Protein 7QLR (pdb70)

Organism: NCBI:txid1720506

Secondary structure (DSSP, 8-state):
--S-HHHHHHHHHHHHHGGGSGGGSGGGHHHHHHHHHH-SHHHH-GGGHHHHHHH--HHHHHHHHHH-TTHHHHHHHHTT---SPSSSHHHHHH--HHHHHTS-HHHHHHHHHHHHHHHHHS-HHHHHHHHTT---HHHHT--SHHHHHH-HHHHHHHHTSHHHHHHH------HHHH-S---HHHHHHHHHTTSHHHHHHHHT-HHHHHHHHT-S---HHHH-TTT---TTSHHHHHHHTT-HHHHHHHHT-HHIIIIIHHHHH--HHHHHHHHHHHHHHHHHHHHHHH---EETTEE-GGGHHHHHHHH--HHHHHHHHHHHHHHHHHHHHHT-S---TGGG-HHHHHHHHHSTTHHHHHHTSHHHHHH---HHHHHHHTT-HHHHHHHHH-HHHHH---SHHHHHHHHT-S---TTTT-S---TTTT-HHHHHHHHTSS----GGG-S---TGGG-HHHHH----HHHHHHHHHTHHHHHHTHHHHHHHHHH-TTTEE-SS--EEESSPPPPEEEEEEEEEEEEEEGGG-S-EEEEEESSSTTSEEEEE-SS--GGGEEEEEEEEEEEEESSEEEEE--EE-/--S-HHHHHHHHHHHHHGGGSGGGSGGGHHHHHHHHHH-SHHHH-GGGHHHHHHH--HHHHHHHHHH-TTHHHHHHHHTT---SPSSSHHHHHH--HHHHHTS-HHHHHHHHHHHHHHHHHS-HHHHHHHHTT---HHHHT--SHHHHHH-HHHHHHHHTSHHHHHHH------HHHH-S---HHHHHHHHHTTSHHHHHHHHT-HHHHHHHHT-S---HHHH-TTT---TTSHHHHHHHTT-HHHHHHHHT-HHIIIIIHHHHH--HHHHHHHHHHHHHHHHHHHHHHH---EETTEE-GGGHHHHHHHH--HHHHHHHHHHHHHHHHHHHHHT-S---TGGG-HHHHHHHHHSTTHHHHHHTSHHHHHH---HHHHHHHTT-HHHHHHHHH-HHHHH---SHHHHHHHHT-S---TTTT-S---TTTT-HHHHHHHHTSS----GGG-S---TGGG-HHHHH----HHHHHHHHHTHHHHHHTHHHHHHHHHH-TTTEE-SS--EEESSPPPPEEEEEEEEEEEEEEGGG-S-EEEEEESSSTTSEEEEE-SS--GGGEEEEEEEEEEEEESSEEEEE--EE-/---HHHHHHHHHHHHHGGGSGGGSGGGHHHHHHHHHH-SHHHH-GGGHHHHHHH--HHHHHHHHHH-TTHHHHHHHHTT---SPSSSHHHHHH--HHHHHTS-HHHHHHHHHHHHHHHHSTTHHHHHHHHTT---HHHHT--SHHHHHH-HHHHHHHHT-HHHHHHH------HHHHSTT--IIIIIIHHH---HHHHHHHHTSHHHHHHHHT-S---HHHH-TTT---TTSHHHHHHHTT-HHHHHHHHTSHHIIIIIHHHHH--HHHHHHHHHHHHHHHHHHHHHHH---EETTEE-GGGHHHHHHHH--HHHHHHHHHHHHHHHHHHHHHT-S---TGGG-HHHHHHHHHSTTHHHHHHTSHHHHHH---HHHHHHHTT-HHHHHHHHH-HHHHH---SHHHHHHHHT-S---TTTT-S---TTTT-HHHHHHHHTSS----GGG-S---TGGG-HHHHH----HHHHHHHHHTHHHHHHTHHHHHHHHHH-TTTEE-SS--EEESSPPPPEEEEEEEEEEEEEEGGG-S-EEEEEESTTTTSEEEEE-SS--GGGEEEEEEEEEEEEESSEEEEE--EE-/----HHHHHHHHHHHHHGGGSGGGSGGGHHHHHHHHHH-SHHHH-GGGHHHHHHH--HHHHHHHHHH-TTHHHHHHHHTT---SPSSSHHHHHH--HHHHHTS-HHHHHHHHHHHHHHHHSTTHHHHHHHHTT---HHHHT--SHHHHHH-HHHHHHHHT-HHHHHHH------HHHHSTT--IIIIIIHHH---HHHHHHHHTSHHHHHHHHT-S---TGGG-TTT---TTSHHHHHHHTT-HHHHHHHHT-HHIIIIIHHHHH--HHHHHHHHHHHHHHHHHHHHHHH---EETTEE-GGGHHHHHHHH--HHHHHHHHHHHHHHHHHHHHHT-S---TGGG-HHHHHHHHHSTTHHHHHHTSHHHHHH---HHHHHHHTT-HHHHHHHHH-HHHHH---SHHHHHHHHT-S---TTTT-S---TTTT-HHHHHHHHTSS----GGG-S---HHHH-HHHHH----HHHHHHHHHTHHHHHHTHHHHHHHHHH-TTTEE-SS--EEESSPPPPEEEEEEEEEEEEEEGGG-S-EEEEEESSSTTSEEEEE-SS--GGGEEEEEEEEEEEEESSEEEEE--EE-

Structure (mmCIF, N/CA/C/O backbone):
data_7QLR
#
_entry.id   7QLR
#
_cell.length_a   114.990
_cell.length_b   178.206
_cell.length_c   227.621
_cell.angle_alpha   90.000
_cell.angle_beta   90.000
_cell.angle_gamma   90.000
#
_symmetry.space_group_name_H-M   'P 2 21 21'
#
loop_
_entity.id
_entity.type
_entity.pdbx_description
1 polymer 'CDHS1_22 Putative tail fiber protein'
2 non-polymer 'MAGNESIUM ION'
3 water water
#
loop_
_atom_site.group_PDB
_atom_site.id
_atom_site.type_symbol
_atom_site.label_atom_id
_atom_site.label_alt_id
_atom_site.label_comp_id
_atom_site.label_asym_id
_atom_site.label_entity_id
_atom_site.label_seq_id
_atom_site.pdbx_PDB_ins_code
_atom_site.Cartn_x
_atom_site.Cartn_y
_atom_site.Cartn_z
_atom_site.occupancy
_atom_site.B_iso_or_equiv
_atom_site.auth_seq_id
_atom_site.auth_comp_id
_atom_site.auth_asym_id
_atom_site.auth_atom_id
_atom_site.pdbx_PDB_model_num
ATOM 1 N N . GLN A 1 14 ? -37.778 82.620 110.376 1.00 87.00 14 GLN A N 1
ATOM 2 C CA . GLN A 1 14 ? -36.982 81.439 110.065 1.00 92.80 14 GLN A CA 1
ATOM 3 C C . GLN A 1 14 ? -35.543 81.608 110.542 1.00 100.85 14 GLN A C 1
ATOM 4 O O . GLN A 1 14 ? -35.015 82.720 110.573 1.00 105.03 14 GLN A O 1
ATOM 10 N N . GLY A 1 15 ? -34.913 80.498 110.918 1.00 79.65 15 GLY A N 1
ATOM 11 C CA . GLY A 1 15 ? -33.527 80.527 111.338 1.00 80.44 15 GLY A CA 1
ATOM 12 C C . GLY A 1 15 ? -32.568 80.479 110.166 1.00 79.67 15 GLY A C 1
ATOM 13 O O . GLY A 1 15 ? -31.862 81.453 109.888 1.00 79.71 15 GLY A O 1
ATOM 14 N N . GLU A 1 16 ? -32.541 79.350 109.471 1.00 66.72 16 GLU A N 1
ATOM 15 C CA . GLU A 1 16 ? -31.722 79.140 108.290 1.00 49.10 16 GLU A CA 1
ATOM 16 C C . GLU A 1 16 ? -32.582 79.192 107.034 1.00 51.58 16 GLU A C 1
ATOM 17 O O . GLU A 1 16 ? -33.796 78.978 107.092 1.00 60.97 16 GLU A O 1
ATOM 23 N N . PRO A 1 17 ? -31.988 79.486 105.875 1.00 55.26 17 PRO A N 1
ATOM 24 C CA . PRO A 1 17 ? -32.791 79.626 104.654 1.00 52.39 17 PRO A CA 1
ATOM 25 C C . PRO A 1 17 ? -33.477 78.325 104.255 1.00 46.13 17 PRO A C 1
ATOM 26 O O . PRO A 1 17 ? -33.094 77.228 104.667 1.00 54.36 17 PRO A O 1
ATOM 30 N N . LEU A 1 18 ? -34.520 78.475 103.434 1.00 49.96 18 LEU A N 1
ATOM 31 C CA . LEU A 1 18 ? -35.389 77.351 103.094 1.00 49.03 18 LEU A CA 1
ATOM 32 C C . LEU A 1 18 ? -34.646 76.279 102.305 1.00 49.86 18 LEU A C 1
ATOM 33 O O . LEU A 1 18 ? -34.869 75.077 102.511 1.00 55.78 18 LEU A O 1
ATOM 38 N N . ASN A 1 19 ? -33.779 76.693 101.377 1.00 48.22 19 ASN A N 1
ATOM 39 C CA . ASN A 1 19 ? -33.046 75.719 100.576 1.00 48.30 19 ASN A CA 1
ATOM 40 C C . ASN A 1 19 ? -32.159 74.836 101.444 1.00 49.21 19 ASN A C 1
ATOM 41 O O . ASN A 1 19 ? -31.945 73.667 101.113 1.00 60.55 19 ASN A O 1
ATOM 46 N N . PHE A 1 20 ? -31.647 75.364 102.560 1.00 47.54 20 PHE A N 1
ATOM 47 C CA . PHE A 1 20 ? -30.926 74.522 103.512 1.00 44.81 20 PHE A CA 1
ATOM 48 C C . PHE A 1 20 ? -31.826 73.422 104.063 1.00 48.93 20 PHE A C 1
ATOM 49 O O . PHE A 1 20 ? -31.407 72.262 104.188 1.00 51.39 20 PHE A O 1
ATOM 57 N N . LEU A 1 21 ? -33.069 73.769 104.402 1.00 43.65 21 LEU A N 1
ATOM 58 C CA . LEU A 1 21 ? -33.999 72.775 104.923 1.00 47.48 21 LEU A CA 1
ATOM 59 C C . LEU A 1 21 ? -34.312 71.720 103.870 1.00 52.62 21 LEU A C 1
ATOM 60 O O . LEU A 1 21 ? -34.375 70.522 104.175 1.00 48.90 21 LEU A O 1
ATOM 65 N N . SER A 1 22 ? -34.501 72.148 102.620 1.00 55.24 22 SER A N 1
ATOM 66 C CA . SER A 1 22 ? -34.719 71.191 101.539 1.00 50.20 22 SER A CA 1
ATOM 67 C C . SER A 1 22 ? -33.506 70.287 101.344 1.00 47.26 22 SER A C 1
ATOM 68 O O . SER A 1 22 ? -33.651 69.092 101.058 1.00 44.30 22 SER A O 1
ATOM 71 N N . TYR A 1 23 ? -32.299 70.845 101.478 1.00 43.39 23 TYR A N 1
ATOM 72 C CA . TYR A 1 23 ? -31.091 70.031 101.385 1.00 43.14 23 TYR A CA 1
ATOM 73 C C . TYR A 1 23 ? -31.064 68.974 102.478 1.00 48.51 23 TYR A C 1
ATOM 74 O O . TYR A 1 23 ? -30.710 67.817 102.226 1.00 54.76 23 TYR A O 1
ATOM 83 N N . LEU A 1 24 ? -31.417 69.360 103.706 1.00 51.33 24 LEU A N 1
ATOM 84 C CA . LEU A 1 24 ? -31.450 68.389 104.797 1.00 48.96 24 LEU A CA 1
ATOM 85 C C . LEU A 1 24 ? -32.488 67.305 104.530 1.00 45.68 24 LEU A C 1
ATOM 86 O O . LEU A 1 24 ? -32.250 66.119 104.801 1.00 46.86 24 LEU A O 1
ATOM 91 N N . GLN A 1 25 ? -33.632 67.690 103.958 1.00 52.65 25 GLN A N 1
ATOM 92 C CA . GLN A 1 25 ? -34.665 66.710 103.627 1.00 42.50 25 GLN A CA 1
ATOM 93 C C . GLN A 1 25 ? -34.166 65.721 102.584 1.00 45.94 25 GLN A C 1
ATOM 94 O O . GLN A 1 25 ? -34.368 64.506 102.711 1.00 55.47 25 GLN A O 1
ATOM 100 N N . ASP A 1 26 ? -33.513 66.227 101.536 1.00 46.42 26 ASP A N 1
ATOM 101 C CA . ASP A 1 26 ? -33.013 65.333 100.499 1.00 44.58 26 ASP A CA 1
ATOM 102 C C . ASP A 1 26 ? -31.884 64.455 101.013 1.00 40.80 26 ASP A C 1
ATOM 103 O O . ASP A 1 26 ? -31.767 63.300 100.595 1.00 48.81 26 ASP A O 1
ATOM 108 N N . ILE A 1 27 ? -31.050 64.972 101.918 1.00 40.87 27 ILE A N 1
ATOM 109 C CA . ILE A 1 27 ? -30.016 64.132 102.514 1.00 40.57 27 ILE A CA 1
ATOM 110 C C . ILE A 1 27 ? -30.657 62.994 103.292 1.00 42.04 27 ILE A C 1
ATOM 111 O O . ILE A 1 27 ? -30.276 61.828 103.137 1.00 43.16 27 ILE A O 1
ATOM 116 N N . LYS A 1 28 ? -31.686 63.302 104.087 1.00 45.90 28 LYS A N 1
ATOM 117 C CA . LYS A 1 28 ? -32.390 62.251 104.818 1.00 41.65 28 LYS A CA 1
ATOM 118 C C . LYS A 1 28 ? -32.979 61.217 103.866 1.00 40.56 28 LYS A C 1
ATOM 119 O O . LYS A 1 28 ? -32.861 60.007 104.093 1.00 40.17 28 LYS A O 1
ATOM 125 N N . LEU A 1 29 ? -33.619 61.676 102.790 1.00 46.12 29 LEU A N 1
ATOM 126 C CA . LEU A 1 29 ? -34.322 60.750 101.908 1.00 38.90 29 LEU A CA 1
ATOM 127 C C . LEU A 1 29 ? -33.375 59.916 101.049 1.00 43.79 29 LEU A C 1
ATOM 128 O O . LEU A 1 29 ? -33.699 58.769 100.723 1.00 52.93 29 LEU A O 1
ATOM 133 N N . ASN A 1 30 ? -32.216 60.456 100.667 1.00 44.25 30 ASN A N 1
ATOM 134 C CA . ASN A 1 30 ? -31.374 59.812 99.667 1.00 43.40 30 ASN A CA 1
ATOM 135 C C . ASN A 1 30 ? -30.023 59.333 100.184 1.00 41.38 30 ASN A C 1
ATOM 136 O O . ASN A 1 30 ? -29.275 58.724 99.411 1.00 40.08 30 ASN A O 1
ATOM 141 N N . GLY A 1 31 ? -29.690 59.558 101.455 1.00 39.48 31 GLY A N 1
ATOM 142 C CA . GLY A 1 31 ? -28.375 59.156 101.924 1.00 44.85 31 GLY A CA 1
ATOM 143 C C . GLY A 1 31 ? -27.273 59.787 101.098 1.00 41.29 31 GLY A C 1
ATOM 144 O O . GLY A 1 31 ? -27.312 60.975 100.758 1.00 44.45 31 GLY A O 1
ATOM 145 N N . LEU A 1 32 ? -26.267 58.977 100.766 1.00 53.80 32 LEU A N 1
ATOM 146 C CA . LEU A 1 32 ? -25.148 59.439 99.955 1.00 45.05 32 LEU A CA 1
ATOM 147 C C . LEU A 1 32 ? -25.521 59.657 98.493 1.00 41.59 32 LEU A C 1
ATOM 148 O O . LEU A 1 32 ? -24.725 60.244 97.752 1.00 52.68 32 LEU A O 1
ATOM 153 N N . ASP A 1 33 ? -26.695 59.200 98.059 1.00 41.34 33 ASP A N 1
ATOM 154 C CA . ASP A 1 33 ? -27.145 59.406 96.688 1.00 51.72 33 ASP A CA 1
ATOM 155 C C . ASP A 1 33 ? -27.777 60.774 96.466 1.00 52.03 33 ASP A C 1
ATOM 156 O O . ASP A 1 33 ? -28.231 61.053 95.350 1.00 53.02 33 ASP A O 1
ATOM 161 N N . SER A 1 34 ? -27.828 61.620 97.492 1.00 42.91 34 SER A N 1
ATOM 162 C CA . SER A 1 34 ? -28.424 62.940 97.351 1.00 42.39 34 SER A CA 1
ATOM 163 C C . SER A 1 34 ? -27.615 63.793 96.379 1.00 48.24 34 SER A C 1
ATOM 164 O O . SER A 1 34 ? -26.388 63.689 96.299 1.00 55.10 34 SER A O 1
ATOM 167 N N . TYR A 1 35 ? -28.323 64.641 95.624 1.00 47.28 35 TYR A N 1
ATOM 168 C CA . TYR A 1 35 ? -27.642 65.595 94.754 1.00 44.64 35 TYR A CA 1
ATOM 169 C C . TYR A 1 35 ? -26.746 66.535 95.550 1.00 52.25 35 TYR A C 1
ATOM 170 O O . TYR A 1 35 ? -25.756 67.050 95.017 1.00 61.85 35 TYR A O 1
ATOM 179 N N . VAL A 1 36 ? -27.085 66.781 96.818 1.00 47.59 36 VAL A N 1
ATOM 180 C CA . VAL A 1 36 ? -26.270 67.647 97.664 1.00 44.71 36 VAL A CA 1
ATOM 181 C C . VAL A 1 36 ? -24.863 67.080 97.814 1.00 44.84 36 VAL A C 1
ATOM 182 O O . VAL A 1 36 ? -23.877 67.827 97.857 1.00 47.15 36 VAL A O 1
ATOM 186 N N . LEU A 1 37 ? -24.745 65.756 97.888 1.00 44.28 37 LEU A N 1
ATOM 187 C CA . LEU A 1 37 ? -23.478 65.100 98.179 1.00 44.29 37 LEU A CA 1
ATOM 188 C C . LEU A 1 37 ? -22.737 64.643 96.928 1.00 44.86 37 LEU A C 1
ATOM 189 O O . LEU A 1 37 ? -21.725 63.945 97.043 1.00 53.72 37 LEU A O 1
ATOM 194 N N . PHE A 1 38 ? -23.209 65.016 95.741 1.00 45.37 38 PHE A N 1
ATOM 195 C CA . PHE A 1 38 ? -22.455 64.760 94.522 1.00 46.07 38 PHE A CA 1
ATOM 196 C C . PHE A 1 38 ? -21.300 65.745 94.416 1.00 62.90 38 PHE A C 1
ATOM 197 O O . PHE A 1 38 ? -21.458 66.938 94.690 1.00 61.33 38 PHE A O 1
ATOM 205 N N . ILE A 1 39 ? -20.126 65.229 94.038 1.00 60.28 39 ILE A N 1
ATOM 206 C CA . ILE A 1 39 ? -18.925 66.061 93.972 1.00 54.96 39 ILE A CA 1
ATOM 207 C C . ILE A 1 39 ? -19.149 67.266 93.063 1.00 59.75 39 ILE A C 1
ATOM 208 O O . ILE A 1 39 ? -18.688 68.378 93.358 1.00 63.44 39 ILE A O 1
ATOM 213 N N . GLY A 1 40 ? -19.885 67.074 91.965 1.00 60.71 40 GLY A N 1
ATOM 214 C CA . GLY A 1 40 ? -20.170 68.160 91.042 1.00 53.11 40 GLY A CA 1
ATOM 215 C C . GLY A 1 40 ? -20.929 69.318 91.659 1.00 56.73 40 GLY A C 1
ATOM 216 O O . GLY A 1 40 ? -20.912 70.422 91.105 1.00 59.67 40 GLY A O 1
ATOM 217 N N . ASN A 1 41 ? -21.594 69.098 92.794 1.00 55.02 41 ASN A N 1
ATOM 218 C CA . ASN A 1 41 ? -22.323 70.148 93.493 1.00 54.40 41 ASN A CA 1
ATOM 219 C C . ASN A 1 41 ? -21.620 70.577 94.777 1.00 61.63 41 ASN A C 1
ATOM 220 O O . ASN A 1 41 ? -22.254 71.184 95.652 1.00 64.62 41 ASN A O 1
ATOM 225 N N . ALA A 1 42 ? -20.316 70.283 94.896 1.00 55.46 42 ALA A N 1
ATOM 226 C CA . ALA A 1 42 ? -19.577 70.588 96.119 1.00 52.16 42 ALA A CA 1
ATOM 227 C C . ALA A 1 42 ? -19.799 72.020 96.573 1.00 49.63 42 ALA A C 1
ATOM 228 O O . ALA A 1 42 ? -19.923 72.289 97.774 1.00 54.70 42 ALA A O 1
ATOM 230 N N . ARG A 1 43 ? -19.896 72.942 95.610 1.00 50.51 43 ARG A N 1
ATOM 231 C CA . ARG A 1 43 ? -20.055 74.362 95.902 1.00 57.98 43 ARG A CA 1
ATOM 232 C C . ARG A 1 43 ? -21.173 74.595 96.904 1.00 54.37 43 ARG A C 1
ATOM 233 O O . ARG A 1 43 ? -20.995 75.309 97.896 1.00 61.77 43 ARG A O 1
ATOM 241 N N . ILE A 1 44 ? -22.335 73.981 96.674 1.00 53.18 44 ILE A N 1
ATOM 242 C CA . ILE A 1 44 ? -23.444 74.175 97.605 1.00 56.23 44 ILE A CA 1
ATOM 243 C C . ILE A 1 44 ? -23.193 73.393 98.886 1.00 48.14 44 ILE A C 1
ATOM 244 O O . ILE A 1 44 ? -23.431 73.897 99.987 1.00 58.08 44 ILE A O 1
ATOM 249 N N . TRP A 1 45 ? -22.654 72.173 98.763 1.00 49.42 45 TRP A N 1
ATOM 250 C CA . TRP A 1 45 ? -22.368 71.351 99.933 1.00 46.94 45 TRP A CA 1
ATOM 251 C C . TRP A 1 45 ? -21.503 72.119 100.922 1.00 49.53 45 TRP A C 1
ATOM 252 O O . TRP A 1 45 ? -21.850 72.244 102.105 1.00 55.71 45 TRP A O 1
ATOM 263 N N . GLU A 1 46 ? -20.406 72.703 100.435 1.00 48.23 46 GLU A N 1
ATOM 264 C CA . GLU A 1 46 ? -19.576 73.555 101.277 1.00 48.75 46 GLU A CA 1
ATOM 265 C C . GLU A 1 46 ? -20.409 74.656 101.920 1.00 49.97 46 GLU A C 1
ATOM 266 O O . GLU A 1 46 ? -20.436 74.788 103.152 1.00 59.94 46 GLU A O 1
ATOM 272 N N . GLU A 1 47 ? -21.152 75.412 101.099 1.00 49.30 47 GLU A N 1
ATOM 273 C CA . GLU A 1 47 ? -21.977 76.493 101.629 1.00 50.15 47 GLU A CA 1
ATOM 274 C C . GLU A 1 47 ? -22.860 76.001 102.761 1.00 49.09 47 GLU A C 1
ATOM 275 O O . GLU A 1 47 ? -23.117 76.732 103.726 1.00 54.39 47 GLU A O 1
ATOM 281 N N . LEU A 1 48 ? -23.323 74.754 102.672 1.00 47.55 48 LEU A N 1
ATOM 282 C CA . LEU A 1 48 ? -24.146 74.215 103.743 1.00 46.60 48 LEU A CA 1
ATOM 283 C C . LEU A 1 48 ? -23.321 74.042 105.013 1.00 53.08 48 LEU A C 1
ATOM 284 O O . LEU A 1 48 ? -23.596 74.679 106.038 1.00 55.25 48 LEU A O 1
ATOM 289 N N . TYR A 1 49 ? -22.256 73.235 104.947 1.00 46.90 49 TYR A N 1
ATOM 290 C CA . TYR A 1 49 ? -21.595 72.850 106.189 1.00 47.72 49 TYR A CA 1
ATOM 291 C C . TYR A 1 49 ? -20.778 73.985 106.789 1.00 49.00 49 TYR A C 1
ATOM 292 O O . TYR A 1 49 ? -20.410 73.910 107.965 1.00 61.37 49 TYR A O 1
ATOM 301 N N . LEU A 1 50 ? -20.492 75.031 106.016 1.00 47.70 50 LEU A N 1
ATOM 302 C CA . LEU A 1 50 ? -19.869 76.215 106.591 1.00 48.52 50 LEU A CA 1
ATOM 303 C C . LEU A 1 50 ? -20.872 77.084 107.339 1.00 51.74 50 LEU A C 1
ATOM 304 O O . LEU A 1 50 ? -20.500 77.745 108.315 1.00 62.17 50 LEU A O 1
ATOM 309 N N . ASN A 1 51 ? -22.138 77.102 106.906 1.00 54.40 51 ASN A N 1
ATOM 310 C CA . ASN A 1 51 ? -23.099 78.064 107.429 1.00 56.86 51 ASN A CA 1
ATOM 311 C C . ASN A 1 51 ? -24.227 77.455 108.248 1.00 54.94 51 ASN A C 1
ATOM 312 O O . ASN A 1 51 ? -24.880 78.186 108.998 1.00 48.33 51 ASN A O 1
ATOM 317 N N . SER A 1 52 ? -24.471 76.154 108.134 1.00 58.99 52 SER A N 1
ATOM 318 C CA . SER A 1 52 ? -25.605 75.537 108.803 1.00 48.28 52 SER A CA 1
ATOM 319 C C . SER A 1 52 ? -25.213 75.046 110.188 1.00 65.11 52 SER A C 1
ATOM 320 O O . SER A 1 52 ? -24.161 74.428 110.373 1.00 63.71 52 SER A O 1
ATOM 323 N N . LEU A 1 53 ? -26.070 75.338 111.162 1.00 63.78 53 LEU A N 1
ATOM 324 C CA . LEU A 1 53 ? -26.018 74.678 112.457 1.00 47.20 53 LEU A CA 1
ATOM 325 C C . LEU A 1 53 ? -26.913 73.445 112.474 1.00 55.20 53 LEU A C 1
ATOM 326 O O . LEU A 1 53 ? -26.571 72.432 113.095 1.00 55.18 53 LEU A O 1
ATOM 331 N N . TYR A 1 54 ? -28.063 73.536 111.797 1.00 50.02 54 TYR A N 1
ATOM 332 C CA . TYR A 1 54 ? -29.013 72.430 111.718 1.00 46.65 54 TYR A CA 1
ATOM 333 C C . TYR A 1 54 ? -28.367 71.156 111.185 1.00 50.26 54 TYR A C 1
ATOM 334 O O . TYR A 1 54 ? -28.698 70.050 111.630 1.00 49.95 54 TYR A O 1
ATOM 343 N N . LEU A 1 55 ? -27.469 71.291 110.203 1.00 51.65 55 LEU A N 1
ATOM 344 C CA . LEU A 1 55 ? -26.792 70.125 109.641 1.00 42.21 55 LEU A CA 1
ATOM 345 C C . LEU A 1 55 ? -26.090 69.311 110.719 1.00 41.42 55 LEU A C 1
ATOM 346 O O . LEU A 1 55 ? -26.110 68.075 110.689 1.00 44.28 55 LEU A O 1
ATOM 351 N N . PHE A 1 56 ? -25.473 69.986 111.686 1.00 46.43 56 PHE A N 1
ATOM 352 C CA . PHE A 1 56 ? -24.706 69.316 112.726 1.00 47.37 56 PHE A CA 1
ATOM 353 C C . PHE A 1 56 ? -25.555 68.903 113.920 1.00 44.74 56 PHE A C 1
ATOM 354 O O . PHE A 1 56 ? -25.069 68.158 114.776 1.00 52.68 56 PHE A O 1
ATOM 362 N N . SER A 1 57 ? -26.804 69.359 113.998 1.00 40.54 57 SER A N 1
ATOM 363 C CA . SER A 1 57 ? -27.704 68.976 115.075 1.00 44.56 57 SER A CA 1
ATOM 364 C C . SER A 1 57 ? -28.817 68.050 114.608 1.00 41.99 57 SER A C 1
ATOM 365 O O . SER A 1 57 ? -29.690 67.696 115.407 1.00 50.67 57 SER A O 1
ATOM 368 N N . ASP A 1 58 ? -28.810 67.652 113.337 1.00 47.82 58 ASP A N 1
ATOM 369 C CA . ASP A 1 58 ? -29.788 66.712 112.792 1.00 53.68 58 ASP A CA 1
ATOM 370 C C . ASP A 1 58 ? -29.216 65.309 112.947 1.00 48.13 58 ASP A C 1
ATOM 371 O O . ASP A 1 58 ? -28.516 64.800 112.070 1.00 51.82 58 ASP A O 1
ATOM 376 N N . ARG A 1 59 ? -29.512 64.674 114.084 1.00 49.67 59 ARG A N 1
ATOM 377 C CA . ARG A 1 59 ? -28.967 63.345 114.340 1.00 54.66 59 ARG A CA 1
ATOM 378 C C . ARG A 1 59 ? -29.488 62.316 113.346 1.00 59.07 59 ARG A C 1
ATOM 379 O O . ARG A 1 59 ? -28.769 61.369 113.006 1.00 64.25 59 ARG A O 1
ATOM 387 N N . GLY A 1 60 ? -30.710 62.502 112.843 1.00 46.44 60 GLY A N 1
ATOM 388 C CA . GLY A 1 60 ? -31.300 61.533 111.938 1.00 51.03 60 GLY A CA 1
ATOM 389 C C . GLY A 1 60 ? -30.529 61.336 110.650 1.00 54.64 60 GLY A C 1
ATOM 390 O O . GLY A 1 60 ? -30.765 60.352 109.942 1.00 45.68 60 GLY A O 1
ATOM 391 N N . ILE A 1 61 ? -29.614 62.251 110.325 1.00 50.37 61 ILE A N 1
ATOM 392 C CA . ILE A 1 61 ? -28.761 62.130 109.152 1.00 41.91 61 ILE A CA 1
ATOM 393 C C . ILE A 1 61 ? -27.285 62.085 109.524 1.00 45.22 61 ILE A C 1
ATOM 394 O O . ILE A 1 61 ? -26.428 62.067 108.635 1.00 47.15 61 ILE A O 1
ATOM 399 N N . ARG A 1 62 ? -26.973 62.026 110.823 1.00 49.31 62 ARG A N 1
ATOM 400 C CA . ARG A 1 62 ? -25.595 62.187 111.282 1.00 42.67 62 ARG A CA 1
ATOM 401 C C . ARG A 1 62 ? -24.667 61.202 110.587 1.00 41.18 62 ARG A C 1
ATOM 402 O O . ARG A 1 62 ? -23.638 61.590 110.021 1.00 43.55 62 ARG A O 1
ATOM 410 N N . GLU A 1 63 ? -25.048 59.922 110.590 1.00 43.47 63 GLU A N 1
ATOM 411 C CA . GLU A 1 63 ? -24.226 58.880 109.985 1.00 47.95 63 GLU A CA 1
ATOM 412 C C . GLU A 1 63 ? -23.878 59.216 108.542 1.00 44.54 63 GLU A C 1
ATOM 413 O O . GLU A 1 63 ? -22.739 59.014 108.106 1.00 45.36 63 GLU A O 1
ATOM 419 N N . THR A 1 64 ? -24.850 59.725 107.781 1.00 47.93 64 THR A N 1
ATOM 420 C CA . THR A 1 64 ? -24.568 60.134 106.409 1.00 43.08 64 THR A CA 1
ATOM 421 C C . THR A 1 64 ? -23.567 61.281 106.379 1.00 46.52 64 THR A C 1
ATOM 422 O O . THR A 1 64 ? -22.548 61.217 105.678 1.00 54.16 64 THR A O 1
ATOM 426 N N . VAL A 1 65 ? -23.826 62.326 107.172 1.00 45.70 65 VAL A N 1
ATOM 427 C CA . VAL A 1 65 ? -23.011 63.538 107.117 1.00 40.50 65 VAL A CA 1
ATOM 428 C C . VAL A 1 65 ? -21.551 63.211 107.400 1.00 49.98 65 VAL A C 1
ATOM 429 O O . VAL A 1 65 ? -20.652 63.597 106.641 1.00 52.27 65 VAL A O 1
ATOM 433 N N . TYR A 1 66 ? -21.297 62.474 108.486 1.00 49.72 66 TYR A N 1
ATOM 434 C CA . TYR A 1 66 ? -19.930 62.077 108.810 1.00 41.22 66 TYR A CA 1
ATOM 435 C C . TYR A 1 66 ? -19.277 61.339 107.648 1.00 44.36 66 TYR A C 1
ATOM 436 O O . TYR A 1 66 ? -18.100 61.566 107.344 1.00 50.80 66 TYR A O 1
ATOM 445 N N . THR A 1 67 ? -20.021 60.446 106.990 1.00 45.88 67 THR A N 1
ATOM 446 C CA . THR A 1 67 ? -19.454 59.731 105.851 1.00 45.23 67 THR A CA 1
ATOM 447 C C . THR A 1 67 ? -19.177 60.682 104.693 1.00 46.90 67 THR A C 1
ATOM 448 O O . THR A 1 67 ? -18.180 60.526 103.979 1.00 50.59 67 THR A O 1
ATOM 452 N N . ALA A 1 68 ? -20.044 61.681 104.501 1.00 46.30 68 ALA A N 1
ATOM 453 C CA . ALA A 1 68 ? -19.922 62.553 103.338 1.00 42.31 68 ALA A CA 1
ATOM 454 C C . ALA A 1 68 ? -18.685 63.439 103.414 1.00 46.05 68 ALA A C 1
ATOM 455 O O . ALA A 1 68 ? -18.148 63.838 102.374 1.00 74.50 68 ALA A O 1
ATOM 457 N N . PHE A 1 69 ? -18.222 63.760 104.623 1.00 48.86 69 PHE A N 1
ATOM 458 C CA . PHE A 1 69 ? -17.084 64.656 104.793 1.00 52.72 69 PHE A CA 1
ATOM 459 C C . PHE A 1 69 ? -15.807 64.082 104.195 1.00 46.78 69 PHE A C 1
ATOM 460 O O . PHE A 1 69 ? -15.270 63.088 104.695 1.00 51.96 69 PHE A O 1
ATOM 468 N N . SER A 1 70 ? -15.317 64.702 103.127 1.00 44.97 70 SER A N 1
ATOM 469 C CA . SER A 1 70 ? -14.003 64.375 102.605 1.00 45.54 70 SER A CA 1
ATOM 470 C C . SER A 1 70 ? -12.928 65.097 103.413 1.00 54.10 70 SER A C 1
ATOM 471 O O . SER A 1 70 ? -13.209 65.964 104.246 1.00 60.09 70 SER A O 1
ATOM 474 N N . GLU A 1 71 ? -11.675 64.705 103.174 1.00 47.45 71 GLU A N 1
ATOM 475 C CA . GLU A 1 71 ? -10.552 65.392 103.801 1.00 48.04 71 GLU A CA 1
ATOM 476 C C . GLU A 1 71 ? -10.576 66.880 103.470 1.00 50.29 71 GLU A C 1
ATOM 477 O O . GLU A 1 71 ? -10.353 67.731 104.344 1.00 55.58 71 GLU A O 1
ATOM 483 N N . THR A 1 72 ? -10.873 67.207 102.209 1.00 59.37 72 THR A N 1
ATOM 484 C CA . THR A 1 72 ? -10.989 68.601 101.796 1.00 55.01 72 THR A CA 1
ATOM 485 C C . THR A 1 72 ? -12.110 69.310 102.547 1.00 57.48 72 THR A C 1
ATOM 486 O O . THR A 1 72 ? -11.971 70.479 102.918 1.00 56.48 72 THR A O 1
ATOM 490 N N . ASP A 1 73 ? -13.239 68.628 102.758 1.00 54.20 73 ASP A N 1
ATOM 491 C CA . ASP A 1 73 ? -14.344 69.233 103.500 1.00 55.52 73 ASP A CA 1
ATOM 492 C C . ASP A 1 73 ? -13.937 69.581 104.930 1.00 54.16 73 ASP A C 1
ATOM 493 O O . ASP A 1 73 ? -14.274 70.660 105.434 1.00 57.25 73 ASP A O 1
ATOM 498 N N . ILE A 1 74 ? -13.227 68.674 105.605 1.00 46.93 74 ILE A N 1
ATOM 499 C CA . ILE A 1 74 ? -12.778 68.944 106.969 1.00 50.66 74 ILE A CA 1
ATOM 500 C C . ILE A 1 74 ? -11.791 70.105 106.983 1.00 54.43 74 ILE A C 1
ATOM 501 O O . ILE A 1 74 ? -11.833 70.972 107.870 1.00 50.22 74 ILE A O 1
ATOM 506 N N . ASP A 1 75 ? -10.870 70.127 106.013 1.00 56.40 75 ASP A N 1
ATOM 507 C CA . ASP A 1 75 ? -9.952 71.256 105.892 1.00 49.84 75 ASP A CA 1
ATOM 508 C C . ASP A 1 75 ? -10.708 72.567 105.703 1.00 50.40 75 ASP A C 1
ATOM 509 O O . ASP A 1 75 ? -10.355 73.587 106.306 1.00 54.72 75 ASP A O 1
ATOM 514 N N . ASN A 1 76 ? -11.740 72.560 104.855 1.00 50.22 76 ASN A N 1
ATOM 515 C CA . ASN A 1 76 ? -12.550 73.756 104.643 1.00 50.69 76 ASN A CA 1
ATOM 516 C C . ASN A 1 76 ? -13.232 74.194 105.930 1.00 50.20 76 ASN A C 1
ATOM 517 O O . ASN A 1 76 ? -13.288 75.391 106.236 1.00 57.10 76 ASN A O 1
ATOM 522 N N . LEU A 1 77 ? -13.782 73.239 106.681 1.00 52.85 77 LEU A N 1
ATOM 523 C CA . LEU A 1 77 ? -14.381 73.554 107.973 1.00 53.10 77 LEU A CA 1
ATOM 524 C C . LEU A 1 77 ? -13.382 74.267 108.875 1.00 57.75 77 LEU A C 1
ATOM 525 O O . LEU A 1 77 ? -13.648 75.364 109.378 1.00 58.24 77 LEU A O 1
ATOM 530 N N . PHE A 1 78 ? -12.218 73.649 109.091 1.00 51.20 78 PHE A N 1
ATOM 531 C CA . PHE A 1 78 ? -11.224 74.241 109.983 1.00 50.39 78 PHE A CA 1
ATOM 532 C C . PHE A 1 78 ? -10.767 75.616 109.499 1.00 59.14 78 PHE A C 1
ATOM 533 O O . PHE A 1 78 ? -10.600 76.540 110.304 1.00 67.42 78 PHE A O 1
ATOM 541 N N . ASN A 1 79 ? -10.556 75.774 108.191 1.00 57.08 79 ASN A N 1
ATOM 542 C CA . ASN A 1 79 ? -9.990 77.017 107.676 1.00 53.13 79 ASN A CA 1
ATOM 543 C C . ASN A 1 79 ? -11.006 78.156 107.653 1.00 57.27 79 ASN A C 1
ATOM 544 O O . ASN A 1 79 ? -10.650 79.309 107.922 1.00 56.10 79 ASN A O 1
ATOM 549 N N . LYS A 1 80 ? -12.267 77.861 107.335 1.00 52.74 80 LYS A N 1
ATOM 550 C CA . LYS A 1 80 ? -13.224 78.893 106.960 1.00 53.16 80 LYS A CA 1
ATOM 551 C C . LYS A 1 80 ? -14.389 79.067 107.922 1.00 52.44 80 LYS A C 1
ATOM 552 O O . LYS A 1 80 ? -14.906 80.181 108.030 1.00 57.84 80 LYS A O 1
ATOM 558 N N . SER A 1 81 ? -14.827 78.013 108.607 1.00 51.26 81 SER A N 1
ATOM 559 C CA . SER A 1 81 ? -16.017 78.119 109.444 1.00 54.44 81 SER A CA 1
ATOM 560 C C . SER A 1 81 ? -15.784 79.088 110.596 1.00 51.07 81 SER A C 1
ATOM 561 O O . SER A 1 81 ? -14.821 78.952 111.357 1.00 53.06 81 SER A O 1
ATOM 564 N N . THR A 1 82 ? -16.677 80.067 110.724 1.00 51.39 82 THR A N 1
ATOM 565 C CA . THR A 1 82 ? -16.637 81.035 111.810 1.00 54.00 82 THR A CA 1
ATOM 566 C C . THR A 1 82 ? -17.351 80.539 113.060 1.00 52.16 82 THR A C 1
ATOM 567 O O . THR A 1 82 ? -17.481 81.294 114.029 1.00 56.07 82 THR A O 1
ATOM 571 N N . LYS A 1 83 ? -17.811 79.289 113.057 1.00 49.78 83 LYS A N 1
ATOM 572 C CA . LYS A 1 83 ? -18.531 78.729 114.193 1.00 65.39 83 LYS A CA 1
ATOM 573 C C . LYS A 1 83 ? -18.248 77.236 114.302 1.00 61.79 83 LYS A C 1
ATOM 574 O O . LYS A 1 83 ? -19.151 76.432 114.558 1.00 56.20 83 LYS A O 1
ATOM 580 N N . LEU A 1 84 ? -16.984 76.853 114.100 1.00 55.20 84 LEU A N 1
ATOM 581 C CA . LEU A 1 84 ? -16.593 75.454 114.238 1.00 49.81 84 LEU A CA 1
ATOM 582 C C . LEU A 1 84 ? -16.914 74.925 115.629 1.00 61.57 84 LEU A C 1
ATOM 583 O O . LEU A 1 84 ? -17.299 73.761 115.784 1.00 63.51 84 LEU A O 1
ATOM 588 N N . GLY A 1 85 ? -16.750 75.762 116.655 1.00 59.53 85 GLY A N 1
ATOM 589 C CA . GLY A 1 85 ? -17.053 75.325 118.009 1.00 46.95 85 GLY A CA 1
ATOM 590 C C . GLY A 1 85 ? -18.518 74.984 118.199 1.00 54.42 85 GLY A C 1
ATOM 591 O O . GLY A 1 85 ? -18.858 73.940 118.762 1.00 55.21 85 GLY A O 1
ATOM 592 N N . GLU A 1 86 ? -19.408 75.874 117.750 1.00 50.75 86 GLU A N 1
ATOM 593 C CA . GLU A 1 86 ? -20.840 75.604 117.846 1.00 53.30 86 GLU A CA 1
ATOM 594 C C . GLU A 1 86 ? -21.215 74.347 117.072 1.00 54.37 86 GLU A C 1
ATOM 595 O O . GLU A 1 86 ? -22.034 73.542 117.533 1.00 56.26 86 GLU A O 1
ATOM 601 N N . GLN A 1 87 ? -20.611 74.155 115.897 1.00 53.76 87 GLN A N 1
ATOM 602 C CA . GLN A 1 87 ? -20.945 72.998 115.074 1.00 53.27 87 GLN A CA 1
ATOM 603 C C . GLN A 1 87 ? -20.457 71.703 115.713 1.00 56.88 87 GLN A C 1
ATOM 604 O O . GLN A 1 87 ? -21.152 70.683 115.661 1.00 54.58 87 GLN A O 1
ATOM 610 N N . LEU A 1 88 ? -19.265 71.720 116.315 1.00 58.72 88 LEU A N 1
ATOM 611 C CA . LEU A 1 88 ? -18.788 70.545 117.039 1.00 54.11 88 LEU A CA 1
ATOM 612 C C . LEU A 1 88 ? -19.655 70.259 118.260 1.00 49.27 88 LEU A C 1
ATOM 613 O O . LEU A 1 88 ? -19.951 69.095 118.557 1.00 52.55 88 LEU A O 1
ATOM 618 N N . ASN A 1 89 ? -20.058 71.305 118.987 1.00 48.33 89 ASN A N 1
ATOM 619 C CA . ASN A 1 89 ? -20.918 71.115 120.150 1.00 42.67 89 ASN A CA 1
ATOM 620 C C . ASN A 1 89 ? -22.254 70.500 119.752 1.00 53.96 89 ASN A C 1
ATOM 621 O O . ASN A 1 89 ? -22.775 69.621 120.449 1.00 58.40 89 ASN A O 1
ATOM 626 N N . ALA A 1 90 ? -22.829 70.955 118.637 1.00 54.51 90 ALA A N 1
ATOM 627 C CA . ALA A 1 90 ? -24.069 70.357 118.151 1.00 54.41 90 ALA A CA 1
ATOM 628 C C . ALA A 1 90 ? -23.844 68.927 117.673 1.00 48.08 90 ALA A C 1
ATOM 629 O O . ALA A 1 90 ? -24.678 68.046 117.912 1.00 56.55 90 ALA A O 1
ATOM 631 N N . PHE A 1 91 ? -22.719 68.680 116.997 1.00 48.90 91 PHE A N 1
ATOM 632 C CA . PHE A 1 91 ? -22.459 67.373 116.405 1.00 44.91 91 PHE A CA 1
ATOM 633 C C . PHE A 1 91 ? -22.208 66.307 117.463 1.00 40.05 91 PHE A C 1
ATOM 634 O O . PHE A 1 91 ? -22.456 65.121 117.215 1.00 44.42 91 PHE A O 1
ATOM 642 N N . TYR A 1 92 ? -21.717 66.698 118.637 1.00 48.25 92 TYR A N 1
ATOM 643 C CA . TYR A 1 92 ? -21.453 65.762 119.722 1.00 46.96 92 TYR A CA 1
ATOM 644 C C . TYR A 1 92 ? -22.355 65.984 120.930 1.00 45.09 92 TYR A C 1
ATOM 645 O O . TYR A 1 92 ? -22.083 65.426 121.998 1.00 53.10 92 TYR A O 1
ATOM 654 N N . ARG A 1 93 ? -23.430 66.756 120.777 1.00 46.87 93 ARG A N 1
ATOM 655 C CA . ARG A 1 93 ? -24.398 67.028 121.841 1.00 46.81 93 ARG A CA 1
ATOM 656 C C . ARG A 1 93 ? -23.704 67.361 123.161 1.00 49.05 93 ARG A C 1
ATOM 657 O O . ARG A 1 93 ? -23.907 66.716 124.190 1.00 53.60 93 ARG A O 1
ATOM 665 N N . THR A 1 94 ? -22.875 68.399 123.114 1.00 50.73 94 THR A N 1
ATOM 666 C CA . THR A 1 94 ? -22.065 68.775 124.261 1.00 49.95 94 THR A CA 1
ATOM 667 C C . THR A 1 94 ? -21.865 70.285 124.261 1.00 53.61 94 THR A C 1
ATOM 668 O O . THR A 1 94 ? -22.408 71.008 123.421 1.00 53.81 94 THR A O 1
ATOM 672 N N . ASP A 1 95 ? -21.076 70.755 125.228 1.00 53.74 95 ASP A N 1
ATOM 673 C CA . ASP A 1 95 ? -20.738 72.167 125.338 1.00 53.79 95 ASP A CA 1
ATOM 674 C C . ASP A 1 95 ? -19.256 72.373 125.627 1.00 56.89 95 ASP A C 1
ATOM 675 O O . ASP A 1 95 ? -18.863 73.483 126.008 1.00 67.09 95 ASP A O 1
ATOM 680 N N . ILE A 1 96 ? -18.426 71.342 125.456 1.00 56.29 96 ILE A N 1
ATOM 681 C CA . ILE A 1 96 ? -17.046 71.392 125.925 1.00 60.03 96 ILE A CA 1
ATOM 682 C C . ILE A 1 96 ? -16.132 72.192 125.009 1.00 52.37 96 ILE A C 1
ATOM 683 O O . ILE A 1 96 ? -15.041 72.590 125.435 1.00 63.66 96 ILE A O 1
ATOM 688 N N . PHE A 1 97 ? -16.537 72.445 123.768 1.00 58.82 97 PHE A N 1
ATOM 689 C CA . PHE A 1 97 ? -15.693 73.170 122.832 1.00 57.26 97 PHE A CA 1
ATOM 690 C C . PHE A 1 97 ? -16.011 74.657 122.890 1.00 55.08 97 PHE A C 1
ATOM 691 O O . PHE A 1 97 ? -17.173 75.052 123.028 1.00 59.34 97 PHE A O 1
ATOM 699 N N . SER A 1 98 ? -14.971 75.477 122.781 1.00 51.29 98 SER A N 1
ATOM 700 C CA . SER A 1 98 ? -15.161 76.917 122.793 1.00 66.88 98 SER A CA 1
ATOM 701 C C . SER A 1 98 ? -15.782 77.377 121.478 1.00 66.35 98 SER A C 1
ATOM 702 O O . SER A 1 98 ? -15.683 76.709 120.445 1.00 61.34 98 SER A O 1
ATOM 705 N N . LEU A 1 99 ? -16.422 78.538 121.524 1.00 62.79 99 LEU A N 1
ATOM 706 C CA . LEU A 1 99 ? -17.171 79.032 120.383 1.00 52.52 99 LEU A CA 1
ATOM 707 C C . LEU A 1 99 ? -16.251 79.801 119.440 1.00 66.94 99 LEU A C 1
ATOM 708 O O . LEU A 1 99 ? -15.175 80.265 119.823 1.00 77.12 99 LEU A O 1
ATOM 713 N N . GLY A 1 100 ? -16.691 79.937 118.197 1.00 62.13 100 GLY A N 1
ATOM 714 C CA . GLY A 1 100 ? -15.925 80.639 117.187 1.00 61.34 100 GLY A CA 1
ATOM 715 C C . GLY A 1 100 ? -15.177 79.719 116.241 1.00 54.24 100 GLY A C 1
ATOM 716 O O . GLY A 1 100 ? -15.521 78.552 116.043 1.00 57.66 100 GLY A O 1
ATOM 717 N N . ASN A 1 101 ? -14.120 80.274 115.649 1.00 58.41 101 ASN A N 1
ATOM 718 C CA . ASN A 1 101 ? -13.372 79.605 114.596 1.00 56.87 101 ASN A CA 1
ATOM 719 C C . ASN A 1 101 ? -12.394 78.582 115.176 1.00 58.03 101 ASN A C 1
ATOM 720 O O . ASN A 1 101 ? -12.358 78.322 116.381 1.00 59.12 101 ASN A O 1
ATOM 725 N N . ALA A 1 102 ? -11.595 77.986 114.284 1.00 58.11 102 ALA A N 1
ATOM 726 C CA . ALA A 1 102 ? -10.677 76.921 114.679 1.00 53.66 102 ALA A CA 1
ATOM 727 C C . ALA A 1 102 ? -9.649 77.383 115.705 1.00 61.87 102 ALA A C 1
ATOM 728 O O . ALA A 1 102 ? -9.217 76.582 116.540 1.00 64.67 102 ALA A O 1
ATOM 730 N N . ASP A 1 103 ? -9.226 78.649 115.655 1.00 59.11 103 ASP A N 1
ATOM 731 C CA . ASP A 1 103 ? -8.239 79.116 116.627 1.00 56.69 103 ASP A CA 1
ATOM 732 C C . ASP A 1 103 ? -8.807 79.119 118.039 1.00 63.21 103 ASP A C 1
ATOM 733 O O . ASP A 1 103 ? -8.129 78.704 118.986 1.00 69.73 103 ASP A O 1
ATOM 738 N N . ASN A 1 104 ? -10.048 79.582 118.203 1.00 58.09 104 ASN A N 1
ATOM 739 C CA . ASN A 1 104 ? -10.675 79.540 119.519 1.00 59.28 104 ASN A CA 1
ATOM 740 C C . ASN A 1 104 ? -10.809 78.106 120.015 1.00 54.72 104 ASN A C 1
ATOM 741 O O . ASN A 1 104 ? -10.655 77.837 121.212 1.00 70.45 104 ASN A O 1
ATOM 746 N N . VAL A 1 105 ? -11.104 77.173 119.108 1.00 55.91 105 VAL A N 1
ATOM 747 C CA . VAL A 1 105 ? -11.263 75.774 119.497 1.00 63.71 105 VAL A CA 1
ATOM 748 C C . VAL A 1 105 ? -9.926 75.183 119.931 1.00 59.95 105 VAL A C 1
ATOM 749 O O . VAL A 1 105 ? -9.831 74.509 120.964 1.00 69.73 105 VAL A O 1
ATOM 753 N N . VAL A 1 106 ? -8.874 75.421 119.144 1.00 54.67 106 VAL A N 1
ATOM 754 C CA . VAL A 1 106 ? -7.551 74.889 119.468 1.00 63.61 106 VAL A CA 1
ATOM 755 C C . VAL A 1 106 ? -7.031 75.492 120.768 1.00 66.03 106 VAL A C 1
ATOM 756 O O . VAL A 1 106 ? -6.383 74.809 121.571 1.00 65.43 106 VAL A O 1
ATOM 760 N N . LYS A 1 107 ? -7.313 76.777 120.999 1.00 60.96 107 LYS A N 1
ATOM 761 C CA . LYS A 1 107 ? -6.795 77.457 122.182 1.00 64.83 107 LYS A CA 1
ATOM 762 C C . LYS A 1 107 ? -7.308 76.834 123.476 1.00 66.34 107 LYS A C 1
ATOM 763 O O . LYS A 1 107 ? -6.613 76.874 124.497 1.00 62.19 107 LYS A O 1
ATOM 769 N N . GLU A 1 108 ? -8.519 76.275 123.464 1.00 57.00 108 GLU A N 1
ATOM 770 C CA . GLU A 1 108 ? -9.128 75.707 124.661 1.00 58.58 108 GLU A CA 1
ATOM 771 C C . GLU A 1 108 ? -9.195 74.184 124.632 1.00 54.30 108 GLU A C 1
ATOM 772 O O . GLU A 1 108 ? -9.827 73.585 125.508 1.00 69.84 108 GLU A O 1
ATOM 786 N N . THR A 1 110 ? -8.360 70.305 125.167 1.00 62.03 110 THR A N 1
ATOM 787 C CA . THR A 1 110 ? -7.672 69.439 126.115 1.00 46.09 110 THR A CA 1
ATOM 788 C C . THR A 1 110 ? -7.631 68.017 125.563 1.00 55.73 110 THR A C 1
ATOM 789 O O . THR A 1 110 ? -8.295 67.692 124.575 1.00 60.51 110 THR A O 1
ATOM 793 N N . ILE A 1 111 ? -6.830 67.166 126.211 1.00 56.60 111 ILE A N 1
ATOM 794 C CA . ILE A 1 111 ? -6.720 65.771 125.784 1.00 50.59 111 ILE A CA 1
ATOM 795 C C . ILE A 1 111 ? -8.062 65.057 125.909 1.00 56.21 111 ILE A C 1
ATOM 796 O O . ILE A 1 111 ? -8.453 64.280 125.030 1.00 63.86 111 ILE A O 1
ATOM 801 N N . GLU A 1 112 ? -8.777 65.295 127.009 1.00 48.27 112 GLU A N 1
ATOM 802 C CA . GLU A 1 112 ? -10.106 64.716 127.199 1.00 54.35 112 GLU A CA 1
ATOM 803 C C . GLU A 1 112 ? -11.054 65.119 126.069 1.00 54.61 112 GLU A C 1
ATOM 804 O O . GLU A 1 112 ? -11.642 64.263 125.381 1.00 69.99 112 GLU A O 1
ATOM 810 N N . HIS A 1 113 ? -11.170 66.427 125.827 1.00 52.36 113 HIS A N 1
ATOM 811 C CA . HIS A 1 113 ? -12.073 66.913 124.791 1.00 54.70 113 HIS A CA 1
ATOM 812 C C . HIS A 1 113 ? -11.626 66.430 123.419 1.00 47.45 113 HIS A C 1
ATOM 813 O O . HIS A 1 113 ? -12.461 66.125 122.558 1.00 54.84 113 HIS A O 1
ATOM 820 N N . TYR A 1 114 ? -10.310 66.347 123.198 1.00 43.87 114 TYR A N 1
ATOM 821 C CA . TYR A 1 114 ? -9.808 65.815 121.935 1.00 49.64 114 TYR A CA 1
ATOM 822 C C . TYR A 1 114 ? -10.231 64.363 121.747 1.00 47.23 114 TYR A C 1
ATOM 823 O O . TYR A 1 114 ? -10.629 63.963 120.645 1.00 65.42 114 TYR A O 1
ATOM 832 N N . ASN A 1 115 ? -10.142 63.556 122.809 1.00 47.07 115 ASN A N 1
ATOM 833 C CA . ASN A 1 115 ? -10.527 62.154 122.725 1.00 50.82 115 ASN A CA 1
ATOM 834 C C . ASN A 1 115 ? -12.012 62.007 122.470 1.00 44.46 115 ASN A C 1
ATOM 835 O O . ASN A 1 115 ? -12.443 60.964 121.965 1.00 49.24 115 ASN A O 1
ATOM 840 N N . SER A 1 116 ? -12.811 63.021 122.816 1.00 56.12 116 SER A N 1
ATOM 841 C CA . SER A 1 116 ? -14.226 62.908 122.462 1.00 50.06 116 SER A CA 1
ATOM 842 C C . SER A 1 116 ? -14.481 63.022 120.957 1.00 45.50 116 SER A C 1
ATOM 843 O O . SER A 1 116 ? -15.593 62.713 120.515 1.00 46.77 116 SER A O 1
ATOM 846 N N . LEU A 1 117 ? -13.492 63.436 120.164 1.00 51.15 117 LEU A N 1
ATOM 847 C CA . LEU A 1 117 ? -13.664 63.602 118.726 1.00 45.03 117 LEU A CA 1
ATOM 848 C C . LEU A 1 117 ? -13.537 62.281 117.976 1.00 51.20 117 LEU A C 1
ATOM 849 O O . LEU A 1 117 ? -12.829 61.362 118.397 1.00 64.66 117 LEU A O 1
ATOM 854 N N . GLU A 1 118 ? -14.240 62.198 116.848 1.00 45.32 118 GLU A N 1
ATOM 855 C CA . GLU A 1 118 ? -14.107 61.087 115.919 1.00 44.23 118 GLU A CA 1
ATOM 856 C C . GLU A 1 118 ? -12.875 61.274 115.027 1.00 46.67 118 GLU A C 1
ATOM 857 O O . GLU A 1 118 ? -12.234 62.329 115.014 1.00 52.42 118 GLU A O 1
ATOM 863 N N . GLU A 1 119 ? -12.549 60.217 114.276 1.00 42.91 119 GLU A N 1
ATOM 864 C CA . GLU A 1 119 ? -11.272 60.147 113.565 1.00 46.81 119 GLU A CA 1
ATOM 865 C C . GLU A 1 119 ? -11.086 61.312 112.596 1.00 50.46 119 GLU A C 1
ATOM 866 O O . GLU A 1 119 ? -10.003 61.911 112.532 1.00 58.73 119 GLU A O 1
ATOM 872 N N . LYS A 1 120 ? -12.123 61.635 111.816 1.00 50.64 120 LYS A N 1
ATOM 873 C CA . LYS A 1 120 ? -11.973 62.652 110.778 1.00 43.69 120 LYS A CA 1
ATOM 874 C C . LYS A 1 120 ? -11.628 64.010 111.375 1.00 51.80 120 LYS A C 1
ATOM 875 O O . LYS A 1 120 ? -10.800 64.746 110.827 1.00 56.32 120 LYS A O 1
ATOM 881 N N . PHE A 1 121 ? -12.204 64.337 112.531 1.00 49.88 121 PHE A N 1
ATOM 882 C CA . PHE A 1 121 ? -11.930 65.637 113.129 1.00 44.93 121 PHE A CA 1
ATOM 883 C C . PHE A 1 121 ? -10.591 65.657 113.855 1.00 47.99 121 PHE A C 1
ATOM 884 O O . PHE A 1 121 ? -9.938 66.704 113.908 1.00 56.08 121 PHE A O 1
ATOM 892 N N . LYS A 1 122 ? -10.157 64.519 114.401 1.00 48.48 122 LYS A N 1
ATOM 893 C CA . LYS A 1 122 ? -8.788 64.412 114.900 1.00 53.68 122 LYS A CA 1
ATOM 894 C C . LYS A 1 122 ? -7.780 64.680 113.785 1.00 54.54 122 LYS A C 1
ATOM 895 O O . LYS A 1 122 ? -6.830 65.460 113.955 1.00 54.42 122 LYS A O 1
ATOM 901 N N . ALA A 1 123 ? -7.968 64.025 112.636 1.00 49.74 123 ALA A N 1
ATOM 902 C CA . ALA A 1 123 ? -7.088 64.255 111.494 1.00 56.13 123 ALA A CA 1
ATOM 903 C C . ALA A 1 123 ? -7.157 65.704 111.023 1.00 55.29 123 ALA A C 1
ATOM 904 O O . ALA A 1 123 ? -6.140 66.285 110.621 1.00 54.10 123 ALA A O 1
ATOM 906 N N . GLY A 1 124 ? -8.354 66.297 111.044 1.00 53.74 124 GLY A N 1
ATOM 907 C CA . GLY A 1 124 ? -8.480 67.705 110.703 1.00 56.70 124 GLY A CA 1
ATOM 908 C C . GLY A 1 124 ? -7.692 68.606 111.634 1.00 65.25 124 GLY A C 1
ATOM 909 O O . GLY A 1 124 ? -7.032 69.547 111.189 1.00 68.40 124 GLY A O 1
ATOM 910 N N . TYR A 1 125 ? -7.777 68.347 112.942 1.00 59.54 125 TYR A N 1
ATOM 911 C CA . TYR A 1 125 ? -6.969 69.080 113.914 1.00 51.18 125 TYR A CA 1
ATOM 912 C C . TYR A 1 125 ? -5.486 68.965 113.580 1.00 53.84 125 TYR A C 1
ATOM 913 O O . TYR A 1 125 ? -4.758 69.967 113.565 1.00 61.55 125 TYR A O 1
ATOM 922 N N . ASP A 1 126 ? -5.022 67.738 113.324 1.00 60.28 126 ASP A N 1
ATOM 923 C CA . ASP A 1 126 ? -3.621 67.521 112.967 1.00 52.65 126 ASP A CA 1
ATOM 924 C C . ASP A 1 126 ? -3.220 68.367 111.761 1.00 60.43 126 ASP A C 1
ATOM 925 O O . ASP A 1 126 ? -2.230 69.110 111.806 1.00 63.56 126 ASP A O 1
ATOM 930 N N . ARG A 1 127 ? -3.985 68.263 110.671 1.00 56.36 127 ARG A N 1
ATOM 931 C CA . ARG A 1 127 ? -3.632 68.963 109.438 1.00 54.47 127 ARG A CA 1
ATOM 932 C C . ARG A 1 127 ? -3.683 70.477 109.618 1.00 67.58 127 ARG A C 1
ATOM 933 O O . ARG A 1 127 ? -2.826 71.202 109.094 1.00 69.81 127 ARG A O 1
ATOM 941 N N . TYR A 1 128 ? -4.679 70.973 110.354 1.00 59.63 128 TYR A N 1
ATOM 942 C CA . TYR A 1 128 ? -4.801 72.409 110.580 1.00 56.69 128 TYR A CA 1
ATOM 943 C C . TYR A 1 128 ? -3.616 72.936 111.376 1.00 60.66 128 TYR A C 1
ATOM 944 O O . TYR A 1 128 ? -3.049 73.989 111.051 1.00 67.12 128 TYR A O 1
ATOM 953 N N . VAL A 1 129 ? -3.235 72.220 112.436 1.00 58.77 129 VAL A N 1
ATOM 954 C CA . VAL A 1 129 ? -2.107 72.654 113.249 1.00 59.85 129 VAL A CA 1
ATOM 955 C C . VAL A 1 129 ? -0.816 72.607 112.438 1.00 61.19 129 VAL A C 1
ATOM 956 O O . VAL A 1 129 ? 0.042 73.492 112.560 1.00 65.60 129 VAL A O 1
ATOM 960 N N . THR A 1 130 ? -0.677 71.608 111.560 1.00 62.40 130 THR A N 1
ATOM 961 C CA . THR A 1 130 ? 0.489 71.559 110.680 1.00 64.19 130 THR A CA 1
ATOM 962 C C . THR A 1 130 ? 0.535 72.761 109.744 1.00 69.97 130 THR A C 1
ATOM 963 O O . THR A 1 130 ? 1.592 73.375 109.560 1.00 75.26 130 THR A O 1
ATOM 967 N N . ARG A 1 131 ? -0.598 73.098 109.122 1.00 67.55 131 ARG A N 1
ATOM 968 C CA . ARG A 1 131 ? -0.646 74.265 108.242 1.00 55.99 131 ARG A CA 1
ATOM 969 C C . ARG A 1 131 ? -0.266 75.537 108.994 1.00 67.45 131 ARG A C 1
ATOM 970 O O . ARG A 1 131 ? 0.548 76.345 108.518 1.00 70.56 131 ARG A O 1
ATOM 978 N N . GLU A 1 132 ? -0.835 75.720 110.189 1.00 72.75 132 GLU A N 1
ATOM 979 C CA . GLU A 1 132 ? -0.574 76.934 110.953 1.00 73.69 132 GLU A CA 1
ATOM 980 C C . GLU A 1 132 ? 0.888 77.012 111.372 1.00 71.96 132 GLU A C 1
ATOM 981 O O . GLU A 1 132 ? 1.471 78.103 111.406 1.00 70.22 132 GLU A O 1
ATOM 987 N N . GLN A 1 133 ? 1.502 75.869 111.691 1.00 73.54 133 GLN A N 1
ATOM 988 C CA . GLN A 1 133 ? 2.921 75.879 112.028 1.00 66.74 133 GLN A CA 1
ATOM 989 C C . GLN A 1 133 ? 3.775 76.160 110.800 1.00 68.87 133 GLN A C 1
ATOM 990 O O . GLN A 1 133 ? 4.807 76.833 110.895 1.00 84.80 133 GLN A O 1
ATOM 996 N N . GLU A 1 134 ? 3.362 75.655 109.637 1.00 65.89 134 GLU A N 1
ATOM 997 C CA . GLU A 1 134 ? 4.143 75.845 108.424 1.00 69.49 134 GLU A CA 1
ATOM 998 C C . GLU A 1 134 ? 3.961 77.227 107.818 1.00 75.09 134 GLU A C 1
ATOM 999 O O . GLU A 1 134 ? 4.682 77.570 106.875 1.00 87.23 134 GLU A O 1
ATOM 1005 N N . LYS A 1 135 ? 3.028 78.027 108.332 1.00 80.30 135 LYS A N 1
ATOM 1006 C CA . LYS A 1 135 ? 2.996 79.431 107.937 1.00 64.60 135 LYS A CA 1
ATOM 1007 C C . LYS A 1 135 ? 4.144 80.186 108.602 1.00 76.36 135 LYS A C 1
ATOM 1008 O O . LYS A 1 135 ? 5.085 80.608 107.922 1.00 94.06 135 LYS A O 1
ATOM 1014 N N . SER A 1 136 ? 4.082 80.368 109.922 1.00 87.06 136 SER A N 1
ATOM 1015 C CA . SER A 1 136 ? 5.199 80.954 110.657 1.00 80.96 136 SER A CA 1
ATOM 1016 C C . SER A 1 136 ? 6.225 79.880 111.000 1.00 72.94 136 SER A C 1
ATOM 1017 O O . SER A 1 136 ? 6.466 78.968 110.203 1.00 84.06 136 SER A O 1
ATOM 1020 N N . THR A 1 137 ? 6.846 79.985 112.173 1.00 69.75 137 THR A N 1
ATOM 1021 C CA . THR A 1 137 ? 7.722 78.945 112.693 1.00 82.23 137 THR A CA 1
ATOM 1022 C C . THR A 1 137 ? 7.013 78.195 113.814 1.00 75.01 137 THR A C 1
ATOM 1023 O O . THR A 1 137 ? 6.139 78.742 114.493 1.00 76.55 137 THR A O 1
ATOM 1027 N N . ILE A 1 138 ? 7.394 76.927 113.994 1.00 76.58 138 ILE A N 1
ATOM 1028 C CA . ILE A 1 138 ? 6.754 76.083 115.003 1.00 84.09 138 ILE A CA 1
ATOM 1029 C C . ILE A 1 138 ? 6.916 76.681 116.399 1.00 81.72 138 ILE A C 1
ATOM 1030 O O . ILE A 1 138 ? 5.959 76.742 117.182 1.00 76.79 138 ILE A O 1
ATOM 1035 N N . GLY A 1 139 ? 8.129 77.129 116.731 1.00 73.48 139 GLY A N 1
ATOM 1036 C CA . GLY A 1 139 ? 8.364 77.684 118.055 1.00 67.09 139 GLY A CA 1
ATOM 1037 C C . GLY A 1 139 ? 7.542 78.930 118.322 1.00 78.37 139 GLY A C 1
ATOM 1038 O O . GLY A 1 139 ? 6.887 79.048 119.361 1.00 86.41 139 GLY A O 1
ATOM 1039 N N . ALA A 1 140 ? 7.576 79.883 117.387 1.00 70.48 140 ALA A N 1
ATOM 1040 C CA . ALA A 1 140 ? 6.788 81.101 117.543 1.00 79.62 140 ALA A CA 1
ATOM 1041 C C . ALA A 1 140 ? 5.297 80.792 117.586 1.00 72.75 140 ALA A C 1
ATOM 1042 O O . ALA A 1 140 ? 4.544 81.441 118.321 1.00 70.11 140 ALA A O 1
ATOM 1044 N N . TRP A 1 141 ? 4.852 79.805 116.805 1.00 68.96 141 TRP A N 1
ATOM 1045 C CA . TRP A 1 141 ? 3.438 79.445 116.808 1.00 69.34 141 TRP A CA 1
ATOM 1046 C C . TRP A 1 141 ? 3.014 78.914 118.170 1.00 72.54 141 TRP A C 1
ATOM 1047 O O . TRP A 1 141 ? 2.006 79.354 118.734 1.00 73.22 141 TRP A O 1
ATOM 1058 N N . PHE A 1 142 ? 3.769 77.953 118.710 1.00 72.92 142 PHE A N 1
ATOM 1059 C CA . PHE A 1 142 ? 3.498 77.469 120.062 1.00 73.91 142 PHE A CA 1
ATOM 1060 C C . PHE A 1 142 ? 3.509 78.612 121.071 1.00 69.38 142 PHE A C 1
ATOM 1061 O O . PHE A 1 142 ? 2.622 78.707 121.928 1.00 72.65 142 PHE A O 1
ATOM 1069 N N . ASN A 1 143 ? 4.513 79.488 120.986 1.00 65.91 143 ASN A N 1
ATOM 1070 C CA . ASN A 1 143 ? 4.677 80.540 121.985 1.00 71.26 143 ASN A CA 1
ATOM 1071 C C . ASN A 1 143 ? 3.505 81.516 121.970 1.00 80.21 143 ASN A C 1
ATOM 1072 O O . ASN A 1 143 ? 2.949 81.852 123.022 1.00 80.81 143 ASN A O 1
ATOM 1077 N N . SER A 1 144 ? 3.116 81.986 120.782 1.00 73.38 144 SER A N 1
ATOM 1078 C CA . SER A 1 144 ? 2.087 83.017 120.691 1.00 69.13 144 SER A CA 1
ATOM 1079 C C . SER A 1 144 ? 0.683 82.440 120.826 1.00 71.00 144 SER A C 1
ATOM 1080 O O . SER A 1 144 ? -0.188 83.069 121.438 1.00 82.98 144 SER A O 1
ATOM 1083 N N . THR A 1 145 ? 0.438 81.257 120.254 1.00 69.88 145 THR A N 1
ATOM 1084 C CA . THR A 1 145 ? -0.903 80.682 120.280 1.00 76.67 145 THR A CA 1
ATOM 1085 C C . THR A 1 145 ? -1.375 80.424 121.705 1.00 78.13 145 THR A C 1
ATOM 1086 O O . THR A 1 145 ? -2.522 80.730 122.053 1.00 81.26 145 THR A O 1
ATOM 1090 N N . PHE A 1 146 ? -0.505 79.869 122.547 1.00 77.03 146 PHE A N 1
ATOM 1091 C CA . PHE A 1 146 ? -0.874 79.492 123.905 1.00 80.06 146 PHE A CA 1
ATOM 1092 C C . PHE A 1 146 ? -0.314 80.440 124.959 1.00 79.65 146 PHE A C 1
ATOM 1093 O O . PHE A 1 146 ? -0.457 80.166 126.156 1.00 74.86 146 PHE A O 1
ATOM 1101 N N . SER A 1 147 ? 0.307 81.546 124.546 1.00 83.15 147 SER A N 1
ATOM 1102 C CA . SER A 1 147 ? 0.846 82.547 125.469 1.00 83.50 147 SER A CA 1
ATOM 1103 C C . SER A 1 147 ? 1.777 81.901 126.495 1.00 80.89 147 SER A C 1
ATOM 1104 O O . SER A 1 147 ? 1.684 82.143 127.700 1.00 82.31 147 SER A O 1
ATOM 1107 N N . LEU A 1 148 ? 2.693 81.068 125.998 1.00 75.66 148 LEU A N 1
ATOM 1108 C CA . LEU A 1 148 ? 3.642 80.398 126.878 1.00 76.36 148 LEU A CA 1
ATOM 1109 C C . LEU A 1 148 ? 4.694 81.349 127.436 1.00 82.86 148 LEU A C 1
ATOM 1110 O O . LEU A 1 148 ? 5.359 81.002 128.418 1.00 77.44 148 LEU A O 1
ATOM 1115 N N . ASP A 1 149 ? 4.842 82.532 126.843 1.00 97.93 149 ASP A N 1
ATOM 1116 C CA . ASP A 1 149 ? 5.775 83.563 127.301 1.00 94.96 149 ASP A CA 1
ATOM 1117 C C . ASP A 1 149 ? 7.180 82.992 127.505 1.00 97.89 149 ASP A C 1
ATOM 1118 O O . ASP A 1 149 ? 7.768 83.068 128.586 1.00 88.79 149 ASP A O 1
ATOM 1123 N N . ASN A 1 150 ? 7.713 82.409 126.433 1.00 99.56 150 ASN A N 1
ATOM 1124 C CA . ASN A 1 150 ? 9.027 81.771 126.465 1.00 86.44 150 ASN A CA 1
ATOM 1125 C C . ASN A 1 150 ? 9.766 82.171 125.195 1.00 95.10 150 ASN A C 1
ATOM 1126 O O . ASN A 1 150 ? 9.412 81.718 124.102 1.00 92.35 150 ASN A O 1
ATOM 1131 N N . THR A 1 151 ? 10.796 83.010 125.340 1.00 99.29 151 THR A N 1
ATOM 1132 C CA . THR A 1 151 ? 11.538 83.499 124.181 1.00 101.24 151 THR A CA 1
ATOM 1133 C C . THR A 1 151 ? 12.522 82.456 123.656 1.00 95.73 151 THR A C 1
ATOM 1134 O O . THR A 1 151 ? 12.845 82.462 122.463 1.00 95.11 151 THR A O 1
ATOM 1138 N N . ASP A 1 152 ? 13.007 81.560 124.521 1.00 94.38 152 ASP A N 1
ATOM 1139 C CA . ASP A 1 152 ? 13.801 80.435 124.037 1.00 94.02 152 ASP A CA 1
ATOM 1140 C C . ASP A 1 152 ? 13.033 79.688 122.953 1.00 96.56 152 ASP A C 1
ATOM 1141 O O . ASP A 1 152 ? 13.550 79.440 121.858 1.00 83.31 152 ASP A O 1
ATOM 1146 N N . LEU A 1 153 ? 11.788 79.312 123.261 1.00 89.35 153 LEU A N 1
ATOM 1147 C CA . LEU A 1 153 ? 10.918 78.657 122.290 1.00 85.12 153 LEU A CA 1
ATOM 1148 C C . LEU A 1 153 ? 10.715 79.516 121.045 1.00 84.39 153 LEU A C 1
ATOM 1149 O O . LEU A 1 153 ? 10.613 78.988 119.931 1.00 80.85 153 LEU A O 1
ATOM 1154 N N . GLU A 1 154 ? 10.626 80.841 121.223 1.00 92.07 154 GLU A N 1
ATOM 1155 C CA . GLU A 1 154 ? 10.362 81.767 120.119 1.00 90.36 154 GLU A CA 1
ATOM 1156 C C . GLU A 1 154 ? 11.246 81.498 118.906 1.00 87.33 154 GLU A C 1
ATOM 1157 O O . GLU A 1 154 ? 10.764 81.496 117.767 1.00 84.45 154 GLU A O 1
ATOM 1163 N N . ASN A 1 155 ? 12.540 81.274 119.125 1.00 89.98 155 ASN A N 1
ATOM 1164 C CA . ASN A 1 155 ? 13.510 81.217 118.039 1.00 97.89 155 ASN A CA 1
ATOM 1165 C C . ASN A 1 155 ? 13.787 79.801 117.549 1.00 97.58 155 ASN A C 1
ATOM 1166 O O . ASN A 1 155 ? 14.646 79.620 116.680 1.00 99.64 155 ASN A O 1
ATOM 1171 N N . LEU A 1 156 ? 13.088 78.799 118.076 1.00 89.71 156 LEU A N 1
ATOM 1172 C CA . LEU A 1 156 ? 13.283 77.425 117.633 1.00 81.75 156 LEU A CA 1
ATOM 1173 C C . LEU A 1 156 ? 12.442 77.152 116.392 1.00 86.82 156 LEU A C 1
ATOM 1174 O O . LEU A 1 156 ? 11.260 77.507 116.342 1.00 83.60 156 LEU A O 1
ATOM 1179 N N . THR A 1 157 ? 13.053 76.515 115.392 1.00 96.07 157 THR A N 1
ATOM 1180 C CA . THR A 1 157 ? 12.444 76.375 114.076 1.00 99.87 157 THR A CA 1
ATOM 1181 C C . THR A 1 157 ? 12.055 74.947 113.720 1.00 84.67 157 THR A C 1
ATOM 1182 O O . THR A 1 157 ? 11.342 74.752 112.729 1.00 91.13 157 THR A O 1
ATOM 1186 N N . THR A 1 158 ? 12.493 73.951 114.486 1.00 74.65 158 THR A N 1
ATOM 1187 C CA . THR A 1 158 ? 12.096 72.568 114.264 1.00 76.89 158 THR A CA 1
ATOM 1188 C C . THR A 1 158 ? 11.701 71.928 115.588 1.00 88.29 158 THR A C 1
ATOM 1189 O O . THR A 1 158 ? 12.032 72.423 116.668 1.00 81.58 158 THR A O 1
ATOM 1193 N N . ILE A 1 159 ? 10.976 70.810 115.484 1.00 86.99 159 ILE A N 1
ATOM 1194 C CA . ILE A 1 159 ? 10.570 70.068 116.674 1.00 74.44 159 ILE A CA 1
ATOM 1195 C C . ILE A 1 159 ? 11.784 69.507 117.407 1.00 80.56 159 ILE A C 1
ATOM 1196 O O . ILE A 1 159 ? 11.784 69.411 118.642 1.00 87.72 159 ILE A O 1
ATOM 1201 N N . GLU A 1 160 ? 12.833 69.129 116.671 1.00 72.39 160 GLU A N 1
ATOM 1202 C CA . GLU A 1 160 ? 14.041 68.619 117.312 1.00 71.91 160 GLU A CA 1
ATOM 1203 C C . GLU A 1 160 ? 14.715 69.695 118.156 1.00 78.67 160 GLU A C 1
ATOM 1204 O O . GLU A 1 160 ? 15.195 69.417 119.262 1.00 83.05 160 GLU A O 1
ATOM 1210 N N . GLU A 1 161 ? 14.769 70.928 117.646 1.00 79.48 161 GLU A N 1
ATOM 1211 C CA . GLU A 1 161 ? 15.324 72.028 118.427 1.00 84.45 161 GLU A CA 1
ATOM 1212 C C . GLU A 1 161 ? 14.516 72.278 119.694 1.00 78.26 161 GLU A C 1
ATOM 1213 O O . GLU A 1 161 ? 15.078 72.680 120.720 1.00 74.97 161 GLU A O 1
ATOM 1219 N N . ILE A 1 162 ? 13.203 72.049 119.643 1.00 73.04 162 ILE A N 1
ATOM 1220 C CA . ILE A 1 162 ? 12.375 72.218 120.832 1.00 72.65 162 ILE A CA 1
ATOM 1221 C C . ILE A 1 162 ? 12.644 71.102 121.832 1.00 78.90 162 ILE A C 1
ATOM 1222 O O . ILE A 1 162 ? 12.767 71.346 123.038 1.00 82.18 162 ILE A O 1
ATOM 1227 N N . LEU A 1 163 ? 12.747 69.862 121.349 1.00 76.75 163 LEU A N 1
ATOM 1228 C CA . LEU A 1 163 ? 13.005 68.737 122.240 1.00 75.97 163 LEU A CA 1
ATOM 1229 C C . LEU A 1 163 ? 14.413 68.767 122.819 1.00 76.61 163 LEU A C 1
ATOM 1230 O O . LEU A 1 163 ? 14.652 68.156 123.866 1.00 85.06 163 LEU A O 1
ATOM 1235 N N . ALA A 1 164 ? 15.350 69.456 122.162 1.00 71.81 164 ALA A N 1
ATOM 1236 C CA . ALA A 1 164 ? 16.672 69.641 122.749 1.00 66.70 164 ALA A CA 1
ATOM 1237 C C . ALA A 1 164 ? 16.629 70.597 123.934 1.00 73.17 164 ALA A C 1
ATOM 1238 O O . ALA A 1 164 ? 17.492 70.524 124.816 1.00 90.80 164 ALA A O 1
ATOM 1240 N N . ASN A 1 165 ? 15.644 71.490 123.973 1.00 77.80 165 ASN A N 1
ATOM 1241 C CA . ASN A 1 165 ? 15.521 72.486 125.028 1.00 70.71 165 ASN A CA 1
ATOM 1242 C C . ASN A 1 165 ? 14.495 71.991 126.040 1.00 81.01 165 ASN A C 1
ATOM 1243 O O . ASN A 1 165 ? 13.305 71.874 125.723 1.00 79.23 165 ASN A O 1
ATOM 1248 N N . VAL A 1 166 ? 14.959 71.713 127.260 1.00 69.79 166 VAL A N 1
ATOM 1249 C CA . VAL A 1 166 ? 14.078 71.185 128.298 1.00 56.55 166 VAL A CA 1
ATOM 1250 C C . VAL A 1 166 ? 13.079 72.248 128.734 1.00 72.17 166 VAL A C 1
ATOM 1251 O O . VAL A 1 166 ? 11.895 71.958 128.958 1.00 80.52 166 VAL A O 1
ATOM 1255 N N . GLU A 1 167 ? 13.543 73.494 128.872 1.00 77.51 167 GLU A N 1
ATOM 1256 C CA . GLU A 1 167 ? 12.676 74.578 129.326 1.00 73.87 167 GLU A CA 1
ATOM 1257 C C . GLU A 1 167 ? 11.472 74.741 128.405 1.00 78.82 167 GLU A C 1
ATOM 1258 O O . GLU A 1 167 ? 10.329 74.822 128.865 1.00 71.44 167 GLU A O 1
ATOM 1264 N N . ALA A 1 168 ? 11.714 74.776 127.092 1.00 81.26 168 ALA A N 1
ATOM 1265 C CA . ALA A 1 168 ? 10.630 74.963 126.133 1.00 76.95 168 ALA A CA 1
ATOM 1266 C C . ALA A 1 168 ? 9.701 73.753 126.092 1.00 77.37 168 ALA A C 1
ATOM 1267 O O . ALA A 1 168 ? 8.473 73.904 126.009 1.00 81.99 168 ALA A O 1
ATOM 1269 N N . THR A 1 169 ? 10.274 72.546 126.105 1.00 67.64 169 THR A N 1
ATOM 1270 C CA . THR A 1 169 ? 9.460 71.334 126.125 1.00 58.55 169 THR A CA 1
ATOM 1271 C C . THR A 1 169 ? 8.496 71.331 127.305 1.00 60.55 169 THR A C 1
ATOM 1272 O O . THR A 1 169 ? 7.301 71.067 127.137 1.00 56.36 169 THR A O 1
ATOM 1276 N N . ASN A 1 170 ? 8.997 71.617 128.512 1.00 67.40 170 ASN A N 1
ATOM 1277 C CA . ASN A 1 170 ? 8.111 71.656 129.676 1.00 63.97 170 ASN A CA 1
ATOM 1278 C C . ASN A 1 170 ? 7.145 72.834 129.623 1.00 68.54 170 ASN A C 1
ATOM 1279 O O . ASN A 1 170 ? 6.022 72.724 130.126 1.00 79.54 170 ASN A O 1
ATOM 1284 N N . ALA A 1 171 ? 7.562 73.969 129.053 1.00 72.07 171 ALA A N 1
ATOM 1285 C CA . ALA A 1 171 ? 6.621 75.062 128.830 1.00 67.50 171 ALA A CA 1
ATOM 1286 C C . ALA A 1 171 ? 5.434 74.580 128.009 1.00 65.09 171 ALA A C 1
ATOM 1287 O O . ALA A 1 171 ? 4.285 74.946 128.283 1.00 66.64 171 ALA A O 1
ATOM 1289 N N . ILE A 1 172 ? 5.700 73.762 126.992 1.00 61.88 172 ILE A N 1
ATOM 1290 C CA . ILE A 1 172 ? 4.621 73.213 126.177 1.00 54.62 172 ILE A CA 1
ATOM 1291 C C . ILE A 1 172 ? 3.802 72.208 126.983 1.00 63.79 172 ILE A C 1
ATOM 1292 O O . ILE A 1 172 ? 2.569 72.280 127.023 1.00 62.09 172 ILE A O 1
ATOM 1297 N N . LEU A 1 173 ? 4.478 71.255 127.634 1.00 60.17 173 LEU A N 1
ATOM 1298 C CA . LEU A 1 173 ? 3.781 70.147 128.286 1.00 55.65 173 LEU A CA 1
ATOM 1299 C C . LEU A 1 173 ? 2.923 70.611 129.455 1.00 62.15 173 LEU A C 1
ATOM 1300 O O . LEU A 1 173 ? 1.851 70.044 129.697 1.00 74.99 173 LEU A O 1
ATOM 1305 N N . ASN A 1 174 ? 3.359 71.638 130.180 1.00 57.82 174 ASN A N 1
ATOM 1306 C CA . ASN A 1 174 ? 2.607 72.156 131.316 1.00 62.28 174 ASN A CA 1
ATOM 1307 C C . ASN A 1 174 ? 1.448 73.053 130.900 1.00 66.16 174 ASN A C 1
ATOM 1308 O O . ASN A 1 174 ? 0.823 73.679 131.763 1.00 82.06 174 ASN A O 1
ATOM 1313 N N . ASN A 1 175 ? 1.154 73.123 129.605 1.00 60.89 175 ASN A N 1
ATOM 1314 C CA . ASN A 1 175 ? -0.023 73.800 129.076 1.00 62.01 175 ASN A CA 1
ATOM 1315 C C . ASN A 1 175 ? -0.969 72.737 128.537 1.00 62.35 175 ASN A C 1
ATOM 1316 O O . ASN A 1 175 ? -0.595 71.962 127.650 1.00 61.31 175 ASN A O 1
ATOM 1321 N N . SER A 1 176 ? -2.185 72.693 129.087 1.00 56.52 176 SER A N 1
ATOM 1322 C CA . SER A 1 176 ? -3.135 71.646 128.721 1.00 55.63 176 SER A CA 1
ATOM 1323 C C . SER A 1 176 ? -3.437 71.654 127.226 1.00 66.58 176 SER A C 1
ATOM 1324 O O . SER A 1 176 ? -3.666 70.597 126.627 1.00 74.84 176 SER A O 1
ATOM 1327 N N . ASN A 1 177 ? -3.487 72.837 126.614 1.00 65.52 177 ASN A N 1
ATOM 1328 C CA . ASN A 1 177 ? -3.818 72.937 125.196 1.00 61.31 177 ASN A CA 1
ATOM 1329 C C . ASN A 1 177 ? -2.596 72.724 124.301 1.00 57.82 177 ASN A C 1
ATOM 1330 O O . ASN A 1 177 ? -2.673 72.030 123.272 1.00 75.43 177 ASN A O 1
ATOM 1335 N N . ALA A 1 178 ? -1.464 73.322 124.679 1.00 50.93 178 ALA A N 1
ATOM 1336 C CA . ALA A 1 178 ? -0.234 73.146 123.916 1.00 54.11 178 ALA A CA 1
ATOM 1337 C C . ALA A 1 178 ? 0.209 71.692 123.869 1.00 64.05 178 ALA A C 1
ATOM 1338 O O . ALA A 1 178 ? 0.788 71.259 122.868 1.00 73.74 178 ALA A O 1
ATOM 1340 N N . ILE A 1 179 ? -0.029 70.926 124.937 1.00 54.04 179 ILE A N 1
ATOM 1341 C CA . ILE A 1 179 ? 0.340 69.514 124.911 1.00 56.86 179 ILE A CA 1
ATOM 1342 C C . ILE A 1 179 ? -0.505 68.758 123.891 1.00 60.37 179 ILE A C 1
ATOM 1343 O O . ILE A 1 179 ? -0.006 67.862 123.199 1.00 63.58 179 ILE A O 1
ATOM 1348 N N . VAL A 1 180 ? -1.794 69.093 123.787 1.00 55.06 180 VAL A N 1
ATOM 1349 C CA . VAL A 1 180 ? -2.634 68.504 122.747 1.00 53.28 180 VAL A CA 1
ATOM 1350 C C . VAL A 1 180 ? -2.060 68.822 121.375 1.00 57.94 180 VAL A C 1
ATOM 1351 O O . VAL A 1 180 ? -1.954 67.950 120.504 1.00 58.52 180 VAL A O 1
ATOM 1355 N N . ALA A 1 181 ? -1.697 70.089 121.162 1.00 70.84 181 ALA A N 1
ATOM 1356 C CA . ALA A 1 181 ? -1.081 70.470 119.893 1.00 66.76 181 ALA A CA 1
ATOM 1357 C C . ALA A 1 181 ? 0.184 69.659 119.616 1.00 63.62 181 ALA A C 1
ATOM 1358 O O . ALA A 1 181 ? 0.399 69.191 118.492 1.00 58.80 181 ALA A O 1
ATOM 1360 N N . LEU A 1 182 ? 1.034 69.489 120.631 1.00 70.29 182 LEU A N 1
ATOM 1361 C CA . LEU A 1 182 ? 2.299 68.777 120.459 1.00 57.46 182 LEU A CA 1
ATOM 1362 C C . LEU A 1 182 ? 2.091 67.290 120.193 1.00 66.24 182 LEU A C 1
ATOM 1363 O O . LEU A 1 182 ? 2.702 66.722 119.281 1.00 72.62 182 LEU A O 1
ATOM 1368 N N . THR A 1 183 ? 1.236 66.641 120.984 1.00 63.25 183 THR A N 1
ATOM 1369 C CA . THR A 1 183 ? 1.135 65.186 120.930 1.00 53.74 183 THR A CA 1
ATOM 1370 C C . THR A 1 183 ? 0.328 64.700 119.731 1.00 59.19 183 THR A C 1
ATOM 1371 O O . THR A 1 183 ? 0.655 63.665 119.141 1.00 52.08 183 THR A O 1
ATOM 1383 N N . CYS A 1 185 ? -0.108 65.892 116.749 1.00 62.99 185 CYS A N 1
ATOM 1384 C CA . CYS A 1 185 ? 0.433 66.222 115.434 1.00 59.74 185 CYS A CA 1
ATOM 1385 C C . CYS A 1 185 ? 1.372 65.079 115.063 1.00 62.16 185 CYS A C 1
ATOM 1386 O O . CYS A 1 185 ? 2.428 64.916 115.683 1.00 68.67 185 CYS A O 1
ATOM 1389 N N . LYS A 1 186 ? 0.976 64.285 114.063 1.00 62.91 186 LYS A N 1
ATOM 1390 C CA . LYS A 1 186 ? 1.605 62.988 113.819 1.00 55.06 186 LYS A CA 1
ATOM 1391 C C . LYS A 1 186 ? 3.124 63.100 113.699 1.00 66.07 186 LYS A C 1
ATOM 1392 O O . LYS A 1 186 ? 3.864 62.330 114.322 1.00 73.10 186 LYS A O 1
ATOM 1398 N N . SER A 1 187 ? 3.609 64.052 112.898 1.00 70.10 187 SER A N 1
ATOM 1399 C CA . SER A 1 187 ? 5.052 64.174 112.704 1.00 74.15 187 SER A CA 1
ATOM 1400 C C . SER A 1 187 ? 5.742 64.596 113.996 1.00 73.96 187 SER A C 1
ATOM 1401 O O . SER A 1 187 ? 6.728 63.978 114.416 1.00 83.61 187 SER A O 1
ATOM 1404 N N . SER A 1 188 ? 5.215 65.637 114.650 1.00 69.49 188 SER A N 1
ATOM 1405 C CA . SER A 1 188 ? 5.769 66.095 115.922 1.00 63.23 188 SER A CA 1
ATOM 1406 C C . SER A 1 188 ? 5.883 64.948 116.918 1.00 69.89 188 SER A C 1
ATOM 1407 O O . SER A 1 188 ? 6.959 64.696 117.474 1.00 78.42 188 SER A O 1
ATOM 1418 N N . ASP A 1 190 ? 6.011 61.867 116.310 1.00 69.31 190 ASP A N 1
ATOM 1419 C CA . ASP A 1 190 ? 7.010 60.915 115.834 1.00 65.03 190 ASP A CA 1
ATOM 1420 C C . ASP A 1 190 ? 8.407 61.306 116.295 1.00 67.67 190 ASP A C 1
ATOM 1421 O O . ASP A 1 190 ? 9.234 60.438 116.598 1.00 66.57 190 ASP A O 1
ATOM 1426 N N . ALA A 1 191 ? 8.692 62.609 116.358 1.00 70.39 191 ALA A N 1
ATOM 1427 C CA . ALA A 1 191 ? 9.972 63.042 116.904 1.00 70.92 191 ALA A CA 1
ATOM 1428 C C . ALA A 1 191 ? 10.033 62.787 118.404 1.00 68.30 191 ALA A C 1
ATOM 1429 O O . ALA A 1 191 ? 11.060 62.333 118.924 1.00 72.59 191 ALA A O 1
ATOM 1431 N N . VAL A 1 192 ? 8.925 63.040 119.107 1.00 67.11 192 VAL A N 1
ATOM 1432 C CA . VAL A 1 192 ? 8.906 62.897 120.559 1.00 70.81 192 VAL A CA 1
ATOM 1433 C C . VAL A 1 192 ? 9.163 61.448 120.949 1.00 67.93 192 VAL A C 1
ATOM 1434 O O . VAL A 1 192 ? 9.941 61.163 121.869 1.00 69.11 192 VAL A O 1
ATOM 1438 N N . VAL A 1 193 ? 8.510 60.511 120.258 1.00 63.98 193 VAL A N 1
ATOM 1439 C CA . VAL A 1 193 ? 8.784 59.093 120.477 1.00 59.95 193 VAL A CA 1
ATOM 1440 C C . VAL A 1 193 ? 10.237 58.772 120.153 1.00 66.66 193 VAL A C 1
ATOM 1441 O O . VAL A 1 193 ? 10.876 57.960 120.834 1.00 66.34 193 VAL A O 1
ATOM 1445 N N . ALA A 1 194 ? 10.793 59.417 119.123 1.00 75.79 194 ALA A N 1
ATOM 1446 C CA . ALA A 1 194 ? 12.155 59.080 118.726 1.00 65.49 194 ALA A CA 1
ATOM 1447 C C . ALA A 1 194 ? 13.186 59.635 119.700 1.00 65.44 194 ALA A C 1
ATOM 1448 O O . ALA A 1 194 ? 14.275 59.065 119.834 1.00 68.51 194 ALA A O 1
ATOM 1450 N N . SER A 1 195 ? 12.873 60.732 120.385 1.00 71.47 195 SER A N 1
ATOM 1451 C CA . SER A 1 195 ? 13.842 61.338 121.286 1.00 60.71 195 SER A CA 1
ATOM 1452 C C . SER A 1 195 ? 13.875 60.591 122.614 1.00 68.55 195 SER A C 1
ATOM 1453 O O . SER A 1 195 ? 12.828 60.294 123.197 1.00 76.84 195 SER A O 1
ATOM 1456 N N . SER A 1 196 ? 15.086 60.301 123.095 1.00 76.17 196 SER A N 1
ATOM 1457 C CA . SER A 1 196 ? 15.240 59.634 124.383 1.00 70.13 196 SER A CA 1
ATOM 1458 C C . SER A 1 196 ? 14.960 60.591 125.532 1.00 71.20 196 SER A C 1
ATOM 1459 O O . SER A 1 196 ? 14.492 60.170 126.597 1.00 66.09 196 SER A O 1
ATOM 1462 N N . ASN A 1 197 ? 15.234 61.880 125.327 1.00 82.83 197 ASN A N 1
ATOM 1463 C CA . ASN A 1 197 ? 15.032 62.886 126.361 1.00 68.41 197 ASN A CA 1
ATOM 1464 C C . ASN A 1 197 ? 13.564 63.271 126.480 1.00 70.88 197 ASN A C 1
ATOM 1465 O O . ASN A 1 197 ? 13.022 63.326 127.591 1.00 77.63 197 ASN A O 1
ATOM 1470 N N . ALA A 1 198 ? 12.899 63.506 125.346 1.00 70.29 198 ALA A N 1
ATOM 1471 C CA . ALA A 1 198 ? 11.499 63.920 125.372 1.00 65.64 198 ALA A CA 1
ATOM 1472 C C . ALA A 1 198 ? 10.659 62.939 126.178 1.00 62.26 198 ALA A C 1
ATOM 1473 O O . ALA A 1 198 ? 9.928 63.335 127.095 1.00 58.40 198 ALA A O 1
ATOM 1483 N N . ASP A 1 200 ? 11.546 60.957 128.549 1.00 57.03 200 ASP A N 1
ATOM 1484 C CA . ASP A 1 200 ? 11.812 61.188 129.965 1.00 50.22 200 ASP A CA 1
ATOM 1485 C C . ASP A 1 200 ? 10.950 62.326 130.488 1.00 56.23 200 ASP A C 1
ATOM 1486 O O . ASP A 1 200 ? 10.205 62.161 131.463 1.00 64.47 200 ASP A O 1
ATOM 1491 N N . LEU A 1 201 ? 11.020 63.487 129.829 1.00 61.24 201 LEU A N 1
ATOM 1492 C CA . LEU A 1 201 ? 10.208 64.622 130.250 1.00 66.25 201 LEU A CA 1
ATOM 1493 C C . LEU A 1 201 ? 8.733 64.247 130.279 1.00 65.17 201 LEU A C 1
ATOM 1494 O O . LEU A 1 201 ? 8.029 64.546 131.253 1.00 66.59 201 LEU A O 1
ATOM 1499 N N . LEU A 1 202 ? 8.268 63.524 129.254 1.00 60.35 202 LEU A N 1
ATOM 1500 C CA . LEU A 1 202 ? 6.872 63.106 129.231 1.00 62.13 202 LEU A CA 1
ATOM 1501 C C . LEU A 1 202 ? 6.560 62.253 130.448 1.00 59.02 202 LEU A C 1
ATOM 1502 O O . LEU A 1 202 ? 5.549 62.473 131.128 1.00 53.18 202 LEU A O 1
ATOM 1507 N N . GLY A 1 203 ? 7.462 61.328 130.784 1.00 55.60 203 GLY A N 1
ATOM 1508 C CA . GLY A 1 203 ? 7.254 60.520 131.969 1.00 52.51 203 GLY A CA 1
ATOM 1509 C C . GLY A 1 203 ? 7.098 61.398 133.192 1.00 63.04 203 GLY A C 1
ATOM 1510 O O . GLY A 1 203 ? 6.166 61.218 133.985 1.00 67.03 203 GLY A O 1
ATOM 1511 N N . GLN A 1 204 ? 7.956 62.418 133.314 1.00 61.95 204 GLN A N 1
ATOM 1512 C CA . GLN A 1 204 ? 7.893 63.267 134.495 1.00 56.73 204 GLN A CA 1
ATOM 1513 C C . GLN A 1 204 ? 6.568 64.007 134.514 1.00 59.51 204 GLN A C 1
ATOM 1514 O O . GLN A 1 204 ? 5.958 64.180 135.578 1.00 62.60 204 GLN A O 1
ATOM 1520 N N . TYR A 1 205 ? 6.086 64.402 133.329 1.00 56.72 205 TYR A N 1
ATOM 1521 C CA . TYR A 1 205 ? 4.795 65.068 133.232 1.00 56.36 205 TYR A CA 1
ATOM 1522 C C . TYR A 1 205 ? 3.740 64.220 133.919 1.00 61.81 205 TYR A C 1
ATOM 1523 O O . TYR A 1 205 ? 2.959 64.713 134.743 1.00 64.49 205 TYR A O 1
ATOM 1532 N N . ILE A 1 206 ? 3.742 62.919 133.618 1.00 53.18 206 ILE A N 1
ATOM 1533 C CA . ILE A 1 206 ? 2.728 62.029 134.164 1.00 60.81 206 ILE A CA 1
ATOM 1534 C C . ILE A 1 206 ? 2.786 62.085 135.681 1.00 58.64 206 ILE A C 1
ATOM 1535 O O . ILE A 1 206 ? 1.756 62.205 136.358 1.00 55.89 206 ILE A O 1
ATOM 1540 N N . LEU A 1 207 ? 4.000 62.051 136.234 1.00 58.52 207 LEU A N 1
ATOM 1541 C CA . LEU A 1 207 ? 4.149 62.051 137.683 1.00 49.03 207 LEU A CA 1
ATOM 1542 C C . LEU A 1 207 ? 3.530 63.300 138.302 1.00 61.75 207 LEU A C 1
ATOM 1543 O O . LEU A 1 207 ? 2.967 63.238 139.401 1.00 68.01 207 LEU A O 1
ATOM 1548 N N . ARG A 1 208 ? 3.618 64.447 137.613 1.00 52.39 208 ARG A N 1
ATOM 1549 C CA . ARG A 1 208 ? 3.005 65.654 138.161 1.00 49.98 208 ARG A CA 1
ATOM 1550 C C . ARG A 1 208 ? 1.485 65.598 138.122 1.00 53.49 208 ARG A C 1
ATOM 1551 O O . ARG A 1 208 ? 0.826 66.156 139.007 1.00 64.34 208 ARG A O 1
ATOM 1559 N N . VAL A 1 209 ? 0.909 64.932 137.119 1.00 60.08 209 VAL A N 1
ATOM 1560 C CA . VAL A 1 209 ? -0.541 64.958 136.950 1.00 64.02 209 VAL A CA 1
ATOM 1561 C C . VAL A 1 209 ? -1.237 63.809 137.668 1.00 58.68 209 VAL A C 1
ATOM 1562 O O . VAL A 1 209 ? -2.457 63.873 137.875 1.00 64.50 209 VAL A O 1
ATOM 1566 N N . THR A 1 210 ? -0.499 62.759 138.034 1.00 57.93 210 THR A N 1
ATOM 1567 C CA . THR A 1 210 ? -1.011 61.547 138.666 1.00 56.13 210 THR A CA 1
ATOM 1568 C C . THR A 1 210 ? -2.076 61.783 139.737 1.00 51.79 210 THR A C 1
ATOM 1569 O O . THR A 1 210 ? -2.959 60.938 139.924 1.00 68.18 210 THR A O 1
ATOM 1573 N N . THR A 1 211 ? -2.060 62.934 140.409 1.00 45.77 211 THR A N 1
ATOM 1574 C CA . THR A 1 211 ? -3.082 63.209 141.411 1.00 58.39 211 THR A CA 1
ATOM 1575 C C . THR A 1 211 ? -4.180 64.134 140.906 1.00 73.40 211 THR A C 1
ATOM 1576 O O . THR A 1 211 ? -5.058 64.517 141.685 1.00 79.27 211 THR A O 1
ATOM 1580 N N . GLU A 1 212 ? -4.154 64.497 139.624 1.00 75.28 212 GLU A N 1
ATOM 1581 C CA . GLU A 1 212 ? -5.268 65.185 138.976 1.00 65.65 212 GLU A CA 1
ATOM 1582 C C . GLU A 1 212 ? -6.002 64.108 138.186 1.00 58.97 212 GLU A C 1
ATOM 1583 O O . GLU A 1 212 ? -5.773 63.905 136.993 1.00 59.22 212 GLU A O 1
ATOM 1589 N N . SER A 1 213 ? -6.888 63.399 138.886 1.00 57.20 213 SER A N 1
ATOM 1590 C CA . SER A 1 213 ? -7.526 62.197 138.346 1.00 55.83 213 SER A CA 1
ATOM 1591 C C . SER A 1 213 ? -8.109 62.375 136.947 1.00 65.20 213 SER A C 1
ATOM 1592 O O . SER A 1 213 ? -7.846 61.519 136.086 1.00 58.95 213 SER A O 1
ATOM 1595 N N . PRO A 1 214 ? -8.898 63.418 136.649 1.00 62.60 214 PRO A N 1
ATOM 1596 C CA . PRO A 1 214 ? -9.397 63.556 135.269 1.00 58.94 214 PRO A CA 1
ATOM 1597 C C . PRO A 1 214 ? -8.285 63.643 134.239 1.00 57.14 214 PRO A C 1
ATOM 1598 O O . PRO A 1 214 ? -8.390 63.036 133.165 1.00 56.68 214 PRO A O 1
ATOM 1602 N N . VAL A 1 215 ? -7.208 64.369 134.549 1.00 54.99 215 VAL A N 1
ATOM 1603 C CA . VAL A 1 215 ? -6.116 64.544 133.593 1.00 54.92 215 VAL A CA 1
ATOM 1604 C C . VAL A 1 215 ? -5.445 63.209 133.292 1.00 58.34 215 VAL A C 1
ATOM 1605 O O . VAL A 1 215 ? -5.230 62.851 132.127 1.00 67.44 215 VAL A O 1
ATOM 1609 N N . ILE A 1 216 ? -5.090 62.457 134.338 1.00 51.96 216 ILE A N 1
ATOM 1610 C CA . ILE A 1 216 ? -4.393 61.192 134.124 1.00 43.58 216 ILE A CA 1
ATOM 1611 C C . ILE A 1 216 ? -5.300 60.189 133.417 1.00 48.64 216 ILE A C 1
ATOM 1612 O O . ILE A 1 216 ? -4.851 59.451 132.529 1.00 53.73 216 ILE A O 1
ATOM 1617 N N . ARG A 1 217 ? -6.586 60.142 133.787 1.00 45.44 217 ARG A N 1
ATOM 1618 C CA . ARG A 1 217 ? -7.507 59.246 133.091 1.00 45.34 217 ARG A CA 1
ATOM 1619 C C . ARG A 1 217 ? -7.611 59.606 131.614 1.00 53.09 217 ARG A C 1
ATOM 1620 O O . ARG A 1 217 ? -7.582 58.725 130.746 1.00 63.94 217 ARG A O 1
ATOM 1628 N N . ALA A 1 218 ? -7.743 60.900 131.308 1.00 53.99 218 ALA A N 1
ATOM 1629 C CA . ALA A 1 218 ? -7.815 61.323 129.915 1.00 50.69 218 ALA A CA 1
ATOM 1630 C C . ALA A 1 218 ? -6.539 60.965 129.164 1.00 50.85 218 ALA A C 1
ATOM 1631 O O . ALA A 1 218 ? -6.587 60.605 127.981 1.00 51.56 218 ALA A O 1
ATOM 1633 N N . ILE A 1 219 ? -5.386 61.070 129.829 1.00 51.42 219 ILE A N 1
ATOM 1634 C CA . ILE A 1 219 ? -4.132 60.668 129.196 1.00 47.40 219 ILE A CA 1
ATOM 1635 C C . ILE A 1 219 ? -4.154 59.180 128.872 1.00 56.08 219 ILE A C 1
ATOM 1636 O O . ILE A 1 219 ? -3.775 58.763 127.770 1.00 58.00 219 ILE A O 1
ATOM 1641 N N . LEU A 1 220 ? -4.610 58.354 129.818 1.00 52.14 220 LEU A N 1
ATOM 1642 C CA . LEU A 1 220 ? -4.604 56.914 129.583 1.00 52.21 220 LEU A CA 1
ATOM 1643 C C . LEU A 1 220 ? -5.674 56.470 128.589 1.00 55.88 220 LEU A C 1
ATOM 1644 O O . LEU A 1 220 ? -5.512 55.414 127.964 1.00 56.00 220 LEU A O 1
ATOM 1649 N N . LYS A 1 221 ? -6.755 57.237 128.413 1.00 56.09 221 LYS A N 1
ATOM 1650 C CA . LYS A 1 221 ? -7.712 56.904 127.357 1.00 45.50 221 LYS A CA 1
ATOM 1651 C C . LYS A 1 221 ? -7.257 57.343 125.972 1.00 57.76 221 LYS A C 1
ATOM 1652 O O . LYS A 1 221 ? -7.964 57.084 124.995 1.00 60.61 221 LYS A O 1
ATOM 1658 N N . ASN A 1 222 ? -6.110 58.002 125.855 1.00 54.11 222 ASN A N 1
ATOM 1659 C CA . ASN A 1 222 ? -5.620 58.477 124.568 1.00 53.73 222 ASN A CA 1
ATOM 1660 C C . ASN A 1 222 ? -4.651 57.419 124.056 1.00 44.85 222 ASN A C 1
ATOM 1661 O O . ASN A 1 222 ? -3.564 57.239 124.614 1.00 45.99 222 ASN A O 1
ATOM 1666 N N . ASN A 1 223 ? -5.055 56.726 122.986 1.00 38.16 223 ASN A N 1
ATOM 1667 C CA . ASN A 1 223 ? -4.318 55.555 122.515 1.00 50.88 223 ASN A CA 1
ATOM 1668 C C . ASN A 1 223 ? -2.882 55.894 122.136 1.00 59.17 223 ASN A C 1
ATOM 1669 O O . ASN A 1 223 ? -1.963 55.124 122.431 1.00 61.59 223 ASN A O 1
ATOM 1674 N N . VAL A 1 224 ? -2.665 57.036 121.482 1.00 44.45 224 VAL A N 1
ATOM 1675 C CA . VAL A 1 224 ? -1.323 57.370 121.015 1.00 52.88 224 VAL A CA 1
ATOM 1676 C C . VAL A 1 224 ? -0.388 57.604 122.197 1.00 50.98 224 VAL A C 1
ATOM 1677 O O . VAL A 1 224 ? 0.681 56.984 122.299 1.00 57.96 224 VAL A O 1
ATOM 1681 N N . ILE A 1 225 ? -0.786 58.488 123.115 1.00 52.80 225 ILE A N 1
ATOM 1682 C CA . ILE A 1 225 ? 0.048 58.790 124.274 1.00 51.13 225 ILE A CA 1
ATOM 1683 C C . ILE A 1 225 ? 0.199 57.564 125.164 1.00 45.81 225 ILE A C 1
ATOM 1684 O O . ILE A 1 225 ? 1.294 57.270 125.653 1.00 47.61 225 ILE A O 1
ATOM 1689 N N . ARG A 1 226 ? -0.899 56.841 125.398 1.00 43.82 226 ARG A N 1
ATOM 1690 C CA . ARG A 1 226 ? -0.850 55.598 126.163 1.00 47.54 226 ARG A CA 1
ATOM 1691 C C . ARG A 1 226 ? 0.185 54.631 125.594 1.00 50.00 226 ARG A C 1
ATOM 1692 O O . ARG A 1 226 ? 1.085 54.170 126.306 1.00 59.68 226 ARG A O 1
ATOM 1700 N N . ASP A 1 227 ? 0.056 54.301 124.306 1.00 51.37 227 ASP A N 1
ATOM 1701 C CA . ASP A 1 227 ? 0.950 53.326 123.690 1.00 50.52 227 ASP A CA 1
ATOM 1702 C C . ASP A 1 227 ? 2.398 53.799 123.715 1.00 57.59 227 ASP A C 1
ATOM 1703 O O . ASP A 1 227 ? 3.310 53.009 123.986 1.00 62.07 227 ASP A O 1
ATOM 1708 N N . ALA A 1 228 ? 2.635 55.082 123.426 1.00 58.50 228 ALA A N 1
ATOM 1709 C CA . ALA A 1 228 ? 4.003 55.590 123.450 1.00 55.81 228 ALA A CA 1
ATOM 1710 C C . ALA A 1 228 ? 4.598 55.524 124.851 1.00 50.21 228 ALA A C 1
ATOM 1711 O O . ALA A 1 228 ? 5.761 55.142 125.024 1.00 61.43 228 ALA A O 1
ATOM 1713 N N . ILE A 1 229 ? 3.816 55.903 125.863 1.00 60.27 229 ILE A N 1
ATOM 1714 C CA . ILE A 1 229 ? 4.307 55.925 127.237 1.00 52.12 229 ILE A CA 1
ATOM 1715 C C . ILE A 1 229 ? 4.603 54.517 127.739 1.00 57.63 229 ILE A C 1
ATOM 1716 O O . ILE A 1 229 ? 5.677 54.253 128.292 1.00 51.44 229 ILE A O 1
ATOM 1721 N N . ILE A 1 230 ? 3.656 53.593 127.558 1.00 56.70 230 ILE A N 1
ATOM 1722 C CA . ILE A 1 230 ? 3.799 52.264 128.147 1.00 41.98 230 ILE A CA 1
ATOM 1723 C C . ILE A 1 230 ? 4.971 51.503 127.535 1.00 53.53 230 ILE A C 1
ATOM 1724 O O . ILE A 1 230 ? 5.627 50.707 128.220 1.00 59.18 230 ILE A O 1
ATOM 1729 N N . ASN A 1 231 ? 5.276 51.745 126.263 1.00 55.92 231 ASN A N 1
ATOM 1730 C CA . ASN A 1 231 ? 6.349 51.039 125.577 1.00 47.75 231 ASN A CA 1
ATOM 1731 C C . ASN A 1 231 ? 7.665 51.809 125.572 1.00 46.12 231 ASN A C 1
ATOM 1732 O O . ASN A 1 231 ? 8.585 51.433 124.839 1.00 61.78 231 ASN A O 1
ATOM 1737 N N . SER A 1 232 ? 7.779 52.869 126.367 1.00 50.45 232 SER A N 1
ATOM 1738 C CA . SER A 1 232 ? 8.992 53.677 126.427 1.00 50.47 232 SER A CA 1
ATOM 1739 C C . SER A 1 232 ? 9.803 53.275 127.653 1.00 57.32 232 SER A C 1
ATOM 1740 O O . SER A 1 232 ? 9.287 53.293 128.776 1.00 54.83 232 SER A O 1
ATOM 1743 N N . ASP A 1 233 ? 11.069 52.908 127.433 1.00 54.70 233 ASP A N 1
ATOM 1744 C CA . ASP A 1 233 ? 11.942 52.551 128.547 1.00 60.29 233 ASP A CA 1
ATOM 1745 C C . ASP A 1 233 ? 12.128 53.724 129.501 1.00 57.57 233 ASP A C 1
ATOM 1746 O O . ASP A 1 233 ? 12.098 53.551 130.726 1.00 60.32 233 ASP A O 1
ATOM 1751 N N . GLU A 1 234 ? 12.330 54.925 128.958 1.00 49.03 234 GLU A N 1
ATOM 1752 C CA . GLU A 1 234 ? 12.536 56.103 129.796 1.00 56.16 234 GLU A CA 1
ATOM 1753 C C . GLU A 1 234 ? 11.283 56.430 130.599 1.00 52.15 234 GLU A C 1
ATOM 1754 O O . GLU A 1 234 ? 11.322 56.492 131.834 1.00 65.00 234 GLU A O 1
ATOM 1760 N N . ALA A 1 235 ? 10.153 56.617 129.909 1.00 60.72 235 ALA A N 1
ATOM 1761 C CA . ALA A 1 235 ? 8.933 57.071 130.573 1.00 55.33 235 ALA A CA 1
ATOM 1762 C C . ALA A 1 235 ? 8.538 56.134 131.706 1.00 55.54 235 ALA A C 1
ATOM 1763 O O . ALA A 1 235 ? 8.328 56.572 132.844 1.00 62.49 235 ALA A O 1
ATOM 1773 N N . THR A 1 237 ? 10.348 54.192 133.369 1.00 56.17 237 THR A N 1
ATOM 1774 C CA . THR A 1 237 ? 11.321 54.348 134.447 1.00 50.42 237 THR A CA 1
ATOM 1775 C C . THR A 1 237 ? 10.863 55.405 135.446 1.00 54.28 237 THR A C 1
ATOM 1776 O O . THR A 1 237 ? 10.933 55.199 136.663 1.00 57.98 237 THR A O 1
ATOM 1780 N N . GLN A 1 238 ? 10.386 56.546 134.945 1.00 55.65 238 GLN A N 1
ATOM 1781 C CA . GLN A 1 238 ? 9.790 57.542 135.829 1.00 51.18 238 GLN A CA 1
ATOM 1782 C C . GLN A 1 238 ? 8.532 56.992 136.490 1.00 53.57 238 GLN A C 1
ATOM 1783 O O . GLN A 1 238 ? 8.405 56.995 137.722 1.00 60.76 238 GLN A O 1
ATOM 1789 N N . ILE A 1 239 ? 7.608 56.473 135.677 1.00 50.73 239 ILE A N 1
ATOM 1790 C CA . ILE A 1 239 ? 6.278 56.120 136.169 1.00 48.85 239 ILE A CA 1
ATOM 1791 C C . ILE A 1 239 ? 6.364 55.016 137.212 1.00 48.16 239 ILE A C 1
ATOM 1792 O O . ILE A 1 239 ? 5.637 55.031 138.214 1.00 53.63 239 ILE A O 1
ATOM 1797 N N . SER A 1 240 ? 7.250 54.043 136.995 1.00 45.89 240 SER A N 1
ATOM 1798 C CA . SER A 1 240 ? 7.391 52.943 137.943 1.00 51.71 240 SER A CA 1
ATOM 1799 C C . SER A 1 240 ? 7.763 53.439 139.335 1.00 54.38 240 SER A C 1
ATOM 1800 O O . SER A 1 240 ? 7.448 52.777 140.331 1.00 59.87 240 SER A O 1
ATOM 1803 N N . SER A 1 241 ? 8.428 54.595 139.431 1.00 46.61 241 SER A N 1
ATOM 1804 C CA . SER A 1 241 ? 8.840 55.094 140.738 1.00 55.24 241 SER A CA 1
ATOM 1805 C C . SER A 1 241 ? 7.660 55.564 141.580 1.00 51.63 241 SER A C 1
ATOM 1806 O O . SER A 1 241 ? 7.778 55.627 142.809 1.00 59.28 241 SER A O 1
ATOM 1809 N N . ASN A 1 242 ? 6.533 55.891 140.953 1.00 42.18 242 ASN A N 1
ATOM 1810 C CA . ASN A 1 242 ? 5.330 56.340 141.646 1.00 48.92 242 ASN A CA 1
ATOM 1811 C C . ASN A 1 242 ? 4.294 55.225 141.562 1.00 52.85 242 ASN A C 1
ATOM 1812 O O . ASN A 1 242 ? 3.740 54.966 140.488 1.00 58.14 242 ASN A O 1
ATOM 1817 N N . GLU A 1 243 ? 4.041 54.561 142.694 1.00 53.66 243 GLU A N 1
ATOM 1818 C CA . GLU A 1 243 ? 3.075 53.467 142.707 1.00 58.24 243 GLU A CA 1
ATOM 1819 C C . GLU A 1 243 ? 1.673 53.950 142.361 1.00 57.84 243 GLU A C 1
ATOM 1820 O O . GLU A 1 243 ? 0.874 53.188 141.803 1.00 50.39 243 GLU A O 1
ATOM 1826 N N . ASN A 1 244 ? 1.354 55.208 142.677 1.00 61.58 244 ASN A N 1
ATOM 1827 C CA . ASN A 1 244 ? 0.019 55.721 142.390 1.00 60.90 244 ASN A CA 1
ATOM 1828 C C . ASN A 1 244 ? -0.180 55.977 140.902 1.00 50.28 244 ASN A C 1
ATOM 1829 O O . ASN A 1 244 ? -1.314 55.916 140.413 1.00 58.46 244 ASN A O 1
ATOM 1834 N N . SER A 1 245 ? 0.896 56.273 140.169 1.00 51.56 245 SER A N 1
ATOM 1835 C CA . SER A 1 245 ? 0.791 56.347 138.715 1.00 48.54 245 SER A CA 1
ATOM 1836 C C . SER A 1 245 ? 0.494 54.975 138.126 1.00 54.42 245 SER A C 1
ATOM 1837 O O . SER A 1 245 ? -0.420 54.822 137.306 1.00 53.18 245 SER A O 1
ATOM 1840 N N . VAL A 1 246 ? 1.235 53.956 138.570 1.00 51.33 246 VAL A N 1
ATOM 1841 C CA . VAL A 1 246 ? 0.996 52.591 138.109 1.00 44.76 246 VAL A CA 1
ATOM 1842 C C . VAL A 1 246 ? -0.434 52.175 138.424 1.00 47.70 246 VAL A C 1
ATOM 1843 O O . VAL A 1 246 ? -1.105 51.528 137.610 1.00 51.94 246 VAL A O 1
ATOM 1855 N N . GLU A 1 248 ? -3.020 53.940 138.357 1.00 45.79 248 GLU A N 1
ATOM 1856 C CA . GLU A 1 248 ? -3.946 54.484 137.371 1.00 49.92 248 GLU A CA 1
ATOM 1857 C C . GLU A 1 248 ? -3.917 53.683 136.076 1.00 44.98 248 GLU A C 1
ATOM 1858 O O . GLU A 1 248 ? -4.925 53.626 135.363 1.00 57.43 248 GLU A O 1
ATOM 1864 N N . ILE A 1 249 ? -2.785 53.048 135.763 1.00 44.77 249 ILE A N 1
ATOM 1865 C CA . ILE A 1 249 ? -2.707 52.236 134.553 1.00 41.05 249 ILE A CA 1
ATOM 1866 C C . ILE A 1 249 ? -3.560 50.983 134.700 1.00 48.51 249 ILE A C 1
ATOM 1867 O O . ILE A 1 249 ? -4.296 50.604 133.780 1.00 49.82 249 ILE A O 1
ATOM 1872 N N . PHE A 1 250 ? -3.484 50.326 135.858 1.00 45.93 250 PHE A N 1
ATOM 1873 C CA . PHE A 1 250 ? -4.286 49.136 136.104 1.00 41.19 250 PHE A CA 1
ATOM 1874 C C . PHE A 1 250 ? -5.757 49.454 136.327 1.00 48.28 250 PHE A C 1
ATOM 1875 O O . PHE A 1 250 ? -6.570 48.527 136.389 1.00 63.95 250 PHE A O 1
ATOM 1883 N N . ASN A 1 251 ? -6.114 50.729 136.452 1.00 56.20 251 ASN A N 1
ATOM 1884 C CA . ASN A 1 251 ? -7.509 51.139 136.510 1.00 56.34 251 ASN A CA 1
ATOM 1885 C C . ASN A 1 251 ? -8.117 51.304 135.123 1.00 50.89 251 ASN A C 1
ATOM 1886 O O . ASN A 1 251 ? -9.299 51.648 135.015 1.00 64.58 251 ASN A O 1
ATOM 1891 N N . ASP A 1 252 ? -7.339 51.059 134.069 1.00 50.00 252 ASP A N 1
ATOM 1892 C CA . ASP A 1 252 ? -7.769 51.232 132.686 1.00 43.06 252 ASP A CA 1
ATOM 1893 C C . ASP A 1 252 ? -7.477 49.939 131.941 1.00 50.75 252 ASP A C 1
ATOM 1894 O O . ASP A 1 252 ? -6.325 49.495 131.896 1.00 63.58 252 ASP A O 1
ATOM 1899 N N . LEU A 1 253 ? -8.521 49.334 131.367 1.00 44.63 253 LEU A N 1
ATOM 1900 C CA . LEU A 1 253 ? -8.396 47.998 130.789 1.00 38.46 253 LEU A CA 1
ATOM 1901 C C . LEU A 1 253 ? -7.405 47.972 129.628 1.00 49.89 253 LEU A C 1
ATOM 1902 O O . LEU A 1 253 ? -6.514 47.116 129.578 1.00 59.38 253 LEU A O 1
ATOM 1907 N N . GLU A 1 254 ? -7.554 48.896 128.675 1.00 45.96 254 GLU A N 1
ATOM 1908 C CA . GLU A 1 254 ? -6.715 48.865 127.480 1.00 45.13 254 GLU A CA 1
ATOM 1909 C C . GLU A 1 254 ? -5.259 49.172 127.815 1.00 46.78 254 GLU A C 1
ATOM 1910 O O . GLU A 1 254 ? -4.340 48.580 127.233 1.00 59.85 254 GLU A O 1
ATOM 1916 N N . ALA A 1 255 ? -5.031 50.090 128.757 1.00 44.12 255 ALA A N 1
ATOM 1917 C CA . ALA A 1 255 ? -3.669 50.369 129.197 1.00 44.22 255 ALA A CA 1
ATOM 1918 C C . ALA A 1 255 ? -3.039 49.141 129.840 1.00 43.75 255 ALA A C 1
ATOM 1919 O O . ALA A 1 255 ? -1.863 48.844 129.606 1.00 49.42 255 ALA A O 1
ATOM 1921 N N . THR A 1 256 ? -3.803 48.426 130.671 1.00 40.92 256 THR A N 1
ATOM 1922 C CA . THR A 1 256 ? -3.320 47.172 131.244 1.00 44.93 256 THR A CA 1
ATOM 1923 C C . THR A 1 256 ? -2.988 46.156 130.156 1.00 42.32 256 THR A C 1
ATOM 1924 O O . THR A 1 256 ? -1.979 45.443 130.245 1.00 43.55 256 THR A O 1
ATOM 1928 N N . LYS A 1 257 ? -3.843 46.060 129.132 1.00 39.03 257 LYS A N 1
ATOM 1929 C CA . LYS A 1 257 ? -3.602 45.116 128.045 1.00 36.26 257 LYS A CA 1
ATOM 1930 C C . LYS A 1 257 ? -2.315 45.452 127.304 1.00 40.12 257 LYS A C 1
ATOM 1931 O O . LYS A 1 257 ? -1.577 44.552 126.884 1.00 49.76 257 LYS A O 1
ATOM 1937 N N . VAL A 1 258 ? -2.033 46.744 127.131 1.00 33.78 258 VAL A N 1
ATOM 1938 C CA . VAL A 1 258 ? -0.773 47.139 126.508 1.00 34.49 258 VAL A CA 1
ATOM 1939 C C . VAL A 1 258 ? 0.399 46.818 127.428 1.00 42.48 258 VAL A C 1
ATOM 1940 O O . VAL A 1 258 ? 1.437 46.312 126.983 1.00 49.16 258 VAL A O 1
ATOM 1944 N N . LEU A 1 259 ? 0.250 47.104 128.724 1.00 50.45 259 LEU A N 1
ATOM 1945 C CA . LEU A 1 259 ? 1.344 46.925 129.675 1.00 40.40 259 LEU A CA 1
ATOM 1946 C C . LEU A 1 259 ? 1.774 45.466 129.770 1.00 39.64 259 LEU A C 1
ATOM 1947 O O . LEU A 1 259 ? 2.970 45.156 129.725 1.00 41.87 259 LEU A O 1
ATOM 1952 N N . VAL A 1 260 ? 0.813 44.553 129.902 1.00 40.06 260 VAL A N 1
ATOM 1953 C CA . VAL A 1 260 ? 1.137 43.157 130.189 1.00 39.83 260 VAL A CA 1
ATOM 1954 C C . VAL A 1 260 ? 1.702 42.447 128.962 1.00 40.45 260 VAL A C 1
ATOM 1955 O O . VAL A 1 260 ? 1.971 41.241 129.004 1.00 56.10 260 VAL A O 1
ATOM 1959 N N . GLN A 1 261 ? 1.885 43.179 127.864 1.00 43.45 261 GLN A N 1
ATOM 1960 C CA . GLN A 1 261 ? 2.525 42.640 126.670 1.00 49.63 261 GLN A CA 1
ATOM 1961 C C . GLN A 1 261 ? 3.935 43.183 126.462 1.00 48.43 261 GLN A C 1
ATOM 1962 O O . GLN A 1 261 ? 4.540 42.921 125.418 1.00 60.44 261 GLN A O 1
ATOM 1968 N N . ASN A 1 262 ? 4.471 43.931 127.426 1.00 48.53 262 ASN A N 1
ATOM 1969 C CA . ASN A 1 262 ? 5.808 44.511 127.333 1.00 39.67 262 ASN A CA 1
ATOM 1970 C C . ASN A 1 262 ? 6.629 43.993 128.508 1.00 41.33 262 ASN A C 1
ATOM 1971 O O . ASN A 1 262 ? 6.417 44.410 129.651 1.00 51.68 262 ASN A O 1
ATOM 1976 N N . GLN A 1 263 ? 7.562 43.082 128.218 1.00 42.32 263 GLN A N 1
ATOM 1977 C CA . GLN A 1 263 ? 8.417 42.502 129.252 1.00 47.04 263 GLN A CA 1
ATOM 1978 C C . GLN A 1 263 ? 9.167 43.584 130.025 1.00 46.07 263 GLN A C 1
ATOM 1979 O O . GLN A 1 263 ? 9.204 43.576 131.266 1.00 52.09 263 GLN A O 1
ATOM 1985 N N . ASN A 1 264 ? 9.774 44.526 129.297 1.00 44.67 264 ASN A N 1
ATOM 1986 C CA . ASN A 1 264 ? 10.596 45.555 129.924 1.00 49.55 264 ASN A CA 1
ATOM 1987 C C . ASN A 1 264 ? 9.780 46.401 130.893 1.00 54.54 264 ASN A C 1
ATOM 1988 O O . ASN A 1 264 ? 10.241 46.709 131.998 1.00 56.93 264 ASN A O 1
ATOM 1993 N N . SER A 1 265 ? 8.563 46.782 130.500 1.00 52.07 265 SER A N 1
ATOM 1994 C CA . SER A 1 265 ? 7.732 47.610 131.369 1.00 55.76 265 SER A CA 1
ATOM 1995 C C . SER A 1 265 ? 7.285 46.838 132.606 1.00 48.70 265 SER A C 1
ATOM 1996 O O . SER A 1 265 ? 7.165 47.414 133.696 1.00 54.83 265 SER A O 1
ATOM 1999 N N . ILE A 1 266 ? 7.026 45.536 132.454 1.00 42.50 266 ILE A N 1
ATOM 2000 C CA . ILE A 1 266 ? 6.716 44.697 133.609 1.00 46.76 266 ILE A CA 1
ATOM 2001 C C . ILE A 1 266 ? 7.870 44.720 134.604 1.00 45.51 266 ILE A C 1
ATOM 2002 O O . ILE A 1 266 ? 7.675 44.932 135.808 1.00 46.66 266 ILE A O 1
ATOM 2007 N N . ASN A 1 267 ? 9.093 44.499 134.115 1.00 38.70 267 ASN A N 1
ATOM 2008 C CA . ASN A 1 267 ? 10.252 44.564 135.004 1.00 46.35 267 ASN A CA 1
ATOM 2009 C C . ASN A 1 267 ? 10.369 45.938 135.662 1.00 51.34 267 ASN A C 1
ATOM 2010 O O . ASN A 1 267 ? 10.637 46.046 136.871 1.00 56.85 267 ASN A O 1
ATOM 2015 N N . LYS A 1 268 ? 10.151 47.000 134.882 1.00 45.42 268 LYS A N 1
ATOM 2016 C CA . LYS A 1 268 ? 10.227 48.356 135.415 1.00 51.72 268 LYS A CA 1
ATOM 2017 C C . LYS A 1 268 ? 9.270 48.544 136.585 1.00 55.74 268 LYS A C 1
ATOM 2018 O O . LYS A 1 268 ? 9.664 49.032 137.651 1.00 49.81 268 LYS A O 1
ATOM 2024 N N . ILE A 1 269 ? 8.003 48.156 136.407 1.00 45.19 269 ILE A N 1
ATOM 2025 C CA . ILE A 1 269 ? 7.048 48.338 137.498 1.00 46.91 269 ILE A CA 1
ATOM 2026 C C . ILE A 1 269 ? 7.387 47.419 138.663 1.00 50.75 269 ILE A C 1
ATOM 2027 O O . ILE A 1 269 ? 7.059 47.725 139.816 1.00 46.72 269 ILE A O 1
ATOM 2032 N N . LEU A 1 270 ? 8.052 46.292 138.398 1.00 53.06 270 LEU A N 1
ATOM 2033 C CA . LEU A 1 270 ? 8.476 45.423 139.489 1.00 35.41 270 LEU A CA 1
ATOM 2034 C C . LEU A 1 270 ? 9.696 45.948 140.233 1.00 45.30 270 LEU A C 1
ATOM 2035 O O . LEU A 1 270 ? 10.045 45.391 141.279 1.00 42.31 270 LEU A O 1
ATOM 2040 N N . THR A 1 271 ? 10.359 46.991 139.729 1.00 49.56 271 THR A N 1
ATOM 2041 C CA . THR A 1 271 ? 11.413 47.612 140.531 1.00 43.54 271 THR A CA 1
ATOM 2042 C C . THR A 1 271 ? 10.882 48.375 141.746 1.00 36.44 271 THR A C 1
ATOM 2043 O O . THR A 1 271 ? 11.685 48.785 142.590 1.00 37.43 271 THR A O 1
ATOM 2047 N N . ASN A 1 272 ? 9.568 48.573 141.862 1.00 44.94 272 ASN A N 1
ATOM 2048 C CA . ASN A 1 272 ? 8.962 49.300 142.975 1.00 39.97 272 ASN A CA 1
ATOM 2049 C C . ASN A 1 272 ? 8.431 48.312 144.011 1.00 48.78 272 ASN A C 1
ATOM 2050 O O . ASN A 1 272 ? 7.593 47.463 143.689 1.00 45.68 272 ASN A O 1
ATOM 2055 N N . ASN A 1 273 ? 8.910 48.437 145.256 1.00 50.11 273 ASN A N 1
ATOM 2056 C CA . ASN A 1 273 ? 8.540 47.481 146.300 1.00 52.13 273 ASN A CA 1
ATOM 2057 C C . ASN A 1 273 ? 7.065 47.572 146.674 1.00 47.71 273 ASN A C 1
ATOM 2058 O O . ASN A 1 273 ? 6.447 46.549 146.996 1.00 48.72 273 ASN A O 1
ATOM 2063 N N . VAL A 1 274 ? 6.476 48.768 146.616 1.00 42.97 274 VAL A N 1
ATOM 2064 C CA . VAL A 1 274 ? 5.053 48.902 146.915 1.00 41.78 274 VAL A CA 1
ATOM 2065 C C . VAL A 1 274 ? 4.218 48.211 145.845 1.00 39.44 274 VAL A C 1
ATOM 2066 O O . VAL A 1 274 ? 3.238 47.520 146.152 1.00 45.41 274 VAL A O 1
ATOM 2070 N N . THR A 1 275 ? 4.589 48.390 144.575 1.00 40.89 275 THR A N 1
ATOM 2071 C CA . THR A 1 275 ? 3.889 47.710 143.492 1.00 37.20 275 THR A CA 1
ATOM 2072 C C . THR A 1 275 ? 3.967 46.195 143.649 1.00 41.40 275 THR A C 1
ATOM 2073 O O . THR A 1 275 ? 2.965 45.492 143.477 1.00 45.76 275 THR A O 1
ATOM 2077 N N . VAL A 1 276 ? 5.149 45.677 143.978 1.00 36.84 276 VAL A N 1
ATOM 2078 C CA . VAL A 1 276 ? 5.325 44.233 144.098 1.00 36.28 276 VAL A CA 1
ATOM 2079 C C . VAL A 1 276 ? 4.541 43.692 145.290 1.00 41.49 276 VAL A C 1
ATOM 2080 O O . VAL A 1 276 ? 3.902 42.637 145.204 1.00 42.88 276 VAL A O 1
ATOM 2084 N N . GLU A 1 277 ? 4.573 44.410 146.420 1.00 49.18 277 GLU A N 1
ATOM 2085 C CA . GLU A 1 277 ? 4.069 43.845 147.667 1.00 41.24 277 GLU A CA 1
ATOM 2086 C C . GLU A 1 277 ? 2.561 43.960 147.786 1.00 50.35 277 GLU A C 1
ATOM 2087 O O . GLU A 1 277 ? 1.908 43.053 148.317 1.00 53.96 277 GLU A O 1
ATOM 2093 N N . LYS A 1 278 ? 1.997 45.052 147.285 1.00 50.43 278 LYS A N 1
ATOM 2094 C CA . LYS A 1 278 ? 0.612 45.397 147.557 1.00 52.54 278 LYS A CA 1
ATOM 2095 C C . LYS A 1 278 ? -0.246 45.464 146.306 1.00 40.17 278 LYS A C 1
ATOM 2096 O O . LYS A 1 278 ? -1.351 44.912 146.295 1.00 47.25 278 LYS A O 1
ATOM 2102 N N . ILE A 1 279 ? 0.225 46.126 145.249 1.00 43.87 279 ILE A N 1
ATOM 2103 C CA . ILE A 1 279 ? -0.634 46.367 144.094 1.00 37.45 279 ILE A CA 1
ATOM 2104 C C . ILE A 1 279 ? -0.839 45.082 143.300 1.00 42.60 279 ILE A C 1
ATOM 2105 O O . ILE A 1 279 ? -1.975 44.686 143.015 1.00 52.22 279 ILE A O 1
ATOM 2110 N N . ILE A 1 280 ? 0.258 44.419 142.919 1.00 40.80 280 ILE A N 1
ATOM 2111 C CA . ILE A 1 280 ? 0.140 43.193 142.127 1.00 37.32 280 ILE A CA 1
ATOM 2112 C C . ILE A 1 280 ? -0.624 42.096 142.856 1.00 37.84 280 ILE A C 1
ATOM 2113 O O . ILE A 1 280 ? -1.515 41.483 142.241 1.00 49.53 280 ILE A O 1
ATOM 2118 N N . PRO A 1 281 ? -0.346 41.785 144.132 1.00 37.62 281 PRO A N 1
ATOM 2119 C CA . PRO A 1 281 ? -1.148 40.745 144.800 1.00 37.38 281 PRO A CA 1
ATOM 2120 C C . PRO A 1 281 ? -2.622 41.095 144.891 1.00 41.17 281 PRO A C 1
ATOM 2121 O O . PRO A 1 281 ? -3.472 40.203 144.776 1.00 46.51 281 PRO A O 1
ATOM 2125 N N . ASN A 1 282 ? -2.951 42.372 145.102 1.00 40.50 282 ASN A N 1
ATOM 2126 C CA . ASN A 1 282 ? -4.354 42.775 145.106 1.00 39.59 282 ASN A CA 1
ATOM 2127 C C . ASN A 1 282 ? -4.987 42.570 143.736 1.00 35.74 282 ASN A C 1
ATOM 2128 O O . ASN A 1 282 ? -6.122 42.092 143.636 1.00 43.04 282 ASN A O 1
ATOM 2133 N N . LEU A 1 283 ? -4.269 42.928 142.668 1.00 40.10 283 LEU A N 1
ATOM 2134 C CA . LEU A 1 283 ? -4.778 42.677 141.323 1.00 36.51 283 LEU A CA 1
ATOM 2135 C C . LEU A 1 283 ? -4.975 41.189 141.066 1.00 44.45 283 LEU A C 1
ATOM 2136 O O . LEU A 1 283 ? -5.880 40.805 140.316 1.00 39.44 283 LEU A O 1
ATOM 2141 N N . LEU A 1 284 ? -4.145 40.339 141.673 1.00 42.16 284 LEU A N 1
ATOM 2142 C CA . LEU A 1 284 ? -4.324 38.900 141.507 1.00 31.85 284 LEU A CA 1
ATOM 2143 C C . LEU A 1 284 ? -5.430 38.366 142.409 1.00 42.87 284 LEU A C 1
ATOM 2144 O O . LEU A 1 284 ? -6.269 37.577 141.961 1.00 51.32 284 LEU A O 1
ATOM 2149 N N . GLU A 1 285 ? -5.454 38.786 143.678 1.00 41.72 285 GLU A N 1
ATOM 2150 C CA . GLU A 1 285 ? -6.487 38.329 144.605 1.00 44.76 285 GLU A CA 1
ATOM 2151 C C . GLU A 1 285 ? -7.880 38.762 144.168 1.00 48.19 285 GLU A C 1
ATOM 2152 O O . GLU A 1 285 ? -8.870 38.149 144.581 1.00 56.80 285 GLU A O 1
ATOM 2166 N N . LYS A 1 287 ? -9.912 38.881 141.394 1.00 39.09 287 LYS A N 1
ATOM 2167 C CA . LYS A 1 287 ? -10.899 38.182 140.576 1.00 42.40 287 LYS A CA 1
ATOM 2168 C C . LYS A 1 287 ? -11.798 37.288 141.422 1.00 40.12 287 LYS A C 1
ATOM 2169 O O . LYS A 1 287 ? -13.009 37.208 141.183 1.00 55.98 287 LYS A O 1
ATOM 2175 N N . TYR A 1 288 ? -11.222 36.605 142.413 1.00 38.25 288 TYR A N 1
ATOM 2176 C CA . TYR A 1 288 ? -12.010 35.732 143.279 1.00 45.50 288 TYR A CA 1
ATOM 2177 C C . TYR A 1 288 ? -13.071 36.520 144.041 1.00 48.50 288 TYR A C 1
ATOM 2178 O O . TYR A 1 288 ? -14.267 36.194 143.990 1.00 55.69 288 TYR A O 1
ATOM 2187 N N . ASN A 1 289 ? -12.648 37.572 144.750 1.00 40.42 289 ASN A N 1
ATOM 2188 C CA . ASN A 1 289 ? -13.594 38.401 145.491 1.00 44.58 289 ASN A CA 1
ATOM 2189 C C . ASN A 1 289 ? -14.630 39.015 144.561 1.00 42.97 289 ASN A C 1
ATOM 2190 O O . ASN A 1 289 ? -15.817 39.090 144.904 1.00 40.90 289 ASN A O 1
ATOM 2195 N N . LEU A 1 290 ? -14.202 39.454 143.376 1.00 38.95 290 LEU A N 1
ATOM 2196 C CA . LEU A 1 290 ? -15.132 40.065 142.433 1.00 38.80 290 LEU A CA 1
ATOM 2197 C C . LEU A 1 290 ? -16.147 39.055 141.916 1.00 43.61 290 LEU A C 1
ATOM 2198 O O . LEU A 1 290 ? -17.327 39.383 141.770 1.00 50.05 290 LEU A O 1
ATOM 2203 N N . GLN A 1 291 ? -15.710 37.829 141.616 1.00 38.78 291 GLN A N 1
ATOM 2204 C CA . GLN A 1 291 ? -16.655 36.810 141.165 1.00 37.20 291 GLN A CA 1
ATOM 2205 C C . GLN A 1 291 ? -17.659 36.457 142.257 1.00 44.44 291 GLN A C 1
ATOM 2206 O O . GLN A 1 291 ? -18.848 36.256 141.976 1.00 62.59 291 GLN A O 1
ATOM 2212 N N . THR A 1 292 ? -17.207 36.380 143.512 1.00 35.78 292 THR A N 1
ATOM 2213 C CA . THR A 1 292 ? -18.141 36.125 144.609 1.00 45.49 292 THR A CA 1
ATOM 2214 C C . THR A 1 292 ? -19.151 37.264 144.747 1.00 46.07 292 THR A C 1
ATOM 2215 O O . THR A 1 292 ? -20.364 37.034 144.886 1.00 52.12 292 THR A O 1
ATOM 2219 N N . SER A 1 293 ? -18.662 38.507 144.720 1.00 46.16 293 SER A N 1
ATOM 2220 C CA . SER A 1 293 ? -19.551 39.663 144.779 1.00 45.50 293 SER A CA 1
ATOM 2221 C C . SER A 1 293 ? -20.538 39.659 143.617 1.00 40.75 293 SER A C 1
ATOM 2222 O O . SER A 1 293 ? -21.699 40.051 143.776 1.00 47.78 293 SER A O 1
ATOM 2225 N N . LEU A 1 294 ? -20.092 39.220 142.438 1.00 38.75 294 LEU A N 1
ATOM 2226 C CA . LEU A 1 294 ? -20.973 39.154 141.278 1.00 30.87 294 LEU A CA 1
ATOM 2227 C C . LEU A 1 294 ? -22.036 38.076 141.445 1.00 37.53 294 LEU A C 1
ATOM 2228 O O . LEU A 1 294 ? -23.177 38.253 140.998 1.00 48.20 294 LEU A O 1
ATOM 2233 N N . ASN A 1 295 ? -21.684 36.961 142.090 1.00 39.93 295 ASN A N 1
ATOM 2234 C CA . ASN A 1 295 ? -22.693 35.964 142.437 1.00 40.42 295 ASN A CA 1
ATOM 2235 C C . ASN A 1 295 ? -23.755 36.566 143.348 1.00 46.00 295 ASN A C 1
ATOM 2236 O O . ASN A 1 295 ? -24.958 36.346 143.152 1.00 54.16 295 ASN A O 1
ATOM 2241 N N . TYR A 1 296 ? -23.324 37.334 144.352 1.00 43.82 296 TYR A N 1
ATOM 2242 C CA . TYR A 1 296 ? -24.294 37.998 145.223 1.00 47.76 296 TYR A CA 1
ATOM 2243 C C . TYR A 1 296 ? -25.152 38.997 144.448 1.00 52.23 296 TYR A C 1
ATOM 2244 O O . TYR A 1 296 ? -26.357 39.119 144.701 1.00 48.28 296 TYR A O 1
ATOM 2253 N N . ILE A 1 297 ? -24.548 39.721 143.503 1.00 43.04 297 ILE A N 1
ATOM 2254 C CA . ILE A 1 297 ? -25.298 40.664 142.672 1.00 37.61 297 ILE A CA 1
ATOM 2255 C C . ILE A 1 297 ? -26.379 39.938 141.877 1.00 46.20 297 ILE A C 1
ATOM 2256 O O . ILE A 1 297 ? -27.528 40.396 141.784 1.00 60.85 297 ILE A O 1
ATOM 2261 N N . ASN A 1 298 ? -26.031 38.792 141.292 1.00 46.90 298 ASN A N 1
ATOM 2262 C CA . ASN A 1 298 ? -27.001 38.073 140.474 1.00 46.66 298 ASN A CA 1
ATOM 2263 C C . ASN A 1 298 ? -28.072 37.407 141.328 1.00 48.32 298 ASN A C 1
ATOM 2264 O O . ASN A 1 298 ? -29.192 37.189 140.853 1.00 54.48 298 ASN A O 1
ATOM 2269 N N . THR A 1 299 ? -27.754 37.079 142.583 1.00 42.35 299 THR A N 1
ATOM 2270 C CA . THR A 1 299 ? -28.803 36.667 143.514 1.00 38.95 299 THR A CA 1
ATOM 2271 C C . THR A 1 299 ? -29.746 37.827 143.822 1.00 47.14 299 THR A C 1
ATOM 2272 O O . THR A 1 299 ? -30.973 37.647 143.883 1.00 56.16 299 THR A O 1
ATOM 2276 N N . ILE A 1 300 ? -29.186 39.022 144.028 1.00 46.39 300 ILE A N 1
ATOM 2277 C CA . ILE A 1 300 ? -30.001 40.204 144.290 1.00 43.11 300 ILE A CA 1
ATOM 2278 C C . ILE A 1 300 ? -30.932 40.486 143.121 1.00 46.67 300 ILE A C 1
ATOM 2279 O O . ILE A 1 300 ? -32.054 40.966 143.314 1.00 48.41 300 ILE A O 1
ATOM 2284 N N . LYS A 1 301 ? -30.482 40.217 141.894 1.00 44.21 301 LYS A N 1
ATOM 2285 C CA . LYS A 1 301 ? -31.354 40.414 140.736 1.00 42.09 301 LYS A CA 1
ATOM 2286 C C . LYS A 1 301 ? -32.633 39.589 140.863 1.00 47.11 301 LYS A C 1
ATOM 2287 O O . LYS A 1 301 ? -33.747 40.108 140.698 1.00 53.29 301 LYS A O 1
ATOM 2293 N N . SER A 1 302 ? -32.491 38.299 141.180 1.00 51.16 302 SER A N 1
ATOM 2294 C CA . SER A 1 302 ? -33.658 37.436 141.330 1.00 50.58 302 SER A CA 1
ATOM 2295 C C . SER A 1 302 ? -34.509 37.862 142.518 1.00 46.65 302 SER A C 1
ATOM 2296 O O . SER A 1 302 ? -35.744 37.810 142.457 1.00 53.08 302 SER A O 1
ATOM 2299 N N . ASN A 1 303 ? -33.866 38.275 143.613 1.00 41.91 303 ASN A N 1
ATOM 2300 C CA . ASN A 1 303 ? -34.626 38.714 144.780 1.00 41.28 303 ASN A CA 1
ATOM 2301 C C . ASN A 1 303 ? -35.441 39.965 144.474 1.00 41.35 303 ASN A C 1
ATOM 2302 O O . ASN A 1 303 ? -36.586 40.094 144.922 1.00 50.95 303 ASN A O 1
ATOM 2307 N N . ILE A 1 304 ? -34.869 40.892 143.703 1.00 42.85 304 ILE A N 1
ATOM 2308 C CA . ILE A 1 304 ? -35.602 42.087 143.295 1.00 40.25 304 ILE A CA 1
ATOM 2309 C C . ILE A 1 304 ? -36.780 41.698 142.414 1.00 44.43 304 ILE A C 1
ATOM 2310 O O . ILE A 1 304 ? -37.902 42.190 142.592 1.00 44.14 304 ILE A O 1
ATOM 2315 N N . ALA A 1 305 ? -36.540 40.799 141.453 1.00 43.67 305 ALA A N 1
ATOM 2316 C CA . ALA A 1 305 ? -37.622 40.343 140.585 1.00 29.93 305 ALA A CA 1
ATOM 2317 C C . ALA A 1 305 ? -38.769 39.750 141.394 1.00 38.70 305 ALA A C 1
ATOM 2318 O O . ALA A 1 305 ? -39.938 40.073 141.157 1.00 50.21 305 ALA A O 1
ATOM 2320 N N . SER A 1 306 ? -38.452 38.909 142.380 1.00 40.42 306 SER A N 1
ATOM 2321 C CA . SER A 1 306 ? -39.496 38.256 143.166 1.00 37.05 306 SER A CA 1
ATOM 2322 C C . SER A 1 306 ? -40.236 39.255 144.053 1.00 47.48 306 SER A C 1
ATOM 2323 O O . SER A 1 306 ? -41.476 39.289 144.070 1.00 50.13 306 SER A O 1
ATOM 2326 N N . GLY A 1 307 ? -39.490 40.061 144.815 1.00 41.81 307 GLY A N 1
ATOM 2327 C CA . GLY A 1 307 ? -40.118 41.059 145.666 1.00 45.65 307 GLY A CA 1
ATOM 2328 C C . GLY A 1 307 ? -41.008 42.013 144.894 1.00 45.19 307 GLY A C 1
ATOM 2329 O O . GLY A 1 307 ? -42.054 42.440 145.389 1.00 44.83 307 GLY A O 1
ATOM 2330 N N . LYS A 1 308 ? -40.607 42.363 143.668 1.00 42.38 308 LYS A N 1
ATOM 2331 C CA . LYS A 1 308 ? -41.453 43.205 142.831 1.00 41.69 308 LYS A CA 1
ATOM 2332 C C . LYS A 1 308 ? -42.671 42.437 142.333 1.00 43.32 308 LYS A C 1
ATOM 2333 O O . LYS A 1 308 ? -43.775 42.992 142.266 1.00 46.51 308 LYS A O 1
ATOM 2339 N N . GLY A 1 309 ? -42.489 41.165 141.968 1.00 39.62 309 GLY A N 1
ATOM 2340 C CA . GLY A 1 309 ? -43.619 40.354 141.546 1.00 44.42 309 GLY A CA 1
ATOM 2341 C C . GLY A 1 309 ? -44.696 40.253 142.608 1.00 56.93 309 GLY A C 1
ATOM 2342 O O . GLY A 1 309 ? -45.888 40.202 142.292 1.00 55.52 309 GLY A O 1
ATOM 2343 N N . GLN A 1 310 ? -44.293 40.211 143.881 1.00 44.34 310 GLN A N 1
ATOM 2344 C CA . GLN A 1 310 ? -45.279 40.240 144.960 1.00 33.33 310 GLN A CA 1
ATOM 2345 C C . GLN A 1 310 ? -46.151 41.489 144.881 1.00 43.47 310 GLN A C 1
ATOM 2346 O O . GLN A 1 310 ? -47.366 41.423 145.107 1.00 46.42 310 GLN A O 1
ATOM 2352 N N . ILE A 1 311 ? -45.552 42.636 144.558 1.00 45.89 311 ILE A N 1
ATOM 2353 C CA . ILE A 1 311 ? -46.309 43.881 144.483 1.00 33.13 311 ILE A CA 1
ATOM 2354 C C . ILE A 1 311 ? -47.151 43.931 143.214 1.00 39.30 311 ILE A C 1
ATOM 2355 O O . ILE A 1 311 ? -48.280 44.435 143.224 1.00 45.28 311 ILE A O 1
ATOM 2368 N N . ALA A 1 313 ? -48.677 41.639 141.702 1.00 44.83 313 ALA A N 1
ATOM 2369 C CA . ALA A 1 313 ? -49.839 40.758 141.745 1.00 33.93 313 ALA A CA 1
ATOM 2370 C C . ALA A 1 313 ? -51.094 41.463 142.242 1.00 41.84 313 ALA A C 1
ATOM 2371 O O . ALA A 1 313 ? -52.202 40.973 141.995 1.00 59.44 313 ALA A O 1
ATOM 2373 N N . ILE A 1 314 ? -50.953 42.596 142.926 1.00 43.61 314 ILE A N 1
ATOM 2374 C CA . ILE A 1 314 ? -52.095 43.345 143.441 1.00 42.91 314 ILE A CA 1
ATOM 2375 C C . ILE A 1 314 ? -52.466 44.366 142.372 1.00 51.61 314 ILE A C 1
ATOM 2376 O O . ILE A 1 314 ? -51.831 45.415 142.247 1.00 55.40 314 ILE A O 1
ATOM 2381 N N . THR A 1 315 ? -53.503 44.062 141.600 1.00 57.48 315 THR A N 1
ATOM 2382 C CA . THR A 1 315 ? -53.859 44.845 140.428 1.00 55.88 315 THR A CA 1
ATOM 2383 C C . THR A 1 315 ? -55.146 45.626 140.663 1.00 52.62 315 THR A C 1
ATOM 2384 O O . THR A 1 315 ? -55.903 45.375 141.605 1.00 58.24 315 THR A O 1
ATOM 2388 N N . TYR A 1 316 ? -55.383 46.587 139.767 1.00 40.11 316 TYR A N 1
ATOM 2389 C CA . TYR A 1 316 ? -56.552 47.460 139.852 1.00 42.70 316 TYR A CA 1
ATOM 2390 C C . TYR A 1 316 ? -56.783 48.008 138.443 1.00 52.67 316 TYR A C 1
ATOM 2391 O O . TYR A 1 316 ? -56.047 48.894 137.998 1.00 58.26 316 TYR A O 1
ATOM 2400 N N . ASN A 1 317 ? -57.798 47.471 137.761 1.00 50.37 317 ASN A N 1
ATOM 2401 C CA . ASN A 1 317 ? -58.047 47.753 136.345 1.00 59.43 317 ASN A CA 1
ATOM 2402 C C . ASN A 1 317 ? -56.821 47.412 135.501 1.00 63.06 317 ASN A C 1
ATOM 2403 O O . ASN A 1 317 ? -56.390 48.187 134.642 1.00 54.28 317 ASN A O 1
ATOM 2408 N N . GLU A 1 318 ? -56.245 46.242 135.771 1.00 69.47 318 GLU A N 1
ATOM 2409 C CA . GLU A 1 318 ? -55.090 45.697 135.059 1.00 73.53 318 GLU A CA 1
ATOM 2410 C C . GLU A 1 318 ? -53.863 46.597 135.161 1.00 72.14 318 GLU A C 1
ATOM 2411 O O . GLU A 1 318 ? -52.898 46.415 134.411 1.00 74.42 318 GLU A O 1
ATOM 2417 N N . GLU A 1 319 ? -53.881 47.556 136.080 1.00 73.33 319 GLU A N 1
ATOM 2418 C CA . GLU A 1 319 ? -52.748 48.401 136.418 1.00 63.00 319 GLU A CA 1
ATOM 2419 C C . GLU A 1 319 ? -52.312 48.098 137.846 1.00 57.68 319 GLU A C 1
ATOM 2420 O O . GLU A 1 319 ? -52.943 47.313 138.558 1.00 63.61 319 GLU A O 1
ATOM 2426 N N . ILE A 1 320 ? -51.216 48.726 138.269 1.00 49.15 320 ILE A N 1
ATOM 2427 C CA . ILE A 1 320 ? -50.783 48.576 139.651 1.00 44.92 320 ILE A CA 1
ATOM 2428 C C . ILE A 1 320 ? -51.775 49.274 140.572 1.00 55.20 320 ILE A C 1
ATOM 2429 O O . ILE A 1 320 ? -52.337 50.325 140.236 1.00 46.44 320 ILE A O 1
ATOM 2434 N N . PHE A 1 321 ? -52.022 48.667 141.726 1.00 43.21 321 PHE A N 1
ATOM 2435 C CA . PHE A 1 321 ? -52.843 49.290 142.752 1.00 40.21 321 PHE A CA 1
ATOM 2436 C C . PHE A 1 321 ? -52.198 50.609 143.160 1.00 44.97 321 PHE A C 1
ATOM 2437 O O . PHE A 1 321 ? -51.067 50.600 143.670 1.00 55.60 321 PHE A O 1
ATOM 2445 N N . PRO A 1 322 ? -52.854 51.754 142.928 1.00 40.93 322 PRO A N 1
ATOM 2446 C CA . PRO A 1 322 ? -52.177 53.054 143.105 1.00 41.27 322 PRO A CA 1
ATOM 2447 C C . PRO A 1 322 ? -51.455 53.213 144.433 1.00 56.32 322 PRO A C 1
ATOM 2448 O O . PRO A 1 322 ? -50.351 53.774 144.469 1.00 62.49 322 PRO A O 1
ATOM 2452 N N . ILE A 1 323 ? -52.035 52.700 145.522 1.00 51.23 323 ILE A N 1
ATOM 2453 C CA . ILE A 1 323 ? -51.421 52.805 146.840 1.00 50.45 323 ILE A CA 1
ATOM 2454 C C . ILE A 1 323 ? -50.032 52.175 146.864 1.00 46.68 323 ILE A C 1
ATOM 2455 O O . ILE A 1 323 ? -49.194 52.546 147.693 1.00 56.67 323 ILE A O 1
ATOM 2460 N N . LEU A 1 324 ? -49.742 51.275 145.926 1.00 38.42 324 LEU A N 1
ATOM 2461 C CA . LEU A 1 324 ? -48.464 50.580 145.879 1.00 38.06 324 LEU A CA 1
ATOM 2462 C C . LEU A 1 324 ? -47.548 51.087 144.771 1.00 50.08 324 LEU A C 1
ATOM 2463 O O . LEU A 1 324 ? -46.481 50.499 144.556 1.00 55.19 324 LEU A O 1
ATOM 2468 N N . LYS A 1 325 ? -47.922 52.170 144.078 1.00 42.27 325 LYS A N 1
ATOM 2469 C CA . LYS A 1 325 ? -47.137 52.611 142.926 1.00 41.96 325 LYS A CA 1
ATOM 2470 C C . LYS A 1 325 ? -45.676 52.843 143.301 1.00 47.40 325 LYS A C 1
ATOM 2471 O O . LYS A 1 325 ? -44.767 52.367 142.607 1.00 47.93 325 LYS A O 1
ATOM 2477 N N . ASN A 1 326 ? -45.431 53.517 144.429 1.00 41.21 326 ASN A N 1
ATOM 2478 C CA . ASN A 1 326 ? -44.061 53.791 144.847 1.00 39.12 326 ASN A CA 1
ATOM 2479 C C . ASN A 1 326 ? -43.291 52.498 145.066 1.00 48.55 326 ASN A C 1
ATOM 2480 O O . ASN A 1 326 ? -42.120 52.390 144.679 1.00 54.61 326 ASN A O 1
ATOM 2485 N N . ALA A 1 327 ? -43.945 51.493 145.660 1.00 48.76 327 ALA A N 1
ATOM 2486 C CA . ALA A 1 327 ? -43.284 50.214 145.887 1.00 41.85 327 ALA A CA 1
ATOM 2487 C C . ALA A 1 327 ? -42.747 49.630 144.590 1.00 46.47 327 ALA A C 1
ATOM 2488 O O . ALA A 1 327 ? -41.706 48.964 144.593 1.00 47.17 327 ALA A O 1
ATOM 2490 N N . VAL A 1 328 ? -43.431 49.876 143.471 1.00 39.97 328 VAL A N 1
ATOM 2491 C CA . VAL A 1 328 ? -42.903 49.434 142.185 1.00 48.62 328 VAL A CA 1
ATOM 2492 C C . VAL A 1 328 ? -41.696 50.277 141.798 1.00 55.03 328 VAL A C 1
ATOM 2493 O O . VAL A 1 328 ? -40.621 49.747 141.488 1.00 51.11 328 VAL A O 1
ATOM 2497 N N . LYS A 1 329 ? -41.845 51.605 141.855 1.00 43.62 329 LYS A N 1
ATOM 2498 C CA . LYS A 1 329 ? -40.772 52.498 141.433 1.00 36.90 329 LYS A CA 1
ATOM 2499 C C . LYS A 1 329 ? -39.498 52.232 142.223 1.00 44.19 329 LYS A C 1
ATOM 2500 O O . LYS A 1 329 ? -38.411 52.106 141.646 1.00 49.07 329 LYS A O 1
ATOM 2506 N N . ASN A 1 330 ? -39.623 52.111 143.547 1.00 42.76 330 ASN A N 1
ATOM 2507 C CA . ASN A 1 330 ? -38.475 51.770 144.380 1.00 45.77 330 ASN A CA 1
ATOM 2508 C C . ASN A 1 330 ? -37.790 50.508 143.873 1.00 47.56 330 ASN A C 1
ATOM 2509 O O . ASN A 1 330 ? -36.567 50.481 143.691 1.00 49.22 330 ASN A O 1
ATOM 2514 N N . TYR A 1 331 ? -38.576 49.463 143.592 1.00 49.94 331 TYR A N 1
ATOM 2515 C CA . TYR A 1 331 ? -37.986 48.213 143.127 1.00 48.67 331 TYR A CA 1
ATOM 2516 C C . TYR A 1 331 ? -37.274 48.393 141.796 1.00 45.19 331 TYR A C 1
ATOM 2517 O O . TYR A 1 331 ? -36.293 47.693 141.519 1.00 55.17 331 TYR A O 1
ATOM 2526 N N . ASP A 1 332 ? -37.744 49.322 140.962 1.00 46.36 332 ASP A N 1
ATOM 2527 C CA . ASP A 1 332 ? -37.020 49.609 139.730 1.00 37.89 332 ASP A CA 1
ATOM 2528 C C . ASP A 1 332 ? -35.730 50.364 140.023 1.00 47.94 332 ASP A C 1
ATOM 2529 O O . ASP A 1 332 ? -34.691 50.086 139.412 1.00 52.29 332 ASP A O 1
ATOM 2534 N N . GLY A 1 333 ? -35.771 51.296 140.980 1.00 40.89 333 GLY A N 1
ATOM 2535 C CA . GLY A 1 333 ? -34.561 52.016 141.344 1.00 37.12 333 GLY A CA 1
ATOM 2536 C C . GLY A 1 333 ? -33.449 51.081 141.777 1.00 45.43 333 GLY A C 1
ATOM 2537 O O . GLY A 1 333 ? -32.317 51.173 141.293 1.00 55.82 333 GLY A O 1
ATOM 2546 N N . GLU A 1 335 ? -33.126 48.100 140.916 1.00 39.86 335 GLU A N 1
ATOM 2547 C CA . GLU A 1 335 ? -32.656 47.375 139.743 1.00 46.08 335 GLU A CA 1
ATOM 2548 C C . GLU A 1 335 ? -31.700 48.220 138.914 1.00 48.21 335 GLU A C 1
ATOM 2549 O O . GLU A 1 335 ? -30.772 47.682 138.300 1.00 51.38 335 GLU A O 1
ATOM 2555 N N . THR A 1 336 ? -31.900 49.539 138.892 1.00 44.80 336 THR A N 1
ATOM 2556 C CA . THR A 1 336 ? -30.974 50.409 138.178 1.00 46.30 336 THR A CA 1
ATOM 2557 C C . THR A 1 336 ? -29.594 50.364 138.821 1.00 51.22 336 THR A C 1
ATOM 2558 O O . THR A 1 336 ? -28.614 49.933 138.199 1.00 52.35 336 THR A O 1
ATOM 2562 N N . THR A 1 337 ? -29.514 50.761 140.095 1.00 46.12 337 THR A N 1
ATOM 2563 C CA . THR A 1 337 ? -28.233 50.805 140.794 1.00 47.12 337 THR A CA 1
ATOM 2564 C C . THR A 1 337 ? -27.534 49.455 140.731 1.00 45.90 337 THR A C 1
ATOM 2565 O O . THR A 1 337 ? -26.344 49.375 140.399 1.00 53.15 337 THR A O 1
ATOM 2569 N N . ARG A 1 338 ? -28.277 48.376 140.996 1.00 40.81 338 ARG A N 1
ATOM 2570 C CA . ARG A 1 338 ? -27.699 47.038 140.924 1.00 43.26 338 ARG A CA 1
ATOM 2571 C C . ARG A 1 338 ? -27.031 46.815 139.578 1.00 45.48 338 ARG A C 1
ATOM 2572 O O . ARG A 1 338 ? -25.856 46.430 139.511 1.00 49.47 338 ARG A O 1
ATOM 2580 N N . ASN A 1 339 ? -27.750 47.113 138.490 1.00 48.45 339 ASN A N 1
ATOM 2581 C CA . ASN A 1 339 ? -27.171 46.932 137.165 1.00 41.14 339 ASN A CA 1
ATOM 2582 C C . ASN A 1 339 ? -25.871 47.709 137.046 1.00 43.16 339 ASN A C 1
ATOM 2583 O O . ASN A 1 339 ? -24.849 47.159 136.614 1.00 45.72 339 ASN A O 1
ATOM 2588 N N . ILE A 1 340 ? -25.874 48.964 137.507 1.00 46.02 340 ILE A N 1
ATOM 2589 C CA . ILE A 1 340 ? -24.651 49.759 137.505 1.00 38.25 340 ILE A CA 1
ATOM 2590 C C . ILE A 1 340 ? -23.542 48.983 138.196 1.00 41.46 340 ILE A C 1
ATOM 2591 O O . ILE A 1 340 ? -22.496 48.691 137.597 1.00 44.53 340 ILE A O 1
ATOM 2596 N N . SER A 1 341 ? -23.800 48.562 139.441 1.00 43.05 341 SER A N 1
ATOM 2597 C CA . SER A 1 341 ? -22.821 47.787 140.195 1.00 40.20 341 SER A CA 1
ATOM 2598 C C . SER A 1 341 ? -22.276 46.658 139.340 1.00 34.00 341 SER A C 1
ATOM 2599 O O . SER A 1 341 ? -21.059 46.547 139.133 1.00 41.92 341 SER A O 1
ATOM 2602 N N . GLN A 1 342 ? -23.184 45.882 138.739 1.00 38.22 342 GLN A N 1
ATOM 2603 C CA . GLN A 1 342 ? -22.768 44.716 137.973 1.00 33.72 342 GLN A CA 1
ATOM 2604 C C . GLN A 1 342 ? -21.765 45.117 136.908 1.00 38.59 342 GLN A C 1
ATOM 2605 O O . GLN A 1 342 ? -20.642 44.595 136.868 1.00 45.60 342 GLN A O 1
ATOM 2611 N N . ARG A 1 343 ? -22.125 46.116 136.095 1.00 42.56 343 ARG A N 1
ATOM 2612 C CA . ARG A 1 343 ? -21.235 46.561 135.032 1.00 43.86 343 ARG A CA 1
ATOM 2613 C C . ARG A 1 343 ? -19.850 46.845 135.591 1.00 43.53 343 ARG A C 1
ATOM 2614 O O . ARG A 1 343 ? -18.854 46.259 135.146 1.00 41.77 343 ARG A O 1
ATOM 2622 N N . ASP A 1 344 ? -19.789 47.670 136.642 1.00 45.88 344 ASP A N 1
ATOM 2623 C CA . ASP A 1 344 ? -18.502 48.050 137.209 1.00 46.20 344 ASP A CA 1
ATOM 2624 C C . ASP A 1 344 ? -17.701 46.815 137.589 1.00 47.33 344 ASP A C 1
ATOM 2625 O O . ASP A 1 344 ? -16.538 46.665 137.192 1.00 45.48 344 ASP A O 1
ATOM 2630 N N . ILE A 1 345 ? -18.336 45.882 138.303 1.00 44.07 345 ILE A N 1
ATOM 2631 C CA . ILE A 1 345 ? -17.616 44.694 138.743 1.00 38.74 345 ILE A CA 1
ATOM 2632 C C . ILE A 1 345 ? -17.129 43.908 137.536 1.00 39.74 345 ILE A C 1
ATOM 2633 O O . ILE A 1 345 ? -15.956 43.518 137.461 1.00 46.45 345 ILE A O 1
ATOM 2638 N N . GLU A 1 346 ? -18.001 43.734 136.537 1.00 43.32 346 GLU A N 1
ATOM 2639 C CA . GLU A 1 346 ? -17.612 42.983 135.351 1.00 36.18 346 GLU A CA 1
ATOM 2640 C C . GLU A 1 346 ? -16.435 43.638 134.648 1.00 45.91 346 GLU A C 1
ATOM 2641 O O . GLU A 1 346 ? -15.645 42.952 133.989 1.00 42.55 346 GLU A O 1
ATOM 2647 N N . GLU A 1 347 ? -16.298 44.959 134.777 1.00 47.91 347 GLU A N 1
ATOM 2648 C CA . GLU A 1 347 ? -15.146 45.624 134.186 1.00 52.18 347 GLU A CA 1
ATOM 2649 C C . GLU A 1 347 ? -13.867 45.219 134.906 1.00 49.48 347 GLU A C 1
ATOM 2650 O O . GLU A 1 347 ? -12.885 44.814 134.271 1.00 56.18 347 GLU A O 1
ATOM 2656 N N . LYS A 1 348 ? -13.883 45.264 136.242 1.00 43.66 348 LYS A N 1
ATOM 2657 C CA . LYS A 1 348 ? -12.660 45.012 136.995 1.00 36.68 348 LYS A CA 1
ATOM 2658 C C . LYS A 1 348 ? -12.167 43.590 136.770 1.00 43.76 348 LYS A C 1
ATOM 2659 O O . LYS A 1 348 ? -10.960 43.360 136.615 1.00 47.56 348 LYS A O 1
ATOM 2665 N N . ILE A 1 349 ? -13.093 42.629 136.707 1.00 37.22 349 ILE A N 1
ATOM 2666 C CA . ILE A 1 349 ? -12.719 41.251 136.403 1.00 34.16 349 ILE A CA 1
ATOM 2667 C C . ILE A 1 349 ? -11.936 41.193 135.100 1.00 38.93 349 ILE A C 1
ATOM 2668 O O . ILE A 1 349 ? -10.880 40.548 135.024 1.00 44.54 349 ILE A O 1
ATOM 2673 N N . LYS A 1 350 ? -12.411 41.905 134.070 1.00 38.81 350 LYS A N 1
ATOM 2674 C CA . LYS A 1 350 ? -11.696 41.918 132.798 1.00 37.67 350 LYS A CA 1
ATOM 2675 C C . LYS A 1 350 ? -10.247 42.330 132.996 1.00 38.34 350 LYS A C 1
ATOM 2676 O O . LYS A 1 350 ? -9.334 41.695 132.451 1.00 39.12 350 LYS A O 1
ATOM 2682 N N . ILE A 1 351 ? -10.014 43.352 133.825 1.00 40.04 351 ILE A N 1
ATOM 2683 C CA . ILE A 1 351 ? -8.649 43.787 134.101 1.00 38.54 351 ILE A CA 1
ATOM 2684 C C . ILE A 1 351 ? -7.833 42.620 134.640 1.00 41.92 351 ILE A C 1
ATOM 2685 O O . ILE A 1 351 ? -6.763 42.291 134.112 1.00 37.12 351 ILE A O 1
ATOM 2690 N N . SER A 1 352 ? -8.356 41.947 135.671 1.00 41.08 352 SER A N 1
ATOM 2691 C CA . SER A 1 352 ? -7.693 40.757 136.196 1.00 29.20 352 SER A CA 1
ATOM 2692 C C . SER A 1 352 ? -7.427 39.755 135.083 1.00 37.03 352 SER A C 1
ATOM 2693 O O . SER A 1 352 ? -6.317 39.223 134.957 1.00 43.36 352 SER A O 1
ATOM 2696 N N . ASP A 1 353 ? -8.434 39.513 134.238 1.00 40.61 353 ASP A N 1
ATOM 2697 C CA . ASP A 1 353 ? -8.268 38.532 133.172 1.00 38.26 353 ASP A CA 1
ATOM 2698 C C . ASP A 1 353 ? -7.196 38.966 132.185 1.00 35.76 353 ASP A C 1
ATOM 2699 O O . ASP A 1 353 ? -6.499 38.119 131.616 1.00 42.27 353 ASP A O 1
ATOM 2704 N N . ALA A 1 354 ? -7.043 40.276 131.968 1.00 37.51 354 ALA A N 1
ATOM 2705 C CA . ALA A 1 354 ? -5.971 40.740 131.095 1.00 40.67 354 ALA A CA 1
ATOM 2706 C C . ALA A 1 354 ? -4.608 40.382 131.668 1.00 39.60 354 ALA A C 1
ATOM 2707 O O . ALA A 1 354 ? -3.672 40.089 130.915 1.00 41.23 354 ALA A O 1
ATOM 2709 N N . ILE A 1 355 ? -4.480 40.402 132.995 1.00 39.15 355 ILE A N 1
ATOM 2710 C CA . ILE A 1 355 ? -3.213 40.065 133.632 1.00 39.55 355 ILE A CA 1
ATOM 2711 C C . ILE A 1 355 ? -2.998 38.557 133.648 1.00 37.26 355 ILE A C 1
ATOM 2712 O O . ILE A 1 355 ? -1.918 38.066 133.300 1.00 41.19 355 ILE A O 1
ATOM 2717 N N . LEU A 1 356 ? -4.023 37.802 134.056 1.00 46.02 356 LEU A N 1
ATOM 2718 C CA . LEU A 1 356 ? -3.891 36.352 134.176 1.00 29.97 356 LEU A CA 1
ATOM 2719 C C . LEU A 1 356 ? -3.659 35.678 132.828 1.00 35.89 356 LEU A C 1
ATOM 2720 O O . LEU A 1 356 ? -3.040 34.609 132.771 1.00 44.23 356 LEU A O 1
ATOM 2725 N N . GLU A 1 357 ? -4.144 36.272 131.741 1.00 41.18 357 GLU A N 1
ATOM 2726 C CA . GLU A 1 357 ? -4.025 35.673 130.417 1.00 37.74 357 GLU A CA 1
ATOM 2727 C C . GLU A 1 357 ? -2.726 36.038 129.710 1.00 41.37 357 GLU A C 1
ATOM 2728 O O . GLU A 1 357 ? -2.498 35.574 128.588 1.00 41.46 357 GLU A O 1
ATOM 2734 N N . SER A 1 358 ? -1.875 36.853 130.331 1.00 38.46 358 SER A N 1
ATOM 2735 C CA . SER A 1 358 ? -0.608 37.272 129.743 1.00 36.90 358 SER A CA 1
ATOM 2736 C C . SER A 1 358 ? 0.497 36.351 130.248 1.00 42.84 358 SER A C 1
ATOM 2737 O O . SER A 1 358 ? 0.851 36.384 131.432 1.00 50.08 358 SER A O 1
ATOM 2740 N N . SER A 1 359 ? 1.040 35.526 129.348 1.00 41.02 359 SER A N 1
ATOM 2741 C CA . SER A 1 359 ? 2.131 34.635 129.729 1.00 45.61 359 SER A CA 1
ATOM 2742 C C . SER A 1 359 ? 3.366 35.425 130.141 1.00 46.15 359 SER A C 1
ATOM 2743 O O . SER A 1 359 ? 4.091 35.022 131.058 1.00 52.22 359 SER A O 1
ATOM 2746 N N . ILE A 1 360 ? 3.631 36.543 129.459 1.00 39.79 360 ILE A N 1
ATOM 2747 C CA . ILE A 1 360 ? 4.748 37.407 129.834 1.00 41.31 360 ILE A CA 1
ATOM 2748 C C . ILE A 1 360 ? 4.621 37.842 131.290 1.00 50.70 360 ILE A C 1
ATOM 2749 O O . ILE A 1 360 ? 5.560 37.706 132.083 1.00 58.12 360 ILE A O 1
ATOM 2754 N N . ALA A 1 361 ? 3.451 38.369 131.661 1.00 47.29 361 ALA A N 1
ATOM 2755 C CA . ALA A 1 361 ? 3.268 38.883 133.015 1.00 36.62 361 ALA A CA 1
ATOM 2756 C C . ALA A 1 361 ? 3.247 37.758 134.041 1.00 38.92 361 ALA A C 1
ATOM 2757 O O . ALA A 1 361 ? 3.775 37.912 135.148 1.00 51.14 361 ALA A O 1
ATOM 2767 N N . ALA A 1 363 ? 4.533 34.416 133.844 1.00 45.09 363 ALA A N 1
ATOM 2768 C CA . ALA A 1 363 ? 5.845 33.791 133.989 1.00 42.09 363 ALA A CA 1
ATOM 2769 C C . ALA A 1 363 ? 6.748 34.624 134.889 1.00 42.45 363 ALA A C 1
ATOM 2770 O O . ALA A 1 363 ? 7.324 34.114 135.858 1.00 49.22 363 ALA A O 1
ATOM 2772 N N . THR A 1 364 ? 6.847 35.924 134.601 1.00 34.96 364 THR A N 1
ATOM 2773 C CA . THR A 1 364 ? 7.648 36.814 135.436 1.00 39.75 364 THR A CA 1
ATOM 2774 C C . THR A 1 364 ? 7.197 36.742 136.890 1.00 43.35 364 THR A C 1
ATOM 2775 O O . THR A 1 364 ? 8.007 36.496 137.793 1.00 51.79 364 THR A O 1
ATOM 2779 N N . PHE A 1 365 ? 5.889 36.897 137.128 1.00 43.22 365 PHE A N 1
ATOM 2780 C CA . PHE A 1 365 ? 5.383 36.828 138.494 1.00 38.65 365 PHE A CA 1
ATOM 2781 C C . PHE A 1 365 ? 5.652 35.466 139.112 1.00 34.81 365 PHE A C 1
ATOM 2782 O O . PHE A 1 365 ? 5.837 35.363 140.330 1.00 38.79 365 PHE A O 1
ATOM 2790 N N . ALA A 1 366 ? 5.685 34.411 138.292 1.00 42.40 366 ALA A N 1
ATOM 2791 C CA . ALA A 1 366 ? 5.924 33.076 138.822 1.00 43.38 366 ALA A CA 1
ATOM 2792 C C . ALA A 1 366 ? 7.352 32.900 139.316 1.00 44.77 366 ALA A C 1
ATOM 2793 O O . ALA A 1 366 ? 7.616 31.968 140.083 1.00 52.47 366 ALA A O 1
ATOM 2795 N N . ASN A 1 367 ? 8.275 33.769 138.900 1.00 40.03 367 ASN A N 1
ATOM 2796 C CA . ASN A 1 367 ? 9.663 33.690 139.339 1.00 43.99 367 ASN A CA 1
ATOM 2797 C C . ASN A 1 367 ? 10.044 34.849 140.254 1.00 41.29 367 ASN A C 1
ATOM 2798 O O . ASN A 1 367 ? 11.233 35.133 140.431 1.00 44.95 367 ASN A O 1
ATOM 2803 N N . ASN A 1 368 ? 9.056 35.521 140.837 1.00 46.50 368 ASN A N 1
ATOM 2804 C CA . ASN A 1 368 ? 9.267 36.566 141.830 1.00 37.48 368 ASN A CA 1
ATOM 2805 C C . ASN A 1 368 ? 8.853 36.010 143.186 1.00 39.14 368 ASN A C 1
ATOM 2806 O O . ASN A 1 368 ? 7.691 35.637 143.375 1.00 51.18 368 ASN A O 1
ATOM 2811 N N . SER A 1 369 ? 9.797 35.971 144.130 1.00 38.75 369 SER A N 1
ATOM 2812 C CA . SER A 1 369 ? 9.551 35.250 145.376 1.00 49.73 369 SER A CA 1
ATOM 2813 C C . SER A 1 369 ? 8.567 35.981 146.282 1.00 47.16 369 SER A C 1
ATOM 2814 O O . SER A 1 369 ? 7.802 35.334 147.007 1.00 45.87 369 SER A O 1
ATOM 2817 N N . ILE A 1 370 ? 8.562 37.316 146.256 1.00 40.42 370 ILE A N 1
ATOM 2818 C CA . ILE A 1 370 ? 7.598 38.070 147.056 1.00 41.98 370 ILE A CA 1
ATOM 2819 C C . ILE A 1 370 ? 6.176 37.770 146.595 1.00 46.74 370 ILE A C 1
ATOM 2820 O O . ILE A 1 370 ? 5.279 37.501 147.406 1.00 53.69 370 ILE A O 1
ATOM 2825 N N . ILE A 1 371 ? 5.954 37.798 145.279 1.00 36.25 371 ILE A N 1
ATOM 2826 C CA . ILE A 1 371 ? 4.619 37.555 144.745 1.00 35.64 371 ILE A CA 1
ATOM 2827 C C . ILE A 1 371 ? 4.188 36.115 145.003 1.00 37.19 371 ILE A C 1
ATOM 2828 O O . ILE A 1 371 ? 3.022 35.853 145.317 1.00 44.34 371 ILE A O 1
ATOM 2833 N N . VAL A 1 372 ? 5.110 35.159 144.875 1.00 34.00 372 VAL A N 1
ATOM 2834 C CA . VAL A 1 372 ? 4.754 33.763 145.124 1.00 41.76 372 VAL A CA 1
ATOM 2835 C C . VAL A 1 372 ? 4.438 33.545 146.602 1.00 45.43 372 VAL A C 1
ATOM 2836 O O . VAL A 1 372 ? 3.520 32.791 146.953 1.00 43.47 372 VAL A O 1
ATOM 2840 N N . ASN A 1 373 ? 5.176 34.213 147.493 1.00 42.97 373 ASN A N 1
ATOM 2841 C CA . ASN A 1 373 ? 4.850 34.133 148.913 1.00 44.65 373 ASN A CA 1
ATOM 2842 C C . ASN A 1 373 ? 3.479 34.735 149.193 1.00 50.46 373 ASN A C 1
ATOM 2843 O O . ASN A 1 373 ? 2.729 34.224 150.033 1.00 49.89 373 ASN A O 1
ATOM 2848 N N . LYS A 1 374 ? 3.131 35.820 148.496 1.00 51.88 374 LYS A N 1
ATOM 2849 C CA . LYS A 1 374 ? 1.780 36.365 148.617 1.00 44.33 374 LYS A CA 1
ATOM 2850 C C . LYS A 1 374 ? 0.734 35.369 148.124 1.00 44.48 374 LYS A C 1
ATOM 2851 O O . LYS A 1 374 ? -0.327 35.216 148.740 1.00 49.45 374 LYS A O 1
ATOM 2857 N N . VAL A 1 375 ? 1.011 34.699 147.003 1.00 39.55 375 VAL A N 1
ATOM 2858 C CA . VAL A 1 375 ? 0.116 33.658 146.500 1.00 37.70 375 VAL A CA 1
ATOM 2859 C C . VAL A 1 375 ? -0.095 32.588 147.562 1.00 40.39 375 VAL A C 1
ATOM 2860 O O . VAL A 1 375 ? -1.204 32.067 147.735 1.00 46.72 375 VAL A O 1
ATOM 2864 N N . GLY A 1 376 ? 0.966 32.252 148.294 1.00 55.26 376 GLY A N 1
ATOM 2865 C CA . GLY A 1 376 ? 0.848 31.252 149.342 1.00 51.31 376 GLY A CA 1
ATOM 2866 C C . GLY A 1 376 ? 0.112 31.745 150.573 1.00 50.20 376 GLY A C 1
ATOM 2867 O O . GLY A 1 376 ? -0.580 30.968 151.238 1.00 60.00 376 GLY A O 1
ATOM 2868 N N . ASP A 1 377 ? 0.242 33.033 150.894 1.00 49.27 377 ASP A N 1
ATOM 2869 C CA . ASP A 1 377 ? -0.272 33.565 152.152 1.00 55.17 377 ASP A CA 1
ATOM 2870 C C . ASP A 1 377 ? -1.695 34.101 152.053 1.00 61.55 377 ASP A C 1
ATOM 2871 O O . ASP A 1 377 ? -2.433 34.049 153.044 1.00 69.18 377 ASP A O 1
ATOM 2876 N N . ARG A 1 378 ? -2.100 34.617 150.897 1.00 56.37 378 ARG A N 1
ATOM 2877 C CA . ARG A 1 378 ? -3.383 35.295 150.751 1.00 46.13 378 ARG A CA 1
ATOM 2878 C C . ARG A 1 378 ? -4.420 34.335 150.182 1.00 63.16 378 ARG A C 1
ATOM 2879 O O . ARG A 1 378 ? -4.256 33.825 149.067 1.00 45.42 378 ARG A O 1
ATOM 2887 N N . VAL A 1 379 ? -5.473 34.077 150.961 1.00 86.45 379 VAL A N 1
ATOM 2888 C CA . VAL A 1 379 ? -6.639 33.376 150.438 1.00 78.42 379 VAL A CA 1
ATOM 2889 C C . VAL A 1 379 ? -7.188 34.125 149.233 1.00 71.52 379 VAL A C 1
ATOM 2890 O O . VAL A 1 379 ? -7.394 35.343 149.277 1.00 71.18 379 VAL A O 1
ATOM 2894 N N . GLY A 1 380 ? -7.424 33.394 148.139 1.00 63.41 380 GLY A N 1
ATOM 2895 C CA . GLY A 1 380 ? -8.068 33.926 146.956 1.00 50.12 380 GLY A CA 1
ATOM 2896 C C . GLY A 1 380 ? -7.153 34.077 145.755 1.00 46.70 380 GLY A C 1
ATOM 2897 O O . GLY A 1 380 ? -7.620 33.956 144.616 1.00 48.98 380 GLY A O 1
ATOM 2898 N N . ILE A 1 381 ? -5.863 34.343 145.981 1.00 42.28 381 ILE A N 1
ATOM 2899 C CA . ILE A 1 381 ? -4.952 34.554 144.858 1.00 37.69 381 ILE A CA 1
ATOM 2900 C C . ILE A 1 381 ? -4.781 33.273 144.054 1.00 47.08 381 ILE A C 1
ATOM 2901 O O . ILE A 1 381 ? -4.817 33.290 142.817 1.00 52.71 381 ILE A O 1
ATOM 2906 N N . ILE A 1 382 ? -4.597 32.143 144.739 1.00 42.67 382 ILE A N 1
ATOM 2907 C CA . ILE A 1 382 ? -4.363 30.890 144.031 1.00 40.31 382 ILE A CA 1
ATOM 2908 C C . ILE A 1 382 ? -5.625 30.451 143.296 1.00 42.84 382 ILE A C 1
ATOM 2909 O O . ILE A 1 382 ? -5.547 29.822 142.234 1.00 51.63 382 ILE A O 1
ATOM 2914 N N . GLU A 1 383 ? -6.802 30.798 143.824 1.00 53.52 383 GLU A N 1
ATOM 2915 C CA . GLU A 1 383 ? -8.048 30.519 143.117 1.00 47.55 383 GLU A CA 1
ATOM 2916 C C . GLU A 1 383 ? -8.093 31.277 141.792 1.00 47.67 383 GLU A C 1
ATOM 2917 O O . GLU A 1 383 ? -8.390 30.704 140.733 1.00 56.16 383 GLU A O 1
ATOM 2923 N N . SER A 1 384 ? -7.781 32.576 141.840 1.00 38.65 384 SER A N 1
ATOM 2924 C CA . SER A 1 384 ? -7.710 33.382 140.627 1.00 33.78 384 SER A CA 1
ATOM 2925 C C . SER A 1 384 ? -6.706 32.805 139.639 1.00 32.88 384 SER A C 1
ATOM 2926 O O . SER A 1 384 ? -6.974 32.748 138.433 1.00 49.74 384 SER A O 1
ATOM 2929 N N . ILE A 1 385 ? -5.538 32.385 140.132 1.00 38.18 385 ILE A N 1
ATOM 2930 C CA . ILE A 1 385 ? -4.531 31.794 139.254 1.00 35.20 385 ILE A CA 1
ATOM 2931 C C . ILE A 1 385 ? -5.073 30.530 138.600 1.00 43.77 385 ILE A C 1
ATOM 2932 O O . ILE A 1 385 ? -4.833 30.273 137.413 1.00 47.38 385 ILE A O 1
ATOM 2937 N N . PHE A 1 386 ? -5.824 29.727 139.358 1.00 42.81 386 PHE A N 1
ATOM 2938 C CA . PHE A 1 386 ? -6.434 28.531 138.793 1.00 43.98 386 PHE A CA 1
ATOM 2939 C C . PHE A 1 386 ? -7.522 28.858 137.781 1.00 39.31 386 PHE A C 1
ATOM 2940 O O . PHE A 1 386 ? -7.848 28.008 136.946 1.00 45.85 386 PHE A O 1
ATOM 2948 N N . SER A 1 387 ? -8.088 30.067 137.832 1.00 46.40 387 SER A N 1
ATOM 2949 C CA . SER A 1 387 ? -9.195 30.400 136.939 1.00 35.25 387 SER A CA 1
ATOM 2950 C C . SER A 1 387 ? -8.782 30.559 135.477 1.00 31.03 387 SER A C 1
ATOM 2951 O O . SER A 1 387 ? -9.665 30.693 134.623 1.00 38.11 387 SER A O 1
ATOM 2954 N N . LYS A 1 388 ? -7.487 30.549 135.159 1.00 35.51 388 LYS A N 1
ATOM 2955 C CA . LYS A 1 388 ? -7.039 30.710 133.781 1.00 35.48 388 LYS A CA 1
ATOM 2956 C C . LYS A 1 388 ? -5.916 29.730 133.471 1.00 36.68 388 LYS A C 1
ATOM 2957 O O . LYS A 1 388 ? -5.075 29.446 134.328 1.00 47.81 388 LYS A O 1
ATOM 2963 N N . THR A 1 389 ? -5.909 29.221 132.235 1.00 39.99 389 THR A N 1
ATOM 2964 C CA . THR A 1 389 ? -4.903 28.243 131.825 1.00 38.78 389 THR A CA 1
ATOM 2965 C C . THR A 1 389 ? -3.497 28.830 131.880 1.00 43.66 389 THR A C 1
ATOM 2966 O O . THR A 1 389 ? -2.569 28.199 132.400 1.00 37.59 389 THR A O 1
ATOM 2970 N N . VAL A 1 390 ? -3.316 30.027 131.317 1.00 40.28 390 VAL A N 1
ATOM 2971 C CA . VAL A 1 390 ? -1.989 30.637 131.255 1.00 37.90 390 VAL A CA 1
ATOM 2972 C C . VAL A 1 390 ? -1.420 30.822 132.657 1.00 43.17 390 VAL A C 1
ATOM 2973 O O . VAL A 1 390 ? -0.294 30.398 132.953 1.00 42.14 390 VAL A O 1
ATOM 2977 N N . SER A 1 391 ? -2.193 31.456 133.541 1.00 34.12 391 SER A N 1
ATOM 2978 C CA . SER A 1 391 ? -1.721 31.711 134.898 1.00 32.99 391 SER A CA 1
ATOM 2979 C C . SER A 1 391 ? -1.506 30.412 135.666 1.00 35.20 391 SER A C 1
ATOM 2980 O O . SER A 1 391 ? -0.560 30.302 136.455 1.00 45.82 391 SER A O 1
ATOM 2983 N N . LEU A 1 392 ? -2.376 29.422 135.455 1.00 29.43 392 LEU A N 1
ATOM 2984 C CA . LEU A 1 392 ? -2.215 28.136 136.127 1.00 37.15 392 LEU A CA 1
ATOM 2985 C C . LEU A 1 392 ? -0.907 27.467 135.724 1.00 44.75 392 LEU A C 1
ATOM 2986 O O . LEU A 1 392 ? -0.110 27.067 136.581 1.00 49.50 392 LEU A O 1
ATOM 2991 N N . ASN A 1 393 ? -0.668 27.337 134.417 1.00 43.12 393 ASN A N 1
ATOM 2992 C CA . ASN A 1 393 ? 0.542 26.671 133.946 1.00 36.91 393 ASN A CA 1
ATOM 2993 C C . ASN A 1 393 ? 1.795 27.449 134.329 1.00 36.93 393 ASN A C 1
ATOM 2994 O O . ASN A 1 393 ? 2.838 26.849 134.616 1.00 38.91 393 ASN A O 1
ATOM 2999 N N . ALA A 1 394 ? 1.721 28.783 134.325 1.00 45.77 394 ALA A N 1
ATOM 3000 C CA . ALA A 1 394 ? 2.890 29.585 134.675 1.00 28.69 394 ALA A CA 1
ATOM 3001 C C . ALA A 1 394 ? 3.379 29.277 136.086 1.00 41.77 394 ALA A C 1
ATOM 3002 O O . ALA A 1 394 ? 4.588 29.152 136.317 1.00 38.87 394 ALA A O 1
ATOM 3004 N N . PHE A 1 395 ? 2.458 29.151 137.042 1.00 39.87 395 PHE A N 1
ATOM 3005 C CA . PHE A 1 395 ? 2.836 28.926 138.432 1.00 38.26 395 PHE A CA 1
ATOM 3006 C C . PHE A 1 395 ? 3.073 27.453 138.748 1.00 43.10 395 PHE A C 1
ATOM 3007 O O . PHE A 1 395 ? 3.986 27.126 139.514 1.00 50.92 395 PHE A O 1
ATOM 3023 N N . LYS A 1 397 ? 4.151 25.090 136.786 1.00 37.41 397 LYS A N 1
ATOM 3024 C CA . LYS A 1 397 ? 5.333 24.575 136.109 1.00 40.10 397 LYS A CA 1
ATOM 3025 C C . LYS A 1 397 ? 6.598 25.353 136.441 1.00 31.26 397 LYS A C 1
ATOM 3026 O O . LYS A 1 397 ? 7.664 25.033 135.906 1.00 44.11 397 LYS A O 1
ATOM 3032 N N . SER A 1 398 ? 6.507 26.366 137.300 1.00 40.80 398 SER A N 1
ATOM 3033 C CA . SER A 1 398 ? 7.680 27.076 137.800 1.00 36.00 398 SER A CA 1
ATOM 3034 C C . SER A 1 398 ? 8.230 26.321 139.006 1.00 43.63 398 SER A C 1
ATOM 3035 O O . SER A 1 398 ? 7.568 26.236 140.046 1.00 37.38 398 SER A O 1
ATOM 3038 N N . THR A 1 399 ? 9.437 25.764 138.865 1.00 37.76 399 THR A N 1
ATOM 3039 C CA . THR A 1 399 ? 10.058 25.070 139.989 1.00 41.16 399 THR A CA 1
ATOM 3040 C C . THR A 1 399 ? 10.342 26.021 141.145 1.00 33.78 399 THR A C 1
ATOM 3041 O O . THR A 1 399 ? 10.307 25.607 142.307 1.00 32.75 399 THR A O 1
ATOM 3045 N N . THR A 1 400 ? 10.627 27.291 140.848 1.00 33.33 400 THR A N 1
ATOM 3046 C CA . THR A 1 400 ? 10.756 28.301 141.896 1.00 36.87 400 THR A CA 1
ATOM 3047 C C . THR A 1 400 ? 9.448 28.462 142.666 1.00 39.32 400 THR A C 1
ATOM 3048 O O . THR A 1 400 ? 9.422 28.421 143.907 1.00 48.02 400 THR A O 1
ATOM 3052 N N . ALA A 1 401 ? 8.348 28.655 141.934 1.00 31.66 401 ALA A N 1
ATOM 3053 C CA . ALA A 1 401 ? 7.056 28.865 142.572 1.00 28.46 401 ALA A CA 1
ATOM 3054 C C . ALA A 1 401 ? 6.659 27.663 143.416 1.00 34.78 401 ALA A C 1
ATOM 3055 O O . ALA A 1 401 ? 6.184 27.825 144.542 1.00 36.40 401 ALA A O 1
ATOM 3057 N N . ILE A 1 402 ? 6.835 26.450 142.886 1.00 32.05 402 ILE A N 1
ATOM 3058 C CA . ILE A 1 402 ? 6.512 25.249 143.653 1.00 31.61 402 ILE A CA 1
ATOM 3059 C C . ILE A 1 402 ? 7.435 25.118 144.858 1.00 31.64 402 ILE A C 1
ATOM 3060 O O . ILE A 1 402 ? 7.005 24.723 145.950 1.00 31.87 402 ILE A O 1
ATOM 3065 N N . ASN A 1 403 ? 8.717 25.450 144.682 1.00 38.53 403 ASN A N 1
ATOM 3066 C CA . ASN A 1 403 ? 9.666 25.390 145.788 1.00 36.33 403 ASN A CA 1
ATOM 3067 C C . ASN A 1 403 ? 9.242 26.300 146.930 1.00 34.95 403 ASN A C 1
ATOM 3068 O O . ASN A 1 403 ? 9.525 26.007 148.097 1.00 35.69 403 ASN A O 1
ATOM 3073 N N . ILE A 1 404 ? 8.566 27.405 146.615 1.00 39.07 404 ILE A N 1
ATOM 3074 C CA . ILE A 1 404 ? 8.032 28.247 147.685 1.00 33.61 404 ILE A CA 1
ATOM 3075 C C . ILE A 1 404 ? 6.698 27.706 148.202 1.00 35.42 404 ILE A C 1
ATOM 3076 O O . ILE A 1 404 ? 6.477 27.626 149.416 1.00 35.43 404 ILE A O 1
ATOM 3081 N N . LEU A 1 405 ? 5.800 27.310 147.296 1.00 33.51 405 LEU A N 1
ATOM 3082 C CA . LEU A 1 405 ? 4.424 26.982 147.657 1.00 33.08 405 LEU A CA 1
ATOM 3083 C C . LEU A 1 405 ? 4.298 25.662 148.404 1.00 36.33 405 LEU A C 1
ATOM 3084 O O . LEU A 1 405 ? 3.288 25.450 149.084 1.00 47.28 405 LEU A O 1
ATOM 3089 N N . VAL A 1 406 ? 5.282 24.766 148.286 1.00 37.29 406 VAL A N 1
ATOM 3090 C CA . VAL A 1 406 ? 5.203 23.488 148.982 1.00 33.73 406 VAL A CA 1
ATOM 3091 C C . VAL A 1 406 ? 5.176 23.676 150.494 1.00 37.43 406 VAL A C 1
ATOM 3092 O O . VAL A 1 406 ? 4.788 22.759 151.225 1.00 42.19 406 VAL A O 1
ATOM 3096 N N . ASN A 1 407 ? 5.568 24.853 150.981 1.00 37.25 407 ASN A N 1
ATOM 3097 C CA . ASN A 1 407 ? 5.543 25.170 152.402 1.00 43.75 407 ASN A CA 1
ATOM 3098 C C . ASN A 1 407 ? 4.285 25.922 152.818 1.00 45.81 407 ASN A C 1
ATOM 3099 O O . ASN A 1 407 ? 4.156 26.283 153.991 1.00 54.39 407 ASN A O 1
ATOM 3104 N N . LYS A 1 408 ? 3.364 26.173 151.891 1.00 47.60 408 LYS A N 1
ATOM 3105 C CA . LYS A 1 408 ? 2.129 26.900 152.171 1.00 29.18 408 LYS A CA 1
ATOM 3106 C C . LYS A 1 408 ? 1.002 25.871 152.178 1.00 46.52 408 LYS A C 1
ATOM 3107 O O . LYS A 1 408 ? 0.469 25.514 151.123 1.00 44.47 408 LYS A O 1
ATOM 3113 N N . THR A 1 409 ? 0.644 25.402 153.377 1.00 37.99 409 THR A N 1
ATOM 3114 C CA . THR A 1 409 ? -0.238 24.243 153.500 1.00 38.46 409 THR A CA 1
ATOM 3115 C C . THR A 1 409 ? -1.608 24.499 152.886 1.00 43.60 409 THR A C 1
ATOM 3116 O O . THR A 1 409 ? -2.164 23.620 152.223 1.00 50.04 409 THR A O 1
ATOM 3120 N N . THR A 1 410 ? -2.189 25.674 153.130 1.00 50.97 410 THR A N 1
ATOM 3121 C CA . THR A 1 410 ? -3.510 25.969 152.578 1.00 43.51 410 THR A CA 1
ATOM 3122 C C . THR A 1 410 ? -3.468 26.007 151.053 1.00 46.28 410 THR A C 1
ATOM 3123 O O . THR A 1 410 ? -4.271 25.346 150.376 1.00 55.62 410 THR A O 1
ATOM 3127 N N . ALA A 1 411 ? -2.537 26.787 150.496 1.00 41.66 411 ALA A N 1
ATOM 3128 C CA . ALA A 1 411 ? -2.399 26.870 149.046 1.00 39.50 411 ALA A CA 1
ATOM 3129 C C . ALA A 1 411 ? -2.094 25.507 148.437 1.00 42.58 411 ALA A C 1
ATOM 3130 O O . ALA A 1 411 ? -2.652 25.145 147.393 1.00 44.80 411 ALA A O 1
ATOM 3132 N N . PHE A 1 412 ? -1.209 24.732 149.071 1.00 37.33 412 PHE A N 1
ATOM 3133 C CA . PHE A 1 412 ? -0.864 23.430 148.508 1.00 32.99 412 PHE A CA 1
ATOM 3134 C C . PHE A 1 412 ? -2.017 22.442 148.618 1.00 35.53 412 PHE A C 1
ATOM 3135 O O . PHE A 1 412 ? -2.174 21.581 147.748 1.00 37.46 412 PHE A O 1
ATOM 3143 N N . THR A 1 413 ? -2.813 22.524 149.685 1.00 38.32 413 THR A N 1
ATOM 3144 C CA . THR A 1 413 ? -4.019 21.709 149.768 1.00 46.64 413 THR A CA 1
ATOM 3145 C C . THR A 1 413 ? -4.977 22.051 148.638 1.00 41.73 413 THR A C 1
ATOM 3146 O O . THR A 1 413 ? -5.578 21.158 148.025 1.00 52.56 413 THR A O 1
ATOM 3150 N N . LYS A 1 414 ? -5.127 23.344 148.343 1.00 45.43 414 LYS A N 1
ATOM 3151 C CA . LYS A 1 414 ? -5.956 23.742 147.210 1.00 41.33 414 LYS A CA 1
ATOM 3152 C C . LYS A 1 414 ? -5.397 23.191 145.903 1.00 42.32 414 LYS A C 1
ATOM 3153 O O . LYS A 1 414 ? -6.157 22.770 145.023 1.00 41.62 414 LYS A O 1
ATOM 3159 N N . ILE A 1 415 ? -4.070 23.191 145.758 1.00 45.00 415 ILE A N 1
ATOM 3160 C CA . ILE A 1 415 ? -3.448 22.600 144.573 1.00 40.29 415 ILE A CA 1
ATOM 3161 C C . ILE A 1 415 ? -3.779 21.115 144.484 1.00 41.10 415 ILE A C 1
ATOM 3162 O O . ILE A 1 415 ? -4.156 20.603 143.423 1.00 40.04 415 ILE A O 1
ATOM 3167 N N . ALA A 1 416 ? -3.642 20.403 145.605 1.00 38.47 416 ALA A N 1
ATOM 3168 C CA . ALA A 1 416 ? -3.880 18.964 145.620 1.00 37.16 416 ALA A CA 1
ATOM 3169 C C . ALA A 1 416 ? -5.336 18.628 145.332 1.00 52.42 416 ALA A C 1
ATOM 3170 O O . ALA A 1 416 ? -5.628 17.559 144.783 1.00 48.19 416 ALA A O 1
ATOM 3172 N N . ASN A 1 417 ? -6.264 19.516 145.697 1.00 47.05 417 ASN A N 1
ATOM 3173 C CA . ASN A 1 417 ? -7.673 19.256 145.426 1.00 49.59 417 ASN A CA 1
ATOM 3174 C C . ASN A 1 417 ? -8.084 19.644 144.011 1.00 40.88 417 ASN A C 1
ATOM 3175 O O . ASN A 1 417 ? -9.082 19.119 143.506 1.00 42.19 417 ASN A O 1
ATOM 3180 N N . ASN A 1 418 ? -7.347 20.543 143.364 1.00 40.98 418 ASN A N 1
ATOM 3181 C CA . ASN A 1 418 ? -7.609 20.913 141.976 1.00 30.94 418 ASN A CA 1
ATOM 3182 C C . ASN A 1 418 ? -6.849 19.945 141.076 1.00 32.62 418 ASN A C 1
ATOM 3183 O O . ASN A 1 418 ? -5.621 20.027 140.962 1.00 48.37 418 ASN A O 1
ATOM 3188 N N . SER A 1 419 ? -7.581 19.021 140.448 1.00 35.31 419 SER A N 1
ATOM 3189 C CA . SER A 1 419 ? -6.950 17.994 139.622 1.00 32.94 419 SER A CA 1
ATOM 3190 C C . SER A 1 419 ? -6.118 18.604 138.500 1.00 36.86 419 SER A C 1
ATOM 3191 O O . SER A 1 419 ? -5.025 18.113 138.191 1.00 47.73 419 SER A O 1
ATOM 3194 N N . THR A 1 420 ? -6.617 19.675 137.879 1.00 39.04 420 THR A N 1
ATOM 3195 C CA . THR A 1 420 ? -5.904 20.284 136.760 1.00 40.00 420 THR A CA 1
ATOM 3196 C C . THR A 1 420 ? -4.569 20.864 137.212 1.00 41.95 420 THR A C 1
ATOM 3197 O O . THR A 1 420 ? -3.528 20.615 136.593 1.00 41.37 420 THR A O 1
ATOM 3201 N N . ALA A 1 421 ? -4.582 21.635 138.302 1.00 39.62 421 ALA A N 1
ATOM 3202 C CA . ALA A 1 421 ? -3.347 22.227 138.807 1.00 41.64 421 ALA A CA 1
ATOM 3203 C C . ALA A 1 421 ? -2.371 21.155 139.274 1.00 42.13 421 ALA A C 1
ATOM 3204 O O . ALA A 1 421 ? -1.164 21.257 139.030 1.00 44.64 421 ALA A O 1
ATOM 3206 N N . PHE A 1 422 ? -2.876 20.128 139.960 1.00 37.88 422 PHE A N 1
ATOM 3207 C CA . PHE A 1 422 ? -2.024 19.032 140.415 1.00 37.82 422 PHE A CA 1
ATOM 3208 C C . PHE A 1 422 ? -1.337 18.347 139.238 1.00 42.04 422 PHE A C 1
ATOM 3209 O O . PHE A 1 422 ? -0.111 18.160 139.236 1.00 49.37 422 PHE A O 1
ATOM 3217 N N . ASN A 1 423 ? -2.117 17.969 138.221 1.00 36.18 423 ASN A N 1
ATOM 3218 C CA . ASN A 1 423 ? -1.547 17.315 137.049 1.00 36.75 423 ASN A CA 1
ATOM 3219 C C . ASN A 1 423 ? -0.553 18.220 136.334 1.00 37.45 423 ASN A C 1
ATOM 3220 O O . ASN A 1 423 ? 0.491 17.754 135.864 1.00 44.85 423 ASN A O 1
ATOM 3225 N N . ALA A 1 424 ? -0.857 19.518 136.237 1.00 39.02 424 ALA A N 1
ATOM 3226 C CA . ALA A 1 424 ? 0.085 20.448 135.625 1.00 45.69 424 ALA A CA 1
ATOM 3227 C C . ALA A 1 424 ? 1.388 20.510 136.411 1.00 41.11 424 ALA A C 1
ATOM 3228 O O . ALA A 1 424 ? 2.475 20.571 135.825 1.00 39.78 424 ALA A O 1
ATOM 3238 N N . LEU A 1 426 ? 2.687 18.142 138.256 1.00 41.02 426 LEU A N 1
ATOM 3239 C CA . LEU A 1 426 ? 3.442 16.899 138.139 1.00 29.25 426 LEU A CA 1
ATOM 3240 C C . LEU A 1 426 ? 4.085 16.700 136.770 1.00 37.79 426 LEU A C 1
ATOM 3241 O O . LEU A 1 426 ? 4.836 15.734 136.599 1.00 42.09 426 LEU A O 1
ATOM 3246 N N . THR A 1 427 ? 3.825 17.578 135.798 1.00 37.78 427 THR A N 1
ATOM 3247 C CA . THR A 1 427 ? 4.507 17.469 134.511 1.00 37.07 427 THR A CA 1
ATOM 3248 C C . THR A 1 427 ? 5.988 17.818 134.599 1.00 42.73 427 THR A C 1
ATOM 3249 O O . THR A 1 427 ? 6.732 17.521 133.659 1.00 53.37 427 THR A O 1
ATOM 3253 N N . ILE A 1 428 ? 6.425 18.446 135.688 1.00 43.51 428 ILE A N 1
ATOM 3254 C CA . ILE A 1 428 ? 7.816 18.836 135.892 1.00 31.18 428 ILE A CA 1
ATOM 3255 C C . ILE A 1 428 ? 8.413 17.899 136.939 1.00 35.70 428 ILE A C 1
ATOM 3256 O O . ILE A 1 428 ? 7.943 17.858 138.083 1.00 49.79 428 ILE A O 1
ATOM 3261 N N . SER A 1 429 ? 9.434 17.133 136.540 1.00 41.91 429 SER A N 1
ATOM 3262 C CA . SER A 1 429 ? 10.045 16.140 137.427 1.00 45.10 429 SER A CA 1
ATOM 3263 C C . SER A 1 429 ? 10.594 16.776 138.705 1.00 45.64 429 SER A C 1
ATOM 3264 O O . SER A 1 429 ? 10.372 16.273 139.819 1.00 50.07 429 SER A O 1
ATOM 3267 N N . GLU A 1 430 ? 11.359 17.861 138.555 1.00 40.13 430 GLU A N 1
ATOM 3268 C CA . GLU A 1 430 ? 11.948 18.515 139.717 1.00 40.71 430 GLU A CA 1
ATOM 3269 C C . GLU A 1 430 ? 10.883 18.925 140.725 1.00 46.83 430 GLU A C 1
ATOM 3270 O O . GLU A 1 430 ? 11.159 18.978 141.928 1.00 43.69 430 GLU A O 1
ATOM 3276 N N . ASN A 1 431 ? 9.670 19.231 140.259 1.00 43.33 431 ASN A N 1
ATOM 3277 C CA . ASN A 1 431 ? 8.570 19.477 141.185 1.00 35.95 431 ASN A CA 1
ATOM 3278 C C . ASN A 1 431 ? 8.251 18.232 142.004 1.00 33.47 431 ASN A C 1
ATOM 3279 O O . ASN A 1 431 ? 7.957 18.329 143.201 1.00 38.42 431 ASN A O 1
ATOM 3284 N N . ASN A 1 432 ? 8.279 17.053 141.372 1.00 32.14 432 ASN A N 1
ATOM 3285 C CA . ASN A 1 432 ? 8.104 15.815 142.127 1.00 34.28 432 ASN A CA 1
ATOM 3286 C C . ASN A 1 432 ? 9.170 15.682 143.204 1.00 35.11 432 ASN A C 1
ATOM 3287 O O . ASN A 1 432 ? 8.870 15.300 144.344 1.00 37.52 432 ASN A O 1
ATOM 3292 N N . VAL A 1 433 ? 10.421 16.008 142.867 1.00 40.86 433 VAL A N 1
ATOM 3293 C CA . VAL A 1 433 ? 11.483 15.925 143.872 1.00 35.22 433 VAL A CA 1
ATOM 3294 C C . VAL A 1 433 ? 11.224 16.911 145.008 1.00 34.09 433 VAL A C 1
ATOM 3295 O O . VAL A 1 433 ? 11.341 16.568 146.191 1.00 31.85 433 VAL A O 1
ATOM 3299 N N . THR A 1 434 ? 10.867 18.153 144.662 1.00 43.43 434 THR A N 1
ATOM 3300 C CA . THR A 1 434 ? 10.577 19.169 145.673 1.00 34.33 434 THR A CA 1
ATOM 3301 C C . THR A 1 434 ? 9.463 18.723 146.613 1.00 37.13 434 THR A C 1
ATOM 3302 O O . THR A 1 434 ? 9.555 18.911 147.832 1.00 39.65 434 THR A O 1
ATOM 3306 N N . ILE A 1 435 ? 8.398 18.140 146.061 1.00 37.38 435 ILE A N 1
ATOM 3307 C CA . ILE A 1 435 ? 7.285 17.679 146.885 1.00 36.51 435 ILE A CA 1
ATOM 3308 C C . ILE A 1 435 ? 7.732 16.546 147.801 1.00 39.94 435 ILE A C 1
ATOM 3309 O O . ILE A 1 435 ? 7.421 16.535 148.998 1.00 40.08 435 ILE A O 1
ATOM 3314 N N . ALA A 1 436 ? 8.456 15.568 147.245 1.00 40.24 436 ALA A N 1
ATOM 3315 C CA . ALA A 1 436 ? 8.828 14.376 148.004 1.00 34.45 436 ALA A CA 1
ATOM 3316 C C . ALA A 1 436 ? 9.567 14.718 149.296 1.00 34.55 436 ALA A C 1
ATOM 3317 O O . ALA A 1 436 ? 9.396 14.038 150.314 1.00 42.94 436 ALA A O 1
ATOM 3319 N N . ASN A 1 437 ? 10.388 15.767 149.278 1.00 29.85 437 ASN A N 1
ATOM 3320 C CA . ASN A 1 437 ? 11.214 16.123 150.426 1.00 30.40 437 ASN A CA 1
ATOM 3321 C C . ASN A 1 437 ? 10.501 17.019 151.433 1.00 30.41 437 ASN A C 1
ATOM 3322 O O . ASN A 1 437 ? 11.135 17.474 152.391 1.00 40.91 437 ASN A O 1
ATOM 3327 N N . ASN A 1 438 ? 9.210 17.280 151.249 1.00 33.37 438 ASN A N 1
ATOM 3328 C CA . ASN A 1 438 ? 8.441 18.116 152.163 1.00 24.49 438 ASN A CA 1
ATOM 3329 C C . ASN A 1 438 ? 7.471 17.227 152.930 1.00 32.31 438 ASN A C 1
ATOM 3330 O O . ASN A 1 438 ? 6.576 16.618 152.333 1.00 32.84 438 ASN A O 1
ATOM 3335 N N . THR A 1 439 ? 7.651 17.158 154.252 1.00 29.44 439 THR A N 1
ATOM 3336 C CA . THR A 1 439 ? 6.832 16.268 155.069 1.00 23.88 439 THR A CA 1
ATOM 3337 C C . THR A 1 439 ? 5.367 16.683 155.053 1.00 30.63 439 THR A C 1
ATOM 3338 O O . THR A 1 439 ? 4.476 15.835 154.922 1.00 40.74 439 THR A O 1
ATOM 3342 N N . THR A 1 440 ? 5.097 17.982 155.190 1.00 38.19 440 THR A N 1
ATOM 3343 C CA . THR A 1 440 ? 3.719 18.462 155.208 1.00 28.42 440 THR A CA 1
ATOM 3344 C C . THR A 1 440 ? 2.994 18.118 153.912 1.00 29.13 440 THR A C 1
ATOM 3345 O O . THR A 1 440 ? 1.934 17.481 153.927 1.00 44.68 440 THR A O 1
ATOM 3349 N N . ALA A 1 441 ? 3.556 18.542 152.776 1.00 27.30 441 ALA A N 1
ATOM 3350 C CA . ALA A 1 441 ? 2.913 18.313 151.485 1.00 27.77 441 ALA A CA 1
ATOM 3351 C C . ALA A 1 441 ? 2.621 16.834 151.266 1.00 33.31 441 ALA A C 1
ATOM 3352 O O . ALA A 1 441 ? 1.497 16.457 150.913 1.00 42.27 441 ALA A O 1
ATOM 3362 N N . GLY A 1 443 ? 2.250 14.615 153.466 1.00 29.45 443 GLY A N 1
ATOM 3363 C CA . GLY A 1 443 ? 1.165 14.256 154.364 1.00 24.43 443 GLY A CA 1
ATOM 3364 C C . GLY A 1 443 ? -0.195 14.582 153.780 1.00 37.39 443 GLY A C 1
ATOM 3365 O O . GLY A 1 443 ? -1.152 13.820 153.943 1.00 31.19 443 GLY A O 1
ATOM 3366 N N . ILE A 1 444 ? -0.300 15.722 153.096 1.00 25.56 444 ILE A N 1
ATOM 3367 C CA . ILE A 1 444 ? -1.554 16.098 152.453 1.00 25.74 444 ILE A CA 1
ATOM 3368 C C . ILE A 1 444 ? -1.876 15.140 151.313 1.00 30.73 444 ILE A C 1
ATOM 3369 O O . ILE A 1 444 ? -2.993 14.616 151.215 1.00 38.27 444 ILE A O 1
ATOM 3374 N N . ILE A 1 445 ? -0.901 14.899 150.434 1.00 30.73 445 ILE A N 1
ATOM 3375 C CA . ILE A 1 445 ? -1.136 14.069 149.255 1.00 30.45 445 ILE A CA 1
ATOM 3376 C C . ILE A 1 445 ? -1.464 12.636 149.657 1.00 31.46 445 ILE A C 1
ATOM 3377 O O . ILE A 1 445 ? -2.382 12.017 149.105 1.00 35.45 445 ILE A O 1
ATOM 3382 N N . ALA A 1 446 ? -0.726 12.089 150.628 1.00 27.83 446 ALA A N 1
ATOM 3383 C CA . ALA A 1 446 ? -0.907 10.688 150.996 1.00 32.33 446 ALA A CA 1
ATOM 3384 C C . ALA A 1 446 ? -2.295 10.420 151.565 1.00 37.80 446 ALA A C 1
ATOM 3385 O O . ALA A 1 446 ? -2.797 9.294 151.468 1.00 44.03 446 ALA A O 1
ATOM 3387 N N . ASN A 1 447 ? -2.930 11.430 152.161 1.00 31.65 447 ASN A N 1
ATOM 3388 C CA . ASN A 1 447 ? -4.269 11.293 152.721 1.00 38.68 447 ASN A CA 1
ATOM 3389 C C . ASN A 1 447 ? -5.335 11.926 151.832 1.00 44.90 447 ASN A C 1
ATOM 3390 O O . ASN A 1 447 ? -6.397 12.328 152.320 1.00 44.57 447 ASN A O 1
ATOM 3395 N N . ASN A 1 448 ? -5.070 12.016 150.531 1.00 36.83 448 ASN A N 1
ATOM 3396 C CA . ASN A 1 448 ? -6.014 12.546 149.552 1.00 33.90 448 ASN A CA 1
ATOM 3397 C C . ASN A 1 448 ? -6.190 11.473 148.486 1.00 35.70 448 ASN A C 1
ATOM 3398 O O . ASN A 1 448 ? -5.289 11.253 147.669 1.00 40.34 448 ASN A O 1
ATOM 3403 N N . ALA A 1 449 ? -7.347 10.805 148.504 1.00 37.09 449 ALA A N 1
ATOM 3404 C CA . ALA A 1 449 ? -7.559 9.651 147.635 1.00 37.41 449 ALA A CA 1
ATOM 3405 C C . ALA A 1 449 ? -7.430 10.024 146.164 1.00 38.21 449 ALA A C 1
ATOM 3406 O O . ALA A 1 449 ? -6.898 9.246 145.364 1.00 51.61 449 ALA A O 1
ATOM 3408 N N . GLN A 1 450 ? -7.912 11.210 145.787 1.00 38.69 450 GLN A N 1
ATOM 3409 C CA . GLN A 1 450 ? -7.803 11.639 144.397 1.00 39.95 450 GLN A CA 1
ATOM 3410 C C . GLN A 1 450 ? -6.344 11.837 144.001 1.00 47.13 450 GLN A C 1
ATOM 3411 O O . GLN A 1 450 ? -5.872 11.253 143.017 1.00 41.65 450 GLN A O 1
ATOM 3417 N N . ALA A 1 451 ? -5.606 12.632 144.781 1.00 46.81 451 ALA A N 1
ATOM 3418 C CA . ALA A 1 451 ? -4.211 12.915 144.457 1.00 37.63 451 ALA A CA 1
ATOM 3419 C C . ALA A 1 451 ? -3.388 11.635 144.398 1.00 44.64 451 ALA A C 1
ATOM 3420 O O . ALA A 1 451 ? -2.655 11.400 143.429 1.00 49.40 451 ALA A O 1
ATOM 3430 N N . SER A 1 453 ? -4.389 8.812 143.729 1.00 32.99 453 SER A N 1
ATOM 3431 C CA . SER A 1 453 ? -4.771 8.089 142.522 1.00 30.19 453 SER A CA 1
ATOM 3432 C C . SER A 1 453 ? -4.006 8.609 141.312 1.00 44.15 453 SER A C 1
ATOM 3433 O O . SER A 1 453 ? -3.554 7.824 140.470 1.00 42.31 453 SER A O 1
ATOM 3436 N N . THR A 1 454 ? -3.858 9.932 141.206 1.00 39.86 454 THR A N 1
ATOM 3437 C CA . THR A 1 454 ? -3.065 10.503 140.122 1.00 44.37 454 THR A CA 1
ATOM 3438 C C . THR A 1 454 ? -1.601 10.097 140.236 1.00 39.90 454 THR A C 1
ATOM 3439 O O . THR A 1 454 ? -0.965 9.749 139.234 1.00 43.99 454 THR A O 1
ATOM 3443 N N . VAL A 1 455 ? -1.051 10.141 141.452 1.00 40.36 455 VAL A N 1
ATOM 3444 C CA . VAL A 1 455 ? 0.358 9.810 141.656 1.00 40.50 455 VAL A CA 1
ATOM 3445 C C . VAL A 1 455 ? 0.625 8.350 141.304 1.00 47.26 455 VAL A C 1
ATOM 3446 O O . VAL A 1 455 ? 1.593 8.029 140.605 1.00 43.76 455 VAL A O 1
ATOM 3450 N N . ALA A 1 456 ? -0.229 7.444 141.790 1.00 32.39 456 ALA A N 1
ATOM 3451 C CA . ALA A 1 456 ? -0.005 6.016 141.588 1.00 30.41 456 ALA A CA 1
ATOM 3452 C C . ALA A 1 456 ? -0.008 5.621 140.116 1.00 42.85 456 ALA A C 1
ATOM 3453 O O . ALA A 1 456 ? 0.600 4.606 139.759 1.00 40.98 456 ALA A O 1
ATOM 3455 N N . ASN A 1 457 ? -0.670 6.393 139.257 1.00 46.61 457 ASN A N 1
ATOM 3456 C CA . ASN A 1 457 ? -0.719 6.107 137.830 1.00 42.28 457 ASN A CA 1
ATOM 3457 C C . ASN A 1 457 ? 0.223 6.992 137.023 1.00 40.36 457 ASN A C 1
ATOM 3458 O O . ASN A 1 457 ? 0.184 6.960 135.789 1.00 50.70 457 ASN A O 1
ATOM 3463 N N . ASN A 1 458 ? 1.068 7.774 137.690 1.00 35.90 458 ASN A N 1
ATOM 3464 C CA . ASN A 1 458 ? 2.057 8.628 137.042 1.00 29.61 458 ASN A CA 1
ATOM 3465 C C . ASN A 1 458 ? 3.428 8.036 137.349 1.00 38.44 458 ASN A C 1
ATOM 3466 O O . ASN A 1 458 ? 3.900 8.114 138.488 1.00 43.41 458 ASN A O 1
ATOM 3471 N N . ASP A 1 459 ? 4.053 7.439 136.330 1.00 39.28 459 ASP A N 1
ATOM 3472 C CA . ASP A 1 459 ? 5.313 6.723 136.519 1.00 35.47 459 ASP A CA 1
ATOM 3473 C C . ASP A 1 459 ? 6.358 7.594 137.208 1.00 45.98 459 ASP A C 1
ATOM 3474 O O . ASP A 1 459 ? 6.984 7.173 138.187 1.00 44.68 459 ASP A O 1
ATOM 3479 N N . THR A 1 460 ? 6.557 8.816 136.709 1.00 39.95 460 THR A N 1
ATOM 3480 C CA . THR A 1 460 ? 7.601 9.683 137.250 1.00 38.41 460 THR A CA 1
ATOM 3481 C C . THR A 1 460 ? 7.341 10.017 138.715 1.00 38.53 460 THR A C 1
ATOM 3482 O O . THR A 1 460 ? 8.237 9.899 139.560 1.00 45.25 460 THR A O 1
ATOM 3486 N N . SER A 1 461 ? 6.112 10.434 139.032 1.00 37.96 461 SER A N 1
ATOM 3487 C CA . SER A 1 461 ? 5.794 10.861 140.392 1.00 36.51 461 SER A CA 1
ATOM 3488 C C . SER A 1 461 ? 5.955 9.716 141.385 1.00 38.45 461 SER A C 1
ATOM 3489 O O . SER A 1 461 ? 6.606 9.869 142.425 1.00 42.23 461 SER A O 1
ATOM 3492 N N . ILE A 1 462 ? 5.362 8.558 141.084 1.00 33.57 462 ILE A N 1
ATOM 3493 C CA . ILE A 1 462 ? 5.434 7.441 142.020 1.00 34.51 462 ILE A CA 1
ATOM 3494 C C . ILE A 1 462 ? 6.860 6.910 142.116 1.00 33.16 462 ILE A C 1
ATOM 3495 O O . ILE A 1 462 ? 7.302 6.495 143.196 1.00 31.84 462 ILE A O 1
ATOM 3500 N N . SER A 1 463 ? 7.610 6.936 141.009 1.00 32.68 463 SER A N 1
ATOM 3501 C CA . SER A 1 463 ? 8.997 6.486 141.039 1.00 33.17 463 SER A CA 1
ATOM 3502 C C . SER A 1 463 ? 9.846 7.386 141.926 1.00 36.06 463 SER A C 1
ATOM 3503 O O . SER A 1 463 ? 10.700 6.902 142.679 1.00 36.53 463 SER A O 1
ATOM 3506 N N . VAL A 1 464 ? 9.636 8.702 141.841 1.00 36.74 464 VAL A N 1
ATOM 3507 C CA . VAL A 1 464 ? 10.350 9.618 142.725 1.00 31.82 464 VAL A CA 1
ATOM 3508 C C . VAL A 1 464 ? 9.926 9.403 144.174 1.00 35.94 464 VAL A C 1
ATOM 3509 O O . VAL A 1 464 ? 10.764 9.385 145.083 1.00 37.89 464 VAL A O 1
ATOM 3513 N N . PHE A 1 465 ? 8.624 9.228 144.411 1.00 30.04 465 PHE A N 1
ATOM 3514 C CA . PHE A 1 465 ? 8.119 9.157 145.780 1.00 26.32 465 PHE A CA 1
ATOM 3515 C C . PHE A 1 465 ? 8.617 7.907 146.497 1.00 28.53 465 PHE A C 1
ATOM 3516 O O . PHE A 1 465 ? 9.112 7.988 147.628 1.00 38.70 465 PHE A O 1
ATOM 3524 N N . VAL A 1 466 ? 8.500 6.739 145.859 1.00 28.33 466 VAL A N 1
ATOM 3525 C CA . VAL A 1 466 ? 8.847 5.494 146.537 1.00 31.28 466 VAL A CA 1
ATOM 3526 C C . VAL A 1 466 ? 10.346 5.319 146.722 1.00 28.40 466 VAL A C 1
ATOM 3527 O O . VAL A 1 466 ? 10.766 4.458 147.503 1.00 28.83 466 VAL A O 1
ATOM 3531 N N . ASN A 1 467 ? 11.164 6.106 146.023 1.00 26.94 467 ASN A N 1
ATOM 3532 C CA . ASN A 1 467 ? 12.612 6.075 146.182 1.00 30.33 467 ASN A CA 1
ATOM 3533 C C . ASN A 1 467 ? 13.133 7.229 147.032 1.00 30.33 467 ASN A C 1
ATOM 3534 O O . ASN A 1 467 ? 14.343 7.477 147.047 1.00 30.05 467 ASN A O 1
ATOM 3539 N N . ASN A 1 468 ? 12.252 7.934 147.737 1.00 30.74 468 ASN A N 1
ATOM 3540 C CA . ASN A 1 468 ? 12.621 9.055 148.592 1.00 29.30 468 ASN A CA 1
ATOM 3541 C C . ASN A 1 468 ? 12.291 8.701 150.034 1.00 33.34 468 ASN A C 1
ATOM 3542 O O . ASN A 1 468 ? 11.147 8.350 150.341 1.00 38.66 468 ASN A O 1
ATOM 3547 N N . THR A 1 469 ? 13.291 8.802 150.915 1.00 39.84 469 THR A N 1
ATOM 3548 C CA . THR A 1 469 ? 13.130 8.314 152.282 1.00 38.83 469 THR A CA 1
ATOM 3549 C C . THR A 1 469 ? 12.030 9.060 153.027 1.00 37.08 469 THR A C 1
ATOM 3550 O O . THR A 1 469 ? 11.308 8.460 153.834 1.00 38.88 469 THR A O 1
ATOM 3554 N N . THR A 1 470 ? 11.852 10.350 152.741 1.00 32.60 470 THR A N 1
ATOM 3555 C CA . THR A 1 470 ? 10.801 11.112 153.407 1.00 33.95 470 THR A CA 1
ATOM 3556 C C . THR A 1 470 ? 9.424 10.689 152.910 1.00 34.39 470 THR A C 1
ATOM 3557 O O . THR A 1 470 ? 8.603 10.174 153.679 1.00 35.94 470 THR A O 1
ATOM 3561 N N . ALA A 1 471 ? 9.167 10.878 151.612 1.00 35.66 471 ALA A N 1
ATOM 3562 C CA . ALA A 1 471 ? 7.863 10.551 151.040 1.00 32.39 471 ALA A CA 1
ATOM 3563 C C . ALA A 1 471 ? 7.475 9.104 151.319 1.00 38.19 471 ALA A C 1
ATOM 3564 O O . ALA A 1 471 ? 6.378 8.827 151.818 1.00 37.92 471 ALA A O 1
ATOM 3574 N N . GLY A 1 473 ? 8.503 7.240 153.583 1.00 33.67 473 GLY A N 1
ATOM 3575 C CA . GLY A 1 473 ? 8.234 7.101 155.005 1.00 28.17 473 GLY A CA 1
ATOM 3576 C C . GLY A 1 473 ? 6.811 7.487 155.358 1.00 36.58 473 GLY A C 1
ATOM 3577 O O . GLY A 1 473 ? 6.170 6.845 156.193 1.00 40.75 473 GLY A O 1
ATOM 3578 N N . ILE A 1 474 ? 6.298 8.541 154.721 1.00 35.69 474 ILE A N 1
ATOM 3579 C CA . ILE A 1 474 ? 4.933 8.985 154.982 1.00 29.70 474 ILE A CA 1
ATOM 3580 C C . ILE A 1 474 ? 3.929 8.044 154.328 1.00 34.12 474 ILE A C 1
ATOM 3581 O O . ILE A 1 474 ? 2.915 7.676 154.935 1.00 40.98 474 ILE A O 1
ATOM 3586 N N . ILE A 1 475 ? 4.194 7.644 153.079 1.00 41.41 475 ILE A N 1
ATOM 3587 C CA . ILE A 1 475 ? 3.305 6.728 152.365 1.00 35.86 475 ILE A CA 1
ATOM 3588 C C . ILE A 1 475 ? 3.080 5.454 153.167 1.00 25.88 475 ILE A C 1
ATOM 3589 O O . ILE A 1 475 ? 1.951 4.960 153.277 1.00 33.10 475 ILE A O 1
ATOM 3594 N N . ALA A 1 476 ? 4.151 4.902 153.744 1.00 31.97 476 ALA A N 1
ATOM 3595 C CA . ALA A 1 476 ? 4.035 3.670 154.516 1.00 34.16 476 ALA A CA 1
ATOM 3596 C C . ALA A 1 476 ? 3.138 3.828 155.736 1.00 31.19 476 ALA A C 1
ATOM 3597 O O . ALA A 1 476 ? 2.632 2.825 156.252 1.00 37.04 476 ALA A O 1
ATOM 3599 N N . ASN A 1 477 ? 2.931 5.055 156.211 1.00 35.17 477 ASN A N 1
ATOM 3600 C CA . ASN A 1 477 ? 2.064 5.313 157.353 1.00 33.50 477 ASN A CA 1
ATOM 3601 C C . ASN A 1 477 ? 0.672 5.777 156.950 1.00 34.06 477 ASN A C 1
ATOM 3602 O O . ASN A 1 477 ? -0.138 6.094 157.826 1.00 48.09 477 ASN A O 1
ATOM 3607 N N . SER A 1 478 ? 0.372 5.819 155.655 1.00 34.93 478 SER A N 1
ATOM 3608 C CA . SER A 1 478 ? -0.923 6.266 155.155 1.00 37.54 478 SER A CA 1
ATOM 3609 C C . SER A 1 478 ? -1.655 5.060 154.581 1.00 36.37 478 SER A C 1
ATOM 3610 O O . SER A 1 478 ? -1.230 4.493 153.569 1.00 42.41 478 SER A O 1
ATOM 3613 N N . SER A 1 479 ? -2.759 4.673 155.227 1.00 32.50 479 SER A N 1
ATOM 3614 C CA . SER A 1 479 ? -3.526 3.530 154.746 1.00 34.57 479 SER A CA 1
ATOM 3615 C C . SER A 1 479 ? -4.196 3.827 153.412 1.00 36.71 479 SER A C 1
ATOM 3616 O O . SER A 1 479 ? -4.412 2.910 152.612 1.00 42.21 479 SER A O 1
ATOM 3619 N N . THR A 1 480 ? -4.538 5.091 153.160 1.00 39.19 480 THR A N 1
ATOM 3620 C CA . THR A 1 480 ? -5.053 5.474 151.851 1.00 41.10 480 THR A CA 1
ATOM 3621 C C . THR A 1 480 ? -4.029 5.176 150.764 1.00 43.68 480 THR A C 1
ATOM 3622 O O . THR A 1 480 ? -4.254 4.327 149.891 1.00 51.22 480 THR A O 1
ATOM 3626 N N . ALA A 1 481 ? -2.864 5.827 150.849 1.00 47.68 481 ALA A N 1
ATOM 3627 C CA . ALA A 1 481 ? -1.847 5.701 149.810 1.00 38.71 481 ALA A CA 1
ATOM 3628 C C . ALA A 1 481 ? -1.507 4.240 149.557 1.00 36.50 481 ALA A C 1
ATOM 3629 O O . ALA A 1 481 ? -1.631 3.751 148.427 1.00 42.75 481 ALA A O 1
ATOM 3639 N N . THR A 1 483 ? -3.163 1.573 150.122 1.00 40.04 483 THR A N 1
ATOM 3640 C CA . THR A 1 483 ? -4.273 0.950 149.410 1.00 32.73 483 THR A CA 1
ATOM 3641 C C . THR A 1 483 ? -4.137 1.167 147.911 1.00 28.15 483 THR A C 1
ATOM 3642 O O . THR A 1 483 ? -3.957 0.212 147.143 1.00 50.23 483 THR A O 1
ATOM 3646 N N . LYS A 1 484 ? -4.122 2.437 147.495 1.00 30.49 484 LYS A N 1
ATOM 3647 C CA . LYS A 1 484 ? -4.007 2.754 146.077 1.00 36.33 484 LYS A CA 1
ATOM 3648 C C . LYS A 1 484 ? -2.805 2.046 145.468 1.00 34.54 484 LYS A C 1
ATOM 3649 O O . LYS A 1 484 ? -2.930 1.323 144.471 1.00 38.71 484 LYS A O 1
ATOM 3655 N N . ILE A 1 485 ? -1.642 2.186 146.110 1.00 37.16 485 ILE A N 1
ATOM 3656 C CA . ILE A 1 485 ? -0.420 1.619 145.552 1.00 34.79 485 ILE A CA 1
ATOM 3657 C C . ILE A 1 485 ? -0.530 0.105 145.457 1.00 32.48 485 ILE A C 1
ATOM 3658 O O . ILE A 1 485 ? -0.102 -0.501 144.466 1.00 42.14 485 ILE A O 1
ATOM 3663 N N . THR A 1 486 ? -1.124 -0.532 146.468 1.00 36.59 486 THR A N 1
ATOM 3664 C CA . THR A 1 486 ? -1.182 -1.987 146.428 1.00 29.24 486 THR A CA 1
ATOM 3665 C C . THR A 1 486 ? -2.208 -2.500 145.429 1.00 35.23 486 THR A C 1
ATOM 3666 O O . THR A 1 486 ? -2.249 -3.709 145.177 1.00 44.99 486 THR A O 1
ATOM 3670 N N . LEU A 1 487 ? -3.025 -1.619 144.851 1.00 38.31 487 LEU A N 1
ATOM 3671 C CA . LEU A 1 487 ? -3.999 -2.017 143.847 1.00 35.48 487 LEU A CA 1
ATOM 3672 C C . LEU A 1 487 ? -3.614 -1.580 142.441 1.00 46.17 487 LEU A C 1
ATOM 3673 O O . LEU A 1 487 ? -4.379 -1.820 141.501 1.00 51.50 487 LEU A O 1
ATOM 3678 N N . THR A 1 488 ? -2.453 -0.950 142.272 1.00 39.82 488 THR A N 1
ATOM 3679 C CA . THR A 1 488 ? -2.000 -0.449 140.980 1.00 32.84 488 THR A CA 1
ATOM 3680 C C . THR A 1 488 ? -0.726 -1.183 140.587 1.00 31.00 488 THR A C 1
ATOM 3681 O O . THR A 1 488 ? 0.255 -1.174 141.340 1.00 44.36 488 THR A O 1
ATOM 3685 N N . GLY A 1 489 ? -0.748 -1.820 139.414 1.00 34.10 489 GLY A N 1
ATOM 3686 C CA . GLY A 1 489 ? 0.419 -2.560 138.954 1.00 36.16 489 GLY A CA 1
ATOM 3687 C C . GLY A 1 489 ? 1.663 -1.697 138.849 1.00 38.68 489 GLY A C 1
ATOM 3688 O O . GLY A 1 489 ? 2.735 -2.071 139.328 1.00 44.27 489 GLY A O 1
ATOM 3689 N N . LEU A 1 490 ? 1.538 -0.538 138.197 1.00 38.34 490 LEU A N 1
ATOM 3690 C CA . LEU A 1 490 ? 2.675 0.363 138.021 1.00 35.19 490 LEU A CA 1
ATOM 3691 C C . LEU A 1 490 ? 3.281 0.767 139.362 1.00 40.52 490 LEU A C 1
ATOM 3692 O O . LEU A 1 490 ? 4.495 0.636 139.578 1.00 39.90 490 LEU A O 1
ATOM 3697 N N . ALA A 1 491 ? 2.448 1.294 140.265 1.00 40.95 491 ALA A N 1
ATOM 3698 C CA . ALA A 1 491 ? 2.945 1.783 141.546 1.00 29.20 491 ALA A CA 1
ATOM 3699 C C . ALA A 1 491 ? 3.547 0.658 142.376 1.00 33.43 491 ALA A C 1
ATOM 3700 O O . ALA A 1 491 ? 4.609 0.830 142.986 1.00 33.87 491 ALA A O 1
ATOM 3702 N N . LEU A 1 492 ? 2.878 -0.498 142.426 1.00 29.54 492 LEU A N 1
ATOM 3703 C CA . LEU A 1 492 ? 3.406 -1.616 143.201 1.00 33.88 492 LEU A CA 1
ATOM 3704 C C . LEU A 1 492 ? 4.732 -2.104 142.631 1.00 32.10 492 LEU A C 1
ATOM 3705 O O . LEU A 1 492 ? 5.653 -2.435 143.384 1.00 43.26 492 LEU A O 1
ATOM 3710 N N . ASN A 1 493 ? 4.846 -2.150 141.302 1.00 34.15 493 ASN A N 1
ATOM 3711 C CA . ASN A 1 493 ? 6.114 -2.476 140.654 1.00 31.97 493 ASN A CA 1
ATOM 3712 C C . ASN A 1 493 ? 7.217 -1.528 141.110 1.00 35.22 493 ASN A C 1
ATOM 3713 O O . ASN A 1 493 ? 8.267 -1.958 141.613 1.00 42.75 493 ASN A O 1
ATOM 3718 N N . ARG A 1 494 ? 6.990 -0.222 140.934 1.00 38.23 494 ARG A N 1
ATOM 3719 C CA . ARG A 1 494 ? 8.011 0.764 141.274 1.00 34.86 494 ARG A CA 1
ATOM 3720 C C . ARG A 1 494 ? 8.374 0.706 142.753 1.00 35.78 494 ARG A C 1
ATOM 3721 O O . ARG A 1 494 ? 9.540 0.897 143.121 1.00 36.50 494 ARG A O 1
ATOM 3737 N N . VAL A 1 496 ? 8.127 -1.964 144.777 1.00 30.42 496 VAL A N 1
ATOM 3738 C CA . VAL A 1 496 ? 8.860 -3.201 145.018 1.00 29.50 496 VAL A CA 1
ATOM 3739 C C . VAL A 1 496 ? 10.318 -3.043 144.618 1.00 30.34 496 VAL A C 1
ATOM 3740 O O . VAL A 1 496 ? 11.226 -3.499 145.326 1.00 34.65 496 VAL A O 1
ATOM 3744 N N . LYS A 1 497 ? 10.571 -2.383 143.485 1.00 35.18 497 LYS A N 1
ATOM 3745 C CA . LYS A 1 497 ? 11.953 -2.225 143.042 1.00 33.99 497 LYS A CA 1
ATOM 3746 C C . LYS A 1 497 ? 12.750 -1.311 143.965 1.00 33.71 497 LYS A C 1
ATOM 3747 O O . LYS A 1 497 ? 13.974 -1.453 144.067 1.00 41.22 497 LYS A O 1
ATOM 3753 N N . SER A 1 498 ? 12.085 -0.376 144.640 1.00 32.97 498 SER A N 1
ATOM 3754 C CA . SER A 1 498 ? 12.782 0.580 145.490 1.00 30.69 498 SER A CA 1
ATOM 3755 C C . SER A 1 498 ? 13.371 -0.106 146.718 1.00 31.95 498 SER A C 1
ATOM 3756 O O . SER A 1 498 ? 12.658 -0.780 147.469 1.00 34.32 498 SER A O 1
ATOM 3759 N N . ASN A 1 499 ? 14.681 0.067 146.922 1.00 28.16 499 ASN A N 1
ATOM 3760 C CA . ASN A 1 499 ? 15.303 -0.427 148.146 1.00 27.93 499 ASN A CA 1
ATOM 3761 C C . ASN A 1 499 ? 14.872 0.388 149.357 1.00 28.98 499 ASN A C 1
ATOM 3762 O O . ASN A 1 499 ? 14.737 -0.163 150.456 1.00 30.42 499 ASN A O 1
ATOM 3767 N N . THR A 1 500 ? 14.661 1.695 149.179 1.00 28.09 500 THR A N 1
ATOM 3768 C CA . THR A 1 500 ? 14.115 2.522 150.252 1.00 26.57 500 THR A CA 1
ATOM 3769 C C . THR A 1 500 ? 12.778 1.972 150.732 1.00 27.57 500 THR A C 1
ATOM 3770 O O . THR A 1 500 ? 12.557 1.791 151.939 1.00 37.93 500 THR A O 1
ATOM 3774 N N . ALA A 1 501 ? 11.876 1.691 149.790 1.00 26.74 501 ALA A N 1
ATOM 3775 C CA . ALA A 1 501 ? 10.558 1.182 150.142 1.00 27.86 501 ALA A CA 1
ATOM 3776 C C . ALA A 1 501 ? 10.652 -0.196 150.779 1.00 30.92 501 ALA A C 1
ATOM 3777 O O . ALA A 1 501 ? 9.951 -0.478 151.756 1.00 31.59 501 ALA A O 1
ATOM 3779 N N . LYS A 1 502 ? 11.489 -1.077 150.223 1.00 28.09 502 LYS A N 1
ATOM 3780 C CA . LYS A 1 502 ? 11.661 -2.402 150.812 1.00 27.49 502 LYS A CA 1
ATOM 3781 C C . LYS A 1 502 ? 12.146 -2.302 152.253 1.00 30.20 502 LYS A C 1
ATOM 3782 O O . LYS A 1 502 ? 11.618 -2.974 153.142 1.00 31.09 502 LYS A O 1
ATOM 3788 N N . SER A 1 503 ? 13.144 -1.451 152.505 1.00 27.86 503 SER A N 1
ATOM 3789 C CA . SER A 1 503 ? 13.652 -1.282 153.863 1.00 26.40 503 SER A CA 1
ATOM 3790 C C . SER A 1 503 ? 12.559 -0.783 154.802 1.00 26.22 503 SER A C 1
ATOM 3791 O O . SER A 1 503 ? 12.326 -1.365 155.872 1.00 36.98 503 SER A O 1
ATOM 3794 N N . ILE A 1 504 ? 11.873 0.297 154.413 1.00 26.42 504 ILE A N 1
ATOM 3795 C CA . ILE A 1 504 ? 10.846 0.879 155.277 1.00 26.00 504 ILE A CA 1
ATOM 3796 C C . ILE A 1 504 ? 9.745 -0.137 155.566 1.00 31.82 504 ILE A C 1
ATOM 3797 O O . ILE A 1 504 ? 9.321 -0.308 156.716 1.00 35.97 504 ILE A O 1
ATOM 3802 N N . LEU A 1 505 ? 9.268 -0.830 154.529 1.00 36.85 505 LEU A N 1
ATOM 3803 C CA . LEU A 1 505 ? 8.162 -1.766 154.704 1.00 31.09 505 LEU A CA 1
ATOM 3804 C C . LEU A 1 505 ? 8.583 -2.986 155.513 1.00 32.67 505 LEU A C 1
ATOM 3805 O O . LEU A 1 505 ? 7.782 -3.530 156.281 1.00 35.37 505 LEU A O 1
ATOM 3810 N N . ILE A 1 506 ? 9.825 -3.445 155.346 1.00 31.98 506 ILE A N 1
ATOM 3811 C CA . ILE A 1 506 ? 10.289 -4.590 156.118 1.00 28.37 506 ILE A CA 1
ATOM 3812 C C . ILE A 1 506 ? 10.452 -4.213 157.583 1.00 29.67 506 ILE A C 1
ATOM 3813 O O . ILE A 1 506 ? 10.213 -5.038 158.474 1.00 36.75 506 ILE A O 1
ATOM 3818 N N . SER A 1 507 ? 10.818 -2.960 157.869 1.00 36.55 507 SER A N 1
ATOM 3819 C CA . SER A 1 507 ? 10.811 -2.509 159.256 1.00 28.91 507 SER A CA 1
ATOM 3820 C C . SER A 1 507 ? 9.396 -2.356 159.807 1.00 28.84 507 SER A C 1
ATOM 3821 O O . SER A 1 507 ? 9.221 -2.332 161.030 1.00 47.49 507 SER A O 1
ATOM 3824 N N . LYS A 1 508 ? 8.391 -2.262 158.936 1.00 37.33 508 LYS A N 1
ATOM 3825 C CA . LYS A 1 508 ? 6.991 -2.185 159.342 1.00 35.95 508 LYS A CA 1
ATOM 3826 C C . LYS A 1 508 ? 6.221 -3.393 158.825 1.00 33.04 508 LYS A C 1
ATOM 3827 O O . LYS A 1 508 ? 5.232 -3.235 158.103 1.00 35.18 508 LYS A O 1
ATOM 3833 N N . ASN A 1 509 ? 6.675 -4.599 159.180 1.00 37.74 509 ASN A N 1
ATOM 3834 C CA . ASN A 1 509 ? 6.170 -5.814 158.542 1.00 32.44 509 ASN A CA 1
ATOM 3835 C C . ASN A 1 509 ? 4.656 -5.952 158.666 1.00 38.71 509 ASN A C 1
ATOM 3836 O O . ASN A 1 509 ? 3.997 -6.422 157.732 1.00 43.23 509 ASN A O 1
ATOM 3841 N N . SER A 1 510 ? 4.086 -5.578 159.815 1.00 35.25 510 SER A N 1
ATOM 3842 C CA . SER A 1 510 ? 2.644 -5.726 160.000 1.00 29.20 510 SER A CA 1
ATOM 3843 C C . SER A 1 510 ? 1.864 -4.867 159.010 1.00 35.26 510 SER A C 1
ATOM 3844 O O . SER A 1 510 ? 0.858 -5.315 158.441 1.00 43.88 510 SER A O 1
ATOM 3847 N N . THR A 1 511 ? 2.318 -3.631 158.790 1.00 36.57 511 THR A N 1
ATOM 3848 C CA . THR A 1 511 ? 1.699 -2.782 157.778 1.00 43.19 511 THR A CA 1
ATOM 3849 C C . THR A 1 511 ? 1.763 -3.434 156.403 1.00 33.66 511 THR A C 1
ATOM 3850 O O . THR A 1 511 ? 0.784 -3.406 155.648 1.00 42.01 511 THR A O 1
ATOM 3854 N N . LEU A 1 512 ? 2.913 -4.017 156.057 1.00 31.57 512 LEU A N 1
ATOM 3855 C CA . LEU A 1 512 ? 3.042 -4.724 154.786 1.00 27.83 512 LEU A CA 1
ATOM 3856 C C . LEU A 1 512 ? 2.026 -5.855 154.679 1.00 33.50 512 LEU A C 1
ATOM 3857 O O . LEU A 1 512 ? 1.290 -5.952 153.690 1.00 29.46 512 LEU A O 1
ATOM 3862 N N . GLN A 1 513 ? 1.974 -6.722 155.693 1.00 37.03 513 GLN A N 1
ATOM 3863 C CA . GLN A 1 513 ? 1.103 -7.891 155.635 1.00 39.47 513 GLN A CA 1
ATOM 3864 C C . GLN A 1 513 ? -0.372 -7.515 155.652 1.00 36.52 513 GLN A C 1
ATOM 3865 O O . GLN A 1 513 ? -1.205 -8.324 155.229 1.00 38.34 513 GLN A O 1
ATOM 3871 N N . THR A 1 514 ? -0.711 -6.320 156.147 1.00 35.50 514 THR A N 1
ATOM 3872 C CA . THR A 1 514 ? -2.088 -5.841 156.048 1.00 32.41 514 THR A CA 1
ATOM 3873 C C . THR A 1 514 ? -2.613 -5.906 154.616 1.00 31.67 514 THR A C 1
ATOM 3874 O O . THR A 1 514 ? -3.795 -6.197 154.398 1.00 47.69 514 THR A O 1
ATOM 3878 N N . TYR A 1 515 ? -1.746 -5.675 153.628 1.00 37.66 515 TYR A N 1
ATOM 3879 C CA . TYR A 1 515 ? -2.147 -5.566 152.229 1.00 36.98 515 TYR A CA 1
ATOM 3880 C C . TYR A 1 515 ? -1.724 -6.780 151.404 1.00 33.43 515 TYR A C 1
ATOM 3881 O O . TYR A 1 515 ? -1.499 -6.666 150.195 1.00 35.29 515 TYR A O 1
ATOM 3890 N N . LYS A 1 516 ? -1.606 -7.944 152.050 1.00 39.85 516 LYS A N 1
ATOM 3891 C CA . LYS A 1 516 ? -1.127 -9.136 151.355 1.00 34.91 516 LYS A CA 1
ATOM 3892 C C . LYS A 1 516 ? -2.068 -9.540 150.225 1.00 40.55 516 LYS A C 1
ATOM 3893 O O . LYS A 1 516 ? -1.616 -9.963 149.155 1.00 44.21 516 LYS A O 1
ATOM 3899 N N . ASN A 1 517 ? -3.378 -9.390 150.430 1.00 40.33 517 ASN A N 1
ATOM 3900 C CA . ASN A 1 517 ? -4.334 -9.802 149.406 1.00 36.71 517 ASN A CA 1
ATOM 3901 C C . ASN A 1 517 ? -4.325 -8.842 148.223 1.00 42.40 517 ASN A C 1
ATOM 3902 O O . ASN A 1 517 ? -4.346 -9.279 147.064 1.00 38.90 517 ASN A O 1
ATOM 3907 N N . ASN A 1 518 ? -4.315 -7.534 148.495 1.00 43.14 518 ASN A N 1
ATOM 3908 C CA . ASN A 1 518 ? -4.133 -6.550 147.432 1.00 34.93 518 ASN A CA 1
ATOM 3909 C C . ASN A 1 518 ? -2.879 -6.849 146.622 1.00 38.25 518 ASN A C 1
ATOM 3910 O O . ASN A 1 518 ? -2.901 -6.818 145.386 1.00 33.81 518 ASN A O 1
ATOM 3915 N N . ILE A 1 519 ? -1.774 -7.150 147.308 1.00 48.14 519 ILE A N 1
ATOM 3916 C CA . ILE A 1 519 ? -0.507 -7.375 146.619 1.00 34.21 519 ILE A CA 1
ATOM 3917 C C . ILE A 1 519 ? -0.576 -8.631 145.758 1.00 39.46 519 ILE A C 1
ATOM 3918 O O . ILE A 1 519 ? -0.152 -8.628 144.597 1.00 51.58 519 ILE A O 1
ATOM 3923 N N . GLN A 1 520 ? -1.099 -9.727 146.316 1.00 46.56 520 GLN A N 1
ATOM 3924 C CA . GLN A 1 520 ? -1.238 -10.964 145.552 1.00 42.62 520 GLN A CA 1
ATOM 3925 C C . GLN A 1 520 ? -2.099 -10.753 144.312 1.00 48.19 520 GLN A C 1
ATOM 3926 O O . GLN A 1 520 ? -1.731 -11.172 143.204 1.00 49.39 520 GLN A O 1
ATOM 3932 N N . ASN A 1 521 ? -3.256 -10.105 144.480 1.00 46.30 521 ASN A N 1
ATOM 3933 C CA . ASN A 1 521 ? -4.156 -9.892 143.351 1.00 46.59 521 ASN A CA 1
ATOM 3934 C C . ASN A 1 521 ? -3.516 -9.002 142.294 1.00 50.29 521 ASN A C 1
ATOM 3935 O O . ASN A 1 521 ? -3.623 -9.280 141.094 1.00 63.96 521 ASN A O 1
ATOM 3940 N N . THR A 1 522 ? -2.842 -7.929 142.716 1.00 40.30 522 THR A N 1
ATOM 3941 C CA . THR A 1 522 ? -2.222 -7.023 141.756 1.00 38.29 522 THR A CA 1
ATOM 3942 C C . THR A 1 522 ? -1.079 -7.700 141.011 1.00 42.52 522 THR A C 1
ATOM 3943 O O . THR A 1 522 ? -0.910 -7.495 139.804 1.00 48.93 522 THR A O 1
ATOM 3947 N N . ILE A 1 523 ? -0.289 -8.517 141.710 1.00 45.69 523 ILE A N 1
ATOM 3948 C CA . ILE A 1 523 ? 0.824 -9.205 141.065 1.00 51.13 523 ILE A CA 1
ATOM 3949 C C . ILE A 1 523 ? 0.310 -10.214 140.047 1.00 52.09 523 ILE A C 1
ATOM 3950 O O . ILE A 1 523 ? 0.746 -10.229 138.890 1.00 58.66 523 ILE A O 1
ATOM 3955 N N . GLN A 1 524 ? -0.621 -11.078 140.462 1.00 46.47 524 GLN A N 1
ATOM 3956 C CA . GLN A 1 524 ? -1.109 -12.112 139.555 1.00 46.34 524 GLN A CA 1
ATOM 3957 C C . GLN A 1 524 ? -1.923 -11.528 138.405 1.00 52.31 524 GLN A C 1
ATOM 3958 O O . GLN A 1 524 ? -1.911 -12.082 137.299 1.00 56.95 524 GLN A O 1
ATOM 3964 N N . GLY A 1 525 ? -2.630 -10.424 138.637 1.00 46.53 525 GLY A N 1
ATOM 3965 C CA . GLY A 1 525 ? -3.454 -9.815 137.609 1.00 53.62 525 GLY A CA 1
ATOM 3966 C C . GLY A 1 525 ? -2.690 -9.001 136.584 1.00 56.95 525 GLY A C 1
ATOM 3967 O O . GLY A 1 525 ? -2.986 -9.067 135.387 1.00 64.23 525 GLY A O 1
ATOM 3968 N N . SER A 1 526 ? -1.706 -8.225 137.039 1.00 55.76 526 SER A N 1
ATOM 3969 C CA . SER A 1 526 ? -1.019 -7.258 136.181 1.00 55.44 526 SER A CA 1
ATOM 3970 C C . SER A 1 526 ? 0.232 -7.908 135.599 1.00 56.92 526 SER A C 1
ATOM 3971 O O . SER A 1 526 ? 1.350 -7.745 136.092 1.00 71.15 526 SER A O 1
ATOM 3974 N N . THR A 1 527 ? 0.027 -8.664 134.517 1.00 66.59 527 THR A N 1
ATOM 3975 C CA . THR A 1 527 ? 1.145 -9.297 133.827 1.00 62.06 527 THR A CA 1
ATOM 3976 C C . THR A 1 527 ? 2.001 -8.293 133.067 1.00 63.44 527 THR A C 1
ATOM 3977 O O . THR A 1 527 ? 3.131 -8.621 132.693 1.00 58.46 527 THR A O 1
ATOM 3981 N N . ALA A 1 528 ? 1.487 -7.084 132.825 1.00 63.78 528 ALA A N 1
ATOM 3982 C CA . ALA A 1 528 ? 2.301 -6.042 132.208 1.00 38.01 528 ALA A CA 1
ATOM 3983 C C . ALA A 1 528 ? 3.465 -5.632 133.102 1.00 54.20 528 ALA A C 1
ATOM 3984 O O . ALA A 1 528 ? 4.523 -5.236 132.599 1.00 46.44 528 ALA A O 1
ATOM 3986 N N . TYR A 1 529 ? 3.293 -5.717 134.422 1.00 58.69 529 TYR A N 1
ATOM 3987 C CA . TYR A 1 529 ? 4.282 -5.217 135.364 1.00 47.95 529 TYR A CA 1
ATOM 3988 C C . TYR A 1 529 ? 4.907 -6.292 136.241 1.00 53.27 529 TYR A C 1
ATOM 3989 O O . TYR A 1 529 ? 5.882 -5.998 136.941 1.00 49.30 529 TYR A O 1
ATOM 3998 N N . PHE A 1 530 ? 4.387 -7.518 136.230 1.00 52.06 530 PHE A N 1
ATOM 3999 C CA . PHE A 1 530 ? 4.944 -8.595 137.034 1.00 39.68 530 PHE A CA 1
ATOM 4000 C C . PHE A 1 530 ? 4.982 -9.882 136.226 1.00 51.81 530 PHE A C 1
ATOM 4001 O O . PHE A 1 530 ? 4.082 -10.152 135.425 1.00 60.82 530 PHE A O 1
ATOM 4009 N N . ARG A 1 531 ? 6.031 -10.672 136.445 1.00 49.97 531 ARG A N 1
ATOM 4010 C CA . ARG A 1 531 ? 6.169 -11.990 135.844 1.00 39.10 531 ARG A CA 1
ATOM 4011 C C . ARG A 1 531 ? 6.407 -13.013 136.945 1.00 43.62 531 ARG A C 1
ATOM 4012 O O . ARG A 1 531 ? 6.897 -12.679 138.028 1.00 51.01 531 ARG A O 1
ATOM 4020 N N . THR A 1 532 ? 6.051 -14.261 136.662 1.00 45.85 532 THR A N 1
ATOM 4021 C CA . THR A 1 532 ? 6.212 -15.346 137.623 1.00 40.93 532 THR A CA 1
ATOM 4022 C C . THR A 1 532 ? 7.603 -15.951 137.482 1.00 45.75 532 THR A C 1
ATOM 4023 O O . THR A 1 532 ? 7.991 -16.383 136.391 1.00 58.49 532 THR A O 1
ATOM 4027 N N . ILE A 1 533 ? 8.349 -15.978 138.582 1.00 51.28 533 ILE A N 1
ATOM 4028 C CA . ILE A 1 533 ? 9.623 -16.687 138.622 1.00 38.22 533 ILE A CA 1
ATOM 4029 C C . ILE A 1 533 ? 9.424 -18.143 139.019 1.00 52.45 533 ILE A C 1
ATOM 4030 O O . ILE A 1 533 ? 10.038 -19.043 138.440 1.00 50.46 533 ILE A O 1
ATOM 4035 N N . THR A 1 534 ? 8.563 -18.389 140.003 1.00 55.03 534 THR A N 1
ATOM 4036 C CA . THR A 1 534 ? 8.266 -19.738 140.467 1.00 45.10 534 THR A CA 1
ATOM 4037 C C . THR A 1 534 ? 6.781 -19.823 140.779 1.00 47.39 534 THR A C 1
ATOM 4038 O O . THR A 1 534 ? 6.294 -19.119 141.666 1.00 60.20 534 THR A O 1
ATOM 4042 N N . GLY A 1 535 ? 6.065 -20.669 140.043 1.00 56.79 535 GLY A N 1
ATOM 4043 C CA . GLY A 1 535 ? 4.691 -20.960 140.398 1.00 50.45 535 GLY A CA 1
ATOM 4044 C C . GLY A 1 535 ? 4.593 -21.637 141.751 1.00 56.83 535 GLY A C 1
ATOM 4045 O O . GLY A 1 535 ? 5.569 -22.176 142.279 1.00 56.26 535 GLY A O 1
ATOM 4046 N N . PHE A 1 536 ? 3.393 -21.585 142.329 1.00 49.64 536 PHE A N 1
ATOM 4047 C CA . PHE A 1 536 ? 3.170 -22.163 143.649 1.00 47.63 536 PHE A CA 1
ATOM 4048 C C . PHE A 1 536 ? 3.602 -23.622 143.688 1.00 61.09 536 PHE A C 1
ATOM 4049 O O . PHE A 1 536 ? 3.273 -24.406 142.793 1.00 67.82 536 PHE A O 1
ATOM 4057 N N . ALA A 1 537 ? 4.350 -23.977 144.730 1.00 55.13 537 ALA A N 1
ATOM 4058 C CA . ALA A 1 537 ? 4.861 -25.332 144.869 1.00 53.79 537 ALA A CA 1
ATOM 4059 C C . ALA A 1 537 ? 4.944 -25.689 146.344 1.00 68.11 537 ALA A C 1
ATOM 4060 O O . ALA A 1 537 ? 5.255 -24.844 147.188 1.00 67.17 537 ALA A O 1
ATOM 4062 N N . ASP A 1 538 ? 4.676 -26.957 146.634 1.00 60.63 538 ASP A N 1
ATOM 4063 C CA . ASP A 1 538 ? 4.757 -27.469 147.988 1.00 60.45 538 ASP A CA 1
ATOM 4064 C C . ASP A 1 538 ? 6.194 -27.862 148.301 1.00 54.63 538 ASP A C 1
ATOM 4065 O O . ASP A 1 538 ? 6.974 -28.202 147.408 1.00 52.24 538 ASP A O 1
ATOM 4070 N N . ALA A 1 539 ? 6.536 -27.835 149.586 1.00 45.19 539 ALA A N 1
ATOM 4071 C CA . ALA A 1 539 ? 7.911 -28.112 149.996 1.00 51.45 539 ALA A CA 1
ATOM 4072 C C . ALA A 1 539 ? 7.910 -28.638 151.421 1.00 59.49 539 ALA A C 1
ATOM 4073 O O . ALA A 1 539 ? 7.401 -27.972 152.332 1.00 57.00 539 ALA A O 1
ATOM 4075 N N . ASP A 1 540 ? 8.468 -29.836 151.608 1.00 60.02 540 ASP A N 1
ATOM 4076 C CA . ASP A 1 540 ? 8.655 -30.381 152.948 1.00 58.63 540 ASP A CA 1
ATOM 4077 C C . ASP A 1 540 ? 9.896 -29.787 153.605 1.00 61.05 540 ASP A C 1
ATOM 4078 O O . ASP A 1 540 ? 9.846 -29.338 154.756 1.00 63.40 540 ASP A O 1
ATOM 4083 N N . ASP A 1 541 ? 11.013 -29.776 152.888 1.00 59.93 541 ASP A N 1
ATOM 4084 C CA . ASP A 1 541 ? 12.260 -29.202 153.367 1.00 52.77 541 ASP A CA 1
ATOM 4085 C C . ASP A 1 541 ? 12.413 -27.770 152.867 1.00 55.43 541 ASP A C 1
ATOM 4086 O O . ASP A 1 541 ? 11.743 -27.340 151.924 1.00 57.65 541 ASP A O 1
ATOM 4091 N N . ASN A 1 542 ? 13.298 -27.033 153.528 1.00 53.51 542 ASN A N 1
ATOM 4092 C CA . ASN A 1 542 ? 13.523 -25.623 153.231 1.00 42.06 542 ASN A CA 1
ATOM 4093 C C . ASN A 1 542 ? 13.915 -25.417 151.772 1.00 50.87 542 ASN A C 1
ATOM 4094 O O . ASN A 1 542 ? 14.932 -25.970 151.328 1.00 62.68 542 ASN A O 1
ATOM 4099 N N . PRO A 1 543 ? 13.150 -24.651 151.000 1.00 53.68 543 PRO A N 1
ATOM 4100 C CA . PRO A 1 543 ? 13.594 -24.268 149.658 1.00 44.35 543 PRO A CA 1
ATOM 4101 C C . PRO A 1 543 ? 14.848 -23.418 149.736 1.00 45.37 543 PRO A C 1
ATOM 4102 O O . PRO A 1 543 ? 15.105 -22.772 150.764 1.00 43.41 543 PRO A O 1
ATOM 4106 N N . PRO A 1 544 ? 15.654 -23.385 148.676 1.00 55.00 544 PRO A N 1
ATOM 4107 C CA . PRO A 1 544 ? 16.860 -22.547 148.700 1.00 49.60 544 PRO A CA 1
ATOM 4108 C C . PRO A 1 544 ? 16.490 -21.072 148.686 1.00 42.46 544 PRO A C 1
ATOM 4109 O O . PRO A 1 544 ? 15.637 -20.639 147.907 1.00 43.26 544 PRO A O 1
ATOM 4113 N N . GLN A 1 545 ? 17.127 -20.304 149.567 1.00 36.69 545 GLN A N 1
ATOM 4114 C CA . GLN A 1 545 ? 16.862 -18.875 149.625 1.00 44.11 545 GLN A CA 1
ATOM 4115 C C . GLN A 1 545 ? 17.295 -18.202 148.328 1.00 39.77 545 GLN A C 1
ATOM 4116 O O . GLN A 1 545 ? 18.262 -18.608 147.678 1.00 48.49 545 GLN A O 1
ATOM 4122 N N . THR A 1 546 ? 16.549 -17.173 147.943 1.00 41.67 546 THR A N 1
ATOM 4123 C CA . THR A 1 546 ? 16.877 -16.352 146.789 1.00 53.65 546 THR A CA 1
ATOM 4124 C C . THR A 1 546 ? 16.846 -14.894 147.209 1.00 45.72 546 THR A C 1
ATOM 4125 O O . THR A 1 546 ? 15.942 -14.468 147.934 1.00 40.14 546 THR A O 1
ATOM 4129 N N . ILE A 1 547 ? 17.841 -14.133 146.766 1.00 48.10 547 ILE A N 1
ATOM 4130 C CA . ILE A 1 547 ? 17.945 -12.718 147.090 1.00 34.93 547 ILE A CA 1
ATOM 4131 C C . ILE A 1 547 ? 18.017 -11.948 145.779 1.00 37.66 547 ILE A C 1
ATOM 4132 O O . ILE A 1 547 ? 18.965 -12.119 145.003 1.00 57.48 547 ILE A O 1
ATOM 4137 N N . ASN A 1 548 ? 17.020 -11.100 145.538 1.00 43.19 548 ASN A N 1
ATOM 4138 C CA . ASN A 1 548 ? 16.999 -10.245 144.354 1.00 39.55 548 ASN A CA 1
ATOM 4139 C C . ASN A 1 548 ? 16.072 -9.079 144.655 1.00 39.72 548 ASN A C 1
ATOM 4140 O O . ASN A 1 548 ? 14.901 -9.293 144.985 1.00 41.19 548 ASN A O 1
ATOM 4145 N N . SER A 1 549 ? 16.582 -7.854 144.524 1.00 41.29 549 SER A N 1
ATOM 4146 C CA . SER A 1 549 ? 15.848 -6.670 144.959 1.00 37.68 549 SER A CA 1
ATOM 4147 C C . SER A 1 549 ? 14.633 -6.354 144.092 1.00 31.09 549 SER A C 1
ATOM 4148 O O . SER A 1 549 ? 13.943 -5.368 144.373 1.00 37.66 549 SER A O 1
ATOM 4151 N N . THR A 1 550 ? 14.353 -7.145 143.057 1.00 33.98 550 THR A N 1
ATOM 4152 C CA . THR A 1 550 ? 13.147 -6.980 142.257 1.00 31.98 550 THR A CA 1
ATOM 4153 C C . THR A 1 550 ? 12.140 -8.101 142.487 1.00 34.24 550 THR A C 1
ATOM 4154 O O . THR A 1 550 ? 11.126 -8.163 141.785 1.00 42.05 550 THR A O 1
ATOM 4158 N N . TYR A 1 551 ? 12.390 -8.980 143.453 1.00 40.91 551 TYR A N 1
ATOM 4159 C CA . TYR A 1 551 ? 11.548 -10.145 143.685 1.00 33.59 551 TYR A CA 1
ATOM 4160 C C . TYR A 1 551 ? 10.488 -9.873 144.746 1.00 38.74 551 TYR A C 1
ATOM 4161 O O . TYR A 1 551 ? 10.702 -9.105 145.688 1.00 36.07 551 TYR A O 1
ATOM 4170 N N . VAL A 1 552 ? 9.332 -10.518 144.581 1.00 44.43 552 VAL A N 1
ATOM 4171 C CA . VAL A 1 552 ? 8.277 -10.548 145.588 1.00 38.15 552 VAL A CA 1
ATOM 4172 C C . VAL A 1 552 ? 7.850 -11.995 145.766 1.00 43.52 552 VAL A C 1
ATOM 4173 O O . VAL A 1 552 ? 7.520 -12.673 144.786 1.00 49.02 552 VAL A O 1
ATOM 4177 N N . GLY A 1 553 ? 7.853 -12.470 147.006 1.00 36.97 553 GLY A N 1
ATOM 4178 C CA . GLY A 1 553 ? 7.471 -13.835 147.315 1.00 45.12 553 GLY A CA 1
ATOM 4179 C C . GLY A 1 553 ? 6.161 -13.898 148.073 1.00 41.83 553 GLY A C 1
ATOM 4180 O O . GLY A 1 553 ? 5.856 -13.020 148.882 1.00 47.11 553 GLY A O 1
ATOM 4181 N N . ILE A 1 554 ? 5.396 -14.955 147.817 1.00 42.69 554 ILE A N 1
ATOM 4182 C CA . ILE A 1 554 ? 4.174 -15.261 148.553 1.00 41.71 554 ILE A CA 1
ATOM 4183 C C . ILE A 1 554 ? 4.331 -16.668 149.107 1.00 44.09 554 ILE A C 1
ATOM 4184 O O . ILE A 1 554 ? 4.538 -17.619 148.343 1.00 47.11 554 ILE A O 1
ATOM 4189 N N . THR A 1 555 ? 4.222 -16.810 150.428 1.00 43.02 555 THR A N 1
ATOM 4190 C CA . THR A 1 555 ? 4.592 -18.064 151.078 1.00 51.78 555 THR A CA 1
ATOM 4191 C C . THR A 1 555 ? 3.544 -18.457 152.108 1.00 47.97 555 THR A C 1
ATOM 4192 O O . THR A 1 555 ? 3.300 -17.710 153.060 1.00 57.78 555 THR A O 1
ATOM 4196 N N . TYR A 1 556 ? 2.907 -19.609 151.895 1.00 45.03 556 TYR A N 1
ATOM 4197 C CA . TYR A 1 556 ? 2.086 -20.257 152.906 1.00 46.29 556 TYR A CA 1
ATOM 4198 C C . TYR A 1 556 ? 2.976 -21.104 153.802 1.00 42.04 556 TYR A C 1
ATOM 4199 O O . TYR A 1 556 ? 3.701 -21.979 153.314 1.00 53.28 556 TYR A O 1
ATOM 4208 N N . CYS A 1 557 ? 2.895 -20.868 155.108 1.00 44.68 557 CYS A N 1
ATOM 4209 C CA . CYS A 1 557 ? 3.665 -21.602 156.102 1.00 47.32 557 CYS A CA 1
ATOM 4210 C C . CYS A 1 557 ? 2.704 -22.385 156.984 1.00 53.94 557 CYS A C 1
ATOM 4211 O O . CYS A 1 557 ? 1.740 -21.815 157.506 1.00 43.48 557 CYS A O 1
ATOM 4214 N N . TYR A 1 558 ? 2.963 -23.679 157.157 1.00 46.23 558 TYR A N 1
ATOM 4215 C CA . TYR A 1 558 ? 2.108 -24.497 158.013 1.00 53.67 558 TYR A CA 1
ATOM 4216 C C . TYR A 1 558 ? 2.887 -25.738 158.434 1.00 64.46 558 TYR A C 1
ATOM 4217 O O . TYR A 1 558 ? 4.100 -25.833 158.222 1.00 62.84 558 TYR A O 1
ATOM 4226 N N . GLY A 1 559 ? 2.192 -26.679 159.071 1.00 64.55 559 GLY A N 1
ATOM 4227 C CA . GLY A 1 559 ? 2.828 -27.894 159.525 1.00 62.88 559 GLY A CA 1
ATOM 4228 C C . GLY A 1 559 ? 2.711 -29.053 158.549 1.00 67.19 559 GLY A C 1
ATOM 4229 O O . GLY A 1 559 ? 1.841 -29.085 157.682 1.00 67.29 559 GLY A O 1
ATOM 4230 N N . TYR A 1 560 ? 3.617 -30.014 158.711 1.00 67.24 560 TYR A N 1
ATOM 4231 C CA . TYR A 1 560 ? 3.560 -31.246 157.936 1.00 73.67 560 TYR A CA 1
ATOM 4232 C C . TYR A 1 560 ? 2.330 -32.057 158.323 1.00 67.60 560 TYR A C 1
ATOM 4233 O O . TYR A 1 560 ? 2.133 -32.382 159.498 1.00 65.21 560 TYR A O 1
ATOM 4242 N N . LYS A 1 561 ? 1.512 -32.397 157.322 1.00 69.98 561 LYS A N 1
ATOM 4243 C CA . LYS A 1 561 ? 0.240 -33.094 157.535 1.00 75.31 561 LYS A CA 1
ATOM 4244 C C . LYS A 1 561 ? -0.599 -32.413 158.613 1.00 70.91 561 LYS A C 1
ATOM 4245 O O . LYS A 1 561 ? -1.373 -33.060 159.323 1.00 74.35 561 LYS A O 1
ATOM 4251 N N . GLY A 1 562 ? -0.450 -31.097 158.741 1.00 61.62 562 GLY A N 1
ATOM 4252 C CA . GLY A 1 562 ? -1.212 -30.352 159.719 1.00 55.53 562 GLY A CA 1
ATOM 4253 C C . GLY A 1 562 ? -0.716 -30.459 161.141 1.00 62.02 562 GLY A C 1
ATOM 4254 O O . GLY A 1 562 ? -1.481 -30.187 162.070 1.00 60.18 562 GLY A O 1
ATOM 4255 N N . ASN A 1 563 ? 0.537 -30.855 161.352 1.00 63.48 563 ASN A N 1
ATOM 4256 C CA . ASN A 1 563 ? 1.044 -30.946 162.712 1.00 60.26 563 ASN A CA 1
ATOM 4257 C C . ASN A 1 563 ? 1.226 -29.545 163.303 1.00 57.62 563 ASN A C 1
ATOM 4258 O O . ASN A 1 563 ? 0.937 -28.524 162.670 1.00 69.78 563 ASN A O 1
ATOM 4263 N N . SER A 1 564 ? 1.735 -29.495 164.532 1.00 64.02 564 SER A N 1
ATOM 4264 C CA . SER A 1 564 ? 1.868 -28.243 165.263 1.00 67.44 564 SER A CA 1
ATOM 4265 C C . SER A 1 564 ? 3.246 -27.606 165.112 1.00 67.21 564 SER A C 1
ATOM 4266 O O . SER A 1 564 ? 3.605 -26.734 165.911 1.00 69.26 564 SER A O 1
ATOM 4269 N N . TYR A 1 565 ? 4.018 -28.015 164.113 1.00 64.92 565 TYR A N 1
ATOM 4270 C CA . TYR A 1 565 ? 5.339 -27.460 163.875 1.00 59.02 565 TYR A CA 1
ATOM 4271 C C . TYR A 1 565 ? 5.272 -26.382 162.800 1.00 63.36 565 TYR A C 1
ATOM 4272 O O . TYR A 1 565 ? 4.383 -26.371 161.947 1.00 67.11 565 TYR A O 1
ATOM 4281 N N . TYR A 1 566 ? 6.238 -25.470 162.851 1.00 58.87 566 TYR A N 1
ATOM 4282 C CA . TYR A 1 566 ? 6.135 -24.184 162.179 1.00 52.12 566 TYR A CA 1
ATOM 4283 C C . TYR A 1 566 ? 7.006 -24.119 160.935 1.00 52.03 566 TYR A C 1
ATOM 4284 O O . TYR A 1 566 ? 8.162 -24.553 160.947 1.00 55.01 566 TYR A O 1
ATOM 4293 N N . GLY A 1 567 ? 6.439 -23.565 159.870 1.00 54.57 567 GLY A N 1
ATOM 4294 C CA . GLY A 1 567 ? 7.217 -23.012 158.774 1.00 40.19 567 GLY A CA 1
ATOM 4295 C C . GLY A 1 567 ? 7.372 -21.516 158.989 1.00 52.36 567 GLY A C 1
ATOM 4296 O O . GLY A 1 567 ? 6.452 -20.850 159.466 1.00 44.98 567 GLY A O 1
ATOM 4297 N N . ILE A 1 568 ? 8.548 -20.996 158.644 1.00 45.19 568 ILE A N 1
ATOM 4298 C CA . ILE A 1 568 ? 8.904 -19.601 158.872 1.00 38.25 568 ILE A CA 1
ATOM 4299 C C . ILE A 1 568 ? 9.493 -19.037 157.588 1.00 40.10 568 ILE A C 1
ATOM 4300 O O . ILE A 1 568 ? 10.301 -19.697 156.924 1.00 51.32 568 ILE A O 1
ATOM 4305 N N . VAL A 1 569 ? 9.103 -17.811 157.245 1.00 36.06 569 VAL A N 1
ATOM 4306 C CA . VAL A 1 569 ? 9.608 -17.135 156.059 1.00 32.74 569 VAL A CA 1
ATOM 4307 C C . VAL A 1 569 ? 10.094 -15.739 156.436 1.00 34.69 569 VAL A C 1
ATOM 4308 O O . VAL A 1 569 ? 9.438 -15.017 157.202 1.00 39.39 569 VAL A O 1
ATOM 4312 N N . TYR A 1 570 ? 11.264 -15.381 155.896 1.00 40.20 570 TYR A N 1
ATOM 4313 C CA . TYR A 1 570 ? 11.957 -14.122 156.119 1.00 36.16 570 TYR A CA 1
ATOM 4314 C C . TYR A 1 570 ? 12.138 -13.412 154.784 1.00 40.27 570 TYR A C 1
ATOM 4315 O O . TYR A 1 570 ? 12.246 -14.056 153.735 1.00 37.96 570 TYR A O 1
ATOM 4324 N N . HIS A 1 571 ? 12.218 -12.083 154.836 1.00 35.31 571 HIS A N 1
ATOM 4325 C CA . HIS A 1 571 ? 12.387 -11.285 153.629 1.00 29.80 571 HIS A CA 1
ATOM 4326 C C . HIS A 1 571 ? 13.756 -11.518 152.996 1.00 30.02 571 HIS A C 1
ATOM 4327 O O . HIS A 1 571 ? 14.748 -11.779 153.680 1.00 38.88 571 HIS A O 1
ATOM 4334 N N . GLY A 1 572 ? 13.798 -11.423 151.665 1.00 32.47 572 GLY A N 1
ATOM 4335 C CA . GLY A 1 572 ? 15.065 -11.556 150.964 1.00 30.65 572 GLY A CA 1
ATOM 4336 C C . GLY A 1 572 ? 15.969 -10.350 151.139 1.00 30.10 572 GLY A C 1
ATOM 4337 O O . GLY A 1 572 ? 17.190 -10.492 151.251 1.00 39.66 572 GLY A O 1
ATOM 4338 N N . TYR A 1 573 ? 15.387 -9.147 151.157 1.00 33.18 573 TYR A N 1
ATOM 4339 C CA . TYR A 1 573 ? 16.180 -7.929 151.283 1.00 29.16 573 TYR A CA 1
ATOM 4340 C C . TYR A 1 573 ? 16.863 -7.826 152.641 1.00 29.71 573 TYR A C 1
ATOM 4341 O O . TYR A 1 573 ? 17.849 -7.093 152.774 1.00 36.99 573 TYR A O 1
ATOM 4350 N N . ASN A 1 574 ? 16.364 -8.547 153.645 1.00 35.81 574 ASN A N 1
ATOM 4351 C CA . ASN A 1 574 ? 17.036 -8.662 154.939 1.00 28.31 574 ASN A CA 1
ATOM 4352 C C . ASN A 1 574 ? 16.608 -10.008 155.520 1.00 34.93 574 ASN A C 1
ATOM 4353 O O . ASN A 1 574 ? 15.537 -10.112 156.126 1.00 41.58 574 ASN A O 1
ATOM 4358 N N . THR A 1 575 ? 17.451 -11.026 155.338 1.00 32.94 575 THR A N 1
ATOM 4359 C CA . THR A 1 575 ? 17.087 -12.397 155.681 1.00 31.54 575 THR A CA 1
ATOM 4360 C C . THR A 1 575 ? 17.012 -12.646 157.181 1.00 34.52 575 THR A C 1
ATOM 4361 O O . THR A 1 575 ? 16.763 -13.788 157.584 1.00 38.96 575 THR A O 1
ATOM 4365 N N . SER A 1 576 ? 17.212 -11.626 158.013 1.00 31.65 576 SER A N 1
ATOM 4366 C CA . SER A 1 576 ? 17.063 -11.765 159.454 1.00 31.76 576 SER A CA 1
ATOM 4367 C C . SER A 1 576 ? 15.713 -11.279 159.965 1.00 35.17 576 SER A C 1
ATOM 4368 O O . SER A 1 576 ? 15.400 -11.498 161.140 1.00 45.38 576 SER A O 1
ATOM 4371 N N . ILE A 1 577 ? 14.910 -10.639 159.121 1.00 34.98 577 ILE A N 1
ATOM 4372 C CA . ILE A 1 577 ? 13.611 -10.110 159.517 1.00 36.77 577 ILE A CA 1
ATOM 4373 C C . ILE A 1 577 ? 12.541 -11.108 159.103 1.00 41.53 577 ILE A C 1
ATOM 4374 O O . ILE A 1 577 ? 12.380 -11.400 157.911 1.00 37.04 577 ILE A O 1
ATOM 4379 N N . GLU A 1 578 ? 11.807 -11.627 160.083 1.00 37.03 578 GLU A N 1
ATOM 4380 C CA . GLU A 1 578 ? 10.752 -12.588 159.801 1.00 36.57 578 GLU A CA 1
ATOM 4381 C C . GLU A 1 578 ? 9.571 -11.901 159.131 1.00 34.00 578 GLU A C 1
ATOM 4382 O O . GLU A 1 578 ? 9.071 -10.883 159.617 1.00 41.84 578 GLU A O 1
ATOM 4388 N N . ALA A 1 579 ? 9.131 -12.459 158.005 1.00 30.31 579 ALA A N 1
ATOM 4389 C CA . ALA A 1 579 ? 7.882 -12.020 157.401 1.00 29.59 579 ALA A CA 1
ATOM 4390 C C . ALA A 1 579 ? 6.688 -12.733 158.012 1.00 31.58 579 ALA A C 1
ATOM 4391 O O . ALA A 1 579 ? 5.626 -12.124 158.186 1.00 38.15 579 ALA A O 1
ATOM 4393 N N . GLY A 1 580 ? 6.839 -14.006 158.359 1.00 38.25 580 GLY A N 1
ATOM 4394 C CA . GLY A 1 580 ? 5.739 -14.688 159.019 1.00 30.85 580 GLY A CA 1
ATOM 4395 C C . GLY A 1 580 ? 6.083 -16.123 159.345 1.00 40.37 580 GLY A C 1
ATOM 4396 O O . GLY A 1 580 ? 7.156 -16.627 159.001 1.00 47.03 580 GLY A O 1
ATOM 4397 N N . ARG A 1 581 ? 5.153 -16.772 160.043 1.00 48.00 581 ARG A N 1
ATOM 4398 C CA . ARG A 1 581 ? 5.280 -18.185 160.362 1.00 47.27 581 ARG A CA 1
ATOM 4399 C C . ARG A 1 581 ? 3.891 -18.785 160.525 1.00 40.50 581 ARG A C 1
ATOM 4400 O O . ARG A 1 581 ? 2.892 -18.074 160.660 1.00 39.73 581 ARG A O 1
ATOM 4408 N N . GLY A 1 582 ? 3.844 -20.114 160.512 1.00 50.03 582 GLY A N 1
ATOM 4409 C CA . GLY A 1 582 ? 2.589 -20.818 160.686 1.00 48.35 582 GLY A CA 1
ATOM 4410 C C . GLY A 1 582 ? 2.710 -22.311 160.909 1.00 48.81 582 GLY A C 1
ATOM 4411 O O . GLY A 1 582 ? 3.642 -22.952 160.414 1.00 57.16 582 GLY A O 1
ATOM 4412 N N . ASN A 1 583 ? 1.771 -22.870 161.674 1.00 55.23 583 ASN A N 1
ATOM 4413 C CA . ASN A 1 583 ? 1.633 -24.315 161.811 1.00 60.24 583 ASN A CA 1
ATOM 4414 C C . ASN A 1 583 ? 0.233 -24.750 161.390 1.00 55.62 583 ASN A C 1
ATOM 4415 O O . ASN A 1 583 ? -0.482 -23.993 160.726 1.00 67.96 583 ASN A O 1
ATOM 4420 N N . GLY A 1 584 ? -0.168 -25.960 161.772 1.00 56.97 584 GLY A N 1
ATOM 4421 C CA . GLY A 1 584 ? -1.515 -26.412 161.459 1.00 71.33 584 GLY A CA 1
ATOM 4422 C C . GLY A 1 584 ? -1.696 -26.683 159.978 1.00 63.84 584 GLY A C 1
ATOM 4423 O O . GLY A 1 584 ? -0.790 -27.164 159.289 1.00 56.42 584 GLY A O 1
ATOM 4424 N N . TYR A 1 585 ? -2.884 -26.358 159.475 1.00 58.48 585 TYR A N 1
ATOM 4425 C CA . TYR A 1 585 ? -3.249 -26.602 158.088 1.00 57.45 585 TYR A CA 1
ATOM 4426 C C . TYR A 1 585 ? -3.004 -25.355 157.249 1.00 57.93 585 TYR A C 1
ATOM 4427 O O . TYR A 1 585 ? -2.988 -24.233 157.762 1.00 51.94 585 TYR A O 1
ATOM 4436 N N . LYS A 1 586 ? -2.791 -25.568 155.950 1.00 62.83 586 LYS A N 1
ATOM 4437 C CA . LYS A 1 586 ? -2.690 -24.458 155.011 1.00 45.26 586 LYS A CA 1
ATOM 4438 C C . LYS A 1 586 ? -3.898 -23.542 155.154 1.00 39.83 586 LYS A C 1
ATOM 4439 O O . LYS A 1 586 ? -5.032 -24.003 155.310 1.00 53.34 586 LYS A O 1
ATOM 4445 N N . ASP A 1 587 ? -3.653 -22.235 155.094 1.00 59.06 587 ASP A N 1
ATOM 4446 C CA . ASP A 1 587 ? -4.688 -21.274 155.443 1.00 55.08 587 ASP A CA 1
ATOM 4447 C C . ASP A 1 587 ? -4.309 -19.908 154.893 1.00 49.07 587 ASP A C 1
ATOM 4448 O O . ASP A 1 587 ? -3.127 -19.567 154.797 1.00 56.06 587 ASP A O 1
ATOM 4453 N N . GLU A 1 588 ? -5.334 -19.132 154.531 1.00 43.11 588 GLU A N 1
ATOM 4454 C CA . GLU A 1 588 ? -5.112 -17.810 153.960 1.00 45.34 588 GLU A CA 1
ATOM 4455 C C . GLU A 1 588 ? -4.573 -16.816 154.980 1.00 52.55 588 GLU A C 1
ATOM 4456 O O . GLU A 1 588 ? -3.970 -15.812 154.586 1.00 62.87 588 GLU A O 1
ATOM 4462 N N . THR A 1 589 ? -4.777 -17.065 156.275 1.00 48.79 589 THR A N 1
ATOM 4463 C CA . THR A 1 589 ? -4.197 -16.209 157.301 1.00 49.08 589 THR A CA 1
ATOM 4464 C C . THR A 1 589 ? -2.728 -16.517 157.547 1.00 43.68 589 THR A C 1
ATOM 4465 O O . THR A 1 589 ? -2.008 -15.665 158.080 1.00 42.55 589 THR A O 1
ATOM 4469 N N . LYS A 1 590 ? -2.271 -17.706 157.174 1.00 40.23 590 LYS A N 1
ATOM 4470 C CA . LYS A 1 590 ? -0.870 -18.099 157.323 1.00 38.57 590 LYS A CA 1
ATOM 4471 C C . LYS A 1 590 ? -0.145 -18.044 155.985 1.00 40.20 590 LYS A C 1
ATOM 4472 O O . LYS A 1 590 ? 0.546 -18.974 155.571 1.00 44.14 590 LYS A O 1
ATOM 4478 N N . LYS A 1 591 ? -0.313 -16.914 155.300 1.00 44.90 591 LYS A N 1
ATOM 4479 C CA . LYS A 1 591 ? 0.304 -16.632 154.012 1.00 37.99 591 LYS A CA 1
ATOM 4480 C C . LYS A 1 591 ? 0.921 -15.245 154.090 1.00 42.78 591 LYS A C 1
ATOM 4481 O O . LYS A 1 591 ? 0.268 -14.303 154.549 1.00 55.44 591 LYS A O 1
ATOM 4487 N N . PHE A 1 592 ? 2.170 -15.116 153.647 1.00 43.07 592 PHE A N 1
ATOM 4488 C CA . PHE A 1 592 ? 2.936 -13.908 153.916 1.00 33.85 592 PHE A CA 1
ATOM 4489 C C . PHE A 1 592 ? 3.663 -13.423 152.670 1.00 32.05 592 PHE A C 1
ATOM 4490 O O . PHE A 1 592 ? 4.081 -14.214 151.816 1.00 36.92 592 PHE A O 1
ATOM 4498 N N . ILE A 1 593 ? 3.789 -12.091 152.581 1.00 31.67 593 ILE A N 1
ATOM 4499 C CA . ILE A 1 593 ? 4.531 -11.396 151.536 1.00 31.79 593 ILE A CA 1
ATOM 4500 C C . ILE A 1 593 ? 5.972 -11.205 151.987 1.00 39.84 593 ILE A C 1
ATOM 4501 O O . ILE A 1 593 ? 6.236 -10.840 153.139 1.00 35.01 593 ILE A O 1
ATOM 4506 N N . THR A 1 594 ? 6.912 -11.455 151.078 1.00 39.72 594 THR A N 1
ATOM 4507 C CA . THR A 1 594 ? 8.324 -11.175 151.297 1.00 30.73 594 THR A CA 1
ATOM 4508 C C . THR A 1 594 ? 8.845 -10.280 150.181 1.00 37.79 594 THR A C 1
ATOM 4509 O O . THR A 1 594 ? 8.501 -10.471 149.010 1.00 39.28 594 THR A O 1
ATOM 4513 N N . LEU A 1 595 ? 9.685 -9.315 150.544 1.00 33.24 595 LEU A N 1
ATOM 4514 C CA . LEU A 1 595 ? 10.238 -8.352 149.602 1.00 29.91 595 LEU A CA 1
ATOM 4515 C C . LEU A 1 595 ? 11.718 -8.625 149.370 1.00 30.04 595 LEU A C 1
ATOM 4516 O O . LEU A 1 595 ? 12.466 -8.895 150.315 1.00 35.90 595 LEU A O 1
ATOM 4521 N N . GLY A 1 596 ? 12.132 -8.558 148.107 1.00 32.32 596 GLY A N 1
ATOM 4522 C CA . GLY A 1 596 ? 13.528 -8.747 147.765 1.00 33.77 596 GLY A CA 1
ATOM 4523 C C . GLY A 1 596 ? 14.007 -10.176 147.785 1.00 38.29 596 GLY A C 1
ATOM 4524 O O . GLY A 1 596 ? 15.219 -10.408 147.898 1.00 31.24 596 GLY A O 1
ATOM 4525 N N . GLY A 1 597 ? 13.107 -11.137 147.665 1.00 36.22 597 GLY A N 1
ATOM 4526 C CA . GLY A 1 597 ? 13.449 -12.532 147.783 1.00 32.29 597 GLY A CA 1
ATOM 4527 C C . GLY A 1 597 ? 12.781 -13.173 148.982 1.00 32.12 597 GLY A C 1
ATOM 4528 O O . GLY A 1 597 ? 11.768 -12.701 149.498 1.00 36.17 597 GLY A O 1
ATOM 4529 N N . ALA A 1 598 ? 13.372 -14.278 149.435 1.00 32.43 598 ALA A N 1
ATOM 4530 C CA . ALA A 1 598 ? 12.845 -14.969 150.601 1.00 32.39 598 ALA A CA 1
ATOM 4531 C C . ALA A 1 598 ? 13.889 -15.926 151.149 1.00 41.73 598 ALA A C 1
ATOM 4532 O O . ALA A 1 598 ? 14.740 -16.433 150.413 1.00 39.37 598 ALA A O 1
ATOM 4534 N N . ARG A 1 599 ? 13.801 -16.168 152.455 1.00 37.55 599 ARG A N 1
ATOM 4535 C CA . ARG A 1 599 ? 14.560 -17.215 153.127 1.00 33.87 599 ARG A CA 1
ATOM 4536 C C . ARG A 1 599 ? 13.589 -18.054 153.940 1.00 43.63 599 ARG A C 1
ATOM 4537 O O . ARG A 1 599 ? 12.712 -17.513 154.618 1.00 43.86 599 ARG A O 1
ATOM 4545 N N . TYR A 1 600 ? 13.740 -19.372 153.867 1.00 40.86 600 TYR A N 1
ATOM 4546 C CA . TYR A 1 600 ? 12.790 -20.302 154.458 1.00 38.17 600 TYR A CA 1
ATOM 4547 C C . TYR A 1 600 ? 13.460 -21.090 155.574 1.00 41.43 600 TYR A C 1
ATOM 4548 O O . TYR A 1 600 ? 14.626 -21.480 155.457 1.00 45.28 600 TYR A O 1
ATOM 4557 N N . ASP A 1 601 ? 12.719 -21.321 156.657 1.00 38.73 601 ASP A N 1
ATOM 4558 C CA . ASP A 1 601 ? 13.244 -22.059 157.797 1.00 45.56 601 ASP A CA 1
ATOM 4559 C C . ASP A 1 601 ? 12.100 -22.816 158.459 1.00 55.45 601 ASP A C 1
ATOM 4560 O O . ASP A 1 601 ? 10.925 -22.545 158.208 1.00 61.08 601 ASP A O 1
ATOM 4565 N N . GLN A 1 602 ? 12.452 -23.782 159.304 1.00 58.81 602 GLN A N 1
ATOM 4566 C CA . GLN A 1 602 ? 11.456 -24.585 159.997 1.00 55.28 602 GLN A CA 1
ATOM 4567 C C . GLN A 1 602 ? 11.780 -24.680 161.481 1.00 68.75 602 GLN A C 1
ATOM 4568 O O . GLN A 1 602 ? 12.946 -24.731 161.881 1.00 75.18 602 GLN A O 1
ATOM 4574 N N . SER A 1 603 ? 10.726 -24.702 162.289 1.00 50.21 603 SER A N 1
ATOM 4575 C CA . SER A 1 603 ? 10.795 -25.098 163.692 1.00 46.69 603 SER A CA 1
ATOM 4576 C C . SER A 1 603 ? 10.058 -26.429 163.775 1.00 52.62 603 SER A C 1
ATOM 4577 O O . SER A 1 603 ? 8.823 -26.467 163.767 1.00 62.46 603 SER A O 1
ATOM 4580 N N . GLY A 1 604 ? 10.817 -27.516 163.852 1.00 51.07 604 GLY A N 1
ATOM 4581 C CA . GLY A 1 604 ? 10.246 -28.830 163.679 1.00 57.13 604 GLY A CA 1
ATOM 4582 C C . GLY A 1 604 ? 9.997 -29.119 162.210 1.00 60.54 604 GLY A C 1
ATOM 4583 O O . GLY A 1 604 ? 10.476 -28.421 161.313 1.00 64.66 604 GLY A O 1
ATOM 4584 N N . ASP A 1 605 ? 9.232 -30.179 161.966 1.00 58.18 605 ASP A N 1
ATOM 4585 C CA . ASP A 1 605 ? 8.894 -30.579 160.601 1.00 62.47 605 ASP A CA 1
ATOM 4586 C C . ASP A 1 605 ? 7.788 -29.666 160.081 1.00 71.98 605 ASP A C 1
ATOM 4587 O O . ASP A 1 605 ? 6.597 -29.955 160.209 1.00 70.99 605 ASP A O 1
ATOM 4592 N N . GLY A 1 606 ? 8.191 -28.544 159.486 1.00 66.70 606 GLY A N 1
ATOM 4593 C CA . GLY A 1 606 ? 7.263 -27.613 158.881 1.00 62.03 606 GLY A CA 1
ATOM 4594 C C . GLY A 1 606 ? 6.962 -27.956 157.433 1.00 60.17 606 GLY A C 1
ATOM 4595 O O . GLY A 1 606 ? 7.341 -29.009 156.915 1.00 67.76 606 GLY A O 1
ATOM 4596 N N . TYR A 1 607 ? 6.264 -27.036 156.770 1.00 58.21 607 TYR A N 1
ATOM 4597 C CA . TYR A 1 607 ? 5.838 -27.256 155.396 1.00 50.46 607 TYR A CA 1
ATOM 4598 C C . TYR A 1 607 ? 5.495 -25.914 154.762 1.00 51.95 607 TYR A C 1
ATOM 4599 O O . TYR A 1 607 ? 4.980 -25.007 155.428 1.00 57.57 607 TYR A O 1
ATOM 4608 N N . PHE A 1 608 ? 5.765 -25.811 153.460 1.00 51.65 608 PHE A N 1
ATOM 4609 C CA . PHE A 1 608 ? 5.578 -24.573 152.718 1.00 41.46 608 PHE A CA 1
ATOM 4610 C C . PHE A 1 608 ? 4.787 -24.823 151.443 1.00 47.25 608 PHE A C 1
ATOM 4611 O O . PHE A 1 608 ? 4.850 -25.905 150.857 1.00 54.00 608 PHE A O 1
ATOM 4619 N N . THR A 1 609 ? 4.036 -23.806 151.028 1.00 56.09 609 THR A N 1
ATOM 4620 C CA . THR A 1 609 ? 3.542 -23.696 149.656 1.00 50.75 609 THR A CA 1
ATOM 4621 C C . THR A 1 609 ? 3.878 -22.289 149.181 1.00 51.30 609 THR A C 1
ATOM 4622 O O . THR A 1 609 ? 3.303 -21.315 149.672 1.00 48.29 609 THR A O 1
ATOM 4626 N N . TYR A 1 610 ? 4.781 -22.175 148.214 1.00 55.50 610 TYR A N 1
ATOM 4627 C CA . TYR A 1 610 ? 5.434 -20.897 147.967 1.00 51.94 610 TYR A CA 1
ATOM 4628 C C . TYR A 1 610 ? 5.509 -20.595 146.477 1.00 52.01 610 TYR A C 1
ATOM 4629 O O . TYR A 1 610 ? 5.583 -21.500 145.641 1.00 54.25 610 TYR A O 1
ATOM 4638 N N . ALA A 1 611 ? 5.471 -19.299 146.166 1.00 44.16 611 ALA A N 1
ATOM 4639 C CA . ALA A 1 611 ? 5.646 -18.786 144.817 1.00 39.57 611 ALA A CA 1
ATOM 4640 C C . ALA A 1 611 ? 6.499 -17.526 144.868 1.00 45.43 611 ALA A C 1
ATOM 4641 O O . ALA A 1 611 ? 6.531 -16.818 145.879 1.00 45.74 611 ALA A O 1
ATOM 4651 N N . TYR A 1 613 ? 7.717 -13.975 142.484 1.00 43.26 613 TYR A N 1
ATOM 4652 C CA . TYR A 1 613 ? 7.413 -13.111 141.354 1.00 43.48 613 TYR A CA 1
ATOM 4653 C C . TYR A 1 613 ? 8.471 -12.021 141.249 1.00 39.75 613 TYR A C 1
ATOM 4654 O O . TYR A 1 613 ? 9.227 -11.770 142.190 1.00 46.24 613 TYR A O 1
ATOM 4663 N N . GLN A 1 614 ? 8.517 -11.369 140.087 1.00 39.67 614 GLN A N 1
ATOM 4664 C CA . GLN A 1 614 ? 9.496 -10.323 139.820 1.00 35.79 614 GLN A CA 1
ATOM 4665 C C . GLN A 1 614 ? 8.815 -9.119 139.185 1.00 37.57 614 GLN A C 1
ATOM 4666 O O . GLN A 1 614 ? 8.020 -9.271 138.252 1.00 51.65 614 GLN A O 1
ATOM 4672 N N . ALA A 1 615 ? 9.131 -7.930 139.692 1.00 37.36 615 ALA A N 1
ATOM 4673 C CA . ALA A 1 615 ? 8.691 -6.690 139.065 1.00 37.01 615 ALA A CA 1
ATOM 4674 C C . ALA A 1 615 ? 9.471 -6.457 137.775 1.00 37.71 615 ALA A C 1
ATOM 4675 O O . ALA A 1 615 ? 10.703 -6.368 137.793 1.00 45.60 615 ALA A O 1
ATOM 4677 N N . ILE A 1 616 ? 8.756 -6.366 136.657 1.00 41.44 616 ILE A N 1
ATOM 4678 C CA . ILE A 1 616 ? 9.386 -6.164 135.356 1.00 50.60 616 ILE A CA 1
ATOM 4679 C C . ILE A 1 616 ? 9.971 -4.759 135.253 1.00 61.31 616 ILE A C 1
ATOM 4680 O O . ILE A 1 616 ? 11.066 -4.558 134.723 1.00 67.43 616 ILE A O 1
ATOM 4686 N N . GLN B 1 14 ? 71.466 -79.622 139.338 1.00 84.98 14 GLN B N 1
ATOM 4687 C CA . GLN B 1 14 ? 70.646 -78.794 138.462 1.00 93.89 14 GLN B CA 1
ATOM 4688 C C . GLN B 1 14 ? 69.484 -78.151 139.207 1.00 102.54 14 GLN B C 1
ATOM 4689 O O . GLN B 1 14 ? 68.846 -78.782 140.051 1.00 101.39 14 GLN B O 1
ATOM 4695 N N . GLY B 1 15 ? 69.222 -76.885 138.897 1.00 84.54 15 GLY B N 1
ATOM 4696 C CA . GLY B 1 15 ? 67.961 -76.275 139.259 1.00 81.37 15 GLY B CA 1
ATOM 4697 C C . GLY B 1 15 ? 66.963 -76.557 138.156 1.00 74.07 15 GLY B C 1
ATOM 4698 O O . GLY B 1 15 ? 66.157 -77.487 138.254 1.00 72.65 15 GLY B O 1
ATOM 4699 N N . GLU B 1 16 ? 67.013 -75.755 137.102 1.00 62.08 16 GLU B N 1
ATOM 4700 C CA . GLU B 1 16 ? 66.208 -75.938 135.909 1.00 38.97 16 GLU B CA 1
ATOM 4701 C C . GLU B 1 16 ? 67.080 -76.463 134.773 1.00 49.70 16 GLU B C 1
ATOM 4702 O O . GLU B 1 16 ? 68.302 -76.284 134.784 1.00 54.02 16 GLU B O 1
ATOM 4708 N N . PRO B 1 17 ? 66.490 -77.129 133.779 1.00 46.30 17 PRO B N 1
ATOM 4709 C CA . PRO B 1 17 ? 67.301 -77.710 132.701 1.00 38.76 17 PRO B CA 1
ATOM 4710 C C . PRO B 1 17 ? 68.023 -76.646 131.883 1.00 48.51 17 PRO B C 1
ATOM 4711 O O . PRO B 1 17 ? 67.668 -75.465 131.888 1.00 58.33 17 PRO B O 1
ATOM 4715 N N . LEU B 1 18 ? 69.066 -77.093 131.177 1.00 46.34 18 LEU B N 1
ATOM 4716 C CA . LEU B 1 18 ? 69.952 -76.169 130.472 1.00 49.10 18 LEU B CA 1
ATOM 4717 C C . LEU B 1 18 ? 69.221 -75.424 129.361 1.00 49.96 18 LEU B C 1
ATOM 4718 O O . LEU B 1 18 ? 69.456 -74.227 129.143 1.00 56.44 18 LEU B O 1
ATOM 4723 N N . ASN B 1 19 ? 68.346 -76.123 128.630 1.00 52.52 19 ASN B N 1
ATOM 4724 C CA . ASN B 1 19 ? 67.625 -75.479 127.538 1.00 51.79 19 ASN B CA 1
ATOM 4725 C C . ASN B 1 19 ? 66.748 -74.339 128.040 1.00 48.64 19 ASN B C 1
ATOM 4726 O O . ASN B 1 19 ? 66.548 -73.357 127.320 1.00 53.02 19 ASN B O 1
ATOM 4731 N N . PHE B 1 20 ? 66.224 -74.440 129.265 1.00 43.12 20 PHE B N 1
ATOM 4732 C CA . PHE B 1 20 ? 65.508 -73.310 129.854 1.00 44.58 20 PHE B CA 1
ATOM 4733 C C . PHE B 1 20 ? 66.419 -72.095 129.994 1.00 39.59 20 PHE B C 1
ATOM 4734 O O . PHE B 1 20 ? 66.012 -70.961 129.706 1.00 48.61 20 PHE B O 1
ATOM 4742 N N . LEU B 1 21 ? 67.656 -72.314 130.442 1.00 40.31 21 LEU B N 1
ATOM 4743 C CA . LEU B 1 21 ? 68.597 -71.210 130.584 1.00 40.21 21 LEU B CA 1
ATOM 4744 C C . LEU B 1 21 ? 68.924 -70.599 129.227 1.00 53.51 21 LEU B C 1
ATOM 4745 O O . LEU B 1 21 ? 68.998 -69.372 129.088 1.00 59.78 21 LEU B O 1
ATOM 4750 N N . SER B 1 22 ? 69.108 -71.444 128.209 1.00 51.74 22 SER B N 1
ATOM 4751 C CA . SER B 1 22 ? 69.339 -70.933 126.861 1.00 42.13 22 SER B CA 1
ATOM 4752 C C . SER B 1 22 ? 68.138 -70.141 126.354 1.00 36.95 22 SER B C 1
ATOM 4753 O O . SER B 1 22 ? 68.299 -69.130 125.659 1.00 49.06 22 SER B O 1
ATOM 4756 N N . TYR B 1 23 ? 66.924 -70.598 126.673 1.00 36.88 23 TYR B N 1
ATOM 4757 C CA . TYR B 1 23 ? 65.724 -69.857 126.294 1.00 41.58 23 TYR B CA 1
ATOM 4758 C C . TYR B 1 23 ? 65.704 -68.482 126.945 1.00 43.38 23 TYR B C 1
ATOM 4759 O O . TYR B 1 23 ? 65.366 -67.485 126.297 1.00 38.19 23 TYR B O 1
ATOM 4768 N N . LEU B 1 24 ? 66.047 -68.412 128.233 1.00 37.91 24 LEU B N 1
ATOM 4769 C CA . LEU B 1 24 ? 66.094 -67.118 128.908 1.00 39.37 24 LEU B CA 1
ATOM 4770 C C . LEU B 1 24 ? 67.150 -66.214 128.282 1.00 38.75 24 LEU B C 1
ATOM 4771 O O . LEU B 1 24 ? 66.934 -65.005 128.122 1.00 37.40 24 LEU B O 1
ATOM 4776 N N . GLN B 1 25 ? 68.287 -66.794 127.889 1.00 41.00 25 GLN B N 1
ATOM 4777 C CA . GLN B 1 25 ? 69.336 -66.011 127.242 1.00 47.76 25 GLN B CA 1
ATOM 4778 C C . GLN B 1 25 ? 68.858 -65.447 125.911 1.00 53.46 25 GLN B C 1
ATOM 4779 O O . GLN B 1 25 ? 69.082 -64.269 125.602 1.00 44.37 25 GLN B O 1
ATOM 4785 N N . ASP B 1 26 ? 68.196 -66.278 125.104 1.00 42.86 26 ASP B N 1
ATOM 4786 C CA . ASP B 1 26 ? 67.708 -65.799 123.817 1.00 36.31 26 ASP B CA 1
ATOM 4787 C C . ASP B 1 26 ? 66.594 -64.778 123.985 1.00 39.82 26 ASP B C 1
ATOM 4788 O O . ASP B 1 26 ? 66.495 -63.842 123.186 1.00 46.26 26 ASP B O 1
ATOM 4793 N N . ILE B 1 27 ? 65.753 -64.931 125.009 1.00 37.02 27 ILE B N 1
ATOM 4794 C CA . ILE B 1 27 ? 64.735 -63.918 125.269 1.00 36.32 27 ILE B CA 1
ATOM 4795 C C . ILE B 1 27 ? 65.398 -62.591 125.603 1.00 41.36 27 ILE B C 1
ATOM 4796 O O . ILE B 1 27 ? 65.038 -61.547 125.050 1.00 51.30 27 ILE B O 1
ATOM 4801 N N . LYS B 1 28 ? 66.425 -62.621 126.457 1.00 45.34 28 LYS B N 1
ATOM 4802 C CA . LYS B 1 28 ? 67.150 -61.396 126.783 1.00 38.07 28 LYS B CA 1
ATOM 4803 C C . LYS B 1 28 ? 67.753 -60.763 125.534 1.00 43.13 28 LYS B C 1
ATOM 4804 O O . LYS B 1 28 ? 67.649 -59.548 125.327 1.00 37.95 28 LYS B O 1
ATOM 4810 N N . LEU B 1 29 ? 68.386 -61.575 124.684 1.00 39.20 29 LEU B N 1
ATOM 4811 C CA . LEU B 1 29 ? 69.098 -61.021 123.536 1.00 35.00 29 LEU B CA 1
ATOM 4812 C C . LEU B 1 29 ? 68.161 -60.534 122.434 1.00 40.31 29 LEU B C 1
ATOM 4813 O O . LEU B 1 29 ? 68.495 -59.575 121.729 1.00 50.64 29 LEU B O 1
ATOM 4818 N N . ASN B 1 30 ? 66.999 -61.165 122.257 1.00 36.82 30 ASN B N 1
ATOM 4819 C CA . ASN B 1 30 ? 66.165 -60.909 121.090 1.00 37.26 30 ASN B CA 1
ATOM 4820 C C . ASN B 1 30 ? 64.819 -60.266 121.398 1.00 42.37 30 ASN B C 1
ATOM 4821 O O . ASN B 1 30 ? 64.079 -59.959 120.457 1.00 52.36 30 ASN B O 1
ATOM 4826 N N . GLY B 1 31 ? 64.483 -60.028 122.666 1.00 36.83 31 GLY B N 1
ATOM 4827 C CA . GLY B 1 31 ? 63.174 -59.475 122.967 1.00 43.63 31 GLY B CA 1
ATOM 4828 C C . GLY B 1 31 ? 62.059 -60.338 122.411 1.00 46.06 31 GLY B C 1
ATOM 4829 O O . GLY B 1 31 ? 62.089 -61.571 122.490 1.00 46.24 31 GLY B O 1
ATOM 4830 N N . LEU B 1 32 ? 61.056 -59.678 121.829 1.00 49.54 32 LEU B N 1
ATOM 4831 C CA . LEU B 1 32 ? 59.925 -60.376 121.232 1.00 41.73 32 LEU B CA 1
ATOM 4832 C C . LEU B 1 32 ? 60.282 -61.088 119.932 1.00 41.02 32 LEU B C 1
ATOM 4833 O O . LEU B 1 32 ? 59.473 -61.881 119.440 1.00 51.64 32 LEU B O 1
ATOM 4838 N N . ASP B 1 33 ? 61.458 -60.824 119.364 1.00 36.20 33 ASP B N 1
ATOM 4839 C CA . ASP B 1 33 ? 61.900 -61.498 118.150 1.00 42.56 33 ASP B CA 1
ATOM 4840 C C . ASP B 1 33 ? 62.511 -62.866 118.420 1.00 46.38 33 ASP B C 1
ATOM 4841 O O . ASP B 1 33 ? 62.961 -63.521 117.474 1.00 53.13 33 ASP B O 1
ATOM 4846 N N . SER B 1 34 ? 62.547 -63.303 119.677 1.00 42.73 34 SER B N 1
ATOM 4847 C CA . SER B 1 34 ? 63.125 -64.597 120.009 1.00 45.34 34 SER B CA 1
ATOM 4848 C C . SER B 1 34 ? 62.314 -65.726 119.387 1.00 44.63 34 SER B C 1
ATOM 4849 O O . SER B 1 34 ? 61.089 -65.641 119.267 1.00 56.17 34 SER B O 1
ATOM 4852 N N . TYR B 1 35 ? 63.012 -66.791 118.977 1.00 37.91 35 TYR B N 1
ATOM 4853 C CA . TYR B 1 35 ? 62.321 -67.981 118.490 1.00 45.13 35 TYR B CA 1
ATOM 4854 C C . TYR B 1 35 ? 61.419 -68.579 119.562 1.00 53.97 35 TYR B C 1
ATOM 4855 O O . TYR B 1 35 ? 60.427 -69.243 119.238 1.00 47.62 35 TYR B O 1
ATOM 4864 N N . VAL B 1 36 ? 61.756 -68.371 120.837 1.00 48.44 36 VAL B N 1
ATOM 4865 C CA . VAL B 1 36 ? 60.933 -68.884 121.928 1.00 39.20 36 VAL B CA 1
ATOM 4866 C C . VAL B 1 36 ? 59.532 -68.291 121.865 1.00 40.99 36 VAL B C 1
ATOM 4867 O O . VAL B 1 36 ? 58.538 -68.972 122.146 1.00 42.28 36 VAL B O 1
ATOM 4871 N N . LEU B 1 37 ? 59.427 -67.019 121.486 1.00 41.89 37 LEU B N 1
ATOM 4872 C CA . LEU B 1 37 ? 58.165 -66.294 121.523 1.00 32.81 37 LEU B CA 1
ATOM 4873 C C . LEU B 1 37 ? 57.444 -66.278 120.180 1.00 39.90 37 LEU B C 1
ATOM 4874 O O . LEU B 1 37 ? 56.445 -65.567 120.037 1.00 45.67 37 LEU B O 1
ATOM 4879 N N . PHE B 1 38 ? 57.920 -67.038 119.198 1.00 43.74 38 PHE B N 1
ATOM 4880 C CA . PHE B 1 38 ? 57.182 -67.198 117.953 1.00 43.26 38 PHE B CA 1
ATOM 4881 C C . PHE B 1 38 ? 56.008 -68.139 118.180 1.00 43.54 38 PHE B C 1
ATOM 4882 O O . PHE B 1 38 ? 56.142 -69.166 118.852 1.00 48.17 38 PHE B O 1
ATOM 4890 N N . ILE B 1 39 ? 54.846 -67.769 117.634 1.00 48.25 39 ILE B N 1
ATOM 4891 C CA . ILE B 1 39 ? 53.627 -68.547 117.856 1.00 48.23 39 ILE B CA 1
ATOM 4892 C C . ILE B 1 39 ? 53.824 -70.000 117.434 1.00 49.87 39 ILE B C 1
ATOM 4893 O O . ILE B 1 39 ? 53.332 -70.925 118.096 1.00 54.01 39 ILE B O 1
ATOM 4898 N N . GLY B 1 40 ? 54.566 -70.226 116.346 1.00 53.93 40 GLY B N 1
ATOM 4899 C CA . GLY B 1 40 ? 54.820 -71.576 115.871 1.00 46.68 40 GLY B CA 1
ATOM 4900 C C . GLY B 1 40 ? 55.543 -72.459 116.868 1.00 47.88 40 GLY B C 1
ATOM 4901 O O . GLY B 1 40 ? 55.491 -73.687 116.745 1.00 61.32 40 GLY B O 1
ATOM 4902 N N . ASN B 1 41 ? 56.212 -71.866 117.857 1.00 57.08 41 ASN B N 1
ATOM 4903 C CA . ASN B 1 41 ? 56.909 -72.615 118.894 1.00 44.92 41 ASN B CA 1
ATOM 4904 C C . ASN B 1 41 ? 56.195 -72.534 120.238 1.00 48.91 41 ASN B C 1
ATOM 4905 O O . ASN B 1 41 ? 56.813 -72.795 121.279 1.00 50.88 41 ASN B O 1
ATOM 4910 N N . ALA B 1 42 ? 54.900 -72.187 120.232 1.00 47.12 42 ALA B N 1
ATOM 4911 C CA . ALA B 1 42 ? 54.160 -72.015 121.480 1.00 45.64 42 ALA B CA 1
ATOM 4912 C C . ALA B 1 42 ? 54.356 -73.194 122.421 1.00 48.75 42 ALA B C 1
ATOM 4913 O O . ALA B 1 42 ? 54.497 -73.012 123.636 1.00 52.09 42 ALA B O 1
ATOM 4915 N N . ARG B 1 43 ? 54.421 -74.406 121.857 1.00 53.46 43 ARG B N 1
ATOM 4916 C CA . ARG B 1 43 ? 54.577 -75.630 122.640 1.00 48.96 43 ARG B CA 1
ATOM 4917 C C . ARG B 1 43 ? 55.713 -75.516 123.649 1.00 54.00 43 ARG B C 1
ATOM 4918 O O . ARG B 1 43 ? 55.533 -75.803 124.838 1.00 56.78 43 ARG B O 1
ATOM 4926 N N . ILE B 1 44 ? 56.885 -75.057 123.208 1.00 49.34 44 ILE B N 1
ATOM 4927 C CA . ILE B 1 44 ? 57.996 -74.946 124.153 1.00 51.84 44 ILE B CA 1
ATOM 4928 C C . ILE B 1 44 ? 57.764 -73.769 125.089 1.00 53.84 44 ILE B C 1
ATOM 4929 O O . ILE B 1 44 ? 57.979 -73.876 126.302 1.00 61.70 44 ILE B O 1
ATOM 4934 N N . TRP B 1 45 ? 57.247 -72.657 124.552 1.00 45.40 45 TRP B N 1
ATOM 4935 C CA . TRP B 1 45 ? 56.973 -71.478 125.365 1.00 37.31 45 TRP B CA 1
ATOM 4936 C C . TRP B 1 45 ? 56.094 -71.846 126.552 1.00 46.08 45 TRP B C 1
ATOM 4937 O O . TRP B 1 45 ? 56.441 -71.571 127.708 1.00 47.74 45 TRP B O 1
ATOM 4948 N N . GLU B 1 46 ? 54.990 -72.547 126.284 1.00 49.65 46 GLU B N 1
ATOM 4949 C CA . GLU B 1 46 ? 54.140 -73.040 127.362 1.00 52.01 46 GLU B CA 1
ATOM 4950 C C . GLU B 1 46 ? 54.945 -73.860 128.360 1.00 50.41 46 GLU B C 1
ATOM 4951 O O . GLU B 1 46 ? 54.971 -73.546 129.558 1.00 47.56 46 GLU B O 1
ATOM 4957 N N . GLU B 1 47 ? 55.661 -74.882 127.869 1.00 48.15 47 GLU B N 1
ATOM 4958 C CA . GLU B 1 47 ? 56.441 -75.730 128.764 1.00 46.76 47 GLU B CA 1
ATOM 4959 C C . GLU B 1 47 ? 57.356 -74.894 129.640 1.00 45.90 47 GLU B C 1
ATOM 4960 O O . GLU B 1 47 ? 57.613 -75.253 130.795 1.00 51.09 47 GLU B O 1
ATOM 4966 N N . LEU B 1 48 ? 57.854 -73.775 129.112 1.00 51.35 48 LEU B N 1
ATOM 4967 C CA . LEU B 1 48 ? 58.697 -72.908 129.922 1.00 43.90 48 LEU B CA 1
ATOM 4968 C C . LEU B 1 48 ? 57.888 -72.277 131.049 1.00 45.30 48 LEU B C 1
ATOM 4969 O O . LEU B 1 48 ? 58.161 -72.513 132.232 1.00 47.73 48 LEU B O 1
ATOM 4974 N N . TYR B 1 49 ? 56.841 -71.520 130.704 1.00 43.22 49 TYR B N 1
ATOM 4975 C CA . TYR B 1 49 ? 56.199 -70.711 131.735 1.00 42.02 49 TYR B CA 1
ATOM 4976 C C . TYR B 1 49 ? 55.362 -71.550 132.691 1.00 45.17 49 TYR B C 1
ATOM 4977 O O . TYR B 1 49 ? 54.994 -71.060 133.763 1.00 50.68 49 TYR B O 1
ATOM 4986 N N . LEU B 1 50 ? 55.052 -72.796 132.329 1.00 47.92 50 LEU B N 1
ATOM 4987 C CA . LEU B 1 50 ? 54.415 -73.699 133.277 1.00 38.38 50 LEU B CA 1
ATOM 4988 C C . LEU B 1 50 ? 55.412 -74.268 134.278 1.00 41.07 50 LEU B C 1
ATOM 4989 O O . LEU B 1 50 ? 55.039 -74.543 135.424 1.00 52.45 50 LEU B O 1
ATOM 4994 N N . ASN B 1 51 ? 56.675 -74.450 133.874 1.00 42.91 51 ASN B N 1
ATOM 4995 C CA . ASN B 1 51 ? 57.634 -75.179 134.693 1.00 39.10 51 ASN B CA 1
ATOM 4996 C C . ASN B 1 51 ? 58.769 -74.331 135.249 1.00 43.29 51 ASN B C 1
ATOM 4997 O O . ASN B 1 51 ? 59.424 -74.765 136.201 1.00 53.69 51 ASN B O 1
ATOM 5002 N N . SER B 1 52 ? 59.023 -73.151 134.694 1.00 56.18 52 SER B N 1
ATOM 5003 C CA . SER B 1 52 ? 60.159 -72.340 135.108 1.00 48.59 52 SER B CA 1
ATOM 5004 C C . SER B 1 52 ? 59.773 -71.356 136.208 1.00 47.08 52 SER B C 1
ATOM 5005 O O . SER B 1 52 ? 58.731 -70.700 136.126 1.00 47.23 52 SER B O 1
ATOM 5008 N N . LEU B 1 53 ? 60.611 -71.270 137.242 1.00 41.37 53 LEU B N 1
ATOM 5009 C CA . LEU B 1 53 ? 60.600 -70.137 138.164 1.00 49.67 53 LEU B CA 1
ATOM 5010 C C . LEU B 1 53 ? 61.588 -69.050 137.760 1.00 47.19 53 LEU B C 1
ATOM 5011 O O . LEU B 1 53 ? 61.335 -67.865 138.011 1.00 42.48 53 LEU B O 1
ATOM 5016 N N . TYR B 1 54 ? 62.735 -69.439 137.195 1.00 43.57 54 TYR B N 1
ATOM 5017 C CA . TYR B 1 54 ? 63.720 -68.459 136.743 1.00 41.64 54 TYR B CA 1
ATOM 5018 C C . TYR B 1 54 ? 63.092 -67.441 135.797 1.00 45.68 54 TYR B C 1
ATOM 5019 O O . TYR B 1 54 ? 63.434 -66.253 135.833 1.00 51.25 54 TYR B O 1
ATOM 5028 N N . LEU B 1 55 ? 62.178 -67.896 134.932 1.00 42.60 55 LEU B N 1
ATOM 5029 C CA . LEU B 1 55 ? 61.496 -66.989 134.013 1.00 37.40 55 LEU B CA 1
ATOM 5030 C C . LEU B 1 55 ? 60.801 -65.853 134.754 1.00 40.11 55 LEU B C 1
ATOM 5031 O O . LEU B 1 55 ? 60.835 -64.701 134.308 1.00 49.22 55 LEU B O 1
ATOM 5036 N N . PHE B 1 56 ? 60.178 -66.151 135.894 1.00 44.41 56 PHE B N 1
ATOM 5037 C CA . PHE B 1 56 ? 59.411 -65.150 136.624 1.00 40.85 56 PHE B CA 1
ATOM 5038 C C . PHE B 1 56 ? 60.251 -64.339 137.601 1.00 35.14 56 PHE B C 1
ATOM 5039 O O . PHE B 1 56 ? 59.760 -63.334 138.126 1.00 44.92 56 PHE B O 1
ATOM 5047 N N . SER B 1 57 ? 61.495 -64.736 137.852 1.00 38.88 57 SER B N 1
ATOM 5048 C CA . SER B 1 57 ? 62.382 -63.995 138.737 1.00 37.15 57 SER B CA 1
ATOM 5049 C C . SER B 1 57 ? 63.500 -63.289 137.987 1.00 40.15 57 SER B C 1
ATOM 5050 O O . SER B 1 57 ? 64.358 -62.665 138.621 1.00 52.86 57 SER B O 1
ATOM 5053 N N . ASP B 1 58 ? 63.509 -63.369 136.659 1.00 37.25 58 ASP B N 1
ATOM 5054 C CA . ASP B 1 58 ? 64.496 -62.680 135.829 1.00 41.11 58 ASP B CA 1
ATOM 5055 C C . ASP B 1 5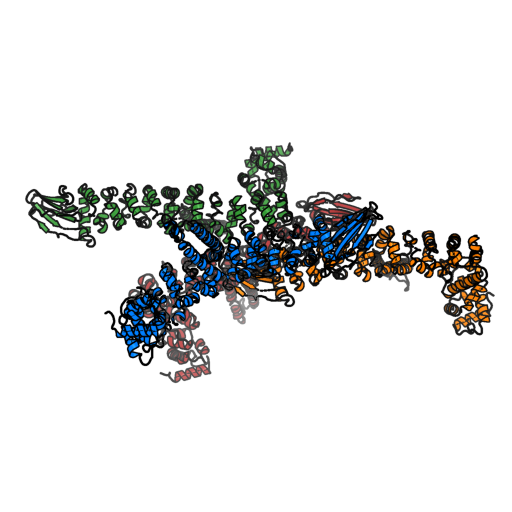8 ? 63.928 -61.312 135.471 1.00 39.05 58 ASP B C 1
ATOM 5056 O O . ASP B 1 58 ? 63.227 -61.150 134.471 1.00 50.63 58 ASP B O 1
ATOM 5061 N N . ARG B 1 59 ? 64.233 -60.313 136.306 1.00 44.98 59 ARG B N 1
ATOM 5062 C CA . ARG B 1 59 ? 63.707 -58.970 136.075 1.00 43.51 59 ARG B CA 1
ATOM 5063 C C . ARG B 1 59 ? 64.215 -58.379 134.767 1.00 40.53 59 ARG B C 1
ATOM 5064 O O . ARG B 1 59 ? 63.504 -57.601 134.120 1.00 52.60 59 ARG B O 1
ATOM 5072 N N . GLY B 1 60 ? 65.426 -58.754 134.348 1.00 42.25 60 GLY B N 1
ATOM 5073 C CA . GLY B 1 60 ? 66.022 -58.183 133.152 1.00 47.48 60 GLY B CA 1
ATOM 5074 C C . GLY B 1 60 ? 65.247 -58.444 131.877 1.00 36.82 60 GLY B C 1
ATOM 5075 O O . GLY B 1 60 ? 65.496 -57.781 130.865 1.00 49.80 60 GLY B O 1
ATOM 5076 N N . ILE B 1 61 ? 64.320 -59.401 131.895 1.00 38.81 61 ILE B N 1
ATOM 5077 C CA . ILE B 1 61 ? 63.467 -59.692 130.753 1.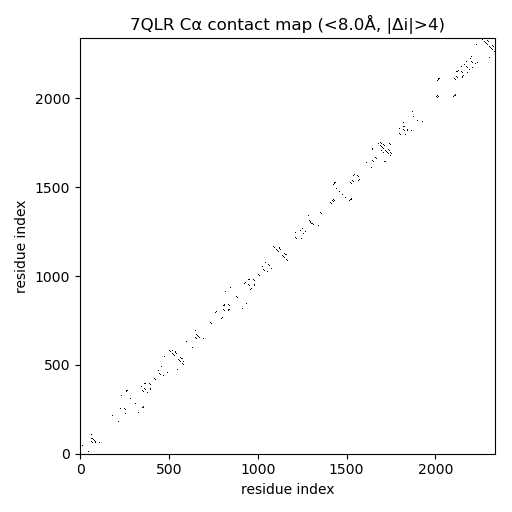00 39.22 61 ILE B CA 1
ATOM 5078 C C . ILE B 1 61 ? 61.993 -59.494 131.080 1.00 45.54 61 ILE B C 1
ATOM 5079 O O . ILE B 1 61 ? 61.131 -59.798 130.251 1.00 52.36 61 ILE B O 1
ATOM 5084 N N . ARG B 1 62 ? 61.690 -58.958 132.268 1.00 32.95 62 ARG B N 1
ATOM 5085 C CA . ARG B 1 62 ? 60.313 -58.932 132.757 1.00 37.25 62 ARG B CA 1
ATOM 5086 C C . ARG B 1 62 ? 59.382 -58.249 131.762 1.00 42.25 62 ARG B C 1
ATOM 5087 O O . ARG B 1 62 ? 58.350 -58.812 131.378 1.00 43.44 62 ARG B O 1
ATOM 5095 N N . GLU B 1 63 ? 59.750 -57.043 131.314 1.00 45.74 63 GLU B N 1
ATOM 5096 C CA . GLU B 1 63 ? 58.912 -56.311 130.367 1.00 47.73 63 GLU B CA 1
ATOM 5097 C C . GLU B 1 63 ? 58.604 -57.148 129.136 1.00 45.84 63 GLU B C 1
ATOM 5098 O O . GLU B 1 63 ? 57.476 -57.128 128.630 1.00 49.53 63 GLU B O 1
ATOM 5104 N N . THR B 1 64 ? 59.597 -57.880 128.628 1.00 38.40 64 THR B N 1
ATOM 5105 C CA . THR B 1 64 ? 59.339 -58.762 127.496 1.00 37.71 64 THR B CA 1
ATOM 5106 C C . THR B 1 64 ? 58.329 -59.836 127.877 1.00 40.74 64 THR B C 1
ATOM 5107 O O . THR B 1 64 ? 57.304 -60.009 127.205 1.00 46.22 64 THR B O 1
ATOM 5111 N N . VAL B 1 65 ? 58.577 -60.522 128.997 1.00 39.43 65 VAL B N 1
ATOM 5112 C CA . VAL B 1 65 ? 57.746 -61.660 129.385 1.00 41.58 65 VAL B CA 1
ATOM 5113 C C . VAL B 1 65 ? 56.293 -61.230 129.536 1.00 37.91 65 VAL B C 1
ATOM 5114 O O . VAL B 1 65 ? 55.383 -61.841 128.961 1.00 44.94 65 VAL B O 1
ATOM 5118 N N . TYR B 1 66 ? 56.059 -60.152 130.292 1.00 33.63 66 TYR B N 1
ATOM 5119 C CA . TYR B 1 66 ? 54.701 -59.646 130.459 1.00 40.53 66 TYR B CA 1
ATOM 5120 C C . TYR B 1 66 ? 54.049 -59.355 129.114 1.00 35.36 66 TYR B C 1
ATOM 5121 O O . TYR B 1 66 ? 52.867 -59.659 128.912 1.00 40.19 66 TYR B O 1
ATOM 5130 N N . THR B 1 67 ? 54.797 -58.757 128.183 1.00 39.95 67 THR B N 1
ATOM 5131 C CA . THR B 1 67 ? 54.226 -58.479 126.869 1.00 35.38 67 THR B CA 1
ATOM 5132 C C . THR B 1 67 ? 53.942 -59.771 126.112 1.00 38.24 67 THR B C 1
ATOM 5133 O O . THR B 1 67 ? 52.944 -59.867 125.388 1.00 46.39 67 THR B O 1
ATOM 5137 N N . ALA B 1 68 ? 54.803 -60.779 126.278 1.00 38.81 68 ALA B N 1
ATOM 5138 C CA . ALA B 1 68 ? 54.675 -61.999 125.487 1.00 31.09 68 ALA B CA 1
ATOM 5139 C C . ALA B 1 68 ? 53.432 -62.796 125.861 1.00 40.68 68 ALA B C 1
ATOM 5140 O O . ALA B 1 68 ? 52.894 -63.527 125.022 1.00 53.71 68 ALA B O 1
ATOM 5142 N N . PHE B 1 69 ? 52.968 -62.675 127.105 1.00 46.55 69 PHE B N 1
ATOM 5143 C CA . PHE B 1 69 ? 51.821 -63.447 127.569 1.00 39.49 69 PHE B CA 1
ATOM 5144 C C . PHE B 1 69 ? 50.555 -63.102 126.799 1.00 39.93 69 PHE B C 1
ATOM 5145 O O . PHE B 1 69 ? 50.024 -61.994 126.923 1.00 36.23 69 PHE B O 1
ATOM 5153 N N . SER B 1 70 ? 50.063 -64.048 126.005 1.00 41.93 70 SER B N 1
ATOM 5154 C CA . SER B 1 70 ? 48.757 -63.898 125.394 1.00 32.62 70 SER B CA 1
ATOM 5155 C C . SER B 1 70 ? 47.671 -64.272 126.399 1.00 47.85 70 SER B C 1
ATOM 5156 O O . SER B 1 70 ? 47.939 -64.805 127.480 1.00 51.93 70 SER B O 1
ATOM 5159 N N . GLU B 1 71 ? 46.427 -63.959 126.036 1.00 56.53 71 GLU B N 1
ATOM 5160 C CA . GLU B 1 71 ? 45.293 -64.353 126.865 1.00 49.07 71 GLU B CA 1
ATOM 5161 C C . GLU B 1 71 ? 45.281 -65.863 127.075 1.00 54.06 71 GLU B C 1
ATOM 5162 O O . GLU B 1 71 ? 45.050 -66.349 128.193 1.00 59.15 71 GLU B O 1
ATOM 5168 N N . THR B 1 72 ? 45.555 -66.617 126.007 1.00 48.85 72 THR B N 1
ATOM 5169 C CA . THR B 1 72 ? 45.642 -68.069 126.105 1.00 48.30 72 THR B CA 1
ATOM 5170 C C . THR B 1 72 ? 46.763 -68.493 127.048 1.00 52.88 72 THR B C 1
ATOM 5171 O O . THR B 1 72 ? 46.613 -69.462 127.800 1.00 59.66 72 THR B O 1
ATOM 5175 N N . ASP B 1 73 ? 47.904 -67.799 127.004 1.00 48.47 73 ASP B N 1
ATOM 5176 C CA . ASP B 1 73 ? 49.007 -68.127 127.905 1.00 47.91 73 ASP B CA 1
ATOM 5177 C C . ASP B 1 73 ? 48.606 -67.959 129.368 1.00 47.94 73 ASP B C 1
ATOM 5178 O O . ASP B 1 73 ? 48.936 -68.803 130.211 1.00 52.53 73 ASP B O 1
ATOM 5183 N N . ILE B 1 74 ? 47.913 -66.865 129.693 1.00 46.81 74 ILE B N 1
ATOM 5184 C CA . ILE B 1 74 ? 47.467 -66.649 131.068 1.00 40.93 74 ILE B CA 1
ATOM 5185 C C . ILE B 1 74 ? 46.457 -67.715 131.474 1.00 43.29 74 ILE B C 1
ATOM 5186 O O . ILE B 1 74 ? 46.482 -68.219 132.608 1.00 51.48 74 ILE B O 1
ATOM 5191 N N . ASP B 1 75 ? 45.534 -68.055 130.568 1.00 47.58 75 ASP B N 1
ATOM 5192 C CA . ASP B 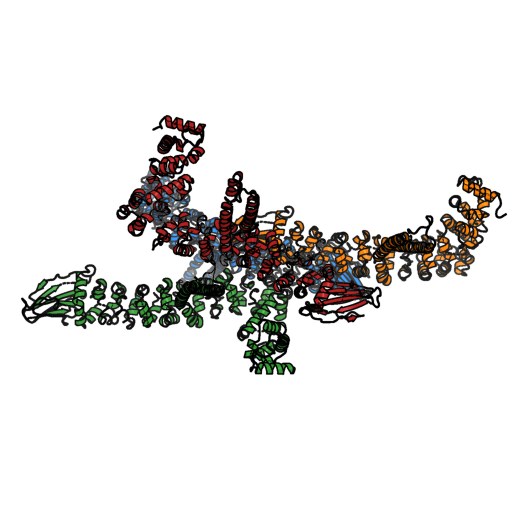1 75 ? 44.602 -69.143 130.846 1.00 42.47 75 ASP B CA 1
ATOM 5193 C C . ASP B 1 75 ? 45.343 -70.446 131.129 1.00 46.31 75 ASP B C 1
ATOM 5194 O O . ASP B 1 75 ? 44.979 -71.188 132.048 1.00 57.12 75 ASP B O 1
ATOM 5199 N N . ASN B 1 76 ? 46.376 -70.745 130.336 1.00 43.58 76 ASN B N 1
ATOM 5200 C CA . ASN B 1 76 ? 47.172 -71.949 130.557 1.00 47.82 76 ASN B CA 1
ATOM 5201 C C . ASN B 1 76 ? 47.855 -71.920 131.918 1.00 46.75 76 ASN B C 1
ATOM 5202 O O . ASN B 1 76 ? 47.894 -72.935 132.622 1.00 50.67 76 ASN B O 1
ATOM 5207 N N . LEU B 1 77 ? 48.423 -70.771 132.292 1.00 42.37 77 LEU B N 1
ATOM 5208 C CA . LEU B 1 77 ? 49.012 -70.627 133.620 1.00 43.41 77 LEU B CA 1
ATOM 5209 C C . LEU B 1 77 ? 48.000 -70.965 134.707 1.00 50.77 77 LEU B C 1
ATOM 5210 O O . LEU B 1 77 ? 48.250 -71.817 135.567 1.00 50.18 77 LEU B O 1
ATOM 5215 N N . PHE B 1 78 ? 46.847 -70.292 134.688 1.00 49.54 78 PHE B N 1
ATOM 5216 C CA . PHE B 1 78 ? 45.845 -70.525 135.727 1.00 38.66 78 PHE B CA 1
ATOM 5217 C C . PHE B 1 78 ? 45.370 -71.976 135.746 1.00 54.29 78 PHE B C 1
ATOM 5218 O O . PHE B 1 78 ? 45.198 -72.563 136.820 1.00 63.60 78 PHE B O 1
ATOM 5226 N N . ASN B 1 79 ? 45.151 -72.572 134.573 1.00 47.36 79 ASN B N 1
ATOM 5227 C CA . ASN B 1 79 ? 44.565 -73.907 134.518 1.00 48.75 79 ASN B CA 1
ATOM 5228 C C . ASN B 1 79 ? 45.563 -75.002 134.886 1.00 60.23 79 ASN B C 1
ATOM 5229 O O . ASN B 1 79 ? 45.189 -75.991 135.526 1.00 64.73 79 ASN B O 1
ATOM 5234 N N . LYS B 1 80 ? 46.827 -74.853 134.492 1.00 47.05 80 LYS B N 1
ATOM 5235 C CA . LYS B 1 80 ? 47.765 -75.968 134.492 1.00 46.01 80 LYS B CA 1
ATOM 5236 C C . LYS B 1 80 ? 48.928 -75.829 135.462 1.00 45.10 80 LYS B C 1
ATOM 5237 O O . LYS B 1 80 ? 49.424 -76.850 135.943 1.00 57.48 80 LYS B O 1
ATOM 5243 N N . SER B 1 81 ? 49.387 -74.613 135.755 1.00 41.53 81 SER B N 1
ATOM 5244 C CA . SER B 1 81 ? 50.576 -74.451 136.583 1.00 48.70 81 SER B CA 1
ATOM 5245 C C . SER B 1 81 ? 50.331 -74.968 137.995 1.00 49.79 81 SER B C 1
ATOM 5246 O O . SER B 1 81 ? 49.370 -74.572 138.660 1.00 56.69 81 SER B O 1
ATOM 5249 N N . THR B 1 82 ? 51.212 -75.855 138.450 1.00 48.79 82 THR B N 1
ATOM 5250 C CA . THR B 1 82 ? 51.162 -76.390 139.803 1.00 48.70 82 THR B CA 1
ATOM 5251 C C . THR B 1 82 ? 51.887 -75.504 140.803 1.00 57.94 82 THR B C 1
ATOM 5252 O O . THR B 1 82 ? 52.015 -75.880 141.973 1.00 62.06 82 THR B O 1
ATOM 5256 N N . LYS B 1 83 ? 52.365 -74.341 140.367 1.00 51.58 83 LYS B N 1
ATOM 5257 C CA . LYS B 1 83 ? 53.108 -73.437 141.234 1.00 50.47 83 LYS B CA 1
ATOM 5258 C C . LYS B 1 83 ? 52.855 -71.995 140.817 1.00 49.22 83 LYS B C 1
ATOM 5259 O O . LYS B 1 83 ? 53.776 -71.172 140.773 1.00 52.79 83 LYS B O 1
ATOM 5265 N N . LEU B 1 84 ? 51.596 -71.681 140.498 1.00 55.92 84 LEU B N 1
ATOM 5266 C CA . LEU B 1 84 ? 51.226 -70.314 140.145 1.00 44.46 84 LEU B CA 1
ATOM 5267 C C . LEU B 1 84 ? 51.562 -69.343 141.269 1.00 48.93 84 LEU B C 1
ATOM 5268 O O . LEU B 1 84 ? 51.959 -68.201 141.013 1.00 56.74 84 LEU B O 1
ATOM 5273 N N . GLY B 1 85 ? 51.394 -69.773 142.521 1.00 46.08 85 GLY B N 1
ATOM 5274 C CA . GLY B 1 85 ? 51.703 -68.899 143.641 1.00 47.59 85 GLY B CA 1
ATOM 5275 C C . GLY B 1 85 ? 53.171 -68.524 143.707 1.00 49.18 85 GLY B C 1
ATOM 5276 O O . GLY B 1 85 ? 53.519 -67.353 143.883 1.00 45.12 85 GLY B O 1
ATOM 5277 N N . GLU B 1 86 ? 54.053 -69.521 143.595 1.00 42.28 86 GLU B N 1
ATOM 5278 C CA . GLU B 1 86 ? 55.487 -69.247 143.600 1.00 40.87 86 GLU B CA 1
ATOM 5279 C C . GLU B 1 86 ? 55.872 -68.331 142.445 1.00 45.76 86 GLU B C 1
ATOM 5280 O O . GLU B 1 86 ? 56.699 -67.424 142.607 1.00 51.82 86 GLU B O 1
ATOM 5286 N N . GLN B 1 87 ? 55.269 -68.546 141.275 1.00 48.61 87 GLN B N 1
ATOM 5287 C CA . GLN B 1 87 ? 55.601 -67.739 140.107 1.00 34.54 87 GLN B CA 1
ATOM 5288 C C . GLN B 1 87 ? 55.117 -66.303 140.269 1.00 38.10 87 GLN B C 1
ATOM 5289 O O . GLN B 1 87 ? 55.808 -65.363 139.864 1.00 44.69 87 GLN B O 1
ATOM 5295 N N . LEU B 1 88 ? 53.929 -66.112 140.849 1.00 34.63 88 LEU B N 1
ATOM 5296 C CA . LEU B 1 88 ? 53.454 -64.761 141.131 1.00 33.90 88 LEU B CA 1
ATOM 5297 C C . LEU B 1 88 ? 54.330 -64.075 142.172 1.00 43.09 88 LEU B C 1
ATOM 5298 O O . LEU B 1 88 ? 54.636 -62.883 142.045 1.00 49.66 88 LEU B O 1
ATOM 5303 N N . ASN B 1 89 ? 54.734 -64.808 143.212 1.00 55.77 89 ASN B N 1
ATOM 5304 C CA . ASN B 1 89 ? 55.604 -64.234 144.233 1.00 45.21 89 ASN B CA 1
ATOM 5305 C C . ASN B 1 89 ? 56.942 -63.808 143.643 1.00 40.00 89 ASN B C 1
ATOM 5306 O O . ASN B 1 89 ? 57.473 -62.748 143.992 1.00 41.06 89 ASN B O 1
ATOM 5311 N N . ALA B 1 90 ? 57.508 -64.626 142.753 1.00 37.42 90 ALA B N 1
ATOM 5312 C CA . ALA B 1 90 ? 58.750 -64.246 142.088 1.00 38.89 90 ALA B CA 1
ATOM 5313 C C . ALA B 1 90 ? 58.537 -63.068 141.143 1.00 44.73 90 ALA B C 1
ATOM 5314 O O . ALA B 1 90 ? 59.385 -62.173 141.057 1.00 52.60 90 ALA B O 1
ATOM 5316 N N . PHE B 1 91 ? 57.410 -63.054 140.426 1.00 45.66 91 PHE B N 1
ATOM 5317 C CA . PHE B 1 91 ? 57.171 -62.029 139.416 1.00 42.90 91 PHE B CA 1
ATOM 5318 C C . PHE B 1 91 ? 56.950 -60.658 140.039 1.00 40.41 91 PHE B C 1
ATOM 5319 O O . PHE B 1 91 ? 57.230 -59.637 139.399 1.00 43.37 91 PHE B O 1
ATOM 5327 N N . TYR B 1 92 ? 56.454 -60.608 141.273 1.00 40.72 92 TYR B N 1
ATOM 5328 C CA . TYR B 1 92 ? 56.240 -59.350 141.976 1.00 44.57 92 TYR B CA 1
ATOM 5329 C C . TYR B 1 92 ? 57.157 -59.209 143.183 1.00 42.61 92 TYR B C 1
ATOM 5330 O O . TYR B 1 92 ? 56.962 -58.300 143.997 1.00 46.31 92 TYR B O 1
ATOM 5339 N N . ARG B 1 93 ? 58.162 -60.076 143.290 1.00 42.08 93 ARG B N 1
ATOM 5340 C CA . ARG B 1 93 ? 59.163 -60.084 144.358 1.00 44.75 93 ARG B CA 1
ATOM 5341 C C . ARG B 1 93 ? 58.524 -59.845 145.724 1.00 47.83 93 ARG B C 1
ATOM 5342 O O . ARG B 1 93 ? 58.816 -58.883 146.436 1.00 51.42 93 ARG B O 1
ATOM 5350 N N . THR B 1 94 ? 57.625 -60.760 146.071 1.00 35.88 94 THR B N 1
ATOM 5351 C CA . THR B 1 94 ? 56.827 -60.667 147.281 1.00 34.73 94 THR B CA 1
ATOM 5352 C C . THR B 1 94 ? 56.579 -62.076 147.803 1.00 46.51 94 THR B C 1
ATOM 5353 O O . THR B 1 94 ? 57.100 -63.059 147.269 1.00 47.03 94 THR B O 1
ATOM 5357 N N . ASP B 1 95 ? 55.783 -62.164 148.869 1.00 48.24 95 ASP B N 1
ATOM 5358 C CA . ASP B 1 95 ? 55.411 -63.442 149.464 1.00 40.35 95 ASP B CA 1
ATOM 5359 C C . ASP B 1 95 ? 53.925 -63.513 149.792 1.00 44.28 95 ASP B C 1
ATOM 5360 O O . ASP B 1 95 ? 53.508 -64.413 150.529 1.00 52.85 95 ASP B O 1
ATOM 5365 N N . ILE B 1 96 ? 53.118 -62.590 149.264 1.00 48.04 96 ILE B N 1
ATOM 5366 C CA . ILE B 1 96 ? 51.735 -62.450 149.710 1.00 41.45 96 ILE B CA 1
ATOM 5367 C C . ILE B 1 96 ? 50.800 -63.493 149.113 1.00 44.95 96 ILE B C 1
ATOM 5368 O O . ILE B 1 96 ? 49.697 -63.692 149.638 1.00 59.12 96 ILE B O 1
ATOM 5373 N N . PHE B 1 97 ? 51.195 -64.164 148.038 1.00 47.57 97 PHE B N 1
ATOM 5374 C CA . PHE B 1 97 ? 50.327 -65.135 147.389 1.00 40.93 97 PHE B CA 1
ATOM 5375 C C . PHE B 1 97 ? 50.583 -66.530 147.939 1.00 45.27 97 PHE B C 1
ATOM 5376 O O . PHE B 1 97 ? 51.725 -66.901 148.223 1.00 54.43 97 PHE B O 1
ATOM 5384 N N . SER B 1 98 ? 49.511 -67.303 148.082 1.00 51.48 98 SER B N 1
ATOM 5385 C CA . SER B 1 98 ? 49.660 -68.665 148.563 1.00 54.96 98 SER B CA 1
ATOM 5386 C C . SER B 1 98 ? 50.271 -69.541 147.476 1.00 53.23 98 SER B C 1
ATOM 5387 O O . SER B 1 98 ? 50.139 -69.269 146.280 1.00 53.98 98 SER B O 1
ATOM 5390 N N . LEU B 1 99 ? 50.929 -70.611 147.904 1.00 50.01 99 LEU B N 1
ATOM 5391 C CA . LEU B 1 99 ? 51.682 -71.467 147.001 1.00 45.91 99 LEU B CA 1
ATOM 5392 C C . LEU B 1 99 ? 50.791 -72.565 146.432 1.00 54.64 99 LEU B C 1
ATOM 5393 O O . LEU B 1 99 ? 49.736 -72.893 146.981 1.00 60.77 99 LEU B O 1
ATOM 5398 N N . GLY B 1 100 ? 51.239 -73.139 145.323 1.00 59.82 100 GLY B N 1
ATOM 5399 C CA . GLY B 1 100 ? 50.498 -74.175 144.633 1.00 55.69 100 GLY B CA 1
ATOM 5400 C C . GLY B 1 100 ? 49.759 -73.650 143.419 1.00 47.85 100 GLY B C 1
ATOM 5401 O O . GLY B 1 100 ? 50.111 -72.630 142.820 1.00 55.18 100 GLY B O 1
ATOM 5402 N N . ASN B 1 101 ? 48.703 -74.372 143.055 1.00 60.43 101 ASN B N 1
ATOM 5403 C CA . ASN B 1 101 ? 47.966 -74.082 141.836 1.00 61.59 101 ASN B CA 1
ATOM 5404 C C . ASN B 1 101 ? 47.017 -72.902 142.045 1.00 52.03 101 ASN B C 1
ATOM 5405 O O . ASN B 1 101 ? 46.980 -72.271 143.105 1.00 53.14 101 ASN B O 1
ATOM 5410 N N . ALA B 1 102 ? 46.240 -72.602 140.999 1.00 56.88 102 ALA B N 1
ATOM 5411 C CA . ALA B 1 102 ? 45.341 -71.452 141.021 1.00 55.71 102 ALA B CA 1
ATOM 5412 C C . ALA B 1 102 ? 44.299 -71.553 142.127 1.00 54.61 102 ALA B C 1
ATOM 5413 O O . ALA B 1 102 ? 43.843 -70.525 142.639 1.00 64.92 102 ALA B O 1
ATOM 5415 N N . ASP B 1 103 ? 43.887 -72.770 142.493 1.00 63.41 103 ASP B N 1
ATOM 5416 C CA . ASP B 1 103 ? 42.876 -72.916 143.536 1.00 57.95 103 ASP B CA 1
ATOM 5417 C C . ASP B 1 103 ? 43.393 -72.416 144.878 1.00 57.79 103 ASP B C 1
ATOM 5418 O O . ASP B 1 103 ? 42.689 -71.690 145.593 1.00 58.81 103 ASP B O 1
ATOM 5423 N N . ASN B 1 104 ? 44.630 -72.777 145.229 1.00 53.32 104 ASN B N 1
ATOM 5424 C CA . ASN B 1 104 ? 45.222 -72.277 146.464 1.00 56.33 104 ASN B CA 1
ATOM 5425 C C . ASN B 1 104 ? 45.360 -70.761 146.433 1.00 57.64 104 ASN B C 1
ATOM 5426 O O . ASN B 1 104 ? 45.166 -70.091 147.455 1.00 61.35 104 ASN B O 1
ATOM 5431 N N . VAL B 1 105 ? 45.698 -70.201 145.270 1.00 59.18 105 VAL B N 1
ATOM 5432 C CA . VAL B 1 105 ? 45.881 -68.757 145.160 1.00 51.32 105 VAL B CA 1
ATOM 5433 C C . VAL B 1 105 ? 44.552 -68.034 145.342 1.00 53.02 105 VAL B C 1
ATOM 5434 O O . VAL B 1 105 ? 44.461 -67.041 146.074 1.00 58.47 105 VAL B O 1
ATOM 5438 N N . VAL B 1 106 ? 43.503 -68.516 144.671 1.00 46.03 106 VAL B N 1
ATOM 5439 C CA . VAL B 1 106 ? 42.188 -67.893 144.787 1.00 49.97 106 VAL B CA 1
ATOM 5440 C C . VAL B 1 106 ? 41.658 -68.017 146.210 1.00 54.40 106 VAL B C 1
ATOM 5441 O O . VAL B 1 106 ? 41.022 -67.094 146.734 1.00 62.10 106 VAL B O 1
ATOM 5445 N N . LYS B 1 107 ? 41.920 -69.154 146.863 1.00 61.05 107 LYS B N 1
ATOM 5446 C CA . LYS B 1 107 ? 41.384 -69.375 148.203 1.00 50.82 107 LYS B CA 1
ATOM 5447 C C . LYS B 1 107 ? 41.906 -68.359 149.214 1.00 54.55 107 LYS B C 1
ATOM 5448 O O . LYS B 1 107 ? 41.201 -68.032 150.175 1.00 60.06 107 LYS B O 1
ATOM 5454 N N . GLU B 1 108 ? 43.130 -67.861 149.035 1.00 48.42 108 GLU B N 1
ATOM 5455 C CA . GLU B 1 108 ? 43.733 -66.929 149.981 1.00 55.78 108 GLU B CA 1
ATOM 5456 C C . GLU B 1 108 ? 43.839 -65.508 149.438 1.00 54.92 108 GLU B C 1
ATOM 5457 O O . GLU B 1 108 ? 44.493 -64.665 150.061 1.00 59.54 108 GLU B O 1
ATOM 5471 N N . THR B 1 110 ? 43.065 -61.669 148.661 1.00 49.94 110 THR B N 1
ATOM 5472 C CA . THR B 1 110 ? 42.374 -60.535 149.259 1.00 50.55 110 THR B CA 1
ATOM 5473 C C . THR B 1 110 ? 42.332 -59.385 148.259 1.00 45.21 110 THR B C 1
ATOM 5474 O O . THR B 1 110 ? 43.002 -59.409 147.223 1.00 56.27 110 THR B O 1
ATOM 5478 N N . ILE B 1 111 ? 41.521 -58.372 148.575 1.00 45.74 111 ILE B N 1
ATOM 5479 C CA . ILE B 1 111 ? 41.445 -57.191 147.717 1.00 47.85 111 ILE B CA 1
ATOM 5480 C C . ILE B 1 111 ? 42.796 -56.492 147.665 1.00 49.10 111 ILE B C 1
ATOM 5481 O O . ILE B 1 111 ? 43.247 -56.050 146.600 1.00 51.08 111 ILE B O 1
ATOM 5486 N N . GLU B 1 112 ? 43.461 -56.387 148.817 1.00 46.30 112 GLU B N 1
ATOM 5487 C CA . GLU B 1 112 ? 44.788 -55.783 148.876 1.00 50.05 112 GLU B CA 1
ATOM 5488 C C . GLU B 1 112 ? 45.760 -56.499 147.945 1.00 46.72 112 GLU B C 1
ATOM 5489 O O . GLU B 1 112 ? 46.428 -55.865 147.119 1.00 50.19 112 GLU B O 1
ATOM 5495 N N . HIS B 1 113 ? 45.858 -57.825 148.069 1.00 49.09 113 HIS B N 1
ATOM 5496 C CA . HIS B 1 113 ? 46.783 -58.584 147.232 1.00 47.69 113 HIS B CA 1
ATOM 5497 C C . HIS B 1 113 ? 46.368 -58.548 145.766 1.00 49.81 113 HIS B C 1
ATOM 5498 O O . HIS B 1 113 ? 47.224 -58.514 144.874 1.00 58.75 113 HIS B O 1
ATOM 5505 N N . TYR B 1 114 ? 45.060 -58.565 145.497 1.00 52.12 114 TYR B N 1
ATOM 5506 C CA . TYR B 1 114 ? 44.582 -58.470 144.120 1.00 43.32 114 TYR B CA 1
ATOM 5507 C C . TYR B 1 114 ? 45.009 -57.155 143.480 1.00 41.50 114 TYR B C 1
ATOM 5508 O O . TYR B 1 114 ? 45.372 -57.120 142.298 1.00 48.13 114 TYR B O 1
ATOM 5517 N N . ASN B 1 115 ? 44.966 -56.061 144.246 1.00 39.64 115 ASN B N 1
ATOM 5518 C CA . ASN B 1 115 ? 45.305 -54.752 143.697 1.00 46.14 115 ASN B CA 1
ATOM 5519 C C . ASN B 1 115 ? 46.761 -54.662 143.258 1.00 37.14 115 ASN B C 1
ATOM 5520 O O . ASN B 1 115 ? 47.085 -53.839 142.395 1.00 54.14 115 ASN B O 1
ATOM 5525 N N . SER B 1 116 ? 47.642 -55.483 143.830 1.00 43.10 116 SER B N 1
ATOM 5526 C CA . SER B 1 116 ? 49.042 -55.501 143.423 1.00 38.03 116 SER B CA 1
ATOM 5527 C C . SER B 1 116 ? 49.264 -56.174 142.075 1.00 34.28 116 SER B C 1
ATOM 5528 O O . SER B 1 116 ? 50.364 -56.060 141.524 1.00 35.86 116 SER B O 1
ATOM 5531 N N . LEU B 1 117 ? 48.263 -56.859 141.530 1.00 40.24 117 LEU B N 1
ATOM 5532 C CA . LEU B 1 117 ? 48.432 -57.550 140.261 1.00 34.28 117 LEU B CA 1
ATOM 5533 C C . LEU B 1 117 ? 48.313 -56.588 139.085 1.00 37.33 117 LEU B C 1
ATOM 5534 O O . LEU B 1 117 ? 47.600 -55.582 139.140 1.00 39.34 117 LEU B O 1
ATOM 5539 N N . GLU B 1 118 ? 49.027 -56.914 138.012 1.00 38.00 118 GLU B N 1
ATOM 5540 C CA . GLU B 1 118 ? 48.909 -56.193 136.756 1.00 41.96 118 GLU B CA 1
ATOM 5541 C C . GLU B 1 118 ? 47.675 -56.664 135.984 1.00 49.12 118 GLU B C 1
ATOM 5542 O O . GLU B 1 118 ? 47.021 -57.649 136.338 1.00 53.35 118 GLU B O 1
ATOM 5548 N N . GLU B 1 119 ? 47.358 -55.928 134.913 1.00 38.79 119 GLU B N 1
ATOM 5549 C CA . GLU B 1 119 ? 46.080 -56.094 134.222 1.00 44.42 119 GLU B CA 1
ATOM 5550 C C . GLU B 1 119 ? 45.874 -57.523 133.727 1.00 45.28 119 GLU B C 1
ATOM 5551 O O . GLU B 1 119 ? 44.784 -58.092 133.877 1.00 47.07 119 GLU B O 1
ATOM 5557 N N . LYS B 1 120 ? 46.905 -58.113 133.116 1.00 41.52 120 LYS B N 1
ATOM 5558 C CA . LYS B 1 120 ? 46.740 -59.427 132.500 1.00 42.50 120 LYS B CA 1
ATOM 5559 C C . LYS B 1 120 ? 46.376 -60.485 133.534 1.00 43.88 120 LYS B C 1
ATOM 5560 O O . LYS B 1 120 ? 45.538 -61.355 133.272 1.00 51.40 120 LYS B O 1
ATOM 5566 N N . PHE B 1 121 ? 46.946 -60.394 134.735 1.00 47.66 121 PHE B N 1
ATOM 5567 C CA . PHE B 1 121 ? 46.656 -61.402 135.748 1.00 55.50 121 PHE B CA 1
ATOM 5568 C C . PHE B 1 121 ? 45.315 -61.157 136.429 1.00 51.61 121 PHE B C 1
ATOM 5569 O O . PHE B 1 121 ? 44.651 -62.116 136.834 1.00 55.81 121 PHE B O 1
ATOM 5577 N N . LYS B 1 122 ? 44.892 -59.897 136.549 1.00 46.02 122 LYS B N 1
ATOM 5578 C CA . LYS B 1 122 ? 43.524 -59.611 136.974 1.00 39.99 122 LYS B CA 1
ATOM 5579 C C . LYS B 1 122 ? 42.514 -60.231 136.011 1.00 46.40 122 LYS B C 1
ATOM 5580 O O . LYS B 1 122 ? 41.553 -60.894 136.432 1.00 46.76 122 LYS B O 1
ATOM 5586 N N . ALA B 1 123 ? 42.712 -60.011 134.708 1.00 46.74 123 ALA B N 1
ATOM 5587 C CA . ALA B 1 123 ? 41.830 -60.609 133.709 1.00 42.94 123 ALA B CA 1
ATOM 5588 C C . ALA B 1 123 ? 41.880 -62.133 133.763 1.00 51.81 123 ALA B C 1
ATOM 5589 O O . ALA B 1 123 ? 40.856 -62.803 133.581 1.00 58.09 123 ALA B O 1
ATOM 5591 N N . GLY B 1 124 ? 43.070 -62.697 133.990 1.00 46.98 124 GLY B N 1
ATOM 5592 C CA . GLY B 1 124 ? 43.178 -64.139 134.149 1.00 42.20 124 GLY B CA 1
ATOM 5593 C C . GLY B 1 124 ? 42.382 -64.660 135.330 1.00 53.93 124 GLY B C 1
ATOM 5594 O O . GLY B 1 124 ? 41.711 -65.689 135.230 1.00 54.79 124 GLY B O 1
ATOM 5595 N N . TYR B 1 125 ? 42.472 -63.973 136.472 1.00 50.90 125 TYR B N 1
ATOM 5596 C CA . TYR B 1 125 ? 41.658 -64.324 137.633 1.00 45.79 125 TYR B CA 1
ATOM 5597 C C . TYR B 1 125 ? 40.177 -64.314 137.278 1.00 49.40 125 TYR B C 1
ATOM 5598 O O . TYR B 1 125 ? 39.439 -65.255 137.604 1.00 55.74 125 TYR B O 1
ATOM 5607 N N . ASP B 1 126 ? 39.724 -63.242 136.621 1.00 50.41 126 ASP B N 1
ATOM 5608 C CA . ASP B 1 126 ? 38.323 -63.147 136.213 1.00 50.01 126 ASP B CA 1
ATOM 5609 C C . ASP B 1 126 ? 37.913 -64.345 135.359 1.00 51.23 126 ASP B C 1
ATOM 5610 O O . ASP B 1 126 ? 36.914 -65.018 135.648 1.00 61.96 126 ASP B O 1
ATOM 5615 N N . ARG B 1 127 ? 38.679 -64.625 134.301 1.00 46.32 127 ARG B N 1
ATOM 5616 C CA . ARG B 1 127 ? 38.316 -65.698 133.378 1.00 42.65 127 ARG B CA 1
ATOM 5617 C C . ARG B 1 127 ? 38.348 -67.062 134.062 1.00 48.01 127 ARG B C 1
ATOM 5618 O O . ARG B 1 127 ? 37.481 -67.911 133.815 1.00 52.49 127 ARG B O 1
ATOM 5626 N N . TYR B 1 128 ? 39.341 -67.291 134.925 1.00 53.08 128 TYR B N 1
ATOM 5627 C CA . TYR B 1 128 ? 39.445 -68.567 135.624 1.00 56.64 128 TYR B CA 1
ATOM 5628 C C . TYR B 1 128 ? 38.256 -68.777 136.551 1.00 59.48 128 TYR B C 1
ATOM 5629 O O . TYR B 1 128 ? 37.677 -69.871 136.604 1.00 64.67 128 TYR B O 1
ATOM 5638 N N . VAL B 1 129 ? 37.888 -67.739 137.306 1.00 55.97 129 VAL B N 1
ATOM 5639 C CA . VAL B 1 129 ? 36.758 -67.859 138.218 1.00 50.02 129 VAL B CA 1
ATOM 5640 C C . VAL B 1 129 ? 35.465 -68.075 137.438 1.00 55.46 129 VAL B C 1
ATOM 5641 O O . VAL B 1 129 ? 34.597 -68.852 137.854 1.00 62.71 129 VAL B O 1
ATOM 5645 N N . THR B 1 130 ? 35.335 -67.433 136.272 1.00 52.10 130 THR B N 1
ATOM 5646 C CA . THR B 1 130 ? 34.165 -67.671 135.429 1.00 52.71 130 THR B CA 1
ATOM 5647 C C . THR B 1 130 ? 34.104 -69.122 134.958 1.00 58.20 130 THR B C 1
ATOM 5648 O O . THR B 1 130 ? 33.041 -69.751 134.993 1.00 61.23 130 THR B O 1
ATOM 5652 N N . ARG B 1 131 ? 35.233 -69.661 134.490 1.00 57.32 131 ARG B N 1
ATOM 5653 C CA . ARG B 1 131 ? 35.269 -71.057 134.057 1.00 56.91 131 ARG B CA 1
ATOM 5654 C C . ARG B 1 131 ? 34.878 -71.998 135.194 1.00 65.67 131 ARG B C 1
ATOM 5655 O O . ARG B 1 131 ? 34.056 -72.911 135.017 1.00 71.74 131 ARG B O 1
ATOM 5663 N N . GLU B 1 132 ? 35.449 -71.773 136.382 1.00 62.51 132 GLU B N 1
ATOM 5664 C CA . GLU B 1 132 ? 35.171 -72.650 137.515 1.00 54.98 132 GLU B CA 1
ATOM 5665 C C . GLU B 1 132 ? 33.710 -72.556 137.938 1.00 66.35 132 GLU B C 1
ATOM 5666 O O . GLU B 1 132 ? 33.115 -73.558 138.351 1.00 71.23 132 GLU B O 1
ATOM 5672 N N . GLN B 1 133 ? 33.113 -71.364 137.846 1.00 61.18 133 GLN B N 1
ATOM 5673 C CA . GLN B 1 133 ? 31.695 -71.242 138.166 1.00 62.03 133 GLN B CA 1
ATOM 5674 C C . GLN B 1 133 ? 30.835 -71.923 137.110 1.00 73.95 133 GLN B C 1
ATOM 5675 O O . GLN B 1 133 ? 29.795 -72.509 137.433 1.00 78.77 133 GLN B O 1
ATOM 5681 N N . GLU B 1 134 ? 31.249 -71.858 135.845 1.00 71.49 134 GLU B N 1
ATOM 5682 C CA . GLU B 1 134 ? 30.466 -72.455 134.773 1.00 61.10 134 GLU B CA 1
ATOM 5683 C C . GLU B 1 134 ? 30.642 -73.962 134.679 1.00 65.68 134 GLU B C 1
ATOM 5684 O O . GLU B 1 134 ? 29.917 -74.606 133.913 1.00 76.28 134 GLU B O 1
ATOM 5690 N N . LYS B 1 135 ? 31.574 -74.543 135.434 1.00 65.67 135 LYS B N 1
ATOM 5691 C CA . LYS B 1 135 ? 31.598 -75.998 135.537 1.00 67.91 135 LYS B CA 1
ATOM 5692 C C . LYS B 1 135 ? 30.447 -76.480 136.415 1.00 77.39 135 LYS B C 1
ATOM 5693 O O . LYS B 1 135 ? 29.505 -77.104 135.916 1.00 85.51 135 LYS B O 1
ATOM 5699 N N . SER B 1 136 ? 30.510 -76.206 137.719 1.00 80.57 136 SER B N 1
ATOM 5700 C CA . SER B 1 136 ? 29.389 -76.501 138.606 1.00 70.45 136 SER B CA 1
ATOM 5701 C C . SER B 1 136 ? 28.374 -75.364 138.566 1.00 75.30 136 SER B C 1
ATOM 5702 O O . SER B 1 136 ? 28.144 -74.768 137.509 1.00 84.99 136 SER B O 1
ATOM 5705 N N . THR B 1 137 ? 27.755 -75.061 139.704 1.00 72.31 137 THR B N 1
ATOM 5706 C CA . THR B 1 137 ? 26.888 -73.900 139.840 1.00 71.97 137 THR B CA 1
ATOM 5707 C C . THR B 1 137 ? 27.607 -72.819 140.639 1.00 71.36 137 THR B C 1
ATOM 5708 O O . THR B 1 137 ? 28.473 -73.111 141.468 1.00 68.59 137 THR B O 1
ATOM 5712 N N . ILE B 1 138 ? 27.242 -71.562 140.372 1.00 67.10 138 ILE B N 1
ATOM 5713 C CA . ILE B 1 138 ? 27.896 -70.430 141.031 1.00 70.85 138 ILE B CA 1
ATOM 5714 C C . ILE B 1 138 ? 27.730 -70.512 142.547 1.00 70.40 138 ILE B C 1
ATOM 5715 O O . ILE B 1 138 ? 28.688 -70.307 143.305 1.00 74.72 138 ILE B O 1
ATOM 5720 N N . GLY B 1 139 ? 26.515 -70.809 143.011 1.00 63.84 139 GLY B N 1
ATOM 5721 C CA . GLY B 1 139 ? 26.278 -70.879 144.445 1.00 61.26 139 GLY B CA 1
ATOM 5722 C C . GLY B 1 139 ? 27.090 -71.968 145.120 1.00 71.60 139 GLY B C 1
ATOM 5723 O O . GLY B 1 139 ? 27.745 -71.733 146.139 1.00 78.65 139 GLY B O 1
ATOM 5724 N N . ALA B 1 140 ? 27.046 -73.183 144.564 1.00 70.60 140 ALA B N 1
ATOM 5725 C CA . ALA B 1 140 ? 27.824 -74.283 145.125 1.00 64.99 140 ALA B CA 1
ATOM 5726 C C . ALA B 1 140 ? 29.317 -73.991 145.064 1.00 70.07 140 ALA B C 1
ATOM 5727 O O . ALA B 1 140 ? 30.065 -74.356 145.978 1.00 78.20 140 ALA B O 1
ATOM 5729 N N . TRP B 1 141 ? 29.770 -73.334 143.993 1.00 70.47 141 TRP B N 1
ATOM 5730 C CA . TRP B 1 141 ? 31.187 -73.006 143.875 1.00 71.33 141 TRP B CA 1
ATOM 5731 C C . TRP B 1 141 ? 31.615 -72.046 144.977 1.00 70.67 141 TRP B C 1
ATOM 5732 O O . TRP B 1 141 ? 32.620 -72.276 145.660 1.00 69.21 141 TRP B O 1
ATOM 5743 N N . PHE B 1 142 ? 30.867 -70.953 145.156 1.00 64.17 142 PHE B N 1
ATOM 5744 C CA . PHE B 1 142 ? 31.142 -70.039 146.262 1.00 60.28 142 PHE B CA 1
ATOM 5745 C C . PHE B 1 142 ? 31.125 -70.768 147.601 1.00 70.33 142 PHE B C 1
ATOM 5746 O O . PHE B 1 142 ? 32.012 -70.570 148.439 1.00 69.27 142 PHE B O 1
ATOM 5754 N N . ASN B 1 143 ? 30.116 -71.615 147.820 1.00 64.34 143 ASN B N 1
ATOM 5755 C CA . ASN B 1 143 ? 29.952 -72.262 149.118 1.00 66.74 143 ASN B CA 1
ATOM 5756 C C . ASN B 1 143 ? 31.120 -73.191 149.434 1.00 71.87 143 ASN B C 1
ATOM 5757 O O . ASN B 1 143 ? 31.681 -73.149 150.535 1.00 75.54 143 ASN B O 1
ATOM 5762 N N . SER B 1 144 ? 31.501 -74.042 148.479 1.00 65.53 144 SER B N 1
ATOM 5763 C CA . SER B 1 144 ? 32.522 -75.049 148.749 1.00 70.60 144 SER B CA 1
ATOM 5764 C C . SER B 1 144 ? 33.930 -74.469 148.682 1.00 70.43 144 SER B C 1
ATOM 5765 O O . SER B 1 144 ? 34.797 -74.857 149.474 1.00 78.22 144 SER B O 1
ATOM 5768 N N . THR B 1 145 ? 34.182 -73.555 147.741 1.00 60.99 145 THR B N 1
ATOM 5769 C CA . THR B 1 145 ? 35.527 -73.013 147.572 1.00 62.69 145 THR B CA 1
ATOM 5770 C C . THR B 1 145 ? 35.998 -72.281 148.823 1.00 68.25 145 THR B C 1
ATOM 5771 O O . THR B 1 145 ? 37.145 -72.448 149.253 1.00 67.11 145 THR B O 1
ATOM 5775 N N . PHE B 1 146 ? 35.130 -71.468 149.422 1.00 64.43 146 PHE B N 1
ATOM 5776 C CA . PHE B 1 146 ? 35.499 -70.653 150.571 1.00 66.89 146 PHE B CA 1
ATOM 5777 C C . PHE B 1 146 ? 34.935 -71.184 151.884 1.00 70.12 146 PHE B C 1
ATOM 5778 O O . PHE B 1 146 ? 35.083 -70.523 152.918 1.00 60.79 146 PHE B O 1
ATOM 5786 N N . SER B 1 147 ? 34.306 -72.361 151.871 1.00 66.87 147 SER B N 1
ATOM 5787 C CA . SER B 1 147 ? 33.765 -72.987 153.079 1.00 63.64 147 SER B CA 1
ATOM 5788 C C . SER B 1 147 ? 32.848 -72.025 153.833 1.00 59.70 147 SER B C 1
ATOM 5789 O O . SER B 1 147 ? 32.952 -71.845 155.048 1.00 68.43 147 SER B O 1
ATOM 5792 N N . LEU B 1 148 ? 31.932 -71.401 153.089 1.00 58.28 148 LEU B N 1
ATOM 5793 C CA . LEU B 1 148 ? 30.995 -70.462 153.696 1.00 74.18 148 LEU B CA 1
ATOM 5794 C C . LEU B 1 148 ? 29.942 -71.156 154.551 1.00 82.97 148 LEU B C 1
ATOM 5795 O O . LEU B 1 148 ? 29.294 -70.490 155.366 1.00 80.87 148 LEU B O 1
ATOM 5800 N N . ASP B 1 149 ? 29.772 -72.467 154.392 1.00 89.27 149 ASP B N 1
ATOM 5801 C CA . ASP B 1 149 ? 28.832 -73.268 155.177 1.00 87.96 149 ASP B CA 1
ATOM 5802 C C . ASP B 1 149 ? 27.430 -72.655 155.165 1.00 83.12 149 ASP B C 1
ATOM 5803 O O . ASP B 1 149 ? 26.838 -72.352 156.202 1.00 83.50 149 ASP B O 1
ATOM 5808 N N . ASN B 1 150 ? 26.904 -72.475 153.955 1.00 75.44 150 ASN B N 1
ATOM 5809 C CA . ASN B 1 150 ? 25.593 -71.861 153.758 1.00 65.56 150 ASN B CA 1
ATOM 5810 C C . ASN B 1 150 ? 24.860 -72.666 152.693 1.00 81.42 150 ASN B C 1
ATOM 5811 O O . ASN B 1 150 ? 25.219 -72.604 151.513 1.00 97.28 150 ASN B O 1
ATOM 5816 N N . THR B 1 151 ? 23.831 -73.413 153.104 1.00 94.68 151 THR B N 1
ATOM 5817 C CA . THR B 1 151 ? 23.098 -74.260 152.166 1.00 96.07 151 THR B CA 1
ATOM 5818 C C . THR B 1 151 ? 22.106 -73.463 151.325 1.00 95.67 151 THR B C 1
ATOM 5819 O O . THR B 1 151 ? 21.756 -73.894 150.220 1.00 97.11 151 THR B O 1
ATOM 5823 N N . ASP B 1 152 ? 21.614 -72.330 151.835 1.00 87.78 152 ASP B N 1
ATOM 5824 C CA . ASP B 1 152 ? 20.812 -71.443 150.998 1.00 94.99 152 ASP B CA 1
ATOM 5825 C C . ASP B 1 152 ? 21.575 -71.111 149.721 1.00 104.24 152 ASP B C 1
ATOM 5826 O O . ASP B 1 152 ? 21.053 -71.249 148.609 1.00 100.46 152 ASP B O 1
ATOM 5831 N N . LEU B 1 153 ? 22.820 -70.655 149.879 1.00 95.34 153 LEU B N 1
ATOM 5832 C CA . LEU B 1 153 ? 23.692 -70.372 148.744 1.00 84.86 153 LEU B CA 1
ATOM 5833 C C . LEU B 1 153 ? 23.896 -71.602 147.862 1.00 87.49 153 LEU B C 1
ATOM 5834 O O . LEU B 1 153 ? 24.011 -71.480 146.637 1.00 89.90 153 LEU B O 1
ATOM 5839 N N . GLU B 1 154 ? 23.969 -72.791 148.475 1.00 86.03 154 GLU B N 1
ATOM 5840 C CA . GLU B 1 154 ? 24.263 -74.031 147.752 1.00 87.98 154 GLU B CA 1
ATOM 5841 C C . GLU B 1 154 ? 23.429 -74.191 146.483 1.00 98.53 154 GLU B C 1
ATOM 5842 O O . GLU B 1 154 ? 23.958 -74.542 145.423 1.00 100.24 154 GLU B O 1
ATOM 5848 N N . ASN B 1 155 ? 22.123 -73.945 146.569 1.00 90.29 155 ASN B N 1
ATOM 5849 C CA . ASN B 1 155 ? 21.207 -74.265 145.482 1.00 95.31 155 ASN B CA 1
ATOM 5850 C C . ASN B 1 155 ? 20.916 -73.082 144.566 1.00 95.91 155 ASN B C 1
ATOM 5851 O O . ASN B 1 155 ? 20.080 -73.204 143.665 1.00 98.38 155 ASN B O 1
ATOM 5856 N N . LEU B 1 156 ? 21.579 -71.947 144.767 1.00 85.30 156 LEU B N 1
ATOM 5857 C CA . LEU B 1 156 ? 21.366 -70.794 143.903 1.00 86.01 156 LEU B CA 1
ATOM 5858 C C . LEU B 1 156 ? 22.215 -70.935 142.645 1.00 91.17 156 LEU B C 1
ATOM 5859 O O . LEU B 1 156 ? 23.402 -71.269 142.721 1.00 95.75 156 LEU B O 1
ATOM 5864 N N . THR B 1 157 ? 21.605 -70.677 141.487 1.00 89.98 157 THR B N 1
ATOM 5865 C CA . THR B 1 157 ? 22.219 -70.987 140.203 1.00 82.57 157 THR B CA 1
ATOM 5866 C C . THR B 1 157 ? 22.611 -69.763 139.387 1.00 72.76 157 THR B C 1
ATOM 5867 O O . THR B 1 157 ? 23.318 -69.916 138.385 1.00 71.13 157 THR B O 1
ATOM 5871 N N . THR B 1 158 ? 22.180 -68.565 139.775 1.00 72.49 158 THR B N 1
ATOM 5872 C CA . THR B 1 158 ? 22.584 -67.340 139.102 1.00 76.48 158 THR B CA 1
ATOM 5873 C C . THR B 1 158 ? 22.991 -66.300 140.137 1.00 75.81 158 THR B C 1
ATOM 5874 O O . THR B 1 158 ? 22.666 -66.408 141.322 1.00 65.20 158 THR B O 1
ATOM 5878 N N . ILE B 1 159 ? 23.724 -65.287 139.667 1.00 73.89 159 ILE B N 1
ATOM 5879 C CA . ILE B 1 159 ? 24.133 -64.194 140.543 1.00 68.70 159 ILE B CA 1
ATOM 5880 C C . ILE B 1 159 ? 22.921 -63.413 141.038 1.00 74.24 159 ILE B C 1
ATOM 5881 O O . ILE B 1 159 ? 22.918 -62.906 142.168 1.00 80.24 159 ILE B O 1
ATOM 5886 N N . GLU B 1 160 ? 21.876 -63.300 140.212 1.00 68.62 160 GLU B N 1
ATOM 5887 C CA . GLU B 1 160 ? 20.670 -62.596 140.635 1.00 66.83 160 GLU B CA 1
ATOM 5888 C C . GLU B 1 160 ? 19.988 -63.314 141.794 1.00 72.34 160 GLU B C 1
ATOM 5889 O O . GLU B 1 160 ? 19.510 -62.672 142.737 1.00 64.92 160 GLU B O 1
ATOM 5895 N N . GLU B 1 161 ? 19.926 -64.647 141.736 1.00 76.66 161 GLU B N 1
ATOM 5896 C CA . GLU B 1 161 ? 19.360 -65.408 142.845 1.00 77.98 161 GLU B CA 1
ATOM 5897 C C . GLU B 1 161 ? 20.162 -65.213 144.124 1.00 80.28 161 GLU B C 1
ATOM 5898 O O . GLU B 1 161 ? 19.595 -65.233 145.222 1.00 86.35 161 GLU B O 1
ATOM 5904 N N . ILE B 1 162 ? 21.477 -65.022 144.003 1.00 79.15 162 ILE B N 1
ATOM 5905 C CA . ILE B 1 162 ? 22.304 -64.780 145.180 1.00 81.33 162 ILE B CA 1
ATOM 5906 C C . ILE B 1 162 ? 22.043 -63.386 145.737 1.00 80.34 162 ILE B C 1
ATOM 5907 O O . ILE B 1 162 ? 21.922 -63.202 146.954 1.00 80.32 162 ILE B O 1
ATOM 5912 N N . LEU B 1 163 ? 21.947 -62.385 144.859 1.00 79.30 163 LEU B N 1
ATOM 5913 C CA . LEU B 1 163 ? 21.693 -61.023 145.313 1.00 71.35 163 LEU B CA 1
ATOM 5914 C C . LEU B 1 163 ? 20.284 -60.848 145.862 1.00 69.64 163 LEU B C 1
ATOM 5915 O O . LEU B 1 163 ? 20.047 -59.922 146.644 1.00 73.55 163 LEU B O 1
ATOM 5920 N N . ALA B 1 164 ? 19.346 -61.714 145.473 1.00 87.77 164 ALA B N 1
ATOM 5921 C CA . ALA B 1 164 ? 18.019 -61.681 146.078 1.00 78.50 164 ALA B CA 1
ATOM 5922 C C . ALA B 1 164 ? 18.048 -62.180 147.517 1.00 86.64 164 ALA B C 1
ATOM 5923 O O . ALA B 1 164 ? 17.182 -61.810 148.318 1.00 88.26 164 ALA B O 1
ATOM 5925 N N . ASN B 1 165 ? 19.030 -63.011 147.862 1.00 87.69 165 ASN B N 1
ATOM 5926 C CA . ASN B 1 165 ? 19.141 -63.597 149.193 1.00 77.11 165 ASN B CA 1
ATOM 5927 C C . ASN B 1 165 ? 20.154 -62.777 149.983 1.00 77.81 165 ASN B C 1
ATOM 5928 O O . ASN B 1 165 ? 21.343 -62.758 149.654 1.00 83.24 165 ASN B O 1
ATOM 5933 N N . VAL B 1 166 ? 19.679 -62.107 151.033 1.00 77.42 166 VAL B N 1
ATOM 5934 C CA . VAL B 1 166 ? 20.550 -61.249 151.829 1.00 70.25 166 VAL B CA 1
ATOM 5935 C C . VAL B 1 166 ? 21.566 -62.084 152.595 1.00 75.04 166 VAL B C 1
ATOM 5936 O O . VAL B 1 166 ? 22.748 -61.726 152.687 1.00 75.63 166 VAL B O 1
ATOM 5940 N N . GLU B 1 167 ? 21.119 -63.204 153.163 1.00 79.45 167 GLU B N 1
ATOM 5941 C CA . GLU B 1 167 ? 21.997 -64.056 153.957 1.00 77.11 167 GLU B CA 1
ATOM 5942 C C . GLU B 1 167 ? 23.189 -64.536 153.137 1.00 81.03 167 GLU B C 1
ATOM 5943 O O . GLU B 1 167 ? 24.338 -64.440 153.583 1.00 84.02 167 GLU B O 1
ATOM 5949 N N . ALA B 1 168 ? 22.938 -65.029 151.919 1.00 80.61 168 ALA B N 1
ATOM 5950 C CA . ALA B 1 168 ? 24.026 -65.546 151.089 1.00 77.73 168 ALA B CA 1
ATOM 5951 C C . ALA B 1 168 ? 24.976 -64.433 150.658 1.00 73.83 168 ALA B C 1
ATOM 5952 O O . ALA B 1 168 ? 26.201 -64.614 150.671 1.00 68.10 168 ALA B O 1
ATOM 5954 N N . THR B 1 169 ? 24.428 -63.285 150.247 1.00 70.40 169 THR B N 1
ATOM 5955 C CA . THR B 1 169 ? 25.267 -62.138 149.906 1.00 60.98 169 THR B CA 1
ATOM 5956 C C . THR B 1 169 ? 26.193 -61.754 151.053 1.00 63.33 169 THR B C 1
ATOM 5957 O O . THR B 1 169 ? 27.389 -61.527 150.843 1.00 69.64 169 THR B O 1
ATOM 5961 N N . ASN B 1 170 ? 25.659 -61.658 152.273 1.00 65.33 170 ASN B N 1
ATOM 5962 C CA . ASN B 1 170 ? 26.509 -61.309 153.410 1.00 60.13 170 ASN B CA 1
ATOM 5963 C C . ASN B 1 170 ? 27.504 -62.421 153.730 1.00 59.82 170 ASN B C 1
ATOM 5964 O O . ASN B 1 170 ? 28.629 -62.143 154.159 1.00 60.57 170 ASN B O 1
ATOM 5969 N N . ALA B 1 171 ? 27.108 -63.684 153.543 1.00 58.28 171 ALA B N 1
ATOM 5970 C CA . ALA B 1 171 ? 28.058 -64.784 153.689 1.00 57.70 171 ALA B CA 1
ATOM 5971 C C . ALA B 1 171 ? 29.247 -64.596 152.759 1.00 62.72 171 ALA B C 1
ATOM 5972 O O . ALA B 1 171 ? 30.397 -64.834 153.148 1.00 65.30 171 ALA B O 1
ATOM 5974 N N . ILE B 1 172 ? 28.987 -64.170 151.523 1.00 65.36 172 ILE B N 1
ATOM 5975 C CA . ILE B 1 172 ? 30.072 -63.936 150.574 1.00 59.04 172 ILE B CA 1
ATOM 5976 C C . ILE B 1 172 ? 30.898 -62.722 150.993 1.00 59.53 172 ILE B C 1
ATOM 5977 O O . ILE B 1 172 ? 32.131 -62.782 151.053 1.00 62.24 172 ILE B O 1
ATOM 5982 N N . LEU B 1 173 ? 30.228 -61.602 151.283 1.00 56.37 173 LEU B N 1
ATOM 5983 C CA . LEU B 1 173 ? 30.930 -60.343 151.523 1.00 42.43 173 LEU B CA 1
ATOM 5984 C C . LEU B 1 173 ? 31.789 -60.392 152.781 1.00 55.02 173 LEU B C 1
ATOM 5985 O O . LEU B 1 173 ? 32.861 -59.776 152.820 1.00 57.32 173 LEU B O 1
ATOM 5990 N N . ASN B 1 174 ? 31.350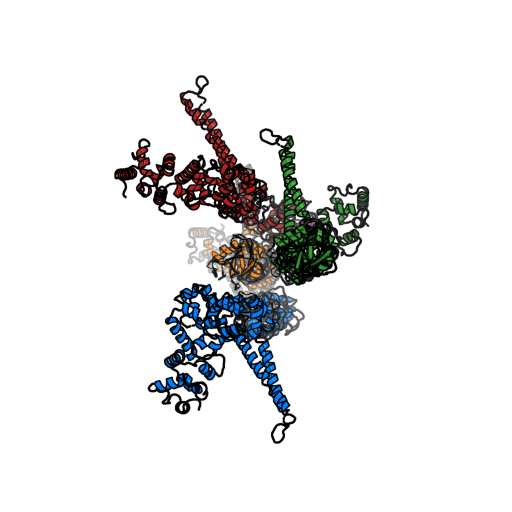 -61.116 153.807 1.00 62.67 174 ASN B N 1
ATOM 5991 C CA . ASN B 1 174 ? 32.098 -61.233 155.053 1.00 64.61 174 ASN B CA 1
ATOM 5992 C C . ASN B 1 174 ? 33.245 -62.232 154.966 1.00 57.40 174 ASN B C 1
ATOM 5993 O O . ASN B 1 174 ? 33.865 -62.537 155.992 1.00 64.14 174 ASN B O 1
ATOM 5998 N N . ASN B 1 175 ? 33.535 -62.742 153.774 1.00 49.19 175 ASN B N 1
ATOM 5999 C CA . ASN B 1 175 ? 34.706 -63.570 153.513 1.00 56.17 175 ASN B CA 1
ATOM 6000 C C . ASN B 1 175 ? 35.658 -62.762 152.642 1.00 64.83 175 ASN B C 1
ATOM 6001 O O . ASN B 1 175 ? 35.287 -62.338 151.543 1.00 66.14 175 ASN B O 1
ATOM 6006 N N . SER B 1 176 ? 36.875 -62.537 153.146 1.00 57.94 176 SER B N 1
ATOM 6007 C CA . SER B 1 176 ? 37.829 -61.678 152.449 1.00 53.52 176 SER B CA 1
ATOM 6008 C C . SER B 1 176 ? 38.133 -62.189 151.045 1.00 62.09 176 SER B C 1
ATOM 6009 O O . SER B 1 176 ? 38.370 -61.397 150.126 1.00 67.25 176 SER B O 1
ATOM 6012 N N . ASN B 1 177 ? 38.177 -63.509 150.868 1.00 48.09 177 ASN B N 1
ATOM 6013 C CA . ASN B 1 177 ? 38.507 -64.087 149.569 1.00 57.58 177 ASN B CA 1
ATOM 6014 C C . ASN B 1 177 ? 37.290 -64.180 148.648 1.00 60.45 177 ASN B C 1
ATOM 6015 O O . ASN B 1 177 ? 37.376 -63.876 147.446 1.00 68.94 177 ASN B O 1
ATOM 6020 N N . ALA B 1 178 ? 36.151 -64.607 149.200 1.00 52.64 178 ALA B N 1
ATOM 6021 C CA . ALA B 1 178 ? 34.922 -64.690 148.422 1.00 57.48 178 ALA B CA 1
ATOM 6022 C C . ALA B 1 178 ? 34.488 -63.334 147.886 1.00 55.45 178 ALA B C 1
ATOM 6023 O O . ALA B 1 178 ? 33.913 -63.261 146.796 1.00 49.08 178 ALA B O 1
ATOM 6025 N N . ILE B 1 179 ? 34.729 -62.255 148.634 1.00 52.09 179 ILE B N 1
ATOM 6026 C CA . ILE B 1 179 ? 34.368 -60.933 148.132 1.00 46.47 179 ILE B CA 1
ATOM 6027 C C . ILE B 1 179 ? 35.219 -60.573 146.919 1.00 53.22 179 ILE B C 1
ATOM 6028 O O . ILE B 1 179 ? 34.728 -59.963 145.962 1.00 57.44 179 ILE B O 1
ATOM 6033 N N . VAL B 1 180 ? 36.505 -60.935 146.940 1.00 61.41 180 VAL B N 1
ATOM 6034 C CA . VAL B 1 180 ? 37.352 -60.742 145.765 1.00 58.90 180 VAL B CA 1
ATOM 6035 C C . VAL B 1 180 ? 36.778 -61.504 144.580 1.00 53.41 180 VAL B C 1
ATOM 6036 O O . VAL B 1 180 ? 36.680 -60.979 143.465 1.00 44.89 180 VAL B O 1
ATOM 6040 N N . ALA B 1 181 ? 36.406 -62.765 144.808 1.00 60.37 181 ALA B N 1
ATOM 6041 C CA . ALA B 1 181 ? 35.794 -63.554 143.741 1.00 54.58 181 ALA B CA 1
ATOM 6042 C C . ALA B 1 181 ? 34.539 -62.876 143.193 1.00 55.25 181 ALA B C 1
ATOM 6043 O O . ALA B 1 181 ? 34.334 -62.819 141.974 1.00 56.92 181 ALA B O 1
ATOM 6045 N N . LEU B 1 182 ? 33.687 -62.363 144.082 1.00 64.21 182 LEU B N 1
ATOM 6046 C CA . LEU B 1 182 ? 32.431 -61.743 143.667 1.00 56.20 182 LEU B CA 1
ATOM 6047 C C . LEU B 1 182 ? 32.656 -60.438 142.909 1.00 60.40 182 LEU B C 1
ATOM 6048 O O . LEU B 1 182 ? 32.061 -60.214 141.849 1.00 60.04 182 LEU B O 1
ATOM 6053 N N . THR B 1 183 ? 33.513 -59.564 143.439 1.00 61.45 183 THR B N 1
ATOM 6054 C CA . THR B 1 183 ? 33.624 -58.213 142.898 1.00 52.24 183 THR B CA 1
ATOM 6055 C C . THR B 1 183 ? 34.434 -58.163 141.608 1.00 52.35 183 THR B C 1
ATOM 6056 O O . THR B 1 183 ? 34.106 -57.392 140.699 1.00 52.33 183 THR B O 1
ATOM 6068 N N . CYS B 1 185 ? 34.849 -60.257 139.219 1.00 65.07 185 CYS B N 1
ATOM 6069 C CA . CYS B 1 185 ? 34.279 -60.961 138.076 1.00 62.02 185 CYS B CA 1
ATOM 6070 C C . CYS B 1 185 ? 33.242 -60.022 137.468 1.00 65.96 185 CYS B C 1
ATOM 6071 O O . CYS B 1 185 ? 32.170 -59.811 138.052 1.00 70.52 185 CYS B O 1
ATOM 6074 N N . LYS B 1 186 ? 33.580 -59.486 136.285 1.00 55.06 186 LYS B N 1
ATOM 6075 C CA . LYS B 1 186 ? 32.881 -58.347 135.684 1.00 54.57 186 LYS B CA 1
ATOM 6076 C C . LYS B 1 186 ? 31.372 -58.592 135.594 1.00 58.60 186 LYS B C 1
ATOM 6077 O O . LYS B 1 186 ? 30.578 -57.740 136.000 1.00 73.82 186 LYS B O 1
ATOM 6083 N N . SER B 1 187 ? 30.958 -59.773 135.102 1.00 57.76 187 SER B N 1
ATOM 6084 C CA . SER B 1 187 ? 29.529 -60.048 134.957 1.00 59.07 187 SER B CA 1
ATOM 6085 C C . SER B 1 187 ? 28.850 -60.041 136.319 1.00 63.54 187 SER B C 1
ATOM 6086 O O . SER B 1 187 ? 27.847 -59.338 136.522 1.00 74.73 187 SER B O 1
ATOM 6089 N N . SER B 1 188 ? 29.411 -60.784 137.279 1.00 63.04 188 SER B N 1
ATOM 6090 C CA . SER B 1 188 ? 28.902 -60.760 138.647 1.00 57.74 188 SER B CA 1
ATOM 6091 C C . SER B 1 188 ? 28.811 -59.327 139.156 1.00 63.45 188 SER B C 1
ATOM 6092 O O . SER B 1 188 ? 27.744 -58.871 139.579 1.00 71.80 188 SER B O 1
ATOM 6103 N N . ASP B 1 190 ? 28.688 -56.648 137.501 1.00 60.51 190 ASP B N 1
ATOM 6104 C CA . ASP B 1 190 ? 27.684 -55.867 136.773 1.00 60.79 190 ASP B CA 1
ATOM 6105 C C . ASP B 1 190 ? 26.311 -56.061 137.367 1.00 60.98 190 ASP B C 1
ATOM 6106 O O . ASP B 1 190 ? 25.459 -55.168 137.292 1.00 58.24 190 ASP B O 1
ATOM 6111 N N . ALA B 1 191 ? 26.035 -57.267 137.845 1.00 55.45 191 ALA B N 1
ATOM 6112 C CA . ALA B 1 191 ? 24.751 -57.488 138.476 1.00 53.41 191 ALA B CA 1
ATOM 6113 C C . ALA B 1 191 ? 24.695 -56.739 139.787 1.00 57.21 191 ALA B C 1
ATOM 6114 O O . ALA B 1 191 ? 23.679 -56.112 140.106 1.00 60.14 191 ALA B O 1
ATOM 6116 N N . VAL B 1 192 ? 25.813 -56.728 140.515 1.00 61.06 192 VAL B N 1
ATOM 6117 C CA . VAL B 1 192 ? 25.832 -56.130 141.845 1.00 62.05 192 VAL B CA 1
ATOM 6118 C C . VAL B 1 192 ? 25.551 -54.634 141.765 1.00 57.06 192 VAL B C 1
ATOM 6119 O O . VAL B 1 192 ? 24.742 -54.099 142.531 1.00 63.92 192 VAL B O 1
ATOM 6123 N N . VAL B 1 193 ? 26.218 -53.933 140.843 1.00 58.36 193 VAL B N 1
ATOM 6124 C CA . VAL B 1 193 ? 25.911 -52.521 140.635 1.00 48.25 193 VAL B CA 1
ATOM 6125 C C . VAL B 1 193 ? 24.475 -52.345 140.163 1.00 48.79 193 VAL B C 1
ATOM 6126 O O . VAL B 1 193 ? 23.817 -51.355 140.510 1.00 68.01 193 VAL B O 1
ATOM 6130 N N . ALA B 1 194 ? 23.961 -53.285 139.364 1.00 65.31 194 ALA B N 1
ATOM 6131 C CA . ALA B 1 194 ? 22.615 -53.108 138.834 1.00 61.98 194 ALA B CA 1
ATOM 6132 C C . ALA B 1 194 ? 21.558 -53.329 139.905 1.00 57.85 194 ALA B C 1
ATOM 6133 O O . ALA B 1 194 ? 20.460 -52.769 139.812 1.00 60.72 194 ALA B O 1
ATOM 6135 N N . SER B 1 195 ? 21.857 -54.140 140.918 1.00 60.41 195 SER B N 1
ATOM 6136 C CA . SER B 1 195 ? 20.880 -54.412 141.961 1.00 54.65 195 SER B CA 1
ATOM 6137 C C . SER B 1 195 ? 20.859 -53.265 142.964 1.00 58.46 195 SER B C 1
ATOM 6138 O O . SER B 1 195 ? 21.913 -52.800 143.410 1.00 68.44 195 SER B O 1
ATOM 6141 N N . SER B 1 196 ? 19.656 -52.816 143.322 1.00 67.59 196 SER B N 1
ATOM 6142 C CA . SER B 1 196 ? 19.522 -51.749 144.307 1.00 65.39 196 SER B CA 1
ATOM 6143 C C . SER B 1 196 ? 19.805 -52.260 145.712 1.00 55.87 196 SER B C 1
ATOM 6144 O O . SER B 1 196 ? 20.283 -51.506 146.568 1.00 60.63 196 SER B O 1
ATOM 6147 N N . ASN B 1 197 ? 19.523 -53.540 145.958 1.00 60.94 197 ASN B N 1
ATOM 6148 C CA . ASN B 1 197 ? 19.727 -54.135 147.273 1.00 58.11 197 ASN B CA 1
ATOM 6149 C C . ASN B 1 197 ? 21.193 -54.469 147.511 1.00 60.29 197 ASN B C 1
ATOM 6150 O O . ASN B 1 197 ? 21.739 -54.153 148.576 1.00 59.95 197 ASN B O 1
ATOM 6155 N N . ALA B 1 198 ? 21.852 -55.075 146.518 1.00 61.98 198 ALA B N 1
ATOM 6156 C CA . ALA B 1 198 ? 23.248 -55.470 146.676 1.00 59.74 198 ALA B CA 1
ATOM 6157 C C . ALA B 1 198 ? 24.105 -54.287 147.107 1.00 62.41 198 ALA B C 1
ATOM 6158 O O . ALA B 1 198 ? 24.832 -54.363 148.105 1.00 62.73 198 ALA B O 1
ATOM 6168 N N . ASP B 1 200 ? 23.246 -51.616 148.666 1.00 63.52 200 ASP B N 1
ATOM 6169 C CA . ASP B 1 200 ? 22.972 -51.355 150.075 1.00 54.69 200 ASP B CA 1
ATOM 6170 C C . ASP B 1 200 ? 23.830 -52.252 150.956 1.00 56.03 200 ASP B C 1
ATOM 6171 O O . ASP B 1 200 ? 24.576 -51.768 151.817 1.00 60.23 200 ASP B O 1
ATOM 6176 N N . LEU B 1 201 ? 23.756 -53.567 150.728 1.00 55.33 201 LEU B N 1
ATOM 6177 C CA . LEU B 1 201 ? 24.563 -54.496 151.510 1.00 56.81 201 LEU B CA 1
ATOM 6178 C C . LEU B 1 201 ? 26.040 -54.147 151.410 1.00 60.88 201 LEU B C 1
ATOM 6179 O O . LEU B 1 201 ? 26.745 -54.100 152.427 1.00 68.31 201 LEU B O 1
ATOM 6184 N N . LEU B 1 202 ? 26.510 -53.827 150.198 1.00 57.37 202 LEU B N 1
ATOM 6185 C CA . LEU B 1 202 ? 27.910 -53.456 150.036 1.00 52.52 202 LEU B CA 1
ATOM 6186 C C . LEU B 1 202 ? 28.226 -52.239 150.887 1.00 53.01 202 LEU B C 1
ATOM 6187 O O . LEU B 1 202 ? 29.244 -52.211 151.591 1.00 49.92 202 LEU B O 1
ATOM 6192 N N . GLY B 1 203 ? 27.320 -51.258 150.895 1.00 53.17 203 GLY B N 1
ATOM 6193 C CA . GLY B 1 203 ? 27.526 -50.090 151.731 1.00 48.56 203 GLY B CA 1
ATOM 6194 C C . GLY B 1 203 ? 27.690 -50.488 153.182 1.00 61.46 203 GLY B C 1
ATOM 6195 O O . GLY B 1 203 ? 28.620 -50.036 153.860 1.00 60.66 203 GLY B O 1
ATOM 6196 N N . GLN B 1 204 ? 26.839 -51.402 153.657 1.00 55.22 204 GLN B N 1
ATOM 6197 C CA . GLN B 1 204 ? 26.913 -51.789 155.057 1.00 55.29 204 GLN B CA 1
ATOM 6198 C C . GLN B 1 204 ? 28.242 -52.473 155.319 1.00 55.13 204 GLN B C 1
ATOM 6199 O O . GLN B 1 204 ? 28.861 -52.273 156.374 1.00 53.50 204 GLN B O 1
ATOM 6205 N N . TYR B 1 205 ? 28.717 -53.247 154.335 1.00 48.61 205 TYR B N 1
ATOM 6206 C CA . TYR B 1 205 ? 30.011 -53.903 154.457 1.00 49.69 205 TYR B CA 1
ATOM 6207 C C . TYR B 1 205 ? 31.063 -52.870 154.814 1.00 56.04 205 TYR B C 1
ATOM 6208 O O . TYR B 1 205 ? 31.861 -53.064 155.739 1.00 45.83 205 TYR B O 1
ATOM 6217 N N . ILE B 1 206 ? 31.044 -51.739 154.102 1.00 52.93 206 ILE B N 1
ATOM 6218 C CA . ILE B 1 206 ? 32.056 -50.714 154.311 1.00 43.82 206 ILE B CA 1
ATOM 6219 C C . ILE B 1 206 ? 32.018 -50.265 155.763 1.00 57.83 206 ILE B C 1
ATOM 6220 O O . ILE B 1 206 ? 33.057 -50.162 156.429 1.00 56.18 206 ILE B O 1
ATOM 6225 N N . LEU B 1 207 ? 30.810 -50.040 156.290 1.00 51.37 207 LEU B N 1
ATOM 6226 C CA . LEU B 1 207 ? 30.680 -49.571 157.664 1.00 49.05 207 LEU B CA 1
ATOM 6227 C C . LEU B 1 207 ? 31.295 -50.568 158.639 1.00 52.15 207 LEU B C 1
ATOM 6228 O O . LEU B 1 207 ? 31.890 -50.177 159.649 1.00 57.71 207 LEU B O 1
ATOM 6233 N N . ARG B 1 208 ? 31.165 -51.865 158.345 1.00 43.89 208 ARG B N 1
ATOM 6234 C CA . ARG B 1 208 ? 31.765 -52.888 159.196 1.00 48.83 208 ARG B CA 1
ATOM 6235 C C . ARG B 1 208 ? 33.288 -52.905 159.112 1.00 48.06 208 ARG B C 1
ATOM 6236 O O . ARG B 1 208 ? 33.950 -53.252 160.098 1.00 64.61 208 ARG B O 1
ATOM 6244 N N . VAL B 1 209 ? 33.868 -52.541 157.967 1.00 52.09 209 VAL B N 1
ATOM 6245 C CA . VAL B 1 209 ? 35.323 -52.601 157.827 1.00 45.17 209 VAL B CA 1
ATOM 6246 C C . VAL B 1 209 ? 36.002 -51.277 158.173 1.00 49.40 209 VAL B C 1
ATOM 6247 O O . VAL B 1 209 ? 37.222 -51.260 158.391 1.00 53.93 209 VAL B O 1
ATOM 6251 N N . THR B 1 210 ? 35.248 -50.173 158.206 1.00 45.15 210 THR B N 1
ATOM 6252 C CA . THR B 1 210 ? 35.779 -48.830 158.436 1.00 54.98 210 THR B CA 1
ATOM 6253 C C . THR B 1 210 ? 36.784 -48.735 159.585 1.00 67.20 210 THR B C 1
ATOM 6254 O O . THR B 1 210 ? 37.650 -47.852 159.562 1.00 67.43 210 THR B O 1
ATOM 6258 N N . THR B 1 211 ? 36.741 -49.644 160.558 1.00 61.73 211 THR B N 1
ATOM 6259 C CA . THR B 1 211 ? 37.704 -49.614 161.651 1.00 62.21 211 THR B CA 1
ATOM 6260 C C . THR B 1 211 ? 38.824 -50.627 161.469 1.00 69.81 211 THR B C 1
ATOM 6261 O O . THR B 1 211 ? 39.630 -50.821 162.385 1.00 73.93 211 THR B O 1
ATOM 6265 N N . GLU B 1 212 ? 38.895 -51.265 160.306 1.00 62.66 212 GLU B N 1
ATOM 6266 C CA . GLU B 1 212 ? 39.981 -52.169 159.948 1.00 49.07 212 GLU B CA 1
ATOM 6267 C C . GLU B 1 212 ? 40.733 -51.436 158.842 1.00 50.34 212 GLU B C 1
ATOM 6268 O O . GLU B 1 212 ? 40.513 -51.668 157.653 1.00 60.41 212 GLU B O 1
ATOM 6274 N N . SER B 1 213 ? 41.619 -50.527 159.254 1.00 55.82 213 SER B N 1
ATOM 6275 C CA . SER B 1 213 ? 42.263 -49.589 158.334 1.00 49.74 213 SER B CA 1
ATOM 6276 C C . SER B 1 213 ? 42.849 -50.237 157.083 1.00 54.29 213 SER B C 1
ATOM 6277 O O . SER B 1 213 ? 42.598 -49.722 155.980 1.00 60.30 213 SER B O 1
ATOM 6280 N N . PRO B 1 214 ? 43.633 -51.322 157.162 1.00 57.29 214 PRO B N 1
ATOM 6281 C CA . PRO B 1 214 ? 44.135 -51.923 155.914 1.00 53.98 214 PRO B CA 1
ATOM 6282 C C . PRO B 1 214 ? 43.025 -52.344 154.967 1.00 49.32 214 PRO B C 1
ATOM 6283 O O . PRO B 1 214 ? 43.135 -52.130 153.754 1.00 52.46 214 PRO B O 1
ATOM 6287 N N . VAL B 1 215 ? 41.941 -52.914 155.499 1.00 48.54 215 VAL B N 1
ATOM 6288 C CA . VAL B 1 215 ? 40.849 -53.393 154.654 1.00 48.65 215 VAL B CA 1
ATOM 6289 C C . VAL B 1 215 ? 40.191 -52.234 153.914 1.00 49.05 215 VAL B C 1
ATOM 6290 O O . VAL B 1 215 ? 39.986 -52.290 152.695 1.00 60.08 215 VAL B O 1
ATOM 6294 N N . ILE B 1 216 ? 39.837 -51.170 154.640 1.00 50.75 216 ILE B N 1
ATOM 6295 C CA . ILE B 1 216 ? 39.153 -50.048 154.004 1.00 49.02 216 ILE B CA 1
ATOM 6296 C C . ILE B 1 216 ? 40.074 -49.348 153.008 1.00 53.59 216 ILE B C 1
ATOM 6297 O O . ILE B 1 216 ? 39.638 -48.951 151.918 1.00 47.15 216 ILE B O 1
ATOM 6302 N N . ARG B 1 217 ? 41.357 -49.183 153.355 1.00 48.81 217 ARG B N 1
ATOM 6303 C CA . ARG B 1 217 ? 42.284 -48.579 152.402 1.00 48.65 217 ARG B CA 1
ATOM 6304 C C . ARG B 1 217 ? 42.392 -49.417 151.135 1.00 49.93 217 ARG B C 1
ATOM 6305 O O . ARG B 1 217 ? 42.357 -48.878 150.023 1.00 45.86 217 ARG B O 1
ATOM 6313 N N . ALA B 1 218 ? 42.518 -50.739 151.280 1.00 45.33 218 ALA B N 1
ATOM 6314 C CA . ALA B 1 218 ? 42.590 -51.604 150.109 1.00 43.37 218 ALA B CA 1
ATOM 6315 C C . ALA B 1 218 ? 41.317 -51.513 149.276 1.00 44.49 218 ALA B C 1
ATOM 6316 O O . ALA B 1 218 ? 41.370 -51.570 148.042 1.00 38.71 218 ALA B O 1
ATOM 6318 N N . ILE B 1 219 ? 40.162 -51.381 149.933 1.00 52.88 219 ILE B N 1
ATOM 6319 C CA . ILE B 1 219 ? 38.911 -51.213 149.195 1.00 44.00 219 ILE B CA 1
ATOM 6320 C C . ILE B 1 219 ? 38.947 -49.928 148.378 1.00 41.04 219 ILE B C 1
ATOM 6321 O O . ILE B 1 219 ? 38.575 -49.910 147.198 1.00 51.12 219 ILE B O 1
ATOM 6326 N N . LEU B 1 220 ? 39.400 -48.831 148.992 1.00 48.35 220 LEU B N 1
ATOM 6327 C CA . LEU B 1 220 ? 39.434 -47.559 148.277 1.00 45.95 220 LEU B CA 1
ATOM 6328 C C . LEU B 1 220 ? 40.532 -47.518 147.221 1.00 49.62 220 LEU B C 1
ATOM 6329 O O . LEU B 1 220 ? 40.450 -46.708 146.293 1.00 54.70 220 LEU B O 1
ATOM 6334 N N . LYS B 1 221 ? 41.554 -48.368 147.344 1.00 44.84 221 LYS B N 1
ATOM 6335 C CA . LYS B 1 221 ? 42.600 -48.499 146.336 1.00 40.17 221 LYS B CA 1
ATOM 6336 C C . LYS B 1 221 ? 42.146 -49.305 145.126 1.00 44.81 221 LYS B C 1
ATOM 6337 O O . LYS B 1 221 ? 42.888 -49.385 144.141 1.00 54.26 221 LYS B O 1
ATOM 6343 N N . ASN B 1 222 ? 40.953 -49.893 145.175 1.00 42.18 222 ASN B N 1
ATOM 6344 C CA . ASN B 1 222 ? 40.434 -50.736 144.104 1.00 37.20 222 ASN B CA 1
ATOM 6345 C C . ASN B 1 222 ? 39.476 -49.886 143.280 1.00 39.79 222 ASN B C 1
ATOM 6346 O O . ASN B 1 222 ? 38.396 -49.520 143.752 1.00 51.12 222 ASN B O 1
ATOM 6351 N N . ASN B 1 223 ? 39.876 -49.592 142.040 1.00 44.07 223 ASN B N 1
ATOM 6352 C CA . ASN B 1 223 ? 39.142 -48.641 141.211 1.00 44.66 223 ASN B CA 1
ATOM 6353 C C . ASN B 1 223 ? 37.703 -49.082 140.970 1.00 48.15 223 ASN B C 1
ATOM 6354 O O . ASN B 1 223 ? 36.785 -48.255 140.991 1.00 54.37 223 ASN B O 1
ATOM 6359 N N . VAL B 1 224 ? 37.481 -50.376 140.738 1.00 48.68 224 VAL B N 1
ATOM 6360 C CA . VAL B 1 224 ? 36.138 -50.846 140.411 1.00 55.78 224 VAL B CA 1
ATOM 6361 C C . VAL B 1 224 ? 35.202 -50.662 141.601 1.00 51.21 224 VAL B C 1
ATOM 6362 O O . VAL B 1 224 ? 34.137 -50.040 141.487 1.00 53.45 224 VAL B O 1
ATOM 6366 N N . ILE B 1 225 ? 35.597 -51.186 142.765 1.00 40.46 225 ILE B N 1
ATOM 6367 C CA . ILE B 1 225 ? 34.765 -51.072 143.959 1.00 43.28 225 ILE B CA 1
ATOM 6368 C C . ILE B 1 225 ? 34.627 -49.616 144.383 1.00 48.26 225 ILE B C 1
ATOM 6369 O O . ILE B 1 225 ? 33.539 -49.170 144.758 1.00 53.44 225 ILE B O 1
ATOM 6374 N N . ARG B 1 226 ? 35.728 -48.861 144.354 1.00 42.79 226 ARG B N 1
ATOM 6375 C CA . ARG B 1 226 ? 35.685 -47.433 144.657 1.00 37.19 226 ARG B CA 1
ATOM 6376 C C . ARG B 1 226 ? 34.647 -46.711 143.802 1.00 44.39 226 ARG B C 1
ATOM 6377 O O . ARG B 1 226 ? 33.758 -46.025 144.322 1.00 48.10 226 ARG B O 1
ATOM 6385 N N . ASP B 1 227 ? 34.765 -46.840 142.477 1.00 50.20 227 ASP B N 1
ATOM 6386 C CA . ASP B 1 227 ? 33.866 -46.131 141.572 1.00 42.37 227 ASP B CA 1
ATOM 6387 C C . ASP B 1 227 ? 32.420 -46.566 141.768 1.00 43.12 227 ASP B C 1
ATOM 6388 O O . ASP B 1 227 ? 31.509 -45.729 141.763 1.00 59.41 227 ASP B O 1
ATOM 6393 N N . ALA B 1 228 ? 32.183 -47.871 141.933 1.00 46.45 228 ALA B N 1
ATOM 6394 C CA . ALA B 1 228 ? 30.817 -48.342 142.143 1.00 51.32 228 ALA B CA 1
ATOM 6395 C C . ALA B 1 228 ? 30.237 -47.806 143.446 1.00 46.74 228 ALA B C 1
ATOM 6396 O O . ALA B 1 228 ? 29.074 -47.389 143.493 1.00 48.19 228 ALA B O 1
ATOM 6398 N N . ILE B 1 229 ? 31.032 -47.816 144.517 1.00 53.31 229 ILE B N 1
ATOM 6399 C CA . ILE B 1 229 ? 30.561 -47.373 145.824 1.00 52.52 229 ILE B CA 1
ATOM 6400 C C . ILE B 1 229 ? 30.255 -45.880 145.822 1.00 52.94 229 ILE B C 1
ATOM 6401 O O . ILE B 1 229 ? 29.178 -45.452 146.255 1.00 55.54 229 ILE B O 1
ATOM 6406 N N . ILE B 1 230 ? 31.195 -45.066 145.340 1.00 47.00 230 ILE B N 1
ATOM 6407 C CA . ILE B 1 230 ? 31.034 -43.618 145.438 1.00 41.32 230 ILE B CA 1
ATOM 6408 C C . ILE B 1 230 ? 29.875 -43.121 144.577 1.00 46.86 230 ILE B C 1
ATOM 6409 O O . ILE B 1 230 ? 29.205 -42.144 144.933 1.00 48.95 230 ILE B O 1
ATOM 6414 N N . ASN B 1 231 ? 29.595 -43.788 143.459 1.00 47.35 231 ASN B N 1
ATOM 6415 C CA . ASN B 1 231 ? 28.537 -43.359 142.553 1.00 49.01 231 ASN B CA 1
ATOM 6416 C C . ASN B 1 231 ? 27.212 -44.075 142.791 1.00 52.94 231 ASN B C 1
ATOM 6417 O O . ASN B 1 231 ? 26.308 -43.973 141.956 1.00 55.50 231 ASN B O 1
ATOM 6422 N N . SER B 1 232 ? 27.075 -44.796 143.900 1.00 55.12 232 SER B N 1
ATOM 6423 C CA . SER B 1 232 ? 25.851 -45.521 144.221 1.00 52.16 232 SER B CA 1
ATOM 6424 C C . SER B 1 232 ? 25.044 -44.717 145.232 1.00 50.01 232 SER B C 1
ATOM 6425 O O . SER B 1 232 ? 25.559 -44.356 146.296 1.00 54.45 232 SER B O 1
ATOM 6428 N N . ASP B 1 233 ? 23.784 -44.433 144.893 1.00 55.99 233 ASP B N 1
ATOM 6429 C CA . ASP B 1 233 ? 22.914 -43.712 145.818 1.00 55.85 233 ASP B CA 1
ATOM 6430 C C . ASP B 1 233 ? 22.712 -44.493 147.110 1.00 60.22 233 ASP B C 1
ATOM 6431 O O . ASP B 1 233 ? 22.749 -43.918 148.205 1.00 60.09 233 ASP B O 1
ATOM 6436 N N . GLU B 1 234 ? 22.493 -45.805 147.001 1.00 55.13 234 GLU B N 1
ATOM 6437 C CA . GLU B 1 234 ? 22.274 -46.628 148.187 1.00 63.85 234 GLU B CA 1
ATOM 6438 C C . GLU B 1 234 ? 23.522 -46.678 149.059 1.00 61.65 234 GLU B C 1
ATOM 6439 O O . GLU B 1 234 ? 23.475 -46.328 150.246 1.00 67.40 234 GLU B O 1
ATOM 6445 N N . ALA B 1 235 ? 24.652 -47.092 148.480 1.00 56.21 235 ALA B N 1
ATOM 6446 C CA . ALA B 1 235 ? 25.867 -47.299 149.265 1.00 54.88 235 ALA B CA 1
ATOM 6447 C C . ALA B 1 235 ? 26.259 -46.033 150.014 1.00 48.84 235 ALA B C 1
ATOM 6448 O O . ALA B 1 235 ? 26.471 -46.060 151.233 1.00 52.68 235 ALA B O 1
ATOM 6458 N N . THR B 1 237 ? 24.444 -43.649 150.922 1.00 50.13 237 THR B N 1
ATOM 6459 C CA . THR B 1 237 ? 23.469 -43.436 151.988 1.00 51.00 237 THR B CA 1
ATOM 6460 C C . THR B 1 237 ? 23.931 -44.086 153.287 1.00 49.48 237 THR B C 1
ATOM 6461 O O . THR B 1 237 ? 23.855 -43.481 154.362 1.00 57.12 237 THR B O 1
ATOM 6465 N N . GLN B 1 238 ? 24.417 -45.326 153.204 1.00 47.52 238 GLN B N 1
ATOM 6466 C CA . GLN B 1 238 ? 25.017 -45.958 154.375 1.00 47.49 238 GLN B CA 1
ATOM 6467 C C . GLN B 1 238 ? 26.269 -45.207 154.811 1.00 53.28 238 GLN B C 1
ATOM 6468 O O . GLN B 1 238 ? 26.389 -44.785 155.970 1.00 66.80 238 GLN B O 1
ATOM 6474 N N . ILE B 1 239 ? 27.194 -44.991 153.873 1.00 48.35 239 ILE B N 1
ATOM 6475 C CA . ILE B 1 239 ? 28.523 -44.492 154.217 1.00 40.50 239 ILE B CA 1
ATOM 6476 C C . ILE B 1 239 ? 28.437 -43.102 154.828 1.00 46.88 239 ILE B C 1
ATOM 6477 O O . ILE B 1 239 ? 29.163 -42.779 155.777 1.00 49.05 239 ILE B O 1
ATOM 6482 N N . SER B 1 240 ? 27.552 -42.257 154.296 1.00 53.70 240 SER B N 1
ATOM 6483 C CA . SER B 1 240 ? 27.416 -40.902 154.817 1.00 47.44 240 SER B CA 1
ATOM 6484 C C . SER B 1 240 ? 27.046 -40.899 156.295 1.00 51.56 240 SER B C 1
ATOM 6485 O O . SER B 1 240 ? 27.372 -39.944 157.011 1.00 54.55 240 SER B O 1
ATOM 6488 N N . SER B 1 241 ? 26.374 -41.951 156.774 1.00 56.03 241 SER B N 1
ATOM 6489 C CA . SER B 1 241 ? 25.959 -41.978 158.173 1.00 45.81 241 SER B CA 1
ATOM 6490 C C . SER B 1 241 ? 27.136 -42.142 159.127 1.00 52.17 241 SER B C 1
ATOM 6491 O O . SER B 1 241 ? 27.018 -41.786 160.304 1.00 65.84 241 SER B O 1
ATOM 6494 N N . ASN B 1 242 ? 28.262 -42.669 158.650 1.00 52.78 242 ASN B N 1
ATOM 6495 C CA . ASN B 1 242 ? 29.462 -42.861 159.459 1.00 47.22 242 ASN B CA 1
ATOM 6496 C C . ASN B 1 242 ? 30.502 -41.846 159.001 1.00 45.83 242 ASN B C 1
ATOM 6497 O O . ASN B 1 242 ? 31.060 -41.973 157.905 1.00 58.07 242 ASN B O 1
ATOM 6502 N N . GLU B 1 243 ? 30.756 -40.837 159.838 1.00 47.16 243 GLU B N 1
ATOM 6503 C CA . GLU B 1 243 ? 31.724 -39.806 159.480 1.00 40.85 243 GLU B CA 1
ATOM 6504 C C . GLU B 1 243 ? 33.127 -40.379 159.320 1.00 46.74 243 GLU B C 1
ATOM 6505 O O . GLU B 1 243 ? 33.927 -39.850 158.541 1.00 51.77 243 GLU B O 1
ATOM 6511 N N . ASN B 1 244 ? 33.444 -41.458 160.042 1.00 54.83 244 ASN B N 1
ATOM 6512 C CA . ASN B 1 244 ? 34.780 -42.037 159.944 1.00 45.93 244 ASN B CA 1
ATOM 6513 C C . ASN B 1 244 ? 34.980 -42.780 158.630 1.00 45.00 244 ASN B C 1
ATOM 6514 O O . ASN B 1 244 ? 36.112 -42.876 158.144 1.00 52.05 244 ASN B O 1
ATOM 6519 N N . SER B 1 245 ? 33.906 -43.314 158.043 1.00 47.04 245 SER B N 1
ATOM 6520 C CA . SER B 1 245 ? 34.013 -43.878 156.702 1.00 35.15 245 SER B CA 1
ATOM 6521 C C . SER B 1 245 ? 34.308 -42.787 155.682 1.00 36.27 245 SER B C 1
ATOM 6522 O O . SER B 1 245 ? 35.216 -42.924 154.853 1.00 44.55 245 SER B O 1
ATOM 6525 N N . VAL B 1 246 ? 33.569 -41.677 155.759 1.00 40.66 246 VAL B N 1
ATOM 6526 C CA . VAL B 1 246 ? 33.810 -40.549 154.864 1.00 39.88 246 VAL B CA 1
ATOM 6527 C C . VAL B 1 246 ? 35.242 -40.057 155.016 1.00 37.74 246 VAL B C 1
ATOM 6528 O O . VAL B 1 246 ? 35.912 -39.727 154.029 1.00 47.54 246 VAL B O 1
ATOM 6540 N N . GLU B 1 248 ? 37.818 -41.756 155.560 1.00 43.96 248 GLU B N 1
ATOM 6541 C CA . GLU B 1 248 ? 38.737 -42.611 154.820 1.00 36.27 248 GLU B CA 1
ATOM 6542 C C . GLU B 1 248 ? 38.713 -42.296 153.330 1.00 41.09 248 GLU B C 1
ATOM 6543 O O . GLU B 1 248 ? 39.721 -42.493 152.641 1.00 54.38 248 GLU B O 1
ATOM 6549 N N . ILE B 1 249 ? 37.584 -41.798 152.820 1.00 41.51 249 ILE B N 1
ATOM 6550 C CA . ILE B 1 249 ? 37.509 -41.440 151.407 1.00 40.23 249 ILE B CA 1
ATOM 6551 C C . ILE B 1 249 ? 38.358 -40.208 151.125 1.00 42.31 249 ILE B C 1
ATOM 6552 O O . ILE B 1 249 ? 39.095 -40.157 150.133 1.00 46.65 249 ILE B O 1
ATOM 6557 N N . PHE B 1 250 ? 38.277 -39.199 151.995 1.00 46.27 250 PHE B N 1
ATOM 6558 C CA . PHE B 1 250 ? 39.081 -37.995 151.829 1.00 45.37 250 PHE B CA 1
ATOM 6559 C C . PHE B 1 250 ? 40.552 -38.222 152.147 1.00 42.11 250 PHE B C 1
ATOM 6560 O O . PHE B 1 250 ? 41.366 -37.328 151.896 1.00 51.05 250 PHE B O 1
ATOM 6568 N N . ASN B 1 251 ? 40.907 -39.383 152.691 1.00 49.39 251 ASN B N 1
ATOM 6569 C CA . ASN B 1 251 ? 42.302 -39.750 152.892 1.00 49.50 251 ASN B CA 1
ATOM 6570 C C . ASN B 1 251 ? 42.921 -40.369 151.646 1.00 49.01 251 ASN B C 1
ATOM 6571 O O . ASN B 1 251 ? 44.105 -40.725 151.667 1.00 47.20 251 ASN B O 1
ATOM 6576 N N . ASP B 1 252 ? 42.151 -40.497 150.566 1.00 44.55 252 ASP B N 1
ATOM 6577 C CA . ASP B 1 252 ? 42.596 -41.123 149.326 1.00 36.90 252 ASP B CA 1
ATOM 6578 C C . ASP B 1 252 ? 42.301 -40.159 148.187 1.00 37.33 252 ASP B C 1
ATOM 6579 O O . ASP B 1 252 ? 41.146 -39.772 147.984 1.00 47.29 252 ASP B O 1
ATOM 6584 N N . LEU B 1 253 ? 43.348 -39.771 147.453 1.00 37.79 253 LEU B N 1
ATOM 6585 C CA . LEU B 1 253 ? 43.222 -38.706 146.461 1.00 33.55 253 LEU B CA 1
ATOM 6586 C C . LEU B 1 253 ? 42.239 -39.076 145.354 1.00 42.56 253 LEU B C 1
ATOM 6587 O O . LEU B 1 253 ? 41.350 -38.288 145.010 1.00 53.49 253 LEU B O 1
ATOM 6592 N N . GLU B 1 254 ? 42.393 -40.267 144.770 1.00 38.32 254 GLU B N 1
ATOM 6593 C CA . GLU B 1 254 ? 41.557 -40.643 143.634 1.00 40.14 254 GLU B CA 1
ATOM 6594 C C . GLU B 1 254 ? 40.101 -40.822 144.052 1.00 46.15 254 GLU B C 1
ATOM 6595 O O . GLU B 1 254 ? 39.182 -40.465 143.301 1.00 60.52 254 GLU B O 1
ATOM 6601 N N . ALA B 1 255 ? 39.871 -41.364 145.250 1.00 38.51 255 ALA B N 1
ATOM 6602 C CA . ALA B 1 255 ? 38.508 -41.480 145.757 1.00 44.86 255 ALA B CA 1
ATOM 6603 C C . ALA B 1 255 ? 37.876 -40.107 145.941 1.00 44.34 255 ALA B C 1
ATOM 6604 O O . ALA B 1 255 ? 36.701 -39.908 145.614 1.00 54.57 255 ALA B O 1
ATOM 6606 N N . THR B 1 256 ? 38.637 -39.151 146.481 1.00 31.14 256 THR B N 1
ATOM 6607 C CA . THR B 1 256 ? 38.153 -37.777 146.588 1.00 30.02 256 THR B CA 1
ATOM 6608 C C . THR B 1 256 ? 37.823 -37.197 145.217 1.00 33.81 256 THR B C 1
ATOM 6609 O O . THR B 1 256 ? 36.813 -36.497 145.054 1.00 37.94 256 THR B O 1
ATOM 6613 N N . LYS B 1 257 ? 38.679 -37.458 144.225 1.00 34.90 257 LYS B N 1
ATOM 6614 C CA . LYS B 1 257 ? 38.441 -36.942 142.881 1.00 38.06 257 LYS B CA 1
ATOM 6615 C C . LYS B 1 257 ? 37.155 -37.507 142.296 1.00 38.50 257 LYS B C 1
ATOM 6616 O O . LYS B 1 257 ? 36.420 -36.804 141.593 1.00 46.48 257 LYS B O 1
ATOM 6622 N N . VAL B 1 258 ? 36.870 -38.781 142.572 1.00 37.03 258 VAL B N 1
ATOM 6623 C CA . VAL B 1 258 ? 35.609 -39.360 142.119 1.00 40.29 258 VAL B CA 1
ATOM 6624 C C . VAL B 1 258 ? 34.437 -38.741 142.873 1.00 44.98 258 VAL B C 1
ATOM 6625 O O . VAL B 1 258 ? 33.402 -38.413 142.279 1.00 41.53 258 VAL B O 1
ATOM 6629 N N . LEU B 1 259 ? 34.583 -38.568 144.189 1.00 50.34 259 LEU B N 1
ATOM 6630 C CA . LEU B 1 259 ? 33.489 -38.071 145.019 1.00 38.13 259 LEU B CA 1
ATOM 6631 C C . LEU B 1 259 ? 33.064 -36.666 144.610 1.00 37.41 259 LEU B C 1
ATOM 6632 O O . LEU B 1 259 ? 31.869 -36.388 144.455 1.00 36.86 259 LEU B O 1
ATOM 6637 N N . VAL B 1 260 ? 34.027 -35.763 144.432 1.00 38.83 260 VAL B N 1
ATOM 6638 C CA . VAL B 1 260 ? 33.706 -34.352 144.224 1.00 35.18 260 VAL B CA 1
ATOM 6639 C C . VAL B 1 260 ? 33.157 -34.100 142.823 1.00 37.64 260 VAL B C 1
ATOM 6640 O O . VAL B 1 260 ? 32.893 -32.951 142.451 1.00 45.53 260 VAL B O 1
ATOM 6644 N N . GLN B 1 261 ? 32.980 -35.160 142.036 1.00 32.03 261 GLN B N 1
ATOM 6645 C CA . GLN B 1 261 ? 32.353 -35.055 140.725 1.00 36.33 261 GLN B CA 1
ATOM 6646 C C . GLN B 1 261 ? 30.939 -35.625 140.706 1.00 46.35 261 GLN B C 1
ATOM 6647 O O . GLN B 1 261 ? 30.336 -35.724 139.632 1.00 50.12 261 GLN B O 1
ATOM 6653 N N . ASN B 1 262 ? 30.397 -35.999 141.864 1.00 39.81 262 ASN B N 1
ATOM 6654 C CA . ASN B 1 262 ? 29.060 -36.574 141.972 1.00 40.91 262 ASN B CA 1
ATOM 6655 C C . ASN B 1 262 ? 28.233 -35.695 142.904 1.00 47.36 262 ASN B C 1
ATOM 6656 O O . ASN B 1 262 ? 28.448 -35.699 144.120 1.00 47.96 262 ASN B O 1
ATOM 6661 N N . GLN B 1 263 ? 27.295 -34.940 142.324 1.00 43.36 263 GLN B N 1
ATOM 6662 C CA . GLN B 1 263 ? 26.429 -34.059 143.106 1.00 47.53 263 GLN B CA 1
ATOM 6663 C C . GLN B 1 263 ? 25.680 -34.827 144.191 1.00 47.34 263 GLN B C 1
ATOM 6664 O O . GLN B 1 263 ? 25.630 -34.402 145.357 1.00 52.80 263 GLN B O 1
ATOM 6670 N N . ASN B 1 264 ? 25.084 -35.962 143.818 1.00 43.16 264 ASN B N 1
ATOM 6671 C CA . ASN B 1 264 ? 24.259 -36.722 144.751 1.00 53.52 264 ASN B CA 1
ATOM 6672 C C . ASN B 1 264 ? 25.068 -37.181 145.958 1.00 54.65 264 ASN B C 1
ATOM 6673 O O . ASN B 1 264 ? 24.599 -37.093 147.098 1.00 47.77 264 ASN B O 1
ATOM 6678 N N . SER B 1 265 ? 26.290 -37.666 145.727 1.00 50.33 265 SER B N 1
ATOM 6679 C CA . SER B 1 265 ? 27.118 -38.144 146.830 1.00 44.37 265 SER B CA 1
ATOM 6680 C C . SER B 1 265 ? 27.561 -36.996 147.731 1.00 47.36 265 SER B C 1
ATOM 6681 O O . SER B 1 265 ? 27.679 -37.166 148.952 1.00 47.30 265 SER B O 1
ATOM 6684 N 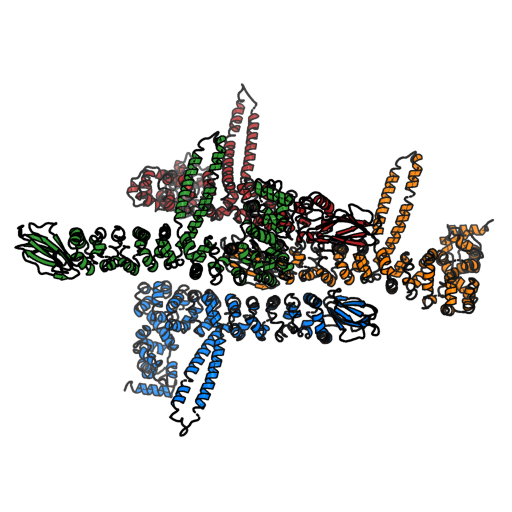N . ILE B 1 266 ? 27.824 -35.823 147.146 1.00 41.31 266 ILE B N 1
ATOM 6685 C CA . ILE B 1 266 ? 28.129 -34.640 147.948 1.00 41.75 266 ILE B CA 1
ATOM 6686 C C . ILE B 1 266 ? 26.971 -34.325 148.887 1.00 50.01 266 ILE B C 1
ATOM 6687 O O . ILE B 1 266 ? 27.160 -34.114 150.092 1.00 47.94 266 ILE B O 1
ATOM 6692 N N . ASN B 1 267 ? 25.750 -34.284 148.346 1.00 44.45 267 ASN B N 1
ATOM 6693 C CA . ASN B 1 267 ? 24.585 -34.045 149.195 1.00 37.34 267 ASN B CA 1
ATOM 6694 C C . ASN B 1 267 ? 24.464 -35.114 150.280 1.00 42.12 267 ASN B C 1
ATOM 6695 O O . ASN B 1 267 ? 24.187 -34.805 151.452 1.00 46.62 267 ASN B O 1
ATOM 6700 N N . LYS B 1 268 ? 24.688 -36.376 149.909 1.00 34.72 268 LYS B N 1
ATOM 6701 C CA . LYS B 1 268 ? 24.608 -37.468 150.874 1.00 40.19 268 LYS B CA 1
ATOM 6702 C C . LYS B 1 268 ? 25.559 -37.243 152.042 1.00 49.45 268 LYS B C 1
ATOM 6703 O O . LYS B 1 268 ? 25.158 -37.334 153.209 1.00 52.10 268 LYS B O 1
ATOM 6709 N N . ILE B 1 269 ? 26.827 -36.939 151.750 1.00 39.60 269 ILE B N 1
ATOM 6710 C CA . ILE B 1 269 ? 27.776 -36.739 152.843 1.00 46.13 269 ILE B CA 1
ATOM 6711 C C . ILE B 1 269 ? 27.428 -35.480 153.625 1.00 41.70 269 ILE B C 1
ATOM 6712 O O . ILE B 1 269 ? 27.752 -35.374 154.815 1.00 44.33 269 ILE B O 1
ATOM 6717 N N . LEU B 1 270 ? 26.761 -34.512 152.990 1.00 43.42 270 LEU B N 1
ATOM 6718 C CA . LEU B 1 270 ? 26.327 -33.334 153.729 1.00 41.86 270 LEU B CA 1
ATOM 6719 C C . LEU B 1 270 ? 25.102 -33.592 154.596 1.00 43.01 270 LEU B C 1
ATOM 6720 O O . LEU B 1 270 ? 24.745 -32.726 155.402 1.00 41.21 270 LEU B O 1
ATOM 6725 N N . THR B 1 271 ? 24.447 -34.746 154.456 1.00 46.47 271 THR B N 1
ATOM 6726 C CA . THR B 1 271 ? 23.387 -35.076 155.408 1.00 42.90 271 THR B CA 1
ATOM 6727 C C . THR B 1 271 ? 23.907 -35.399 156.810 1.00 39.12 271 THR B C 1
ATOM 6728 O O . THR B 1 271 ? 23.095 -35.514 157.734 1.00 48.81 271 THR B O 1
ATOM 6732 N N . ASN B 1 272 ? 25.219 -35.543 156.997 1.00 43.58 272 ASN B N 1
ATOM 6733 C CA . ASN B 1 272 ? 25.808 -35.854 158.297 1.00 38.61 272 ASN B CA 1
ATOM 6734 C C . ASN B 1 272 ? 26.307 -34.568 158.945 1.00 46.68 272 ASN B C 1
ATOM 6735 O O . ASN B 1 272 ? 27.143 -33.864 158.371 1.00 52.04 272 ASN B O 1
ATOM 6740 N N . ASN B 1 273 ? 25.800 -34.267 160.144 1.00 48.07 273 ASN B N 1
ATOM 6741 C CA . ASN B 1 273 ? 26.141 -32.999 160.781 1.00 56.94 273 ASN B CA 1
ATOM 6742 C C . ASN B 1 273 ? 27.607 -32.934 161.193 1.00 53.45 273 ASN B C 1
ATOM 6743 O O . ASN B 1 273 ? 28.202 -31.849 161.175 1.00 46.99 273 ASN B O 1
ATOM 6748 N N . VAL B 1 274 ? 28.206 -34.067 161.564 1.00 45.84 274 VAL B N 1
ATOM 6749 C CA . VAL B 1 274 ? 29.623 -34.065 161.914 1.00 40.56 274 VAL B CA 1
ATOM 6750 C C . VAL B 1 274 ? 30.479 -33.783 160.686 1.00 46.64 274 VAL B C 1
ATOM 6751 O O . VAL B 1 274 ? 31.449 -33.018 160.750 1.00 42.68 274 VAL B O 1
ATOM 6755 N N . THR B 1 275 ? 30.139 -34.400 159.552 1.00 43.94 275 THR B N 1
ATOM 6756 C CA . THR B 1 275 ? 30.863 -34.140 158.311 1.00 34.23 275 THR B CA 1
ATOM 6757 C C . THR B 1 275 ? 30.798 -32.663 157.936 1.00 35.49 275 THR B C 1
ATOM 6758 O O . THR B 1 275 ? 31.810 -32.062 157.555 1.00 42.59 275 THR B O 1
ATOM 6762 N N . VAL B 1 276 ? 29.610 -32.061 158.040 1.00 42.91 276 VAL B N 1
ATOM 6763 C CA . VAL B 1 276 ? 29.442 -30.660 157.662 1.00 36.96 276 VAL B CA 1
ATOM 6764 C C . VAL B 1 276 ? 30.193 -29.744 158.620 1.00 38.77 276 VAL B C 1
ATOM 6765 O O . VAL B 1 276 ? 30.856 -28.789 158.198 1.00 42.43 276 VAL B O 1
ATOM 6769 N N . GLU B 1 277 ? 30.101 -30.016 159.921 1.00 36.88 277 GLU B N 1
ATOM 6770 C CA . GLU B 1 277 ? 30.621 -29.088 160.917 1.00 42.29 277 GLU B CA 1
ATOM 6771 C C . GLU B 1 277 ? 32.132 -29.216 161.119 1.00 49.89 277 GLU B C 1
ATOM 6772 O O . GLU B 1 277 ? 32.801 -28.216 161.402 1.00 42.79 277 GLU B O 1
ATOM 6778 N N . LYS B 1 278 ? 32.700 -30.417 160.982 1.00 51.33 278 LYS B N 1
ATOM 6779 C CA . LYS B 1 278 ? 34.100 -30.623 161.348 1.00 40.65 278 LYS B CA 1
ATOM 6780 C C . LYS B 1 278 ? 34.973 -31.072 160.186 1.00 48.22 278 LYS B C 1
ATOM 6781 O O . LYS B 1 278 ? 36.064 -30.521 159.995 1.00 45.02 278 LYS B O 1
ATOM 6787 N N . ILE B 1 279 ? 34.529 -32.054 159.400 1.00 38.49 279 ILE B N 1
ATOM 6788 C CA . ILE B 1 279 ? 35.403 -32.661 158.397 1.00 36.11 279 ILE B CA 1
ATOM 6789 C C . ILE B 1 279 ? 35.619 -31.719 157.215 1.00 35.75 279 ILE B C 1
ATOM 6790 O O . ILE B 1 279 ? 36.759 -31.452 156.817 1.00 49.27 279 ILE B O 1
ATOM 6795 N N . ILE B 1 280 ? 34.531 -31.224 156.619 1.00 30.17 280 ILE B N 1
ATOM 6796 C CA . ILE B 1 280 ? 34.659 -30.346 155.450 1.00 35.58 280 ILE B CA 1
ATOM 6797 C C . ILE B 1 280 ? 35.440 -29.074 155.766 1.00 32.19 280 ILE B C 1
ATOM 6798 O O . ILE B 1 280 ? 36.345 -28.721 154.987 1.00 39.30 280 ILE B O 1
ATOM 6803 N N . PRO B 1 281 ? 35.160 -28.339 156.854 1.00 41.31 281 PRO B N 1
ATOM 6804 C CA . PRO B 1 281 ? 35.976 -27.145 157.135 1.00 35.65 281 PRO B CA 1
ATOM 6805 C C . PRO B 1 281 ? 37.443 -27.464 157.361 1.00 38.41 281 PRO B C 1
ATOM 6806 O O . PRO B 1 281 ? 38.310 -26.682 156.951 1.00 42.11 281 PRO B O 1
ATOM 6810 N N . ASN B 1 282 ? 37.747 -28.594 158.005 1.00 40.02 282 ASN B N 1
ATOM 6811 C CA . ASN B 1 282 ? 39.142 -28.988 158.169 1.00 40.72 282 ASN B CA 1
ATOM 6812 C C . ASN B 1 282 ? 39.796 -29.264 156.823 1.00 39.43 282 ASN B C 1
ATOM 6813 O O . ASN B 1 282 ? 40.942 -28.867 156.591 1.00 37.79 282 ASN B O 1
ATOM 6818 N N . LEU B 1 283 ? 39.084 -29.950 155.924 1.00 37.55 283 LEU B N 1
ATOM 6819 C CA . LEU B 1 283 ? 39.612 -30.172 154.582 1.00 35.10 283 LEU B CA 1
ATOM 6820 C C . LEU B 1 283 ? 39.838 -28.859 153.844 1.00 38.34 283 LEU B C 1
ATOM 6821 O O . LEU B 1 283 ? 40.749 -28.764 153.013 1.00 31.07 283 LEU B O 1
ATOM 6826 N N . LEU B 1 284 ? 39.025 -27.837 154.127 1.00 35.23 284 LEU B N 1
ATOM 6827 C CA . LEU B 1 284 ? 39.210 -26.544 153.470 1.00 29.69 284 LEU B CA 1
ATOM 6828 C C . LEU B 1 284 ? 40.324 -25.719 154.108 1.00 41.24 284 LEU B C 1
ATOM 6829 O O . LEU B 1 284 ? 41.143 -25.132 153.393 1.00 40.51 284 LEU B O 1
ATOM 6834 N N . GLU B 1 285 ? 40.381 -25.670 155.438 1.00 39.34 285 GLU B N 1
ATOM 6835 C CA . GLU B 1 285 ? 41.376 -24.863 156.135 1.00 34.81 285 GLU B CA 1
ATOM 6836 C C . GLU B 1 285 ? 42.775 -25.344 155.769 1.00 40.67 285 GLU B C 1
ATOM 6837 O O . GLU B 1 285 ? 43.559 -24.609 155.163 1.00 47.36 285 GLU B O 1
ATOM 6851 N N . LYS B 1 287 ? 44.768 -26.517 153.471 1.00 35.21 287 LYS B N 1
ATOM 6852 C CA . LYS B 1 287 ? 45.708 -26.161 152.408 1.00 38.64 287 LYS B CA 1
ATOM 6853 C C . LYS B 1 287 ? 46.625 -25.028 152.842 1.00 41.08 287 LYS B C 1
ATOM 6854 O O . LYS B 1 287 ? 47.825 -25.038 152.546 1.00 58.14 287 LYS B O 1
ATOM 6860 N N . TYR B 1 288 ? 46.069 -24.040 153.545 1.00 41.33 288 TYR B N 1
ATOM 6861 C CA . TYR B 1 288 ? 46.871 -22.932 154.052 1.00 50.36 288 TYR B CA 1
ATOM 6862 C C . TYR B 1 288 ? 47.933 -23.432 155.028 1.00 38.78 288 TYR B C 1
ATOM 6863 O O . TYR B 1 288 ? 49.131 -23.158 154.863 1.00 46.66 288 TYR B O 1
ATOM 6872 N N . ASN B 1 289 ? 47.505 -24.184 156.048 1.00 42.02 289 ASN B N 1
ATOM 6873 C CA . ASN B 1 289 ? 48.442 -24.730 157.026 1.00 41.87 289 ASN B CA 1
ATOM 6874 C C . ASN B 1 289 ? 49.475 -25.629 156.360 1.00 48.79 289 ASN B C 1
ATOM 6875 O O . ASN B 1 289 ? 50.662 -25.588 156.707 1.00 45.11 289 ASN B O 1
ATOM 6880 N N . LEU B 1 290 ? 49.043 -26.442 155.394 1.00 41.87 290 LEU B N 1
ATOM 6881 C CA . LEU B 1 290 ? 49.972 -27.345 154.724 1.00 30.73 290 LEU B CA 1
ATOM 6882 C C . LEU B 1 290 ? 50.992 -26.580 153.891 1.00 39.50 290 LEU B C 1
ATOM 6883 O O . LEU B 1 290 ? 52.170 -26.944 153.867 1.00 47.49 290 LEU B O 1
ATOM 6888 N N . GLN B 1 291 ? 50.560 -25.529 153.188 1.00 37.00 291 GLN B N 1
ATOM 6889 C CA . GLN B 1 291 ? 51.510 -24.731 152.417 1.00 41.91 291 GLN B CA 1
ATOM 6890 C C . GLN B 1 291 ? 52.516 -24.032 153.327 1.00 42.30 291 GLN B C 1
ATOM 6891 O O . GLN B 1 291 ? 53.705 -23.942 152.994 1.00 61.06 291 GLN B O 1
ATOM 6897 N N . THR B 1 292 ? 52.066 -23.532 154.480 1.00 37.08 292 THR B N 1
ATOM 6898 C CA . THR B 1 292 ? 53.004 -22.925 155.425 1.00 47.98 292 THR B CA 1
ATOM 6899 C C . THR B 1 292 ? 54.010 -23.955 155.942 1.00 48.14 292 THR B C 1
ATOM 6900 O O . THR B 1 292 ? 55.223 -23.695 155.999 1.00 55.30 292 THR B O 1
ATOM 6904 N N . SER B 1 293 ? 53.515 -25.132 156.336 1.00 40.65 293 SER B N 1
ATOM 6905 C CA . SER B 1 293 ? 54.403 -26.201 156.781 1.00 43.63 293 SER B CA 1
ATOM 6906 C C . SER B 1 293 ? 55.387 -26.590 155.684 1.00 41.24 293 SER B C 1
ATOM 6907 O O . SER B 1 293 ? 56.548 -26.908 155.962 1.00 51.20 293 SER B O 1
ATOM 6910 N N . LEU B 1 294 ? 54.939 -26.569 154.427 1.00 41.90 294 LEU B N 1
ATOM 6911 C CA . LEU B 1 294 ? 55.819 -26.893 153.310 1.00 42.91 294 LEU B CA 1
ATOM 6912 C C . LEU B 1 294 ? 56.884 -25.822 153.108 1.00 46.52 294 LEU B C 1
ATOM 6913 O O . LEU B 1 294 ? 58.022 -26.138 152.741 1.00 56.71 294 LEU B O 1
ATOM 6918 N N . ASN B 1 295 ? 56.535 -24.555 153.349 1.00 40.14 295 ASN B N 1
ATOM 6919 C CA . ASN B 1 295 ? 57.543 -23.499 153.341 1.00 49.92 295 ASN B CA 1
ATOM 6920 C C . ASN B 1 295 ? 58.609 -23.765 154.395 1.00 43.89 295 ASN B C 1
ATOM 6921 O O . ASN B 1 295 ? 59.812 -23.619 154.133 1.00 54.62 295 ASN B O 1
ATOM 6926 N N . TYR B 1 296 ? 58.183 -24.155 155.598 1.00 45.21 296 TYR B N 1
ATOM 6927 C CA . TYR B 1 296 ? 59.155 -24.496 156.637 1.00 48.05 296 TYR B CA 1
ATOM 6928 C C . TYR B 1 296 ? 60.009 -25.697 156.232 1.00 42.00 296 TYR B C 1
ATOM 6929 O O . TYR B 1 296 ? 61.216 -25.730 156.503 1.00 41.69 296 TYR B O 1
ATOM 6938 N N . ILE B 1 297 ? 59.399 -26.691 155.581 1.00 39.61 297 ILE B N 1
ATOM 6939 C CA . ILE B 1 297 ? 60.144 -27.857 155.105 1.00 32.61 297 ILE B CA 1
ATOM 6940 C C . ILE B 1 297 ? 61.223 -27.437 154.112 1.00 40.22 297 ILE B C 1
ATOM 6941 O O . ILE B 1 297 ? 62.372 -27.901 154.176 1.00 51.59 297 ILE B O 1
ATOM 6946 N N . ASN B 1 298 ? 60.875 -26.548 153.182 1.00 45.23 298 ASN B N 1
ATOM 6947 C CA . ASN B 1 298 ? 61.842 -26.144 152.167 1.00 48.41 298 ASN B CA 1
ATOM 6948 C C . ASN B 1 298 ? 62.917 -25.231 152.745 1.00 42.47 298 ASN B C 1
ATOM 6949 O O . ASN B 1 298 ? 64.034 -25.184 152.217 1.00 50.41 298 ASN B O 1
ATOM 6954 N N . THR B 1 299 ? 62.606 -24.502 153.820 1.00 42.03 299 THR B N 1
ATOM 6955 C CA . THR B 1 299 ? 63.661 -23.803 154.552 1.00 38.59 299 THR B CA 1
ATOM 6956 C C . THR B 1 299 ? 64.609 -24.794 155.222 1.00 43.79 299 THR B C 1
ATOM 6957 O O . THR B 1 299 ? 65.836 -24.609 155.205 1.00 48.25 299 THR B O 1
ATOM 6961 N N . ILE B 1 300 ? 64.051 -25.850 155.824 1.00 42.14 300 ILE B N 1
ATOM 6962 C CA . ILE B 1 300 ? 64.870 -26.881 156.454 1.00 40.06 300 ILE B CA 1
ATOM 6963 C C . ILE B 1 300 ? 65.783 -27.543 155.434 1.00 47.07 300 ILE B C 1
ATOM 6964 O O . ILE B 1 300 ? 66.907 -27.938 155.761 1.00 46.46 300 ILE B O 1
ATOM 6969 N N . LYS B 1 301 ? 65.316 -27.695 154.194 1.00 40.00 301 LYS B N 1
ATOM 6970 C CA . LYS B 1 301 ? 66.167 -28.271 153.153 1.00 42.29 301 LYS B CA 1
ATOM 6971 C C . LYS B 1 301 ? 67.453 -27.463 152.985 1.00 42.86 301 LYS B C 1
ATOM 6972 O O . LYS B 1 301 ? 68.562 -28.018 152.996 1.00 57.22 301 LYS B O 1
ATOM 6978 N N . SER B 1 302 ? 67.322 -26.140 152.855 1.00 47.20 302 SER B N 1
ATOM 6979 C CA . SER B 1 302 ? 68.494 -25.286 152.695 1.00 45.55 302 SER B CA 1
ATOM 6980 C C . SER B 1 302 ? 69.358 -25.293 153.949 1.00 49.55 302 SER B C 1
ATOM 6981 O O . SER B 1 302 ? 70.593 -25.273 153.861 1.00 55.33 302 SER B O 1
ATOM 6984 N N . ASN B 1 303 ? 68.729 -25.308 155.127 1.00 42.07 303 ASN B N 1
ATOM 6985 C CA . ASN B 1 303 ? 69.506 -25.335 156.363 1.00 44.59 303 ASN B CA 1
ATOM 6986 C C . ASN B 1 303 ? 70.313 -26.623 156.481 1.00 41.08 303 ASN B C 1
ATOM 6987 O O . ASN B 1 303 ? 71.467 -26.603 156.927 1.00 50.41 303 ASN B O 1
ATOM 6992 N N . ILE B 1 304 ? 69.727 -27.750 156.074 1.00 42.91 304 ILE B N 1
ATOM 6993 C CA . ILE B 1 304 ? 70.449 -29.019 156.084 1.00 40.90 304 ILE B CA 1
ATOM 6994 C C . ILE B 1 304 ? 71.615 -28.962 155.109 1.00 43.97 304 ILE B C 1
ATOM 6995 O O . ILE B 1 304 ? 72.737 -29.374 155.429 1.00 40.55 304 ILE B O 1
ATOM 7000 N N . ALA B 1 305 ? 71.365 -28.441 153.903 1.00 44.82 305 ALA B N 1
ATOM 7001 C CA . ALA B 1 305 ? 72.437 -28.315 152.919 1.00 30.90 305 ALA B CA 1
ATOM 7002 C C . ALA B 1 305 ? 73.598 -27.491 153.466 1.00 40.24 305 ALA B C 1
ATOM 7003 O O . ALA B 1 305 ? 74.762 -27.884 153.336 1.00 42.88 305 ALA B O 1
ATOM 7005 N N . SER B 1 306 ? 73.298 -26.362 154.112 1.00 39.83 306 SER B N 1
ATOM 7006 C CA . SER B 1 306 ? 74.357 -25.491 154.616 1.00 36.19 306 SER B CA 1
ATOM 7007 C C . SER B 1 306 ? 75.107 -26.137 155.778 1.00 38.42 306 SER B C 1
ATOM 7008 O O . SER B 1 306 ? 76.347 -26.170 155.790 1.00 57.86 306 SER B O 1
ATOM 7011 N N . GLY B 1 307 ? 74.369 -26.633 156.777 1.00 36.12 307 GLY B N 1
ATOM 7012 C CA . GLY B 1 307 ? 75.008 -27.291 157.906 1.00 39.75 307 GLY B CA 1
ATOM 7013 C C . GLY B 1 307 ? 75.880 -28.459 157.489 1.00 41.44 307 GLY B C 1
ATOM 7014 O O . GLY B 1 307 ? 76.936 -28.700 158.080 1.00 39.12 307 GLY B O 1
ATOM 7015 N N . LYS B 1 308 ? 75.456 -29.200 156.461 1.00 38.29 308 LYS B N 1
ATOM 7016 C CA . LYS B 1 308 ? 76.285 -30.285 155.951 1.00 41.39 308 LYS B CA 1
ATOM 7017 C C . LYS B 1 308 ? 77.500 -29.747 155.207 1.00 43.42 308 LYS B C 1
ATOM 7018 O O . LYS B 1 308 ? 78.603 -30.292 155.335 1.00 52.35 308 LYS B O 1
ATOM 7024 N N . GLY B 1 309 ? 77.318 -28.680 154.423 1.00 38.90 309 GLY B N 1
ATOM 7025 C CA . GLY B 1 309 ? 78.446 -28.076 153.731 1.00 40.46 309 GLY B CA 1
ATOM 7026 C C . GLY B 1 309 ? 79.538 -27.622 154.678 1.00 46.29 309 GLY B C 1
ATOM 7027 O O . GLY B 1 309 ? 80.725 -27.687 154.347 1.00 50.63 309 GLY B O 1
ATOM 7028 N N . GLN B 1 310 ? 79.153 -27.136 155.861 1.00 35.79 310 GLN B N 1
ATOM 7029 C CA . GLN B 1 310 ? 80.153 -26.800 156.872 1.00 39.41 310 GLN B CA 1
ATOM 7030 C C . GLN B 1 310 ? 81.008 -28.010 157.234 1.00 46.90 310 GLN B C 1
ATOM 7031 O O . GLN B 1 310 ? 82.224 -27.887 157.421 1.00 48.85 310 GLN B O 1
ATOM 7037 N N . ILE B 1 311 ? 80.391 -29.189 157.337 1.00 45.25 311 ILE B N 1
ATOM 7038 C CA . ILE B 1 311 ? 81.139 -30.388 157.701 1.00 41.98 311 ILE B CA 1
ATOM 7039 C C . ILE B 1 311 ? 81.974 -30.879 156.524 1.00 39.06 311 ILE B C 1
ATOM 7040 O O . ILE B 1 311 ? 83.101 -31.357 156.701 1.00 47.92 311 ILE B O 1
ATOM 7053 N N . ALA B 1 313 ? 83.476 -29.236 154.288 1.00 45.20 313 ALA B N 1
ATOM 7054 C CA . ALA B 1 313 ? 84.642 -28.397 154.035 1.00 41.86 313 ALA B CA 1
ATOM 7055 C C . ALA B 1 313 ? 85.897 -28.906 154.734 1.00 50.21 313 ALA B C 1
ATOM 7056 O O . ALA B 1 313 ? 87.005 -28.526 154.340 1.00 51.73 313 ALA B O 1
ATOM 7058 N N . ILE B 1 314 ? 85.754 -29.751 155.752 1.00 58.72 314 ILE B N 1
ATOM 7059 C CA . ILE B 1 314 ? 86.892 -30.300 156.482 1.00 46.56 314 ILE B CA 1
ATOM 7060 C C . ILE B 1 314 ? 87.246 -31.626 155.816 1.00 49.28 314 ILE B C 1
ATOM 7061 O O . ILE B 1 314 ? 86.591 -32.644 156.042 1.00 53.63 314 ILE B O 1
ATOM 7066 N N . THR B 1 315 ? 88.287 -31.613 154.991 1.00 52.36 315 THR B N 1
ATOM 7067 C CA . THR B 1 315 ? 88.633 -32.750 154.152 1.00 55.68 315 THR B CA 1
ATOM 7068 C C . THR B 1 315 ? 89.913 -33.422 154.634 1.00 55.73 315 THR B C 1
ATOM 7069 O O . THR B 1 315 ? 90.675 -32.880 155.439 1.00 58.39 315 THR B O 1
ATOM 7073 N N . TYR B 1 316 ? 90.137 -34.628 154.107 1.00 52.12 316 TYR B N 1
ATOM 7074 C CA . TYR B 1 316 ? 91.301 -35.438 154.463 1.00 43.12 316 TYR B CA 1
ATOM 7075 C C . TYR B 1 316 ? 91.508 -36.408 153.300 1.00 60.98 316 TYR B C 1
ATOM 7076 O O . TYR B 1 316 ? 90.760 -37.381 153.166 1.00 62.93 316 TYR B O 1
ATOM 7085 N N . ASN B 1 317 ? 92.516 -36.125 152.470 1.00 73.29 317 ASN B N 1
ATOM 7086 C CA . ASN B 1 317 ? 92.737 -36.847 151.215 1.00 66.38 317 ASN B CA 1
ATOM 7087 C C . ASN B 1 317 ? 91.495 -36.789 150.327 1.00 68.17 317 ASN B C 1
ATOM 7088 O O . ASN B 1 317 ? 91.073 -37.796 149.753 1.00 75.14 317 ASN B O 1
ATOM 7093 N N . GLU B 1 318 ? 90.900 -35.601 150.224 1.00 65.71 318 GLU B N 1
ATOM 7094 C CA . GLU B 1 318 ? 89.734 -35.321 149.385 1.00 81.55 318 GLU B CA 1
ATOM 7095 C C . GLU B 1 318 ? 88.509 -36.155 149.757 1.00 70.68 318 GLU B C 1
ATOM 7096 O O . GLU B 1 318 ? 87.551 -36.227 148.980 1.00 80.62 318 GLU B O 1
ATOM 7102 N N . GLU B 1 319 ? 88.520 -36.786 150.924 1.00 61.78 319 GLU B N 1
ATOM 7103 C CA . GLU B 1 319 ? 87.365 -37.446 151.513 1.00 56.92 319 GLU B CA 1
ATOM 7104 C C . GLU B 1 319 ? 86.995 -36.697 152.788 1.00 52.05 319 GLU B C 1
ATOM 7105 O O . GLU B 1 319 ? 87.687 -35.765 153.209 1.00 58.82 319 GLU B O 1
ATOM 7111 N N . ILE B 1 320 ? 85.898 -37.111 153.420 1.00 46.23 320 ILE B N 1
ATOM 7112 C CA . ILE B 1 320 ? 85.509 -36.498 154.684 1.00 46.45 320 ILE B CA 1
ATOM 7113 C C . ILE B 1 320 ? 86.524 -36.855 155.763 1.00 48.35 320 ILE B C 1
ATOM 7114 O O . ILE B 1 320 ? 87.073 -37.965 155.790 1.00 54.86 320 ILE B O 1
ATOM 7119 N N . PHE B 1 321 ? 86.805 -35.896 156.636 1.00 47.63 321 PHE B N 1
ATOM 7120 C CA . PHE B 1 321 ? 87.652 -36.139 157.793 1.00 48.79 321 PHE B CA 1
ATOM 7121 C C . PHE B 1 321 ? 87.014 -37.230 158.645 1.00 48.02 321 PHE B C 1
ATOM 7122 O O . PHE B 1 321 ? 85.897 -37.032 159.149 1.00 44.34 321 PHE B O 1
ATOM 7130 N N . PRO B 1 322 ? 87.661 -38.392 158.808 1.00 46.62 322 PRO B N 1
ATOM 7131 C CA . PRO B 1 322 ? 86.984 -39.544 159.436 1.00 42.73 322 PRO B CA 1
ATOM 7132 C C . PRO B 1 322 ? 86.295 -39.227 160.753 1.00 51.74 322 PRO B C 1
ATOM 7133 O O . PRO B 1 322 ? 85.191 -39.731 161.006 1.00 59.55 322 PRO B O 1
ATOM 7137 N N . ILE B 1 323 ? 86.901 -38.377 161.586 1.00 44.15 323 ILE B N 1
ATOM 7138 C CA . ILE B 1 323 ? 86.316 -38.019 162.872 1.00 42.56 323 ILE B CA 1
ATOM 7139 C C . ILE B 1 323 ? 84.931 -37.402 162.703 1.00 41.52 323 ILE B C 1
ATOM 7140 O O . ILE B 1 323 ? 84.107 -37.459 163.623 1.00 53.92 323 ILE B O 1
ATOM 7145 N N . LEU B 1 324 ? 84.628 -36.867 161.521 1.00 40.79 324 LEU B N 1
ATOM 7146 C CA . LEU B 1 324 ? 83.346 -36.229 161.262 1.00 48.58 324 LEU B CA 1
ATOM 7147 C C . LEU B 1 324 ? 82.425 -37.066 160.384 1.00 41.86 324 LEU B C 1
ATOM 7148 O O . LEU B 1 324 ? 81.355 -36.578 159.998 1.00 56.76 324 LEU B O 1
ATOM 7153 N N . LYS B 1 325 ? 82.798 -38.313 160.067 1.00 48.78 325 LYS B N 1
ATOM 7154 C CA . LYS B 1 325 ? 81.989 -39.100 159.137 1.00 51.32 325 LYS B CA 1
ATOM 7155 C C . LYS B 1 325 ? 80.543 -39.201 159.613 1.00 47.32 325 LYS B C 1
ATOM 7156 O O . LYS B 1 325 ? 79.608 -38.998 158.827 1.00 53.32 325 LYS B O 1
ATOM 7162 N N . ASN B 1 326 ? 80.341 -39.455 160.910 1.00 43.98 326 ASN B N 1
ATOM 7163 C CA . ASN B 1 326 ? 78.987 -39.578 161.438 1.00 42.02 326 ASN B CA 1
ATOM 7164 C C . ASN B 1 326 ? 78.199 -38.296 161.214 1.00 40.89 326 ASN B C 1
ATOM 7165 O O . ASN B 1 326 ? 77.025 -38.340 160.825 1.00 49.40 326 ASN B O 1
ATOM 7170 N N . ALA B 1 327 ? 78.846 -37.143 161.413 1.00 46.84 327 ALA B N 1
ATOM 7171 C CA . ALA B 1 327 ? 78.170 -35.868 161.206 1.00 37.33 327 ALA B CA 1
ATOM 7172 C C . ALA B 1 327 ? 77.606 -35.761 159.799 1.00 38.11 327 ALA B C 1
ATOM 7173 O O . ALA B 1 327 ? 76.553 -35.145 159.598 1.00 46.04 327 ALA B O 1
ATOM 7175 N N . VAL B 1 328 ? 78.278 -36.361 158.815 1.00 39.27 328 VAL B N 1
ATOM 7176 C CA . VAL B 1 328 ? 77.730 -36.375 157.465 1.00 42.48 328 VAL B CA 1
ATOM 7177 C C . VAL B 1 328 ? 76.522 -37.299 157.401 1.00 39.73 328 VAL B C 1
ATOM 7178 O O . VAL B 1 328 ? 75.445 -36.909 156.932 1.00 54.98 328 VAL B O 1
ATOM 7182 N N . LYS B 1 329 ? 76.676 -38.526 157.908 1.00 40.89 329 LYS B N 1
ATOM 7183 C CA . LYS B 1 329 ? 75.601 -39.509 157.830 1.00 44.48 329 LYS B CA 1
ATOM 7184 C C . LYS B 1 329 ? 74.336 -38.983 158.492 1.00 43.10 329 LYS B C 1
ATOM 7185 O O . LYS B 1 329 ? 73.242 -39.057 157.918 1.00 45.47 329 LYS B O 1
ATOM 7191 N N . ASN B 1 330 ? 74.475 -38.418 159.694 1.00 38.89 330 ASN B N 1
ATOM 7192 C CA . ASN B 1 330 ? 73.340 -37.802 160.372 1.00 38.05 330 ASN B CA 1
ATOM 7193 C C . ASN B 1 330 ? 72.660 -36.777 159.474 1.00 40.42 330 ASN B C 1
ATOM 7194 O O . ASN B 1 330 ? 71.434 -36.791 159.313 1.00 41.56 330 ASN B O 1
ATOM 7199 N N . TYR B 1 331 ? 73.452 -35.899 158.846 1.00 47.21 331 TYR B N 1
ATOM 7200 C CA . TYR B 1 331 ? 72.866 -34.878 157.983 1.00 39.67 331 TYR B CA 1
ATOM 7201 C C . TYR B 1 331 ? 72.144 -35.499 156.799 1.00 45.60 331 TYR B C 1
ATOM 7202 O O . TYR B 1 331 ? 71.164 -34.930 156.303 1.00 43.83 331 TYR B O 1
ATOM 7211 N N . ASP B 1 332 ? 72.603 -36.661 156.333 1.00 38.94 332 ASP B N 1
ATOM 7212 C CA . ASP B 1 332 ? 71.867 -37.350 155.282 1.00 36.74 332 ASP B CA 1
ATOM 7213 C C . ASP B 1 332 ? 70.574 -37.938 155.829 1.00 38.60 332 ASP B C 1
ATOM 7214 O O . ASP B 1 332 ? 69.528 -37.872 155.170 1.00 39.97 332 ASP B O 1
ATOM 7219 N N . GLY B 1 333 ? 70.618 -38.476 157.051 1.00 31.52 333 GLY B N 1
ATOM 7220 C CA . GLY B 1 333 ? 69.407 -39.004 157.657 1.00 36.71 333 GLY B CA 1
ATOM 7221 C C . GLY B 1 333 ? 68.312 -37.960 157.744 1.00 38.67 333 GLY B C 1
ATOM 7222 O O . GLY B 1 333 ? 67.173 -38.198 157.331 1.00 54.83 333 GLY B O 1
ATOM 7231 N N . GLU B 1 335 ? 67.982 -35.470 155.894 1.00 36.05 335 GLU B N 1
ATOM 7232 C CA . GLU B 1 335 ? 67.488 -35.193 154.551 1.00 31.81 335 GLU B CA 1
ATOM 7233 C C . GLU B 1 335 ? 66.519 -36.268 154.083 1.00 36.37 335 GLU B C 1
ATOM 7234 O O . GLU B 1 335 ? 65.576 -35.970 153.340 1.00 47.58 335 GLU B O 1
ATOM 7240 N N . THR B 1 336 ? 66.722 -37.514 154.513 1.00 41.47 336 THR B N 1
ATOM 7241 C CA . THR B 1 336 ? 65.782 -38.571 154.163 1.00 39.43 336 THR B CA 1
ATOM 7242 C C . THR B 1 336 ? 64.415 -38.292 154.773 1.00 41.73 336 THR B C 1
ATOM 7243 O O . THR B 1 336 ? 63.425 -38.097 154.056 1.00 42.03 336 THR B O 1
ATOM 7247 N N . THR B 1 337 ? 64.360 -38.212 156.106 1.00 36.83 337 THR B N 1
ATOM 7248 C CA . THR B 1 337 ? 63.092 -37.997 156.797 1.00 43.53 337 THR B CA 1
ATOM 7249 C C . THR B 1 337 ? 62.393 -36.752 156.271 1.00 43.65 337 THR B C 1
ATOM 7250 O O . THR B 1 337 ? 61.201 -36.791 155.938 1.00 46.29 337 THR B O 1
ATOM 7254 N N . ARG B 1 338 ? 63.140 -35.651 156.132 1.00 41.39 338 ARG B N 1
ATOM 7255 C CA . ARG B 1 338 ? 62.560 -34.422 155.601 1.00 43.57 338 ARG B CA 1
ATOM 7256 C C . ARG B 1 338 ? 61.886 -34.683 154.265 1.00 43.82 338 ARG B C 1
ATOM 7257 O O . ARG B 1 338 ? 60.708 -34.353 154.076 1.00 45.82 338 ARG B O 1
ATOM 7265 N N . ASN B 1 339 ? 62.604 -35.338 153.345 1.00 39.05 339 ASN B N 1
ATOM 7266 C CA . ASN B 1 339 ? 62.017 -35.630 152.043 1.00 37.31 339 ASN B CA 1
ATOM 7267 C C . ASN B 1 339 ? 60.720 -36.401 152.211 1.00 44.11 339 ASN B C 1
ATOM 7268 O O . ASN B 1 339 ? 59.693 -36.036 151.623 1.00 52.77 339 ASN B O 1
ATOM 7273 N N . ILE B 1 340 ? 60.730 -37.417 153.080 1.00 38.27 340 ILE B N 1
ATOM 7274 C CA . ILE B 1 340 ? 59.513 -38.173 153.357 1.00 36.15 340 ILE B CA 1
ATOM 7275 C C . ILE B 1 340 ? 58.400 -37.211 153.741 1.00 43.07 340 ILE B C 1
ATOM 7276 O O . ILE B 1 340 ? 57.354 -37.141 153.079 1.00 46.49 340 ILE B O 1
ATOM 7281 N N . SER B 1 341 ? 58.661 -36.391 154.768 1.00 40.14 341 SER B N 1
ATOM 7282 C CA . SER B 1 341 ? 57.681 -35.408 155.216 1.00 38.32 341 SER B CA 1
ATOM 7283 C C . SER B 1 341 ? 57.132 -34.636 154.030 1.00 35.73 341 SER B C 1
ATOM 7284 O O . SER B 1 341 ? 55.915 -34.599 153.804 1.00 46.01 341 SER B O 1
ATOM 7287 N N . GLN B 1 342 ? 58.036 -34.112 153.197 1.00 32.45 342 GLN B N 1
ATOM 7288 C CA . GLN B 1 342 ? 57.613 -33.269 152.087 1.00 41.04 342 GLN B CA 1
ATOM 7289 C C . GLN B 1 342 ? 56.598 -34.002 151.231 1.00 41.38 342 GLN B C 1
ATOM 7290 O O . GLN B 1 342 ? 55.474 -33.520 151.029 1.00 50.06 342 GLN B O 1
ATOM 7296 N N . ARG B 1 343 ? 56.948 -35.217 150.799 1.00 41.94 343 ARG B N 1
ATOM 7297 C CA . ARG B 1 343 ? 56.048 -35.987 149.951 1.00 37.68 343 ARG B CA 1
ATOM 7298 C C . ARG B 1 343 ? 54.672 -36.075 150.589 1.00 34.16 343 ARG B C 1
ATOM 7299 O O . ARG B 1 343 ? 53.666 -35.682 149.983 1.00 39.91 343 ARG B O 1
ATOM 7307 N N . ASP B 1 344 ? 54.627 -36.502 151.855 1.00 31.78 344 ASP B N 1
ATOM 7308 C CA . ASP B 1 344 ? 53.347 -36.670 152.531 1.00 33.11 344 ASP B CA 1
ATOM 7309 C C . ASP B 1 344 ? 52.545 -35.379 152.478 1.00 38.41 344 ASP B C 1
ATOM 7310 O O . ASP B 1 344 ? 51.379 -35.372 152.063 1.00 43.50 344 ASP B O 1
ATOM 7315 N N . ILE B 1 345 ? 53.184 -34.261 152.829 1.00 31.69 345 ILE B N 1
ATOM 7316 C CA . ILE B 1 345 ? 52.464 -32.993 152.844 1.00 30.19 345 ILE B CA 1
ATOM 7317 C C . ILE B 1 345 ? 51.973 -32.661 151.444 1.00 34.25 345 ILE B C 1
ATOM 7318 O O . ILE B 1 345 ? 50.801 -32.313 151.248 1.00 42.37 345 ILE B O 1
ATOM 7323 N N . GLU B 1 346 ? 52.840 -32.839 150.440 1.00 33.93 346 GLU B N 1
ATOM 7324 C CA . GLU B 1 346 ? 52.440 -32.535 149.072 1.00 32.16 346 GLU B CA 1
ATOM 7325 C C . GLU B 1 346 ? 51.257 -33.386 148.643 1.00 37.85 346 GLU B C 1
ATOM 7326 O O . GLU B 1 346 ? 50.463 -32.962 147.795 1.00 36.45 346 GLU B O 1
ATOM 7332 N N . GLU B 1 347 ? 51.116 -34.582 149.217 1.00 36.86 347 GLU B N 1
ATOM 7333 C CA . GLU B 1 347 ? 49.955 -35.401 148.897 1.00 35.55 347 GLU B CA 1
ATOM 7334 C C . GLU B 1 347 ? 48.685 -34.765 149.444 1.00 40.06 347 GLU B C 1
ATOM 7335 O O . GLU B 1 347 ? 47.696 -34.602 148.717 1.00 41.89 347 GLU B O 1
ATOM 7341 N N . LYS B 1 348 ? 48.713 -34.346 150.713 1.00 36.36 348 LYS B N 1
ATOM 7342 C CA . LYS B 1 348 ? 47.499 -33.839 151.342 1.00 35.82 348 LYS B CA 1
ATOM 7343 C C . LYS B 1 348 ? 47.013 -32.573 150.651 1.00 39.03 348 LYS B C 1
ATOM 7344 O O . LYS B 1 348 ? 45.808 -32.406 150.423 1.00 43.32 348 LYS B O 1
ATOM 7350 N N . ILE B 1 349 ? 47.943 -31.692 150.272 1.00 30.25 349 ILE B N 1
ATOM 7351 C CA . ILE B 1 349 ? 47.579 -30.499 149.513 1.00 34.55 349 ILE B CA 1
ATOM 7352 C C . ILE B 1 349 ? 46.807 -30.893 148.264 1.00 36.69 349 ILE B C 1
ATOM 7353 O O . ILE B 1 349 ? 45.760 -30.307 147.951 1.00 42.69 349 ILE B O 1
ATOM 7358 N N . LYS B 1 350 ? 47.287 -31.924 147.559 1.00 32.94 350 LYS B N 1
ATOM 7359 C CA . LYS B 1 350 ? 46.600 -32.389 146.359 1.00 34.88 350 LYS B CA 1
ATOM 7360 C C . LYS B 1 350 ? 45.141 -32.687 146.660 1.00 34.55 350 LYS B C 1
ATOM 7361 O O . LYS B 1 350 ? 44.246 -32.261 145.919 1.00 37.14 350 LYS B O 1
ATOM 7367 N N . ILE B 1 351 ? 44.882 -33.352 147.789 1.00 36.06 351 ILE B N 1
ATOM 7368 C CA . ILE B 1 351 ? 43.508 -33.655 148.176 1.00 34.24 351 ILE B CA 1
ATOM 7369 C C . ILE B 1 351 ? 42.701 -32.369 148.271 1.00 34.90 351 ILE B C 1
ATOM 7370 O O . ILE B 1 351 ? 41.640 -32.232 147.648 1.00 44.69 351 ILE B O 1
ATOM 7375 N N . SER B 1 352 ? 43.221 -31.387 149.015 1.00 34.24 352 SER B N 1
ATOM 7376 C CA . SER B 1 352 ? 42.565 -30.087 149.097 1.00 31.71 352 SER B CA 1
ATOM 7377 C C . SER B 1 352 ? 42.309 -29.525 147.706 1.00 35.76 352 SER B C 1
ATOM 7378 O O . SER B 1 352 ? 41.203 -29.062 147.401 1.00 38.95 352 SER B O 1
ATOM 7381 N N . ASP B 1 353 ? 43.318 -29.597 146.833 1.00 33.42 353 ASP B N 1
ATOM 7382 C CA . ASP B 1 353 ? 43.168 -29.033 145.498 1.00 35.22 353 ASP B CA 1
ATOM 7383 C C . ASP B 1 353 ? 42.092 -29.761 144.706 1.00 35.55 353 ASP B C 1
ATOM 7384 O O . ASP B 1 353 ? 41.412 -29.146 143.878 1.00 43.94 353 ASP B O 1
ATOM 7389 N N . ALA B 1 354 ? 41.921 -31.064 144.942 1.00 27.95 354 ALA B N 1
ATOM 7390 C CA . ALA B 1 354 ? 40.849 -31.784 144.265 1.00 32.56 354 ALA B CA 1
ATOM 7391 C C . ALA B 1 354 ? 39.489 -31.239 144.676 1.00 40.04 354 ALA B C 1
ATOM 7392 O O . ALA B 1 354 ? 38.556 -31.193 143.864 1.00 36.71 354 ALA B O 1
ATOM 7394 N N . ILE B 1 355 ? 39.360 -30.819 145.934 1.00 41.02 355 ILE B N 1
ATOM 7395 C CA . ILE B 1 355 ? 38.095 -30.280 146.419 1.00 38.57 355 ILE B CA 1
ATOM 7396 C C . ILE B 1 355 ? 37.893 -28.850 145.933 1.00 33.56 355 ILE B C 1
ATOM 7397 O O . ILE B 1 355 ? 36.819 -28.495 145.435 1.00 32.61 355 ILE B O 1
ATOM 7402 N N . LEU B 1 356 ? 38.921 -28.009 146.074 1.00 31.37 356 LEU B N 1
ATOM 7403 C CA . LEU B 1 356 ? 38.794 -26.601 145.706 1.00 27.62 356 LEU B CA 1
ATOM 7404 C C . LEU B 1 356 ? 38.566 -26.414 144.210 1.00 35.13 356 LEU B C 1
ATOM 7405 O O . LEU B 1 356 ? 37.958 -25.420 143.798 1.00 40.57 356 LEU B O 1
ATOM 7410 N N . GLU B 1 357 ? 39.045 -27.342 143.385 1.00 36.80 357 GLU B N 1
ATOM 7411 C CA . GLU B 1 357 ? 38.920 -27.226 141.937 1.00 35.92 357 GLU B CA 1
ATOM 7412 C C . GLU B 1 357 ? 37.620 -27.811 141.400 1.00 38.67 357 GLU B C 1
ATOM 7413 O O . GLU B 1 357 ? 37.385 -27.748 140.189 1.00 37.31 357 GLU B O 1
ATOM 7419 N N . SER B 1 358 ? 36.776 -28.375 142.261 1.00 30.92 358 SER B N 1
ATOM 7420 C CA . SER B 1 358 ? 35.513 -28.972 141.839 1.00 26.57 358 SER B CA 1
ATOM 7421 C C . SER B 1 358 ? 34.401 -27.941 141.998 1.00 40.53 358 SER B C 1
ATOM 7422 O O . SER B 1 358 ? 34.032 -27.582 143.121 1.00 46.07 358 SER B O 1
ATOM 7425 N N . SER B 1 359 ? 33.866 -27.466 140.870 1.00 40.37 359 SER B N 1
ATOM 7426 C CA . SER B 1 359 ? 32.772 -26.502 140.919 1.00 37.10 359 SER B CA 1
ATOM 7427 C C . SER B 1 359 ? 31.532 -27.109 141.560 1.00 42.03 359 SER B C 1
ATOM 7428 O O . SER B 1 359 ? 30.798 -26.421 142.280 1.00 42.57 359 SER B O 1
ATOM 7431 N N . ILE B 1 360 ? 31.270 -28.391 141.291 1.00 37.53 360 ILE B N 1
ATOM 7432 C CA . ILE B 1 360 ? 30.146 -29.078 141.923 1.00 37.59 360 ILE B CA 1
ATOM 7433 C C . ILE B 1 360 ? 30.258 -28.996 143.441 1.00 41.53 360 ILE B C 1
ATOM 7434 O O . ILE B 1 360 ? 29.313 -28.596 144.131 1.00 50.59 360 ILE B O 1
ATOM 7439 N N . ALA B 1 361 ? 31.419 -29.372 143.981 1.00 41.51 361 ALA B N 1
ATOM 7440 C CA . ALA B 1 361 ? 31.587 -29.394 145.430 1.00 36.23 361 ALA B CA 1
ATOM 7441 C C . ALA B 1 361 ? 31.614 -27.986 146.009 1.00 38.39 361 ALA B C 1
ATOM 7442 O O . ALA B 1 361 ? 31.052 -27.740 147.083 1.00 48.39 361 ALA B O 1
ATOM 7452 N N . ALA B 1 363 ? 30.370 -24.918 144.706 1.00 39.24 363 ALA B N 1
ATOM 7453 C CA . ALA B 1 363 ? 29.062 -24.273 144.631 1.00 40.45 363 ALA B CA 1
ATOM 7454 C C . ALA B 1 363 ? 28.154 -24.751 145.756 1.00 48.30 363 ALA B C 1
ATOM 7455 O O . ALA B 1 363 ? 27.582 -23.941 146.497 1.00 54.49 363 ALA B O 1
ATOM 7457 N N . THR B 1 364 ? 28.047 -26.071 145.923 1.00 33.28 364 THR B N 1
ATOM 7458 C CA . THR B 1 364 ? 27.240 -26.623 147.006 1.00 39.86 364 THR B CA 1
ATOM 7459 C C . THR B 1 364 ? 27.687 -26.066 148.351 1.00 40.11 364 THR B C 1
ATOM 7460 O O . THR B 1 364 ? 26.876 -25.531 149.117 1.00 51.42 364 THR B O 1
ATOM 7464 N N . PHE B 1 365 ? 28.993 -26.137 148.633 1.00 40.11 365 PHE B N 1
ATOM 7465 C CA . PHE B 1 365 ? 29.495 -25.616 149.900 1.00 39.22 365 PHE B CA 1
ATOM 7466 C C . PHE B 1 365 ? 29.231 -24.124 150.025 1.00 41.09 365 PHE B C 1
ATOM 7467 O O . PHE B 1 365 ? 29.038 -23.620 151.137 1.00 43.50 365 PHE B O 1
ATOM 7475 N N . ALA B 1 366 ? 29.210 -23.405 148.900 1.00 35.95 366 ALA B N 1
ATOM 7476 C CA . ALA B 1 366 ? 28.974 -21.969 148.955 1.00 36.64 366 ALA B CA 1
ATOM 7477 C C . ALA B 1 366 ? 27.542 -21.637 149.346 1.00 42.41 366 ALA B C 1
ATOM 7478 O O . ALA B 1 366 ? 27.273 -20.501 149.751 1.00 43.73 366 ALA B O 1
ATOM 7480 N N . ASN B 1 367 ? 26.618 -22.594 149.235 1.00 39.01 367 ASN B N 1
ATOM 7481 C CA . ASN B 1 367 ? 25.227 -22.371 149.610 1.00 47.25 367 ASN B CA 1
ATOM 7482 C C . ASN B 1 367 ? 24.832 -23.156 150.857 1.00 37.98 367 ASN B C 1
ATOM 7483 O O . ASN B 1 367 ? 23.641 -23.359 151.109 1.00 50.08 367 ASN B O 1
ATOM 7488 N N . ASN B 1 368 ? 25.812 -23.600 151.639 1.00 43.31 368 ASN B N 1
ATOM 7489 C CA . ASN B 1 368 ? 25.582 -24.243 152.927 1.00 29.88 368 ASN B CA 1
ATOM 7490 C C . ASN B 1 368 ? 25.998 -23.259 154.011 1.00 38.61 368 ASN B C 1
ATOM 7491 O O . ASN B 1 368 ? 27.163 -22.848 154.063 1.00 49.83 368 ASN B O 1
ATOM 7496 N N . SER B 1 369 ? 25.052 -22.890 154.878 1.00 38.82 369 SER B N 1
ATOM 7497 C CA . SER B 1 369 ? 25.295 -21.783 155.798 1.00 38.57 369 SER B CA 1
ATOM 7498 C C . SER B 1 369 ? 26.274 -22.155 156.905 1.00 43.96 369 SER B C 1
ATOM 7499 O O . SER B 1 369 ? 27.041 -21.299 157.359 1.00 52.34 369 SER B O 1
ATOM 7502 N N . ILE B 1 370 ? 26.274 -23.415 157.344 1.00 35.38 370 ILE B N 1
ATOM 7503 C CA . ILE B 1 370 ? 27.233 -23.844 158.360 1.00 40.45 370 ILE B CA 1
ATOM 7504 C C . ILE B 1 370 ? 28.657 -23.719 157.829 1.00 39.24 370 ILE B C 1
ATOM 7505 O O . ILE B 1 370 ? 29.549 -23.186 158.502 1.00 44.73 370 ILE B O 1
ATOM 7510 N N . ILE B 1 371 ? 28.884 -24.197 156.604 1.00 31.89 371 ILE B N 1
ATOM 7511 C CA . ILE B 1 371 ? 30.221 -24.153 156.024 1.00 28.95 371 ILE B CA 1
ATOM 7512 C C . ILE B 1 371 ? 30.655 -22.713 155.772 1.00 41.11 371 ILE B C 1
ATOM 7513 O O . ILE B 1 371 ? 31.819 -22.359 155.988 1.00 48.95 371 ILE B O 1
ATOM 7518 N N . VAL B 1 372 ? 29.736 -21.858 155.318 1.00 34.40 372 VAL B N 1
ATOM 7519 C CA . VAL B 1 372 ? 30.093 -20.462 155.074 1.00 38.67 372 VAL B CA 1
ATOM 7520 C C . VAL B 1 372 ? 30.404 -19.747 156.386 1.00 39.08 372 VAL B C 1
ATOM 7521 O O . VAL B 1 372 ? 31.324 -18.921 156.460 1.00 45.11 372 VAL B O 1
ATOM 7525 N N . ASN B 1 373 ? 29.658 -20.062 157.448 1.00 38.32 373 ASN B N 1
ATOM 7526 C CA . ASN B 1 373 ? 29.973 -19.492 158.753 1.00 41.03 373 ASN B CA 1
ATOM 7527 C C . ASN B 1 373 ? 31.333 -19.968 159.246 1.00 44.48 373 ASN B C 1
ATOM 7528 O O . ASN B 1 373 ? 32.075 -19.204 159.875 1.00 54.19 373 ASN B O 1
ATOM 7533 N N . LYS B 1 374 ? 31.679 -21.229 158.974 1.00 45.07 374 LYS B N 1
ATOM 7534 C CA . LYS B 1 374 ? 33.024 -21.704 159.292 1.00 40.81 374 LYS B CA 1
ATOM 7535 C C . LYS B 1 374 ? 34.079 -20.943 158.496 1.00 40.14 374 LYS B C 1
ATOM 7536 O O . LYS B 1 374 ? 35.138 -20.591 159.030 1.00 41.14 374 LYS B O 1
ATOM 7542 N N . VAL B 1 375 ? 33.812 -20.698 157.211 1.00 39.93 375 VAL B N 1
ATOM 7543 C CA . VAL B 1 375 ? 34.712 -19.891 156.387 1.00 37.06 375 VAL B CA 1
ATOM 7544 C C . VAL B 1 375 ? 34.917 -18.520 157.016 1.00 34.38 375 VAL B C 1
ATOM 7545 O O . VAL B 1 375 ? 36.025 -17.970 157.006 1.00 47.58 375 VAL B O 1
ATOM 7549 N N . GLY B 1 376 ? 33.851 -17.953 157.580 1.00 36.83 376 GLY B N 1
ATOM 7550 C CA . GLY B 1 376 ? 33.963 -16.651 158.215 1.00 46.11 376 GLY B CA 1
ATOM 7551 C C . GLY B 1 376 ? 34.693 -16.684 159.544 1.00 39.96 376 GLY B C 1
ATOM 7552 O O . GLY B 1 376 ? 35.381 -15.723 159.900 1.00 45.59 376 GLY B O 1
ATOM 7553 N N . ASP B 1 377 ? 34.558 -17.779 160.293 1.00 38.20 377 ASP B N 1
ATOM 7554 C CA . ASP B 1 377 ? 35.068 -17.842 161.658 1.00 41.83 377 ASP B CA 1
ATOM 7555 C C . ASP B 1 377 ? 36.488 -18.385 161.756 1.00 55.36 377 ASP B C 1
ATOM 7556 O O . ASP B 1 377 ? 37.225 -17.999 162.671 1.00 62.99 377 ASP B O 1
ATOM 7561 N N . ARG B 1 378 ? 36.893 -19.269 160.849 1.00 54.74 378 ARG B N 1
ATOM 7562 C CA . ARG B 1 378 ? 38.170 -19.965 160.951 1.00 46.78 378 ARG B CA 1
ATOM 7563 C C . ARG B 1 378 ? 39.221 -19.265 160.098 1.00 66.40 378 ARG B C 1
ATOM 7564 O O . ARG B 1 378 ? 39.067 -19.156 158.876 1.00 44.99 378 ARG B O 1
ATOM 7572 N N . VAL B 1 379 ? 40.272 -18.769 160.754 1.00 89.84 379 VAL B N 1
ATOM 7573 C CA . VAL B 1 379 ? 41.449 -18.297 160.036 1.00 80.31 379 VAL B CA 1
ATOM 7574 C C . VAL B 1 379 ? 41.996 -19.412 159.159 1.00 67.82 379 VAL B C 1
ATOM 7575 O O . VAL B 1 379 ? 42.194 -20.544 159.614 1.00 72.41 379 VAL B O 1
ATOM 7579 N N . GLY B 1 380 ? 42.245 -19.094 157.885 1.00 57.10 380 GLY B N 1
ATOM 7580 C CA . GLY B 1 380 ? 42.896 -19.996 156.958 1.00 43.79 380 GLY B CA 1
ATOM 7581 C C . GLY B 1 380 ? 41.990 -20.542 155.871 1.00 41.58 380 GLY B C 1
ATOM 7582 O O . GLY B 1 380 ? 42.466 -20.809 154.761 1.00 46.38 380 GLY B O 1
ATOM 7583 N N . ILE B 1 381 ? 40.697 -20.715 156.162 1.00 39.57 381 ILE B N 1
ATOM 7584 C CA . ILE B 1 381 ? 39.796 -21.296 155.169 1.00 37.19 381 ILE B CA 1
ATOM 7585 C C . ILE B 1 381 ? 39.635 -20.363 153.976 1.00 36.84 381 ILE B C 1
ATOM 7586 O O . ILE B 1 381 ? 39.670 -20.802 152.819 1.00 48.09 381 ILE B O 1
ATOM 7591 N N . ILE B 1 382 ? 39.454 -19.066 154.232 1.00 40.32 382 ILE B N 1
ATOM 7592 C CA . ILE B 1 382 ? 39.238 -18.127 153.138 1.00 44.78 382 ILE B CA 1
ATOM 7593 C C . ILE B 1 382 ? 40.509 -17.968 152.308 1.00 44.56 382 ILE B C 1
ATOM 7594 O O . ILE B 1 382 ? 40.442 -17.724 151.097 1.00 39.14 382 ILE B O 1
ATOM 7599 N N . GLU B 1 383 ? 41.681 -18.124 152.929 1.00 42.25 383 GLU B N 1
ATOM 7600 C CA . GLU B 1 383 ? 42.931 -18.107 152.175 1.00 42.43 383 GLU B CA 1
ATOM 7601 C C . GLU B 1 383 ? 42.970 -19.264 151.181 1.00 43.15 383 GLU B C 1
ATOM 7602 O O . GLU B 1 383 ? 43.281 -19.082 149.994 1.00 51.37 383 GLU B O 1
ATOM 7608 N N . SER B 1 384 ? 42.646 -20.469 151.658 1.00 34.92 384 SER B N 1
ATOM 7609 C CA . SER B 1 384 ? 42.560 -21.632 150.782 1.00 34.68 384 SER B CA 1
ATOM 7610 C C . SER B 1 384 ? 41.554 -21.406 149.663 1.00 37.36 384 SER B C 1
ATOM 7611 O O . SER B 1 384 ? 41.806 -21.771 148.509 1.00 49.29 384 SER B O 1
ATOM 7614 N N . ILE B 1 385 ? 40.398 -20.822 149.992 1.00 33.03 385 ILE B N 1
ATOM 7615 C CA . ILE B 1 385 ? 39.386 -20.547 148.976 1.00 32.52 385 ILE B CA 1
ATOM 7616 C C . ILE B 1 385 ? 39.940 -19.600 147.919 1.00 45.42 385 ILE B C 1
ATOM 7617 O O . ILE B 1 385 ? 39.698 -19.772 146.718 1.00 47.99 385 ILE B O 1
ATOM 7622 N N . PHE B 1 386 ? 40.705 -18.593 148.348 1.00 40.55 386 PHE B N 1
ATOM 7623 C CA . PHE B 1 386 ? 41.325 -17.670 147.405 1.00 34.45 386 PHE B CA 1
ATOM 7624 C C . PHE B 1 386 ? 42.421 -18.330 146.580 1.00 41.70 386 PHE B C 1
ATOM 7625 O O . PHE B 1 386 ? 42.760 -17.819 145.507 1.00 53.80 386 PHE B O 1
ATOM 7633 N N . SER B 1 387 ? 42.983 -19.446 147.051 1.00 46.16 387 SER B N 1
ATOM 7634 C CA . SER B 1 387 ? 44.099 -20.068 146.344 1.00 40.17 387 SER B CA 1
ATOM 7635 C C . SER B 1 387 ? 43.706 -20.724 145.022 1.00 39.18 387 SER B C 1
ATOM 7636 O O . SER B 1 387 ? 44.600 -21.135 144.275 1.00 38.44 387 SER B O 1
ATOM 7639 N N . LYS B 1 388 ? 42.415 -20.833 144.706 1.00 36.51 388 LYS B N 1
ATOM 7640 C CA . LYS B 1 388 ? 41.981 -21.463 143.464 1.00 32.25 388 LYS B CA 1
ATOM 7641 C C . LYS B 1 388 ? 40.859 -20.658 142.824 1.00 46.26 388 LYS B C 1
ATOM 7642 O O . LYS B 1 388 ? 40.007 -20.103 143.522 1.00 47.90 388 LYS B O 1
ATOM 7648 N N . THR B 1 389 ? 40.865 -20.610 141.489 1.00 35.95 389 THR B N 1
ATOM 7649 C CA . THR B 1 389 ? 39.863 -19.841 140.753 1.00 29.39 389 THR B CA 1
ATOM 7650 C C . THR B 1 389 ? 38.456 -20.377 140.995 1.00 44.72 389 THR B C 1
ATOM 7651 O O . THR B 1 389 ? 37.523 -19.607 141.253 1.00 52.08 389 THR B O 1
ATOM 7655 N N . VAL B 1 390 ? 38.280 -21.696 140.884 1.00 41.08 390 VAL B N 1
ATOM 7656 C CA . VAL B 1 390 ? 36.952 -22.291 141.025 1.00 41.70 390 VAL B CA 1
ATOM 7657 C C . VAL B 1 390 ? 36.365 -21.976 142.397 1.00 41.88 390 VAL B C 1
ATOM 7658 O O . VAL B 1 390 ? 35.240 -21.472 142.512 1.00 44.40 390 VAL B O 1
ATOM 7662 N N . SER B 1 391 ? 37.123 -22.266 143.458 1.00 41.83 391 SER B N 1
ATOM 7663 C CA . SER B 1 391 ? 36.628 -22.033 144.811 1.00 38.21 391 SER B CA 1
ATOM 7664 C C . SER B 1 391 ? 36.408 -20.549 145.076 1.00 43.29 391 SER B C 1
ATOM 7665 O O . SER B 1 391 ? 35.450 -20.169 145.760 1.00 47.94 391 SER B O 1
ATOM 7668 N N . LEU B 1 392 ? 37.288 -19.695 144.547 1.00 41.18 392 LEU B N 1
ATOM 7669 C CA . LEU B 1 392 ? 37.127 -18.256 144.730 1.00 35.78 392 LEU B CA 1
ATOM 7670 C C . LEU B 1 392 ? 35.827 -17.767 144.103 1.00 41.32 392 LEU B C 1
ATOM 7671 O O . LEU B 1 392 ? 35.026 -17.089 144.756 1.00 47.18 392 LEU B O 1
ATOM 7676 N N . ASN B 1 393 ? 35.602 -18.103 142.831 1.00 40.90 393 ASN B N 1
ATOM 7677 C CA . ASN B 1 393 ? 34.396 -17.646 142.148 1.00 41.13 393 ASN B CA 1
ATOM 7678 C C . ASN B 1 393 ? 33.140 -18.243 142.772 1.00 37.05 393 ASN B C 1
ATOM 7679 O O . ASN B 1 393 ? 32.095 -17.585 142.825 1.00 44.71 393 ASN B O 1
ATOM 7684 N N . ALA B 1 394 ? 33.217 -19.493 143.237 1.00 39.80 394 ALA B N 1
ATOM 7685 C CA . ALA B 1 394 ? 32.049 -20.128 143.840 1.00 40.46 394 ALA B CA 1
ATOM 7686 C C . ALA B 1 394 ? 31.553 -19.353 145.057 1.00 36.44 394 ALA B C 1
ATOM 7687 O O . ALA B 1 394 ? 30.343 -19.164 145.229 1.00 46.37 394 ALA B O 1
ATOM 7689 N N . PHE B 1 395 ? 32.469 -18.900 145.912 1.00 36.43 395 PHE B N 1
ATOM 7690 C CA . PHE B 1 395 ? 32.082 -18.219 147.143 1.00 42.39 395 PHE B CA 1
ATOM 7691 C C . PHE B 1 395 ? 31.833 -16.728 146.944 1.00 39.28 395 PHE B C 1
ATOM 7692 O O . PHE B 1 395 ? 30.933 -16.164 147.576 1.00 47.10 395 PHE B O 1
ATOM 7708 N N . LYS B 1 397 ? 30.740 -15.200 144.281 1.00 34.58 397 LYS B N 1
ATOM 7709 C CA . LYS B 1 397 ? 29.561 -14.971 143.457 1.00 41.03 397 LYS B CA 1
ATOM 7710 C C . LYS B 1 397 ? 28.302 -15.608 144.030 1.00 34.01 397 LYS B C 1
ATOM 7711 O O . LYS B 1 397 ? 27.238 -15.512 143.410 1.00 33.15 397 LYS B O 1
ATOM 7717 N N . SER B 1 398 ? 28.397 -16.258 145.188 1.00 35.51 398 SER B N 1
ATOM 7718 C CA . SER B 1 398 ? 27.229 -16.767 145.898 1.00 29.58 398 SER B CA 1
ATOM 7719 C C . SER B 1 398 ? 26.660 -15.647 146.762 1.00 38.35 398 SER B C 1
ATOM 7720 O O . SER B 1 398 ? 27.308 -15.202 147.716 1.00 47.23 398 SER B O 1
ATOM 7723 N N . THR B 1 399 ? 25.451 -15.188 146.428 1.00 35.47 399 THR B N 1
ATOM 7724 C CA . THR B 1 399 ? 24.816 -14.150 147.233 1.00 39.45 399 THR B CA 1
ATOM 7725 C C . THR B 1 399 ? 24.531 -14.635 148.648 1.00 32.77 399 THR B C 1
ATOM 7726 O O . THR B 1 399 ? 24.556 -13.839 149.590 1.00 42.94 399 THR B O 1
ATOM 7730 N N . THR B 1 400 ? 24.259 -15.931 148.817 1.00 34.52 400 THR B N 1
ATOM 7731 C CA . THR B 1 400 ? 24.132 -16.502 150.156 1.00 41.62 400 THR B CA 1
ATOM 7732 C C . THR B 1 400 ? 25.438 -16.368 150.934 1.00 43.82 400 THR B C 1
ATOM 7733 O O . THR B 1 400 ? 25.458 -15.889 152.080 1.00 56.93 400 THR B O 1
ATOM 7737 N N . ALA B 1 401 ? 26.544 -16.797 150.320 1.00 39.65 401 ALA B N 1
ATOM 7738 C CA . ALA B 1 401 ? 27.834 -16.754 150.994 1.00 35.27 401 ALA B CA 1
ATOM 7739 C C . ALA B 1 401 ? 28.219 -15.328 151.354 1.00 36.73 401 ALA B C 1
ATOM 7740 O O . ALA B 1 401 ? 28.694 -15.073 152.464 1.00 37.88 401 ALA B O 1
ATOM 7742 N N . ILE B 1 402 ? 28.035 -14.386 150.426 1.00 34.48 402 ILE B N 1
ATOM 7743 C CA . ILE B 1 402 ? 28.349 -12.987 150.712 1.00 37.10 402 ILE B CA 1
ATOM 7744 C C . ILE B 1 402 ? 27.424 -12.439 151.792 1.00 34.26 402 ILE B C 1
ATOM 7745 O O . ILE B 1 402 ? 27.852 -11.683 152.673 1.00 29.62 402 ILE B O 1
ATOM 7750 N N . ASN B 1 403 ? 26.142 -12.814 151.743 1.00 38.99 403 ASN B N 1
ATOM 7751 C CA . ASN B 1 403 ? 25.188 -12.367 152.752 1.00 37.62 403 ASN B CA 1
ATOM 7752 C C . ASN B 1 403 ? 25.596 -12.819 154.145 1.00 36.86 403 ASN B C 1
ATOM 7753 O O . ASN B 1 403 ? 25.301 -12.135 155.132 1.00 39.52 403 ASN B O 1
ATOM 7758 N N . ILE B 1 404 ? 26.267 -13.966 154.249 1.00 49.05 404 ILE B N 1
ATOM 7759 C CA . ILE B 1 404 ? 26.786 -14.375 155.554 1.00 31.99 404 ILE B CA 1
ATOM 7760 C C . ILE B 1 404 ? 28.116 -13.688 155.860 1.00 36.13 404 ILE B C 1
ATOM 7761 O O . ILE B 1 404 ? 28.329 -13.192 156.972 1.00 43.77 404 ILE B O 1
ATOM 7766 N N . LEU B 1 405 ? 29.023 -13.632 154.881 1.00 37.44 405 LEU B N 1
ATOM 7767 C CA . LEU B 1 405 ? 30.393 -13.185 155.118 1.00 35.56 405 LEU B CA 1
ATOM 7768 C C . LEU B 1 405 ? 30.497 -11.686 155.359 1.00 35.36 405 LEU B C 1
ATOM 7769 O O . LEU B 1 405 ? 31.497 -11.236 155.929 1.00 43.48 405 LEU B O 1
ATOM 7774 N N . VAL B 1 406 ? 29.505 -10.903 154.929 1.00 33.93 406 VAL B N 1
ATOM 7775 C CA . VAL B 1 406 ? 29.555 -9.461 155.133 1.00 30.89 406 VAL B CA 1
ATOM 7776 C C . VAL B 1 406 ? 29.565 -9.104 156.614 1.00 33.08 406 VAL B C 1
ATOM 7777 O O . VAL B 1 406 ? 29.927 -7.981 156.979 1.00 35.28 406 VAL B O 1
ATOM 7781 N N . ASN B 1 407 ? 29.183 -10.041 157.481 1.00 29.03 407 ASN B N 1
ATOM 7782 C CA . ASN B 1 407 ? 29.192 -9.837 158.922 1.00 27.59 407 ASN B CA 1
ATOM 7783 C C . ASN B 1 407 ? 30.448 -10.379 159.593 1.00 36.42 407 ASN B C 1
ATOM 7784 O O . ASN B 1 407 ? 30.565 -10.291 160.819 1.00 40.71 407 ASN B O 1
ATOM 7789 N N . LYS B 1 408 ? 31.384 -10.934 158.826 1.00 39.40 408 LYS B N 1
ATOM 7790 C CA . LYS B 1 408 ? 32.618 -11.509 159.358 1.00 31.18 408 LYS B CA 1
ATOM 7791 C C . LYS B 1 408 ? 33.745 -10.536 159.026 1.00 33.97 408 LYS B C 1
ATOM 7792 O O . LYS B 1 408 ? 34.289 -10.557 157.918 1.00 33.98 408 LYS B O 1
ATOM 7798 N N . THR B 1 409 ? 34.092 -9.687 159.998 1.00 31.65 409 THR B N 1
ATOM 7799 C CA . THR B 1 409 ? 34.970 -8.551 159.726 1.00 34.04 409 THR B CA 1
ATOM 7800 C C . THR B 1 409 ? 36.343 -8.993 159.233 1.00 35.83 409 THR B C 1
ATOM 7801 O O . THR B 1 409 ? 36.887 -8.402 158.297 1.00 37.68 409 THR B O 1
ATOM 7805 N N . THR B 1 410 ? 36.934 -10.008 159.867 1.00 50.20 410 THR B N 1
ATOM 7806 C CA . THR B 1 410 ? 38.260 -10.465 159.453 1.00 41.85 410 THR B CA 1
ATOM 7807 C C . THR B 1 410 ? 38.230 -11.037 158.038 1.00 43.95 410 THR B C 1
ATOM 7808 O O . THR B 1 410 ? 39.037 -10.655 157.177 1.00 42.71 410 THR B O 1
ATOM 7812 N N . ALA B 1 411 ? 37.310 -11.974 157.788 1.00 36.03 411 ALA B N 1
ATOM 7813 C CA . ALA B 1 411 ? 37.187 -12.567 156.460 1.00 41.21 411 ALA B CA 1
ATOM 7814 C C . ALA B 1 411 ? 36.881 -11.508 155.407 1.00 45.16 411 ALA B C 1
ATOM 7815 O O . ALA B 1 411 ? 37.445 -11.534 154.306 1.00 42.67 411 ALA B O 1
ATOM 7817 N N . PHE B 1 412 ? 35.989 -10.567 155.722 1.00 31.88 412 PHE B N 1
ATOM 7818 C CA . PHE B 1 412 ? 35.643 -9.546 154.739 1.00 32.12 412 PHE B CA 1
ATOM 7819 C C . PHE B 1 412 ? 36.794 -8.576 154.505 1.00 33.51 412 PHE B C 1
ATOM 7820 O O . PHE B 1 412 ? 36.955 -8.070 153.391 1.00 37.74 412 PHE B O 1
ATOM 7828 N N . THR B 1 413 ? 37.588 -8.285 155.538 1.00 35.13 413 THR B N 1
ATOM 7829 C CA . THR B 1 413 ? 38.795 -7.491 155.338 1.00 32.73 413 THR B CA 1
ATOM 7830 C C . THR B 1 413 ? 39.758 -8.201 154.397 1.00 41.73 413 THR B C 1
ATOM 7831 O O . THR B 1 413 ? 40.353 -7.575 153.509 1.00 44.33 413 THR B O 1
ATOM 7835 N N . LYS B 1 414 ? 39.913 -9.517 154.572 1.00 31.70 414 LYS B N 1
ATOM 7836 C CA . LYS B 1 414 ? 40.748 -10.283 153.651 1.00 27.99 414 LYS B CA 1
ATOM 7837 C C . LYS B 1 414 ? 40.193 -10.225 152.233 1.00 34.66 414 LYS B C 1
ATOM 7838 O O . LYS B 1 414 ? 40.956 -10.142 151.262 1.00 41.97 414 LYS B O 1
ATOM 7844 N N . ILE B 1 415 ? 38.866 -10.278 152.095 1.00 44.84 415 ILE B N 1
ATOM 7845 C CA . ILE B 1 415 ? 38.243 -10.141 150.778 1.00 42.24 415 ILE B CA 1
ATOM 7846 C C . ILE B 1 415 ? 38.574 -8.782 150.172 1.00 37.91 415 ILE B C 1
ATOM 7847 O O . ILE B 1 415 ? 38.941 -8.676 148.995 1.00 45.59 415 ILE B O 1
ATOM 7852 N N . ALA B 1 416 ? 38.441 -7.721 150.970 1.00 41.89 416 ALA B N 1
ATOM 7853 C CA . ALA B 1 416 ? 38.684 -6.369 150.478 1.00 36.31 416 ALA B CA 1
ATOM 7854 C C . ALA B 1 416 ? 40.141 -6.157 150.092 1.00 41.84 416 ALA B C 1
ATOM 7855 O O . ALA B 1 416 ? 40.433 -5.356 149.195 1.00 38.86 416 ALA B O 1
ATOM 7857 N N . ASN B 1 417 ? 41.068 -6.855 150.750 1.00 39.70 417 ASN B N 1
ATOM 7858 C CA . ASN B 1 417 ? 42.478 -6.702 150.412 1.00 42.75 417 ASN B CA 1
ATOM 7859 C C . ASN B 1 417 ? 42.902 -7.559 149.225 1.00 41.19 417 ASN B C 1
ATOM 7860 O O . ASN B 1 417 ? 43.905 -7.240 148.577 1.00 44.07 417 ASN B O 1
ATOM 7865 N N . ASN B 1 418 ? 42.172 -8.631 148.927 1.00 44.72 418 ASN B N 1
ATOM 7866 C CA . ASN B 1 418 ? 42.448 -9.465 147.761 1.00 32.37 418 ASN B CA 1
ATOM 7867 C C . ASN B 1 418 ? 41.697 -8.878 146.570 1.00 34.83 418 ASN B C 1
ATOM 7868 O O . ASN B 1 418 ? 40.471 -8.997 146.482 1.00 46.11 418 ASN B O 1
ATOM 7873 N N . SER B 1 419 ? 42.436 -8.234 145.662 1.00 41.75 419 SER B N 1
ATOM 7874 C CA . SER B 1 419 ? 41.812 -7.566 144.522 1.00 37.97 419 SER B CA 1
ATOM 7875 C C . SER B 1 419 ? 40.991 -8.534 143.679 1.00 38.28 419 SER B C 1
ATOM 7876 O O . SER B 1 419 ? 39.897 -8.188 143.214 1.00 56.53 419 SER B O 1
ATOM 7879 N N . THR B 1 420 ? 41.497 -9.752 143.473 1.00 34.67 420 THR B N 1
ATOM 7880 C CA . THR B 1 420 ? 40.793 -10.714 142.630 1.00 43.92 420 THR B CA 1
ATOM 7881 C C . THR B 1 420 ? 39.455 -11.107 143.244 1.00 43.21 420 THR B C 1
ATOM 7882 O O . THR B 1 420 ? 38.419 -11.091 142.568 1.00 39.51 420 THR B O 1
ATOM 7886 N N . ALA B 1 421 ? 39.459 -11.453 144.534 1.00 35.41 421 ALA B N 1
ATOM 7887 C CA . ALA B 1 421 ? 38.222 -11.836 145.204 1.00 41.11 421 ALA B CA 1
ATOM 7888 C C . ALA B 1 421 ? 37.240 -10.673 145.265 1.00 40.16 421 ALA B C 1
ATOM 7889 O O . ALA B 1 421 ? 36.035 -10.857 145.059 1.00 40.14 421 ALA B O 1
ATOM 7891 N N . PHE B 1 422 ? 37.737 -9.469 145.559 1.00 36.04 422 PHE B N 1
ATOM 7892 C CA . PHE B 1 422 ? 36.879 -8.289 145.603 1.00 31.15 422 PHE B CA 1
ATOM 7893 C C . PHE B 1 422 ? 36.200 -8.055 144.257 1.00 30.44 422 PHE B C 1
ATOM 7894 O O . PHE B 1 422 ? 34.974 -7.891 144.181 1.00 38.15 422 PHE B O 1
ATOM 7902 N N . ASN B 1 423 ? 36.989 -8.048 143.179 1.00 34.82 423 ASN B N 1
ATOM 7903 C CA . ASN B 1 423 ? 36.428 -7.840 141.848 1.00 38.05 423 ASN B CA 1
ATOM 7904 C C . ASN B 1 423 ? 35.441 -8.942 141.482 1.00 37.16 423 ASN B C 1
ATOM 7905 O O . ASN B 1 423 ? 34.402 -8.671 140.870 1.00 38.80 423 ASN B O 1
ATOM 7910 N N . ALA B 1 424 ? 35.748 -10.192 141.844 1.00 34.75 424 ALA B N 1
ATOM 7911 C CA . ALA B 1 424 ? 34.814 -11.283 141.585 1.00 37.18 424 ALA B CA 1
ATOM 7912 C C . ALA B 1 424 ? 33.503 -11.078 142.332 1.00 43.43 424 ALA B C 1
ATOM 7913 O O . ALA B 1 424 ? 32.422 -11.348 141.793 1.00 35.26 424 ALA B O 1
ATOM 7923 N N . LEU B 1 426 ? 32.181 -8.228 143.234 1.00 40.49 426 LEU B N 1
ATOM 7924 C CA . LEU B 1 426 ? 31.428 -7.102 142.692 1.00 29.45 426 LEU B CA 1
ATOM 7925 C C . LEU B 1 426 ? 30.797 -7.384 141.332 1.00 41.33 426 LEU B C 1
ATOM 7926 O O . LEU B 1 426 ? 30.047 -6.536 140.836 1.00 42.02 426 LEU B O 1
ATOM 7931 N N . THR B 1 427 ? 31.066 -8.540 140.720 1.00 37.59 427 THR B N 1
ATOM 7932 C CA . THR B 1 427 ? 30.401 -8.881 139.466 1.00 31.19 427 THR B CA 1
ATOM 7933 C C . THR B 1 427 ? 28.919 -9.183 139.649 1.00 37.48 427 THR B C 1
ATOM 7934 O O . THR B 1 427 ? 28.187 -9.229 138.654 1.00 46.20 427 THR B O 1
ATOM 7938 N N . ILE B 1 428 ? 28.466 -9.398 140.881 1.00 36.44 428 ILE B N 1
ATOM 7939 C CA . ILE B 1 428 ? 27.073 -9.704 141.188 1.00 34.48 428 ILE B CA 1
ATOM 7940 C C . ILE B 1 428 ? 26.455 -8.462 141.826 1.00 38.48 428 ILE B C 1
ATOM 7941 O O . ILE B 1 428 ? 26.900 -8.019 142.891 1.00 50.20 428 ILE B O 1
ATOM 7946 N N . SER B 1 429 ? 25.442 -7.894 141.163 1.00 39.42 429 SER B N 1
ATOM 7947 C CA . SER B 1 429 ? 24.814 -6.655 141.627 1.00 42.00 429 SER B CA 1
ATOM 7948 C C . SER B 1 429 ? 24.248 -6.798 143.038 1.00 45.46 429 SER B C 1
ATOM 7949 O O . SER B 1 429 ? 24.449 -5.930 143.907 1.00 53.16 429 SER B O 1
ATOM 7952 N N . GLU B 1 430 ? 23.488 -7.869 143.269 1.00 40.62 430 GLU B N 1
ATOM 7953 C CA . GLU B 1 430 ? 22.876 -8.069 144.574 1.00 34.07 430 GLU B CA 1
ATOM 7954 C C . GLU B 1 430 ? 23.923 -8.098 145.679 1.00 39.96 430 GLU B C 1
ATOM 7955 O O . GLU B 1 430 ? 23.628 -7.732 146.820 1.00 44.00 430 GLU B O 1
ATOM 7961 N N . ASN B 1 431 ? 25.143 -8.548 145.369 1.00 47.30 431 ASN B N 1
ATOM 7962 C CA . ASN B 1 431 ? 26.230 -8.450 146.339 1.00 36.83 431 ASN B CA 1
ATOM 7963 C C . ASN B 1 431 ? 26.535 -6.997 146.680 1.00 37.45 431 ASN B C 1
ATOM 7964 O O . ASN B 1 431 ? 26.819 -6.673 147.840 1.00 39.30 431 ASN B O 1
ATOM 7969 N N . ASN B 1 432 ? 26.510 -6.108 145.680 1.00 37.66 432 ASN B N 1
ATOM 7970 C CA . ASN B 1 432 ? 26.669 -4.685 145.964 1.00 29.91 432 ASN B CA 1
ATOM 7971 C C . ASN B 1 432 ? 25.587 -4.201 146.917 1.00 36.09 432 ASN B C 1
ATOM 7972 O O . ASN B 1 432 ? 25.867 -3.447 147.859 1.00 41.35 432 ASN B O 1
ATOM 7977 N N . VAL B 1 433 ? 24.343 -4.638 146.700 1.00 36.27 433 VAL B N 1
ATOM 7978 C CA . VAL B 1 433 ? 23.268 -4.229 147.608 1.00 35.08 433 VAL B CA 1
ATOM 7979 C C . VAL B 1 433 ? 23.523 -4.763 149.016 1.00 39.04 433 VAL B C 1
ATOM 7980 O O . VAL B 1 433 ? 23.383 -4.038 150.009 1.00 37.73 433 VAL B O 1
ATOM 7984 N N . THR B 1 434 ? 23.896 -6.042 149.120 1.00 40.04 434 THR B N 1
ATOM 7985 C CA . THR B 1 434 ? 24.180 -6.645 150.422 1.00 35.28 434 THR B CA 1
ATOM 7986 C C . THR B 1 434 ? 25.279 -5.891 151.162 1.00 42.43 434 THR B C 1
ATOM 7987 O O . THR B 1 434 ? 25.170 -5.646 152.370 1.00 42.24 434 THR B O 1
ATOM 7991 N N . ILE B 1 435 ? 26.348 -5.524 150.455 1.00 39.37 435 ILE B N 1
ATOM 7992 C CA . ILE B 1 435 ? 27.451 -4.799 151.080 1.00 32.64 435 ILE B CA 1
ATOM 7993 C C . ILE B 1 435 ? 26.993 -3.423 151.546 1.00 39.98 435 ILE B C 1
ATOM 7994 O O . ILE B 1 435 ? 27.295 -3.000 152.669 1.00 42.92 435 ILE B O 1
ATOM 7999 N N . ALA B 1 436 ? 26.272 -2.700 150.682 1.00 41.62 436 ALA B N 1
ATOM 8000 C CA . ALA B 1 436 ? 25.892 -1.320 150.982 1.00 39.55 436 ALA B CA 1
ATOM 8001 C C . ALA B 1 436 ? 25.145 -1.198 152.307 1.00 41.70 436 ALA B C 1
ATOM 8002 O O . ALA B 1 436 ? 25.310 -0.209 153.032 1.00 34.93 436 ALA B O 1
ATOM 8004 N N . ASN B 1 437 ? 24.328 -2.192 152.647 1.00 38.26 437 ASN B N 1
ATOM 8005 C CA . ASN B 1 437 ? 23.487 -2.132 153.836 1.00 30.30 437 ASN B CA 1
ATOM 8006 C C . ASN B 1 437 ? 24.189 -2.616 155.101 1.00 29.57 437 ASN B C 1
ATOM 8007 O O . ASN B 1 437 ? 23.544 -2.711 156.151 1.00 39.65 437 ASN B O 1
ATOM 8012 N N . ASN B 1 438 ? 25.482 -2.920 155.033 1.00 31.61 438 ASN B N 1
ATOM 8013 C CA . ASN B 1 438 ? 26.245 -3.389 156.185 1.00 31.64 438 ASN B CA 1
ATOM 8014 C C . ASN B 1 438 ? 27.225 -2.301 156.605 1.00 31.47 438 ASN B C 1
ATOM 8015 O O . ASN B 1 438 ? 28.126 -1.944 155.838 1.00 37.45 438 ASN B O 1
ATOM 8020 N N . THR B 1 439 ? 27.047 -1.780 157.823 1.00 36.45 439 THR B N 1
ATOM 8021 C CA . THR B 1 439 ? 27.864 -0.662 158.288 1.00 38.42 439 THR B CA 1
ATOM 8022 C C . THR B 1 439 ? 29.331 -1.053 158.436 1.00 44.11 439 THR B C 1
ATOM 8023 O O . THR B 1 439 ? 30.226 -0.300 158.031 1.00 43.50 439 THR B O 1
ATOM 8027 N N . THR B 1 440 ? 29.601 -2.218 159.031 1.00 45.83 440 THR B N 1
ATOM 8028 C CA . THR B 1 440 ? 30.985 -2.645 159.228 1.00 48.50 440 THR B CA 1
ATOM 8029 C C . THR B 1 440 ? 31.714 -2.776 157.896 1.00 39.34 440 THR B C 1
ATOM 8030 O O . THR B 1 440 ? 32.770 -2.166 157.690 1.00 48.37 440 THR B O 1
ATOM 8034 N N . ALA B 1 441 ? 31.157 -3.571 156.979 1.00 24.16 441 ALA B N 1
ATOM 8035 C CA . ALA B 1 441 ? 31.799 -3.805 155.689 1.00 33.71 441 ALA B CA 1
ATOM 8036 C C . ALA B 1 441 ? 32.086 -2.495 154.965 1.00 35.23 441 ALA B C 1
ATOM 8037 O O . ALA B 1 441 ? 33.211 -2.259 154.507 1.00 47.70 441 ALA B O 1
ATOM 8047 N N . GLY B 1 443 ? 32.408 0.352 156.251 1.00 31.98 443 GLY B N 1
ATOM 8048 C CA . GLY B 1 443 ? 33.479 1.005 156.986 1.00 25.87 443 GLY B CA 1
ATOM 8049 C C . GLY B 1 443 ? 34.848 0.497 156.577 1.00 31.89 443 GLY B C 1
ATOM 8050 O O . GLY B 1 443 ? 35.804 1.271 156.474 1.00 35.05 443 GLY B O 1
ATOM 8051 N N . ILE B 1 444 ? 34.960 -0.811 156.340 1.00 32.38 444 ILE B N 1
ATOM 8052 C CA . ILE B 1 444 ? 36.222 -1.387 155.887 1.00 32.45 444 ILE B CA 1
ATOM 8053 C C . ILE B 1 444 ? 36.562 -0.886 154.488 1.00 33.39 444 ILE B C 1
ATOM 8054 O O . ILE B 1 444 ? 37.686 -0.442 154.225 1.00 40.64 444 ILE B O 1
ATOM 8059 N N . ILE B 1 445 ? 35.596 -0.960 153.570 1.00 37.63 445 ILE B N 1
ATOM 8060 C CA . ILE B 1 445 ? 35.846 -0.589 152.180 1.00 33.29 445 ILE B CA 1
ATOM 8061 C C . ILE B 1 445 ? 36.176 0.894 152.064 1.00 35.68 445 ILE B C 1
ATOM 8062 O O . ILE B 1 445 ? 37.107 1.283 151.348 1.00 40.35 445 ILE B O 1
ATOM 8067 N N . ALA B 1 446 ? 35.429 1.745 152.774 1.00 37.81 446 ALA B N 1
ATOM 8068 C CA . ALA B 1 446 ? 35.611 3.187 152.633 1.00 32.20 446 ALA B CA 1
ATOM 8069 C C . ALA B 1 446 ? 36.995 3.635 153.089 1.00 28.13 446 ALA B C 1
ATOM 8070 O O . ALA B 1 446 ? 37.504 4.653 152.609 1.00 41.56 446 ALA B O 1
ATOM 8072 N N . ASN B 1 447 ? 37.618 2.895 154.007 1.00 34.10 447 ASN B N 1
ATOM 8073 C CA . ASN B 1 447 ? 38.951 3.217 154.501 1.00 35.92 447 ASN B CA 1
ATOM 8074 C C . ASN B 1 447 ? 40.024 2.316 153.898 1.00 33.76 447 ASN B C 1
ATOM 8075 O O . ASN B 1 447 ? 41.079 2.107 154.507 1.00 44.56 447 ASN B O 1
ATOM 8080 N N . ASN B 1 448 ? 39.773 1.782 152.705 1.00 28.85 448 ASN B N 1
ATOM 8081 C CA . ASN B 1 448 ? 40.727 0.944 151.984 1.00 23.80 448 ASN B CA 1
ATOM 8082 C C . ASN B 1 448 ? 40.923 1.581 150.615 1.00 38.27 448 ASN B C 1
ATOM 8083 O O . ASN B 1 448 ? 40.036 1.504 149.758 1.00 39.34 448 ASN B O 1
ATOM 8088 N N . ALA B 1 449 ? 42.084 2.213 150.418 1.00 38.09 449 ALA B N 1
ATOM 8089 C CA . ALA B 1 449 ? 42.317 2.999 149.210 1.00 32.55 449 ALA B CA 1
ATOM 8090 C C . ALA B 1 449 ? 42.209 2.145 147.953 1.00 37.74 449 ALA B C 1
ATOM 8091 O O . ALA B 1 449 ? 41.690 2.602 146.927 1.00 42.55 449 ALA B O 1
ATOM 8093 N N . GLN B 1 450 ? 42.697 0.905 148.009 1.00 41.01 450 GLN B N 1
ATOM 8094 C CA . GLN B 1 450 ? 42.605 0.027 146.849 1.00 39.78 450 GLN B CA 1
ATOM 8095 C C . GLN B 1 450 ? 41.152 -0.304 146.530 1.00 39.19 450 GLN B C 1
ATOM 8096 O O . GLN B 1 450 ? 40.688 -0.088 145.403 1.00 48.86 450 GLN B O 1
ATOM 8102 N N . ALA B 1 451 ? 40.408 -0.791 147.528 1.00 37.02 451 ALA B N 1
ATOM 8103 C CA . ALA B 1 451 ? 39.018 -1.178 147.306 1.00 39.43 451 ALA B CA 1
ATOM 8104 C C . ALA B 1 451 ? 38.193 -0.001 146.802 1.00 39.26 451 ALA B C 1
ATOM 8105 O O . ALA B 1 451 ? 37.475 -0.115 145.801 1.00 44.91 451 ALA B O 1
ATOM 8115 N N . SER B 1 453 ? 39.197 2.444 145.224 1.00 36.57 453 SER B N 1
ATOM 8116 C CA . SER B 1 453 ? 39.593 2.717 143.847 1.00 33.02 453 SER B CA 1
ATOM 8117 C C . SER B 1 453 ? 38.851 1.805 142.878 1.00 36.80 453 SER B C 1
ATOM 8118 O O . SER B 1 453 ? 38.408 2.250 141.813 1.00 36.86 453 SER B O 1
ATOM 8121 N N . THR B 1 454 ? 38.711 0.525 143.230 1.00 30.53 454 THR B N 1
ATOM 8122 C CA . THR B 1 454 ? 37.939 -0.391 142.397 1.00 37.87 454 THR B CA 1
ATOM 8123 C C . THR B 1 454 ? 36.472 0.019 142.341 1.00 42.33 454 THR B C 1
ATOM 8124 O O . THR B 1 454 ? 35.853 -0.005 141.270 1.00 42.23 454 THR B O 1
ATOM 8128 N N . VAL B 1 455 ? 35.900 0.395 143.487 1.00 42.63 455 VAL B N 1
ATOM 8129 C CA . VAL B 1 455 ? 34.488 0.769 143.540 1.00 35.71 455 VAL B CA 1
ATOM 8130 C C . VAL B 1 455 ? 34.231 2.016 142.701 1.00 33.64 455 VAL B C 1
ATOM 8131 O O . VAL B 1 455 ? 33.280 2.071 141.912 1.00 35.37 455 VAL B O 1
ATOM 8135 N N . ALA B 1 456 ? 35.077 3.039 142.862 1.00 37.42 456 ALA B N 1
ATOM 8136 C CA . ALA B 1 456 ? 34.862 4.313 142.183 1.00 28.82 456 ALA B CA 1
ATOM 8137 C C . ALA B 1 456 ? 34.886 4.185 140.665 1.00 27.29 456 ALA B C 1
ATOM 8138 O O . ALA B 1 456 ? 34.293 5.022 139.976 1.00 36.13 456 ALA B O 1
ATOM 8140 N N . ASN B 1 457 ? 35.554 3.166 140.129 1.00 31.08 457 ASN B N 1
ATOM 8141 C CA . ASN B 1 457 ? 35.617 2.943 138.691 1.00 36.37 457 ASN B CA 1
ATOM 8142 C C . ASN B 1 457 ? 34.683 1.830 138.230 1.00 36.76 457 ASN B C 1
ATOM 8143 O O . ASN B 1 457 ? 34.740 1.428 137.064 1.00 46.38 457 ASN B O 1
ATOM 8148 N N . ASN B 1 458 ? 33.829 1.327 139.118 1.00 34.91 458 ASN B N 1
ATOM 8149 C CA . ASN B 1 458 ? 32.846 0.297 138.796 1.00 36.66 458 ASN B CA 1
ATOM 8150 C C . ASN B 1 458 ? 31.470 0.950 138.863 1.00 40.62 458 ASN B C 1
ATOM 8151 O O . ASN B 1 458 ? 30.984 1.270 139.953 1.00 43.07 458 ASN B O 1
ATOM 8156 N N . ASP B 1 459 ? 30.855 1.153 137.693 1.00 37.17 459 ASP B N 1
ATOM 8157 C CA . ASP B 1 459 ? 29.589 1.881 137.610 1.00 34.70 459 ASP B CA 1
ATOM 8158 C C . ASP B 1 459 ? 28.536 1.295 138.546 1.00 36.07 459 ASP B C 1
ATOM 8159 O O . ASP B 1 459 ? 27.895 2.024 139.311 1.00 39.49 459 ASP B O 1
ATOM 8164 N N . THR B 1 460 ? 28.343 -0.025 138.496 1.00 37.21 460 THR B N 1
ATOM 8165 C CA . THR B 1 460 ? 27.292 -0.654 139.291 1.00 39.39 460 THR B CA 1
ATOM 8166 C C . THR B 1 460 ? 27.534 -0.459 140.784 1.00 41.69 460 THR B C 1
ATOM 8167 O O . THR B 1 460 ? 26.628 -0.059 141.527 1.00 41.69 460 THR B O 1
ATOM 8171 N N . SER B 1 461 ? 28.760 -0.733 141.238 1.00 36.61 461 SER B N 1
ATOM 8172 C CA . SER B 1 461 ? 29.063 -0.663 142.665 1.00 31.75 461 SER B CA 1
ATOM 8173 C C . SER B 1 461 ? 28.884 0.751 143.202 1.00 37.35 461 SER B C 1
ATOM 8174 O O . SER B 1 461 ? 28.209 0.961 144.217 1.00 37.27 461 SER B O 1
ATOM 8177 N N . ILE B 1 462 ? 29.484 1.739 142.531 1.00 34.33 462 ILE B N 1
ATOM 8178 C CA . ILE B 1 462 ? 29.398 3.109 143.024 1.00 28.06 462 ILE B CA 1
ATOM 8179 C C . ILE B 1 462 ? 27.973 3.637 142.905 1.00 29.32 462 ILE B C 1
ATOM 8180 O O . ILE B 1 462 ? 27.514 4.400 143.765 1.00 34.21 462 ILE B O 1
ATOM 8185 N N . SER B 1 463 ? 27.242 3.226 141.862 1.00 30.51 463 SER B N 1
ATOM 8186 C CA . SER B 1 463 ? 25.857 3.656 141.711 1.00 34.23 463 SER B CA 1
ATOM 8187 C C . SER B 1 463 ? 24.993 3.124 142.846 1.00 30.26 463 SER B C 1
ATOM 8188 O O . SER B 1 463 ? 24.135 3.842 143.372 1.00 37.18 463 SER B O 1
ATOM 8191 N N . VAL B 1 464 ? 25.200 1.863 143.232 1.00 31.33 464 VAL B N 1
ATOM 8192 C CA . VAL B 1 464 ? 24.473 1.315 144.372 1.00 25.25 464 VAL B CA 1
ATOM 8193 C C . VAL B 1 464 ? 24.882 2.023 145.659 1.00 22.90 464 VAL B C 1
ATOM 8194 O O . VAL B 1 464 ? 24.034 2.362 146.493 1.00 33.10 464 VAL B O 1
ATOM 8198 N N . PHE B 1 465 ? 26.182 2.270 145.836 1.00 28.10 465 PHE B N 1
ATOM 8199 C CA . PHE B 1 465 ? 26.668 2.815 147.101 1.00 27.36 465 PHE B CA 1
ATOM 8200 C C . PHE B 1 465 ? 26.160 4.234 147.333 1.00 32.14 465 PHE B C 1
ATOM 8201 O O . PHE B 1 465 ? 25.648 4.548 148.415 1.00 35.37 465 PHE B O 1
ATOM 8209 N N . VAL B 1 466 ? 26.288 5.111 146.331 1.00 30.38 466 VAL B N 1
ATOM 8210 C CA . VAL B 1 466 ? 25.936 6.514 146.534 1.00 28.99 466 VAL B CA 1
ATOM 8211 C C . VAL B 1 466 ? 24.436 6.746 146.623 1.00 27.77 466 VAL B C 1
ATOM 8212 O O . VAL B 1 466 ? 24.013 7.825 147.052 1.00 38.82 466 VAL B O 1
ATOM 8216 N N . ASN B 1 467 ? 23.620 5.772 146.221 1.00 28.24 467 ASN B N 1
ATOM 8217 C CA . ASN B 1 467 ? 22.172 5.864 146.337 1.00 31.61 467 ASN B CA 1
ATOM 8218 C C . ASN B 1 467 ? 21.630 5.082 147.526 1.00 27.84 467 ASN B C 1
ATOM 8219 O O . ASN B 1 467 ? 20.419 4.858 147.608 1.00 31.06 467 ASN B O 1
ATOM 8224 N N . ASN B 1 468 ? 22.498 4.660 148.444 1.00 32.71 468 ASN B N 1
ATOM 8225 C CA . ASN B 1 468 ? 22.110 3.919 149.638 1.00 23.00 468 ASN B CA 1
ATOM 8226 C C . ASN B 1 468 ? 22.457 4.770 150.852 1.00 27.60 468 ASN B C 1
ATOM 8227 O O . ASN B 1 468 ? 23.618 5.154 151.027 1.00 36.72 468 ASN B O 1
ATOM 8232 N N . THR B 1 469 ? 21.457 5.048 151.694 1.00 28.43 469 THR B N 1
ATOM 8233 C CA . THR B 1 469 ? 21.651 6.006 152.781 1.00 36.32 469 THR B CA 1
ATOM 8234 C C . THR B 1 469 ? 22.707 5.538 153.772 1.00 32.20 469 THR B C 1
ATOM 8235 O O . THR B 1 469 ? 23.411 6.364 154.363 1.00 46.41 469 THR B O 1
ATOM 8239 N N . THR B 1 470 ? 22.833 4.226 153.969 1.00 32.65 470 THR B N 1
ATOM 8240 C CA . THR B 1 470 ? 23.846 3.714 154.887 1.00 36.59 470 THR B CA 1
ATOM 8241 C C . THR B 1 470 ? 25.243 3.894 154.305 1.00 32.57 470 THR B C 1
ATOM 8242 O O . THR B 1 470 ? 26.076 4.615 154.868 1.00 32.82 470 THR B O 1
ATOM 8246 N N . ALA B 1 471 ? 25.507 3.254 153.162 1.00 31.66 471 ALA B N 1
ATOM 8247 C CA . ALA B 1 471 ? 26.825 3.333 152.538 1.00 28.76 471 ALA B CA 1
ATOM 8248 C C . ALA B 1 471 ? 27.235 4.780 152.295 1.00 34.68 471 ALA B C 1
ATOM 8249 O O . ALA B 1 471 ? 28.330 5.204 152.685 1.00 28.59 471 ALA B O 1
ATOM 8259 N N . GLY B 1 473 ? 26.211 7.325 153.751 1.00 30.96 473 GLY B N 1
ATOM 8260 C CA . GLY B 1 473 ? 26.462 7.954 155.036 1.00 22.21 473 GLY B CA 1
ATOM 8261 C C . GLY B 1 473 ? 27.875 7.708 155.527 1.00 32.61 473 GLY B C 1
ATOM 8262 O O . GLY B 1 473 ? 28.512 8.600 156.094 1.00 31.21 473 GLY B O 1
ATOM 8263 N N . ILE B 1 474 ? 28.386 6.495 155.309 1.00 27.74 474 ILE B N 1
ATOM 8264 C CA . ILE B 1 474 ? 29.741 6.168 155.736 1.00 24.40 474 ILE B CA 1
ATOM 8265 C C . ILE B 1 474 ? 30.764 6.820 154.815 1.00 28.31 474 ILE B C 1
ATOM 8266 O O . ILE B 1 474 ? 31.772 7.373 155.275 1.00 34.94 474 ILE B O 1
ATOM 8271 N N . ILE B 1 475 ? 30.520 6.765 153.502 1.00 32.54 475 ILE B N 1
ATOM 8272 C CA . ILE B 1 475 ? 31.427 7.367 152.525 1.00 26.94 475 ILE B CA 1
ATOM 8273 C C . ILE B 1 475 ? 31.665 8.839 152.838 1.00 27.57 475 ILE B C 1
ATOM 8274 O O . ILE B 1 475 ? 32.800 9.328 152.780 1.00 30.76 475 ILE B O 1
ATOM 8279 N N . ALA B 1 476 ? 30.599 9.569 153.178 1.00 34.78 476 ALA B N 1
ATOM 8280 C CA . ALA B 1 476 ? 30.730 10.991 153.475 1.00 27.09 476 ALA B CA 1
ATOM 8281 C C . ALA B 1 476 ? 31.617 11.258 154.686 1.00 26.67 476 ALA B C 1
ATOM 8282 O O . ALA B 1 476 ? 32.136 12.371 154.823 1.00 35.33 476 ALA B O 1
ATOM 8284 N N . ASN B 1 477 ? 31.802 10.273 155.564 1.00 39.67 477 ASN B N 1
ATOM 8285 C CA . ASN B 1 477 ? 32.661 10.422 156.732 1.00 37.09 477 ASN B CA 1
ATOM 8286 C C . ASN B 1 477 ? 34.048 9.830 156.531 1.00 34.49 477 ASN B C 1
ATOM 8287 O O . ASN B 1 477 ? 34.844 9.819 157.474 1.00 42.59 477 ASN B O 1
ATOM 8292 N N . SER B 1 478 ? 34.356 9.337 155.334 1.00 36.24 478 SER B N 1
ATOM 8293 C CA . SER B 1 478 ? 35.649 8.734 155.033 1.00 37.28 478 SER B CA 1
ATOM 8294 C C . SER B 1 478 ? 36.396 9.660 154.081 1.00 38.18 478 SER B C 1
ATOM 8295 O O . SER B 1 478 ? 35.979 9.845 152.932 1.00 43.27 478 SER B O 1
ATOM 8298 N N . SER B 1 479 ? 37.502 10.236 154.559 1.00 24.31 479 SER B N 1
ATOM 8299 C CA . SER B 1 479 ? 38.279 11.140 153.719 1.00 36.45 479 SER B CA 1
ATOM 8300 C C . SER B 1 479 ? 38.945 10.402 152.567 1.00 31.38 479 SER B C 1
ATOM 8301 O O . SER B 1 479 ? 39.166 10.991 151.502 1.00 40.32 479 SER B O 1
ATOM 8304 N N . THR B 1 480 ? 39.282 9.127 152.761 1.00 29.19 480 THR B N 1
ATOM 8305 C CA . THR B 1 480 ? 39.792 8.319 151.659 1.00 37.30 480 THR B CA 1
ATOM 8306 C C . THR B 1 480 ? 38.760 8.224 150.543 1.00 37.42 480 THR B C 1
ATOM 8307 O O . THR B 1 480 ? 38.987 8.704 149.424 1.00 42.77 480 THR B O 1
ATOM 8311 N N . ALA B 1 481 ? 37.590 7.661 150.857 1.00 36.13 481 ALA B N 1
ATOM 8312 C CA . ALA B 1 481 ? 36.563 7.413 149.852 1.00 32.36 481 ALA B CA 1
ATOM 8313 C C . ALA B 1 481 ? 36.240 8.680 149.075 1.00 31.45 481 ALA B C 1
ATOM 8314 O O . ALA B 1 481 ? 36.389 8.727 147.847 1.00 41.55 481 ALA B O 1
ATOM 8324 N N . THR B 1 483 ? 37.900 11.355 148.651 1.00 42.16 483 THR B N 1
ATOM 8325 C CA . THR B 1 483 ? 39.020 11.699 147.781 1.00 32.35 483 THR B CA 1
ATOM 8326 C C . THR B 1 483 ? 38.909 10.958 146.456 1.00 32.10 483 THR B C 1
ATOM 8327 O O . THR B 1 483 ? 38.760 11.577 145.393 1.00 43.68 483 THR B O 1
ATOM 8331 N N . LYS B 1 484 ? 38.886 9.623 146.518 1.00 26.69 484 LYS B N 1
ATOM 8332 C CA . LYS B 1 484 ? 38.777 8.825 145.303 1.00 35.37 484 LYS B CA 1
ATOM 8333 C C . LYS B 1 484 ? 37.599 9.298 144.466 1.00 37.68 484 LYS B C 1
ATOM 8334 O O . LYS B 1 484 ? 37.749 9.637 143.285 1.00 42.50 484 LYS B O 1
ATOM 8340 N N . ILE B 1 485 ? 36.429 9.403 145.099 1.00 33.25 485 ILE B N 1
ATOM 8341 C CA . ILE B 1 485 ? 35.218 9.756 144.368 1.00 30.94 485 ILE B CA 1
ATOM 8342 C C . ILE B 1 485 ? 35.348 11.144 143.762 1.00 31.34 485 ILE B C 1
ATOM 8343 O O . ILE B 1 485 ? 34.934 11.378 142.619 1.00 39.08 485 ILE B O 1
ATOM 8348 N N . THR B 1 486 ? 35.938 12.085 144.501 1.00 38.10 486 THR B N 1
ATOM 8349 C CA . THR B 1 486 ? 36.015 13.436 143.961 1.00 27.64 486 THR B CA 1
ATOM 8350 C C . THR B 1 486 ? 37.065 13.565 142.867 1.00 29.75 486 THR B C 1
ATOM 8351 O O . THR B 1 486 ? 37.124 14.612 142.213 1.00 37.66 486 THR B O 1
ATOM 8355 N N . LEU B 1 487 ? 37.883 12.534 142.646 1.00 36.67 487 LEU B N 1
ATOM 8356 C CA . LEU B 1 487 ? 38.875 12.555 141.582 1.00 39.96 487 LEU B CA 1
ATOM 8357 C C . LEU B 1 487 ? 38.507 11.655 140.411 1.00 37.65 487 LEU B C 1
ATOM 8358 O O . LEU B 1 487 ? 39.291 11.542 139.463 1.00 51.65 487 LEU B O 1
ATOM 8363 N N . THR B 1 488 ? 37.341 11.014 140.452 1.00 35.53 488 THR B N 1
ATOM 8364 C CA . THR B 1 488 ? 36.896 10.099 139.409 1.00 25.84 488 THR B CA 1
ATOM 8365 C C . THR B 1 488 ? 35.634 10.662 138.769 1.00 28.50 488 THR B C 1
ATOM 8366 O O . THR B 1 488 ? 34.648 10.926 139.465 1.00 39.74 488 THR B O 1
ATOM 8370 N N . GLY B 1 489 ? 35.676 10.854 137.448 1.00 30.27 489 GLY B N 1
ATOM 8371 C CA . GLY B 1 489 ? 34.521 11.397 136.744 1.00 28.35 489 GLY B CA 1
ATOM 8372 C C . GLY B 1 489 ? 33.270 10.559 136.926 1.00 31.82 489 GLY B C 1
ATOM 8373 O O . GLY B 1 489 ? 32.196 11.083 137.230 1.00 33.44 489 GLY B O 1
ATOM 8374 N N . LEU B 1 490 ? 33.389 9.246 136.718 1.00 31.08 490 LEU B N 1
ATOM 8375 C CA . LEU B 1 490 ? 32.245 8.348 136.849 1.00 30.98 490 LEU B CA 1
ATOM 8376 C C . LEU B 1 490 ? 31.618 8.438 138.237 1.00 38.43 490 LEU B C 1
ATOM 8377 O O . LEU B 1 490 ? 30.404 8.649 138.376 1.00 39.80 490 LEU B O 1
ATOM 8382 N N . ALA B 1 491 ? 32.433 8.250 139.279 1.00 34.51 491 ALA B N 1
ATOM 8383 C CA . ALA B 1 491 ? 31.913 8.237 140.642 1.00 26.92 491 ALA B CA 1
ATOM 8384 C C . ALA B 1 491 ? 31.309 9.583 141.021 1.00 36.83 491 ALA B C 1
ATOM 8385 O O . ALA B 1 491 ? 30.239 9.635 141.638 1.00 38.97 491 ALA B O 1
ATOM 8387 N N . LEU B 1 492 ? 31.986 10.682 140.677 1.00 27.78 492 LEU B N 1
ATOM 8388 C CA . LEU B 1 492 ? 31.458 12.004 141.005 1.00 26.93 492 LEU B CA 1
ATOM 8389 C C . LEU B 1 492 ? 30.147 12.270 140.276 1.00 33.68 492 LEU B C 1
ATOM 8390 O O . LEU B 1 492 ? 29.217 12.846 140.851 1.00 35.63 492 LEU B O 1
ATOM 8395 N N . ASN B 1 493 ? 30.054 11.852 139.012 1.00 29.47 493 ASN B N 1
ATOM 8396 C CA . ASN B 1 493 ? 28.800 11.938 138.269 1.00 32.69 493 ASN B CA 1
ATOM 8397 C C . ASN B 1 493 ? 27.681 11.214 139.009 1.00 34.98 493 ASN B C 1
ATOM 8398 O O . ASN B 1 493 ? 26.628 11.798 139.312 1.00 36.47 493 ASN B O 1
ATOM 8403 N N . ARG B 1 494 ? 27.899 9.930 139.306 1.00 33.90 494 ARG B N 1
ATOM 8404 C CA . ARG B 1 494 ? 26.862 9.133 139.955 1.00 33.29 494 ARG B CA 1
ATOM 8405 C C . ARG B 1 494 ? 26.478 9.714 141.311 1.00 35.62 494 ARG B C 1
ATOM 8406 O O . ARG B 1 494 ? 25.300 9.699 141.689 1.00 35.80 494 ARG B O 1
ATOM 8422 N N . VAL B 1 496 ? 26.710 12.905 142.277 1.00 37.08 496 VAL B N 1
ATOM 8423 C CA . VAL B 1 496 ? 25.975 14.145 142.058 1.00 23.69 496 VAL B CA 1
ATOM 8424 C C . VAL B 1 496 ? 24.524 13.849 141.708 1.00 31.38 496 VAL B C 1
ATOM 8425 O O . VAL B 1 496 ? 23.603 14.522 142.190 1.00 38.88 496 VAL B O 1
ATOM 8429 N N . LYS B 1 497 ? 24.295 12.832 140.875 1.00 32.61 497 LYS B N 1
ATOM 8430 C CA . LYS B 1 497 ? 22.921 12.514 140.496 1.00 35.74 497 LYS B CA 1
ATOM 8431 C C . LYS B 1 497 ? 22.115 11.976 141.672 1.00 34.89 497 LYS B C 1
ATOM 8432 O O . LYS B 1 497 ? 20.888 12.128 141.700 1.00 41.02 497 LYS B O 1
ATOM 8438 N N . SER B 1 498 ? 22.775 11.348 142.642 1.00 37.37 498 SER B N 1
ATOM 8439 C CA . SER B 1 498 ? 22.077 10.748 143.773 1.00 36.65 498 SER B CA 1
ATOM 8440 C C . SER B 1 498 ? 21.475 11.825 144.668 1.00 35.05 498 SER B C 1
ATOM 8441 O O . SER B 1 498 ? 22.186 12.717 145.144 1.00 43.10 498 SER B O 1
ATOM 8444 N N . ASN B 1 499 ? 20.162 11.741 144.903 1.00 34.30 499 ASN B N 1
ATOM 8445 C CA . ASN B 1 499 ? 19.530 12.634 145.868 1.00 32.43 499 ASN B CA 1
ATOM 8446 C C . ASN B 1 499 ? 19.939 12.290 147.293 1.00 31.63 499 ASN B C 1
ATOM 8447 O O . ASN B 1 499 ? 20.063 13.186 148.136 1.00 35.79 499 ASN B O 1
ATOM 8452 N N . THR B 1 500 ? 20.140 11.002 147.580 1.00 30.36 500 THR B N 1
ATOM 8453 C CA . THR B 1 500 ? 20.667 10.591 148.878 1.00 27.15 500 THR B CA 1
ATOM 8454 C C . THR B 1 500 ? 22.003 11.266 149.159 1.00 27.87 500 THR B C 1
ATOM 8455 O O . THR B 1 500 ? 22.213 11.848 150.234 1.00 30.39 500 THR B O 1
ATOM 8459 N N . ALA B 1 501 ? 22.919 11.199 148.191 1.00 35.29 501 ALA B N 1
ATOM 8460 C CA . ALA B 1 501 ? 24.236 11.793 148.366 1.00 31.69 501 ALA B CA 1
ATOM 8461 C C . ALA B 1 501 ? 24.145 13.306 148.486 1.00 25.68 501 ALA B C 1
ATOM 8462 O O . ALA B 1 501 ? 24.833 13.907 149.318 1.00 35.01 501 ALA B O 1
ATOM 8464 N N . LYS B 1 502 ? 23.322 13.942 147.649 1.00 23.97 502 LYS B N 1
ATOM 8465 C CA . LYS B 1 502 ? 23.156 15.388 147.740 1.00 23.98 502 LYS B CA 1
ATOM 8466 C C . LYS B 1 502 ? 22.658 15.797 149.121 1.00 23.03 502 LYS B C 1
ATOM 8467 O O . LYS B 1 502 ? 23.190 16.730 149.729 1.00 30.56 502 LYS B O 1
ATOM 8473 N N . SER B 1 503 ? 21.650 15.094 149.641 1.00 24.63 503 SER B N 1
ATOM 8474 C CA . SER B 1 503 ? 21.130 15.412 150.969 1.00 27.52 503 SER B CA 1
ATOM 8475 C C . SER B 1 503 ? 22.209 15.261 152.036 1.00 28.23 503 SER B C 1
ATOM 8476 O O . SER B 1 503 ? 22.446 16.180 152.839 1.00 35.00 503 SER B O 1
ATOM 8479 N N . ILE B 1 504 ? 22.883 14.106 152.051 1.00 31.76 504 ILE B N 1
ATOM 8480 C CA . ILE B 1 504 ? 23.895 13.847 153.074 1.00 22.75 504 ILE B CA 1
ATOM 8481 C C . ILE B 1 504 ? 25.001 14.895 153.014 1.00 25.55 504 ILE B C 1
ATOM 8482 O O . ILE B 1 504 ? 25.413 15.447 154.040 1.00 32.53 504 ILE B O 1
ATOM 8487 N N . LEU B 1 505 ? 25.493 15.190 151.808 1.00 30.77 505 LEU B N 1
ATOM 8488 C CA . LEU B 1 505 ? 26.602 16.127 151.667 1.00 26.18 505 LEU B CA 1
ATOM 8489 C C . LEU B 1 505 ? 26.179 17.552 152.004 1.00 28.23 505 LEU B C 1
ATOM 8490 O O . LEU B 1 505 ? 26.974 18.325 152.550 1.00 31.08 505 LEU B O 1
ATOM 8495 N N . ILE B 1 506 ? 24.938 17.925 151.679 1.00 23.88 506 ILE B N 1
ATOM 8496 C CA . ILE B 1 506 ? 24.477 19.276 151.978 1.00 25.76 506 ILE B CA 1
ATOM 8497 C C . ILE B 1 506 ? 24.304 19.478 153.478 1.00 28.03 506 ILE B C 1
ATOM 8498 O O . ILE B 1 506 ? 24.560 20.574 153.995 1.00 33.66 506 ILE B O 1
ATOM 8503 N N . SER B 1 507 ? 23.911 18.432 154.213 1.00 35.60 507 SER B N 1
ATOM 8504 C CA . SER B 1 507 ? 23.921 18.548 155.671 1.00 31.14 507 SER B CA 1
ATOM 8505 C C . SER B 1 507 ? 25.333 18.571 156.248 1.00 29.76 507 SER B C 1
ATOM 8506 O O . SER B 1 507 ? 25.513 18.999 157.393 1.00 45.63 507 SER B O 1
ATOM 8509 N N . LYS B 1 508 ? 26.334 18.131 155.485 1.00 32.72 508 LYS B N 1
ATOM 8510 C CA . LYS B 1 508 ? 27.734 18.188 155.905 1.00 27.75 508 LYS B CA 1
ATOM 8511 C C . LYS B 1 508 ? 28.510 19.124 154.989 1.00 25.31 508 LYS B C 1
ATOM 8512 O O . LYS B 1 508 ? 29.503 18.718 154.379 1.00 30.42 508 LYS B O 1
ATOM 8518 N N . ASN B 1 509 ? 28.052 20.375 154.882 1.00 28.91 509 ASN B N 1
ATOM 8519 C CA . ASN B 1 509 ? 28.561 21.281 153.855 1.00 27.23 509 ASN B CA 1
ATOM 8520 C C . ASN B 1 509 ? 30.073 21.470 153.943 1.00 34.25 509 ASN B C 1
ATOM 8521 O O . ASN B 1 509 ? 30.747 21.563 152.912 1.00 38.83 509 ASN B O 1
ATOM 8526 N N . SER B 1 510 ? 30.622 21.562 155.157 1.00 33.49 510 SER B N 1
ATOM 8527 C CA . SER B 1 510 ? 32.061 21.777 155.294 1.00 33.99 510 SER B CA 1
ATOM 8528 C C . SER B 1 510 ? 32.853 20.602 154.728 1.00 34.09 510 SER B C 1
ATOM 8529 O O . SER B 1 510 ? 33.877 20.795 154.056 1.00 44.61 510 SER B O 1
ATOM 8532 N N . THR B 1 511 ? 32.389 19.377 154.988 1.00 30.98 511 THR B N 1
ATOM 8533 C CA . THR B 1 511 ? 33.014 18.204 154.388 1.00 27.83 511 THR B CA 1
ATOM 8534 C C . THR B 1 511 ? 32.983 18.288 152.868 1.00 30.47 511 THR B C 1
ATOM 8535 O O . THR B 1 511 ? 33.973 17.965 152.200 1.00 37.97 511 THR B O 1
ATOM 8539 N N . LEU B 1 512 ? 31.848 18.709 152.306 1.00 28.13 512 LEU B N 1
ATOM 8540 C CA . LEU B 1 512 ? 31.748 18.897 150.861 1.00 30.44 512 LEU B CA 1
ATOM 8541 C C . LEU B 1 512 ? 32.778 19.903 150.361 1.00 30.51 512 LEU B C 1
ATOM 8542 O O . LEU B 1 512 ? 33.534 19.623 149.424 1.00 34.17 512 LEU B O 1
ATOM 8547 N N . GLN B 1 513 ? 32.823 21.085 150.982 1.00 31.45 513 GLN B N 1
ATOM 8548 C CA . GLN B 1 513 ? 33.699 22.152 150.513 1.00 27.79 513 GLN B CA 1
ATOM 8549 C C . GLN B 1 513 ? 35.172 21.810 150.685 1.00 31.49 513 GLN B C 1
ATOM 8550 O O . GLN B 1 513 ? 36.015 22.414 150.014 1.00 32.30 513 GLN B O 1
ATOM 8556 N N . THR B 1 514 ? 35.498 20.875 151.584 1.00 30.50 514 THR B N 1
ATOM 8557 C CA . THR B 1 514 ? 36.872 20.389 151.682 1.00 30.19 514 THR B CA 1
ATOM 8558 C C . THR B 1 514 ? 37.411 19.932 150.328 1.00 32.20 514 THR B C 1
ATOM 8559 O O . THR B 1 514 ? 38.602 20.105 150.041 1.00 39.06 514 THR B O 1
ATOM 8563 N N . TYR B 1 515 ? 36.550 19.376 149.474 1.00 28.12 515 TYR B N 1
ATOM 8564 C CA . TYR B 1 515 ? 36.959 18.778 148.208 1.00 30.38 515 TYR B CA 1
ATOM 8565 C C . TYR B 1 515 ? 36.557 19.629 147.004 1.00 29.40 515 TYR B C 1
ATOM 8566 O O . TYR B 1 515 ? 36.348 19.102 145.907 1.00 32.63 515 TYR B O 1
ATOM 8575 N N . LYS B 1 516 ? 36.440 20.947 147.201 1.00 24.27 516 LYS B N 1
ATOM 8576 C CA . LYS B 1 516 ? 35.971 21.823 146.129 1.00 26.62 516 LYS B CA 1
ATOM 8577 C C . LYS B 1 516 ? 36.924 21.812 144.939 1.00 35.97 516 LYS B C 1
ATOM 8578 O O . LYS B 1 516 ? 36.483 21.843 143.783 1.00 40.72 516 LYS B O 1
ATOM 8584 N N . ASN B 1 517 ? 38.232 21.745 145.196 1.00 38.12 517 ASN B N 1
ATOM 8585 C CA . ASN B 1 517 ? 39.195 21.776 144.100 1.00 38.58 517 ASN B CA 1
ATOM 8586 C C . ASN B 1 517 ? 39.188 20.465 143.325 1.00 35.79 517 ASN B C 1
ATOM 8587 O O . ASN B 1 517 ? 39.226 20.470 142.088 1.00 35.49 517 ASN B O 1
ATOM 8592 N N . ASN B 1 518 ? 39.164 19.335 144.036 1.00 35.37 518 ASN B N 1
ATOM 8593 C CA . ASN B 1 518 ? 38.978 18.044 143.381 1.00 31.43 518 ASN B CA 1
ATOM 8594 C C . ASN B 1 518 ? 37.734 18.053 142.504 1.00 30.82 518 ASN B C 1
ATOM 8595 O O . ASN B 1 518 ? 37.763 17.591 141.358 1.00 39.79 518 ASN B O 1
ATOM 8600 N N . ILE B 1 519 ? 36.629 18.589 143.027 1.00 36.66 519 ILE B N 1
ATOM 8601 C CA . ILE B 1 519 ? 35.370 18.567 142.288 1.00 35.52 519 ILE B CA 1
ATOM 8602 C C . ILE B 1 519 ? 35.464 19.438 141.040 1.00 33.88 519 ILE B C 1
ATOM 8603 O O . ILE B 1 519 ? 35.058 19.025 139.947 1.00 43.30 519 ILE B O 1
ATOM 8608 N N . GLN B 1 520 ? 35.992 20.656 141.184 1.00 33.67 520 GLN B N 1
ATOM 8609 C CA . GLN B 1 520 ? 36.154 21.545 140.036 1.00 36.85 520 GLN B CA 1
ATOM 8610 C C . GLN B 1 520 ? 37.031 20.910 138.962 1.00 40.64 520 GLN B C 1
ATOM 8611 O O . GLN B 1 520 ? 36.685 20.920 137.772 1.00 44.44 520 GLN B O 1
ATOM 8617 N N . ASN B 1 521 ? 38.179 20.356 139.366 1.00 32.52 521 ASN B N 1
ATOM 8618 C CA . ASN B 1 521 ? 39.094 19.762 138.397 1.00 38.46 521 ASN B CA 1
ATOM 8619 C C . ASN B 1 521 ? 38.463 18.561 137.703 1.00 39.91 521 ASN B C 1
ATOM 8620 O O . ASN B 1 521 ? 38.588 18.407 136.484 1.00 38.75 521 ASN B O 1
ATOM 8625 N N . THR B 1 522 ? 37.773 17.703 138.460 1.00 41.59 522 THR B N 1
ATOM 8626 C CA . THR B 1 522 ? 37.156 16.524 137.863 1.00 36.44 522 THR B CA 1
ATOM 8627 C C . THR B 1 522 ? 36.031 16.911 136.912 1.00 40.22 522 THR B C 1
ATOM 8628 O O . THR B 1 522 ? 35.870 16.298 135.850 1.00 48.98 522 THR B O 1
ATOM 8632 N N . ILE B 1 523 ? 35.247 17.929 137.270 1.00 37.96 523 ILE B N 1
ATOM 8633 C CA . ILE B 1 523 ? 34.153 18.361 136.407 1.00 43.87 523 ILE B CA 1
ATOM 8634 C C . ILE B 1 523 ? 34.696 18.943 135.109 1.00 44.04 523 ILE B C 1
ATOM 8635 O O . ILE B 1 523 ? 34.281 18.550 134.013 1.00 50.51 523 ILE B O 1
ATOM 8640 N N . GLN B 1 524 ? 35.632 19.891 135.212 1.00 45.33 524 GLN B N 1
ATOM 8641 C CA . GLN B 1 524 ? 36.144 20.540 134.010 1.00 44.38 524 GLN B CA 1
ATOM 8642 C C . GLN B 1 524 ? 36.965 19.587 133.148 1.00 45.39 524 GLN B C 1
ATOM 8643 O O . GLN B 1 524 ? 36.971 19.722 131.918 1.00 52.48 524 GLN B O 1
ATOM 8649 N N . GLY B 1 525 ? 37.654 18.627 133.758 1.00 46.07 525 GLY B N 1
ATOM 8650 C CA . GLY B 1 525 ? 38.483 17.698 133.013 1.00 41.89 525 GLY B CA 1
ATOM 8651 C C . GLY B 1 525 ? 37.723 16.590 132.311 1.00 46.52 525 GLY B C 1
ATOM 8652 O O . GLY B 1 525 ? 38.034 16.248 131.167 1.00 60.45 525 GLY B O 1
ATOM 8653 N N . SER B 1 526 ? 36.724 16.020 132.986 1.00 51.59 526 SER B N 1
ATOM 8654 C CA . SER B 1 526 ? 36.039 14.822 132.496 1.00 54.74 526 SER B CA 1
ATOM 8655 C C . SER B 1 526 ? 34.802 15.240 131.707 1.00 46.82 526 SER B C 1
ATOM 8656 O O . SER B 1 526 ? 33.676 15.262 132.208 1.00 53.43 526 SER B O 1
ATOM 8659 N N . THR B 1 527 ? 35.029 15.577 130.435 1.00 51.58 527 THR B N 1
ATOM 8660 C CA . THR B 1 527 ? 33.925 15.939 129.552 1.00 58.81 527 THR B CA 1
ATOM 8661 C C . THR B 1 527 ? 33.067 14.738 129.177 1.00 52.52 527 THR B C 1
ATOM 8662 O O . THR B 1 527 ? 31.949 14.921 128.687 1.00 51.43 527 THR B O 1
ATOM 8666 N N . ALA B 1 528 ? 33.569 13.517 129.383 1.00 48.03 528 ALA B N 1
ATOM 8667 C CA . ALA B 1 528 ? 32.750 12.331 129.163 1.00 33.41 528 ALA B CA 1
ATOM 8668 C C . ALA B 1 528 ? 31.575 12.268 130.131 1.00 40.67 528 ALA B C 1
ATOM 8669 O O . ALA B 1 528 ? 30.517 11.727 129.788 1.00 41.46 528 ALA B O 1
ATOM 8671 N N . TYR B 1 529 ? 31.737 12.808 131.340 1.00 47.29 529 TYR B N 1
ATOM 8672 C CA . TYR B 1 529 ? 30.735 12.674 132.386 1.00 40.44 529 TYR B CA 1
ATOM 8673 C C . TYR B 1 529 ? 30.105 13.988 132.826 1.00 43.78 529 TYR B C 1
ATOM 8674 O O . TYR B 1 529 ? 29.119 13.955 133.571 1.00 42.28 529 TYR B O 1
ATOM 8683 N N . PHE B 1 530 ? 30.632 15.133 132.397 1.00 41.65 530 PHE B N 1
ATOM 8684 C CA . PHE B 1 530 ? 30.068 16.422 132.771 1.00 38.64 530 PHE B CA 1
ATOM 8685 C C . PHE B 1 530 ? 30.048 17.351 131.568 1.00 41.63 530 PHE B C 1
ATOM 8686 O O . PHE B 1 530 ? 30.962 17.329 130.739 1.00 56.98 530 PHE B O 1
ATOM 8694 N N . ARG B 1 531 ? 29.001 18.168 131.485 1.00 37.32 531 ARG B N 1
ATOM 8695 C CA . ARG B 1 531 ? 28.879 19.196 130.464 1.00 42.72 531 ARG B CA 1
ATOM 8696 C C . ARG B 1 531 ? 28.625 20.537 131.139 1.00 44.04 531 ARG B C 1
ATOM 8697 O O . ARG B 1 531 ? 28.120 20.604 132.263 1.00 41.76 531 ARG B O 1
ATOM 8705 N N . THR B 1 532 ? 28.991 21.609 130.444 1.00 48.48 532 THR B N 1
ATOM 8706 C CA . THR B 1 532 ? 28.821 22.962 130.961 1.00 39.43 532 THR B CA 1
ATOM 8707 C C . THR B 1 532 ? 27.435 23.480 130.599 1.00 37.84 532 THR B C 1
ATOM 8708 O O . THR B 1 532 ? 27.060 23.497 129.421 1.00 47.91 532 THR B O 1
ATOM 8712 N N . ILE B 1 533 ? 26.679 23.898 131.609 1.00 44.59 533 ILE B N 1
ATOM 8713 C CA . ILE B 1 533 ? 25.409 24.579 131.381 1.00 36.44 533 ILE B CA 1
ATOM 8714 C C . ILE B 1 533 ? 25.614 26.081 131.243 1.00 49.52 533 ILE B C 1
ATOM 8715 O O . ILE B 1 533 ? 25.010 26.721 130.379 1.00 56.13 533 ILE B O 1
ATOM 8720 N N . THR B 1 534 ? 26.469 26.656 132.086 1.00 53.44 534 THR B N 1
ATOM 8721 C CA . THR B 1 534 ? 26.771 28.081 132.055 1.00 36.80 534 THR B CA 1
ATOM 8722 C C . THR B 1 534 ? 28.254 28.262 132.329 1.00 42.58 534 THR B C 1
ATOM 8723 O O . THR B 1 534 ? 28.731 27.906 133.410 1.00 52.70 534 THR B O 1
ATOM 8727 N N . GLY B 1 535 ? 28.982 28.799 131.353 1.00 49.16 535 GLY B N 1
ATOM 8728 C CA . GLY B 1 535 ? 30.356 29.187 131.600 1.00 45.26 535 GLY B CA 1
ATOM 8729 C C . GLY B 1 535 ? 30.448 30.287 132.639 1.00 50.21 535 GLY B C 1
ATOM 8730 O O . GLY B 1 535 ? 29.476 30.986 132.930 1.00 47.29 535 GLY B O 1
ATOM 8731 N N . PHE B 1 536 ? 31.640 30.426 133.219 1.00 40.06 536 PHE B N 1
ATOM 8732 C CA . PHE B 1 536 ? 31.851 31.422 134.263 1.00 40.54 536 PHE B CA 1
ATOM 8733 C C . PHE B 1 536 ? 31.434 32.804 133.782 1.00 49.50 536 PHE B C 1
ATOM 8734 O O . PHE B 1 536 ? 31.795 33.231 132.682 1.00 43.49 536 PHE B O 1
ATOM 8742 N N . ALA B 1 537 ? 30.667 33.502 134.617 1.00 48.09 537 ALA B N 1
ATOM 8743 C CA . ALA B 1 537 ? 30.156 34.815 134.259 1.00 51.46 537 ALA B CA 1
ATOM 8744 C C . ALA B 1 537 ? 30.057 35.670 135.510 1.00 64.83 537 ALA B C 1
ATOM 8745 O O . ALA B 1 537 ? 29.768 35.168 136.601 1.00 59.65 537 ALA B O 1
ATOM 8747 N N . ASP B 1 538 ? 30.310 36.965 135.338 1.00 61.65 538 ASP B N 1
ATOM 8748 C CA . ASP B 1 538 ? 30.217 37.934 136.418 1.00 50.56 538 ASP B CA 1
ATOM 8749 C C . ASP B 1 538 ? 28.778 38.413 136.566 1.00 50.57 538 ASP B C 1
ATOM 8750 O O . ASP B 1 538 ? 27.999 38.405 135.609 1.00 70.90 538 ASP B O 1
ATOM 8755 N N . ALA B 1 539 ? 28.433 38.837 137.779 1.00 51.94 539 ALA B N 1
ATOM 8756 C CA . ALA B 1 539 ? 27.059 39.239 138.069 1.00 48.51 539 ALA B CA 1
ATOM 8757 C C . ALA B 1 539 ? 27.053 40.210 139.237 1.00 59.09 539 ALA B C 1
ATOM 8758 O O . ALA B 1 539 ? 27.542 39.878 140.325 1.00 66.51 539 ALA B O 1
ATOM 8760 N N . ASP B 1 540 ? 26.507 41.406 139.007 1.00 55.90 540 ASP B N 1
ATOM 8761 C CA . ASP B 1 540 ? 26.299 42.373 140.079 1.00 67.97 540 ASP B CA 1
ATOM 8762 C C . ASP B 1 540 ? 25.041 42.040 140.872 1.00 72.88 540 ASP B C 1
ATOM 8763 O O . ASP B 1 540 ? 25.066 42.001 142.107 1.00 59.60 540 ASP B O 1
ATOM 8768 N N . ASP B 1 541 ? 23.937 41.791 140.177 1.00 72.93 541 ASP B N 1
ATOM 8769 C CA . ASP B 1 541 ? 22.674 41.425 140.797 1.00 61.60 541 ASP B CA 1
ATOM 8770 C C . ASP B 1 541 ? 22.517 39.909 140.820 1.00 55.68 541 ASP B C 1
ATOM 8771 O O . ASP B 1 541 ? 23.203 39.177 140.103 1.00 64.42 541 ASP B O 1
ATOM 8776 N N . ASN B 1 542 ? 21.609 39.449 141.673 1.00 63.38 542 ASN B N 1
ATOM 8777 C CA . ASN B 1 542 ? 21.380 38.025 141.878 1.00 59.04 542 ASN B CA 1
ATOM 8778 C C . ASN B 1 542 ? 21.027 37.323 140.572 1.00 46.27 542 ASN B C 1
ATOM 8779 O O . ASN B 1 542 ? 20.026 37.683 139.934 1.00 55.77 542 ASN B O 1
ATOM 8784 N N . PRO B 1 543 ? 21.809 36.340 140.137 1.00 41.99 543 PRO B N 1
ATOM 8785 C CA . PRO B 1 543 ? 21.400 35.507 139.004 1.00 47.92 543 PRO B CA 1
ATOM 8786 C C . PRO B 1 543 ? 20.142 34.730 139.344 1.00 45.17 543 PRO B C 1
ATOM 8787 O O . PRO B 1 543 ? 19.847 34.498 140.526 1.00 49.62 543 PRO B O 1
ATOM 8791 N N . PRO B 1 544 ? 19.371 34.310 138.342 1.00 50.56 544 PRO B N 1
ATOM 8792 C CA . PRO B 1 544 ? 18.160 33.530 138.630 1.00 45.34 544 PRO B CA 1
ATOM 8793 C C . PRO B 1 544 ? 18.519 32.154 139.168 1.00 46.36 544 PRO B C 1
ATOM 8794 O O . PRO B 1 544 ? 19.391 31.469 138.627 1.00 43.61 544 PRO B O 1
ATOM 8798 N N . GLN B 1 545 ? 17.852 31.758 140.250 1.00 36.86 545 GLN B N 1
ATOM 8799 C CA . GLN B 1 545 ? 18.101 30.443 140.822 1.00 37.09 545 GLN B CA 1
ATOM 8800 C C . GLN B 1 545 ? 17.678 29.356 139.841 1.00 33.41 545 GLN B C 1
ATOM 8801 O O . GLN B 1 545 ? 16.725 29.512 139.073 1.00 36.46 545 GLN B O 1
ATOM 8807 N N . THR B 1 546 ? 18.415 28.250 139.857 1.00 33.08 546 THR B N 1
ATOM 8808 C CA . THR B 1 546 ? 18.091 27.082 139.054 1.00 41.04 546 THR B CA 1
ATOM 8809 C C . THR B 1 546 ? 18.093 25.850 139.944 1.00 33.49 546 THR B C 1
ATOM 8810 O O . THR B 1 546 ? 18.975 25.690 140.793 1.00 31.96 546 THR B O 1
ATOM 8814 N N . ILE B 1 547 ? 17.097 24.991 139.758 1.00 42.75 547 ILE B N 1
ATOM 8815 C CA . ILE B 1 547 ? 16.962 23.761 140.528 1.00 26.27 547 ILE B CA 1
ATOM 8816 C C . ILE B 1 547 ? 16.914 22.599 139.548 1.00 27.47 547 ILE B C 1
ATOM 8817 O O . ILE B 1 547 ? 15.994 22.509 138.727 1.00 41.58 547 ILE B O 1
ATOM 8822 N N . ASN B 1 548 ? 17.904 21.716 139.637 1.00 30.48 548 ASN B N 1
ATOM 8823 C CA . ASN B 1 548 ? 17.940 20.501 138.826 1.00 28.44 548 ASN B CA 1
ATOM 8824 C C . ASN B 1 548 ? 18.852 19.519 139.540 1.00 38.83 548 ASN B C 1
ATOM 8825 O O . ASN B 1 548 ? 20.017 19.837 139.797 1.00 43.73 548 ASN B O 1
ATOM 8830 N N . SER B 1 549 ? 18.335 18.327 139.839 1.00 37.24 549 SER B N 1
ATOM 8831 C CA . SER B 1 549 ? 19.050 17.372 140.678 1.00 35.74 549 SER B CA 1
ATOM 8832 C C . SER B 1 549 ? 20.278 16.771 140.003 1.00 33.75 549 SER B C 1
ATOM 8833 O O . SER B 1 549 ? 20.956 15.946 140.625 1.00 41.00 549 SER B O 1
ATOM 8836 N N . THR B 1 550 ? 20.584 17.153 138.763 1.00 36.85 550 THR B N 1
ATOM 8837 C CA . THR B 1 550 ? 21.797 16.715 138.085 1.00 38.23 550 THR B CA 1
ATOM 8838 C C . THR B 1 550 ? 22.817 17.838 137.924 1.00 33.06 550 THR B C 1
ATOM 8839 O O . THR B 1 550 ? 23.835 17.644 137.251 1.00 34.80 550 THR B O 1
ATOM 8843 N N . TYR B 1 551 ? 22.572 19.001 138.521 1.00 30.34 551 TYR B N 1
ATOM 8844 C CA . TYR B 1 551 ? 23.423 20.168 138.339 1.00 33.29 551 TYR B CA 1
ATOM 8845 C C . TYR B 1 551 ? 24.475 20.282 139.437 1.00 37.96 551 TYR B C 1
ATOM 8846 O O . TYR B 1 551 ? 24.252 19.888 140.585 1.00 40.00 551 TYR B O 1
ATOM 8855 N N . VAL B 1 552 ? 25.633 20.829 139.066 1.00 38.22 552 VAL B N 1
ATOM 8856 C CA . VAL B 1 552 ? 26.677 21.212 140.011 1.00 26.92 552 VAL B CA 1
ATOM 8857 C C . VAL B 1 552 ? 27.110 22.629 139.678 1.00 42.21 552 VAL B C 1
ATOM 8858 O O . VAL B 1 552 ? 27.463 22.919 138.529 1.00 44.84 552 VAL B O 1
ATOM 8862 N N . GLY B 1 553 ? 27.093 23.507 140.676 1.00 39.01 553 GLY B N 1
ATOM 8863 C CA . GLY B 1 553 ? 27.483 24.893 140.502 1.00 34.47 553 GLY B CA 1
ATOM 8864 C C . GLY B 1 553 ? 28.782 25.208 141.219 1.00 38.66 553 GLY B C 1
ATOM 8865 O O . GLY B 1 553 ? 29.065 24.660 142.285 1.00 42.28 553 GLY B O 1
ATOM 8866 N N . ILE B 1 554 ? 29.562 26.111 140.631 1.00 38.35 554 ILE B N 1
ATOM 8867 C CA . ILE B 1 554 ? 30.773 26.645 141.244 1.00 27.67 554 ILE B CA 1
ATOM 8868 C C . ILE B 1 554 ? 30.616 28.157 141.290 1.00 34.01 554 ILE B C 1
ATOM 8869 O O . ILE B 1 554 ? 30.408 28.796 140.249 1.00 38.59 554 ILE B O 1
ATOM 8874 N N . THR B 1 555 ? 30.719 28.733 142.487 1.00 36.36 555 THR B N 1
ATOM 8875 C CA . THR B 1 555 ? 30.330 30.126 142.683 1.00 36.33 555 THR B CA 1
ATOM 8876 C C . THR B 1 555 ? 31.371 30.859 143.516 1.00 37.00 555 THR B C 1
ATOM 8877 O O . THR B 1 555 ? 31.627 30.481 144.662 1.00 39.56 555 THR B O 1
ATOM 8881 N N . TYR B 1 556 ? 31.992 31.882 142.925 1.00 32.76 556 TYR B N 1
ATOM 8882 C CA . TYR B 1 556 ? 32.801 32.850 143.650 1.00 38.56 556 TYR B CA 1
ATOM 8883 C C . TYR B 1 556 ? 31.891 33.947 144.185 1.00 37.44 556 TYR B C 1
ATOM 8884 O O . TYR B 1 556 ? 31.166 34.585 143.413 1.00 38.87 556 TYR B O 1
ATOM 8893 N N . CYS B 1 557 ? 31.956 34.182 145.493 1.00 33.58 557 CYS B N 1
ATOM 8894 C CA . CYS B 1 557 ? 31.170 35.210 146.164 1.00 31.91 557 CYS B CA 1
ATOM 8895 C C . CYS B 1 557 ? 32.119 36.256 146.727 1.00 36.59 557 CYS B C 1
ATOM 8896 O O . CYS B 1 557 ? 33.077 35.909 147.425 1.00 43.61 557 CYS B O 1
ATOM 8899 N N . TYR B 1 558 ? 31.858 37.529 146.437 1.00 34.12 558 TYR B N 1
ATOM 8900 C CA . TYR B 1 558 ? 32.714 38.590 146.961 1.00 33.73 558 TYR B CA 1
ATOM 8901 C C . TYR B 1 558 ? 31.944 39.906 146.922 1.00 42.70 558 TYR B C 1
ATOM 8902 O O . TYR B 1 558 ? 30.736 39.932 146.666 1.00 37.43 558 TYR B O 1
ATOM 8911 N N . GLY B 1 559 ? 32.646 41.005 147.214 1.00 47.81 559 GLY B N 1
ATOM 8912 C CA . GLY B 1 559 ? 32.029 42.312 147.208 1.00 46.69 559 GLY B CA 1
ATOM 8913 C C . GLY B 1 559 ? 32.207 43.074 145.904 1.00 57.46 559 GLY B C 1
ATOM 8914 O O . GLY B 1 559 ? 33.115 42.813 145.117 1.00 63.66 559 GLY B O 1
ATOM 8915 N N . TYR B 1 560 ? 31.311 44.034 145.691 1.00 62.48 560 TYR B N 1
ATOM 8916 C CA . TYR B 1 560 ? 31.415 44.942 144.556 1.00 75.07 560 TYR B CA 1
ATOM 8917 C C . TYR B 1 560 ? 32.625 45.856 144.725 1.00 74.94 560 TYR B C 1
ATOM 8918 O O . TYR B 1 560 ? 32.774 46.516 145.758 1.00 67.91 560 TYR B O 1
ATOM 8927 N N . LYS B 1 561 ? 33.484 45.901 143.701 1.00 70.15 561 LYS B N 1
ATOM 8928 C CA . LYS B 1 561 ? 34.747 46.650 143.752 1.00 66.52 561 LYS B CA 1
ATOM 8929 C C . LYS B 1 561 ? 35.565 46.309 144.994 1.00 67.09 561 LYS B C 1
ATOM 8930 O O . LYS B 1 561 ? 36.327 47.137 145.500 1.00 66.71 561 LYS B O 1
ATOM 8936 N N . GLY B 1 562 ? 35.418 45.087 145.497 1.00 67.06 562 GLY B N 1
ATOM 8937 C CA . GLY B 1 562 ? 36.186 44.675 146.653 1.00 59.14 562 GLY B CA 1
ATOM 8938 C C . GLY B 1 562 ? 35.702 45.236 147.967 1.00 67.16 562 GLY B C 1
ATOM 8939 O O . GLY B 1 562 ? 36.464 45.247 148.939 1.00 55.00 562 GLY B O 1
ATOM 8940 N N . ASN B 1 563 ? 34.462 45.712 148.034 1.00 60.55 563 ASN B N 1
ATOM 8941 C CA . ASN B 1 563 ? 33.939 46.252 149.280 1.00 57.03 563 ASN B CA 1
ATOM 8942 C C . ASN B 1 563 ? 33.701 45.128 150.290 1.00 58.51 563 ASN B C 1
ATOM 8943 O O . ASN B 1 563 ? 33.996 43.953 150.049 1.00 65.93 563 ASN B O 1
ATOM 8948 N N . SER B 1 564 ? 33.148 45.501 151.442 1.00 52.40 564 SER B N 1
ATOM 8949 C CA . SER B 1 564 ? 32.944 44.574 152.544 1.00 49.98 564 SER B CA 1
ATOM 8950 C C . SER B 1 564 ? 31.551 43.950 152.553 1.00 55.90 564 SER B C 1
ATOM 8951 O O . SER B 1 564 ? 31.130 43.418 153.587 1.00 55.61 564 SER B O 1
ATOM 8954 N N . TYR B 1 565 ? 30.830 44.000 151.438 1.00 51.45 565 TYR B N 1
ATOM 8955 C CA . TYR B 1 565 ? 29.499 43.419 151.358 1.00 53.91 565 TYR B CA 1
ATOM 8956 C C . TYR B 1 565 ? 29.559 42.027 150.742 1.00 47.32 565 TYR B C 1
ATOM 8957 O O . TYR B 1 565 ? 30.469 41.702 149.976 1.00 47.03 565 TYR B O 1
ATOM 8966 N N . TYR B 1 566 ? 28.567 41.208 151.082 1.00 56.90 566 TYR B N 1
ATOM 8967 C CA . TYR B 1 566 ? 28.649 39.764 150.920 1.00 47.18 566 TYR B CA 1
ATOM 8968 C C . TYR B 1 566 ? 27.795 39.261 149.766 1.00 42.75 566 TYR B C 1
ATOM 8969 O O . TYR B 1 566 ? 26.650 39.689 149.591 1.00 52.89 566 TYR B O 1
ATOM 8978 N N . GLY B 1 567 ? 28.364 38.345 148.991 1.00 39.26 567 GLY B N 1
ATOM 8979 C CA . GLY B 1 567 ? 27.590 37.435 148.163 1.00 33.98 567 GLY B CA 1
ATOM 8980 C C . GLY B 1 567 ? 27.419 36.116 148.895 1.00 42.30 567 GLY B C 1
ATOM 8981 O O . GLY B 1 567 ? 28.328 35.660 149.590 1.00 40.66 567 GLY B O 1
ATOM 8982 N N . ILE B 1 568 ? 26.241 35.510 148.745 1.00 39.83 568 ILE B N 1
ATOM 8983 C CA . ILE B 1 568 ? 25.885 34.279 149.440 1.00 28.96 568 ILE B CA 1
ATOM 8984 C C . ILE B 1 568 ? 25.302 33.308 148.423 1.00 38.54 568 ILE B C 1
ATOM 8985 O O . ILE B 1 568 ? 24.499 33.701 147.569 1.00 38.32 568 ILE B O 1
ATOM 8990 N N . VAL B 1 569 ? 25.698 32.040 148.514 1.00 31.29 569 VAL B N 1
ATOM 8991 C CA . VAL B 1 569 ? 25.203 31.008 147.614 1.00 27.90 569 VAL B CA 1
ATOM 8992 C C . VAL B 1 569 ? 24.719 29.810 148.423 1.00 32.74 569 VAL B C 1
ATOM 8993 O O . VAL B 1 569 ? 25.376 29.374 149.382 1.00 34.96 569 VAL B O 1
ATOM 8997 N N . TYR B 1 570 ? 23.555 29.289 148.021 1.00 31.10 570 TYR B N 1
ATOM 8998 C CA . TYR B 1 570 ? 22.856 28.175 148.640 1.00 33.27 570 TYR B CA 1
ATOM 8999 C C . TYR B 1 570 ? 22.692 27.056 147.621 1.00 30.73 570 TYR B C 1
ATOM 9000 O O . TYR B 1 570 ? 22.599 27.306 146.415 1.00 36.30 570 TYR B O 1
ATOM 9009 N N . HIS B 1 571 ? 22.609 25.825 148.120 1.00 24.82 571 HIS B N 1
ATOM 9010 C CA . HIS B 1 571 ? 22.452 24.664 147.255 1.00 24.07 571 HIS B CA 1
ATOM 9011 C C . HIS B 1 571 ? 21.089 24.663 146.570 1.00 27.94 571 HIS B C 1
ATOM 9012 O O . HIS B 1 571 ? 20.090 25.134 147.119 1.00 31.09 571 HIS B O 1
ATOM 9019 N N . GLY B 1 572 ? 21.060 24.123 145.349 1.00 26.91 572 GLY B N 1
ATOM 9020 C CA . GLY B 1 572 ? 19.800 24.012 144.629 1.00 26.21 572 GLY B CA 1
ATOM 9021 C C . GLY B 1 572 ? 18.886 22.941 145.194 1.00 25.81 572 GLY B C 1
ATOM 9022 O O . GLY B 1 572 ? 17.665 23.115 145.234 1.00 33.57 572 GLY B O 1
ATOM 9023 N N . TYR B 1 573 ? 19.460 21.815 145.630 1.00 29.67 573 TYR B N 1
ATOM 9024 C CA . TYR B 1 573 ? 18.655 20.718 146.158 1.00 25.70 573 TYR B CA 1
ATOM 9025 C C . TYR B 1 573 ? 17.959 21.089 147.461 1.00 27.80 573 TYR B C 1
ATOM 9026 O O . TYR B 1 573 ? 16.963 20.455 147.822 1.00 30.83 573 TYR B O 1
ATOM 9035 N N . ASN B 1 574 ? 18.456 22.106 148.165 1.00 27.69 574 ASN B N 1
ATOM 9036 C CA . ASN B 1 574 ? 17.773 22.652 149.336 1.00 27.25 574 ASN B CA 1
ATOM 9037 C C . ASN B 1 574 ? 18.198 24.114 149.435 1.00 27.36 574 ASN B C 1
ATOM 9038 O O . ASN B 1 574 ? 19.265 24.417 149.978 1.00 33.00 574 ASN B O 1
ATOM 9043 N N . THR B 1 575 ? 17.359 25.011 148.912 1.00 30.36 575 THR B N 1
ATOM 9044 C CA . THR B 1 575 ? 17.724 26.418 148.782 1.00 25.53 575 THR B CA 1
ATOM 9045 C C . THR B 1 575 ? 17.780 27.157 150.113 1.00 29.40 575 THR B C 1
ATOM 9046 O O . THR B 1 575 ? 18.026 28.369 150.109 1.00 35.33 575 THR B O 1
ATOM 9050 N N . SER B 1 576 ? 17.565 26.477 151.238 1.00 24.24 576 SER B N 1
ATOM 9051 C CA . SER B 1 576 ? 17.703 27.094 152.549 1.00 29.97 576 SER B CA 1
ATOM 9052 C C . SER B 1 576 ? 19.043 26.802 153.211 1.00 28.57 576 SER B C 1
ATOM 9053 O O . SER B 1 576 ? 19.344 27.398 154.250 1.00 42.30 576 SER B O 1
ATOM 9056 N N . ILE B 1 577 ? 19.850 25.910 152.643 1.00 31.19 577 ILE B N 1
ATOM 9057 C CA . ILE B 1 577 ? 21.142 25.542 153.210 1.00 28.97 577 ILE B CA 1
ATOM 9058 C C . ILE B 1 577 ? 22.226 26.330 152.489 1.00 37.75 577 ILE B C 1
ATOM 9059 O O . ILE B 1 577 ? 22.398 26.196 151.271 1.00 26.78 577 ILE B O 1
ATOM 9064 N N . GLU B 1 578 ? 22.959 27.146 153.241 1.00 39.21 578 GLU B N 1
ATOM 9065 C CA . GLU B 1 578 ? 24.025 27.952 152.663 1.00 25.02 578 GLU B CA 1
ATOM 9066 C C . GLU B 1 578 ? 25.209 27.079 152.272 1.00 25.14 578 GLU B C 1
ATOM 9067 O O . GLU B 1 578 ? 25.703 26.284 153.078 1.00 37.35 578 GLU B O 1
ATOM 9073 N N . ALA B 1 579 ? 25.663 27.228 151.030 1.00 32.71 579 ALA B N 1
ATOM 9074 C CA . ALA B 1 579 ? 26.919 26.617 150.619 1.00 24.44 579 ALA B CA 1
ATOM 9075 C C . ALA B 1 579 ? 28.108 27.500 150.964 1.00 25.89 579 ALA B C 1
ATOM 9076 O O . ALA B 1 579 ? 29.166 26.989 151.348 1.00 25.16 579 ALA B O 1
ATOM 9078 N N . GLY B 1 580 ? 27.956 28.815 150.858 1.00 31.62 580 GLY B N 1
ATOM 9079 C CA . GLY B 1 580 ? 29.051 29.687 151.257 1.00 24.38 580 GLY B CA 1
ATOM 9080 C C . GLY B 1 580 ? 28.701 31.146 151.078 1.00 26.36 580 GLY B C 1
ATOM 9081 O O . GLY B 1 580 ? 27.630 31.500 150.575 1.00 31.48 580 GLY B O 1
ATOM 9082 N N . ARG B 1 581 ? 29.624 31.996 151.526 1.00 24.87 581 ARG B N 1
ATOM 9083 C CA . ARG B 1 581 ? 29.493 33.435 151.351 1.00 27.61 581 ARG B CA 1
ATOM 9084 C C . ARG B 1 581 ? 30.878 34.063 151.314 1.00 25.92 581 ARG B C 1
ATOM 9085 O O . ARG B 1 581 ? 31.873 33.447 151.705 1.00 32.36 581 ARG B O 1
ATOM 9093 N N . GLY B 1 582 ? 30.926 35.306 150.844 1.00 31.52 582 GLY B N 1
ATOM 9094 C CA . GLY B 1 582 ? 32.181 36.030 150.779 1.00 28.44 582 GLY B CA 1
ATOM 9095 C C . GLY B 1 582 ? 32.070 37.509 150.468 1.00 39.15 582 GLY B C 1
ATOM 9096 O O . GLY B 1 582 ? 31.152 37.942 149.763 1.00 43.58 582 GLY B O 1
ATOM 9097 N N . ASN B 1 583 ? 33.006 38.294 151.006 1.00 40.53 583 ASN B N 1
ATOM 9098 C CA . ASN B 1 583 ? 33.157 39.698 150.639 1.00 40.00 583 ASN B CA 1
ATOM 9099 C C . ASN B 1 583 ? 34.565 39.958 150.115 1.00 38.08 583 ASN B C 1
ATOM 9100 O O . ASN B 1 583 ? 35.283 39.017 149.761 1.00 42.94 583 ASN B O 1
ATOM 9105 N N . GLY B 1 584 ? 34.970 41.225 150.068 1.00 42.65 584 GLY B N 1
ATOM 9106 C CA . GLY B 1 584 ? 36.321 41.540 149.630 1.00 41.92 584 GLY B CA 1
ATOM 9107 C C . GLY B 1 584 ? 36.504 41.292 148.145 1.00 49.57 584 GLY B C 1
ATOM 9108 O O . GLY B 1 584 ? 35.600 41.518 147.332 1.00 45.67 584 GLY B O 1
ATOM 9109 N N . TYR B 1 585 ? 37.690 40.814 147.783 1.00 38.77 585 TYR B N 1
ATOM 9110 C CA . TYR B 1 585 ? 38.043 40.565 146.394 1.00 45.67 585 TYR B CA 1
ATOM 9111 C C . TYR B 1 585 ? 37.808 39.103 146.041 1.00 45.13 585 TYR B C 1
ATOM 9112 O O . TYR B 1 585 ? 37.801 38.229 146.912 1.00 41.14 585 TYR B O 1
ATOM 9121 N N . LYS B 1 586 ? 37.590 38.851 144.750 1.00 37.34 586 LYS B N 1
ATOM 9122 C CA . LYS B 1 586 ? 37.493 37.486 144.250 1.00 32.50 586 LYS B CA 1
ATOM 9123 C C . LYS B 1 586 ? 38.701 36.675 144.700 1.00 34.75 586 LYS B C 1
ATOM 9124 O O . LYS B 1 586 ? 39.834 37.163 144.688 1.00 45.59 586 LYS B O 1
ATOM 9130 N N . ASP B 1 587 ? 38.458 35.427 145.095 1.00 38.06 587 ASP B N 1
ATOM 9131 C CA . ASP B 1 587 ? 39.495 34.651 145.760 1.00 38.53 587 ASP B CA 1
ATOM 9132 C C . ASP B 1 587 ? 39.128 33.175 145.722 1.00 39.58 587 ASP B C 1
ATOM 9133 O O . ASP B 1 587 ? 37.949 32.812 145.756 1.00 41.53 587 ASP B O 1
ATOM 9138 N N . GLU B 1 588 ? 40.160 32.330 145.654 1.00 31.94 588 GLU B N 1
ATOM 9139 C CA . GLU B 1 588 ? 39.953 30.889 145.580 1.00 27.29 588 GLU B CA 1
ATOM 9140 C C . GLU B 1 588 ? 39.416 30.307 146.881 1.00 40.99 588 GLU B C 1
ATOM 9141 O O . GLU B 1 588 ? 38.820 29.225 146.859 1.00 44.20 588 GLU B O 1
ATOM 9147 N N . THR B 1 589 ? 39.614 30.990 148.009 1.00 36.76 589 THR B N 1
ATOM 9148 C CA . THR B 1 589 ? 39.031 30.536 149.264 1.00 34.33 589 THR B CA 1
ATOM 9149 C C . THR B 1 589 ? 37.558 30.901 149.379 1.00 35.90 589 THR B C 1
ATOM 9150 O O . THR B 1 589 ? 36.838 30.281 150.169 1.00 39.94 589 THR B O 1
ATOM 9154 N N . LYS B 1 590 ? 37.102 31.885 148.614 1.00 42.02 590 LYS B N 1
ATOM 9155 C CA . LYS B 1 590 ? 35.698 32.298 148.600 1.00 37.27 590 LYS B CA 1
ATOM 9156 C C . LYS B 1 590 ? 34.992 31.782 147.352 1.00 43.54 590 LYS B C 1
ATOM 9157 O O . LYS B 1 590 ? 34.314 32.513 146.631 1.00 39.53 590 LYS B O 1
ATOM 9163 N N . LYS B 1 591 ? 35.166 30.486 147.099 1.00 37.55 591 LYS B N 1
ATOM 9164 C CA . LYS B 1 591 ? 34.565 29.780 145.975 1.00 29.38 591 LYS B CA 1
ATOM 9165 C C . LYS B 1 591 ? 33.938 28.504 146.514 1.00 31.67 591 LYS B C 1
ATOM 9166 O O . LYS B 1 591 ? 34.577 27.775 147.278 1.00 40.27 591 LYS B O 1
ATOM 9172 N N . PHE B 1 592 ? 32.694 28.232 146.123 1.00 29.64 592 PHE B N 1
ATOM 9173 C CA . PHE B 1 592 ? 31.917 27.191 146.778 1.00 29.28 592 PHE B CA 1
ATOM 9174 C C . PHE B 1 592 ? 31.204 26.310 145.760 1.00 24.62 592 PHE B C 1
ATOM 9175 O O . PHE B 1 592 ? 30.800 26.765 144.684 1.00 37.24 592 PHE B O 1
ATOM 9183 N N . ILE B 1 593 ? 31.069 25.028 146.127 1.00 24.31 593 ILE B N 1
ATOM 9184 C CA . ILE B 1 593 ? 30.338 24.023 145.363 1.00 24.75 593 ILE B CA 1
ATOM 9185 C C . ILE B 1 593 ? 28.887 24.004 145.820 1.00 27.58 593 ILE B C 1
ATOM 9186 O O . ILE B 1 593 ? 28.598 24.049 147.022 1.00 33.84 593 ILE B O 1
ATOM 9191 N N . THR B 1 594 ? 27.967 23.937 144.861 1.00 34.19 594 THR B N 1
ATOM 9192 C CA . THR B 1 594 ? 26.549 23.757 145.140 1.00 31.90 594 THR B CA 1
ATOM 9193 C C . THR B 1 594 ? 26.034 22.535 144.393 1.00 32.21 594 THR B C 1
ATOM 9194 O O . THR B 1 594 ? 26.379 22.318 143.226 1.00 34.12 594 THR B O 1
ATOM 9198 N N . LEU B 1 595 ? 25.188 21.753 145.060 1.00 25.12 595 LEU B N 1
ATOM 9199 C CA . LEU B 1 595 ? 24.642 20.525 144.503 1.00 23.91 595 LEU B CA 1
ATOM 9200 C C . LEU B 1 595 ? 23.166 20.701 144.176 1.00 29.46 595 LEU B C 1
ATOM 9201 O O . LEU B 1 595 ? 22.406 21.268 144.969 1.00 27.00 595 LEU B O 1
ATOM 9206 N N . GLY B 1 596 ? 22.765 20.209 143.007 1.00 24.36 596 GLY B N 1
ATOM 9207 C CA . GLY B 1 596 ? 21.373 20.272 142.607 1.00 24.62 596 GLY B CA 1
ATOM 9208 C C . GLY B 1 596 ? 20.902 21.624 142.138 1.00 31.13 596 GLY B C 1
ATOM 9209 O O . GLY B 1 596 ? 19.690 21.884 142.158 1.00 35.63 596 GLY B O 1
ATOM 9210 N N . GLY B 1 597 ? 21.807 22.487 141.709 1.00 27.55 597 GLY B N 1
ATOM 9211 C CA . GLY B 1 597 ? 21.472 23.840 141.342 1.00 25.48 597 GLY B CA 1
ATOM 9212 C C . GLY B 1 597 ? 22.129 24.853 142.258 1.00 29.42 597 GLY B C 1
ATOM 9213 O O . GLY B 1 597 ? 23.136 24.588 142.914 1.00 38.53 597 GLY B O 1
ATOM 9214 N N . ALA B 1 598 ? 21.536 26.046 142.297 1.00 26.08 598 ALA B N 1
ATOM 9215 C CA . ALA B 1 598 ? 22.053 27.097 143.161 1.00 25.31 598 ALA B CA 1
ATOM 9216 C C . ALA B 1 598 ? 21.007 28.184 143.331 1.00 32.34 598 ALA B C 1
ATOM 9217 O O . ALA B 1 598 ? 20.164 28.401 142.456 1.00 33.13 598 ALA B O 1
ATOM 9219 N N . ARG B 1 599 ? 21.082 28.863 144.473 1.00 31.36 599 ARG B N 1
ATOM 9220 C CA . ARG B 1 599 ? 20.325 30.080 144.737 1.00 25.47 599 ARG B CA 1
ATOM 9221 C C . ARG B 1 599 ? 21.293 31.145 145.226 1.00 29.64 599 ARG B C 1
ATOM 9222 O O . ARG B 1 599 ? 22.156 30.868 146.063 1.00 36.88 599 ARG B O 1
ATOM 9230 N N . TYR B 1 600 ? 21.152 32.358 144.701 1.00 38.68 600 TYR B N 1
ATOM 9231 C CA . TYR B 1 600 ? 22.099 33.437 144.947 1.00 31.63 600 TYR B CA 1
ATOM 9232 C C . TYR B 1 600 ? 21.415 34.556 145.720 1.00 35.26 600 TYR B C 1
ATOM 9233 O O . TYR B 1 600 ? 20.250 34.877 145.465 1.00 44.17 600 TYR B O 1
ATOM 9242 N N . ASP B 1 601 ? 22.148 35.152 146.659 1.00 43.80 601 ASP B N 1
ATOM 9243 C CA . ASP B 1 601 ? 21.612 36.216 147.495 1.00 36.87 601 ASP B CA 1
ATOM 9244 C C . ASP B 1 601 ? 22.734 37.187 147.834 1.00 50.89 601 ASP B C 1
ATOM 9245 O O . ASP B 1 601 ? 23.917 36.866 147.704 1.00 51.98 601 ASP B O 1
ATOM 9250 N N . GLN B 1 602 ? 22.357 38.381 148.286 1.00 55.87 602 GLN B N 1
ATOM 9251 C CA . GLN B 1 602 ? 23.336 39.397 148.643 1.00 61.41 602 GLN B CA 1
ATOM 9252 C C . GLN B 1 602 ? 23.016 40.009 149.997 1.00 62.88 602 GLN B C 1
ATOM 9253 O O . GLN B 1 602 ? 21.848 40.188 150.355 1.00 49.81 602 GLN B O 1
ATOM 9259 N N . SER B 1 603 ? 24.071 40.328 150.739 1.00 68.10 603 SER B N 1
ATOM 9260 C CA . SER B 1 603 ? 24.015 41.194 151.911 1.00 51.36 603 SER B CA 1
ATOM 9261 C C . SER B 1 603 ? 24.741 42.470 151.506 1.00 60.74 603 SER B C 1
ATOM 9262 O O . SER B 1 603 ? 25.975 42.504 151.461 1.00 56.54 603 SER B O 1
ATOM 9265 N N . GLY B 1 604 ? 23.975 43.510 151.201 1.00 77.78 604 GLY B N 1
ATOM 9266 C CA . GLY B 1 604 ? 24.541 44.680 150.575 1.00 63.98 604 GLY B CA 1
ATOM 9267 C C . GLY B 1 604 ? 24.802 44.427 149.102 1.00 64.12 604 GLY B C 1
ATOM 9268 O O . GLY B 1 604 ? 24.337 43.449 148.510 1.00 68.22 604 GLY B O 1
ATOM 9269 N N . ASP B 1 605 ? 25.568 45.333 148.503 1.00 75.80 605 ASP B N 1
ATOM 9270 C CA . ASP B 1 605 ? 25.920 45.214 147.089 1.00 72.74 605 ASP B CA 1
ATOM 9271 C C . ASP B 1 605 ? 27.024 44.171 146.955 1.00 74.55 605 ASP B C 1
ATOM 9272 O O . ASP B 1 605 ? 28.215 44.483 146.986 1.00 79.00 605 ASP B O 1
ATOM 9277 N N . GLY B 1 606 ? 26.619 42.910 146.805 1.00 59.66 606 GLY B N 1
ATOM 9278 C CA . GLY B 1 606 ? 27.547 41.820 146.595 1.00 46.34 606 GLY B CA 1
ATOM 9279 C C . GLY B 1 606 ? 27.871 41.618 145.126 1.00 55.95 606 GLY B C 1
ATOM 9280 O O . GLY B 1 606 ? 27.507 42.414 144.258 1.00 70.85 606 GLY B O 1
ATOM 9281 N N . TYR B 1 607 ? 28.572 40.520 144.850 1.00 37.22 607 TYR B N 1
ATOM 9282 C CA . TYR B 1 607 ? 29.013 40.244 143.492 1.00 41.86 607 TYR B CA 1
ATOM 9283 C C . TYR B 1 607 ? 29.355 38.767 143.373 1.00 43.70 607 TYR B C 1
ATOM 9284 O O . TYR B 1 607 ? 29.861 38.151 144.320 1.00 41.06 607 TYR B O 1
ATOM 9293 N N . PHE B 1 608 ? 29.096 38.213 142.187 1.00 49.91 608 PHE B N 1
ATOM 9294 C CA . PHE B 1 608 ? 29.295 36.794 141.928 1.00 40.44 608 PHE B CA 1
ATOM 9295 C C . PHE B 1 608 ? 30.097 36.592 140.653 1.00 41.37 608 PHE B C 1
ATOM 9296 O O . PHE B 1 608 ? 30.023 37.393 139.718 1.00 47.58 608 PHE B O 1
ATOM 9304 N N . THR B 1 609 ? 30.861 35.504 140.629 1.00 37.03 609 THR B N 1
ATOM 9305 C CA . THR B 1 609 ? 31.383 34.932 139.389 1.00 36.11 609 THR B CA 1
ATOM 9306 C C . THR B 1 609 ? 31.056 33.447 139.416 1.00 39.47 609 THR B C 1
ATOM 9307 O O . THR B 1 609 ? 31.612 32.703 140.228 1.00 49.21 609 THR B O 1
ATOM 9311 N N . TYR B 1 610 ? 30.176 33.004 138.526 1.00 44.07 610 TYR B N 1
ATOM 9312 C CA . TYR B 1 610 ? 29.534 31.713 138.725 1.00 34.82 610 TYR B CA 1
ATOM 9313 C C . TYR B 1 610 ? 29.484 30.916 137.431 1.00 41.02 610 TYR B C 1
ATOM 9314 O O . TYR B 1 610 ? 29.435 31.477 136.331 1.00 50.37 610 TYR B O 1
ATOM 9323 N N . ALA B 1 611 ? 29.523 29.592 137.587 1.00 47.22 611 ALA B N 1
ATOM 9324 C CA . ALA B 1 611 ? 29.365 28.648 136.493 1.00 27.77 611 ALA B CA 1
ATOM 9325 C C . ALA B 1 611 ? 28.501 27.483 136.958 1.00 35.25 611 ALA B C 1
ATOM 9326 O O . ALA B 1 611 ? 28.452 27.162 138.149 1.00 45.33 611 ALA B O 1
ATOM 9336 N N . TYR B 1 613 ? 27.279 23.339 135.928 1.00 35.94 613 TYR B N 1
ATOM 9337 C CA . TYR B 1 613 ? 27.588 22.134 135.174 1.00 37.33 613 TYR B CA 1
ATOM 9338 C C . TYR B 1 613 ? 26.515 21.085 135.434 1.00 35.38 613 TYR B C 1
ATOM 9339 O O . TYR B 1 613 ? 25.733 21.190 136.382 1.00 36.22 613 TYR B O 1
ATOM 9348 N N . GLN B 1 614 ? 26.480 20.066 134.575 1.00 35.34 614 GLN B N 1
ATOM 9349 C CA . GLN B 1 614 ? 25.495 18.997 134.677 1.00 30.20 614 GLN B CA 1
ATOM 9350 C C . GLN B 1 614 ? 26.176 17.646 134.520 1.00 36.04 614 GLN B C 1
ATOM 9351 O O . GLN B 1 614 ? 26.988 17.459 133.608 1.00 41.99 614 GLN B O 1
ATOM 9357 N N . ALA B 1 615 ? 25.843 16.712 135.409 1.00 34.99 615 ALA B N 1
ATOM 9358 C CA . ALA B 1 615 ? 26.281 15.330 135.265 1.00 38.01 615 ALA B CA 1
ATOM 9359 C C . ALA B 1 615 ? 25.516 14.663 134.126 1.00 42.90 615 ALA B C 1
ATOM 9360 O O . ALA B 1 615 ? 24.283 14.585 134.159 1.00 45.20 615 ALA B O 1
ATOM 9362 N N . ILE B 1 616 ? 26.244 14.189 133.120 1.00 44.86 616 ILE B N 1
ATOM 9363 C CA . ILE B 1 616 ? 25.628 13.550 131.962 1.00 43.99 616 ILE B CA 1
ATOM 9364 C C . ILE B 1 616 ? 25.038 12.196 132.345 1.00 57.02 616 ILE B C 1
ATOM 9365 O O . ILE B 1 616 ? 23.947 11.826 131.907 1.00 54.01 616 ILE B O 1
ATOM 9371 N N . GLY C 1 15 ? 28.482 10.646 208.265 1.00 52.51 15 GLY C N 1
ATOM 9372 C CA . GLY C 1 15 ? 28.586 11.879 207.506 1.00 49.43 15 GLY C CA 1
ATOM 9373 C C . GLY C 1 15 ? 29.758 11.898 206.545 1.00 61.51 15 GLY C C 1
ATOM 9374 O O . GLY C 1 15 ? 29.857 11.053 205.655 1.00 71.60 15 GLY C O 1
ATOM 9375 N N . GLU C 1 16 ? 30.646 12.869 206.721 1.00 49.31 16 GLU C N 1
ATOM 9376 C CA . GLU C 1 16 ? 31.846 13.018 205.915 1.00 41.75 16 GLU C CA 1
ATOM 9377 C C . GLU C 1 16 ? 33.083 12.583 206.696 1.00 34.71 16 GLU C C 1
ATOM 9378 O O . GLU C 1 16 ? 33.078 12.574 207.932 1.00 50.73 16 GLU C O 1
ATOM 9384 N N . PRO C 1 17 ? 34.162 12.204 206.008 1.00 34.34 17 PRO C N 1
ATOM 9385 C CA . PRO C 1 17 ? 35.353 11.718 206.715 1.00 40.70 17 PRO C CA 1
ATOM 9386 C C . PRO C 1 17 ? 35.995 12.799 207.576 1.00 38.85 17 PRO C C 1
ATOM 9387 O O . PRO C 1 17 ? 35.776 13.998 207.392 1.00 55.42 17 PRO C O 1
ATOM 9391 N N . LEU C 1 18 ? 36.801 12.342 208.539 1.00 39.05 18 LEU C N 1
ATOM 9392 C CA . LEU C 1 18 ? 37.357 13.240 209.549 1.00 47.85 18 LEU C CA 1
ATOM 9393 C C . LEU C 1 18 ? 38.306 14.264 208.935 1.00 47.61 18 LEU C C 1
ATOM 9394 O O . LEU C 1 18 ? 38.319 15.434 209.342 1.00 57.27 18 LEU C O 1
ATOM 9399 N N . ASN C 1 19 ? 39.127 13.837 207.971 1.00 43.47 19 ASN C N 1
ATOM 9400 C CA . ASN C 1 19 ? 40.070 14.762 207.354 1.00 43.46 19 ASN C CA 1
ATOM 9401 C C . ASN C 1 19 ? 39.351 15.907 206.654 1.00 43.81 19 ASN C C 1
ATOM 9402 O O . ASN C 1 19 ? 39.876 17.022 206.602 1.00 50.82 19 ASN C O 1
ATOM 9407 N N . PHE C 1 20 ? 38.149 15.661 206.123 1.00 44.64 20 PHE C N 1
ATOM 9408 C CA . PHE C 1 20 ? 37.346 16.755 205.580 1.00 44.35 20 PHE C CA 1
ATOM 9409 C C . PHE C 1 20 ? 37.019 17.782 206.658 1.00 48.06 20 PHE C C 1
ATOM 9410 O O . PHE C 1 20 ? 37.084 18.995 206.418 1.00 51.86 20 PHE C O 1
ATOM 9418 N N . LEU C 1 21 ? 36.654 17.311 207.851 1.00 47.66 21 LEU C N 1
ATOM 9419 C CA . LEU C 1 21 ? 36.340 18.221 208.946 1.00 48.87 21 LEU C CA 1
ATOM 9420 C C . LEU C 1 21 ? 37.571 19.017 209.360 1.00 49.81 21 LEU C C 1
ATOM 9421 O O . LEU C 1 21 ? 37.484 20.223 209.625 1.00 51.40 21 LEU C O 1
ATOM 9426 N N . SER C 1 22 ? 38.731 18.358 209.412 1.00 52.79 22 SER C N 1
ATOM 9427 C CA . SER C 1 22 ? 39.969 19.073 209.711 1.00 44.45 22 SER C CA 1
ATOM 9428 C C . SER C 1 22 ? 40.282 20.111 208.638 1.00 51.41 22 SER C C 1
ATOM 9429 O O . SER C 1 22 ? 40.762 21.209 208.946 1.00 58.66 22 SER C O 1
ATOM 9432 N N . TYR C 1 23 ? 40.024 19.778 207.369 1.00 46.64 23 TYR C N 1
ATOM 9433 C CA . TYR C 1 23 ? 40.234 20.738 206.288 1.00 40.30 23 TYR C CA 1
ATOM 9434 C C . TYR C 1 23 ? 39.338 21.957 206.453 1.00 38.12 23 TYR C C 1
ATOM 9435 O O . TYR C 1 23 ? 39.789 23.095 206.284 1.00 39.68 23 TYR C O 1
ATOM 9444 N N . LEU C 1 24 ? 38.061 21.736 206.772 1.00 32.89 24 LEU C N 1
ATOM 9445 C CA . LEU C 1 24 ? 37.148 22.859 206.970 1.00 32.28 24 LEU C CA 1
ATOM 9446 C C . LEU C 1 24 ? 37.583 23.713 208.154 1.00 50.64 24 LEU C C 1
ATOM 9447 O O . LEU C 1 24 ? 37.517 24.950 208.103 1.00 47.73 24 LEU C O 1
ATOM 9452 N N . GLN C 1 25 ? 38.063 23.068 209.218 1.00 49.83 25 GLN C N 1
ATOM 9453 C CA . GLN C 1 25 ? 38.533 23.807 210.383 1.00 40.09 25 GLN C CA 1
ATOM 9454 C C . GLN C 1 25 ? 39.749 24.660 210.040 1.00 44.01 25 GLN C C 1
ATOM 9455 O O . GLN C 1 25 ? 39.831 25.830 210.437 1.00 48.26 25 GLN C O 1
ATOM 9461 N N . ASP C 1 26 ? 40.706 24.092 209.300 1.00 46.18 26 ASP C N 1
ATOM 9462 C CA . ASP C 1 26 ? 41.884 24.863 208.916 1.00 46.28 26 ASP C CA 1
ATOM 9463 C C . ASP C 1 26 ? 41.532 25.982 207.950 1.00 37.93 26 ASP C C 1
ATOM 9464 O O . ASP C 1 26 ? 42.146 27.052 208.000 1.00 46.66 26 ASP C O 1
ATOM 9469 N N . ILE C 1 27 ? 40.554 25.763 207.069 1.00 41.78 27 ILE C N 1
ATOM 9470 C CA . ILE C 1 27 ? 40.110 26.841 206.191 1.00 42.78 27 ILE C CA 1
ATOM 9471 C C . ILE C 1 27 ? 39.537 27.979 207.021 1.00 42.72 27 ILE C C 1
ATOM 9472 O O . ILE C 1 27 ? 39.884 29.148 206.817 1.00 48.30 27 ILE C O 1
ATOM 9477 N N . LYS C 1 28 ? 38.707 27.650 208.014 1.00 56.68 28 LYS C N 1
ATOM 9478 C CA . LYS C 1 28 ? 38.166 28.679 208.898 1.00 47.50 28 LYS C CA 1
ATOM 9479 C C . LYS C 1 28 ? 39.282 29.438 209.607 1.00 44.00 28 LYS C C 1
ATOM 9480 O O . LYS C 1 28 ? 39.261 30.672 209.681 1.00 33.97 28 LYS C O 1
ATOM 9486 N N . LEU C 1 29 ? 40.272 28.712 210.132 1.00 46.80 29 LEU C N 1
ATOM 9487 C CA . LEU C 1 29 ? 41.303 29.358 210.940 1.00 27.89 29 LEU C CA 1
ATOM 9488 C C . LEU C 1 29 ? 42.282 30.178 210.103 1.00 44.01 29 LEU C C 1
ATOM 9489 O O . LEU C 1 29 ? 42.792 31.196 210.585 1.00 49.17 29 LEU C O 1
ATOM 9494 N N . ASN C 1 30 ? 42.566 29.768 208.865 1.00 44.04 30 ASN C N 1
ATOM 9495 C CA . ASN C 1 30 ? 43.655 30.365 208.102 1.00 26.33 30 ASN C CA 1
ATOM 9496 C C . ASN C 1 30 ? 43.222 31.123 206.853 1.00 30.63 30 ASN C C 1
ATOM 9497 O O . ASN C 1 30 ? 44.083 31.701 206.182 1.00 44.41 30 ASN C O 1
ATOM 9502 N N . GLY C 1 31 ? 41.930 31.162 206.525 1.00 34.65 31 GLY C N 1
ATOM 9503 C CA . GLY C 1 31 ? 41.525 31.831 205.301 1.00 41.55 31 GLY C CA 1
ATOM 9504 C C . GLY C 1 31 ? 42.223 31.255 204.086 1.00 43.29 31 GLY C C 1
ATOM 9505 O O . GLY C 1 31 ? 42.371 30.037 203.936 1.00 45.15 31 GLY C O 1
ATOM 9506 N N . LEU C 1 32 ? 42.669 32.149 203.202 1.00 48.13 32 LEU C N 1
ATOM 9507 C CA . LEU C 1 32 ? 43.373 31.746 201.991 1.00 32.30 32 LEU C CA 1
ATOM 9508 C C . LEU C 1 32 ? 44.779 31.227 202.265 1.00 42.05 32 LEU C C 1
ATOM 9509 O O . LEU C 1 32 ? 45.397 30.660 201.358 1.00 49.15 32 LEU C O 1
ATOM 9514 N N . ASP C 1 33 ? 45.298 31.412 203.478 1.00 45.28 33 ASP C N 1
ATOM 9515 C CA . ASP C 1 33 ? 46.619 30.916 203.843 1.00 43.64 33 ASP C CA 1
ATOM 9516 C C . ASP C 1 33 ? 46.614 29.450 204.255 1.00 41.15 33 ASP C C 1
ATOM 9517 O O . ASP C 1 33 ? 47.671 28.925 204.621 1.00 52.16 33 ASP C O 1
ATOM 9522 N N . SER C 1 34 ? 45.460 28.787 204.214 1.00 38.85 34 SER C N 1
ATOM 9523 C CA . SER C 1 34 ? 45.381 27.386 204.607 1.00 42.72 34 SER C CA 1
ATOM 9524 C C . SER C 1 34 ? 46.190 26.511 203.657 1.00 37.33 34 SER C C 1
ATOM 9525 O O . SER C 1 34 ? 46.276 26.783 202.457 1.00 43.49 34 SER C O 1
ATOM 9528 N N . TYR C 1 35 ? 46.795 25.453 204.208 1.00 33.23 35 TYR C N 1
ATOM 9529 C CA . TYR C 1 35 ? 47.491 24.482 203.368 1.00 36.62 35 TYR C CA 1
ATOM 9530 C C . TYR C 1 35 ? 46.543 23.824 202.375 1.00 36.38 35 TYR C C 1
ATOM 9531 O O . TYR C 1 35 ? 46.976 23.381 201.304 1.00 34.83 35 TYR C O 1
ATOM 9540 N N . VAL C 1 36 ? 45.256 23.737 202.718 1.00 41.22 36 VAL C N 1
ATOM 9541 C CA . VAL C 1 36 ? 44.273 23.141 201.819 1.00 31.52 36 VAL C CA 1
ATOM 9542 C C . VAL C 1 36 ? 44.203 23.917 200.510 1.00 38.31 36 VAL C C 1
ATOM 9543 O O . VAL C 1 36 ? 44.045 23.332 199.431 1.00 41.45 36 VAL C O 1
ATOM 9547 N N . LEU C 1 37 ? 44.333 25.240 200.580 1.00 41.73 37 LEU C N 1
ATOM 9548 C CA . LEU C 1 37 ? 44.141 26.103 199.423 1.00 43.58 37 LEU C CA 1
ATOM 9549 C C . LEU C 1 37 ? 45.446 26.454 198.719 1.00 42.75 37 LEU C C 1
ATOM 9550 O O . LEU C 1 37 ? 45.443 27.303 197.822 1.00 47.75 37 LEU C O 1
ATOM 9555 N N . PHE C 1 38 ? 46.556 25.832 199.105 1.00 41.73 38 PHE C N 1
ATOM 9556 C CA . PHE C 1 38 ? 47.796 25.976 198.358 1.00 38.35 38 PHE C CA 1
ATOM 9557 C C . PHE C 1 38 ? 47.719 25.136 197.091 1.00 39.43 38 PHE C C 1
ATOM 9558 O O . PHE C 1 38 ? 47.246 23.996 197.116 1.00 49.83 38 PHE C O 1
ATOM 9566 N N . ILE C 1 39 ? 48.170 25.716 195.975 1.00 43.06 39 ILE C N 1
ATOM 9567 C CA . ILE C 1 39 ? 48.063 25.040 194.683 1.00 37.14 39 ILE C CA 1
ATOM 9568 C C . ILE C 1 39 ? 48.727 23.667 194.732 1.00 34.70 39 ILE C C 1
ATOM 9569 O O . ILE C 1 39 ? 48.222 22.696 194.154 1.00 47.08 39 ILE C O 1
ATOM 9574 N N . GLY C 1 40 ? 49.846 23.555 195.454 1.00 39.10 40 GLY C N 1
ATOM 9575 C CA . GLY C 1 40 ? 50.555 22.290 195.560 1.00 35.03 40 GLY C CA 1
ATOM 9576 C C . GLY C 1 40 ? 49.741 21.165 196.163 1.00 39.90 40 GLY C C 1
ATOM 9577 O O . GLY C 1 40 ? 50.096 19.994 195.992 1.00 54.79 40 GLY C O 1
ATOM 9578 N N . ASN C 1 41 ? 48.661 21.490 196.873 1.00 38.02 41 ASN C N 1
ATOM 9579 C CA . ASN C 1 41 ? 47.784 20.492 197.474 1.00 44.73 41 ASN C CA 1
ATOM 9580 C C . ASN C 1 41 ? 46.442 20.393 196.756 1.00 46.60 41 ASN C C 1
ATOM 9581 O O . ASN C 1 41 ? 45.477 19.872 197.325 1.00 43.64 41 ASN C O 1
ATOM 9586 N N . ALA C 1 42 ? 46.375 20.868 195.505 1.00 44.01 42 ALA C N 1
ATOM 9587 C CA . ALA C 1 42 ? 45.114 20.894 194.769 1.00 42.92 42 ALA C CA 1
ATOM 9588 C C . ALA C 1 42 ? 44.384 19.556 194.833 1.00 45.17 42 ALA C C 1
ATOM 9589 O O . ALA C 1 42 ? 43.153 19.522 194.949 1.00 53.60 42 ALA C O 1
ATOM 9591 N N . ARG C 1 43 ? 45.129 18.445 194.786 1.00 40.15 43 ARG C N 1
ATOM 9592 C CA . ARG C 1 43 ? 44.512 17.120 194.790 1.00 46.26 43 ARG C CA 1
ATOM 9593 C C . ARG C 1 43 ? 43.532 16.958 195.950 1.00 49.68 43 ARG C C 1
ATOM 9594 O O . ARG C 1 43 ? 42.412 16.468 195.764 1.00 55.35 43 ARG C O 1
ATOM 9602 N N . ILE C 1 44 ? 43.935 17.349 197.163 1.00 48.87 44 ILE C N 1
ATOM 9603 C CA . ILE C 1 44 ? 43.009 17.191 198.278 1.00 45.61 44 ILE C CA 1
ATOM 9604 C C . ILE C 1 44 ? 41.895 18.225 198.185 1.00 38.73 44 ILE C C 1
ATOM 9605 O O . ILE C 1 44 ? 40.724 17.917 198.445 1.00 42.24 44 ILE C O 1
ATOM 9610 N N . TRP C 1 45 ? 42.232 19.447 197.761 1.00 36.60 45 TRP C N 1
ATOM 9611 C CA . TRP C 1 45 ? 41.227 20.490 197.606 1.00 31.92 45 TRP C CA 1
ATOM 9612 C C . TRP C 1 45 ? 40.107 20.012 196.694 1.00 40.49 45 TRP C C 1
ATOM 9613 O O . TRP C 1 45 ? 38.925 20.054 197.060 1.00 40.57 45 TRP C O 1
ATOM 9624 N N . GLU C 1 46 ? 40.478 19.478 195.527 1.00 47.69 46 GLU C N 1
ATOM 9625 C CA . GLU C 1 46 ? 39.498 18.872 194.635 1.00 40.46 46 GLU C CA 1
ATOM 9626 C C . GLU C 1 46 ? 38.691 17.809 195.367 1.00 42.09 46 GLU C C 1
ATOM 9627 O O . GLU C 1 46 ? 37.455 17.880 195.417 1.00 40.96 46 GLU C O 1
ATOM 9633 N N . GLU C 1 47 ? 39.385 16.857 196.008 1.00 31.39 47 GLU C N 1
ATOM 9634 C CA . GLU C 1 47 ? 38.694 15.790 196.727 1.00 31.24 47 GLU C CA 1
ATOM 9635 C C . GLU C 1 47 ? 37.659 16.357 197.681 1.00 46.42 47 GLU C C 1
ATOM 9636 O O . GLU C 1 47 ? 36.592 15.765 197.881 1.00 49.81 47 GLU C O 1
ATOM 9642 N N . LEU C 1 48 ? 37.953 17.516 198.271 1.00 42.98 48 LEU C N 1
ATOM 9643 C CA . LEU C 1 48 ? 36.990 18.129 199.172 1.00 34.20 48 LEU C CA 1
ATOM 9644 C C . LEU C 1 48 ? 35.765 18.607 198.402 1.00 36.46 48 LEU C C 1
ATOM 9645 O O . LEU C 1 48 ? 34.649 18.119 198.623 1.00 42.94 48 LEU C O 1
ATOM 9650 N N . TYR C 1 49 ? 35.961 19.512 197.437 1.00 36.68 49 TYR C N 1
ATOM 9651 C CA . TYR C 1 49 ? 34.797 20.180 196.864 1.00 41.51 49 TYR C CA 1
ATOM 9652 C C . TYR C 1 49 ? 34.002 19.271 195.938 1.00 47.66 49 TYR C C 1
ATOM 9653 O O . TYR C 1 49 ? 32.850 19.586 195.623 1.00 51.32 49 TYR C O 1
ATOM 9662 N N . LEU C 1 50 ? 34.579 18.151 195.505 1.00 42.43 50 LEU C N 1
ATOM 9663 C CA . LEU C 1 50 ? 33.798 17.171 194.763 1.00 42.79 50 LEU C CA 1
ATOM 9664 C C . LEU C 1 50 ? 32.915 16.331 195.678 1.00 41.10 50 LEU C C 1
ATOM 9665 O O . LEU C 1 50 ? 31.833 15.904 195.260 1.00 53.00 50 LEU C O 1
ATOM 9670 N N . ASN C 1 51 ? 33.348 16.084 196.918 1.00 39.34 51 ASN C N 1
ATOM 9671 C CA . ASN C 1 51 ? 32.667 15.122 197.774 1.00 36.52 51 ASN C CA 1
ATOM 9672 C C . ASN C 1 51 ? 31.975 15.730 198.984 1.00 47.91 51 ASN C C 1
ATOM 9673 O O . ASN C 1 51 ? 31.117 15.067 199.575 1.00 48.81 51 ASN C O 1
ATOM 9678 N N . SER C 1 52 ? 32.321 16.952 199.373 1.00 40.95 52 SER C N 1
ATOM 9679 C CA . SER C 1 52 ? 31.774 17.546 200.583 1.00 38.29 52 SER C CA 1
ATOM 9680 C C . SER C 1 52 ? 30.523 18.361 200.278 1.00 44.51 52 SER C C 1
ATOM 9681 O O . SER C 1 52 ? 30.493 19.137 199.318 1.00 36.95 52 SER C O 1
ATOM 9684 N N . LEU C 1 53 ? 29.491 18.166 201.097 1.00 42.81 53 LEU C N 1
ATOM 9685 C CA . LEU C 1 53 ? 28.380 19.103 201.199 1.00 51.72 53 LEU C CA 1
ATOM 9686 C C . LEU C 1 53 ? 28.624 20.130 202.296 1.00 50.87 53 LEU C C 1
ATOM 9687 O O . LEU C 1 53 ? 28.207 21.287 202.165 1.00 46.11 53 LEU C O 1
ATOM 9692 N N . TYR C 1 54 ? 29.274 19.710 203.386 1.00 48.83 54 TYR C N 1
ATOM 9693 C CA . TYR C 1 54 ? 29.583 20.616 204.489 1.00 51.96 54 TYR C CA 1
ATOM 9694 C C . TYR C 1 54 ? 30.336 21.851 204.003 1.00 42.29 54 TYR C C 1
ATOM 9695 O O . TYR C 1 54 ? 30.109 22.961 204.498 1.00 59.61 54 TYR C O 1
ATOM 9704 N N . LEU C 1 55 ? 31.254 21.667 203.049 1.00 38.98 55 LEU C N 1
ATOM 9705 C CA . LEU C 1 55 ? 32.003 22.793 202.496 1.00 40.02 55 LEU C CA 1
ATOM 9706 C C . LEU C 1 55 ? 31.075 23.866 201.940 1.00 40.50 55 LEU C C 1
ATOM 9707 O O . LEU C 1 55 ? 31.331 25.065 202.102 1.00 48.92 55 LEU C O 1
ATOM 9712 N N . PHE C 1 56 ? 29.991 23.456 201.287 1.00 39.60 56 PHE C N 1
ATOM 9713 C CA . PHE C 1 56 ? 29.078 24.390 200.644 1.00 47.09 56 PHE C CA 1
ATOM 9714 C C . PHE C 1 56 ? 27.995 24.907 201.580 1.00 46.34 56 PHE C C 1
ATOM 9715 O O . PHE C 1 56 ? 27.286 25.851 201.218 1.00 58.28 56 PHE C O 1
ATOM 9723 N N . SER C 1 57 ? 27.852 24.325 202.768 1.00 41.06 57 SER C N 1
ATOM 9724 C CA . SER C 1 57 ? 26.876 24.781 203.746 1.00 43.43 57 SER C CA 1
ATOM 9725 C C . SER C 1 57 ? 27.520 25.460 204.943 1.00 48.09 57 SER C C 1
ATOM 9726 O O . SER C 1 57 ? 26.812 25.844 205.881 1.00 54.23 57 SER C O 1
ATOM 9729 N N . ASP C 1 58 ? 28.841 25.613 204.938 1.00 49.51 58 ASP C N 1
ATOM 9730 C CA . ASP C 1 58 ? 29.563 26.304 206.003 1.00 50.84 58 ASP C CA 1
ATOM 9731 C C . ASP C 1 58 ? 29.666 27.771 205.610 1.00 44.08 58 ASP C C 1
ATOM 9732 O O . ASP C 1 58 ? 30.619 28.195 204.955 1.00 48.15 58 ASP C O 1
ATOM 9737 N N . ARG C 1 59 ? 28.670 28.558 206.021 1.00 42.64 59 ARG C N 1
ATOM 9738 C CA . ARG C 1 59 ? 28.644 29.969 205.650 1.00 47.68 59 ARG C CA 1
ATOM 9739 C C . ARG C 1 59 ? 29.822 30.730 206.250 1.00 44.95 59 ARG C C 1
ATOM 9740 O O . ARG C 1 59 ? 30.313 31.690 205.644 1.00 54.08 59 ARG C O 1
ATOM 9748 N N . GLY C 1 60 ? 30.313 30.295 207.413 1.00 42.19 60 GLY C N 1
ATOM 9749 C CA . GLY C 1 60 ? 31.400 30.990 208.084 1.00 40.19 60 GLY C CA 1
ATOM 9750 C C . GLY C 1 60 ? 32.692 31.044 207.294 1.00 36.44 60 GLY C C 1
ATOM 9751 O O . GLY C 1 60 ? 33.581 31.833 207.631 1.00 45.44 60 GLY C O 1
ATOM 9752 N N . ILE C 1 61 ? 32.824 30.219 206.256 1.00 40.74 61 ILE C N 1
ATOM 9753 C CA . ILE C 1 61 ? 33.989 30.231 205.384 1.00 34.90 61 ILE C CA 1
ATOM 9754 C C . ILE C 1 61 ? 33.616 30.557 203.944 1.00 31.15 61 ILE C C 1
ATOM 9755 O O . ILE C 1 61 ? 34.477 30.513 203.060 1.00 36.34 61 ILE C O 1
ATOM 9760 N N . ARG C 1 62 ? 32.354 30.925 203.699 1.00 30.11 62 ARG C N 1
ATOM 9761 C CA . ARG C 1 62 ? 31.850 31.024 202.331 1.00 32.63 62 ARG C CA 1
ATOM 9762 C C . ARG C 1 62 ? 32.709 31.954 201.482 1.00 41.10 62 ARG C C 1
ATOM 9763 O O . ARG C 1 62 ? 33.172 31.569 200.401 1.00 43.08 62 ARG C O 1
ATOM 9771 N N . GLU C 1 63 ? 32.961 33.175 201.972 1.00 40.72 63 GLU C N 1
ATOM 9772 C CA . GLU C 1 63 ? 33.757 34.128 201.203 1.00 35.14 63 GLU C CA 1
ATOM 9773 C C . GLU C 1 63 ? 35.103 33.543 200.806 1.00 36.07 63 GLU C C 1
ATOM 9774 O O . GLU C 1 63 ? 35.572 33.751 199.681 1.00 47.30 63 GLU C O 1
ATOM 9780 N N . THR C 1 64 ? 35.749 32.816 201.720 1.00 30.54 64 THR C N 1
ATOM 9781 C CA . THR C 1 64 ? 37.013 32.179 201.372 1.00 32.66 64 THR C CA 1
ATOM 9782 C C . THR C 1 64 ? 36.809 31.173 200.248 1.00 39.83 64 THR C C 1
ATOM 9783 O O . THR C 1 64 ? 37.490 31.228 199.216 1.00 39.34 64 THR C O 1
ATOM 9787 N N . VAL C 1 65 ? 35.824 30.284 200.409 1.00 43.20 65 VAL C N 1
ATOM 9788 C CA . VAL C 1 65 ? 35.624 29.199 199.452 1.00 35.50 65 VAL C CA 1
ATOM 9789 C C . VAL C 1 65 ? 35.386 29.762 198.057 1.00 34.99 65 VAL C C 1
ATOM 9790 O O . VAL C 1 65 ? 36.051 29.373 197.089 1.00 41.58 65 VAL C O 1
ATOM 9794 N N . TYR C 1 66 ? 34.454 30.714 197.943 1.00 35.14 66 TYR C N 1
ATOM 9795 C CA . TYR C 1 66 ? 34.186 31.341 196.652 1.00 37.03 66 TYR C CA 1
ATOM 9796 C C . TYR C 1 66 ? 35.453 31.939 196.054 1.00 40.51 66 TYR C C 1
ATOM 9797 O O . TYR C 1 66 ? 35.687 31.827 194.845 1.00 53.50 66 TYR C O 1
ATOM 9806 N N . THR C 1 67 ? 36.277 32.589 196.879 1.00 38.21 67 THR C N 1
ATOM 9807 C CA . THR C 1 67 ? 37.514 33.161 196.359 1.00 37.91 67 THR C CA 1
ATOM 9808 C C . THR C 1 67 ? 38.475 32.069 195.906 1.00 35.00 67 THR C C 1
ATOM 9809 O O . THR C 1 67 ? 39.189 32.236 194.910 1.00 39.43 67 THR C O 1
ATOM 9813 N N . ALA C 1 68 ? 38.500 30.939 196.620 1.00 42.60 68 ALA C N 1
ATOM 9814 C CA . ALA C 1 68 ? 39.486 29.902 196.332 1.00 31.89 68 ALA C CA 1
ATOM 9815 C C . ALA C 1 68 ? 39.229 29.219 194.994 1.00 34.69 68 ALA C C 1
ATOM 9816 O O . ALA C 1 68 ? 40.171 28.723 194.365 1.00 57.19 68 ALA C O 1
ATOM 9818 N N . PHE C 1 69 ? 37.973 29.177 194.545 1.00 39.64 69 PHE C N 1
ATOM 9819 C CA . PHE C 1 69 ? 37.617 28.482 193.312 1.00 29.82 69 PHE C CA 1
ATOM 9820 C C . PHE C 1 69 ? 38.271 29.098 192.081 1.00 34.51 69 PHE C C 1
ATOM 9821 O O . PHE C 1 69 ? 37.946 30.224 191.693 1.00 39.94 69 PHE C O 1
ATOM 9829 N N . SER C 1 70 ? 39.194 28.365 191.465 1.00 36.50 70 SER C N 1
ATOM 9830 C CA . SER C 1 70 ? 39.735 28.735 190.169 1.00 34.17 70 SER C CA 1
ATOM 9831 C C . SER C 1 70 ? 38.790 28.283 189.057 1.00 33.70 70 SER C C 1
ATOM 9832 O O . SER C 1 70 ? 37.809 27.570 189.288 1.00 45.78 70 SER C O 1
ATOM 9835 N N . GLU C 1 71 ? 39.078 28.738 187.835 1.00 44.91 71 GLU C N 1
ATOM 9836 C CA . GLU C 1 71 ? 38.315 28.280 186.677 1.00 33.77 71 GLU C CA 1
ATOM 9837 C C . GLU C 1 71 ? 38.359 26.761 186.563 1.00 39.41 71 GLU C C 1
ATOM 9838 O O . GLU C 1 71 ? 37.334 26.113 186.306 1.00 41.80 71 GLU C O 1
ATOM 9844 N N . THR C 1 72 ? 39.544 26.178 186.764 1.00 44.08 72 THR C N 1
ATOM 9845 C CA . THR C 1 72 ? 39.692 24.728 186.718 1.00 36.31 72 THR C CA 1
ATOM 9846 C C . THR C 1 72 ? 38.860 24.049 187.799 1.00 33.06 72 THR C C 1
ATOM 9847 O O . THR C 1 72 ? 38.278 22.986 187.561 1.00 41.42 72 THR C O 1
ATOM 9851 N N . ASP C 1 73 ? 38.812 24.630 189.000 1.00 37.76 73 ASP C N 1
ATOM 9852 C CA . ASP C 1 73 ? 38.007 24.047 190.071 1.00 37.91 73 ASP C CA 1
ATOM 9853 C C . ASP C 1 73 ? 36.528 23.998 189.695 1.00 37.20 73 ASP C C 1
ATOM 9854 O O . ASP C 1 73 ? 35.852 22.989 189.933 1.00 34.77 73 ASP C O 1
ATOM 9859 N N . ILE C 1 74 ? 36.007 25.083 189.117 1.00 36.19 74 ILE C N 1
ATOM 9860 C CA . ILE C 1 74 ? 34.605 25.110 188.703 1.00 28.72 74 ILE C CA 1
ATOM 9861 C C . ILE C 1 74 ? 34.357 24.102 187.587 1.00 40.18 74 ILE C C 1
ATOM 9862 O O . ILE C 1 74 ? 33.329 23.407 187.570 1.00 42.81 74 ILE C O 1
ATOM 9867 N N . ASP C 1 75 ? 35.280 24.026 186.623 1.00 46.54 75 ASP C N 1
ATOM 9868 C CA . ASP C 1 75 ? 35.169 23.017 185.574 1.00 32.19 75 ASP C CA 1
ATOM 9869 C C . ASP C 1 75 ? 35.138 21.611 186.161 1.00 35.28 75 ASP C C 1
ATOM 9870 O O . ASP C 1 75 ? 34.350 20.766 185.724 1.00 40.28 75 ASP C O 1
ATOM 9875 N N . ASN C 1 76 ? 36.000 21.342 187.145 1.00 36.62 76 ASN C N 1
ATOM 9876 C CA . ASN C 1 76 ? 36.018 20.038 187.801 1.00 34.20 76 ASN C CA 1
ATOM 9877 C C . ASN C 1 76 ? 34.695 19.753 188.497 1.00 43.29 76 ASN C C 1
ATOM 9878 O O . ASN C 1 76 ? 34.178 18.632 188.425 1.00 48.07 76 ASN C O 1
ATOM 9883 N N . LEU C 1 77 ? 34.145 20.749 189.196 1.00 43.31 77 LEU C N 1
ATOM 9884 C CA . LEU C 1 77 ? 32.830 20.596 189.811 1.00 33.52 77 LEU C CA 1
ATOM 9885 C C . LEU C 1 77 ? 31.791 20.178 188.781 1.00 34.52 77 LEU C C 1
ATOM 9886 O O . LEU C 1 77 ? 31.108 19.160 188.940 1.00 40.27 77 LEU C O 1
ATOM 9891 N N . PHE C 1 78 ? 31.657 20.965 187.712 1.00 34.09 78 PHE C N 1
ATOM 9892 C CA . PHE C 1 78 ? 30.647 20.662 186.702 1.00 38.66 78 PHE C CA 1
ATOM 9893 C C . PHE C 1 78 ? 30.873 19.293 186.062 1.00 42.53 78 PHE C C 1
ATOM 9894 O O . PHE C 1 78 ? 29.915 18.549 185.823 1.00 43.34 78 PHE C O 1
ATOM 9902 N N . ASN C 1 79 ? 32.129 18.939 185.780 1.00 34.37 79 ASN C N 1
ATOM 9903 C CA . ASN C 1 79 ? 32.401 17.709 185.043 1.00 33.63 79 ASN C CA 1
ATOM 9904 C C . ASN C 1 79 ? 32.234 16.467 185.915 1.00 36.75 79 ASN C C 1
ATOM 9905 O O . ASN C 1 79 ? 31.753 15.432 185.438 1.00 40.89 79 ASN C O 1
ATOM 9910 N N . LYS C 1 80 ? 32.620 16.542 187.188 1.00 35.07 80 LYS C N 1
ATOM 9911 C CA . LYS C 1 80 ? 32.811 15.344 187.996 1.00 28.32 80 LYS C CA 1
ATOM 9912 C C . LYS C 1 80 ? 31.847 15.198 189.162 1.00 35.40 80 LYS C C 1
ATOM 9913 O O . LYS C 1 80 ? 31.542 14.067 189.546 1.00 40.83 80 LYS C O 1
ATOM 9919 N N . SER C 1 81 ? 31.371 16.297 189.746 1.00 33.38 81 SER C N 1
ATOM 9920 C CA . SER C 1 81 ? 30.547 16.199 190.945 1.00 39.10 81 SER C CA 1
ATOM 9921 C C . SER C 1 81 ? 29.234 15.484 190.648 1.00 45.32 81 SER C C 1
ATOM 9922 O O . SER C 1 81 ? 28.504 15.853 189.724 1.00 40.45 81 SER C O 1
ATOM 9925 N N . THR C 1 82 ? 28.941 14.454 191.438 1.00 44.89 82 THR C N 1
ATOM 9926 C CA . THR C 1 82 ? 27.693 13.712 191.336 1.00 35.41 82 THR C CA 1
ATOM 9927 C C . THR C 1 82 ? 26.570 14.350 192.141 1.00 43.99 82 THR C C 1
ATOM 9928 O O . THR C 1 82 ? 25.481 13.774 192.232 1.00 48.58 82 THR C O 1
ATOM 9932 N N . LYS C 1 83 ? 26.813 15.522 192.725 1.00 48.73 83 LYS C N 1
ATOM 9933 C CA . LYS C 1 83 ? 25.816 16.196 193.548 1.00 38.04 83 LYS C CA 1
ATOM 9934 C C . LYS C 1 83 ? 25.977 17.707 193.429 1.00 36.31 83 LYS C C 1
ATOM 9935 O O . LYS C 1 83 ? 25.901 18.437 194.423 1.00 47.55 83 LYS C O 1
ATOM 9941 N N . LEU C 1 84 ? 26.210 18.186 192.204 1.00 34.31 84 LEU C N 1
ATOM 9942 C CA . LEU C 1 84 ? 26.321 19.622 191.966 1.00 43.70 84 LEU C CA 1
ATOM 9943 C C . LEU C 1 84 ? 25.061 20.359 192.403 1.00 46.27 84 LEU C C 1
ATOM 9944 O O . LEU C 1 84 ? 25.137 21.482 192.914 1.00 39.49 84 LEU C O 1
ATOM 9949 N N . GLY C 1 85 ? 23.891 19.750 192.197 1.00 34.42 85 GLY C N 1
ATOM 9950 C CA . GLY C 1 85 ? 22.650 20.398 192.594 1.00 35.38 85 GLY C CA 1
ATOM 9951 C C . GLY C 1 85 ? 22.551 20.613 194.092 1.00 43.78 85 GLY C C 1
ATOM 9952 O O . GLY C 1 85 ? 22.197 21.701 194.554 1.00 41.69 85 GLY C O 1
ATOM 9953 N N . GLU C 1 86 ? 22.837 19.566 194.872 1.00 41.33 86 GLU C N 1
ATOM 9954 C CA . GLU C 1 86 ? 22.815 19.696 196.326 1.00 36.22 86 GLU C CA 1
ATOM 9955 C C . GLU C 1 86 ? 23.815 20.744 196.796 1.00 43.13 86 GLU C C 1
ATOM 9956 O O . GLU C 1 86 ? 23.525 21.531 197.706 1.00 50.00 86 GLU C O 1
ATOM 9962 N N . GLN C 1 87 ? 24.993 20.780 196.170 1.00 44.45 87 GLN C N 1
ATOM 9963 C CA . GLN C 1 87 ? 26.024 21.726 196.579 1.00 34.41 87 GLN C CA 1
ATOM 9964 C C . GLN C 1 87 ? 25.625 23.159 196.248 1.00 37.23 87 GLN C C 1
ATOM 9965 O O . GLN C 1 87 ? 25.882 24.075 197.036 1.00 49.06 87 GLN C O 1
ATOM 9971 N N . LEU C 1 88 ? 25.005 23.376 195.085 1.00 34.36 88 LEU C N 1
ATOM 9972 C CA . LEU C 1 88 ? 24.509 24.708 194.752 1.00 38.27 88 LEU C CA 1
ATOM 9973 C C . LEU C 1 88 ? 23.381 25.129 195.686 1.00 40.44 88 LEU C C 1
ATOM 9974 O O . LEU C 1 88 ? 23.323 26.288 196.113 1.00 49.16 88 LEU C O 1
ATOM 9979 N N . ASN C 1 89 ? 22.469 24.206 196.005 1.00 38.17 89 ASN C N 1
ATOM 9980 C CA . ASN C 1 89 ? 21.381 24.529 196.922 1.00 40.82 89 ASN C CA 1
ATOM 9981 C C . ASN C 1 89 ? 21.913 24.905 198.300 1.00 43.27 89 ASN C C 1
ATOM 9982 O O . ASN C 1 89 ? 21.413 25.842 198.932 1.00 41.75 89 ASN C O 1
ATOM 9987 N N . ALA C 1 90 ? 22.923 24.180 198.785 1.00 39.74 90 ALA C N 1
ATOM 9988 C CA . ALA C 1 90 ? 23.532 24.532 200.064 1.00 41.44 90 ALA C CA 1
ATOM 9989 C C . ALA C 1 90 ? 24.279 25.858 199.978 1.00 51.18 90 ALA C C 1
ATOM 9990 O O . ALA C 1 90 ? 24.227 26.670 200.910 1.00 54.33 90 ALA C O 1
ATOM 9992 N N . PHE C 1 91 ? 24.979 26.094 198.865 1.00 49.22 91 PHE C N 1
ATOM 9993 C CA . PHE C 1 91 ? 25.819 27.281 198.738 1.00 46.30 91 PHE C CA 1
ATOM 9994 C C . PHE C 1 91 ? 24.993 28.557 198.647 1.00 38.22 91 PHE C C 1
ATOM 9995 O O . PHE C 1 91 ? 25.477 29.632 199.020 1.00 45.35 91 PHE C O 1
ATOM 10003 N N . TYR C 1 92 ? 23.759 28.466 198.154 1.00 38.00 92 TYR C N 1
ATOM 10004 C CA . TYR C 1 92 ? 22.874 29.618 198.050 1.00 38.62 92 TYR C CA 1
ATOM 10005 C C . TYR C 1 92 ? 21.667 29.506 198.971 1.00 47.94 92 TYR C C 1
ATOM 10006 O O . TYR C 1 92 ? 20.725 30.296 198.842 1.00 50.05 92 TYR C O 1
ATOM 10015 N N . ARG C 1 93 ? 21.698 28.565 199.913 1.00 49.07 93 ARG C N 1
ATOM 10016 C CA . ARG C 1 93 ? 20.648 28.352 200.909 1.00 50.63 93 ARG C CA 1
ATOM 10017 C C . ARG C 1 93 ? 19.262 28.407 200.265 1.00 52.58 93 ARG C C 1
ATOM 10018 O O . ARG C 1 93 ? 18.401 29.212 200.623 1.00 56.71 93 ARG C O 1
ATOM 10026 N N . THR C 1 94 ? 19.065 27.522 199.291 1.00 48.65 94 THR C N 1
ATOM 10027 C CA . THR C 1 94 ? 17.852 27.510 198.487 1.00 39.41 94 THR C CA 1
ATOM 10028 C C . THR C 1 94 ? 17.531 26.074 198.094 1.00 46.18 94 THR C C 1
ATOM 10029 O O . THR C 1 94 ? 18.200 25.126 198.515 1.00 47.78 94 THR C O 1
ATOM 10033 N N . ASP C 1 95 ? 16.480 25.921 197.282 1.00 42.61 95 ASP C N 1
ATOM 10034 C CA . ASP C 1 95 ? 16.072 24.612 196.788 1.00 47.03 95 ASP C CA 1
ATOM 10035 C C . ASP C 1 95 ? 15.737 24.626 195.300 1.00 51.75 95 ASP C C 1
ATOM 10036 O O . ASP C 1 95 ? 15.131 23.665 194.810 1.00 45.81 95 ASP C O 1
ATOM 10041 N N . ILE C 1 96 ? 16.111 25.678 194.569 1.00 48.65 96 ILE C N 1
ATOM 10042 C CA . ILE C 1 96 ? 15.629 25.852 193.204 1.00 43.55 96 ILE C CA 1
ATOM 10043 C C . ILE C 1 96 ? 16.363 24.976 192.196 1.00 43.52 96 ILE C C 1
ATOM 10044 O O . ILE C 1 96 ? 15.859 24.777 191.083 1.00 57.40 96 ILE C O 1
ATOM 10049 N N . PHE C 1 97 ? 17.532 24.447 192.545 1.00 44.12 97 PHE C N 1
ATOM 10050 C CA . PHE C 1 97 ? 18.308 23.637 191.617 1.00 48.56 97 PHE C CA 1
ATOM 10051 C C . PHE C 1 97 ? 17.976 22.162 191.797 1.00 46.80 97 PHE C C 1
ATOM 10052 O O . PHE C 1 97 ? 17.770 21.691 192.920 1.00 51.32 97 PHE C O 1
ATOM 10060 N N . SER C 1 98 ? 17.926 21.439 190.683 1.00 38.28 98 SER C N 1
ATOM 10061 C CA . SER C 1 98 ? 17.652 20.013 190.732 1.00 45.04 98 SER C CA 1
ATOM 10062 C C . SER C 1 98 ? 18.863 19.254 191.261 1.00 44.03 98 SER C C 1
ATOM 10063 O O . SER C 1 98 ? 20.002 19.720 191.192 1.00 56.98 98 SER C O 1
ATOM 10066 N N . LEU C 1 99 ? 18.603 18.063 191.783 1.00 40.81 99 LEU C N 1
ATOM 10067 C CA . LEU C 1 99 ? 19.632 17.279 192.444 1.00 38.44 99 LEU C CA 1
ATOM 10068 C C . LEU C 1 99 ? 20.395 16.439 191.427 1.00 41.31 99 LEU C C 1
ATOM 10069 O O . LEU C 1 99 ? 19.921 16.175 190.320 1.00 53.19 99 LEU C O 1
ATOM 10074 N N . GLY C 1 100 ? 21.588 16.013 191.819 1.00 39.64 100 GLY C N 1
ATOM 10075 C CA . GLY C 1 100 ? 22.433 15.204 190.964 1.00 44.47 100 GLY C CA 1
ATOM 10076 C C . GLY C 1 100 ? 23.539 15.990 190.288 1.00 41.49 100 GLY C C 1
ATOM 10077 O O . GLY C 1 100 ? 23.968 17.053 190.740 1.00 52.76 100 GLY C O 1
ATOM 10078 N N . ASN C 1 101 ? 24.003 15.440 189.166 1.00 41.24 101 ASN C N 1
ATOM 10079 C CA . ASN C 1 101 ? 25.160 15.969 188.461 1.00 40.79 101 ASN C CA 1
ATOM 10080 C C . ASN C 1 101 ? 24.776 17.180 187.610 1.00 35.79 101 ASN C C 1
ATOM 10081 O O . ASN C 1 101 ? 23.638 17.655 187.625 1.00 41.51 101 ASN C O 1
ATOM 10086 N N . ALA C 1 102 ? 25.759 17.692 186.860 1.00 37.53 102 ALA C N 1
ATOM 10087 C CA . ALA C 1 102 ? 25.550 18.895 186.059 1.00 40.80 102 ALA C CA 1
ATOM 10088 C C . ALA C 1 102 ? 24.457 18.710 185.015 1.00 46.80 102 ALA C C 1
ATOM 10089 O O . ALA C 1 102 ? 23.774 19.677 184.663 1.00 37.56 102 ALA C O 1
ATOM 10091 N N . ASP C 1 103 ? 24.287 17.494 184.493 1.00 39.54 103 ASP C N 1
ATOM 10092 C CA . ASP C 1 103 ? 23.254 17.277 183.485 1.00 32.41 103 ASP C CA 1
ATOM 10093 C C . ASP C 1 103 ? 21.862 17.484 184.069 1.00 36.67 103 ASP C C 1
ATOM 10094 O O . ASP C 1 103 ? 21.009 18.127 183.444 1.00 39.48 103 ASP C O 1
ATOM 10099 N N . ASN C 1 104 ? 21.618 16.957 185.271 1.00 38.40 104 ASN C N 1
ATOM 10100 C CA . ASN C 1 104 ? 20.334 17.173 185.931 1.00 35.47 104 ASN C CA 1
ATOM 10101 C C . ASN C 1 104 ? 20.102 18.650 186.224 1.00 47.14 104 ASN C C 1
ATOM 10102 O O . ASN C 1 104 ? 18.971 19.142 186.123 1.00 55.46 104 ASN C O 1
ATOM 10107 N N . VAL C 1 105 ? 21.160 19.373 186.598 1.00 43.93 105 VAL C N 1
ATOM 10108 C CA . VAL C 1 105 ? 21.024 20.795 186.902 1.00 39.31 105 VAL C CA 1
ATOM 10109 C C . VAL C 1 105 ? 20.692 21.577 185.637 1.00 40.40 105 VAL C C 1
ATOM 10110 O O . VAL C 1 105 ? 19.800 22.434 185.629 1.00 54.26 105 VAL C O 1
ATOM 10114 N N . VAL C 1 106 ? 21.409 21.291 184.549 1.00 41.46 106 VAL C N 1
ATOM 10115 C CA . VAL C 1 106 ? 21.172 21.971 183.279 1.00 49.59 106 VAL C CA 1
ATOM 10116 C C . VAL C 1 106 ? 19.773 21.665 182.758 1.00 44.32 106 VAL C C 1
ATOM 10117 O O . VAL C 1 106 ? 19.115 22.528 182.164 1.00 41.20 106 VAL C O 1
ATOM 10121 N N . LYS C 1 107 ? 19.286 20.441 182.990 1.00 40.23 107 LYS C N 1
ATOM 10122 C CA . LYS C 1 107 ? 17.990 20.044 182.446 1.00 44.68 107 LYS C CA 1
ATOM 10123 C C . LYS C 1 107 ? 16.857 20.929 182.952 1.00 41.46 107 LYS C C 1
ATOM 10124 O O . LYS C 1 107 ? 15.894 21.181 182.219 1.00 50.85 107 LYS C O 1
ATOM 10130 N N . GLU C 1 108 ? 16.957 21.428 184.183 1.00 55.01 108 GLU C N 1
ATOM 10131 C CA . GLU C 1 108 ? 15.893 22.225 184.780 1.00 46.33 108 GLU C CA 1
ATOM 10132 C C . GLU C 1 108 ? 16.257 23.699 184.909 1.00 41.07 108 GLU C C 1
ATOM 10133 O O . GLU C 1 108 ? 15.490 24.467 185.500 1.00 47.30 108 GLU C O 1
ATOM 10147 N N . THR C 1 110 ? 16.652 27.592 184.425 1.00 41.34 110 THR C N 1
ATOM 10148 C CA . THR C 1 110 ? 15.939 28.705 183.820 1.00 40.13 110 THR C CA 1
ATOM 10149 C C . THR C 1 110 ? 16.810 29.954 183.885 1.00 36.94 110 THR C C 1
ATOM 10150 O O . THR C 1 110 ? 17.835 29.988 184.570 1.00 50.34 110 THR C O 1
ATOM 10154 N N . ILE C 1 111 ? 16.391 30.990 183.155 1.00 35.05 111 ILE C N 1
ATOM 10155 C CA . ILE C 1 111 ? 17.117 32.258 183.186 1.00 39.31 111 ILE C CA 1
ATOM 10156 C C . ILE C 1 111 ? 17.076 32.861 184.585 1.00 43.98 111 ILE C C 1
ATOM 10157 O O . ILE C 1 111 ? 18.074 33.406 185.073 1.00 41.24 111 ILE C O 1
ATOM 10162 N N . GLU C 1 112 ? 15.917 32.781 185.246 1.00 44.07 112 GLU C N 1
ATOM 10163 C CA . GLU C 1 112 ? 15.793 33.271 186.616 1.00 40.46 112 GLU C CA 1
ATOM 10164 C C . GLU C 1 112 ? 16.810 32.609 187.537 1.00 45.77 112 GLU C C 1
ATOM 10165 O O . GLU C 1 112 ? 17.566 33.290 188.241 1.00 48.08 112 GLU C O 1
ATOM 10171 N N . HIS C 1 113 ? 16.839 31.275 187.549 1.00 41.18 113 HIS C N 1
ATOM 10172 C CA . HIS C 1 113 ? 17.754 30.558 188.431 1.00 37.73 113 HIS C CA 1
ATOM 10173 C C . HIS C 1 113 ? 19.206 30.795 188.032 1.00 37.27 113 HIS C C 1
ATOM 10174 O O . HIS C 1 113 ? 20.090 30.862 188.895 1.00 38.51 113 HIS C O 1
ATOM 10181 N N . TYR C 1 114 ? 19.473 30.909 186.728 1.00 37.03 114 TYR C N 1
ATOM 10182 C CA . TYR C 1 114 ? 20.827 31.202 186.267 1.00 39.54 114 TYR C CA 1
ATOM 10183 C C . TYR C 1 114 ? 21.313 32.551 186.782 1.00 36.28 114 TYR C C 1
ATOM 10184 O O . TYR C 1 114 ? 22.458 32.676 187.233 1.00 40.05 114 TYR C O 1
ATOM 10193 N N . ASN C 1 115 ? 20.458 33.574 186.724 1.00 39.79 115 ASN C N 1
ATOM 10194 C CA . ASN C 1 115 ? 20.857 34.902 187.175 1.00 43.54 115 ASN C CA 1
ATOM 10195 C C . ASN C 1 115 ? 21.069 34.973 188.682 1.00 41.98 115 ASN C C 1
ATOM 10196 O O . ASN C 1 115 ? 21.785 35.864 189.151 1.00 45.19 115 ASN C O 1
ATOM 10201 N N . SER C 1 116 ? 20.463 34.065 189.451 1.00 40.06 116 SER C N 1
ATOM 10202 C CA . SER C 1 116 ? 20.689 34.041 190.891 1.00 35.54 116 SER C CA 1
ATOM 10203 C C . SER C 1 116 ? 22.081 33.540 191.252 1.00 41.64 116 SER C C 1
ATOM 10204 O O . SER C 1 116 ? 22.484 33.662 192.413 1.00 56.93 116 SER C O 1
ATOM 10207 N N . LEU C 1 117 ? 22.815 32.985 190.293 1.00 43.85 117 LEU C N 1
ATOM 10208 C CA . LEU C 1 117 ? 24.158 32.484 190.536 1.00 38.80 117 LEU C CA 1
ATOM 10209 C C . LEU C 1 117 ? 25.169 33.624 190.537 1.00 43.62 117 LEU C C 1
ATOM 10210 O O . LEU C 1 117 ? 24.973 34.662 189.898 1.00 41.35 117 LEU C O 1
ATOM 10215 N N . GLU C 1 118 ? 26.257 33.422 191.272 1.00 40.11 118 GLU C N 1
ATOM 10216 C CA . GLU C 1 118 ? 27.366 34.358 191.230 1.00 42.77 118 GLU C CA 1
ATOM 10217 C C . GLU C 1 118 ? 28.182 34.136 189.956 1.00 39.11 118 GLU C C 1
ATOM 10218 O O . GLU C 1 118 ? 27.983 33.167 189.219 1.00 44.94 118 GLU C O 1
ATOM 10224 N N . GLU C 1 119 ? 29.104 35.068 189.696 1.00 43.01 119 GLU C N 1
ATOM 10225 C CA . GLU C 1 119 ? 29.778 35.119 188.399 1.00 43.37 119 GLU C CA 1
ATOM 10226 C C . GLU C 1 119 ? 30.489 33.811 188.071 1.00 42.86 119 GLU C C 1
ATOM 10227 O O . GLU C 1 119 ? 30.407 33.320 186.936 1.00 38.14 119 GLU C O 1
ATOM 10233 N N . LYS C 1 120 ? 31.205 33.239 189.043 1.00 41.33 120 LYS C N 1
ATOM 10234 C CA . LYS C 1 120 ? 32.007 32.052 188.765 1.00 31.17 120 LYS C CA 1
ATOM 10235 C C . LYS C 1 120 ? 31.135 30.882 188.328 1.00 43.39 120 LYS C C 1
ATOM 10236 O O . LYS C 1 120 ? 31.503 30.131 187.417 1.00 47.55 120 LYS C O 1
ATOM 10242 N N . PHE C 1 121 ? 29.949 30.740 188.920 1.00 37.78 121 PHE C N 1
ATOM 10243 C CA . PHE C 1 121 ? 29.094 29.614 188.564 1.00 34.71 121 PHE C CA 1
ATOM 10244 C C . PHE C 1 121 ? 28.326 29.861 187.271 1.00 38.22 121 PHE C C 1
ATOM 10245 O O . PHE C 1 121 ? 28.057 28.909 186.528 1.00 37.50 121 PHE C O 1
ATOM 10253 N N . LYS C 1 122 ? 27.988 31.117 186.968 1.00 34.84 122 LYS C N 1
ATOM 10254 C CA . LYS C 1 122 ? 27.479 31.437 185.637 1.00 32.28 122 LYS C CA 1
ATOM 10255 C C . LYS C 1 122 ? 28.495 31.050 184.569 1.00 36.08 122 LYS C C 1
ATOM 10256 O O . LYS C 1 122 ? 28.157 30.396 183.572 1.00 34.72 122 LYS C O 1
ATOM 10262 N N . ALA C 1 123 ? 29.752 31.458 184.763 1.00 36.33 123 ALA C N 1
ATOM 10263 C CA . ALA C 1 123 ? 30.808 31.101 183.822 1.00 33.84 123 ALA C CA 1
ATOM 10264 C C . ALA C 1 123 ? 30.995 29.590 183.742 1.00 34.00 123 ALA C C 1
ATOM 10265 O O . ALA C 1 123 ? 31.264 29.048 182.663 1.00 46.13 123 ALA C O 1
ATOM 10267 N N . GLY C 1 124 ? 30.882 28.897 184.877 1.00 29.53 124 GLY C N 1
ATOM 10268 C CA . GLY C 1 124 ? 30.966 27.444 184.856 1.00 33.19 124 GLY C CA 1
ATOM 10269 C C . GLY C 1 124 ? 29.874 26.805 184.019 1.00 42.75 124 GLY C C 1
ATOM 10270 O O . GLY C 1 124 ? 30.133 25.892 183.232 1.00 45.60 124 GLY C O 1
ATOM 10271 N N . TYR C 1 125 ? 28.632 27.269 184.193 1.00 43.79 125 TYR C N 1
ATOM 10272 C CA . TYR C 1 125 ? 27.532 26.803 183.351 1.00 39.90 125 TYR C CA 1
ATOM 10273 C C . TYR C 1 125 ? 27.837 27.034 181.877 1.00 36.43 125 TYR C C 1
ATOM 10274 O O . TYR C 1 125 ? 27.663 26.134 181.041 1.00 41.34 125 TYR C O 1
ATOM 10283 N N . ASP C 1 126 ? 28.268 28.253 181.540 1.00 33.31 126 ASP C N 1
ATOM 10284 C CA . ASP C 1 126 ? 28.599 28.586 180.158 1.00 31.21 126 ASP C CA 1
ATOM 10285 C C . ASP C 1 126 ? 29.632 27.622 179.589 1.00 39.06 126 ASP C C 1
ATOM 10286 O O . ASP C 1 126 ? 29.432 27.031 178.520 1.00 38.59 126 ASP C O 1
ATOM 10291 N N . ARG C 1 127 ? 30.750 27.455 180.297 1.00 37.50 127 ARG C N 1
ATOM 10292 C CA . ARG C 1 127 ? 31.830 26.614 179.797 1.00 35.50 127 ARG C CA 1
ATOM 10293 C C . ARG C 1 127 ? 31.398 25.156 179.687 1.00 43.78 127 ARG C C 1
ATOM 10294 O O . ARG C 1 127 ? 31.769 24.466 178.732 1.00 44.45 127 ARG C O 1
ATOM 10302 N N . TYR C 1 128 ? 30.620 24.664 180.655 1.00 40.93 128 TYR C N 1
ATOM 10303 C CA . TYR C 1 128 ? 30.187 23.271 180.610 1.00 33.00 128 TYR C CA 1
ATOM 10304 C C . TYR C 1 128 ? 29.271 23.010 179.420 1.00 33.84 128 TYR C C 1
ATOM 10305 O O . TYR C 1 128 ? 29.454 22.027 178.684 1.00 39.76 128 TYR C O 1
ATOM 10314 N N . VAL C 1 129 ? 28.270 23.872 179.215 1.00 37.31 129 VAL C N 1
ATOM 10315 C CA . VAL C 1 129 ? 27.375 23.651 178.083 1.00 36.59 129 VAL C CA 1
ATOM 10316 C C . VAL C 1 129 ? 28.127 23.830 176.769 1.00 44.82 129 VAL C C 1
ATOM 10317 O O . VAL C 1 129 ? 27.856 23.120 175.792 1.00 51.20 129 VAL C O 1
ATOM 10321 N N . THR C 1 130 ? 29.095 24.752 176.722 1.00 36.88 130 THR C N 1
ATOM 10322 C CA . THR C 1 130 ? 29.910 24.908 175.522 1.00 37.68 130 THR C CA 1
ATOM 10323 C C . THR C 1 130 ? 30.708 23.642 175.230 1.00 37.34 130 THR C C 1
ATOM 10324 O O . THR C 1 130 ? 30.756 23.175 174.086 1.00 42.35 130 THR C O 1
ATOM 10328 N N . ARG C 1 131 ? 31.349 23.078 176.257 1.00 29.98 131 ARG C N 1
ATOM 10329 C CA . ARG C 1 131 ? 32.107 21.844 176.079 1.00 39.80 131 ARG C CA 1
ATOM 10330 C C . ARG C 1 131 ? 31.216 20.724 175.564 1.00 40.90 131 ARG C C 1
ATOM 10331 O O . ARG C 1 131 ? 31.588 19.993 174.638 1.00 45.02 131 ARG C O 1
ATOM 10339 N N . GLU C 1 132 ? 30.033 20.566 176.162 1.00 31.38 132 GLU C N 1
ATOM 10340 C CA . GLU C 1 132 ? 29.160 19.470 175.755 1.00 37.45 132 GLU C CA 1
ATOM 10341 C C . GLU C 1 132 ? 28.633 19.658 174.336 1.00 37.84 132 GLU C C 1
ATOM 10342 O O . GLU C 1 132 ? 28.520 18.686 173.580 1.00 33.48 132 GLU C O 1
ATOM 10348 N N . GLN C 1 133 ? 28.306 20.894 173.953 1.00 31.82 133 GLN C N 1
ATOM 10349 C CA . GLN C 1 133 ? 27.787 21.129 172.609 1.00 40.05 133 GLN C CA 1
ATOM 10350 C C . GLN C 1 133 ? 28.872 21.033 171.540 1.00 41.43 133 GLN C C 1
ATOM 10351 O O . GLN C 1 133 ? 28.598 20.581 170.423 1.00 50.27 133 GLN C O 1
ATOM 10357 N N . GLU C 1 134 ? 30.095 21.461 171.846 1.00 36.40 134 GLU C N 1
ATOM 10358 C CA . GLU C 1 134 ? 31.157 21.452 170.848 1.00 37.37 134 GLU C CA 1
ATOM 10359 C C . GLU C 1 134 ? 31.778 20.076 170.635 1.00 33.69 134 GLU C C 1
ATOM 10360 O O . GLU C 1 134 ? 32.613 19.926 169.737 1.00 29.17 134 GLU C O 1
ATOM 10366 N N . LYS C 1 135 ? 31.403 19.079 171.432 1.00 31.87 135 LYS C N 1
ATOM 10367 C CA . LYS C 1 135 ? 31.785 17.708 171.140 1.00 30.09 135 LYS C CA 1
ATOM 10368 C C . LYS C 1 135 ? 30.956 17.168 169.974 1.00 34.57 135 LYS C C 1
ATOM 10369 O O . LYS C 1 135 ? 30.008 17.800 169.499 1.00 34.59 135 LYS C O 1
ATOM 10375 N N . SER C 1 136 ? 31.318 15.970 169.516 1.00 30.67 136 SER C N 1
ATOM 10376 C CA . SER C 1 136 ? 30.543 15.292 168.485 1.00 30.51 136 SER C CA 1
ATOM 10377 C C . SER C 1 136 ? 29.337 14.557 169.051 1.00 42.35 136 SER C C 1
ATOM 10378 O O . SER C 1 136 ? 28.606 13.915 168.289 1.00 47.57 136 SER C O 1
ATOM 10381 N N . THR C 1 137 ? 29.112 14.643 170.363 1.00 36.71 137 THR C N 1
ATOM 10382 C CA . THR C 1 137 ? 27.931 14.085 171.007 1.00 33.30 137 THR C CA 1
ATOM 10383 C C . THR C 1 137 ? 26.917 15.161 171.379 1.00 41.12 137 THR C C 1
ATOM 10384 O O . THR C 1 137 ? 26.142 14.981 172.325 1.00 41.07 137 THR C O 1
ATOM 10388 N N . ILE C 1 138 ? 26.920 16.286 170.657 1.00 32.78 138 ILE C N 1
ATOM 10389 C CA . ILE C 1 138 ? 25.991 17.375 170.956 1.00 35.69 138 ILE C CA 1
ATOM 10390 C C . ILE C 1 138 ? 24.550 16.892 170.847 1.00 33.17 138 ILE C C 1
ATOM 10391 O O . ILE C 1 138 ? 23.709 17.191 171.703 1.00 43.79 138 ILE C O 1
ATOM 10396 N N . GLY C 1 139 ? 24.243 16.147 169.784 1.00 34.75 139 GLY C N 1
ATOM 10397 C CA . GLY C 1 139 ? 22.887 15.657 169.608 1.00 41.21 139 GLY C CA 1
ATOM 10398 C C . GLY C 1 139 ? 22.461 14.725 170.725 1.00 42.78 139 GLY C C 1
ATOM 10399 O O . GLY C 1 139 ? 21.381 14.877 171.300 1.00 48.83 139 GLY C O 1
ATOM 10400 N N . ALA C 1 140 ? 23.305 13.739 171.040 1.00 46.56 140 ALA C N 1
ATOM 10401 C CA . ALA C 1 140 ? 22.996 12.818 172.128 1.00 34.53 140 ALA C CA 1
ATOM 10402 C C . ALA C 1 140 ? 22.900 13.547 173.462 1.00 34.75 140 ALA C C 1
ATOM 10403 O O . ALA C 1 140 ? 22.058 13.207 174.302 1.00 39.42 140 ALA C O 1
ATOM 10405 N N . TRP C 1 141 ? 23.753 14.552 173.678 1.00 33.97 141 TRP C N 1
ATOM 10406 C CA . TRP C 1 141 ? 23.709 15.300 174.931 1.00 40.27 141 TRP C CA 1
ATOM 10407 C C . TRP C 1 141 ? 22.397 16.060 175.072 1.00 42.90 141 TRP C C 1
ATOM 10408 O O . TRP C 1 141 ? 21.736 15.989 176.113 1.00 38.81 141 TRP C O 1
ATOM 10419 N N . PHE C 1 142 ? 22.013 16.814 174.037 1.00 43.48 142 PHE C N 1
ATOM 10420 C CA . PHE C 1 142 ? 20.712 17.478 174.048 1.00 39.18 142 PHE C CA 1
ATOM 10421 C C . PHE C 1 142 ? 19.584 16.475 174.266 1.00 44.20 142 PHE C C 1
ATOM 10422 O O . PHE C 1 142 ? 18.668 16.715 175.061 1.00 43.91 142 PHE C O 1
ATOM 10430 N N . ASN C 1 143 ? 19.635 15.342 173.560 1.00 39.56 143 ASN C N 1
ATOM 10431 C CA . ASN C 1 143 ? 18.544 14.373 173.606 1.00 44.86 143 ASN C CA 1
ATOM 10432 C C . ASN C 1 143 ? 18.378 13.781 175.001 1.00 50.38 143 ASN C C 1
ATOM 10433 O O . ASN C 1 143 ? 17.262 13.709 175.528 1.00 60.07 143 ASN C O 1
ATOM 10438 N N . SER C 1 144 ? 19.480 13.345 175.616 1.00 39.16 144 SER C N 1
ATOM 10439 C CA . SER C 1 144 ? 19.386 12.662 176.902 1.00 38.44 144 SER C CA 1
ATOM 10440 C C . SER C 1 144 ? 19.231 13.644 178.057 1.00 40.67 144 SER C C 1
ATOM 10441 O O . SER C 1 144 ? 18.484 13.373 179.004 1.00 50.03 144 SER C O 1
ATOM 10444 N N . THR C 1 145 ? 19.931 14.780 178.001 1.00 41.63 145 THR C N 1
ATOM 10445 C CA . THR C 1 145 ? 19.887 15.741 179.098 1.00 37.29 145 THR C CA 1
ATOM 10446 C C . THR C 1 145 ? 18.480 16.282 179.308 1.00 40.77 145 THR C C 1
ATOM 10447 O O . THR C 1 145 ? 18.012 16.386 180.446 1.00 46.06 145 THR C O 1
ATOM 10451 N N . PHE C 1 146 ? 17.785 16.623 178.223 1.00 43.21 146 PHE C N 1
ATOM 10452 C CA . PHE C 1 146 ? 16.463 17.228 178.307 1.00 48.12 146 PHE C CA 1
ATOM 10453 C C . PHE C 1 146 ? 15.342 16.258 177.952 1.00 47.46 146 PHE C C 1
ATOM 10454 O O . PHE C 1 146 ? 14.184 16.680 177.853 1.00 57.63 146 PHE C O 1
ATOM 10462 N N . SER C 1 147 ? 15.655 14.974 177.768 1.00 53.04 147 SER C N 1
ATOM 10463 C CA . SER C 1 147 ? 14.657 13.941 177.483 1.00 54.88 147 SER C CA 1
ATOM 10464 C C . SER C 1 147 ? 13.788 14.326 176.286 1.00 46.05 147 SER C C 1
ATOM 10465 O O . SER C 1 147 ? 12.559 14.244 176.322 1.00 56.30 147 SER C O 1
ATOM 10468 N N . LEU C 1 148 ? 14.449 14.753 175.209 1.00 54.08 148 LEU C N 1
ATOM 10469 C CA . LEU C 1 148 ? 13.732 15.148 174.002 1.00 52.12 148 LEU C CA 1
ATOM 10470 C C . LEU C 1 148 ? 13.146 13.961 173.244 1.00 54.96 148 LEU C C 1
ATOM 10471 O O . LEU C 1 148 ? 12.195 14.149 172.477 1.00 61.20 148 LEU C O 1
ATOM 10476 N N . ASP C 1 149 ? 13.685 12.758 173.437 1.00 54.22 149 ASP C N 1
ATOM 10477 C CA . ASP C 1 149 ? 13.165 11.534 172.824 1.00 56.57 149 ASP C CA 1
ATOM 10478 C C . ASP C 1 149 ? 13.056 11.673 171.302 1.00 56.13 149 ASP C C 1
ATOM 10479 O O . ASP C 1 149 ? 11.984 11.546 170.708 1.00 61.75 149 ASP C O 1
ATOM 10484 N N . ASN C 1 150 ? 14.201 11.938 170.675 1.00 57.44 150 ASN C N 1
ATOM 10485 C CA . ASN C 1 150 ? 14.279 12.183 169.235 1.00 54.81 150 ASN C CA 1
ATOM 10486 C C . ASN C 1 150 ? 15.461 11.396 168.683 1.00 57.66 150 ASN C C 1
ATOM 10487 O O . ASN C 1 150 ? 16.612 11.684 169.025 1.00 70.58 150 ASN C O 1
ATOM 10492 N N . THR C 1 151 ? 15.180 10.404 167.834 1.00 46.26 151 THR C N 1
ATOM 10493 C CA . THR C 1 151 ? 16.244 9.538 167.337 1.00 47.34 151 THR C CA 1
ATOM 10494 C C . THR C 1 151 ? 17.093 10.188 166.245 1.00 57.44 151 THR C C 1
ATOM 10495 O O . THR C 1 151 ? 18.282 9.869 166.134 1.00 62.29 151 THR C O 1
ATOM 10499 N N . ASP C 1 152 ? 16.519 11.071 165.420 1.00 60.66 152 ASP C N 1
ATOM 10500 C CA . ASP C 1 152 ? 17.342 11.844 164.489 1.00 63.10 152 ASP C CA 1
ATOM 10501 C C . ASP C 1 152 ? 18.397 12.660 165.227 1.00 53.15 152 ASP C C 1
ATOM 10502 O O . ASP C 1 152 ? 19.584 12.619 164.883 1.00 59.34 152 ASP C O 1
ATOM 10507 N N . LEU C 1 153 ? 17.971 13.427 166.234 1.00 52.26 153 LEU C N 1
ATOM 10508 C CA . LEU C 1 153 ? 18.893 14.255 167.007 1.00 48.54 153 LEU C CA 1
ATOM 10509 C C . LEU C 1 153 ? 20.038 13.438 167.597 1.00 49.16 153 LEU C C 1
ATOM 10510 O O . LEU C 1 153 ? 21.168 13.926 167.694 1.00 43.64 153 LEU C O 1
ATOM 10515 N N . GLU C 1 154 ? 19.754 12.197 168.007 1.00 52.89 154 GLU C N 1
ATOM 10516 C CA . GLU C 1 154 ? 20.746 11.343 168.661 1.00 45.60 154 GLU C CA 1
ATOM 10517 C C . GLU C 1 154 ? 22.084 11.316 167.923 1.00 49.72 154 GLU C C 1
ATOM 10518 O O . GLU C 1 154 ? 23.147 11.446 168.541 1.00 41.84 154 GLU C O 1
ATOM 10524 N N . ASN C 1 155 ? 22.053 11.147 166.601 1.00 51.99 155 ASN C N 1
ATOM 10525 C CA . ASN C 1 155 ? 23.258 10.883 165.823 1.00 40.90 155 ASN C CA 1
ATOM 10526 C C . ASN C 1 155 ? 23.860 12.129 165.180 1.00 40.53 155 ASN C C 1
ATOM 10527 O O . ASN C 1 155 ? 24.830 12.012 164.425 1.00 55.78 155 ASN C O 1
ATOM 10532 N N . LEU C 1 156 ? 23.320 13.313 165.457 1.00 38.93 156 LEU C N 1
ATOM 10533 C CA . LEU C 1 156 ? 23.868 14.537 164.886 1.00 45.89 156 LEU C CA 1
ATOM 10534 C C . LEU C 1 156 ? 25.054 15.024 165.712 1.00 51.51 156 LEU C C 1
ATOM 10535 O O . LEU C 1 156 ? 25.004 15.049 166.945 1.00 43.35 156 LEU C O 1
ATOM 10540 N N . THR C 1 157 ? 26.128 15.415 165.020 1.00 46.57 157 THR C N 1
ATOM 10541 C CA . THR C 1 157 ? 27.407 15.678 165.665 1.00 39.01 157 THR C CA 1
ATOM 10542 C C . THR C 1 157 ? 27.817 17.144 165.678 1.00 39.94 157 THR C C 1
ATOM 10543 O O . THR C 1 157 ? 28.768 17.491 166.387 1.00 46.03 157 THR C O 1
ATOM 10547 N N . THR C 1 158 ? 27.143 18.012 164.925 1.00 44.41 158 THR C N 1
ATOM 10548 C CA . THR C 1 158 ? 27.408 19.444 164.968 1.00 45.65 158 THR C CA 1
ATOM 10549 C C . THR C 1 158 ? 26.091 20.206 165.041 1.00 49.80 158 THR C C 1
ATOM 10550 O O . THR C 1 158 ? 25.022 19.673 164.734 1.00 50.51 158 THR C O 1
ATOM 10554 N N . ILE C 1 159 ? 26.185 21.471 165.461 1.00 47.18 159 ILE C N 1
ATOM 10555 C CA . ILE C 1 159 ? 25.003 22.328 165.513 1.00 39.26 159 ILE C CA 1
ATOM 10556 C C . ILE C 1 159 ? 24.449 22.574 164.114 1.00 47.14 159 ILE C C 1
ATOM 10557 O O . ILE C 1 159 ? 23.232 22.710 163.935 1.00 46.40 159 ILE C O 1
ATOM 10562 N N . GLU C 1 160 ? 25.322 22.643 163.105 1.00 45.41 160 GLU C N 1
ATOM 10563 C CA . GLU C 1 160 ? 24.855 22.829 161.735 1.00 37.58 160 GLU C CA 1
ATOM 10564 C C . GLU C 1 160 ? 24.035 21.633 161.266 1.00 40.76 160 GLU C C 1
ATOM 10565 O O . GLU C 1 160 ? 23.011 21.798 160.593 1.00 53.18 160 GLU C O 1
ATOM 10571 N N . GLU C 1 161 ? 24.478 20.418 161.603 1.00 41.56 161 GLU C N 1
ATOM 10572 C CA . GLU C 1 161 ? 23.695 19.231 161.277 1.00 41.89 161 GLU C CA 1
ATOM 10573 C C . GLU C 1 161 ? 22.340 19.251 161.971 1.00 43.13 161 GLU C C 1
ATOM 10574 O O . GLU C 1 161 ? 21.358 18.729 161.432 1.00 47.64 161 GLU C O 1
ATOM 10580 N N . ILE C 1 162 ? 22.268 19.845 163.165 1.00 43.22 162 ILE C N 1
ATOM 10581 C CA . ILE C 1 162 ? 20.993 19.949 163.866 1.00 45.04 162 ILE C CA 1
ATOM 10582 C C . ILE C 1 162 ? 20.087 20.961 163.178 1.00 51.85 162 ILE C C 1
ATOM 10583 O O . ILE C 1 162 ? 18.890 20.713 162.987 1.00 65.19 162 ILE C O 1
ATOM 10588 N N . LEU C 1 163 ? 20.637 22.113 162.788 1.00 45.35 163 LEU C N 1
ATOM 10589 C CA . LEU C 1 163 ? 19.830 23.125 162.117 1.00 36.48 163 LEU C CA 1
ATOM 10590 C C . LEU C 1 163 ? 19.418 22.698 160.714 1.00 42.34 163 LEU C C 1
ATOM 10591 O O . LEU C 1 163 ? 18.435 23.225 160.185 1.00 57.41 163 LEU C O 1
ATOM 10596 N N . ALA C 1 164 ? 20.145 21.761 160.101 1.00 43.85 164 ALA C N 1
ATOM 10597 C CA . ALA C 1 164 ? 19.700 21.214 158.825 1.00 43.09 164 ALA C CA 1
ATOM 10598 C C . ALA C 1 164 ? 18.470 20.331 158.996 1.00 44.77 164 ALA C C 1
ATOM 10599 O O . ALA C 1 164 ? 17.697 20.156 158.046 1.00 45.78 164 ALA C O 1
ATOM 10601 N N . ASN C 1 165 ? 18.278 19.763 160.186 1.00 46.40 165 ASN C N 1
ATOM 10602 C CA . ASN C 1 165 ? 17.159 18.872 160.475 1.00 42.53 165 ASN C CA 1
ATOM 10603 C C . ASN C 1 165 ? 16.096 19.678 161.215 1.00 43.86 165 ASN C C 1
ATOM 10604 O O . ASN C 1 165 ? 16.318 20.121 162.346 1.00 54.34 165 ASN C O 1
ATOM 10609 N N . VAL C 1 166 ? 14.936 19.855 160.581 1.00 47.55 166 VAL C N 1
ATOM 10610 C CA . VAL C 1 166 ? 13.879 20.667 161.177 1.00 45.28 166 VAL C CA 1
ATOM 10611 C C . VAL C 1 166 ? 13.293 19.975 162.403 1.00 49.87 166 VAL C C 1
ATOM 10612 O O . VAL C 1 166 ? 13.017 20.620 163.423 1.00 54.60 166 VAL C O 1
ATOM 10616 N N . GLU C 1 167 ? 13.078 18.659 162.317 1.00 46.60 167 GLU C N 1
ATOM 10617 C CA . GLU C 1 167 ? 12.502 17.915 163.436 1.00 53.81 167 GLU C CA 1
ATOM 10618 C C . GLU C 1 167 ? 13.353 18.059 164.693 1.00 55.83 167 GLU C C 1
ATOM 10619 O O . GLU C 1 167 ? 12.834 18.350 165.777 1.00 60.08 167 GLU C O 1
ATOM 10625 N N . ALA C 1 168 ? 14.670 17.874 164.563 1.00 52.95 168 ALA C N 1
ATOM 10626 C CA . ALA C 1 168 ? 15.550 17.972 165.726 1.00 50.05 168 ALA C CA 1
ATOM 10627 C C . ALA C 1 168 ? 15.600 19.398 166.262 1.00 51.30 168 ALA C C 1
ATOM 10628 O O . ALA C 1 168 ? 15.598 19.612 167.482 1.00 60.08 168 ALA C O 1
ATOM 10630 N N . THR C 1 169 ? 15.683 20.384 165.362 1.00 45.01 169 THR C N 1
ATOM 10631 C CA . THR C 1 169 ? 15.652 21.782 165.780 1.00 44.64 169 THR C CA 1
ATOM 10632 C C . THR C 1 169 ? 14.410 22.088 166.608 1.00 35.87 169 THR C C 1
ATOM 10633 O O . THR C 1 169 ? 14.501 22.713 167.669 1.00 49.01 169 THR C O 1
ATOM 10637 N N . ASN C 1 170 ? 13.238 21.659 166.139 1.00 45.94 170 ASN C N 1
ATOM 10638 C CA . ASN C 1 170 ? 12.017 21.916 166.900 1.00 47.34 170 ASN C CA 1
ATOM 10639 C C . ASN C 1 170 ? 11.993 21.119 168.201 1.00 49.11 170 ASN C C 1
ATOM 10640 O O . ASN C 1 170 ? 11.458 21.591 169.209 1.00 58.89 170 ASN C O 1
ATOM 10645 N N . ALA C 1 171 ? 12.545 19.900 168.196 1.00 49.09 171 ALA C N 1
ATOM 10646 C CA . ALA C 1 171 ? 12.668 19.145 169.440 1.00 37.85 171 ALA C CA 1
ATOM 10647 C C . ALA C 1 171 ? 13.452 19.931 170.482 1.00 47.19 171 ALA C C 1
ATOM 10648 O O . ALA C 1 171 ? 13.074 19.967 171.658 1.00 49.42 171 ALA C O 1
ATOM 10650 N N . ILE C 1 172 ? 14.547 20.567 170.066 1.00 48.04 172 ILE C N 1
ATOM 10651 C CA . ILE C 1 172 ? 15.346 21.353 171.005 1.00 34.31 172 ILE C CA 1
ATOM 10652 C C . ILE C 1 172 ? 14.598 22.615 171.424 1.00 42.99 172 ILE C C 1
ATOM 10653 O O . ILE C 1 172 ? 14.467 22.911 172.617 1.00 57.79 172 ILE C O 1
ATOM 10658 N N . LEU C 1 173 ? 14.099 23.375 170.446 1.00 49.93 173 LEU C N 1
ATOM 10659 C CA . LEU C 1 173 ? 13.536 24.694 170.725 1.00 45.47 173 LEU C CA 1
ATOM 10660 C C . LEU C 1 173 ? 12.273 24.623 171.574 1.00 49.86 173 LEU C C 1
ATOM 10661 O O . LEU C 1 173 ? 11.986 25.560 172.326 1.00 49.14 173 LEU C O 1
ATOM 10666 N N . ASN C 1 174 ? 11.501 23.545 171.473 1.00 49.38 174 ASN C N 1
ATOM 10667 C CA . ASN C 1 174 ? 10.298 23.448 172.290 1.00 52.71 174 ASN C CA 1
ATOM 10668 C C . ASN C 1 174 ? 10.603 23.106 173.744 1.00 46.38 174 ASN C C 1
ATOM 10669 O O . ASN C 1 174 ? 9.670 22.874 174.520 1.00 52.67 174 ASN C O 1
ATOM 10674 N N . ASN C 1 175 ? 11.880 23.068 174.125 1.00 38.40 175 ASN C N 1
ATOM 10675 C CA . ASN C 1 175 ? 12.297 22.955 175.518 1.00 49.91 175 ASN C CA 1
ATOM 10676 C C . ASN C 1 175 ? 13.001 24.254 175.903 1.00 55.85 175 ASN C C 1
ATOM 10677 O O . ASN C 1 175 ? 14.058 24.579 175.350 1.00 47.39 175 ASN C O 1
ATOM 10682 N N . SER C 1 176 ? 12.412 24.998 176.846 1.00 44.46 176 SER C N 1
ATOM 10683 C CA . SER C 1 176 ? 12.982 26.281 177.255 1.00 39.61 176 SER C CA 1
ATOM 10684 C C . SER C 1 176 ? 14.363 26.117 177.880 1.00 43.80 176 SER C C 1
ATOM 10685 O O . SER C 1 176 ? 15.242 26.969 177.685 1.00 42.35 176 SER C O 1
ATOM 10688 N N . ASN C 1 177 ? 14.585 25.021 178.607 1.00 46.64 177 ASN C N 1
ATOM 10689 C CA . ASN C 1 177 ? 15.867 24.834 179.278 1.00 46.32 177 ASN C CA 1
ATOM 10690 C C . ASN C 1 177 ? 16.939 24.455 178.269 1.00 41.26 177 ASN C C 1
ATOM 10691 O O . ASN C 1 177 ? 18.089 24.903 178.372 1.00 53.01 177 ASN C O 1
ATOM 10696 N N . ALA C 1 178 ? 16.584 23.614 177.295 1.00 42.20 178 ALA C N 1
ATOM 10697 C CA . ALA C 1 178 ? 17.500 23.346 176.197 1.00 46.26 178 ALA C CA 1
ATOM 10698 C C . ALA C 1 178 ? 17.824 24.627 175.444 1.00 45.76 178 ALA C C 1
ATOM 10699 O O . ALA C 1 178 ? 18.938 24.782 174.935 1.00 48.48 178 ALA C O 1
ATOM 10701 N N . ILE C 1 179 ? 16.863 25.553 175.356 1.00 44.05 179 ILE C N 1
ATOM 10702 C CA . ILE C 1 179 ? 17.134 26.840 174.723 1.00 39.40 179 ILE C CA 1
ATOM 10703 C C . ILE C 1 179 ? 18.140 27.638 175.542 1.00 46.58 179 ILE C C 1
ATOM 10704 O O . ILE C 1 179 ? 19.072 28.232 174.989 1.00 57.38 179 ILE C O 1
ATOM 10709 N N . VAL C 1 180 ? 17.992 27.636 176.870 1.00 43.08 180 VAL C N 1
ATOM 10710 C CA . VAL C 1 180 ? 18.972 28.310 177.723 1.00 36.12 180 VAL C CA 1
ATOM 10711 C C . VAL C 1 180 ? 20.361 27.726 177.494 1.00 44.82 180 VAL C C 1
ATOM 10712 O O . VAL C 1 180 ? 21.345 28.459 177.338 1.00 43.97 180 VAL C O 1
ATOM 10716 N N . ALA C 1 181 ? 20.458 26.395 177.480 1.00 48.92 181 ALA C N 1
ATOM 10717 C CA . ALA C 1 181 ? 21.734 25.748 177.185 1.00 40.72 181 ALA C CA 1
ATOM 10718 C C . ALA C 1 181 ? 22.272 26.185 175.827 1.00 38.21 181 ALA C C 1
ATOM 10719 O O . ALA C 1 181 ? 23.470 26.456 175.680 1.00 42.05 181 ALA C O 1
ATOM 10721 N N . LEU C 1 182 ? 21.395 26.259 174.823 1.00 48.29 182 LEU C N 1
ATOM 10722 C CA . LEU C 1 182 ? 21.807 26.635 173.474 1.00 40.28 182 LEU C CA 1
ATOM 10723 C C . LEU C 1 182 ? 22.309 28.074 173.432 1.00 45.73 182 LEU C C 1
ATOM 10724 O O . LEU C 1 182 ? 23.306 28.373 172.764 1.00 50.85 182 LEU C O 1
ATOM 10729 N N . THR C 1 183 ? 21.628 28.982 174.136 1.00 44.90 183 THR C N 1
ATOM 10730 C CA . THR C 1 183 ? 21.943 30.402 174.034 1.00 45.36 183 THR C CA 1
ATOM 10731 C C . THR C 1 183 ? 23.236 30.762 174.752 1.00 44.51 183 THR C C 1
ATOM 10732 O O . THR C 1 183 ? 23.865 31.766 174.402 1.00 43.19 183 THR C O 1
ATOM 10744 N N . CYS C 1 185 ? 25.979 29.118 174.722 1.00 52.45 185 CYS C N 1
ATOM 10745 C CA . CYS C 1 185 ? 27.104 28.554 173.984 1.00 36.16 185 CYS C CA 1
ATOM 10746 C C . CYS C 1 185 ? 27.348 29.428 172.761 1.00 45.38 185 CYS C C 1
ATOM 10747 O O . CYS C 1 185 ? 26.535 29.436 171.830 1.00 50.57 185 CYS C O 1
ATOM 10750 N N . LYS C 1 186 ? 28.456 30.174 172.778 1.00 44.39 186 LYS C N 1
ATOM 10751 C CA . LYS C 1 186 ? 28.684 31.224 171.788 1.00 33.08 186 LYS C CA 1
ATOM 10752 C C . LYS C 1 186 ? 28.578 30.692 170.363 1.00 37.45 186 LYS C C 1
ATOM 10753 O O . LYS C 1 186 ? 27.912 31.291 169.510 1.00 46.00 186 LYS C O 1
ATOM 10759 N N . SER C 1 187 ? 29.233 29.563 170.085 1.00 36.07 187 SER C N 1
ATOM 10760 C CA . SER C 1 187 ? 29.251 29.030 168.724 1.00 37.07 187 SER C CA 1
ATOM 10761 C C . SER C 1 187 ? 27.862 28.586 168.279 1.00 37.90 187 SER C C 1
ATOM 10762 O O . SER C 1 187 ? 27.396 28.965 167.197 1.00 53.89 187 SER C O 1
ATOM 10765 N N . SER C 1 188 ? 27.178 27.797 169.114 1.00 42.86 188 SER C N 1
ATOM 10766 C CA . SER C 1 188 ? 25.827 27.346 168.788 1.00 42.17 188 SER C CA 1
ATOM 10767 C C . SER C 1 188 ? 24.927 28.520 168.432 1.00 34.76 188 SER C C 1
ATOM 10768 O O . SER C 1 188 ? 24.293 28.536 167.371 1.00 47.02 188 SER C O 1
ATOM 10779 N N . ASP C 1 190 ? 25.841 31.428 167.493 1.00 37.83 190 ASP C N 1
ATOM 10780 C CA . ASP C 1 190 ? 26.340 31.996 166.244 1.00 30.91 190 ASP C CA 1
ATOM 10781 C C . ASP C 1 190 ? 25.800 31.249 165.033 1.00 36.88 190 ASP C C 1
ATOM 10782 O O . ASP C 1 190 ? 25.561 31.859 163.984 1.00 36.26 190 ASP C O 1
ATOM 10787 N N . ALA C 1 191 ? 25.602 29.933 165.154 1.00 32.25 191 ALA C N 1
ATOM 10788 C CA . ALA C 1 191 ? 24.993 29.187 164.059 1.00 33.25 191 ALA C CA 1
ATOM 10789 C C . ALA C 1 191 ? 23.534 29.580 163.874 1.00 34.28 191 ALA C C 1
ATOM 10790 O O . ALA C 1 191 ? 23.060 29.714 162.739 1.00 57.11 191 ALA C O 1
ATOM 10792 N N . VAL C 1 192 ? 22.813 29.791 164.979 1.00 43.83 192 VAL C N 1
ATOM 10793 C CA . VAL C 1 192 ? 21.388 30.106 164.891 1.00 44.53 192 VAL C CA 1
ATOM 10794 C C . VAL C 1 192 ? 21.184 31.421 164.151 1.00 39.02 192 VAL C C 1
ATOM 10795 O O . VAL C 1 192 ? 20.317 31.537 163.277 1.00 46.48 192 VAL C O 1
ATOM 10799 N N . VAL C 1 193 ? 21.984 32.433 164.494 1.00 40.46 193 VAL C N 1
ATOM 10800 C CA . VAL C 1 193 ? 21.956 33.695 163.759 1.00 38.72 193 VAL C CA 1
ATOM 10801 C C . VAL C 1 193 ? 22.338 33.475 162.299 1.00 44.50 193 VAL C C 1
ATOM 10802 O O . VAL C 1 193 ? 21.792 34.119 161.395 1.00 47.59 193 VAL C O 1
ATOM 10806 N N . ALA C 1 194 ? 23.267 32.549 162.045 1.00 42.49 194 ALA C N 1
ATOM 10807 C CA . ALA C 1 194 ? 23.755 32.306 160.690 1.00 41.63 194 ALA C CA 1
ATOM 10808 C C . ALA C 1 194 ? 22.744 31.568 159.819 1.00 43.50 194 ALA C C 1
ATOM 10809 O O . ALA C 1 194 ? 22.836 31.638 158.589 1.00 44.39 194 ALA C O 1
ATOM 10811 N N . SER C 1 195 ? 21.782 30.877 160.424 1.00 41.64 195 SER C N 1
ATOM 10812 C CA . SER C 1 195 ? 20.842 30.050 159.681 1.00 42.72 195 SER C CA 1
ATOM 10813 C C . SER C 1 195 ? 19.877 30.922 158.885 1.00 48.37 195 SER C C 1
ATOM 10814 O O . SER C 1 195 ? 19.537 32.038 159.285 1.00 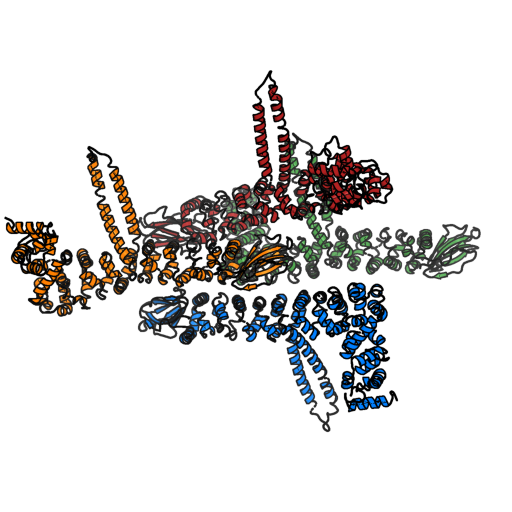42.82 195 SER C O 1
ATOM 10817 N N . SER C 1 196 ? 19.458 30.412 157.723 1.00 38.69 196 SER C N 1
ATOM 10818 C CA . SER C 1 196 ? 18.631 31.216 156.828 1.00 42.44 196 SER C CA 1
ATOM 10819 C C . SER C 1 196 ? 17.271 31.533 157.442 1.00 39.09 196 SER C C 1
ATOM 10820 O O . SER C 1 196 ? 16.739 32.631 157.239 1.00 44.49 196 SER C O 1
ATOM 10823 N N . ASN C 1 197 ? 16.684 30.596 158.183 1.00 42.50 197 ASN C N 1
ATOM 10824 C CA . ASN C 1 197 ? 15.440 30.882 158.903 1.00 49.39 197 ASN C CA 1
ATOM 10825 C C . ASN C 1 197 ? 15.704 31.427 160.303 1.00 43.84 197 ASN C C 1
ATOM 10826 O O . ASN C 1 197 ? 14.951 31.131 161.236 1.00 51.85 197 ASN C O 1
ATOM 10831 N N . ALA C 1 198 ? 16.776 32.207 160.475 1.00 42.03 198 ALA C N 1
ATOM 10832 C CA . ALA C 1 198 ? 17.143 32.710 161.797 1.00 36.95 198 ALA C CA 1
ATOM 10833 C C . ALA C 1 198 ? 15.996 33.470 162.449 1.00 48.00 198 ALA C C 1
ATOM 10834 O O . ALA C 1 198 ? 15.614 33.178 163.589 1.00 48.78 198 ALA C O 1
ATOM 10844 N N . ASP C 1 200 ? 12.672 33.568 162.172 1.00 44.48 200 ASP C N 1
ATOM 10845 C CA . ASP C 1 200 ? 11.670 32.660 162.721 1.00 48.29 200 ASP C CA 1
ATOM 10846 C C . ASP C 1 200 ? 12.139 32.072 164.045 1.00 53.64 200 ASP C C 1
ATOM 10847 O O . ASP C 1 200 ? 11.496 32.256 165.087 1.00 51.59 200 ASP C O 1
ATOM 10852 N N . LEU C 1 201 ? 13.313 31.429 164.028 1.00 52.02 201 LEU C N 1
ATOM 10853 C CA . LEU C 1 201 ? 13.832 30.792 165.234 1.00 49.01 201 LEU C CA 1
ATOM 10854 C C . LEU C 1 201 ? 13.919 31.784 166.383 1.00 47.26 201 LEU C C 1
ATOM 10855 O O . LEU C 1 201 ? 13.534 31.470 167.516 1.00 56.02 201 LEU C O 1
ATOM 10860 N N . LEU C 1 202 ? 14.429 32.986 166.112 1.00 40.34 202 LEU C N 1
ATOM 10861 C CA . LEU C 1 202 ? 14.491 34.003 167.154 1.00 42.72 202 LEU C CA 1
ATOM 10862 C C . LEU C 1 202 ? 13.095 34.445 167.576 1.00 48.90 202 LEU C C 1
ATOM 10863 O O . LEU C 1 202 ? 12.802 34.553 168.773 1.00 48.31 202 LEU C O 1
ATOM 10868 N N . GLY C 1 203 ? 12.220 34.709 166.603 1.00 46.54 203 GLY C N 1
ATOM 10869 C CA . GLY C 1 203 ? 10.897 35.218 166.933 1.00 38.33 203 GLY C CA 1
ATOM 10870 C C . GLY C 1 203 ? 10.024 34.232 167.687 1.00 50.64 203 GLY C C 1
ATOM 10871 O O . GLY C 1 203 ? 9.464 34.555 168.738 1.00 56.65 203 GLY C O 1
ATOM 10872 N N . GLN C 1 204 ? 9.895 33.015 167.158 1.00 46.00 204 GLN C N 1
ATOM 10873 C CA . GLN C 1 204 ? 8.937 32.068 167.717 1.00 38.38 204 GLN C CA 1
ATOM 10874 C C . GLN C 1 204 ? 9.395 31.471 169.045 1.00 55.62 204 GLN C C 1
ATOM 10875 O O . GLN C 1 204 ? 8.569 31.237 169.936 1.00 59.40 204 GLN C O 1
ATOM 10881 N N . TYR C 1 205 ? 10.696 31.211 169.209 1.00 45.39 205 TYR C N 1
ATOM 10882 C CA . TYR C 1 205 ? 11.143 30.484 170.395 1.00 35.70 205 TYR C CA 1
ATOM 10883 C C . TYR C 1 205 ? 12.160 31.225 171.255 1.00 46.40 205 TYR C C 1
ATOM 10884 O O . TYR C 1 205 ? 11.915 31.418 172.450 1.00 56.81 205 TYR C O 1
ATOM 10893 N N . ILE C 1 206 ? 13.297 31.642 170.691 1.00 48.40 206 ILE C N 1
ATOM 10894 C CA . ILE C 1 206 ? 14.420 32.087 171.518 1.00 47.38 206 ILE C CA 1
ATOM 10895 C C . ILE C 1 206 ? 14.103 33.379 172.266 1.00 48.68 206 ILE C C 1
ATOM 10896 O O . ILE C 1 206 ? 14.278 33.459 173.488 1.00 46.18 206 ILE C O 1
ATOM 10901 N N . LEU C 1 207 ? 13.639 34.410 171.553 1.00 49.90 207 LEU C N 1
ATOM 10902 C CA . LEU C 1 207 ? 13.406 35.702 172.199 1.00 45.47 207 LEU C CA 1
ATOM 10903 C C . LEU C 1 207 ? 12.349 35.619 173.295 1.00 49.44 207 LEU C C 1
ATOM 10904 O O . LEU C 1 207 ? 12.424 36.355 174.285 1.00 55.21 207 LEU C O 1
ATOM 10909 N N . ARG C 1 208 ? 11.362 34.739 173.137 1.00 49.08 208 ARG C N 1
ATOM 10910 C CA . ARG C 1 208 ? 10.355 34.562 174.175 1.00 42.69 208 ARG C CA 1
ATOM 10911 C C . ARG C 1 208 ? 10.972 33.993 175.446 1.00 42.28 208 ARG C C 1
ATOM 10912 O O . ARG C 1 208 ? 10.488 34.272 176.550 1.00 48.61 208 ARG C O 1
ATOM 10920 N N . VAL C 1 209 ? 12.035 33.200 175.316 1.00 43.70 209 VAL C N 1
ATOM 10921 C CA . VAL C 1 209 ? 12.652 32.586 176.485 1.00 35.18 209 VAL C CA 1
ATOM 10922 C C . VAL C 1 209 ? 13.815 33.415 177.034 1.00 35.17 209 VAL C C 1
ATOM 10923 O O . VAL C 1 209 ? 14.077 33.378 178.241 1.00 43.47 209 VAL C O 1
ATOM 10927 N N . THR C 1 210 ? 14.475 34.225 176.198 1.00 42.76 210 THR C N 1
ATOM 10928 C CA . THR C 1 210 ? 15.643 34.967 176.669 1.00 37.84 210 THR C CA 1
ATOM 10929 C C . THR C 1 210 ? 16.096 36.084 175.731 1.00 35.09 210 THR C C 1
ATOM 10930 O O . THR C 1 210 ? 16.329 35.863 174.538 1.00 38.79 210 THR C O 1
ATOM 10934 N N . THR C 1 211 ? 16.186 37.299 176.272 1.00 41.70 211 THR C N 1
ATOM 10935 C CA . THR C 1 211 ? 16.739 38.462 175.588 1.00 40.03 211 THR C CA 1
ATOM 10936 C C . THR C 1 211 ? 18.106 38.850 176.144 1.00 49.00 211 THR C C 1
ATOM 10937 O O . THR C 1 211 ? 18.602 39.941 175.846 1.00 45.96 211 THR C O 1
ATOM 10941 N N . GLU C 1 212 ? 18.716 37.979 176.947 1.00 49.98 212 GLU C N 1
ATOM 10942 C CA . GLU C 1 212 ? 19.969 38.255 177.636 1.00 48.67 212 GLU C CA 1
ATOM 10943 C C . GLU C 1 212 ? 21.105 38.636 176.684 1.00 48.37 212 GLU C C 1
ATOM 10944 O O . GLU C 1 212 ? 21.037 38.466 175.464 1.00 46.40 212 GLU C O 1
ATOM 10950 N N . SER C 1 213 ? 22.168 39.164 177.298 1.00 51.00 213 SER C N 1
ATOM 10951 C CA . SER C 1 213 ? 23.314 39.741 176.594 1.00 42.38 213 SER C CA 1
ATOM 10952 C C . SER C 1 213 ? 23.910 38.853 175.508 1.00 43.39 213 SER C C 1
ATOM 10953 O O . SER C 1 213 ? 24.154 39.362 174.404 1.00 44.70 213 SER C O 1
ATOM 10956 N N . PRO C 1 214 ? 24.197 37.562 175.741 1.00 40.77 214 PRO C N 1
ATOM 10957 C CA . PRO C 1 214 ? 24.777 36.752 174.653 1.00 38.40 214 PRO C CA 1
ATOM 10958 C C . PRO C 1 214 ? 23.924 36.730 173.397 1.00 39.54 214 PRO C C 1
ATOM 10959 O O . PRO C 1 214 ? 24.460 36.781 172.281 1.00 49.14 214 PRO C O 1
ATOM 10963 N N . VAL C 1 215 ? 22.600 36.673 173.557 1.00 43.47 215 VAL C N 1
ATOM 10964 C CA . VAL C 1 215 ? 21.703 36.620 172.407 1.00 41.47 215 VAL C CA 1
ATOM 10965 C C . VAL C 1 215 ? 21.848 37.886 171.573 1.00 41.05 215 VAL C C 1
ATOM 10966 O O . VAL C 1 215 ? 22.029 37.834 170.349 1.00 41.87 215 VAL C O 1
ATOM 10970 N N . ILE C 1 216 ? 21.788 39.045 172.234 1.00 38.08 216 ILE C N 1
ATOM 10971 C CA . ILE C 1 216 ? 21.877 40.319 171.527 1.00 38.06 216 ILE C CA 1
ATOM 10972 C C . ILE C 1 216 ? 23.248 40.476 170.887 1.00 41.78 216 ILE C C 1
ATOM 10973 O O . ILE C 1 216 ? 23.367 40.940 169.747 1.00 43.97 216 ILE C O 1
ATOM 10978 N N . ARG C 1 217 ? 24.302 40.075 171.602 1.00 43.28 217 ARG C N 1
ATOM 10979 C CA . ARG C 1 217 ? 25.653 40.170 171.058 1.00 39.61 217 ARG C CA 1
ATOM 10980 C C . ARG C 1 217 ? 25.792 39.350 169.782 1.00 41.88 217 ARG C C 1
ATOM 10981 O O . ARG C 1 217 ? 26.343 39.824 168.782 1.00 49.17 217 ARG C O 1
ATOM 10989 N N . ALA C 1 218 ? 25.303 38.108 169.800 1.00 46.10 218 ALA C N 1
ATOM 10990 C CA . ALA C 1 218 ? 25.368 37.278 168.602 1.00 44.91 218 ALA C CA 1
ATOM 10991 C C . ALA C 1 218 ? 24.528 37.859 167.470 1.00 40.22 218 ALA C C 1
ATOM 10992 O O . ALA C 1 218 ? 24.912 37.772 166.298 1.00 50.15 218 ALA C O 1
ATOM 10994 N N . ILE C 1 219 ? 23.370 38.439 167.798 1.00 41.75 219 ILE C N 1
ATOM 10995 C CA . ILE C 1 219 ? 22.540 39.067 166.770 1.00 38.53 219 ILE C CA 1
ATOM 10996 C C . ILE C 1 219 ? 23.283 40.220 166.107 1.00 38.75 219 ILE C C 1
ATOM 10997 O O . ILE C 1 219 ? 23.240 40.383 164.881 1.00 42.81 219 ILE C O 1
ATOM 11002 N N . LEU C 1 220 ? 23.990 41.025 166.902 1.00 49.20 220 LEU C N 1
ATOM 11003 C CA . LEU C 1 220 ? 24.651 42.215 166.374 1.00 49.39 220 LEU C CA 1
ATOM 11004 C C . LEU C 1 220 ? 25.815 41.886 165.448 1.00 44.85 220 LEU C C 1
ATOM 11005 O O . LEU C 1 220 ? 26.255 42.763 164.698 1.00 50.34 220 LEU C O 1
ATOM 11010 N N . LYS C 1 221 ? 26.327 40.657 165.486 1.00 37.71 221 LYS C N 1
ATOM 11011 C CA . LYS C 1 221 ? 27.432 40.270 164.620 1.00 39.55 221 LYS C CA 1
ATOM 11012 C C . LYS C 1 221 ? 27.011 40.022 163.175 1.00 41.65 221 LYS C C 1
ATOM 11013 O O . LYS C 1 221 ? 27.882 39.974 162.298 1.00 45.69 221 LYS C O 1
ATOM 11019 N N . ASN C 1 222 ? 25.714 39.872 162.908 1.00 43.05 222 ASN C N 1
ATOM 11020 C CA . ASN C 1 222 ? 25.174 39.645 161.569 1.00 33.71 222 ASN C CA 1
ATOM 11021 C C . ASN C 1 222 ? 24.370 40.872 161.150 1.00 39.13 222 ASN C C 1
ATOM 11022 O O . ASN C 1 222 ? 23.337 41.169 161.758 1.00 45.65 222 ASN C O 1
ATOM 11027 N N . ASN C 1 223 ? 24.833 41.573 160.111 1.00 40.88 223 ASN C N 1
ATOM 11028 C CA . ASN C 1 223 ? 24.200 42.833 159.721 1.00 37.82 223 ASN C CA 1
ATOM 11029 C C . ASN C 1 223 ? 22.731 42.641 159.354 1.00 42.83 223 ASN C C 1
ATOM 11030 O O . ASN C 1 223 ? 21.873 43.435 159.761 1.00 46.20 223 ASN C O 1
ATOM 11035 N N . VAL C 1 224 ? 22.418 41.586 158.599 1.00 43.75 224 VAL C N 1
ATOM 11036 C CA . VAL C 1 224 ? 21.046 41.381 158.137 1.00 42.98 224 VAL C CA 1
ATOM 11037 C C . VAL C 1 224 ? 20.128 41.081 159.314 1.00 42.01 224 VAL C C 1
ATOM 11038 O O . VAL C 1 224 ? 19.069 41.701 159.471 1.00 48.53 224 VAL C O 1
ATOM 11042 N N . ILE C 1 225 ? 20.514 40.113 160.149 1.00 37.10 225 ILE C N 1
ATOM 11043 C CA . ILE C 1 225 ? 19.696 39.750 161.302 1.00 37.43 225 ILE C CA 1
ATOM 11044 C C . ILE C 1 225 ? 19.595 40.917 162.273 1.00 41.06 225 ILE C C 1
ATOM 11045 O O . ILE C 1 225 ? 18.527 41.178 162.837 1.00 43.25 225 ILE C O 1
ATOM 11050 N N . ARG C 1 226 ? 20.707 41.619 162.506 1.00 40.00 226 ARG C N 1
ATOM 11051 C CA . ARG C 1 226 ? 20.683 42.821 163.336 1.00 33.52 226 ARG C CA 1
ATOM 11052 C C . ARG C 1 226 ? 19.628 43.809 162.847 1.00 41.60 226 ARG C C 1
ATOM 11053 O O . ARG C 1 226 ? 18.745 44.226 163.606 1.00 43.77 226 ARG C O 1
ATOM 11061 N N . ASP C 1 227 ? 19.716 44.201 161.571 1.00 47.41 227 ASP C N 1
ATOM 11062 C CA . ASP C 1 227 ? 18.791 45.194 161.033 1.00 44.72 227 ASP C CA 1
ATOM 11063 C C . ASP C 1 227 ? 17.349 44.704 161.093 1.00 42.27 227 ASP C C 1
ATOM 11064 O O . ASP C 1 227 ? 16.438 45.474 161.417 1.00 44.40 227 ASP C O 1
ATOM 11069 N N . ALA C 1 228 ? 17.120 43.426 160.774 1.00 40.05 228 ALA C N 1
ATOM 11070 C CA . ALA C 1 228 ? 15.768 42.880 160.827 1.00 43.75 228 ALA C CA 1
ATOM 11071 C C . ALA C 1 228 ? 15.216 42.906 162.247 1.00 44.51 228 ALA C C 1
ATOM 11072 O O . ALA C 1 228 ? 14.044 43.239 162.460 1.00 47.29 228 ALA C O 1
ATOM 11074 N N . ILE C 1 229 ? 16.043 42.547 163.231 1.00 37.64 229 ILE C N 1
ATOM 11075 C CA . ILE C 1 229 ? 15.600 42.528 164.623 1.00 34.37 229 ILE C CA 1
ATOM 11076 C C . ILE C 1 229 ? 15.270 43.940 165.088 1.00 40.76 229 ILE C C 1
ATOM 11077 O O . ILE C 1 229 ? 14.226 44.182 165.706 1.00 41.20 229 ILE C O 1
ATOM 11082 N N . ILE C 1 230 ? 16.160 44.893 164.801 1.00 37.65 230 ILE C N 1
ATOM 11083 C CA . ILE C 1 230 ? 15.974 46.258 165.288 1.00 37.94 230 ILE C CA 1
ATOM 11084 C C . ILE C 1 230 ? 14.730 46.889 164.671 1.00 42.40 230 ILE C C 1
ATOM 11085 O O . ILE C 1 230 ? 14.052 47.702 165.312 1.00 41.62 230 ILE C O 1
ATOM 11090 N N . ASN C 1 231 ? 14.392 46.510 163.440 1.00 39.88 231 ASN C N 1
ATOM 11091 C CA . ASN C 1 231 ? 13.236 47.054 162.741 1.00 33.35 231 ASN C CA 1
ATOM 11092 C C . ASN C 1 231 ? 11.997 46.179 162.879 1.00 42.81 231 ASN C C 1
ATOM 11093 O O . ASN C 1 231 ? 11.017 46.394 162.159 1.00 52.72 231 ASN C O 1
ATOM 11098 N N . SER C 1 232 ? 12.012 45.207 163.786 1.00 48.05 232 SER C N 1
ATOM 11099 C CA . SER C 1 232 ? 10.891 44.297 163.977 1.00 36.67 232 SER C CA 1
ATOM 11100 C C . SER C 1 232 ? 10.058 44.766 165.163 1.00 48.27 232 SER C C 1
ATOM 11101 O O . SER C 1 232 ? 10.583 44.931 166.270 1.00 57.72 232 SER C O 1
ATOM 11104 N N . ASP C 1 233 ? 8.762 44.983 164.924 1.00 49.36 233 ASP C N 1
ATOM 11105 C CA . ASP C 1 233 ? 7.864 45.378 166.003 1.00 46.18 233 ASP C CA 1
ATOM 11106 C C . ASP C 1 233 ? 7.807 44.311 167.086 1.00 45.46 233 ASP C C 1
ATOM 11107 O O . ASP C 1 233 ? 7.815 44.625 168.282 1.00 50.91 233 ASP C O 1
ATOM 11112 N N . GLU C 1 234 ? 7.743 43.041 166.683 1.00 55.89 234 GLU C N 1
ATOM 11113 C CA . GLU C 1 234 ? 7.656 41.951 167.650 1.00 46.02 234 GLU C CA 1
ATOM 11114 C C . GLU C 1 234 ? 8.925 41.868 168.489 1.00 49.87 234 GLU C C 1
ATOM 11115 O O . GLU C 1 234 ? 8.884 42.017 169.718 1.00 52.92 234 GLU C O 1
ATOM 11121 N N . ALA C 1 235 ? 10.073 41.698 167.827 1.00 48.49 235 ALA C N 1
ATOM 11122 C CA . ALA C 1 235 ? 11.327 41.463 168.539 1.00 48.24 235 ALA C CA 1
ATOM 11123 C C . ALA C 1 235 ? 11.621 42.587 169.524 1.00 50.23 235 ALA C C 1
ATOM 11124 O O . ALA C 1 235 ? 11.830 42.342 170.719 1.00 43.47 235 ALA C O 1
ATOM 11134 N N . THR C 1 237 ? 9.678 44.612 170.931 1.00 48.58 237 THR C N 1
ATOM 11135 C CA . THR C 1 237 ? 8.736 44.586 172.049 1.00 51.18 237 THR C CA 1
ATOM 11136 C C . THR C 1 237 ? 9.283 43.743 173.191 1.00 47.42 237 THR C C 1
ATOM 11137 O O . THR C 1 237 ? 9.247 44.147 174.359 1.00 45.02 237 THR C O 1
ATOM 11141 N N . GLN C 1 238 ? 9.810 42.565 172.859 1.00 40.00 238 GLN C N 1
ATOM 11142 C CA . GLN C 1 238 ? 10.504 41.749 173.846 1.00 43.12 238 GLN C CA 1
ATOM 11143 C C . GLN C 1 238 ? 11.753 42.451 174.363 1.00 48.20 238 GLN C C 1
ATOM 11144 O O . GLN C 1 238 ? 11.920 42.638 175.577 1.00 51.27 238 GLN C O 1
ATOM 11150 N N . ILE C 1 239 ? 12.621 42.890 173.449 1.00 35.32 239 ILE C N 1
ATOM 11151 C CA . ILE C 1 239 ? 13.935 43.390 173.843 1.00 37.27 239 ILE C CA 1
ATOM 11152 C C . ILE C 1 239 ? 13.796 44.627 174.719 1.00 40.76 239 ILE C C 1
ATOM 11153 O O . ILE C 1 239 ? 14.529 44.797 175.701 1.00 41.33 239 ILE C O 1
ATOM 11158 N N . SER C 1 240 ? 12.849 45.506 174.381 1.00 42.67 240 SER C N 1
ATOM 11159 C CA . SER C 1 240 ? 12.651 46.727 175.154 1.00 36.76 240 SER C CA 1
ATOM 11160 C C . SER C 1 240 ? 12.313 46.434 176.611 1.00 33.22 240 SER C C 1
ATOM 11161 O O . SER C 1 240 ? 12.596 47.259 177.487 1.00 36.23 240 SER C O 1
ATOM 11164 N N . SER C 1 241 ? 11.709 45.275 176.895 1.00 37.25 241 SER C N 1
ATOM 11165 C CA . SER C 1 241 ? 11.335 44.974 178.273 1.00 29.17 241 SER C CA 1
ATOM 11166 C C . SER C 1 241 ? 12.550 44.713 179.155 1.00 36.51 241 SER C C 1
ATOM 11167 O O . SER C 1 241 ? 12.451 44.837 180.380 1.00 43.46 241 SER C O 1
ATOM 11170 N N . ASN C 1 242 ? 13.689 44.364 178.560 1.00 36.08 242 ASN C N 1
ATOM 11171 C CA . ASN C 1 242 ? 14.928 44.100 179.283 1.00 44.35 242 ASN C CA 1
ATOM 11172 C C . ASN C 1 242 ? 15.873 45.267 179.023 1.00 41.45 242 ASN C C 1
ATOM 11173 O O . ASN C 1 242 ? 16.411 45.403 177.919 1.00 43.70 242 ASN C O 1
ATOM 11178 N N . GLU C 1 243 ? 16.070 46.111 180.041 1.00 42.24 243 GLU C N 1
ATOM 11179 C CA . GLU C 1 243 ? 16.941 47.271 179.879 1.00 37.99 243 GLU C CA 1
ATOM 11180 C C . GLU C 1 243 ? 18.383 46.864 179.602 1.00 44.02 243 GLU C C 1
ATOM 11181 O O . GLU C 1 243 ? 19.116 47.601 178.933 1.00 54.91 243 GLU C O 1
ATOM 11187 N N . ASN C 1 244 ? 18.811 45.702 180.103 1.00 43.60 244 ASN C N 1
ATOM 11188 C CA . ASN C 1 244 ? 20.191 45.278 179.888 1.00 43.52 244 ASN C CA 1
ATOM 11189 C C . ASN C 1 244 ? 20.426 44.818 178.455 1.00 38.21 244 ASN C C 1
ATOM 11190 O O . ASN C 1 244 ? 21.549 44.926 177.950 1.00 43.75 244 ASN C O 1
ATOM 11195 N N . SER C 1 245 ? 19.394 44.297 177.788 1.00 48.88 245 SER C N 1
ATOM 11196 C CA . SER C 1 245 ? 19.513 44.011 176.362 1.00 37.59 245 SER C CA 1
ATOM 11197 C C . SER C 1 245 ? 19.658 45.299 175.563 1.00 40.72 245 SER C C 1
ATOM 11198 O O . SER C 1 245 ? 20.533 45.410 174.696 1.00 49.56 245 SER C O 1
ATOM 11201 N N . VAL C 1 246 ? 18.818 46.294 175.864 1.00 44.90 246 VAL C N 1
ATOM 11202 C CA . VAL C 1 246 ? 18.912 47.590 175.197 1.00 45.73 246 VAL C CA 1
ATOM 11203 C C . VAL C 1 246 ? 20.294 48.192 175.413 1.00 43.29 246 VAL C C 1
ATOM 11204 O O . VAL C 1 246 ? 20.880 48.787 174.500 1.00 44.58 246 VAL C O 1
ATOM 11216 N N . GLU C 1 248 ? 23.036 46.666 175.558 1.00 38.03 248 GLU C N 1
ATOM 11217 C CA . GLU C 1 248 ? 23.966 46.049 174.620 1.00 43.59 248 GLU C CA 1
ATOM 11218 C C . GLU C 1 248 ? 23.850 46.657 173.229 1.00 40.26 248 GLU C C 1
ATOM 11219 O O . GLU C 1 248 ? 24.836 46.683 172.483 1.00 42.98 248 GLU C O 1
ATOM 11225 N N . ILE C 1 249 ? 22.667 47.155 172.864 1.00 39.62 249 ILE C N 1
ATOM 11226 C CA . ILE C 1 249 ? 22.508 47.782 171.556 1.00 36.17 249 ILE C CA 1
ATOM 11227 C C . ILE C 1 249 ? 23.236 49.119 171.515 1.00 37.45 249 ILE C C 1
ATOM 11228 O O . ILE C 1 249 ? 23.934 49.432 170.543 1.00 48.78 249 ILE C O 1
ATOM 11233 N N . PHE C 1 250 ? 23.095 49.925 172.569 1.00 45.89 250 PHE C N 1
ATOM 11234 C CA . PHE C 1 250 ? 23.786 51.207 172.632 1.00 44.15 250 PHE C CA 1
ATOM 11235 C C . PHE C 1 250 ? 25.279 51.058 172.884 1.00 39.77 250 PHE C C 1
ATOM 11236 O O . PHE C 1 250 ? 26.006 52.053 172.800 1.00 41.64 250 PHE C O 1
ATOM 11244 N N . ASN C 1 251 ? 25.750 49.852 173.194 1.00 47.13 251 ASN C N 1
ATOM 11245 C CA . ASN C 1 251 ? 27.176 49.578 173.306 1.00 45.99 251 ASN C CA 1
ATOM 11246 C C . ASN C 1 251 ? 27.807 49.266 171.955 1.00 46.78 251 ASN C C 1
ATOM 11247 O O . ASN C 1 251 ? 29.017 49.020 171.891 1.00 48.00 251 ASN C O 1
ATOM 11252 N N . ASP C 1 252 ? 27.016 49.278 170.882 1.00 47.39 252 ASP C N 1
ATOM 11253 C CA . ASP C 1 252 ? 27.469 48.941 169.537 1.00 34.39 252 ASP C CA 1
ATOM 11254 C C . ASP C 1 252 ? 27.050 50.071 168.607 1.00 44.31 252 ASP C C 1
ATOM 11255 O O . ASP C 1 252 ? 25.859 50.386 168.509 1.00 41.23 252 ASP C O 1
ATOM 11260 N N . LEU C 1 253 ? 28.030 50.681 167.935 1.00 34.54 253 LEU C N 1
ATOM 11261 C CA . LEU C 1 253 ? 27.777 51.896 167.163 1.00 34.27 253 LEU C CA 1
ATOM 11262 C C . LEU C 1 253 ? 26.789 51.653 166.026 1.00 43.71 253 LEU C C 1
ATOM 11263 O O . LEU C 1 253 ? 25.820 52.405 165.859 1.00 48.20 253 LEU C O 1
ATOM 11268 N N . GLU C 1 254 ? 27.023 50.614 165.219 1.00 38.29 254 GLU C N 1
ATOM 11269 C CA . GLU C 1 254 ? 26.183 50.388 164.045 1.00 46.20 254 GLU C CA 1
ATOM 11270 C C . GLU C 1 254 ? 24.762 50.007 164.445 1.00 42.64 254 GLU C C 1
ATOM 11271 O O . GLU C 1 254 ? 23.791 50.420 163.794 1.00 51.70 254 GLU C O 1
ATOM 11277 N N . ALA C 1 255 ? 24.619 49.228 165.519 1.00 38.97 255 ALA C N 1
ATOM 11278 C CA . ALA C 1 255 ? 23.289 48.897 166.018 1.00 44.00 255 ALA C CA 1
ATOM 11279 C C . ALA C 1 255 ? 22.550 50.148 166.472 1.00 47.89 255 ALA C C 1
ATOM 11280 O O . ALA C 1 255 ? 21.349 50.295 166.216 1.00 54.36 255 ALA C O 1
ATOM 11282 N N . THR C 1 256 ? 23.247 51.050 167.168 1.00 35.55 256 THR C N 1
ATOM 11283 C CA . THR C 1 256 ? 22.655 52.329 167.546 1.00 34.45 256 THR C CA 1
ATOM 11284 C C . THR C 1 256 ? 22.226 53.126 166.319 1.00 44.19 256 THR C C 1
ATOM 11285 O O . THR C 1 256 ? 21.152 53.745 166.311 1.00 43.72 256 THR C O 1
ATOM 11289 N N . LYS C 1 257 ? 23.065 53.136 165.277 1.00 39.46 257 LYS C N 1
ATOM 11290 C CA . LYS C 1 257 ? 22.733 53.873 164.062 1.00 37.36 257 LYS C CA 1
ATOM 11291 C C . LYS C 1 257 ? 21.480 53.313 163.404 1.00 37.61 257 LYS C C 1
ATOM 11292 O O . LYS C 1 257 ? 20.658 54.068 162.870 1.00 42.54 257 LYS C O 1
ATOM 11298 N N . VAL C 1 258 ? 21.318 51.990 163.431 1.00 32.51 258 VAL C N 1
ATOM 11299 C CA . VAL C 1 258 ? 20.098 51.393 162.893 1.00 37.56 258 VAL C CA 1
ATOM 11300 C C . VAL C 1 258 ? 18.901 51.740 163.773 1.00 41.35 258 VAL C C 1
ATOM 11301 O O . VAL C 1 258 ? 17.822 52.079 163.273 1.00 38.92 258 VAL C O 1
ATOM 11305 N N . LEU C 1 259 ? 19.076 51.664 165.095 1.00 39.92 259 LEU C N 1
ATOM 11306 C CA . LEU C 1 259 ? 17.969 51.887 166.021 1.00 34.46 259 LEU C CA 1
ATOM 11307 C C . LEU C 1 259 ? 17.411 53.300 165.902 1.00 40.87 259 LEU C C 1
ATOM 11308 O O . LEU C 1 259 ? 16.192 53.494 165.829 1.00 37.11 259 LEU C O 1
ATOM 11313 N N . VAL C 1 260 ? 18.288 54.304 165.882 1.00 42.62 260 VAL C N 1
ATOM 11314 C CA . VAL C 1 260 ? 17.846 55.695 165.963 1.00 42.49 260 VAL C CA 1
ATOM 11315 C C . VAL C 1 260 ? 17.214 56.165 164.656 1.00 41.60 260 VAL C C 1
ATOM 11316 O O . VAL C 1 260 ? 16.843 57.337 164.526 1.00 50.37 260 VAL C O 1
ATOM 11320 N N . GLN C 1 261 ? 17.081 55.266 163.683 1.00 38.06 261 GLN C N 1
ATOM 11321 C CA . GLN C 1 261 ? 16.391 55.572 162.436 1.00 33.54 261 GLN C CA 1
ATOM 11322 C C . GLN C 1 261 ? 15.021 54.909 162.341 1.00 43.55 261 GLN C C 1
ATOM 11323 O O . GLN C 1 261 ? 14.391 54.962 161.280 1.00 48.02 261 GLN C O 1
ATOM 11329 N N . ASN C 1 262 ? 14.547 54.285 163.419 1.00 43.12 262 ASN C N 1
ATOM 11330 C CA . ASN C 1 262 ? 13.254 53.606 163.441 1.00 34.75 262 ASN C CA 1
ATOM 11331 C C . ASN C 1 262 ? 12.400 54.228 164.540 1.00 44.36 262 ASN C C 1
ATOM 11332 O O . ASN C 1 262 ? 12.661 54.016 165.729 1.00 49.17 262 ASN C O 1
ATOM 11337 N N . GLN C 1 263 ? 11.388 55.001 164.135 1.00 35.46 263 GLN C N 1
ATOM 11338 C CA . GLN C 1 263 ? 10.486 55.643 165.090 1.00 35.01 263 GLN C CA 1
ATOM 11339 C C . GLN C 1 263 ? 9.844 54.621 166.024 1.00 38.67 263 GLN C C 1
ATOM 11340 O O . GLN C 1 263 ? 9.810 54.808 167.251 1.00 41.15 263 GLN C O 1
ATOM 11346 N N . ASN C 1 264 ? 9.326 53.531 165.452 1.00 32.61 264 ASN C N 1
ATOM 11347 C CA . ASN C 1 264 ? 8.606 52.536 166.239 1.00 34.77 264 ASN C CA 1
ATOM 11348 C C . ASN C 1 264 ? 9.500 51.912 167.303 1.00 43.91 264 ASN C C 1
ATOM 11349 O O . ASN C 1 264 ? 9.078 51.737 168.452 1.00 50.27 264 ASN C O 1
ATOM 11354 N N . SER C 1 265 ? 10.741 51.577 166.944 1.00 44.07 265 SER C N 1
ATOM 11355 C CA . SER C 1 265 ? 11.640 50.944 167.903 1.00 37.26 265 SER C CA 1
ATOM 11356 C C . SER C 1 265 ? 12.034 51.910 169.015 1.00 38.69 265 SER C C 1
ATOM 11357 O O . SER C 1 265 ? 12.203 51.502 170.171 1.00 45.55 265 SER C O 1
ATOM 11360 N N . ILE C 1 266 ? 12.201 53.192 168.680 1.00 36.88 266 ILE C N 1
ATOM 11361 C CA . ILE C 1 266 ? 12.453 54.206 169.701 1.00 42.32 266 ILE C CA 1
ATOM 11362 C C . ILE C 1 266 ? 11.297 54.262 170.693 1.00 43.69 266 ILE C C 1
ATOM 11363 O O . ILE C 1 266 ? 11.503 54.270 171.913 1.00 46.90 266 ILE C O 1
ATOM 11368 N N . ASN C 1 267 ? 10.063 54.321 170.186 1.00 38.47 267 ASN C N 1
ATOM 11369 C CA . ASN C 1 267 ? 8.914 54.306 171.089 1.00 36.97 267 ASN C CA 1
ATOM 11370 C C . ASN C 1 267 ? 8.912 53.046 171.952 1.00 41.13 267 ASN C C 1
ATOM 11371 O O . ASN C 1 267 ? 8.649 53.104 173.164 1.00 47.76 267 ASN C O 1
ATOM 11376 N N . LYS C 1 268 ? 9.225 51.899 171.343 1.00 45.96 268 LYS C N 1
ATOM 11377 C CA . LYS C 1 268 ? 9.277 50.642 172.082 1.00 32.28 268 LYS C CA 1
ATOM 11378 C C . LYS C 1 268 ? 10.255 50.725 173.247 1.00 43.23 268 LYS C C 1
ATOM 11379 O O . LYS C 1 268 ? 9.917 50.367 174.381 1.00 45.72 268 LYS C O 1
ATOM 11385 N N . ILE C 1 269 ? 11.479 51.195 172.987 1.00 36.96 269 ILE C N 1
ATOM 11386 C CA . ILE C 1 269 ? 12.453 51.267 174.073 1.00 39.52 269 ILE C CA 1
ATOM 11387 C C . ILE C 1 269 ? 12.031 52.313 175.095 1.00 40.58 269 ILE C C 1
ATOM 11388 O O . ILE C 1 269 ? 12.395 52.219 176.273 1.00 43.28 269 ILE C O 1
ATOM 11393 N N . LEU C 1 270 ? 11.258 53.317 174.677 1.00 40.21 270 LEU C N 1
ATOM 11394 C CA . LEU C 1 270 ? 10.750 54.290 175.634 1.00 33.01 270 LEU C CA 1
ATOM 11395 C C . LEU C 1 270 ? 9.579 53.762 176.451 1.00 36.78 270 LEU C C 1
ATOM 11396 O O . LEU C 1 270 ? 9.177 54.421 177.415 1.00 32.95 270 LEU C O 1
ATOM 11401 N N . THR C 1 271 ? 9.022 52.600 176.101 1.00 37.77 271 THR C N 1
ATOM 11402 C CA . THR C 1 271 ? 8.022 52.005 176.986 1.00 32.25 271 THR C CA 1
ATOM 11403 C C . THR C 1 271 ? 8.613 51.487 178.295 1.00 39.65 271 THR C C 1
ATOM 11404 O O . THR C 1 271 ? 7.846 51.145 179.202 1.00 48.90 271 THR C O 1
ATOM 11408 N N . ASN C 1 272 ? 9.938 51.422 178.422 1.00 46.32 272 ASN C N 1
ATOM 11409 C CA . ASN C 1 272 ? 10.595 50.973 179.645 1.00 34.55 272 ASN C CA 1
ATOM 11410 C C . ASN C 1 272 ? 11.034 52.202 180.433 1.00 44.86 272 ASN C C 1
ATOM 11411 O O . ASN C 1 272 ? 11.846 52.996 179.944 1.00 47.69 272 ASN C O 1
ATOM 11416 N N . ASN C 1 273 ? 10.508 52.352 181.652 1.00 50.18 273 ASN C N 1
ATOM 11417 C CA . ASN C 1 273 ? 10.801 53.554 182.430 1.00 40.52 273 ASN C CA 1
ATOM 11418 C C . ASN C 1 273 ? 12.257 53.597 182.883 1.00 43.82 273 ASN C C 1
ATOM 11419 O O . ASN C 1 273 ? 12.809 54.687 183.067 1.00 58.53 273 ASN C O 1
ATOM 11424 N N . VAL C 1 274 ? 12.891 52.438 183.078 1.00 45.80 274 VAL C N 1
ATOM 11425 C CA . VAL C 1 274 ? 14.307 52.433 183.437 1.00 34.22 274 VAL C CA 1
ATOM 11426 C C . VAL C 1 274 ? 15.144 52.983 182.290 1.00 40.46 274 VAL C C 1
ATOM 11427 O O . VAL C 1 274 ? 16.078 53.767 182.503 1.00 44.41 274 VAL C O 1
ATOM 11431 N N . THR C 1 275 ? 14.828 52.579 181.057 1.00 39.66 275 THR C N 1
ATOM 11432 C CA . THR C 1 275 ? 15.515 53.123 179.889 1.00 39.72 275 THR C CA 1
ATOM 11433 C C . THR C 1 275 ? 15.327 54.634 179.789 1.00 43.03 275 THR C C 1
ATOM 11434 O O . THR C 1 275 ? 16.282 55.373 179.526 1.00 47.01 275 THR C O 1
ATOM 11438 N N . VAL C 1 276 ? 14.095 55.110 179.996 1.00 42.08 276 VAL C N 1
ATOM 11439 C CA . VAL C 1 276 ? 13.797 56.533 179.847 1.00 40.48 276 VAL C CA 1
ATOM 11440 C C . VAL C 1 276 ? 14.493 57.357 180.921 1.00 36.57 276 VAL C C 1
ATOM 11441 O O . VAL C 1 276 ? 15.082 58.408 180.638 1.00 37.20 276 VAL C O 1
ATOM 11445 N N . GLU C 1 277 ? 14.430 56.897 182.167 1.00 35.78 277 GLU C N 1
ATOM 11446 C CA . GLU C 1 277 ? 14.863 57.684 183.314 1.00 33.89 277 GLU C CA 1
ATOM 11447 C C . GLU C 1 277 ? 16.373 57.601 183.547 1.00 40.13 277 GLU C C 1
ATOM 11448 O O . GLU C 1 277 ? 16.959 58.553 184.073 1.00 42.68 277 GLU C O 1
ATOM 11454 N N . LYS C 1 278 ? 17.020 56.487 183.190 1.00 47.51 278 LYS C N 1
ATOM 11455 C CA . LYS C 1 278 ? 18.428 56.281 183.520 1.00 44.36 278 LYS C CA 1
ATOM 11456 C C . LYS C 1 278 ? 19.319 56.146 182.295 1.00 42.93 278 LYS C C 1
ATOM 11457 O O . LYS C 1 278 ? 20.363 56.805 182.224 1.00 54.07 278 LYS C O 1
ATOM 11463 N N . ILE C 1 279 ? 18.939 55.316 181.321 1.00 34.59 279 ILE C N 1
ATOM 11464 C CA . ILE C 1 279 ? 19.840 54.993 180.216 1.00 30.08 279 ILE C CA 1
ATOM 11465 C C . ILE C 1 279 ? 19.948 56.157 179.235 1.00 37.80 279 ILE C C 1
ATOM 11466 O O . ILE C 1 279 ? 21.053 56.594 178.888 1.00 43.41 279 ILE C O 1
ATOM 11471 N N . ILE C 1 280 ? 18.807 56.653 178.748 1.00 36.92 280 ILE C N 1
ATOM 11472 C CA . ILE C 1 280 ? 18.830 57.737 177.760 1.00 34.79 280 ILE C CA 1
ATOM 11473 C C . ILE C 1 280 ? 19.505 58.998 178.291 1.00 37.67 280 ILE C C 1
ATOM 11474 O O . ILE C 1 280 ? 20.345 59.570 177.575 1.00 45.46 280 ILE C O 1
ATOM 11479 N N . PRO C 1 281 ? 19.196 59.493 179.500 1.00 40.02 281 PRO C N 1
ATOM 11480 C CA . PRO C 1 281 ? 19.908 60.691 179.978 1.00 39.03 281 PRO C CA 1
ATOM 11481 C C . PRO C 1 281 ? 21.406 60.484 180.114 1.00 42.79 281 PRO C C 1
ATOM 11482 O O . PRO C 1 281 ? 22.181 61.407 179.835 1.00 46.15 281 PRO C O 1
ATOM 11486 N N . ASN C 1 282 ? 21.838 59.294 180.541 1.00 43.45 282 ASN C N 1
ATOM 11487 C CA . ASN C 1 282 ? 23.268 59.012 180.611 1.00 41.78 282 ASN C CA 1
ATOM 11488 C C . ASN C 1 282 ? 23.899 59.018 179.225 1.00 37.72 282 ASN C C 1
ATOM 11489 O O . ASN C 1 282 ? 24.997 59.556 179.039 1.00 47.48 282 ASN C O 1
ATOM 11494 N N . LEU C 1 283 ? 23.224 58.419 178.238 1.00 42.43 283 LEU C N 1
ATOM 11495 C CA . LEU C 1 283 ? 23.727 58.468 176.868 1.00 38.23 283 LEU C CA 1
ATOM 11496 C C . LEU C 1 283 ? 23.812 59.899 176.357 1.00 39.83 283 LEU C C 1
ATOM 11497 O O . LEU C 1 283 ? 24.685 60.216 175.540 1.00 34.21 283 LEU C O 1
ATOM 11502 N N . LEU C 1 284 ? 22.921 60.775 176.821 1.00 33.94 284 LEU C N 1
ATOM 11503 C CA . LEU C 1 284 ? 23.001 62.174 176.416 1.00 38.77 284 LEU C CA 1
ATOM 11504 C C . LEU C 1 284 ? 24.069 62.925 177.208 1.00 47.96 284 LEU C C 1
ATOM 11505 O O . LEU C 1 284 ? 24.843 63.695 176.632 1.00 48.39 284 LEU C O 1
ATOM 11510 N N . GLU C 1 285 ? 24.123 62.711 178.526 1.00 40.96 285 GLU C N 1
ATOM 11511 C CA . GLU C 1 285 ? 25.086 63.421 179.365 1.00 36.98 285 GLU C CA 1
ATOM 11512 C C . GLU C 1 285 ? 26.529 63.071 179.012 1.00 44.01 285 GLU C C 1
ATOM 11513 O O . GLU C 1 285 ? 27.417 63.927 179.091 1.00 52.93 285 GLU C O 1
ATOM 11527 N N . LYS C 1 287 ? 28.638 62.521 176.528 1.00 36.76 287 LYS C N 1
ATOM 11528 C CA . LYS C 1 287 ? 29.537 63.151 175.559 1.00 38.28 287 LYS C CA 1
ATOM 11529 C C . LYS C 1 287 ? 30.367 64.257 176.201 1.00 40.27 287 LYS C C 1
ATOM 11530 O O . LYS C 1 287 ? 31.563 64.394 175.915 1.00 44.57 287 LYS C O 1
ATOM 11536 N N . TYR C 1 288 ? 29.747 65.057 177.069 1.00 39.73 288 TYR C N 1
ATOM 11537 C CA . TYR C 1 288 ? 30.461 66.126 177.761 1.00 47.00 288 TYR C CA 1
ATOM 11538 C C . TYR C 1 288 ? 31.581 65.559 178.630 1.00 43.02 288 TYR C C 1
ATOM 11539 O O . TYR C 1 288 ? 32.754 65.945 178.500 1.00 46.40 288 TYR C O 1
ATOM 11548 N N . ASN C 1 289 ? 31.230 64.615 179.509 1.00 41.36 289 ASN C N 1
ATOM 11549 C CA . ASN C 1 289 ? 32.221 63.974 180.368 1.00 49.35 289 ASN C CA 1
ATOM 11550 C C . ASN C 1 289 ? 33.292 63.274 179.544 1.00 45.05 289 ASN C C 1
ATOM 11551 O O . ASN C 1 289 ? 34.479 63.314 179.889 1.00 47.31 289 ASN C O 1
ATOM 11556 N N . LEU C 1 290 ? 32.890 62.626 178.448 1.00 37.99 290 LEU C N 1
ATOM 11557 C CA . LEU C 1 290 ? 33.851 61.913 177.613 1.00 37.13 290 LEU C CA 1
ATOM 11558 C C . LEU C 1 290 ? 34.821 62.871 176.937 1.00 35.33 290 LEU C C 1
ATOM 11559 O O . LEU C 1 290 ? 36.017 62.580 176.843 1.00 58.25 290 LEU C O 1
ATOM 11564 N N . GLN C 1 291 ? 34.330 64.010 176.446 1.00 36.33 291 GLN C N 1
ATOM 11565 C CA . GLN C 1 291 ? 35.228 64.985 175.834 1.00 39.02 291 GLN C CA 1
ATOM 11566 C C . GLN C 1 291 ? 36.206 65.557 176.857 1.00 39.88 291 GLN C C 1
ATOM 11567 O O . GLN C 1 291 ? 37.386 65.770 176.547 1.00 50.34 291 GLN C O 1
ATOM 11573 N N . THR C 1 292 ? 35.742 65.804 178.087 1.00 44.62 292 THR C N 1
ATOM 11574 C CA . THR C 1 292 ? 36.660 66.265 179.130 1.00 46.24 292 THR C CA 1
ATOM 11575 C C . THR C 1 292 ? 37.728 65.212 179.432 1.00 45.13 292 THR C C 1
ATOM 11576 O O . THR C 1 292 ? 38.928 65.521 179.526 1.00 50.92 292 THR C O 1
ATOM 11580 N N . SER C 1 293 ? 37.303 63.955 179.594 1.00 39.51 293 SER C N 1
ATOM 11581 C CA . SER C 1 293 ? 38.248 62.867 179.826 1.00 42.47 293 SER C CA 1
ATOM 11582 C C . SER C 1 293 ? 39.241 62.740 178.675 1.00 46.48 293 SER C C 1
ATOM 11583 O O . SER C 1 293 ? 40.419 62.434 178.890 1.00 47.78 293 SER C O 1
ATOM 11586 N N . LEU C 1 294 ? 38.781 62.969 177.443 1.00 39.61 294 LEU C N 1
ATOM 11587 C CA . LEU C 1 294 ? 39.668 62.901 176.287 1.00 40.84 294 LEU C CA 1
ATOM 11588 C C . LEU C 1 294 ? 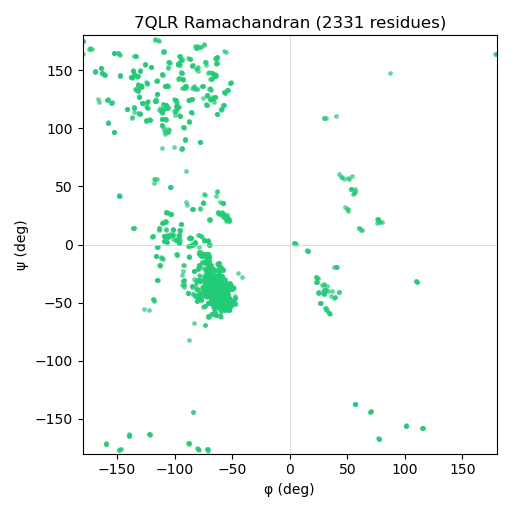40.676 64.042 176.292 1.00 49.19 294 LEU C C 1
ATOM 11589 O O . LEU C 1 294 ? 41.827 63.857 175.873 1.00 63.14 294 LEU C O 1
ATOM 11594 N N . ASN C 1 295 ? 40.266 65.222 176.765 1.00 45.43 295 ASN C N 1
ATOM 11595 C CA . ASN C 1 295 ? 41.225 66.307 176.955 1.00 43.08 295 ASN C CA 1
ATOM 11596 C C . ASN C 1 295 ? 42.312 65.901 177.941 1.00 46.13 295 ASN C C 1
ATOM 11597 O O . ASN C 1 295 ? 43.505 66.147 177.707 1.00 48.43 295 ASN C O 1
ATOM 11602 N N . TYR C 1 296 ? 41.917 65.271 179.050 1.00 45.08 296 TYR C N 1
ATOM 11603 C CA . TYR C 1 296 ? 42.918 64.792 180.005 1.00 35.99 296 TYR C CA 1
ATOM 11604 C C . TYR C 1 296 ? 43.831 63.738 179.379 1.00 43.22 296 TYR C C 1
ATOM 11605 O O . TYR C 1 296 ? 45.042 63.722 179.634 1.00 47.74 296 TYR C O 1
ATOM 11614 N N . ILE C 1 297 ? 43.267 62.850 178.556 1.00 43.60 297 ILE C N 1
ATOM 11615 C CA . ILE C 1 297 ? 44.066 61.833 177.870 1.00 32.84 297 ILE C CA 1
ATOM 11616 C C . ILE C 1 297 ? 45.113 62.486 176.973 1.00 40.44 297 ILE C C 1
ATOM 11617 O O . ILE C 1 297 ? 46.285 62.079 176.945 1.00 50.65 297 ILE C O 1
ATOM 11622 N N . ASN C 1 298 ? 44.709 63.515 176.228 1.00 54.29 298 ASN C N 1
ATOM 11623 C CA . ASN C 1 298 ? 45.640 64.151 175.304 1.00 56.35 298 ASN C CA 1
ATOM 11624 C C . ASN C 1 298 ? 46.680 64.985 176.039 1.00 51.82 298 ASN C C 1
ATOM 11625 O O . ASN C 1 298 ? 47.787 65.183 175.526 1.00 58.91 298 ASN C O 1
ATOM 11630 N N . THR C 1 299 ? 46.352 65.479 177.236 1.00 51.42 299 THR C N 1
ATOM 11631 C CA . THR C 1 299 ? 47.385 66.074 178.083 1.00 44.19 299 THR C CA 1
ATOM 11632 C C . THR C 1 299 ? 48.387 65.019 178.546 1.00 46.84 299 THR C C 1
ATOM 11633 O O . THR C 1 299 ? 49.605 65.262 178.554 1.00 50.80 299 THR C O 1
ATOM 11637 N N . ILE C 1 300 ? 47.887 63.843 178.937 1.00 44.63 300 ILE C N 1
ATOM 11638 C CA . ILE C 1 300 ? 48.759 62.756 179.372 1.00 36.06 300 ILE C CA 1
ATOM 11639 C C . ILE C 1 300 ? 49.706 62.341 178.256 1.00 41.60 300 ILE C C 1
ATOM 11640 O O . ILE C 1 300 ? 50.851 61.951 178.515 1.00 48.59 300 ILE C O 1
ATOM 11645 N N . LYS C 1 301 ? 49.248 62.394 177.005 1.00 42.23 301 LYS C N 1
ATOM 11646 C CA . LYS C 1 301 ? 50.130 62.051 175.888 1.00 43.92 301 LYS C CA 1
ATOM 11647 C C . LYS C 1 301 ? 51.380 62.931 175.876 1.00 40.41 301 LYS C C 1
ATOM 11648 O O . LYS C 1 301 ? 52.513 62.430 175.806 1.00 49.44 301 LYS C O 1
ATOM 11654 N N . SER C 1 302 ? 51.192 64.250 175.970 1.00 48.52 302 SER C N 1
ATOM 11655 C CA . SER C 1 302 ? 52.330 65.165 175.973 1.00 48.71 302 SER C CA 1
ATOM 11656 C C . SER C 1 302 ? 53.180 64.985 177.223 1.00 44.69 302 SER C C 1
ATOM 11657 O O . SER C 1 302 ? 54.413 65.085 177.162 1.00 55.29 302 SER C O 1
ATOM 11660 N N . ASN C 1 303 ? 52.542 64.736 178.370 1.00 42.18 303 ASN C N 1
ATOM 11661 C CA . ASN C 1 303 ? 53.313 64.531 179.594 1.00 46.75 303 ASN C CA 1
ATOM 11662 C C . ASN C 1 303 ? 54.187 63.286 179.496 1.00 44.36 303 ASN C C 1
ATOM 11663 O O . ASN C 1 303 ? 55.336 63.286 179.956 1.00 56.09 303 ASN C O 1
ATOM 11668 N N . ILE C 1 304 ? 53.665 62.220 178.886 1.00 41.54 304 ILE C N 1
ATOM 11669 C CA . ILE C 1 304 ? 54.459 61.015 178.674 1.00 34.78 304 ILE C CA 1
ATOM 11670 C C . ILE C 1 304 ? 55.619 61.312 177.738 1.00 41.92 304 ILE C C 1
ATOM 11671 O O . ILE C 1 304 ? 56.761 60.903 177.988 1.00 46.54 304 ILE C O 1
ATOM 11676 N N . ALA C 1 305 ? 55.346 62.033 176.645 1.00 45.83 305 ALA C N 1
ATOM 11677 C CA . ALA C 1 305 ? 56.414 62.391 175.716 1.00 35.22 305 ALA C CA 1
ATOM 11678 C C . ALA C 1 305 ? 57.530 63.151 176.423 1.00 42.43 305 ALA C C 1
ATOM 11679 O O . ALA C 1 305 ? 58.714 62.850 176.232 1.00 46.29 305 ALA C O 1
ATOM 11681 N N . SER C 1 306 ? 57.171 64.118 177.270 1.00 41.46 306 SER C N 1
ATOM 11682 C CA . SER C 1 306 ? 58.181 64.929 177.947 1.00 44.62 306 SER C CA 1
ATOM 11683 C C . SER C 1 306 ? 58.961 64.108 178.971 1.00 49.57 306 SER C C 1
ATOM 11684 O O . SER C 1 306 ? 60.201 64.134 178.993 1.00 51.14 306 SER C O 1
ATOM 11687 N N . GLY C 1 307 ? 58.246 63.392 179.846 1.00 47.90 307 GLY C N 1
ATOM 11688 C CA . GLY C 1 307 ? 58.915 62.560 180.835 1.00 40.09 307 GLY C CA 1
ATOM 11689 C C . GLY C 1 307 ? 59.850 61.544 180.211 1.00 42.58 307 GLY C C 1
ATOM 11690 O O . GLY C 1 307 ? 60.911 61.241 180.762 1.00 53.58 307 GLY C O 1
ATOM 11691 N N . LYS C 1 308 ? 59.471 61.001 179.051 1.00 42.20 308 LYS C N 1
ATOM 11692 C CA . LYS C 1 308 ? 60.356 60.082 178.344 1.00 47.67 308 LYS C CA 1
ATOM 11693 C C . LYS C 1 308 ? 61.542 60.819 177.735 1.00 46.15 308 LYS C C 1
ATOM 11694 O O . LYS C 1 308 ? 62.669 60.309 177.751 1.00 50.83 308 LYS C O 1
ATOM 11700 N N . GLY C 1 309 ? 61.305 62.013 177.184 1.00 43.58 309 GLY C N 1
ATOM 11701 C CA . GLY C 1 309 ? 62.399 62.802 176.640 1.00 45.56 309 GLY C CA 1
ATOM 11702 C C . GLY C 1 309 ? 63.471 63.103 177.668 1.00 41.92 309 GLY C C 1
ATOM 11703 O O . GLY C 1 309 ? 64.659 63.160 177.340 1.00 49.08 309 GLY C O 1
ATOM 11704 N N . GLN C 1 310 ? 63.066 63.314 178.924 1.00 46.21 310 GLN C N 1
ATOM 11705 C CA . GLN C 1 310 ? 64.053 63.478 179.990 1.00 39.95 310 GLN C CA 1
ATOM 11706 C C . GLN C 1 310 ? 64.970 62.263 180.088 1.00 41.54 310 GLN C C 1
ATOM 11707 O O . GLN C 1 310 ? 66.178 62.405 180.312 1.00 44.19 310 GLN C O 1
ATOM 11713 N N . ILE C 1 311 ? 64.415 61.061 179.926 1.00 45.98 311 ILE C N 1
ATOM 11714 C CA . ILE C 1 311 ? 65.223 59.849 180.021 1.00 36.47 311 ILE C CA 1
ATOM 11715 C C . ILE C 1 311 ? 66.074 59.669 178.770 1.00 43.73 311 ILE C C 1
ATOM 11716 O O . ILE C 1 311 ? 67.222 59.215 178.843 1.00 43.32 311 ILE C O 1
ATOM 11729 N N . ALA C 1 313 ? 67.522 61.804 176.909 1.00 52.74 313 ALA C N 1
ATOM 11730 C CA . ALA C 1 313 ? 68.653 62.720 176.802 1.00 42.59 313 ALA C CA 1
ATOM 11731 C C . ALA C 1 313 ? 69.933 62.153 177.403 1.00 40.44 313 ALA C C 1
ATOM 11732 O O . ALA C 1 313 ? 71.021 62.637 177.075 1.00 47.80 313 ALA C O 1
ATOM 11734 N N . ILE C 1 314 ? 69.835 61.141 178.263 1.00 41.88 314 ILE C N 1
ATOM 11735 C CA . ILE C 1 314 ? 71.005 60.539 178.894 1.00 45.39 314 ILE C CA 1
ATOM 11736 C C . ILE C 1 314 ? 71.435 59.371 178.013 1.00 44.49 314 ILE C C 1
ATOM 11737 O O . ILE C 1 314 ? 70.850 58.288 178.064 1.00 48.16 314 ILE C O 1
ATOM 11742 N N . THR C 1 315 ? 72.464 59.592 177.202 1.00 51.70 315 THR C N 1
ATOM 11743 C CA . THR C 1 315 ? 72.887 58.637 176.190 1.00 45.51 315 THR C CA 1
ATOM 11744 C C . THR C 1 315 ? 74.221 58.008 176.567 1.00 44.14 315 THR C C 1
ATOM 11745 O O . THR C 1 315 ? 74.943 58.483 177.448 1.00 51.13 315 THR C O 1
ATOM 11749 N N . TYR C 1 316 ? 74.545 56.920 175.865 1.00 41.76 316 TYR C N 1
ATOM 11750 C CA . TYR C 1 316 ? 75.776 56.174 176.125 1.00 45.06 316 TYR C CA 1
ATOM 11751 C C . TYR C 1 316 ? 76.094 55.395 174.850 1.00 54.20 316 TYR C C 1
ATOM 11752 O O . TYR C 1 316 ? 75.429 54.398 174.555 1.00 61.92 316 TYR C O 1
ATOM 11761 N N . ASN C 1 317 ? 77.092 55.868 174.102 1.00 54.05 317 ASN C N 1
ATOM 11762 C CA . ASN C 1 317 ? 77.416 55.316 172.786 1.00 57.27 317 ASN C CA 1
ATOM 11763 C C . ASN C 1 317 ? 76.205 55.365 171.857 1.00 56.35 317 ASN C C 1
ATOM 11764 O O . ASN C 1 317 ? 75.855 54.381 171.204 1.00 58.66 317 ASN C O 1
ATOM 11769 N N . GLU C 1 318 ? 75.551 56.527 171.821 1.00 58.33 318 GLU C N 1
ATOM 11770 C CA . GLU C 1 318 ? 74.418 56.807 170.946 1.00 53.63 318 GLU C CA 1
ATOM 11771 C C . GLU C 1 318 ? 73.217 55.914 171.219 1.00 56.50 318 GLU C C 1
ATOM 11772 O O . GLU C 1 318 ? 72.269 55.891 170.419 1.00 71.11 318 GLU C O 1
ATOM 11778 N N . GLU C 1 319 ? 73.223 55.191 172.329 1.00 67.09 319 GLU C N 1
ATOM 11779 C CA . GLU C 1 319 ? 72.096 54.402 172.797 1.00 63.16 319 GLU C CA 1
ATOM 11780 C C . GLU C 1 319 ? 71.627 54.944 174.142 1.00 44.72 319 GLU C C 1
ATOM 11781 O O . GLU C 1 319 ? 72.230 55.856 174.708 1.00 50.99 319 GLU C O 1
ATOM 11787 N N . ILE C 1 320 ? 70.549 54.360 174.663 1.00 44.95 320 ILE C N 1
ATOM 11788 C CA . ILE C 1 320 ? 70.090 54.719 175.995 1.00 45.38 320 ILE C CA 1
ATOM 11789 C C . ILE C 1 320 ? 71.099 54.231 177.030 1.00 50.15 320 ILE C C 1
ATOM 11790 O O . ILE C 1 320 ? 71.715 53.165 176.878 1.00 46.00 320 ILE C O 1
ATOM 11795 N N . PHE C 1 321 ? 71.299 55.026 178.071 1.00 54.31 321 PHE C N 1
ATOM 11796 C CA . PHE C 1 321 ? 72.128 54.617 179.194 1.00 41.87 321 PHE C CA 1
ATOM 11797 C C . PHE C 1 321 ? 71.533 53.350 179.799 1.00 41.95 321 PHE C C 1
ATOM 11798 O O . PHE C 1 321 ? 70.391 53.386 180.279 1.00 54.34 321 PHE C O 1
ATOM 11806 N N . PRO C 1 322 ? 72.245 52.215 179.765 1.00 36.72 322 PRO C N 1
ATOM 11807 C CA . PRO C 1 322 ? 71.619 50.929 180.134 1.00 38.54 322 PRO C CA 1
ATOM 11808 C C . PRO C 1 322 ? 70.867 50.954 181.455 1.00 48.11 322 PRO C C 1
ATOM 11809 O O . PRO C 1 322 ? 69.784 50.361 181.558 1.00 54.31 322 PRO C O 1
ATOM 11813 N N . ILE C 1 323 ? 71.395 51.661 182.457 1.00 48.16 323 ILE C N 1
ATOM 11814 C CA . ILE C 1 323 ? 70.756 51.740 183.765 1.00 45.64 323 ILE C CA 1
ATOM 11815 C C . ILE C 1 323 ? 69.341 52.300 183.662 1.00 46.13 323 ILE C C 1
ATOM 11816 O O . ILE C 1 323 ? 68.502 52.036 184.531 1.00 55.64 323 ILE C O 1
ATOM 11821 N N . LEU C 1 324 ? 69.033 53.018 182.583 1.00 42.21 324 LEU C N 1
ATOM 11822 C CA . LEU C 1 324 ? 67.730 53.641 182.407 1.00 40.05 324 LEU C CA 1
ATOM 11823 C C . LEU C 1 324 ? 66.853 52.922 181.390 1.00 38.82 324 LEU C C 1
ATOM 11824 O O . LEU C 1 324 ? 65.763 53.417 181.077 1.00 42.63 324 LEU C O 1
ATOM 11829 N N . LYS C 1 325 ? 67.284 51.762 180.882 1.00 46.04 325 LYS C N 1
ATOM 11830 C CA . LYS C 1 325 ? 66.532 51.099 179.816 1.00 42.06 325 LYS C CA 1
ATOM 11831 C C . LYS C 1 325 ? 65.084 50.855 180.228 1.00 41.01 325 LYS C C 1
ATOM 11832 O O . LYS C 1 325 ? 64.152 51.177 179.480 1.00 52.15 325 LYS C O 1
ATOM 11838 N N . ASN C 1 326 ? 64.877 50.343 181.445 1.00 46.66 326 ASN C N 1
ATOM 11839 C CA . ASN C 1 326 ? 63.519 50.073 181.908 1.00 45.28 326 ASN C CA 1
ATOM 11840 C C . ASN C 1 326 ? 62.687 51.346 181.919 1.00 47.12 326 ASN C C 1
ATOM 11841 O O . ASN C 1 326 ? 61.517 51.334 181.517 1.00 55.97 326 ASN C O 1
ATOM 11846 N N . ALA C 1 327 ? 63.290 52.463 182.341 1.00 49.11 327 ALA C N 1
ATOM 11847 C CA . ALA C 1 327 ? 62.564 53.727 182.375 1.00 41.94 327 ALA C CA 1
ATOM 11848 C C . ALA C 1 327 ? 61.989 54.076 181.012 1.00 47.89 327 ALA C C 1
ATOM 11849 O O . ALA C 1 327 ? 60.908 54.670 180.929 1.00 40.37 327 ALA C O 1
ATOM 11851 N N . VAL C 1 328 ? 62.680 53.703 179.932 1.00 41.92 328 VAL C N 1
ATOM 11852 C CA . VAL C 1 328 ? 62.123 53.924 178.603 1.00 40.58 328 VAL C CA 1
ATOM 11853 C C . VAL C 1 328 ? 60.960 52.972 178.358 1.00 40.17 328 VAL C C 1
ATOM 11854 O O . VAL C 1 328 ? 59.859 53.393 177.980 1.00 50.48 328 VAL C O 1
ATOM 11858 N N . LYS C 1 329 ? 61.179 51.678 178.611 1.00 41.15 329 LYS C N 1
ATOM 11859 C CA . LYS C 1 329 ? 60.156 50.674 178.336 1.00 44.98 329 LYS C CA 1
ATOM 11860 C C . LYS C 1 329 ? 58.871 50.985 179.091 1.00 45.81 329 LYS C C 1
ATOM 11861 O O . LYS C 1 329 ? 57.776 50.967 178.514 1.00 46.05 329 LYS C O 1
ATOM 11867 N N . ASN C 1 330 ? 58.994 51.304 180.382 1.00 48.84 330 ASN C N 1
ATOM 11868 C CA . ASN C 1 330 ? 57.835 51.709 181.170 1.00 43.31 330 ASN C CA 1
ATOM 11869 C C . ASN C 1 330 ? 57.091 52.854 180.495 1.00 47.92 330 ASN C C 1
ATOM 11870 O O . ASN C 1 330 ? 55.866 52.806 180.334 1.00 48.66 330 ASN C O 1
ATOM 11875 N N . TYR C 1 331 ? 57.828 53.880 180.051 1.00 47.89 331 TYR C N 1
ATOM 11876 C CA . TYR C 1 331 ? 57.177 55.020 179.414 1.00 44.53 331 TYR C CA 1
ATOM 11877 C C . TYR C 1 331 ? 56.466 54.612 178.134 1.00 46.56 331 TYR C C 1
ATOM 11878 O O . TYR C 1 331 ? 55.453 55.219 177.768 1.00 44.41 331 TYR C O 1
ATOM 11887 N N . ASP C 1 332 ? 56.973 53.591 177.440 1.00 43.33 332 ASP C N 1
ATOM 11888 C CA . ASP C 1 332 ? 56.252 53.091 176.277 1.00 43.02 332 ASP C CA 1
ATOM 11889 C C . ASP C 1 332 ? 55.001 52.335 176.703 1.00 47.76 332 ASP C C 1
ATOM 11890 O O . ASP C 1 332 ? 53.944 52.470 176.073 1.00 53.91 332 ASP C O 1
ATOM 11895 N N . GLY C 1 333 ? 55.093 51.564 177.790 1.00 41.46 333 GLY C N 1
ATOM 11896 C CA . GLY C 1 333 ? 53.921 50.859 178.283 1.00 45.44 333 GLY C CA 1
ATOM 11897 C C . GLY C 1 333 ? 52.774 51.801 178.588 1.00 48.35 333 GLY C C 1
ATOM 11898 O O . GLY C 1 333 ? 51.640 51.584 178.150 1.00 53.76 333 GLY C O 1
ATOM 11907 N N . GLU C 1 335 ? 52.312 54.600 177.278 1.00 45.45 335 GLU C N 1
ATOM 11908 C CA . GLU C 1 335 ? 51.797 55.107 176.013 1.00 41.01 335 GLU C CA 1
ATOM 11909 C C . GLU C 1 335 ? 50.876 54.096 175.345 1.00 45.38 335 GLU C C 1
ATOM 11910 O O . GLU C 1 335 ? 49.917 54.485 174.669 1.00 52.96 335 GLU C O 1
ATOM 11916 N N . THR C 1 336 ? 51.140 52.802 175.531 1.00 46.24 336 THR C N 1
ATOM 11917 C CA . THR C 1 336 ? 50.247 51.787 174.986 1.00 42.03 336 THR C CA 1
ATOM 11918 C C . THR C 1 336 ? 48.875 51.874 175.641 1.00 43.11 336 THR C C 1
ATOM 11919 O O . THR C 1 336 ? 47.869 52.150 174.975 1.00 50.82 336 THR C O 1
ATOM 11923 N N . THR C 1 337 ? 48.831 51.693 176.964 1.00 42.90 337 THR C N 1
ATOM 11924 C CA . THR C 1 337 ? 47.561 51.711 177.686 1.00 46.04 337 THR C CA 1
ATOM 11925 C C . THR C 1 337 ? 46.799 53.000 177.412 1.00 49.06 337 THR C C 1
ATOM 11926 O O . THR C 1 337 ? 45.606 52.970 177.082 1.00 53.14 337 THR C O 1
ATOM 11930 N N . ARG C 1 338 ? 47.493 54.141 177.486 1.00 43.30 338 ARG C N 1
ATOM 11931 C CA . ARG C 1 338 ? 46.853 55.420 177.197 1.00 46.33 338 ARG C CA 1
ATOM 11932 C C . ARG C 1 338 ? 46.178 55.383 175.836 1.00 51.48 338 ARG C C 1
ATOM 11933 O O . ARG C 1 338 ? 44.986 55.694 175.712 1.00 48.97 338 ARG C O 1
ATOM 11941 N N . ASN C 1 339 ? 46.916 54.942 174.811 1.00 47.48 339 ASN C N 1
ATOM 11942 C CA . ASN C 1 339 ? 46.338 54.872 173.475 1.00 52.51 339 ASN C CA 1
ATOM 11943 C C . ASN C 1 339 ? 45.073 54.029 173.488 1.00 59.45 339 ASN C C 1
ATOM 11944 O O . ASN C 1 339 ? 44.033 54.451 172.965 1.00 49.28 339 ASN C O 1
ATOM 11949 N N . ILE C 1 340 ? 45.123 52.871 174.157 1.00 41.20 340 ILE C N 1
ATOM 11950 C CA . ILE C 1 340 ? 43.936 52.029 174.282 1.00 42.40 340 ILE C CA 1
ATOM 11951 C C . ILE C 1 340 ? 42.782 52.858 174.822 1.00 50.13 340 ILE C C 1
ATOM 11952 O O . ILE C 1 340 ? 41.731 52.997 174.176 1.00 60.81 340 ILE C O 1
ATOM 11957 N N . SER C 1 341 ? 43.008 53.490 175.980 1.00 43.91 341 SER C N 1
ATOM 11958 C CA . SER C 1 341 ? 41.986 54.333 176.590 1.00 42.62 341 SER C CA 1
ATOM 11959 C C . SER C 1 341 ? 41.399 55.274 175.556 1.00 46.80 341 SER C C 1
ATOM 11960 O O . SER C 1 341 ? 40.181 55.294 175.334 1.00 49.72 341 SER C O 1
ATOM 11963 N N . GLN C 1 342 ? 42.276 55.975 174.831 1.00 38.99 342 GLN C N 1
ATOM 11964 C CA . GLN C 1 342 ? 41.813 56.985 173.891 1.00 40.16 342 GLN C CA 1
ATOM 11965 C C . GLN C 1 342 ? 40.822 56.384 172.909 1.00 48.88 342 GLN C C 1
ATOM 11966 O O . GLN C 1 342 ? 39.672 56.838 172.821 1.00 50.13 342 GLN C O 1
ATOM 11972 N N . ARG C 1 343 ? 41.218 55.293 172.241 1.00 47.57 343 ARG C N 1
ATOM 11973 C CA . ARG C 1 343 ? 40.324 54.662 171.276 1.00 46.16 343 ARG C CA 1
ATOM 11974 C C . ARG C 1 343 ? 38.967 54.404 171.906 1.00 41.15 343 ARG C C 1
ATOM 11975 O O . ARG C 1 343 ? 37.938 54.880 171.409 1.00 35.66 343 ARG C O 1
ATOM 11983 N N . ASP C 1 344 ? 38.962 53.735 173.063 1.00 39.10 344 ASP C N 1
ATOM 11984 C CA . ASP C 1 344 ? 37.698 53.385 173.695 1.00 34.50 344 ASP C CA 1
ATOM 11985 C C . ASP C 1 344 ? 36.838 54.623 173.874 1.00 44.20 344 ASP C C 1
ATOM 11986 O O . ASP C 1 344 ? 35.679 54.656 173.442 1.00 48.71 344 ASP C O 1
ATOM 11991 N N . ILE C 1 345 ? 37.423 55.687 174.427 1.00 43.60 345 ILE C N 1
ATOM 11992 C CA . ILE C 1 345 ? 36.642 56.894 174.668 1.00 34.76 345 ILE C CA 1
ATOM 11993 C C . ILE C 1 345 ? 36.134 57.456 173.349 1.00 46.15 345 ILE C C 1
ATOM 11994 O O . ILE C 1 345 ? 34.943 57.767 173.207 1.00 47.01 345 ILE C O 1
ATOM 11999 N N . GLU C 1 346 ? 37.008 57.518 172.339 1.00 44.00 346 GLU C N 1
ATOM 12000 C CA . GLU C 1 346 ? 36.594 58.047 171.046 1.00 36.44 346 GLU C CA 1
ATOM 12001 C C . GLU C 1 346 ? 35.457 57.232 170.452 1.00 40.98 346 GLU C C 1
ATOM 12002 O O . GLU C 1 346 ? 34.639 57.768 169.696 1.00 41.70 346 GLU C O 1
ATOM 12008 N N . GLU C 1 347 ? 35.382 55.941 170.783 1.00 45.43 347 GLU C N 1
ATOM 12009 C CA . GLU C 1 347 ? 34.267 55.140 170.298 1.00 40.86 347 GLU C CA 1
ATOM 12010 C C . GLU C 1 347 ? 32.963 55.587 170.944 1.00 43.20 347 GLU C C 1
ATOM 12011 O O . GLU C 1 347 ? 31.965 55.827 170.252 1.00 46.58 347 GLU C O 1
ATOM 12017 N N . LYS C 1 348 ? 32.969 55.757 172.269 1.00 42.44 348 LYS C N 1
ATOM 12018 C CA . LYS C 1 348 ? 31.725 56.053 172.971 1.00 39.93 348 LYS C CA 1
ATOM 12019 C C . LYS C 1 348 ? 31.153 57.391 172.525 1.00 41.81 348 LYS C C 1
ATOM 12020 O O . LYS C 1 348 ? 29.939 57.518 172.321 1.00 45.64 348 LYS C O 1
ATOM 12026 N N . ILE C 1 349 ? 32.021 58.386 172.323 1.00 40.21 349 ILE C N 1
ATOM 12027 C CA . ILE C 1 349 ? 31.573 59.674 171.800 1.00 43.53 349 ILE C CA 1
ATOM 12028 C C . ILE C 1 349 ? 30.822 59.476 170.492 1.00 41.15 349 ILE C C 1
ATOM 12029 O O . ILE C 1 349 ? 29.732 60.030 170.293 1.00 46.06 349 ILE C O 1
ATOM 12034 N N . LYS C 1 350 ? 31.373 58.646 169.598 1.00 39.35 350 LYS C N 1
ATOM 12035 C CA . LYS C 1 350 ? 30.699 58.382 168.332 1.00 36.99 350 LYS C CA 1
ATOM 12036 C C . LYS C 1 350 ? 29.279 57.901 168.572 1.00 34.26 350 LYS C C 1
ATOM 12037 O O . LYS C 1 350 ? 28.333 58.392 167.943 1.00 46.62 350 LYS C O 1
ATOM 12043 N N . ILE C 1 351 ? 29.104 56.995 169.539 1.00 38.84 351 ILE C N 1
ATOM 12044 C CA . ILE C 1 351 ? 27.769 56.506 169.864 1.00 40.97 351 ILE C CA 1
ATOM 12045 C C . ILE C 1 351 ? 26.866 57.676 170.222 1.00 34.91 351 ILE C C 1
ATOM 12046 O O . ILE C 1 351 ? 25.787 57.853 169.640 1.00 41.42 351 ILE C O 1
ATOM 12051 N N . SER C 1 352 ? 27.329 58.529 171.141 1.00 37.86 352 SER C N 1
ATOM 12052 C CA . SER C 1 352 ? 26.572 59.723 171.499 1.00 31.76 352 SER C CA 1
ATOM 12053 C C . SER C 1 352 ? 26.213 60.526 170.260 1.00 33.07 352 SER C C 1
ATOM 12054 O O . SER C 1 352 ? 25.053 60.915 170.071 1.00 41.82 352 SER C O 1
ATOM 12057 N N . ASP C 1 353 ? 27.187 60.735 169.370 1.00 37.79 353 ASP C N 1
ATOM 12058 C CA . ASP C 1 353 ? 26.913 61.556 168.199 1.00 35.79 353 ASP C CA 1
ATOM 12059 C C . ASP C 1 353 ? 25.860 60.901 167.319 1.00 36.94 353 ASP C C 1
ATOM 12060 O O . ASP C 1 353 ? 24.933 61.575 166.848 1.00 39.33 353 ASP C O 1
ATOM 12065 N N . ALA C 1 354 ? 25.896 59.566 167.219 1.00 34.00 354 ALA C N 1
ATOM 12066 C CA . ALA C 1 354 ? 24.902 58.865 166.415 1.00 32.51 354 ALA C CA 1
ATOM 12067 C C . ALA C 1 354 ? 23.506 59.131 166.942 1.00 31.16 354 ALA C C 1
ATOM 12068 O O . ALA C 1 354 ? 22.547 59.201 166.165 1.00 33.47 354 ALA C O 1
ATOM 12070 N N . ILE C 1 355 ? 23.378 59.291 168.257 1.00 38.30 355 ILE C N 1
ATOM 12071 C CA . ILE C 1 355 ? 22.085 59.615 168.838 1.00 34.26 355 ILE C CA 1
ATOM 12072 C C . ILE C 1 355 ? 21.756 61.084 168.608 1.00 34.56 355 ILE C C 1
ATOM 12073 O O . ILE C 1 355 ? 20.635 61.430 168.221 1.00 36.69 355 ILE C O 1
ATOM 12078 N N . LEU C 1 356 ? 22.728 61.972 168.848 1.00 36.07 356 LEU C N 1
ATOM 12079 C CA . LEU C 1 356 ? 22.462 63.404 168.733 1.00 30.80 356 LEU C CA 1
ATOM 12080 C C . LEU C 1 356 ? 22.151 63.823 167.300 1.00 40.88 356 LEU C C 1
ATOM 12081 O O . LEU C 1 356 ? 21.431 64.806 167.089 1.00 42.99 356 LEU C O 1
ATOM 12086 N N . GLU C 1 357 ? 22.672 63.102 166.311 1.00 33.78 357 GLU C N 1
ATOM 12087 C CA . GLU C 1 357 ? 22.494 63.464 164.910 1.00 32.18 357 GLU C CA 1
ATOM 12088 C C . GLU C 1 357 ? 21.228 62.881 164.293 1.00 39.19 357 GLU C C 1
ATOM 12089 O O . GLU C 1 357 ? 20.961 63.132 163.113 1.00 43.31 357 GLU C O 1
ATOM 12095 N N . SER C 1 358 ? 20.448 62.112 165.052 1.00 36.33 358 SER C N 1
ATOM 12096 C CA . SER C 1 358 ? 19.218 61.503 164.557 1.00 32.81 358 SER C CA 1
ATOM 12097 C C . SER C 1 358 ? 18.041 62.401 164.923 1.00 44.53 358 SER C C 1
ATOM 12098 O O . SER C 1 358 ? 17.689 62.525 166.101 1.00 50.03 358 SER C O 1
ATOM 12101 N N . SER C 1 359 ? 17.435 63.027 163.911 1.00 49.35 359 SER C N 1
ATOM 12102 C CA . SER C 1 359 ? 16.278 63.881 164.158 1.00 44.02 359 SER C CA 1
ATOM 12103 C C . SER C 1 359 ? 15.104 63.076 164.698 1.00 45.53 359 SER C C 1
ATOM 12104 O O . SER C 1 359 ? 14.355 63.557 165.555 1.00 55.28 359 SER C O 1
ATOM 12107 N N . ILE C 1 360 ? 14.919 61.854 164.191 1.00 39.23 360 ILE C N 1
ATOM 12108 C CA . ILE C 1 360 ? 13.865 60.978 164.699 1.00 38.01 360 ILE C CA 1
ATOM 12109 C C . ILE C 1 360 ? 14.024 60.771 166.200 1.00 48.05 360 ILE C C 1
ATOM 12110 O O . ILE C 1 360 ? 13.073 60.934 166.974 1.00 54.78 360 ILE C O 1
ATOM 12115 N N . ALA C 1 361 ? 15.234 60.405 166.633 1.00 47.19 361 ALA C N 1
ATOM 12116 C CA . ALA C 1 361 ? 15.459 60.114 168.045 1.00 39.66 361 ALA C CA 1
ATOM 12117 C C . ALA C 1 361 ? 15.373 61.375 168.895 1.00 41.76 361 ALA C C 1
ATOM 12118 O O . ALA C 1 361 ? 14.810 61.350 169.995 1.00 49.66 361 ALA C O 1
ATOM 12128 N N . ALA C 1 363 ? 13.833 64.481 168.224 1.00 45.44 363 ALA C N 1
ATOM 12129 C CA . ALA C 1 363 ? 12.471 65.004 168.273 1.00 38.50 363 ALA C CA 1
ATOM 12130 C C . ALA C 1 363 ? 11.635 64.248 169.297 1.00 37.24 363 ALA C C 1
ATOM 12131 O O . ALA C 1 363 ? 11.003 64.853 170.172 1.00 47.31 363 ALA C O 1
ATOM 12133 N N . THR C 1 364 ? 11.652 62.915 169.221 1.00 34.99 364 THR C N 1
ATOM 12134 C CA . THR C 1 364 ? 10.923 62.106 170.192 1.00 37.73 364 THR C CA 1
ATOM 12135 C C . THR C 1 364 ? 11.355 62.450 171.611 1.00 35.86 364 THR C C 1
ATOM 12136 O O . THR C 1 364 ? 10.519 62.759 172.471 1.00 51.39 364 THR C O 1
ATOM 12140 N N . PHE C 1 365 ? 12.668 62.452 171.862 1.00 36.39 365 PHE C N 1
ATOM 12141 C CA . PHE C 1 365 ? 13.157 62.786 173.195 1.00 36.69 365 PHE C CA 1
ATOM 12142 C C . PHE C 1 365 ? 12.768 64.203 173.582 1.00 32.67 365 PHE C C 1
ATOM 12143 O O . PHE C 1 365 ? 12.565 64.489 174.768 1.00 49.26 365 PHE C O 1
ATOM 12151 N N . ALA C 1 366 ? 12.651 65.100 172.599 1.00 41.69 366 ALA C N 1
ATOM 12152 C CA . ALA C 1 366 ? 12.286 66.478 172.895 1.00 37.33 366 ALA C CA 1
ATOM 12153 C C . ALA C 1 366 ? 10.841 66.605 173.352 1.00 40.17 366 ALA C C 1
ATOM 12154 O O . ALA C 1 366 ? 10.480 67.631 173.939 1.00 43.05 366 ALA C O 1
ATOM 12156 N N . ASN C 1 367 ? 10.007 65.594 173.100 1.00 36.01 367 ASN C N 1
ATOM 12157 C CA . ASN C 1 367 ? 8.612 65.622 173.521 1.00 34.00 367 ASN C CA 1
ATOM 12158 C C . ASN C 1 367 ? 8.329 64.631 174.645 1.00 36.76 367 ASN C C 1
ATOM 12159 O O . ASN C 1 367 ? 7.170 64.281 174.885 1.00 42.03 367 ASN C O 1
ATOM 12164 N N . ASN C 1 368 ? 9.369 64.176 175.337 1.00 30.61 368 ASN C N 1
ATOM 12165 C CA . ASN C 1 368 ? 9.242 63.332 176.518 1.00 28.75 368 ASN C CA 1
ATOM 12166 C C . ASN C 1 368 ? 9.602 64.176 177.733 1.00 29.58 368 ASN C C 1
ATOM 12167 O O . ASN C 1 368 ? 10.727 64.677 177.829 1.00 34.23 368 ASN C O 1
ATOM 12172 N N . SER C 1 369 ? 8.655 64.318 178.664 1.00 31.26 369 SER C N 1
ATOM 12173 C CA . SER C 1 369 ? 8.835 65.282 179.745 1.00 32.41 369 SER C CA 1
ATOM 12174 C C . SER C 1 369 ? 9.882 64.825 180.753 1.00 38.84 369 SER C C 1
ATOM 12175 O O . SER C 1 369 ? 10.575 65.662 181.340 1.00 48.63 369 SER C O 1
ATOM 12178 N N . ILE C 1 370 ? 10.017 63.514 180.966 1.00 33.47 370 ILE C N 1
ATOM 12179 C CA . ILE C 1 370 ? 11.050 63.011 181.870 1.00 38.72 370 ILE C CA 1
ATOM 12180 C C . ILE C 1 370 ? 12.435 63.365 181.339 1.00 41.96 370 ILE C C 1
ATOM 12181 O O . ILE C 1 370 ? 13.297 63.864 182.075 1.00 39.93 370 ILE C O 1
ATOM 12186 N N . ILE C 1 371 ? 12.662 63.124 180.047 1.00 34.08 371 ILE C N 1
ATOM 12187 C CA . ILE C 1 371 ? 13.966 63.400 179.454 1.00 34.88 371 ILE C CA 1
ATOM 12188 C C . ILE C 1 371 ? 14.246 64.900 179.431 1.00 41.77 371 ILE C C 1
ATOM 12189 O O . ILE C 1 371 ? 15.378 65.334 179.673 1.00 48.68 371 ILE C O 1
ATOM 12194 N N . VAL C 1 372 ? 13.231 65.717 179.142 1.00 35.46 372 VAL C N 1
ATOM 12195 C CA . VAL C 1 372 ? 13.439 67.164 179.125 1.00 34.35 372 VAL C CA 1
ATOM 12196 C C . VAL C 1 372 ? 13.727 67.681 180.532 1.00 35.70 372 VAL C C 1
ATOM 12197 O O . VAL C 1 372 ? 14.559 68.578 180.723 1.00 49.60 372 VAL C O 1
ATOM 12201 N N . ASN C 1 373 ? 13.057 67.119 181.540 1.00 30.80 373 ASN C N 1
ATOM 12202 C CA . ASN C 1 373 ? 13.366 67.489 182.917 1.00 34.70 373 ASN C CA 1
ATOM 12203 C C . ASN C 1 373 ? 14.787 67.081 183.285 1.00 42.72 373 ASN C C 1
ATOM 12204 O O . ASN C 1 373 ? 15.471 67.793 184.027 1.00 39.47 373 ASN C O 1
ATOM 12209 N N . LYS C 1 374 ? 15.247 65.933 182.777 1.00 47.59 374 LYS C N 1
ATOM 12210 C CA . LYS C 1 374 ? 16.647 65.559 182.961 1.00 34.05 374 LYS C CA 1
ATOM 12211 C C . LYS C 1 374 ? 17.578 66.572 182.303 1.00 35.11 374 LYS C C 1
ATOM 12212 O O . LYS C 1 374 ? 18.607 66.948 182.876 1.00 40.99 374 LYS C O 1
ATOM 12218 N N . VAL C 1 375 ? 17.235 67.012 181.090 1.00 39.74 375 VAL C N 1
ATOM 12219 C CA . VAL C 1 375 ? 18.014 68.042 180.404 1.00 44.90 375 VAL C CA 1
ATOM 12220 C C . VAL C 1 375 ? 18.104 69.298 181.260 1.00 45.57 375 VAL C C 1
ATOM 12221 O O . VAL C 1 375 ? 19.152 69.953 181.328 1.00 46.50 375 VAL C O 1
ATOM 12225 N N . GLY C 1 376 ? 17.007 69.648 181.930 1.00 46.27 376 GLY C N 1
ATOM 12226 C CA . GLY C 1 376 ? 17.012 70.828 182.778 1.00 47.94 376 GLY C CA 1
ATOM 12227 C C . GLY C 1 376 ? 17.780 70.645 184.073 1.00 51.47 376 GLY C C 1
ATOM 12228 O O . GLY C 1 376 ? 18.389 71.595 184.575 1.00 50.11 376 GLY C O 1
ATOM 12229 N N . ASP C 1 377 ? 17.769 69.433 184.630 1.00 43.58 377 ASP C N 1
ATOM 12230 C CA . ASP C 1 377 ? 18.317 69.195 185.960 1.00 35.10 377 ASP C CA 1
ATOM 12231 C C . ASP C 1 377 ? 19.780 68.770 185.955 1.00 39.22 377 ASP C C 1
ATOM 12232 O O . ASP C 1 377 ? 20.507 69.082 186.906 1.00 50.49 377 ASP C O 1
ATOM 12237 N N . ARG C 1 378 ? 20.235 68.068 184.920 1.00 43.56 378 ARG C N 1
ATOM 12238 C CA . ARG C 1 378 ? 21.568 67.477 184.903 1.00 43.29 378 ARG C CA 1
ATOM 12239 C C . ARG C 1 378 ? 22.538 68.376 184.146 1.00 50.35 378 ARG C C 1
ATOM 12240 O O . ARG C 1 378 ? 22.357 68.623 182.948 1.00 50.20 378 ARG C O 1
ATOM 12248 N N . VAL C 1 379 ? 23.553 68.874 184.854 1.00 56.49 379 VAL C N 1
ATOM 12249 C CA . VAL C 1 379 ? 24.680 69.522 184.195 1.00 50.50 379 VAL C CA 1
ATOM 12250 C C . VAL C 1 379 ? 25.311 68.557 183.203 1.00 57.67 379 VAL C C 1
ATOM 12251 O O . VAL C 1 379 ? 25.581 67.394 183.527 1.00 50.51 379 VAL C O 1
ATOM 12255 N N . GLY C 1 380 ? 25.544 69.036 181.978 1.00 47.75 380 GLY C N 1
ATOM 12256 C CA . GLY C 1 380 ? 26.238 68.288 180.951 1.00 48.33 380 GLY C CA 1
ATOM 12257 C C . GLY C 1 380 ? 25.350 67.852 179.801 1.00 51.24 380 GLY C C 1
ATOM 12258 O O . GLY C 1 380 ? 25.829 67.755 178.663 1.00 42.51 380 GLY C O 1
ATOM 12259 N N . ILE C 1 381 ? 24.072 67.581 180.072 1.00 42.02 381 ILE C N 1
ATOM 12260 C CA . ILE C 1 381 ? 23.175 67.127 179.013 1.00 42.35 381 ILE C CA 1
ATOM 12261 C C . ILE C 1 381 ? 22.923 68.240 178.004 1.00 45.19 381 ILE C C 1
ATOM 12262 O O . ILE C 1 381 ? 22.947 68.011 176.787 1.00 58.70 381 ILE C O 1
ATOM 12267 N N . ILE C 1 382 ? 22.676 69.461 178.486 1.00 46.05 382 ILE C N 1
ATOM 12268 C CA . ILE C 1 382 ? 22.340 70.552 177.577 1.00 45.49 382 ILE C CA 1
ATOM 12269 C C . ILE C 1 382 ? 23.546 70.967 176.737 1.00 45.31 382 ILE C C 1
ATOM 12270 O O . ILE C 1 382 ? 23.389 71.360 175.575 1.00 52.99 382 ILE C O 1
ATOM 12275 N N . GLU C 1 383 ? 24.761 70.865 177.281 1.00 47.55 383 GLU C N 1
ATOM 12276 C CA . GLU C 1 383 ? 25.952 71.112 176.471 1.00 40.27 383 GLU C CA 1
ATOM 12277 C C . GLU C 1 383 ? 26.069 70.086 175.348 1.00 45.66 383 GLU C C 1
ATOM 12278 O O . GLU C 1 383 ? 26.334 70.438 174.190 1.00 54.97 383 GLU C O 1
ATOM 12284 N N . SER C 1 384 ? 25.882 68.806 175.678 1.00 40.48 384 SER C N 1
ATOM 12285 C CA . SER C 1 384 ? 25.891 67.766 174.655 1.00 37.86 384 SER C CA 1
ATOM 12286 C C . SER C 1 384 ? 24.848 68.043 173.579 1.00 45.66 384 SER C C 1
ATOM 12287 O O . SER C 1 384 ? 25.122 67.885 172.383 1.00 49.80 384 SER C O 1
ATOM 12290 N N . ILE C 1 385 ? 23.642 68.448 173.987 1.00 45.69 385 ILE C N 1
ATOM 12291 C CA . ILE C 1 385 ? 22.594 68.764 173.020 1.00 40.20 385 ILE C CA 1
ATOM 12292 C C . ILE C 1 385 ? 23.014 69.932 172.135 1.00 43.62 385 ILE C C 1
ATOM 12293 O O . ILE C 1 385 ? 22.775 69.929 170.921 1.00 42.02 385 ILE C O 1
ATOM 12298 N N . PHE C 1 386 ? 23.658 70.943 172.725 1.00 48.20 386 PHE C N 1
ATOM 12299 C CA . PHE C 1 386 ? 24.139 72.077 171.944 1.00 40.77 386 PHE C CA 1
ATOM 12300 C C . PHE C 1 386 ? 25.274 71.699 171.003 1.00 47.93 386 PHE C C 1
ATOM 12301 O O . PHE C 1 386 ? 25.520 72.421 170.031 1.00 49.39 386 PHE C O 1
ATOM 12309 N N . SER C 1 387 ? 25.968 70.590 171.266 1.00 48.70 387 SER C N 1
ATOM 12310 C CA . SER C 1 387 ? 27.122 70.223 170.451 1.00 37.85 387 SER C CA 1
ATOM 12311 C C . SER C 1 387 ? 26.758 69.758 169.043 1.00 38.82 387 SER C C 1
ATOM 12312 O O . SER C 1 387 ? 27.666 69.570 168.227 1.00 37.96 387 SER C O 1
ATOM 12315 N N . LYS C 1 388 ? 25.476 69.572 168.729 1.00 37.20 388 LYS C N 1
ATOM 12316 C CA . LYS C 1 388 ? 25.070 69.119 167.404 1.00 37.80 388 LYS C CA 1
ATOM 12317 C C . LYS C 1 388 ? 23.861 69.906 166.920 1.00 43.32 388 LYS C C 1
ATOM 12318 O O . LYS C 1 388 ? 22.973 70.244 167.707 1.00 40.48 388 LYS C O 1
ATOM 12324 N N . THR C 1 389 ? 23.834 70.181 165.612 1.00 38.38 389 THR C N 1
ATOM 12325 C CA . THR C 1 389 ? 22.750 70.964 165.022 1.00 37.51 389 THR C CA 1
ATOM 12326 C C . THR C 1 389 ? 21.405 70.262 165.173 1.00 34.56 389 THR C C 1
ATOM 12327 O O . THR C 1 389 ? 20.411 70.880 165.571 1.00 39.19 389 THR C O 1
ATOM 12331 N N . VAL C 1 390 ? 21.351 68.974 164.828 1.00 37.09 390 VAL C N 1
ATOM 12332 C CA . VAL C 1 390 ? 20.091 68.235 164.869 1.00 36.00 390 VAL C CA 1
ATOM 12333 C C . VAL C 1 390 ? 19.516 68.234 166.282 1.00 44.63 390 VAL C C 1
ATOM 12334 O O . VAL C 1 390 ? 18.346 68.577 166.499 1.00 47.67 390 VAL C O 1
ATOM 12338 N N . SER C 1 391 ? 20.334 67.846 167.264 1.00 47.11 391 SER C N 1
ATOM 12339 C CA . SER C 1 391 ? 19.861 67.780 168.644 1.00 45.31 391 SER C CA 1
ATOM 12340 C C . SER C 1 391 ? 19.489 69.160 169.170 1.00 46.05 391 SER C C 1
ATOM 12341 O O . SER C 1 391 ? 18.519 69.303 169.924 1.00 47.12 391 SER C O 1
ATOM 12344 N N . LEU C 1 392 ? 20.252 70.187 168.789 1.00 42.82 392 LEU C N 1
ATOM 12345 C CA . LEU C 1 392 ? 19.937 71.547 169.214 1.00 38.51 392 LEU C CA 1
ATOM 12346 C C . LEU C 1 392 ? 18.576 71.984 168.685 1.00 39.54 392 LEU C C 1
ATOM 12347 O O . LEU C 1 392 ? 17.720 72.448 169.446 1.00 42.15 392 LEU C O 1
ATOM 12352 N N . ASN C 1 393 ? 18.361 71.840 167.376 1.00 45.14 393 ASN C N 1
ATOM 12353 C CA . ASN C 1 393 ? 17.103 72.277 166.780 1.00 39.99 393 ASN C CA 1
ATOM 12354 C C . ASN C 1 393 ? 15.925 71.466 167.305 1.00 38.18 393 ASN C C 1
ATOM 12355 O O . ASN C 1 393 ? 14.828 72.003 167.489 1.00 41.91 393 ASN C O 1
ATOM 12360 N N . ALA C 1 394 ? 16.130 70.170 167.551 1.00 37.70 394 ALA C N 1
ATOM 12361 C CA . ALA C 1 394 ? 15.039 69.336 168.049 1.00 41.55 394 ALA C CA 1
ATOM 12362 C C . ALA C 1 394 ? 14.504 69.848 169.382 1.00 37.96 394 ALA C C 1
ATOM 12363 O O . ALA C 1 394 ? 13.287 69.883 169.597 1.00 42.41 394 ALA C O 1
ATOM 12365 N N . PHE C 1 395 ? 15.396 70.251 170.289 1.00 39.28 395 PHE C N 1
ATOM 12366 C CA . PHE C 1 395 ? 14.957 70.679 171.614 1.00 39.28 395 PHE C CA 1
ATOM 12367 C C . PHE C 1 395 ? 14.529 72.141 171.629 1.00 48.62 395 PHE C C 1
ATOM 12368 O O . PHE C 1 395 ? 13.587 72.504 172.343 1.00 59.83 395 PHE C O 1
ATOM 12384 N N . LYS C 1 397 ? 13.198 73.850 169.207 1.00 36.95 397 LYS C N 1
ATOM 12385 C CA . LYS C 1 397 ? 11.983 74.024 168.425 1.00 37.19 397 LYS C CA 1
ATOM 12386 C C . LYS C 1 397 ? 10.826 73.176 168.935 1.00 35.75 397 LYS C C 1
ATOM 12387 O O . LYS C 1 397 ? 9.737 73.223 168.355 1.00 46.50 397 LYS C O 1
ATOM 12393 N N . SER C 1 398 ? 11.032 72.407 170.002 1.00 36.10 398 SER C N 1
ATOM 12394 C CA . SER C 1 398 ? 9.945 71.684 170.654 1.00 34.23 398 SER C CA 1
ATOM 12395 C C . SER C 1 398 ? 9.276 72.619 171.652 1.00 36.08 398 SER C C 1
ATOM 12396 O O . SER C 1 398 ? 9.894 73.023 172.643 1.00 48.80 398 SER C O 1
ATOM 12399 N N . THR C 1 399 ? 8.016 72.976 171.389 1.00 40.20 399 THR C N 1
ATOM 12400 C CA . THR C 1 399 ? 7.291 73.839 172.316 1.00 38.70 399 THR C CA 1
ATOM 12401 C C . THR C 1 399 ? 7.096 73.167 173.669 1.00 34.45 399 THR C C 1
ATOM 12402 O O . THR C 1 399 ? 7.063 73.849 174.698 1.00 49.52 399 THR C O 1
ATOM 12406 N N . THR C 1 400 ? 6.971 71.838 173.688 1.00 37.32 400 THR C N 1
ATOM 12407 C CA . THR C 1 400 ? 6.932 71.101 174.948 1.00 40.95 400 THR C CA 1
ATOM 12408 C C . THR C 1 400 ? 8.227 71.289 175.733 1.00 42.10 400 THR C C 1
ATOM 12409 O O . THR C 1 400 ? 8.212 71.619 176.930 1.00 54.60 400 THR C O 1
ATOM 12413 N N . ALA C 1 401 ? 9.364 71.070 175.067 1.00 39.44 401 ALA C N 1
ATOM 12414 C CA . ALA C 1 401 ? 10.652 71.182 175.737 1.00 37.23 401 ALA C CA 1
ATOM 12415 C C . ALA C 1 401 ? 10.871 72.587 176.276 1.00 38.58 401 ALA C C 1
ATOM 12416 O O . ALA C 1 401 ? 11.335 72.755 177.407 1.00 48.10 401 ALA C O 1
ATOM 12418 N N . ILE C 1 402 ? 10.555 73.611 175.479 1.00 36.31 402 ILE C N 1
ATOM 12419 C CA . ILE C 1 402 ? 10.707 74.989 175.940 1.00 40.54 402 ILE C CA 1
ATOM 12420 C C . ILE C 1 402 ? 9.750 75.280 177.090 1.00 35.92 402 ILE C C 1
ATOM 12421 O O . ILE C 1 402 ? 10.108 75.960 178.062 1.00 34.93 402 ILE C O 1
ATOM 12426 N N . ASN C 1 403 ? 8.519 74.767 177.000 1.00 40.99 403 ASN C N 1
ATOM 12427 C CA . ASN C 1 403 ? 7.543 74.965 178.064 1.00 37.88 403 ASN C CA 1
ATOM 12428 C C . ASN C 1 403 ? 8.036 74.387 179.381 1.00 34.38 403 ASN C C 1
ATOM 12429 O O . ASN C 1 403 ? 7.692 74.897 180.453 1.00 37.64 403 ASN C O 1
ATOM 12434 N N . ILE C 1 404 ? 8.841 73.326 179.320 1.00 37.66 404 ILE C N 1
ATOM 12435 C CA . ILE C 1 404 ? 9.437 72.805 180.549 1.00 36.66 404 ILE C CA 1
ATOM 12436 C C . ILE C 1 404 ? 10.672 73.611 180.947 1.00 45.49 404 ILE C C 1
ATOM 12437 O O . ILE C 1 404 ? 10.847 73.959 182.120 1.00 51.97 404 ILE C O 1
ATOM 12442 N N . LEU C 1 405 ? 11.537 73.932 179.981 1.00 45.34 405 LEU C N 1
ATOM 12443 C CA . LEU C 1 405 ? 12.844 74.510 180.275 1.00 44.47 405 LEU C CA 1
ATOM 12444 C C . LEU C 1 405 ? 12.776 75.961 180.734 1.00 42.98 405 LEU C C 1
ATOM 12445 O O . LEU C 1 405 ? 13.729 76.436 181.362 1.00 45.77 405 LEU C O 1
ATOM 12450 N N . VAL C 1 406 ? 11.695 76.684 180.427 1.00 33.99 406 VAL C N 1
ATOM 12451 C CA . VAL C 1 406 ? 11.607 78.077 180.863 1.00 34.85 406 VAL C CA 1
ATOM 12452 C C . VAL C 1 406 ? 11.603 78.199 182.382 1.00 35.53 406 VAL C C 1
ATOM 12453 O O . VAL C 1 406 ? 11.848 79.286 182.915 1.00 32.61 406 VAL C O 1
ATOM 12457 N N . ASN C 1 407 ? 11.331 77.108 183.097 1.00 46.86 407 ASN C N 1
ATOM 12458 C CA . ASN C 1 407 ? 11.339 77.097 184.554 1.00 37.26 407 ASN C CA 1
ATOM 12459 C C . ASN C 1 407 ? 12.655 76.600 185.142 1.00 45.90 407 ASN C C 1
ATOM 12460 O O . ASN C 1 407 ? 12.776 76.514 186.368 1.00 51.11 407 ASN C O 1
ATOM 12465 N N . LYS C 1 408 ? 13.639 76.275 184.305 1.00 38.24 408 LYS C N 1
ATOM 12466 C CA . LYS C 1 408 ? 14.936 75.757 184.740 1.00 35.77 408 LYS C CA 1
ATOM 12467 C C . LYS C 1 408 ? 15.955 76.882 184.589 1.00 51.73 408 LYS C C 1
ATOM 12468 O O . LYS C 1 408 ? 16.458 77.130 183.489 1.00 49.94 408 LYS C O 1
ATOM 12474 N N . THR C 1 409 ? 16.252 77.562 185.701 1.00 37.12 409 THR C N 1
ATOM 12475 C CA . THR C 1 409 ? 17.017 78.805 185.641 1.00 41.14 409 THR C CA 1
ATOM 12476 C C . THR C 1 409 ? 18.405 78.588 185.043 1.00 40.36 409 THR C C 1
ATOM 12477 O O . THR C 1 409 ? 18.836 79.343 184.164 1.00 37.35 409 THR C O 1
ATOM 12481 N N . THR C 1 410 ? 19.117 77.556 185.501 1.00 43.27 410 THR C N 1
ATOM 12482 C CA . THR C 1 410 ? 20.464 77.304 184.993 1.00 46.88 410 THR C CA 1
ATOM 12483 C C . THR C 1 410 ? 20.439 76.927 183.515 1.00 49.33 410 THR C C 1
ATOM 12484 O O . THR C 1 410 ? 21.169 77.508 182.699 1.00 48.79 410 THR C O 1
ATOM 12488 N N . ALA C 1 411 ? 19.615 75.938 183.157 1.00 42.11 411 ALA C N 1
ATOM 12489 C CA . ALA C 1 411 ? 19.519 75.509 181.766 1.00 38.89 411 ALA C CA 1
ATOM 12490 C C . ALA C 1 411 ? 19.072 76.649 180.858 1.00 43.09 411 ALA C C 1
ATOM 12491 O O . ALA C 1 411 ? 19.609 76.822 179.757 1.00 45.84 411 ALA C O 1
ATOM 12493 N N . PHE C 1 412 ? 18.086 77.435 181.294 1.00 43.48 412 PHE C N 1
ATOM 12494 C CA . PHE C 1 412 ? 17.604 78.514 180.438 1.00 43.13 412 PHE C CA 1
ATOM 12495 C C . PHE C 1 412 ? 18.626 79.638 180.323 1.00 43.84 412 PHE C C 1
ATOM 12496 O O . PHE C 1 412 ? 18.714 80.283 179.273 1.00 44.07 412 PHE C O 1
ATOM 12504 N N . THR C 1 413 ? 19.392 79.903 181.385 1.00 42.42 413 THR C N 1
ATOM 12505 C CA . THR C 1 413 ? 20.499 80.846 181.269 1.00 42.87 413 THR C CA 1
ATOM 12506 C C . THR C 1 413 ? 21.520 80.357 180.251 1.00 47.42 413 THR C C 1
ATOM 12507 O O . THR C 1 413 ? 22.045 81.144 179.452 1.00 41.55 413 THR C O 1
ATOM 12511 N N . LYS C 1 414 ? 21.810 79.052 180.266 1.00 44.96 414 LYS C N 1
ATOM 12512 C CA . LYS C 1 414 ? 22.712 78.483 179.269 1.00 46.77 414 LYS C CA 1
ATOM 12513 C C . LYS C 1 414 ? 22.152 78.655 177.862 1.00 39.74 414 LYS C C 1
ATOM 12514 O O . LYS C 1 414 ? 22.899 78.934 176.916 1.00 51.70 414 LYS C O 1
ATOM 12520 N N . ILE C 1 415 ? 20.838 78.479 177.705 1.00 35.98 415 ILE C N 1
ATOM 12521 C CA . ILE C 1 415 ? 20.199 78.710 176.410 1.00 45.13 415 ILE C CA 1
ATOM 12522 C C . ILE C 1 415 ? 20.372 80.164 175.985 1.00 51.19 415 ILE C C 1
ATOM 12523 O O . ILE C 1 415 ? 20.715 80.460 174.834 1.00 51.98 415 ILE C O 1
ATOM 12528 N N . ALA C 1 416 ? 20.133 81.092 176.913 1.00 43.17 416 ALA C N 1
ATOM 12529 C CA . ALA C 1 416 ? 20.227 82.514 176.598 1.00 40.55 416 ALA C CA 1
ATOM 12530 C C . ALA C 1 416 ? 21.650 82.922 176.242 1.00 54.48 416 ALA C C 1
ATOM 12531 O O . ALA C 1 416 ? 21.849 83.862 175.464 1.00 57.81 416 ALA C O 1
ATOM 12533 N N . ASN C 1 417 ? 22.651 82.237 176.799 1.00 57.27 417 ASN C N 1
ATOM 12534 C CA . ASN C 1 417 ? 24.036 82.572 176.490 1.00 50.79 417 ASN C CA 1
ATOM 12535 C C . ASN C 1 417 ? 24.527 81.935 175.195 1.00 43.99 417 ASN C C 1
ATOM 12536 O O . ASN C 1 417 ? 25.483 82.443 174.597 1.00 53.05 417 ASN C O 1
ATOM 12541 N N . ASN C 1 418 ? 23.904 80.848 174.748 1.00 48.73 418 ASN C N 1
ATOM 12542 C CA . ASN C 1 418 ? 24.248 80.218 173.477 1.00 46.10 418 ASN C CA 1
ATOM 12543 C C . ASN C 1 418 ? 23.431 80.893 172.380 1.00 50.76 418 ASN C C 1
ATOM 12544 O O . ASN C 1 418 ? 22.222 80.669 172.270 1.00 61.43 418 ASN C O 1
ATOM 12549 N N . SER C 1 419 ? 24.095 81.729 171.576 1.00 51.48 419 SER C N 1
ATOM 12550 C CA . SER C 1 419 ? 23.399 82.491 170.542 1.00 48.69 419 SER C CA 1
ATOM 12551 C C . SER C 1 419 ? 22.664 81.578 169.567 1.00 45.75 419 SER C C 1
ATOM 12552 O O . SER C 1 419 ? 21.534 81.875 169.158 1.00 51.22 419 SER C O 1
ATOM 12555 N N . THR C 1 420 ? 23.284 80.457 169.191 1.00 48.31 420 THR C N 1
ATOM 12556 C CA . THR C 1 420 ? 22.669 79.558 168.219 1.00 46.75 420 THR C CA 1
ATOM 12557 C C . THR C 1 420 ? 21.384 78.948 168.767 1.00 47.61 420 THR C C 1
ATOM 12558 O O . THR C 1 420 ? 20.349 78.944 168.090 1.00 50.98 420 THR C O 1
ATOM 12562 N N . ALA C 1 421 ? 21.433 78.432 169.998 1.00 46.27 421 ALA C N 1
ATOM 12563 C CA . ALA C 1 421 ? 20.247 77.832 170.600 1.00 48.34 421 ALA C CA 1
ATOM 12564 C C . ALA C 1 421 ? 19.146 78.864 170.805 1.00 45.14 421 ALA C C 1
ATOM 12565 O O . ALA C 1 421 ? 17.966 78.578 170.572 1.00 53.58 421 ALA C O 1
ATOM 12567 N N . PHE C 1 422 ? 19.511 80.066 171.259 1.00 43.29 422 PHE C N 1
ATOM 12568 C CA . PHE C 1 422 ? 18.530 81.131 171.444 1.00 41.71 422 PHE C CA 1
ATOM 12569 C C . PHE C 1 422 ? 17.834 81.471 170.130 1.00 44.64 422 PHE C C 1
ATOM 12570 O O . PHE C 1 422 ? 16.597 81.526 170.058 1.00 47.71 422 PHE C O 1
ATOM 12578 N N . ASN C 1 423 ? 18.620 81.700 169.073 1.00 41.61 423 ASN C N 1
ATOM 12579 C CA . ASN C 1 423 ? 18.042 82.024 167.773 1.00 37.75 423 ASN C CA 1
ATOM 12580 C C . ASN C 1 423 ? 17.164 80.891 167.258 1.00 46.17 423 ASN C C 1
ATOM 12581 O O . ASN C 1 423 ? 16.100 81.139 166.679 1.00 51.56 423 ASN C O 1
ATOM 12586 N N . ALA C 1 424 ? 17.591 79.640 167.454 1.00 41.91 424 ALA C N 1
ATOM 12587 C CA . ALA C 1 424 ? 16.763 78.508 167.048 1.00 46.61 424 ALA C CA 1
ATOM 12588 C C . ALA C 1 424 ? 15.445 78.488 167.812 1.00 46.40 424 ALA C C 1
ATOM 12589 O O . ALA C 1 424 ? 14.388 78.203 167.236 1.00 45.04 424 ALA C O 1
ATOM 12599 N N . LEU C 1 426 ? 13.837 81.023 169.086 1.00 43.39 426 LEU C N 1
ATOM 12600 C CA . LEU C 1 426 ? 12.956 82.118 168.696 1.00 40.63 426 LEU C CA 1
ATOM 12601 C C . LEU C 1 426 ? 12.352 81.951 167.305 1.00 48.48 426 LEU C C 1
ATOM 12602 O O . LEU C 1 426 ? 11.519 82.776 166.915 1.00 52.17 426 LEU C O 1
ATOM 12607 N N . THR C 1 427 ? 12.740 80.920 166.548 1.00 48.69 427 THR C N 1
ATOM 12608 C CA . THR C 1 427 ? 12.110 80.686 165.251 1.00 46.45 427 THR C CA 1
ATOM 12609 C C . THR C 1 427 ? 10.667 80.212 165.381 1.00 45.79 427 THR C C 1
ATOM 12610 O O . THR C 1 427 ? 9.929 80.238 164.390 1.00 55.77 427 THR C O 1
ATOM 12614 N N . ILE C 1 428 ? 10.252 79.782 166.569 1.00 41.74 428 ILE C N 1
ATOM 12615 C CA . ILE C 1 428 ? 8.901 79.289 166.813 1.00 41.37 428 ILE C CA 1
ATOM 12616 C C . ILE C 1 428 ? 8.143 80.351 167.601 1.00 40.57 428 ILE C C 1
ATOM 12617 O O . ILE C 1 428 ? 8.530 80.692 168.726 1.00 57.74 428 ILE C O 1
ATOM 12622 N N . SER C 1 429 ? 7.077 80.885 166.999 1.00 41.57 429 SER C N 1
ATOM 12623 C CA . SER C 1 429 ? 6.291 81.943 167.633 1.00 50.22 429 SER C CA 1
ATOM 12624 C C . SER C 1 429 ? 5.735 81.494 168.982 1.00 51.99 429 SER C C 1
ATOM 12625 O O . SER C 1 429 ? 5.789 82.238 169.974 1.00 55.42 429 SER C O 1
ATOM 12628 N N . GLU C 1 430 ? 5.151 80.292 169.026 1.00 42.11 430 GLU C N 1
ATOM 12629 C CA . GLU C 1 430 ? 4.579 79.792 170.271 1.00 46.28 430 GLU C CA 1
ATOM 12630 C C . GLU C 1 430 ? 5.611 79.773 171.390 1.00 58.70 430 GLU C C 1
ATOM 12631 O O . GLU C 1 430 ? 5.260 79.953 172.560 1.00 52.47 430 GLU C O 1
ATOM 12637 N N . ASN C 1 431 ? 6.885 79.551 171.055 1.00 58.87 431 ASN C N 1
ATOM 12638 C CA . ASN C 1 431 ? 7.939 79.672 172.056 1.00 48.61 431 ASN C CA 1
ATOM 12639 C C . ASN C 1 431 ? 8.046 81.101 172.576 1.00 41.19 431 ASN C C 1
ATOM 12640 O O . ASN C 1 431 ? 8.269 81.314 173.773 1.00 44.05 431 ASN C O 1
ATOM 12645 N N . ASN C 1 432 ? 7.919 82.093 171.688 1.00 46.02 432 ASN C N 1
ATOM 12646 C CA . ASN C 1 432 ? 7.902 83.484 172.137 1.00 49.57 432 ASN C CA 1
ATOM 12647 C C . ASN C 1 432 ? 6.758 83.730 173.110 1.00 47.47 432 ASN C C 1
ATOM 12648 O O . ASN C 1 432 ? 6.936 84.402 174.134 1.00 46.68 432 ASN C O 1
ATOM 12653 N N . VAL C 1 433 ? 5.577 83.184 172.812 1.00 53.51 433 VAL C N 1
ATOM 12654 C CA . VAL C 1 433 ? 4.439 83.349 173.718 1.00 43.10 433 VAL C CA 1
ATOM 12655 C C . VAL C 1 433 ? 4.727 82.680 175.058 1.00 41.76 433 VAL C C 1
ATOM 12656 O O . VAL C 1 433 ? 4.470 83.250 176.126 1.00 36.08 433 VAL C O 1
ATOM 12660 N N . THR C 1 434 ? 5.256 81.454 175.018 1.00 43.95 434 THR C N 1
ATOM 12661 C CA . THR C 1 434 ? 5.598 80.736 176.244 1.00 37.08 434 THR C CA 1
ATOM 12662 C C . THR C 1 434 ? 6.583 81.525 177.097 1.00 44.94 434 THR C C 1
ATOM 12663 O O . THR C 1 434 ? 6.429 81.609 178.322 1.00 45.65 434 THR C O 1
ATOM 12667 N N . ILE C 1 435 ? 7.606 82.102 176.466 1.00 50.18 435 ILE C N 1
ATOM 12668 C CA . ILE C 1 435 ? 8.610 82.872 177.196 1.00 43.20 435 ILE C CA 1
ATOM 12669 C C . ILE C 1 435 ? 7.990 84.124 177.805 1.00 45.03 435 ILE C C 1
ATOM 12670 O O . ILE C 1 435 ? 8.223 84.441 178.978 1.00 43.50 435 ILE C O 1
ATOM 12675 N N . ALA C 1 436 ? 7.209 84.863 177.010 1.00 43.88 436 ALA C N 1
ATOM 12676 C CA . ALA C 1 436 ? 6.673 86.145 177.462 1.00 35.61 436 ALA C CA 1
ATOM 12677 C C . ALA C 1 436 ? 5.886 86.009 178.761 1.00 37.86 436 ALA C C 1
ATOM 12678 O O . ALA C 1 436 ? 5.928 86.902 179.616 1.00 36.38 436 ALA C O 1
ATOM 12680 N N . ASN C 1 437 ? 5.165 84.903 178.931 1.00 35.20 437 ASN C N 1
ATOM 12681 C CA . ASN C 1 437 ? 4.314 84.702 180.097 1.00 37.18 437 ASN C CA 1
ATOM 12682 C C . ASN C 1 437 ? 5.050 84.079 181.279 1.00 37.86 437 ASN C C 1
ATOM 12683 O O . ASN C 1 437 ? 4.414 83.764 182.290 1.00 31.21 437 ASN C O 1
ATOM 12688 N N . ASN C 1 438 ? 6.363 83.893 181.179 1.00 37.32 438 ASN C N 1
ATOM 12689 C CA . ASN C 1 438 ? 7.162 83.305 182.248 1.00 36.30 438 ASN C CA 1
ATOM 12690 C C . ASN C 1 438 ? 8.052 84.383 182.852 1.00 40.28 438 ASN C C 1
ATOM 12691 O O . ASN C 1 438 ? 8.918 84.935 182.165 1.00 41.76 438 ASN C O 1
ATOM 12696 N N . THR C 1 439 ? 7.834 84.679 184.136 1.00 39.01 439 THR C N 1
ATOM 12697 C CA . THR C 1 439 ? 8.590 85.742 184.792 1.00 34.97 439 THR C CA 1
ATOM 12698 C C . THR C 1 439 ? 10.072 85.399 184.878 1.00 42.67 439 THR C C 1
ATOM 12699 O O . THR C 1 439 ? 10.930 86.259 184.645 1.00 48.48 439 THR C O 1
ATOM 12703 N N . THR C 1 440 ? 10.392 84.151 185.227 1.00 40.18 440 THR C N 1
ATOM 12704 C CA . THR C 1 440 ? 11.788 83.742 185.352 1.00 43.13 440 THR C CA 1
ATOM 12705 C C . THR C 1 440 ? 12.535 83.927 184.036 1.00 44.07 440 THR C C 1
ATOM 12706 O O . THR C 1 440 ? 13.543 84.643 183.973 1.00 48.05 440 THR C O 1
ATOM 12710 N N . ALA C 1 441 ? 12.037 83.299 182.967 1.00 36.72 441 ALA C N 1
ATOM 12711 C CA . ALA C 1 441 ? 12.706 83.368 181.671 1.00 33.97 441 ALA C CA 1
ATOM 12712 C C . ALA C 1 441 ? 12.915 84.812 181.234 1.00 42.64 441 ALA C C 1
ATOM 12713 O O . ALA C 1 441 ? 14.037 85.219 180.909 1.00 53.68 441 ALA C O 1
ATOM 12723 N N . GLY C 1 443 ? 13.025 87.371 183.018 1.00 34.52 443 GLY C N 1
ATOM 12724 C CA . GLY C 1 443 ? 14.014 87.986 183.887 1.00 32.66 443 GLY C CA 1
ATOM 12725 C C . GLY C 1 443 ? 15.431 87.707 183.429 1.00 40.34 443 GLY C C 1
ATOM 12726 O O . GLY C 1 443 ? 16.298 88.583 183.482 1.00 52.34 443 GLY C O 1
ATOM 12727 N N . ILE C 1 444 ? 15.684 86.480 182.972 1.00 41.35 444 ILE C N 1
ATOM 12728 C CA . ILE C 1 444 ? 17.005 86.127 182.461 1.00 33.64 444 ILE C CA 1
ATOM 12729 C C . ILE C 1 444 ? 17.297 86.883 181.170 1.00 37.63 444 ILE C C 1
ATOM 12730 O O . ILE C 1 444 ? 18.365 87.485 181.011 1.00 51.62 444 ILE C O 1
ATOM 12735 N N . ILE C 1 445 ? 16.352 86.852 180.228 1.00 39.10 445 ILE C N 1
ATOM 12736 C CA . ILE C 1 445 ? 16.571 87.454 178.915 1.00 37.43 445 ILE C CA 1
ATOM 12737 C C . ILE C 1 445 ? 16.737 88.966 179.027 1.00 40.51 445 ILE C C 1
ATOM 12738 O O . ILE C 1 445 ? 17.620 89.554 178.391 1.00 47.86 445 ILE C O 1
ATOM 12743 N N . ALA C 1 446 ? 15.897 89.618 179.837 1.00 44.67 446 ALA C N 1
ATOM 12744 C CA . ALA C 1 446 ? 15.923 91.077 179.909 1.00 43.88 446 ALA C CA 1
ATOM 12745 C C . ALA C 1 446 ? 17.241 91.601 180.465 1.00 42.29 446 ALA C C 1
ATOM 12746 O O . ALA C 1 446 ? 17.643 92.726 180.147 1.00 53.78 446 ALA C O 1
ATOM 12748 N N . ASN C 1 447 ? 17.930 90.809 181.289 1.00 38.22 447 ASN C N 1
ATOM 12749 C CA . ASN C 1 447 ? 19.203 91.210 181.875 1.00 46.50 447 ASN C CA 1
ATOM 12750 C C . ASN C 1 447 ? 20.392 90.542 181.189 1.00 48.87 447 ASN C C 1
ATOM 12751 O O . ASN C 1 447 ? 21.450 90.369 181.805 1.00 45.77 447 ASN C O 1
ATOM 12756 N N . ASN C 1 448 ? 20.236 90.165 179.921 1.00 47.01 448 ASN C N 1
ATOM 12757 C CA . ASN C 1 448 ? 21.299 89.554 179.128 1.00 34.30 448 ASN C CA 1
ATOM 12758 C C . ASN C 1 448 ? 21.460 90.394 177.868 1.00 41.75 448 ASN C C 1
ATOM 12759 O O . ASN C 1 448 ? 20.601 90.355 176.981 1.00 47.81 448 ASN C O 1
ATOM 12764 N N . ALA C 1 449 ? 22.555 91.157 177.798 1.00 44.21 449 ALA C N 1
ATOM 12765 C CA . ALA C 1 449 ? 22.732 92.114 176.709 1.00 40.66 449 ALA C CA 1
ATOM 12766 C C . ALA C 1 449 ? 22.734 91.427 175.349 1.00 47.05 449 ALA C C 1
ATOM 12767 O O . ALA C 1 449 ? 22.200 91.967 174.372 1.00 48.92 449 ALA C O 1
ATOM 12769 N N . GLN C 1 450 ? 23.334 90.238 175.261 1.00 46.65 450 GLN C N 1
ATOM 12770 C CA . GLN C 1 450 ? 23.352 89.512 173.995 1.00 52.54 450 GLN C CA 1
ATOM 12771 C C . GLN C 1 450 ? 21.945 89.092 173.586 1.00 59.34 450 GLN C C 1
ATOM 12772 O O . GLN C 1 450 ? 21.491 89.400 172.477 1.00 57.06 450 GLN C O 1
ATOM 12778 N N . ALA C 1 451 ? 21.229 88.411 174.486 1.00 46.15 451 ALA C N 1
ATOM 12779 C CA . ALA C 1 451 ? 19.890 87.925 174.169 1.00 47.98 451 ALA C CA 1
ATOM 12780 C C . ALA C 1 451 ? 18.961 89.073 173.794 1.00 48.25 451 ALA C C 1
ATOM 12781 O O . ALA C 1 451 ? 18.265 89.015 172.773 1.00 52.29 451 ALA C O 1
ATOM 12791 N N . SER C 1 453 ? 19.750 91.764 172.563 1.00 55.66 453 SER C N 1
ATOM 12792 C CA . SER C 1 453 ? 20.147 92.236 171.241 1.00 48.75 453 SER C CA 1
ATOM 12793 C C . SER C 1 453 ? 19.502 91.393 170.149 1.00 50.93 453 SER C C 1
ATOM 12794 O O . SER C 1 453 ? 19.036 91.929 169.136 1.00 49.21 453 SER C O 1
ATOM 12797 N N . THR C 1 454 ? 19.473 90.071 170.335 1.00 49.11 454 THR C N 1
ATOM 12798 C CA . THR C 1 454 ? 18.793 89.200 169.382 1.00 48.18 454 THR C CA 1
ATOM 12799 C C . THR C 1 454 ? 17.294 89.478 169.356 1.00 55.78 454 THR C C 1
ATOM 12800 O O . THR C 1 454 ? 16.680 89.515 168.283 1.00 55.82 454 THR C O 1
ATOM 12804 N N . VAL C 1 455 ? 16.690 89.666 170.531 1.00 50.30 455 VAL C N 1
ATOM 12805 C CA . VAL C 1 455 ? 15.250 89.904 170.609 1.00 45.96 455 VAL C CA 1
ATOM 12806 C C . VAL C 1 455 ? 14.883 91.205 169.903 1.00 48.39 455 VAL C C 1
ATOM 12807 O O . VAL C 1 455 ? 13.925 91.261 169.122 1.00 55.93 455 VAL C O 1
ATOM 12811 N N . ALA C 1 456 ? 15.639 92.274 170.172 1.00 48.89 456 ALA C N 1
ATOM 12812 C CA . ALA C 1 456 ? 15.317 93.585 169.616 1.00 39.56 456 ALA C CA 1
ATOM 12813 C C . ALA C 1 456 ? 15.358 93.607 168.093 1.00 47.08 456 ALA C C 1
ATOM 12814 O O . ALA C 1 456 ? 14.701 94.455 167.480 1.00 55.25 456 ALA C O 1
ATOM 12816 N N . ASN C 1 457 ? 16.108 92.701 167.469 1.00 50.60 457 ASN C N 1
ATOM 12817 C CA . ASN C 1 457 ? 16.200 92.632 166.017 1.00 44.85 457 ASN C CA 1
ATOM 12818 C C . ASN C 1 457 ? 15.350 91.513 165.429 1.00 50.91 457 ASN C C 1
ATOM 12819 O O . ASN C 1 457 ? 15.446 91.239 164.229 1.00 59.50 457 ASN C O 1
ATOM 12824 N N . ASN C 1 458 ? 14.523 90.863 166.246 1.00 46.85 458 ASN C N 1
ATOM 12825 C CA . ASN C 1 458 ? 13.611 89.815 165.799 1.00 48.20 458 ASN C CA 1
ATOM 12826 C C . ASN C 1 458 ? 12.197 90.369 165.918 1.00 49.79 458 ASN C C 1
ATOM 12827 O O . ASN C 1 458 ? 11.683 90.533 167.029 1.00 51.04 458 ASN C O 1
ATOM 12832 N N . ASP C 1 459 ? 11.581 90.665 164.769 1.00 54.12 459 ASP C N 1
ATOM 12833 C CA . ASP C 1 459 ? 10.269 91.309 164.749 1.00 39.79 459 ASP C CA 1
ATOM 12834 C C . ASP C 1 459 ? 9.253 90.541 165.587 1.00 51.06 459 ASP C C 1
ATOM 12835 O O . ASP C 1 459 ? 8.552 91.123 166.422 1.00 51.32 459 ASP C O 1
ATOM 12840 N N . THR C 1 460 ? 9.161 89.225 165.375 1.00 50.20 460 THR C N 1
ATOM 12841 C CA . THR C 1 460 ? 8.153 88.425 166.064 1.00 54.79 460 THR C CA 1
ATOM 12842 C C . THR C 1 460 ? 8.359 88.454 167.575 1.00 53.80 460 THR C C 1
ATOM 12843 O O . THR C 1 460 ? 7.413 88.686 168.340 1.00 56.04 460 THR C O 1
ATOM 12847 N N . SER C 1 461 ? 9.596 88.223 168.020 1.00 49.97 461 SER C N 1
ATOM 12848 C CA . SER C 1 461 ? 9.875 88.142 169.451 1.00 50.66 461 SER C CA 1
ATOM 12849 C C . SER C 1 461 ? 9.575 89.463 170.149 1.00 47.01 461 SER C C 1
ATOM 12850 O O . SER C 1 461 ? 8.870 89.495 171.165 1.00 50.32 461 SER C O 1
ATOM 12853 N N . ILE C 1 462 ? 10.100 90.568 169.615 1.00 47.87 462 ILE C N 1
ATOM 12854 C CA . ILE C 1 462 ? 9.895 91.859 170.263 1.00 40.14 462 ILE C CA 1
ATOM 12855 C C . ILE C 1 462 ? 8.433 92.280 170.178 1.00 44.26 462 ILE C C 1
ATOM 12856 O O . ILE C 1 462 ? 7.903 92.895 171.113 1.00 47.20 462 ILE C O 1
ATOM 12861 N N . SER C 1 463 ? 7.750 91.942 169.079 1.00 43.10 463 SER C N 1
ATOM 12862 C CA . SER C 1 463 ? 6.337 92.278 168.949 1.00 42.24 463 SER C CA 1
ATOM 12863 C C . SER C 1 463 ? 5.501 91.545 169.989 1.00 47.34 463 SER C C 1
ATOM 12864 O O . SER C 1 463 ? 4.583 92.127 170.581 1.00 47.37 463 SER C O 1
ATOM 12867 N N . VAL C 1 464 ? 5.796 90.264 170.220 1.00 43.00 464 VAL C N 1
ATOM 12868 C CA . VAL C 1 464 ? 5.094 89.530 171.268 1.00 35.83 464 VAL C CA 1
ATOM 12869 C C . VAL C 1 464 ? 5.430 90.102 172.640 1.00 40.66 464 VAL C C 1
ATOM 12870 O O . VAL C 1 464 ? 4.548 90.263 173.493 1.00 49.67 464 VAL C O 1
ATOM 12874 N N . PHE C 1 465 ? 6.704 90.426 172.874 1.00 35.56 465 PHE C N 1
ATOM 12875 C CA . PHE C 1 465 ? 7.133 90.848 174.205 1.00 34.36 465 PHE C CA 1
ATOM 12876 C C . PHE C 1 465 ? 6.516 92.187 174.597 1.00 42.05 465 PHE C C 1
ATOM 12877 O O . PHE C 1 465 ? 5.972 92.330 175.699 1.00 47.47 465 PHE C O 1
ATOM 12885 N N . VAL C 1 466 ? 6.586 93.185 173.710 1.00 39.56 466 VAL C N 1
ATOM 12886 C CA . VAL C 1 466 ? 6.131 94.523 174.075 1.00 40.05 466 VAL C CA 1
ATOM 12887 C C . VAL C 1 466 ? 4.617 94.632 174.170 1.00 37.78 466 VAL C C 1
ATOM 12888 O O . VAL C 1 466 ? 4.111 95.614 174.726 1.00 42.06 466 VAL C O 1
ATOM 12892 N N . ASN C 1 467 ? 3.878 93.658 173.643 1.00 37.55 467 ASN C N 1
ATOM 12893 C CA . ASN C 1 467 ? 2.426 93.642 173.748 1.00 43.49 467 ASN C CA 1
ATOM 12894 C C . ASN C 1 467 ? 1.927 92.686 174.825 1.00 45.27 467 ASN C C 1
ATOM 12895 O O . ASN C 1 467 ? 0.728 92.389 174.869 1.00 41.14 467 ASN C O 1
ATOM 12900 N N . ASN C 1 468 ? 2.815 92.201 175.690 1.00 40.29 468 ASN C N 1
ATOM 12901 C CA . ASN C 1 468 ? 2.465 91.293 176.776 1.00 38.89 468 ASN C CA 1
ATOM 12902 C C . ASN C 1 468 ? 2.763 91.989 178.096 1.00 37.40 468 ASN C C 1
ATOM 12903 O O . ASN C 1 468 ? 3.902 92.405 178.333 1.00 35.02 468 ASN C O 1
ATOM 12908 N N . THR C 1 469 ? 1.749 92.095 178.961 1.00 36.59 469 THR C N 1
ATOM 12909 C CA . THR C 1 469 ? 1.891 92.903 180.170 1.00 36.55 469 THR C CA 1
ATOM 12910 C C . THR C 1 469 ? 2.969 92.357 181.096 1.00 40.04 469 THR C C 1
ATOM 12911 O O . THR C 1 469 ? 3.627 93.129 181.803 1.00 47.02 469 THR C O 1
ATOM 12915 N N . THR C 1 470 ? 3.170 91.038 181.108 1.00 37.73 470 THR C N 1
ATOM 12916 C CA . THR C 1 470 ? 4.209 90.462 181.955 1.00 29.26 470 THR C CA 1
ATOM 12917 C C . THR C 1 470 ? 5.593 90.812 181.424 1.00 34.70 470 THR C C 1
ATOM 12918 O O . THR C 1 470 ? 6.373 91.501 182.093 1.00 43.57 470 THR C O 1
ATOM 12922 N N . ALA C 1 471 ? 5.906 90.357 180.207 1.00 33.16 471 ALA C N 1
ATOM 12923 C CA . ALA C 1 471 ? 7.217 90.616 179.619 1.00 33.97 471 ALA C CA 1
ATOM 12924 C C . ALA C 1 471 ? 7.519 92.109 179.581 1.00 39.95 471 ALA C C 1
ATOM 12925 O O . ALA C 1 471 ? 8.574 92.554 180.048 1.00 46.83 471 ALA C O 1
ATOM 12935 N N . GLY C 1 473 ? 6.250 94.333 181.360 1.00 41.24 473 GLY C N 1
ATOM 12936 C CA . GLY C 1 473 ? 6.439 94.778 182.731 1.00 30.19 473 GLY C CA 1
ATOM 12937 C C . GLY C 1 473 ? 7.863 94.574 183.210 1.00 36.18 473 GLY C C 1
ATOM 12938 O O . GLY C 1 473 ? 8.418 95.417 183.920 1.00 40.18 473 GLY C O 1
ATOM 12939 N N . ILE C 1 474 ? 8.475 93.453 182.825 1.00 32.80 474 ILE C N 1
ATOM 12940 C CA . ILE C 1 474 ? 9.849 93.175 183.231 1.00 38.12 474 ILE C CA 1
ATOM 12941 C C . ILE C 1 474 ? 10.827 94.036 182.442 1.00 41.17 474 ILE C C 1
ATOM 12942 O O . ILE C 1 474 ? 11.772 94.603 183.006 1.00 40.33 474 ILE C O 1
ATOM 12947 N N . ILE C 1 475 ? 10.613 94.150 181.127 1.00 39.45 475 ILE C N 1
ATOM 12948 C CA . ILE C 1 475 ? 11.482 94.961 180.275 1.00 34.57 475 ILE C CA 1
ATOM 12949 C C . ILE C 1 475 ? 11.580 96.388 180.800 1.00 32.64 475 ILE C C 1
ATOM 12950 O O . ILE C 1 475 ? 12.668 96.976 180.845 1.00 34.54 475 ILE C O 1
ATOM 12955 N N . ALA C 1 476 ? 10.448 96.967 181.207 1.00 40.93 476 ALA C N 1
ATOM 12956 C CA . ALA C 1 476 ? 10.447 98.340 181.701 1.00 36.33 476 ALA C CA 1
ATOM 12957 C C . ALA C 1 476 ? 11.294 98.511 182.955 1.00 38.53 476 ALA C C 1
ATOM 12958 O O . ALA C 1 476 ? 11.718 99.634 183.251 1.00 43.98 476 ALA C O 1
ATOM 12960 N N . ASN C 1 477 ? 11.552 97.434 183.695 1.00 36.53 477 ASN C N 1
ATOM 12961 C CA . ASN C 1 477 ? 12.380 97.496 184.891 1.00 36.23 477 ASN C CA 1
ATOM 12962 C C . ASN C 1 477 ? 13.814 97.049 184.645 1.00 35.69 477 ASN C C 1
ATOM 12963 O O . ASN C 1 477 ? 14.600 96.987 185.595 1.00 43.33 477 ASN C O 1
ATOM 12968 N N . SER C 1 478 ? 14.175 96.743 183.402 1.00 41.74 478 SER C N 1
ATOM 12969 C CA . SER C 1 478 ? 15.514 96.281 183.053 1.00 32.65 478 SER C CA 1
ATOM 12970 C C . SER C 1 478 ? 16.208 97.369 182.243 1.00 43.84 478 SER C C 1
ATOM 12971 O O . SER C 1 478 ? 15.793 97.676 181.120 1.00 42.19 478 SER C O 1
ATOM 12974 N N . SER C 1 479 ? 17.266 97.951 182.815 1.00 45.63 479 SER C N 1
ATOM 12975 C CA . SER C 1 479 ? 18.000 98.993 182.107 1.00 39.99 479 SER C CA 1
ATOM 12976 C C . SER C 1 479 ? 18.740 98.437 180.899 1.00 42.57 479 SER C C 1
ATOM 12977 O O . SER C 1 479 ? 18.950 99.160 179.918 1.00 49.08 479 SER C O 1
ATOM 12980 N N . THR C 1 480 ? 19.150 97.168 180.952 1.00 41.70 480 THR C N 1
ATOM 12981 C CA . THR C 1 480 ? 19.744 96.531 179.781 1.00 46.64 480 THR C CA 1
ATOM 12982 C C . THR C 1 480 ? 18.758 96.510 178.620 1.00 48.46 480 THR C C 1
ATOM 12983 O O . THR C 1 480 ? 18.987 97.140 177.579 1.00 53.03 480 THR C O 1
ATOM 12987 N N . ALA C 1 481 ? 17.620 95.835 178.815 1.00 45.79 481 ALA C N 1
ATOM 12988 C CA . ALA C 1 481 ? 16.645 95.648 177.745 1.00 45.05 481 ALA C CA 1
ATOM 12989 C C . ALA C 1 481 ? 16.254 96.981 177.124 1.00 47.45 481 ALA C C 1
ATOM 12990 O O . ALA C 1 481 ? 16.424 97.193 175.917 1.00 57.28 481 ALA C O 1
ATOM 13000 N N . THR C 1 483 ? 17.753 99.794 177.096 1.00 42.52 483 THR C N 1
ATOM 13001 C CA . THR C 1 483 ? 18.866 100.308 176.307 1.00 44.58 483 THR C CA 1
ATOM 13002 C C . THR C 1 483 ? 18.835 99.728 174.901 1.00 49.88 483 THR C C 1
ATOM 13003 O O . THR C 1 483 ? 18.682 100.459 173.913 1.00 53.63 483 THR C O 1
ATOM 13007 N N . LYS C 1 484 ? 18.901 98.397 174.806 1.00 36.64 484 LYS C N 1
ATOM 13008 C CA . LYS C 1 484 ? 18.883 97.745 173.503 1.00 37.22 484 LYS C CA 1
ATOM 13009 C C . LYS C 1 484 ? 17.686 98.213 172.689 1.00 45.37 484 LYS C C 1
ATOM 13010 O O . LYS C 1 484 ? 17.832 98.667 171.547 1.00 47.77 484 LYS C O 1
ATOM 13016 N N . ILE C 1 485 ? 16.496 98.169 173.294 1.00 45.35 485 ILE C N 1
ATOM 13017 C CA . ILE C 1 485 ? 15.287 98.530 172.562 1.00 41.02 485 ILE C CA 1
ATOM 13018 C C . ILE C 1 485 ? 15.358 99.980 172.112 1.00 49.17 485 ILE C C 1
ATOM 13019 O O . ILE C 1 485 ? 14.963 100.318 170.988 1.00 48.91 485 ILE C O 1
ATOM 13024 N N . THR C 1 486 ? 15.875 100.861 172.971 1.00 50.39 486 THR C N 1
ATOM 13025 C CA . THR C 1 486 ? 15.906 102.270 172.604 1.00 43.12 486 THR C CA 1
ATOM 13026 C C . THR C 1 486 ? 16.978 102.576 171.569 1.00 53.63 486 THR C C 1
ATOM 13027 O O . THR C 1 486 ? 17.014 103.700 171.056 1.00 51.70 486 THR C O 1
ATOM 13031 N N . LEU C 1 487 ? 17.843 101.613 171.249 1.00 51.26 487 LEU C N 1
ATOM 13032 C CA . LEU C 1 487 ? 18.866 101.801 170.232 1.00 52.14 487 LEU C CA 1
ATOM 13033 C C . LEU C 1 487 ? 18.567 101.043 168.946 1.00 50.98 487 LEU C C 1
ATOM 13034 O O . LEU C 1 487 ? 19.376 101.088 168.013 1.00 55.81 487 LEU C O 1
ATOM 13039 N N . THR C 1 488 ? 17.431 100.354 168.871 1.00 44.13 488 THR C N 1
ATOM 13040 C CA . THR C 1 488 ? 17.053 99.558 167.709 1.00 42.77 488 THR C CA 1
ATOM 13041 C C . THR C 1 488 ? 15.780 100.135 167.107 1.00 46.94 488 THR C C 1
ATOM 13042 O O . THR C 1 488 ? 14.770 100.274 167.806 1.00 59.40 488 THR C O 1
ATOM 13046 N N . GLY C 1 489 ? 15.836 100.483 165.819 1.00 44.34 489 GLY C N 1
ATOM 13047 C CA . GLY C 1 489 ? 14.668 101.045 165.155 1.00 41.67 489 GLY C CA 1
ATOM 13048 C C . GLY C 1 489 ? 13.459 100.129 165.202 1.00 45.98 489 GLY C C 1
ATOM 13049 O O . GLY C 1 489 ? 12.354 100.556 165.543 1.00 59.18 489 GLY C O 1
ATOM 13050 N N . LEU C 1 490 ? 13.652 98.858 164.837 1.00 51.36 490 LEU C N 1
ATOM 13051 C CA . LEU C 1 490 ? 12.554 97.893 164.821 1.00 52.55 490 LEU C CA 1
ATOM 13052 C C . LEU C 1 490 ? 11.890 97.773 166.190 1.00 51.47 490 LEU C C 1
ATOM 13053 O O . LEU C 1 490 ? 10.662 97.896 166.316 1.00 51.09 490 LEU C O 1
ATOM 13058 N N . ALA C 1 491 ? 12.688 97.497 167.224 1.00 45.07 491 ALA C N 1
ATOM 13059 C CA . ALA C 1 491 ? 12.136 97.285 168.557 1.00 45.26 491 ALA C CA 1
ATOM 13060 C C . ALA C 1 491 ? 11.448 98.539 169.078 1.00 44.63 491 ALA C C 1
ATOM 13061 O O . ALA C 1 491 ? 10.358 98.461 169.655 1.00 47.27 491 ALA C O 1
ATOM 13063 N N . LEU C 1 492 ? 12.073 99.705 168.891 1.00 42.24 492 LEU C N 1
ATOM 13064 C CA . LEU C 1 492 ? 11.468 100.948 169.358 1.00 42.57 492 LEU C CA 1
ATOM 13065 C C . LEU C 1 492 ? 10.158 101.228 168.632 1.00 41.60 492 LEU C C 1
ATOM 13066 O O . LEU C 1 492 ? 9.188 101.686 169.245 1.00 43.80 492 LEU C O 1
ATOM 13071 N N . ASN C 1 493 ? 10.112 100.954 167.327 1.00 41.83 493 ASN C N 1
ATOM 13072 C CA . ASN C 1 493 ? 8.872 101.064 166.565 1.00 40.94 493 ASN C CA 1
ATOM 13073 C C . ASN C 1 493 ? 7.776 100.200 167.178 1.00 42.32 493 ASN C C 1
ATOM 13074 O O . ASN C 1 493 ? 6.691 100.690 167.529 1.00 40.51 493 ASN C O 1
ATOM 13079 N N . ARG C 1 494 ? 8.051 98.899 167.315 1.00 45.59 494 ARG C N 1
ATOM 13080 C CA . ARG C 1 494 ? 7.041 97.975 167.827 1.00 39.47 494 ARG C CA 1
ATOM 13081 C C . ARG C 1 494 ? 6.597 98.358 169.233 1.00 46.27 494 ARG C C 1
ATOM 13082 O O . ARG C 1 494 ? 5.422 98.200 169.587 1.00 49.65 494 ARG C O 1
ATOM 13098 N N . VAL C 1 496 ? 6.677 101.460 170.638 1.00 43.63 496 VAL C N 1
ATOM 13099 C CA . VAL C 1 496 ? 5.877 102.677 170.560 1.00 36.81 496 VAL C CA 1
ATOM 13100 C C . VAL C 1 496 ? 4.455 102.352 170.129 1.00 45.15 496 VAL C C 1
ATOM 13101 O O . VAL C 1 496 ? 3.485 102.906 170.665 1.00 40.55 496 VAL C O 1
ATOM 13105 N N . LYS C 1 497 ? 4.302 101.439 169.166 1.00 43.36 497 LYS C N 1
ATOM 13106 C CA . LYS C 1 497 ? 2.957 101.115 168.701 1.00 43.33 497 LYS C CA 1
ATOM 13107 C C . LYS C 1 497 ? 2.137 100.400 169.770 1.00 42.77 497 LYS C C 1
ATOM 13108 O O . LYS C 1 497 ? 0.906 100.507 169.775 1.00 51.74 497 LYS C O 1
ATOM 13114 N N . SER C 1 498 ? 2.790 99.677 170.677 1.00 44.69 498 SER C N 1
ATOM 13115 C CA . SER C 1 498 ? 2.077 98.913 171.695 1.00 39.53 498 SER C CA 1
ATOM 13116 C C . SER C 1 498 ? 1.410 99.846 172.700 1.00 41.41 498 SER C C 1
ATOM 13117 O O . SER C 1 498 ? 2.072 100.696 173.306 1.00 42.90 498 SER C O 1
ATOM 13120 N N . ASN C 1 499 ? 0.096 99.686 172.880 1.00 35.27 499 ASN C N 1
ATOM 13121 C CA . ASN C 1 499 ? -0.599 100.436 173.921 1.00 34.78 499 ASN C CA 1
ATOM 13122 C C . ASN C 1 499 ? -0.223 99.945 175.313 1.00 34.09 499 ASN C C 1
ATOM 13123 O O . ASN C 1 499 ? -0.167 100.743 176.255 1.00 46.20 499 ASN C O 1
ATOM 13128 N N . THR C 1 500 ? 0.023 98.641 175.464 1.00 35.57 500 THR C N 1
ATOM 13129 C CA . THR C 1 500 ? 0.523 98.115 176.732 1.00 42.53 500 THR C CA 1
ATOM 13130 C C . THR C 1 500 ? 1.824 98.802 177.133 1.00 40.12 500 THR C C 1
ATOM 13131 O O . THR C 1 500 ? 1.971 99.285 178.267 1.00 46.12 500 THR C O 1
ATOM 13135 N N . ALA C 1 501 ? 2.777 98.868 176.200 1.00 35.49 501 ALA C N 1
ATOM 13136 C CA . ALA C 1 501 ? 4.067 99.482 176.487 1.00 34.93 501 ALA C CA 1
ATOM 13137 C C . ALA C 1 501 ? 3.921 100.972 176.761 1.00 35.69 501 ALA C C 1
ATOM 13138 O O . ALA C 1 501 ? 4.555 101.501 177.680 1.00 35.28 501 ALA C O 1
ATOM 13140 N N . LYS C 1 502 ? 3.112 101.669 175.959 1.00 35.46 502 LYS C N 1
ATOM 13141 C CA . LYS C 1 502 ? 2.887 103.092 176.197 1.00 34.46 502 LYS C CA 1
ATOM 13142 C C . LYS C 1 502 ? 2.312 103.330 177.587 1.00 38.64 502 LYS C C 1
ATOM 13143 O O . LYS C 1 502 ? 2.761 104.225 178.309 1.00 40.73 502 LYS C O 1
ATOM 13149 N N . SER C 1 503 ? 1.318 102.530 177.981 1.00 37.22 503 SER C N 1
ATOM 13150 C CA . SER C 1 503 ? 0.719 102.677 179.304 1.00 35.56 503 SER C CA 1
ATOM 13151 C C . SER C 1 503 ? 1.763 102.488 180.398 1.00 41.12 503 SER C C 1
ATOM 13152 O O . SER C 1 503 ? 1.894 103.325 181.304 1.00 41.20 503 SER C O 1
ATOM 13155 N N . ILE C 1 504 ? 2.521 101.390 180.323 1.00 44.76 504 ILE C N 1
ATOM 13156 C CA . ILE C 1 504 ? 3.519 101.104 181.353 1.00 35.36 504 ILE C CA 1
ATOM 13157 C C . ILE C 1 504 ? 4.549 102.231 181.431 1.00 36.09 504 ILE C C 1
ATOM 13158 O O . ILE C 1 504 ? 4.893 102.712 182.518 1.00 38.31 504 ILE C O 1
ATOM 13163 N N . LEU C 1 505 ? 5.042 102.688 180.277 1.00 34.63 505 LEU C N 1
ATOM 13164 C CA . LEU C 1 505 ? 6.103 103.693 180.275 1.00 41.37 505 LEU C CA 1
ATOM 13165 C C . LEU C 1 505 ? 5.604 105.056 180.753 1.00 39.74 505 LEU C C 1
ATOM 13166 O O . LEU C 1 505 ? 6.326 105.777 181.457 1.00 43.62 505 LEU C O 1
ATOM 13171 N N . ILE C 1 506 ? 4.384 105.443 180.377 1.00 37.00 506 ILE C N 1
ATOM 13172 C CA . ILE C 1 506 ? 3.897 106.730 180.858 1.00 39.07 506 ILE C CA 1
ATOM 13173 C C . ILE C 1 506 ? 3.616 106.647 182.349 1.00 36.66 506 ILE C C 1
ATOM 13174 O O . ILE C 1 506 ? 3.712 107.654 183.061 1.00 42.47 506 ILE C O 1
ATOM 13179 N N . SER C 1 507 ? 3.266 105.459 182.853 1.00 41.58 507 SER C N 1
ATOM 13180 C CA . SER C 1 507 ? 3.226 105.298 184.300 1.00 33.61 507 SER C CA 1
ATOM 13181 C C . SER C 1 507 ? 4.626 105.318 184.907 1.00 39.32 507 SER C C 1
ATOM 13182 O O . SER C 1 507 ? 4.764 105.586 186.105 1.00 38.36 507 SER C O 1
ATOM 13185 N N . LYS C 1 508 ? 5.661 105.047 184.106 1.00 46.15 508 LYS C N 1
ATOM 13186 C CA . LYS C 1 508 ? 7.043 105.148 184.575 1.00 32.46 508 LYS C CA 1
ATOM 13187 C C . LYS C 1 508 ? 7.823 106.206 183.793 1.00 37.72 508 LYS C C 1
ATOM 13188 O O . LYS C 1 508 ? 8.876 105.924 183.205 1.00 50.95 508 LYS C O 1
ATOM 13194 N N . ASN C 1 509 ? 7.262 107.414 183.741 1.00 39.19 509 ASN C N 1
ATOM 13195 C CA . ASN C 1 509 ? 7.788 108.504 182.919 1.00 42.56 509 ASN C CA 1
ATOM 13196 C C . ASN C 1 509 ? 9.263 108.797 183.175 1.00 46.47 509 ASN C C 1
ATOM 13197 O O . ASN C 1 509 ? 9.995 109.133 182.239 1.00 49.08 509 ASN C O 1
ATOM 13202 N N . SER C 1 510 ? 9.713 108.748 184.431 1.00 38.26 510 SER C N 1
ATOM 13203 C CA . SER C 1 510 ? 11.125 109.032 184.691 1.00 37.85 510 SER C CA 1
ATOM 13204 C C . SER C 1 510 ? 12.018 107.983 184.038 1.00 43.70 510 SER C C 1
ATOM 13205 O O . SER C 1 510 ? 13.048 108.313 183.428 1.00 49.71 510 SER C O 1
ATOM 13208 N N . THR C 1 511 ? 11.623 106.711 184.142 1.00 38.26 511 THR C N 1
ATOM 13209 C CA . THR C 1 511 ? 12.327 105.647 183.438 1.00 42.05 511 THR C CA 1
ATOM 13210 C C . THR C 1 511 ? 12.331 105.906 181.939 1.00 42.85 511 THR C C 1
ATOM 13211 O O . THR C 1 511 ? 13.351 105.712 181.268 1.00 47.20 511 THR C O 1
ATOM 13215 N N . LEU C 1 512 ? 11.189 106.336 181.399 1.00 42.08 512 LEU C N 1
ATOM 13216 C CA . LEU C 1 512 ? 11.119 106.671 179.978 1.00 35.38 512 LEU C CA 1
ATOM 13217 C C . LEU C 1 512 ? 12.128 107.758 179.615 1.00 41.68 512 LEU C C 1
ATOM 13218 O O . LEU C 1 512 ? 12.911 107.606 178.671 1.00 47.52 512 LEU C O 1
ATOM 13223 N N . GLN C 1 513 ? 12.119 108.866 180.358 1.00 45.92 513 GLN C N 1
ATOM 13224 C CA . GLN C 1 513 ? 12.968 110.010 180.037 1.00 41.00 513 GLN C CA 1
ATOM 13225 C C . GLN C 1 513 ? 14.448 109.714 180.224 1.00 39.46 513 GLN C C 1
ATOM 13226 O O . GLN C 1 513 ? 15.282 110.423 179.651 1.00 47.59 513 GLN C O 1
ATOM 13232 N N . THR C 1 514 ? 14.794 108.704 181.030 1.00 45.96 514 THR C N 1
ATOM 13233 C CA . THR C 1 514 ? 16.192 108.285 181.125 1.00 42.83 514 THR C CA 1
ATOM 13234 C C . THR C 1 514 ? 16.809 108.019 179.751 1.00 44.00 514 THR C C 1
ATOM 13235 O O . THR C 1 514 ? 17.996 108.293 179.538 1.00 49.87 514 THR C O 1
ATOM 13239 N N . TYR C 1 515 ? 16.016 107.525 178.797 1.00 40.56 515 TYR C N 1
ATOM 13240 C CA . TYR C 1 515 ? 16.511 107.083 177.498 1.00 38.23 515 TYR C CA 1
ATOM 13241 C C . TYR C 1 515 ? 16.145 108.051 176.374 1.00 49.54 515 TYR C C 1
ATOM 13242 O O . TYR C 1 515 ? 16.002 107.642 175.216 1.00 51.04 515 TYR C O 1
ATOM 13251 N N . LYS C 1 516 ? 15.983 109.336 176.707 1.00 39.84 516 LYS C N 1
ATOM 13252 C CA . LYS C 1 516 ? 15.540 110.317 175.719 1.00 42.51 516 LYS C CA 1
ATOM 13253 C C . LYS C 1 516 ? 16.541 110.462 174.577 1.00 54.60 516 LYS C C 1
ATOM 13254 O O . LYS C 1 516 ? 16.146 110.616 173.415 1.00 61.98 516 LYS C O 1
ATOM 13260 N N . ASN C 1 517 ? 17.839 110.389 174.878 1.00 50.36 517 ASN C N 1
ATOM 13261 C CA . ASN C 1 517 ? 18.844 110.576 173.836 1.00 44.78 517 ASN C CA 1
ATOM 13262 C C . ASN C 1 517 ? 18.884 109.377 172.899 1.00 53.23 517 ASN C C 1
ATOM 13263 O O . ASN C 1 517 ? 18.939 109.535 171.671 1.00 54.58 517 ASN C O 1
ATOM 13268 N N . ASN C 1 518 ? 18.867 108.168 173.466 1.00 50.13 518 ASN C N 1
ATOM 13269 C CA . ASN C 1 518 ? 18.736 106.961 172.659 1.00 47.38 518 ASN C CA 1
ATOM 13270 C C . ASN C 1 518 ? 17.514 107.041 171.753 1.00 53.93 518 ASN C C 1
ATOM 13271 O O . ASN C 1 518 ? 17.588 106.724 170.560 1.00 47.47 518 ASN C O 1
ATOM 13276 N N . ILE C 1 519 ? 16.379 107.479 172.304 1.00 50.38 519 ILE C N 1
ATOM 13277 C CA . ILE C 1 519 ? 15.139 107.504 171.532 1.00 47.29 519 ILE C CA 1
ATOM 13278 C C . ILE C 1 519 ? 15.235 108.512 170.392 1.00 53.55 519 ILE C C 1
ATOM 13279 O O . ILE C 1 519 ? 14.871 108.213 169.248 1.00 57.96 519 ILE C O 1
ATOM 13284 N N . GLN C 1 520 ? 15.716 109.723 170.687 1.00 49.63 520 GLN C N 1
ATOM 13285 C CA . GLN C 1 520 ? 15.869 110.741 169.650 1.00 52.14 520 GLN C CA 1
ATOM 13286 C C . GLN C 1 520 ? 16.791 110.260 168.535 1.00 58.66 520 GLN C C 1
ATOM 13287 O O . GLN C 1 520 ? 16.465 110.382 167.345 1.00 60.33 520 GLN C O 1
ATOM 13293 N N . ASN C 1 521 ? 17.953 109.709 168.904 1.00 47.87 521 ASN C N 1
ATOM 13294 C CA . ASN C 1 521 ? 18.908 109.262 167.895 1.00 50.02 521 ASN C CA 1
ATOM 13295 C C . ASN C 1 521 ? 18.336 108.128 167.056 1.00 55.75 521 ASN C C 1
ATOM 13296 O O . ASN C 1 521 ? 18.486 108.120 165.829 1.00 56.11 521 ASN C O 1
ATOM 13301 N N . THR C 1 522 ? 17.664 107.166 167.695 1.00 59.81 522 THR C N 1
ATOM 13302 C CA . THR C 1 522 ? 17.110 106.038 166.955 1.00 50.82 522 THR C CA 1
ATOM 13303 C C . THR C 1 522 ? 15.992 106.482 166.021 1.00 55.04 522 THR C C 1
ATOM 13304 O O . THR C 1 522 ? 15.886 105.986 164.893 1.00 61.80 522 THR C O 1
ATOM 13308 N N . ILE C 1 523 ? 15.153 107.419 166.467 1.00 58.77 523 ILE C N 1
ATOM 13309 C CA . ILE C 1 523 ? 14.062 107.895 165.623 1.00 61.78 523 ILE C CA 1
ATOM 13310 C C . ILE C 1 523 ? 14.609 108.641 164.415 1.00 65.66 523 ILE C C 1
ATOM 13311 O O . ILE C 1 523 ? 14.234 108.360 163.270 1.00 70.94 523 ILE C O 1
ATOM 13316 N N . GLN C 1 524 ? 15.501 109.607 164.648 1.00 69.37 524 GLN C N 1
ATOM 13317 C CA . GLN C 1 524 ? 16.009 110.406 163.539 1.00 63.82 524 GLN C CA 1
ATOM 13318 C C . GLN C 1 524 ? 16.888 109.590 162.597 1.00 68.55 524 GLN C C 1
ATOM 13319 O O . GLN C 1 524 ? 16.911 109.858 161.390 1.00 80.94 524 GLN C O 1
ATOM 13325 N N . GLY C 1 525 ? 17.608 108.597 163.115 1.00 75.70 525 GLY C N 1
ATOM 13326 C CA . GLY C 1 525 ? 18.496 107.794 162.295 1.00 70.09 525 GLY C CA 1
ATOM 13327 C C . GLY C 1 525 ? 17.814 106.737 161.449 1.00 59.27 525 GLY C C 1
ATOM 13328 O O . GLY C 1 525 ? 18.172 106.545 160.283 1.00 72.04 525 GLY C O 1
ATOM 13329 N N . SER C 1 526 ? 16.830 106.044 162.022 1.00 68.88 526 SER C N 1
ATOM 13330 C CA . SER C 1 526 ? 16.223 104.878 161.377 1.00 79.03 526 SER C CA 1
ATOM 13331 C C . SER C 1 526 ? 14.987 105.321 160.601 1.00 73.72 526 SER C C 1
ATOM 13332 O O . SER C 1 526 ? 13.848 105.226 161.064 1.00 79.58 526 SER C O 1
ATOM 13335 N N . THR C 1 527 ? 15.228 105.815 159.384 1.00 72.47 527 THR C N 1
ATOM 13336 C CA . THR C 1 527 ? 14.130 106.224 158.516 1.00 76.79 527 THR C CA 1
ATOM 13337 C C . THR C 1 527 ? 13.344 105.035 157.981 1.00 66.32 527 THR C C 1
ATOM 13338 O O . THR C 1 527 ? 12.228 105.218 157.485 1.00 64.41 527 THR C O 1
ATOM 13342 N N . ALA C 1 528 ? 13.903 103.825 158.064 1.00 52.99 528 ALA C N 1
ATOM 13343 C CA . ALA C 1 528 ? 13.154 102.634 157.683 1.00 60.34 528 ALA C CA 1
ATOM 13344 C C . ALA C 1 528 ? 11.954 102.406 158.594 1.00 62.15 528 ALA C C 1
ATOM 13345 O O . ALA C 1 528 ? 10.939 101.853 158.154 1.00 58.38 528 ALA C O 1
ATOM 13347 N N . TYR C 1 529 ? 12.049 102.814 159.861 1.00 63.90 529 TYR C N 1
ATOM 13348 C CA . TYR C 1 529 ? 11.021 102.516 160.847 1.00 65.93 529 TYR C CA 1
ATOM 13349 C C . TYR C 1 529 ? 10.314 103.741 161.410 1.00 63.82 529 TYR C C 1
ATOM 13350 O O . TYR C 1 529 ? 9.311 103.579 162.114 1.00 64.75 529 TYR C O 1
ATOM 13359 N N . PHE C 1 530 ? 10.797 104.950 161.131 1.00 60.02 530 PHE C N 1
ATOM 13360 C CA . PHE C 1 530 ? 10.161 106.165 161.619 1.00 58.28 530 PHE C CA 1
ATOM 13361 C C . PHE C 1 530 ? 10.133 107.212 160.517 1.00 55.77 530 PHE C C 1
ATOM 13362 O O . PHE C 1 530 ? 11.071 107.315 159.721 1.00 61.61 530 PHE C O 1
ATOM 13370 N N . ARG C 1 531 ? 9.053 107.987 160.481 1.00 56.28 531 ARG C N 1
ATOM 13371 C CA . ARG C 1 531 ? 8.915 109.104 159.561 1.00 61.22 531 ARG C CA 1
ATOM 13372 C C . ARG C 1 531 ? 8.595 110.362 160.355 1.00 63.48 531 ARG C C 1
ATOM 13373 O O . ARG C 1 531 ? 8.064 110.302 161.467 1.00 66.15 531 ARG C O 1
ATOM 13381 N N . THR C 1 532 ? 8.933 111.508 159.773 1.00 57.64 532 THR C N 1
ATOM 13382 C CA . THR C 1 532 ? 8.706 112.797 160.414 1.00 47.68 532 THR C CA 1
ATOM 13383 C C . THR C 1 532 ? 7.303 113.293 160.086 1.00 52.90 532 THR C C 1
ATOM 13384 O O . THR C 1 532 ? 6.939 113.411 158.911 1.00 67.26 532 THR C O 1
ATOM 13388 N N . ILE C 1 533 ? 6.521 113.576 161.123 1.00 53.70 533 ILE C N 1
ATOM 13389 C CA . ILE C 1 533 ? 5.232 114.235 160.945 1.00 58.97 533 ILE C CA 1
ATOM 13390 C C . ILE C 1 533 ? 5.391 115.748 160.968 1.00 57.00 533 ILE C C 1
ATOM 13391 O O . ILE C 1 533 ? 4.785 116.456 160.160 1.00 58.06 533 ILE C O 1
ATOM 13396 N N . THR C 1 534 ? 6.213 116.253 161.885 1.00 63.06 534 THR C N 1
ATOM 13397 C CA . THR C 1 534 ? 6.483 117.679 162.007 1.00 60.05 534 THR C CA 1
ATOM 13398 C C . THR C 1 534 ? 7.953 117.860 162.343 1.00 57.00 534 THR C C 1
ATOM 13399 O O . THR C 1 534 ? 8.407 117.407 163.398 1.00 61.54 534 THR C O 1
ATOM 13403 N N . GLY C 1 535 ? 8.697 118.505 161.448 1.00 52.58 535 GLY C N 1
ATOM 13404 C CA . GLY C 1 535 ? 10.056 118.889 161.771 1.00 49.01 535 GLY C CA 1
ATOM 13405 C C . GLY C 1 535 ? 10.102 119.877 162.920 1.00 62.09 535 GLY C C 1
ATOM 13406 O O . GLY C 1 535 ? 9.108 120.521 163.263 1.00 64.12 535 GLY C O 1
ATOM 13407 N N . PHE C 1 536 ? 11.280 119.981 163.537 1.00 54.23 536 PHE C N 1
ATOM 13408 C CA . PHE C 1 536 ? 11.452 120.868 164.681 1.00 54.35 536 PHE C CA 1
ATOM 13409 C C . PHE C 1 536 ? 11.010 122.284 164.342 1.00 58.46 536 PHE C C 1
ATOM 13410 O O . PHE C 1 536 ? 11.368 122.828 163.294 1.00 67.92 536 PHE C O 1
ATOM 13418 N N . ALA C 1 537 ? 10.222 122.876 165.236 1.00 61.51 537 ALA C N 1
ATOM 13419 C CA . ALA C 1 537 ? 9.690 124.211 165.013 1.00 51.34 537 ALA C CA 1
ATOM 13420 C C . ALA C 1 537 ? 9.560 124.923 166.348 1.00 63.06 537 ALA C C 1
ATOM 13421 O O . ALA C 1 537 ? 9.267 124.301 167.373 1.00 72.61 537 ALA C O 1
ATOM 13423 N N . ASP C 1 538 ? 9.793 126.232 166.323 1.00 68.37 538 ASP C N 1
ATOM 13424 C CA . ASP C 1 538 ? 9.658 127.060 167.509 1.00 61.44 538 ASP C CA 1
ATOM 13425 C C . ASP C 1 538 ? 8.209 127.497 167.684 1.00 53.81 538 ASP C C 1
ATOM 13426 O O . ASP C 1 538 ? 7.442 127.582 166.720 1.00 60.69 538 ASP C O 1
ATOM 13431 N N . ALA C 1 539 ? 7.838 127.776 168.931 1.00 58.23 539 ALA C N 1
ATOM 13432 C CA . ALA C 1 539 ? 6.451 128.120 169.235 1.00 56.04 539 ALA C CA 1
ATOM 13433 C C . ALA C 1 539 ? 6.405 128.964 170.496 1.00 66.64 539 ALA C C 1
ATOM 13434 O O . ALA C 1 539 ? 6.884 128.533 171.553 1.00 74.00 539 ALA C O 1
ATOM 13436 N N . ASP C 1 540 ? 5.840 130.168 170.380 1.00 67.00 540 ASP C N 1
ATOM 13437 C CA . ASP C 1 540 ? 5.591 131.008 171.546 1.00 69.42 540 ASP C CA 1
ATOM 13438 C C . ASP C 1 540 ? 4.322 130.567 172.266 1.00 67.32 540 ASP C C 1
ATOM 13439 O O . ASP C 1 540 ? 4.319 130.398 173.490 1.00 71.78 540 ASP C O 1
ATOM 13444 N N . ASP C 1 541 ? 3.239 130.374 171.521 1.00 62.72 541 ASP C N 1
ATOM 13445 C CA . ASP C 1 541 ? 1.970 129.915 172.066 1.00 58.57 541 ASP C CA 1
ATOM 13446 C C . ASP C 1 541 ? 1.838 128.404 171.910 1.00 60.63 541 ASP C C 1
ATOM 13447 O O . ASP C 1 541 ? 2.547 127.770 171.124 1.00 66.01 541 ASP C O 1
ATOM 13452 N N . ASN C 1 542 ? 0.924 127.834 172.688 1.00 61.79 542 ASN C N 1
ATOM 13453 C CA . ASN C 1 542 ? 0.707 126.392 172.724 1.00 47.51 542 ASN C CA 1
ATOM 13454 C C . ASN C 1 542 ? 0.361 125.840 171.345 1.00 56.06 542 ASN C C 1
ATOM 13455 O O . ASN C 1 542 ? -0.643 126.261 170.751 1.00 59.54 542 ASN C O 1
ATOM 13460 N N . PRO C 1 543 ? 1.151 124.918 170.802 1.00 60.18 543 PRO C N 1
ATOM 13461 C CA . PRO C 1 543 ? 0.749 124.216 169.580 1.00 54.99 543 PRO C CA 1
ATOM 13462 C C . PRO C 1 543 ? -0.497 123.385 169.826 1.00 57.45 543 PRO C C 1
ATOM 13463 O O . PRO C 1 543 ? -0.783 123.002 170.970 1.00 60.87 543 PRO C O 1
ATOM 13467 N N . PRO C 1 544 ? -1.267 123.084 168.780 1.00 61.38 544 PRO C N 1
ATOM 13468 C CA . PRO C 1 544 ? -2.457 122.242 168.962 1.00 56.14 544 PRO C CA 1
ATOM 13469 C C . PRO C 1 544 ? -2.066 120.808 169.290 1.00 59.25 544 PRO C C 1
ATOM 13470 O O . PRO C 1 544 ? -1.175 120.233 168.660 1.00 58.62 544 PRO C O 1
ATOM 13474 N N . GLN C 1 545 ? -2.733 120.240 170.292 1.00 54.16 545 GLN C N 1
ATOM 13475 C CA . GLN C 1 545 ? -2.465 118.865 170.687 1.00 44.43 545 GLN C CA 1
ATOM 13476 C C . GLN C 1 545 ? -2.824 117.897 169.563 1.00 49.33 545 GLN C C 1
ATOM 13477 O O . GLN C 1 545 ? -3.761 118.118 168.792 1.00 56.56 545 GLN C O 1
ATOM 13483 N N . THR C 1 546 ? -2.040 116.824 169.459 1.00 43.45 546 THR C N 1
ATOM 13484 C CA . THR C 1 546 ? -2.297 115.739 168.523 1.00 48.26 546 THR C CA 1
ATOM 13485 C C . THR C 1 546 ? -2.223 114.416 169.269 1.00 47.89 546 THR C C 1
ATOM 13486 O O . THR C 1 546 ? -1.320 114.205 170.083 1.00 44.43 546 THR C O 1
ATOM 13490 N N . ILE C 1 547 ? -3.179 113.532 168.997 1.00 47.20 547 ILE C N 1
ATOM 13491 C CA . ILE C 1 547 ? -3.254 112.221 169.635 1.00 36.36 547 ILE C CA 1
ATOM 13492 C C . ILE C 1 547 ? -3.281 111.151 168.552 1.00 36.25 547 ILE C C 1
ATOM 13493 O O . ILE C 1 547 ? -4.199 111.120 167.723 1.00 38.51 547 ILE C O 1
ATOM 13498 N N . ASN C 1 548 ? -2.276 110.279 168.566 1.00 41.24 548 ASN C N 1
ATOM 13499 C CA . ASN C 1 548 ? -2.206 109.140 167.654 1.00 38.64 548 ASN C CA 1
ATOM 13500 C C . ASN C 1 548 ? -1.293 108.111 168.297 1.00 42.35 548 ASN C C 1
ATOM 13501 O O . ASN C 1 548 ? -0.144 108.427 168.625 1.00 48.27 548 ASN C O 1
ATOM 13506 N N . SER C 1 549 ? -1.791 106.885 168.467 1.00 40.49 549 SER C N 1
ATOM 13507 C CA . SER C 1 549 ? -1.072 105.870 169.231 1.00 44.73 549 SER C CA 1
ATOM 13508 C C . SER C 1 549 ? 0.191 105.374 168.536 1.00 41.85 549 SER C C 1
ATOM 13509 O O . SER C 1 549 ? 0.881 104.515 169.096 1.00 53.63 549 SER C O 1
ATOM 13512 N N . THR C 1 550 ? 0.512 105.882 167.347 1.00 40.37 550 THR C N 1
ATOM 13513 C CA . THR C 1 550 ? 1.760 105.558 166.669 1.00 39.20 550 THR C CA 1
ATOM 13514 C C . THR C 1 550 ? 2.731 106.733 166.645 1.00 48.86 550 THR C C 1
ATOM 13515 O O . THR C 1 550 ? 3.776 106.647 165.993 1.00 51.37 550 THR C O 1
ATOM 13519 N N . TYR C 1 551 ? 2.415 107.822 167.340 1.00 41.38 551 TYR C N 1
ATOM 13520 C CA . TYR C 1 551 ? 3.225 109.029 167.302 1.00 42.03 551 TYR C CA 1
ATOM 13521 C C . TYR C 1 551 ? 4.233 109.054 168.445 1.00 50.71 551 TYR C C 1
ATOM 13522 O O . TYR C 1 551 ? 3.978 108.542 169.539 1.00 51.85 551 TYR C O 1
ATOM 13531 N N . VAL C 1 552 ? 5.389 109.660 168.176 1.00 43.59 552 VAL C N 1
ATOM 13532 C CA . VAL C 1 552 ? 6.390 109.951 169.196 1.00 38.40 552 VAL C CA 1
ATOM 13533 C C . VAL C 1 552 ? 6.796 111.407 169.034 1.00 42.57 552 VAL C C 1
ATOM 13534 O O . VAL C 1 552 ? 7.179 111.827 167.936 1.00 51.37 552 VAL C O 1
ATOM 13538 N N . GLY C 1 553 ? 6.722 112.172 170.117 1.00 46.95 553 GLY C N 1
ATOM 13539 C CA . GLY C 1 553 ? 7.073 113.580 170.098 1.00 41.63 553 GLY C CA 1
ATOM 13540 C C . GLY C 1 553 ? 8.344 113.856 170.876 1.00 54.67 553 GLY C C 1
ATOM 13541 O O . GLY C 1 553 ? 8.615 113.216 171.894 1.00 55.71 553 GLY C O 1
ATOM 13542 N N . ILE C 1 554 ? 9.113 114.833 170.400 1.00 52.49 554 ILE C N 1
ATOM 13543 C CA . ILE C 1 554 ? 10.299 115.327 171.092 1.00 41.34 554 ILE C CA 1
ATOM 13544 C C . ILE C 1 554 ? 10.113 116.823 171.289 1.00 46.58 554 ILE C C 1
ATOM 13545 O O . ILE C 1 554 ? 9.933 117.564 170.313 1.00 50.08 554 ILE C O 1
ATOM 13550 N N . THR C 1 555 ? 10.168 117.276 172.541 1.00 49.98 555 THR C N 1
ATOM 13551 C CA . THR C 1 555 ? 9.767 118.644 172.856 1.00 46.08 555 THR C CA 1
ATOM 13552 C C . THR C 1 555 ? 10.772 119.285 173.800 1.00 53.03 555 THR C C 1
ATOM 13553 O O . THR C 1 555 ? 10.975 118.796 174.915 1.00 63.73 555 THR C O 1
ATOM 13557 N N . TYR C 1 556 ? 11.419 120.356 173.339 1.00 53.63 556 TYR C N 1
ATOM 13558 C CA . TYR C 1 556 ? 12.191 121.236 174.202 1.00 52.60 556 TYR C CA 1
ATOM 13559 C C . TYR C 1 556 ? 11.261 122.271 174.816 1.00 47.32 556 TYR C C 1
ATOM 13560 O O . TYR C 1 556 ? 10.568 122.997 174.092 1.00 51.85 556 TYR C O 1
ATOM 13569 N N . CYS C 1 557 ? 11.267 122.357 176.143 1.00 51.82 557 CYS C N 1
ATOM 13570 C CA . CYS C 1 557 ? 10.449 123.305 176.886 1.00 59.67 557 CYS C CA 1
ATOM 13571 C C . CYS C 1 557 ? 11.367 124.278 177.609 1.00 62.71 557 CYS C C 1
ATOM 13572 O O . CYS C 1 557 ? 12.294 123.851 178.307 1.00 56.33 557 CYS C O 1
ATOM 13575 N N . TYR C 1 558 ? 11.114 125.575 177.456 1.00 61.38 558 TYR C N 1
ATOM 13576 C CA . TYR C 1 558 ? 11.935 126.574 178.133 1.00 54.00 558 TYR C CA 1
ATOM 13577 C C . TYR C 1 558 ? 11.150 127.879 178.208 1.00 64.82 558 TYR C C 1
ATOM 13578 O O . TYR C 1 558 ? 9.949 127.919 177.925 1.00 65.10 558 TYR C O 1
ATOM 13587 N N . GLY C 1 559 ? 11.827 128.948 178.629 1.00 70.43 559 GLY C N 1
ATOM 13588 C CA . GLY C 1 559 ? 11.191 130.239 178.745 1.00 72.61 559 GLY C CA 1
ATOM 13589 C C . GLY C 1 559 ? 11.361 131.111 177.514 1.00 72.89 559 GLY C C 1
ATOM 13590 O O . GLY C 1 559 ? 12.255 130.905 176.695 1.00 73.18 559 GLY C O 1
ATOM 13591 N N . TYR C 1 560 ? 10.476 132.101 177.395 1.00 65.14 560 TYR C N 1
ATOM 13592 C CA . TYR C 1 560 ? 10.579 133.085 176.324 1.00 64.57 560 TYR C CA 1
ATOM 13593 C C . TYR C 1 560 ? 11.839 133.924 176.515 1.00 74.75 560 TYR C C 1
ATOM 13594 O O . TYR C 1 560 ? 12.009 134.573 177.552 1.00 79.01 560 TYR C O 1
ATOM 13603 N N . LYS C 1 561 ? 12.710 133.924 175.501 1.00 72.32 561 LYS C N 1
ATOM 13604 C CA . LYS C 1 561 ? 14.010 134.604 175.566 1.00 73.67 561 LYS C CA 1
ATOM 13605 C C . LYS C 1 561 ? 14.771 134.273 176.849 1.00 78.50 561 LYS C C 1
ATOM 13606 O O . LYS C 1 561 ? 15.521 135.100 177.372 1.00 85.52 561 LYS C O 1
ATOM 13612 N N . GLY C 1 562 ? 14.585 133.060 177.362 1.00 72.15 562 GLY C N 1
ATOM 13613 C CA . GLY C 1 562 ? 15.302 132.624 178.543 1.00 69.79 562 GLY C CA 1
ATOM 13614 C C . GLY C 1 562 ? 14.775 133.101 179.877 1.00 68.26 562 GLY C C 1
ATOM 13615 O O . GLY C 1 562 ? 15.520 133.072 180.861 1.00 70.88 562 GLY C O 1
ATOM 13616 N N . ASN C 1 563 ? 13.519 133.540 179.954 1.00 64.81 563 ASN C N 1
ATOM 13617 C CA . ASN C 1 563 ? 12.963 133.956 181.235 1.00 68.78 563 ASN C CA 1
ATOM 13618 C C . ASN C 1 563 ? 12.723 132.735 182.130 1.00 72.32 563 ASN C C 1
ATOM 13619 O O . ASN C 1 563 ? 13.051 131.596 181.785 1.00 71.41 563 ASN C O 1
ATOM 13624 N N . SER C 1 564 ? 12.134 132.979 183.301 1.00 64.41 564 SER C N 1
ATOM 13625 C CA . SER C 1 564 ? 11.928 131.942 184.302 1.00 79.14 564 SER C CA 1
ATOM 13626 C C . SER C 1 564 ? 10.549 131.288 184.216 1.00 78.54 564 SER C C 1
ATOM 13627 O O . SER C 1 564 ? 10.121 130.642 185.180 1.00 78.80 564 SER C O 1
ATOM 13630 N N . TYR C 1 565 ? 9.847 131.437 183.097 1.00 80.44 565 TYR C N 1
ATOM 13631 C CA . TYR C 1 565 ? 8.532 130.837 182.923 1.00 67.11 565 TYR C CA 1
ATOM 13632 C C . TYR C 1 565 ? 8.628 129.521 182.157 1.00 68.70 565 TYR C C 1
ATOM 13633 O O . TYR C 1 565 ? 9.557 129.290 181.380 1.00 72.07 565 TYR C O 1
ATOM 13642 N N . TYR C 1 566 ? 7.638 128.660 182.380 1.00 65.67 566 TYR C N 1
ATOM 13643 C CA . TYR C 1 566 ? 7.742 127.245 182.051 1.00 55.13 566 TYR C CA 1
ATOM 13644 C C . TYR C 1 566 ? 6.921 126.876 180.823 1.00 59.27 566 TYR C C 1
ATOM 13645 O O . TYR C 1 566 ? 5.770 127.300 180.677 1.00 58.70 566 TYR C O 1
ATOM 13654 N N . GLY C 1 567 ? 7.523 126.072 179.953 1.00 59.93 567 GLY C N 1
ATOM 13655 C CA . GLY C 1 567 ? 6.785 125.266 178.993 1.00 57.41 567 GLY C CA 1
ATOM 13656 C C . GLY C 1 567 ? 6.605 123.863 179.549 1.00 57.44 567 GLY C C 1
ATOM 13657 O O . GLY C 1 567 ? 7.496 123.332 180.211 1.00 58.59 567 GLY C O 1
ATOM 13658 N N . ILE C 1 568 ? 5.441 123.269 179.280 1.00 46.45 568 ILE C N 1
ATOM 13659 C CA . ILE C 1 568 ? 5.066 121.968 179.820 1.00 44.82 568 ILE C CA 1
ATOM 13660 C C . ILE C 1 568 ? 4.538 121.104 178.683 1.00 48.82 568 ILE C C 1
ATOM 13661 O O . ILE C 1 568 ? 3.762 121.576 177.844 1.00 52.38 568 ILE C O 1
ATOM 13666 N N . VAL C 1 569 ? 4.946 119.836 178.663 1.00 42.84 569 VAL C N 1
ATOM 13667 C CA . VAL C 1 569 ? 4.504 118.888 177.649 1.00 38.52 569 VAL C CA 1
ATOM 13668 C C . VAL C 1 569 ? 4.016 117.608 178.323 1.00 44.04 569 VAL C C 1
ATOM 13669 O O . VAL C 1 569 ? 4.642 117.104 179.268 1.00 42.29 569 VAL C O 1
ATOM 13673 N N . TYR C 1 570 ? 2.882 117.100 177.827 1.00 40.12 570 TYR C N 1
ATOM 13674 C CA . TYR C 1 570 ? 2.191 115.916 178.315 1.00 40.79 570 TYR C CA 1
ATOM 13675 C C . TYR C 1 570 ? 2.088 114.887 177.195 1.00 42.82 570 TYR C C 1
ATOM 13676 O O . TYR C 1 570 ? 2.025 115.243 176.013 1.00 45.39 570 TYR C O 1
ATOM 13685 N N . HIS C 1 571 ? 2.017 113.614 177.578 1.00 36.20 571 HIS C N 1
ATOM 13686 C CA . HIS C 1 571 ? 1.910 112.529 176.611 1.00 35.24 571 HIS C CA 1
ATOM 13687 C C . HIS C 1 571 ? 0.571 112.563 175.881 1.00 37.65 571 HIS C C 1
ATOM 13688 O O . HIS C 1 571 ? -0.456 112.958 176.436 1.00 44.47 571 HIS C O 1
ATOM 13695 N N . GLY C 1 572 ? 0.593 112.133 174.618 1.00 44.93 572 GLY C N 1
ATOM 13696 C CA . GLY C 1 572 ? -0.640 112.059 173.849 1.00 35.25 572 GLY C CA 1
ATOM 13697 C C . GLY C 1 572 ? -1.544 110.919 174.280 1.00 37.23 572 GLY C C 1
ATOM 13698 O O . GLY C 1 572 ? -2.770 111.061 174.294 1.00 36.77 572 GLY C O 1
ATOM 13699 N N . TYR C 1 573 ? -0.955 109.772 174.631 1.00 39.14 573 TYR C N 1
ATOM 13700 C CA . TYR C 1 573 ? -1.747 108.607 175.015 1.00 37.36 573 TYR C CA 1
ATOM 13701 C C . TYR C 1 573 ? -2.510 108.837 176.312 1.00 35.14 573 TYR C C 1
ATOM 13702 O O . TYR C 1 573 ? -3.499 108.143 176.569 1.00 45.63 573 TYR C O 1
ATOM 13711 N N . ASN C 1 574 ? -2.073 109.798 177.126 1.00 37.83 574 ASN C N 1
ATOM 13712 C CA . ASN C 1 574 ? -2.818 110.231 178.307 1.00 32.80 574 ASN C CA 1
ATOM 13713 C C . ASN C 1 574 ? -2.421 111.686 178.543 1.00 42.04 574 ASN C C 1
ATOM 13714 O O . ASN C 1 574 ? -1.387 111.956 179.162 1.00 46.31 574 ASN C O 1
ATOM 13719 N N . THR C 1 575 ? -3.247 112.613 178.055 1.00 34.02 575 THR C N 1
ATOM 13720 C CA . THR C 1 575 ? -2.887 114.026 178.053 1.00 33.82 575 THR C CA 1
ATOM 13721 C C . THR C 1 575 ? -2.891 114.654 179.439 1.00 40.10 575 THR C C 1
ATOM 13722 O O . THR C 1 575 ? -2.658 115.863 179.545 1.00 44.77 575 THR C O 1
ATOM 13726 N N . SER C 1 576 ? -3.139 113.883 180.495 1.00 34.95 576 SER C N 1
ATOM 13727 C CA . SER C 1 576 ? -3.052 114.406 181.849 1.00 36.95 576 SER C CA 1
ATOM 13728 C C . SER C 1 576 ? -1.724 114.090 182.522 1.00 41.48 576 SER C C 1
ATOM 13729 O O . SER C 1 576 ? -1.433 114.671 183.572 1.00 39.96 576 SER C O 1
ATOM 13732 N N . ILE C 1 577 ? -0.893 113.244 181.919 1.00 37.90 577 ILE C N 1
ATOM 13733 C CA . ILE C 1 577 ? 0.382 112.838 182.499 1.00 37.64 577 ILE C CA 1
ATOM 13734 C C . ILE C 1 577 ? 1.472 113.721 181.915 1.00 39.74 577 ILE C C 1
ATOM 13735 O O . ILE C 1 577 ? 1.707 113.713 180.701 1.00 35.88 577 ILE C O 1
ATOM 13740 N N . GLU C 1 578 ? 2.142 114.475 182.782 1.00 42.60 578 GLU C N 1
ATOM 13741 C CA . GLU C 1 578 ? 3.203 115.366 182.335 1.00 42.18 578 GLU C CA 1
ATOM 13742 C C . GLU C 1 578 ? 4.428 114.567 181.917 1.00 46.25 578 GLU C C 1
ATOM 13743 O O . GLU C 1 578 ? 4.925 113.725 182.672 1.00 49.95 578 GLU C O 1
ATOM 13749 N N . ALA C 1 579 ? 4.919 114.838 180.710 1.00 43.64 579 ALA C N 1
ATOM 13750 C CA . ALA C 1 579 ? 6.201 114.283 180.302 1.00 38.48 579 ALA C CA 1
ATOM 13751 C C . ALA C 1 579 ? 7.350 115.156 180.781 1.00 44.64 579 ALA C C 1
ATOM 13752 O O . ALA C 1 579 ? 8.412 114.639 181.145 1.00 48.25 579 ALA C O 1
ATOM 13754 N N . GLY C 1 580 ? 7.162 116.471 180.799 1.00 56.60 580 GLY C N 1
ATOM 13755 C CA . GLY C 1 580 ? 8.214 117.319 181.334 1.00 42.97 580 GLY C CA 1
ATOM 13756 C C . GLY C 1 580 ? 7.842 118.783 181.286 1.00 48.91 580 GLY C C 1
ATOM 13757 O O . GLY C 1 580 ? 6.788 119.169 180.772 1.00 54.97 580 GLY C O 1
ATOM 13758 N N . ARG C 1 581 ? 8.728 119.597 181.858 1.00 48.20 581 ARG C N 1
ATOM 13759 C CA . ARG C 1 581 ? 8.586 121.044 181.824 1.00 42.81 581 ARG C CA 1
ATOM 13760 C C . ARG C 1 581 ? 9.970 121.674 181.907 1.00 49.71 581 ARG C C 1
ATOM 13761 O O . ARG C 1 581 ? 10.955 121.023 182.264 1.00 55.19 581 ARG C O 1
ATOM 13769 N N . GLY C 1 582 ? 10.030 122.959 181.574 1.00 67.46 582 GLY C N 1
ATOM 13770 C CA . GLY C 1 582 ? 11.286 123.683 181.633 1.00 63.60 582 GLY C CA 1
ATOM 13771 C C . GLY C 1 582 ? 11.176 125.186 181.483 1.00 61.78 582 GLY C C 1
ATOM 13772 O O . GLY C 1 582 ? 10.278 125.690 180.801 1.00 59.86 582 GLY C O 1
ATOM 13773 N N . ASN C 1 583 ? 12.089 125.911 182.131 1.00 69.24 583 ASN C N 1
ATOM 13774 C CA . ASN C 1 583 ? 12.233 127.347 181.921 1.00 61.58 583 ASN C CA 1
ATOM 13775 C C . ASN C 1 583 ? 13.646 127.679 181.455 1.00 67.11 583 ASN C C 1
ATOM 13776 O O . ASN C 1 583 ? 14.386 126.792 181.018 1.00 68.23 583 ASN C O 1
ATOM 13781 N N . GLY C 1 584 ? 14.029 128.950 181.547 1.00 81.03 584 GLY C N 1
ATOM 13782 C CA . GLY C 1 584 ? 15.381 129.334 181.171 1.00 77.58 584 GLY C CA 1
ATOM 13783 C C . GLY C 1 584 ? 15.599 129.237 179.673 1.00 75.51 584 GLY C C 1
ATOM 13784 O O . GLY C 1 584 ? 14.700 129.502 178.867 1.00 77.89 584 GLY C O 1
ATOM 13785 N N . TYR C 1 585 ? 16.807 128.839 179.293 1.00 67.89 585 TYR C N 1
ATOM 13786 C CA . TYR C 1 585 ? 17.204 128.739 177.897 1.00 70.21 585 TYR C CA 1
ATOM 13787 C C . TYR C 1 585 ? 17.047 127.309 177.394 1.00 78.91 585 TYR C C 1
ATOM 13788 O O . TYR C 1 585 ? 17.044 126.350 178.169 1.00 72.70 585 TYR C O 1
ATOM 13797 N N . LYS C 1 586 ? 16.887 127.185 176.076 1.00 76.77 586 LYS C N 1
ATOM 13798 C CA . LYS C 1 586 ? 16.847 125.879 175.431 1.00 64.34 586 LYS C CA 1
ATOM 13799 C C . LYS C 1 586 ? 18.052 125.045 175.852 1.00 55.63 586 LYS C C 1
ATOM 13800 O O . LYS C 1 586 ? 19.176 125.548 175.937 1.00 70.39 586 LYS C O 1
ATOM 13806 N N . ASP C 1 587 ? 17.815 123.761 176.108 1.00 71.45 587 ASP C N 1
ATOM 13807 C CA . ASP C 1 587 ? 18.821 122.933 176.758 1.00 65.67 587 ASP C CA 1
ATOM 13808 C C . ASP C 1 587 ? 18.482 121.465 176.550 1.00 69.31 587 ASP C C 1
ATOM 13809 O O . ASP C 1 587 ? 17.309 121.090 176.469 1.00 76.22 587 ASP C O 1
ATOM 13814 N N . GLU C 1 588 ? 19.529 120.641 176.465 1.00 65.47 588 GLU C N 1
ATOM 13815 C CA . GLU C 1 588 ? 19.345 119.213 176.239 1.00 68.42 588 GLU C CA 1
ATOM 13816 C C . GLU C 1 588 ? 18.749 118.501 177.446 1.00 69.44 588 GLU C C 1
ATOM 13817 O O . GLU C 1 588 ? 18.165 117.425 177.286 1.00 74.33 588 GLU C O 1
ATOM 13823 N N . THR C 1 589 ? 18.881 119.071 178.645 1.00 73.07 589 THR C N 1
ATOM 13824 C CA . THR C 1 589 ? 18.245 118.493 179.822 1.00 79.44 589 THR C CA 1
ATOM 13825 C C . THR C 1 589 ? 16.765 118.833 179.906 1.00 78.13 589 THR C C 1
ATOM 13826 O O . THR C 1 589 ? 16.018 118.131 180.596 1.00 78.80 589 THR C O 1
ATOM 13830 N N . LYS C 1 590 ? 16.329 119.885 179.224 1.00 76.42 590 LYS C N 1
ATOM 13831 C CA . LYS C 1 590 ? 14.923 120.289 179.195 1.00 70.71 590 LYS C CA 1
ATOM 13832 C C . LYS C 1 590 ? 14.269 119.894 177.876 1.00 66.62 590 LYS C C 1
ATOM 13833 O O . LYS C 1 590 ? 13.611 120.687 177.204 1.00 68.35 590 LYS C O 1
ATOM 13839 N N . LYS C 1 591 ? 14.465 118.630 177.508 1.00 68.43 591 LYS C N 1
ATOM 13840 C CA . LYS C 1 591 ? 13.912 118.031 176.301 1.00 63.81 591 LYS C CA 1
ATOM 13841 C C . LYS C 1 591 ? 13.280 116.705 176.692 1.00 49.64 591 LYS C C 1
ATOM 13842 O O . LYS C 1 591 ? 13.896 115.915 177.414 1.00 54.41 591 LYS C O 1
ATOM 13848 N N . PHE C 1 592 ? 12.057 116.461 176.228 1.00 41.42 592 PHE C N 1
ATOM 13849 C CA . PHE C 1 592 ? 11.266 115.350 176.736 1.00 39.65 592 PHE C CA 1
ATOM 13850 C C . PHE C 1 592 ? 10.613 114.569 175.604 1.00 39.53 592 PHE C C 1
ATOM 13851 O O . PHE C 1 592 ? 10.234 115.126 174.567 1.00 49.08 592 PHE C O 1
ATOM 13859 N N . ILE C 1 593 ? 10.502 113.256 175.831 1.00 38.80 593 ILE C N 1
ATOM 13860 C CA . ILE C 1 593 ? 9.828 112.317 174.942 1.00 41.54 593 ILE C CA 1
ATOM 13861 C C . ILE C 1 593 ? 8.366 112.209 175.349 1.00 40.98 593 ILE C C 1
ATOM 13862 O O . ILE C 1 593 ? 8.042 112.124 176.539 1.00 40.76 593 ILE C O 1
ATOM 13867 N N . THR C 1 594 ? 7.478 112.213 174.359 1.00 40.13 594 THR C N 1
ATOM 13868 C CA . THR C 1 594 ? 6.059 111.969 174.571 1.00 37.06 594 THR C CA 1
ATOM 13869 C C . THR C 1 594 ? 5.608 110.809 173.694 1.00 40.56 594 THR C C 1
ATOM 13870 O O . THR C 1 594 ? 6.001 110.714 172.526 1.00 47.63 594 THR C O 1
ATOM 13874 N N . LEU C 1 595 ? 4.767 109.945 174.255 1.00 36.09 595 LEU C N 1
ATOM 13875 C CA . LEU C 1 595 ? 4.278 108.757 173.571 1.00 39.45 595 LEU C CA 1
ATOM 13876 C C . LEU C 1 595 ? 2.809 108.928 173.208 1.00 43.33 595 LEU C C 1
ATOM 13877 O O . LEU C 1 595 ? 2.011 109.411 174.017 1.00 44.23 595 LEU C O 1
ATOM 13882 N N . GLY C 1 596 ? 2.459 108.530 171.987 1.00 45.65 596 GLY C N 1
ATOM 13883 C CA . GLY C 1 596 ? 1.082 108.600 171.543 1.00 36.07 596 GLY C CA 1
ATOM 13884 C C . GLY C 1 596 ? 0.598 109.981 171.176 1.00 39.89 596 GLY C C 1
ATOM 13885 O O . GLY C 1 596 ? -0.614 110.218 171.167 1.00 45.46 596 GLY C O 1
ATOM 13886 N N . GLY C 1 597 ? 1.506 110.901 170.861 1.00 37.81 597 GLY C N 1
ATOM 13887 C CA . GLY C 1 597 ? 1.134 112.275 170.591 1.00 36.97 597 GLY C CA 1
ATOM 13888 C C . GLY C 1 597 ? 1.705 113.225 171.623 1.00 41.22 597 GLY C C 1
ATOM 13889 O O . GLY C 1 597 ? 2.685 112.888 172.294 1.00 38.92 597 GLY C O 1
ATOM 13890 N N . ALA C 1 598 ? 1.101 114.403 171.774 1.00 42.39 598 ALA C N 1
ATOM 13891 C CA . ALA C 1 598 ? 1.575 115.365 172.758 1.00 37.29 598 ALA C CA 1
ATOM 13892 C C . ALA C 1 598 ? 0.509 116.423 173.002 1.00 37.20 598 ALA C C 1
ATOM 13893 O O . ALA C 1 598 ? -0.310 116.715 172.127 1.00 40.97 598 ALA C O 1
ATOM 13895 N N . ARG C 1 599 ? 0.532 116.986 174.209 1.00 41.49 599 ARG C N 1
ATOM 13896 C CA . ARG C 1 599 ? -0.262 118.157 174.556 1.00 42.38 599 ARG C CA 1
ATOM 13897 C C . ARG C 1 599 ? 0.655 119.195 175.187 1.00 45.91 599 ARG C C 1
ATOM 13898 O O . ARG C 1 599 ? 1.498 118.861 176.022 1.00 50.99 599 ARG C O 1
ATOM 13906 N N . TYR C 1 600 ? 0.494 120.452 174.784 1.00 50.13 600 TYR C N 1
ATOM 13907 C CA . TYR C 1 600 ? 1.406 121.518 175.175 1.00 54.91 600 TYR C CA 1
ATOM 13908 C C . TYR C 1 600 ? 0.680 122.547 176.031 1.00 46.05 600 TYR C C 1
ATOM 13909 O O . TYR C 1 600 ? -0.480 122.879 175.768 1.00 49.72 600 TYR C O 1
ATOM 13918 N N . ASP C 1 601 ? 1.367 123.047 177.058 1.00 46.66 601 ASP C N 1
ATOM 13919 C CA . ASP C 1 601 ? 0.792 124.038 177.958 1.00 45.18 601 ASP C CA 1
ATOM 13920 C C . ASP C 1 601 ? 1.907 124.938 178.474 1.00 54.10 601 ASP C C 1
ATOM 13921 O O . ASP C 1 601 ? 3.091 124.621 178.349 1.00 53.10 601 ASP C O 1
ATOM 13926 N N . GLN C 1 602 ? 1.522 126.076 179.048 1.00 54.55 602 GLN C N 1
ATOM 13927 C CA . GLN C 1 602 ? 2.490 127.028 179.574 1.00 53.17 602 GLN C CA 1
ATOM 13928 C C . GLN C 1 602 ? 2.105 127.482 180.974 1.00 62.17 602 GLN C C 1
ATOM 13929 O O . GLN C 1 602 ? 0.923 127.620 181.302 1.00 64.93 602 GLN C O 1
ATOM 13935 N N . SER C 1 603 ? 3.126 127.711 181.796 1.00 61.39 603 SER C N 1
ATOM 13936 C CA . SER C 1 603 ? 3.005 128.443 183.053 1.00 49.72 603 SER C CA 1
ATOM 13937 C C . SER C 1 603 ? 3.751 129.756 182.838 1.00 52.67 603 SER C C 1
ATOM 13938 O O . SER C 1 603 ? 4.986 129.791 182.867 1.00 75.13 603 SER C O 1
ATOM 13941 N N . GLY C 1 604 ? 2.999 130.830 182.619 1.00 60.95 604 GLY C N 1
ATOM 13942 C CA . GLY C 1 604 ? 3.579 132.071 182.159 1.00 61.56 604 GLY C CA 1
ATOM 13943 C C . GLY C 1 604 ? 3.891 132.012 180.675 1.00 67.54 604 GLY C C 1
ATOM 13944 O O . GLY C 1 604 ? 3.457 131.113 179.948 1.00 72.81 604 GLY C O 1
ATOM 13945 N N . ASP C 1 605 ? 4.659 132.998 180.219 1.00 66.18 605 ASP C N 1
ATOM 13946 C CA . ASP C 1 605 ? 5.055 133.064 178.813 1.00 65.75 605 ASP C CA 1
ATOM 13947 C C . ASP C 1 605 ? 6.189 132.072 178.586 1.00 74.07 605 ASP C C 1
ATOM 13948 O O . ASP C 1 605 ? 7.371 132.405 178.686 1.00 73.85 605 ASP C O 1
ATOM 13953 N N . GLY C 1 606 ? 5.820 130.830 178.276 1.00 68.91 606 GLY C N 1
ATOM 13954 C CA . GLY C 1 606 ? 6.779 129.792 177.964 1.00 62.49 606 GLY C CA 1
ATOM 13955 C C . GLY C 1 606 ? 7.143 129.769 176.491 1.00 62.92 606 GLY C C 1
ATOM 13956 O O . GLY C 1 606 ? 6.787 130.656 175.713 1.00 66.48 606 GLY C O 1
ATOM 13957 N N . TYR C 1 607 ? 7.869 128.721 176.107 1.00 56.82 607 TYR C N 1
ATOM 13958 C CA . TYR C 1 607 ? 8.353 128.604 174.740 1.00 56.36 607 TYR C CA 1
ATOM 13959 C C . TYR C 1 607 ? 8.715 127.152 174.465 1.00 60.81 607 TYR C C 1
ATOM 13960 O O . TYR C 1 607 ? 9.201 126.436 175.351 1.00 63.69 607 TYR C O 1
ATOM 13969 N N . PHE C 1 608 ? 8.494 126.734 173.217 1.00 65.07 608 PHE C N 1
ATOM 13970 C CA . PHE C 1 608 ? 8.707 125.356 172.805 1.00 59.00 608 PHE C CA 1
ATOM 13971 C C . PHE C 1 608 ? 9.551 125.299 171.542 1.00 58.95 608 PHE C C 1
ATOM 13972 O O . PHE C 1 608 ? 9.501 126.198 170.700 1.00 66.18 608 PHE C O 1
ATOM 13980 N N . THR C 1 609 ? 10.321 124.221 171.422 1.00 66.25 609 THR C N 1
ATOM 13981 C CA . THR C 1 609 ? 10.879 123.784 170.144 1.00 63.87 609 THR C CA 1
ATOM 13982 C C . THR C 1 609 ? 10.558 122.303 170.008 1.00 57.31 609 THR C C 1
ATOM 13983 O O . THR C 1 609 ? 11.103 121.478 170.745 1.00 64.12 609 THR C O 1
ATOM 13987 N N . TYR C 1 610 ? 9.699 121.952 169.057 1.00 59.62 610 TYR C N 1
ATOM 13988 C CA . TYR C 1 610 ? 9.059 120.645 169.104 1.00 61.83 610 TYR C CA 1
ATOM 13989 C C . TYR C 1 610 ? 9.045 119.987 167.733 1.00 66.66 610 TYR C C 1
ATOM 13990 O O . TYR C 1 610 ? 9.006 120.658 166.698 1.00 73.85 610 TYR C O 1
ATOM 13999 N N . ALA C 1 611 ? 9.097 118.654 167.751 1.00 58.76 611 ALA C N 1
ATOM 14000 C CA . ALA C 1 611 ? 8.979 117.833 166.556 1.00 55.79 611 ALA C CA 1
ATOM 14001 C C . ALA C 1 611 ? 8.124 116.612 166.865 1.00 54.79 611 ALA C C 1
ATOM 14002 O O . ALA C 1 611 ? 8.065 116.147 168.008 1.00 55.72 611 ALA C O 1
ATOM 14012 N N . TYR C 1 613 ? 7.029 112.606 165.372 1.00 47.18 613 TYR C N 1
ATOM 14013 C CA . TYR C 1 613 ? 7.389 111.492 164.508 1.00 55.14 613 TYR C CA 1
ATOM 14014 C C . TYR C 1 613 ? 6.347 110.389 164.638 1.00 58.21 613 TYR C C 1
ATOM 14015 O O . TYR C 1 613 ? 5.546 110.372 165.576 1.00 56.52 613 TYR C O 1
ATOM 14024 N N . GLN C 1 614 ? 6.364 109.463 163.681 1.00 55.74 614 GLN C N 1
ATOM 14025 C CA . GLN C 1 614 ? 5.418 108.356 163.646 1.00 48.21 614 GLN C CA 1
ATOM 14026 C C . GLN C 1 614 ? 6.157 107.055 163.372 1.00 53.70 614 GLN C C 1
ATOM 14027 O O . GLN C 1 614 ? 7.005 106.996 162.475 1.00 55.52 614 GLN C O 1
ATOM 14033 N N . ALA C 1 615 ? 5.833 106.020 164.143 1.00 50.56 615 ALA C N 1
ATOM 14034 C CA . ALA C 1 615 ? 6.337 104.682 163.865 1.00 46.69 615 ALA C CA 1
ATOM 14035 C C . ALA C 1 615 ? 5.651 104.127 162.622 1.00 57.32 615 ALA C C 1
ATOM 14036 O O . ALA C 1 615 ? 4.422 103.997 162.587 1.00 53.87 615 ALA C O 1
ATOM 14038 N N . ILE C 1 616 ? 6.441 103.807 161.602 1.00 58.23 616 ILE C N 1
ATOM 14039 C CA . ILE C 1 616 ? 5.907 103.289 160.349 1.00 57.71 616 ILE C CA 1
ATOM 14040 C C . ILE C 1 616 ? 5.361 101.877 160.545 1.00 67.50 616 ILE C C 1
ATOM 14041 O O . ILE C 1 616 ? 4.313 101.517 160.004 1.00 65.59 616 ILE C O 1
ATOM 14047 N N . GLN D 1 14 ? 61.182 83.282 106.797 1.00 98.78 14 GLN D N 1
ATOM 14048 C CA . GLN D 1 14 ? 60.624 81.951 106.586 1.00 109.05 14 GLN D CA 1
ATOM 14049 C C . GLN D 1 14 ? 61.653 81.098 105.853 1.00 107.49 14 GLN D C 1
ATOM 14050 O O . GLN D 1 14 ? 62.233 81.530 104.858 1.00 91.00 14 GLN D O 1
ATOM 14056 N N . GLY D 1 15 ? 61.869 79.887 106.342 1.00 101.65 15 GLY D N 1
ATOM 14057 C CA . GLY D 1 15 ? 63.057 79.150 105.940 1.00 72.98 15 GLY D CA 1
ATOM 14058 C C . GLY D 1 15 ? 64.241 79.486 106.823 1.00 77.79 15 GLY D C 1
ATOM 14059 O O . GLY D 1 15 ? 64.388 80.600 107.326 1.00 79.46 15 GLY D O 1
ATOM 14060 N N . GLU D 1 16 ? 65.101 78.501 107.019 1.00 64.08 16 GLU D N 1
ATOM 14061 C CA . GLU D 1 16 ? 66.284 78.709 107.839 1.00 51.98 16 GLU D CA 1
ATOM 14062 C C . GLU D 1 16 ? 67.525 78.846 106.969 1.00 47.42 16 GLU D C 1
ATOM 14063 O O . GLU D 1 16 ? 67.551 78.376 105.828 1.00 59.85 16 GLU D O 1
ATOM 14069 N N . PRO D 1 17 ? 68.577 79.495 107.474 1.00 47.98 17 PRO D N 1
ATOM 14070 C CA . PRO D 1 17 ? 69.767 79.725 106.646 1.00 50.23 17 PRO D CA 1
ATOM 14071 C C . PRO D 1 17 ? 70.451 78.427 106.239 1.00 48.02 17 PRO D C 1
ATOM 14072 O O . PRO D 1 17 ? 70.264 77.369 106.844 1.00 55.53 17 PRO D O 1
ATOM 14076 N N . LEU D 1 18 ? 71.256 78.532 105.178 1.00 48.53 18 LEU D N 1
ATOM 14077 C CA . LEU D 1 18 ? 71.841 77.351 104.548 1.00 48.11 18 LEU D CA 1
ATOM 14078 C C . LEU D 1 18 ? 72.807 76.628 105.481 1.00 49.19 18 LEU D C 1
ATOM 14079 O O . LEU D 1 18 ? 72.840 75.390 105.516 1.00 58.60 18 LEU D O 1
ATOM 14084 N N . ASN D 1 19 ? 73.617 77.382 106.229 1.00 52.56 19 ASN D N 1
ATOM 14085 C CA . ASN D 1 19 ? 74.577 76.749 107.126 1.00 49.70 19 ASN D CA 1
ATOM 14086 C C . ASN D 1 19 ? 73.879 75.911 108.189 1.00 51.20 19 ASN D C 1
ATOM 14087 O O . ASN D 1 19 ? 74.424 74.894 108.625 1.00 48.59 19 ASN D O 1
ATOM 14092 N N . PHE D 1 20 ? 72.674 76.309 108.609 1.00 51.76 20 PHE D N 1
ATOM 14093 C CA . PHE D 1 20 ? 71.889 75.467 109.509 1.00 46.03 20 PHE D CA 1
ATOM 14094 C C . PHE D 1 20 ? 71.577 74.121 108.867 1.00 45.26 20 PHE D C 1
ATOM 14095 O O . PHE D 1 20 ? 71.659 73.073 109.520 1.00 51.48 20 PHE D O 1
ATOM 14103 N N . LEU D 1 21 ? 71.203 74.134 107.586 1.00 45.39 21 LEU D N 1
ATOM 14104 C CA . LEU D 1 21 ? 70.900 72.891 106.886 1.00 44.73 21 LEU D CA 1
ATOM 14105 C C . LEU D 1 21 ? 72.142 72.017 106.767 1.00 44.65 21 LEU D C 1
ATOM 14106 O O . LEU D 1 21 ? 72.073 70.794 106.949 1.00 44.00 21 LEU D O 1
ATOM 14111 N N . SER D 1 22 ? 73.292 72.630 106.470 1.00 46.47 22 SER D N 1
ATOM 14112 C CA . SER D 1 22 ? 74.540 71.872 106.429 1.00 45.44 22 SER D CA 1
ATOM 14113 C C . SER D 1 22 ? 74.882 71.290 107.798 1.00 50.80 22 SER D C 1
ATOM 14114 O O . SER D 1 22 ? 75.388 70.166 107.894 1.00 57.95 22 SER D O 1
ATOM 14117 N N . TYR D 1 23 ? 74.628 72.050 108.869 1.00 47.63 23 TYR D N 1
ATOM 14118 C CA . TYR D 1 23 ? 74.860 71.538 110.217 1.00 44.67 23 TYR D CA 1
ATOM 14119 C C . TYR D 1 23 ? 73.983 70.329 110.505 1.00 43.66 23 TYR D C 1
ATOM 14120 O O . TYR D 1 23 ? 74.453 69.332 111.065 1.00 55.11 23 TYR D O 1
ATOM 14129 N N . LEU D 1 24 ? 72.701 70.405 110.141 1.00 43.32 24 LEU D N 1
ATOM 14130 C CA . LEU D 1 24 ? 71.809 69.270 110.360 1.00 44.67 24 LEU D CA 1
ATOM 14131 C C . LEU D 1 24 ? 72.260 68.062 109.550 1.00 47.30 24 LEU D C 1
ATOM 14132 O O . LEU D 1 24 ? 72.204 66.921 110.029 1.00 49.53 24 LEU D O 1
ATOM 14137 N N . GLN D 1 25 ? 72.737 68.300 108.328 1.00 46.47 25 GLN D N 1
ATOM 14138 C CA . GLN D 1 25 ? 73.229 67.206 107.500 1.00 45.42 25 GLN D CA 1
ATOM 14139 C C . GLN D 1 25 ? 74.455 66.549 108.121 1.00 53.57 25 GLN D C 1
ATOM 14140 O O . GLN D 1 25 ? 74.563 65.315 108.149 1.00 51.20 25 GLN D O 1
ATOM 14146 N N . ASP D 1 26 ? 75.396 67.355 108.619 1.00 55.25 26 ASP D N 1
ATOM 14147 C CA . ASP D 1 26 ? 76.581 66.778 109.241 1.00 43.18 26 ASP D CA 1
ATOM 14148 C C . ASP D 1 26 ? 76.233 66.057 110.531 1.00 50.70 26 ASP D C 1
ATOM 14149 O O . ASP D 1 26 ? 76.852 65.039 110.853 1.00 48.10 26 ASP D O 1
ATOM 14154 N N . ILE D 1 27 ? 75.250 66.561 111.280 1.00 48.94 27 ILE D N 1
ATOM 14155 C CA . ILE D 1 27 ? 74.807 65.852 112.475 1.00 45.70 27 ILE D CA 1
ATOM 14156 C C . ILE D 1 27 ? 74.241 64.493 112.093 1.00 46.02 27 ILE D C 1
ATOM 14157 O O . ILE D 1 27 ? 74.591 63.471 112.692 1.00 46.38 27 ILE D O 1
ATOM 14162 N N . LYS D 1 28 ? 73.415 64.450 111.045 1.00 50.52 28 LYS D N 1
ATOM 14163 C CA . LYS D 1 28 ? 72.883 63.173 110.577 1.00 39.73 28 LYS D CA 1
ATOM 14164 C C . LYS D 1 28 ? 74.004 62.220 110.179 1.00 39.79 28 LYS D C 1
ATOM 14165 O O . LYS D 1 28 ? 73.989 61.039 110.545 1.00 49.17 28 LYS D O 1
ATOM 14171 N N . LEU D 1 29 ? 74.989 62.716 109.428 1.00 44.96 29 LEU D N 1
ATOM 14172 C CA . LEU D 1 29 ? 76.019 61.823 108.905 1.00 40.65 29 LEU D CA 1
ATOM 14173 C C . LEU D 1 29 ? 77.007 61.369 109.977 1.00 44.41 29 LEU D C 1
ATOM 14174 O O . LEU D 1 29 ? 77.525 60.249 109.892 1.00 45.49 29 LEU D O 1
ATOM 14179 N N . ASN D 1 30 ? 77.289 62.200 110.982 1.00 46.60 30 ASN D N 1
ATOM 14180 C CA . ASN D 1 30 ? 78.385 61.931 111.903 1.00 41.15 30 ASN D CA 1
ATOM 14181 C C . ASN D 1 30 ? 77.959 61.673 113.344 1.00 40.63 30 ASN D C 1
ATOM 14182 O O . ASN D 1 30 ? 78.826 61.385 114.176 1.00 50.72 30 ASN D O 1
ATOM 14187 N N . GLY D 1 31 ? 76.667 61.744 113.668 1.00 40.05 31 GLY D N 1
ATOM 14188 C CA . GLY D 1 31 ? 76.264 61.564 115.052 1.00 44.85 31 GLY D CA 1
ATOM 14189 C C . GLY D 1 31 ? 76.961 62.545 115.974 1.00 44.75 31 GLY D C 1
ATOM 14190 O O . GLY D 1 31 ? 77.108 63.734 115.669 1.00 51.57 31 GLY D O 1
ATOM 14191 N N . LEU D 1 32 ? 77.407 62.034 117.122 1.00 46.82 32 LEU D N 1
ATOM 14192 C CA . LEU D 1 32 ? 78.121 62.847 118.098 1.00 45.78 32 LEU D CA 1
ATOM 14193 C C . LEU D 1 32 ? 79.527 63.217 117.644 1.00 49.25 32 LEU D C 1
ATOM 14194 O O . LEU D 1 32 ? 80.167 64.055 118.290 1.00 55.48 32 LEU D O 1
ATOM 14199 N N . ASP D 1 33 ? 80.026 62.611 116.567 1.00 47.65 33 ASP D N 1
ATOM 14200 C CA . ASP D 1 33 ? 81.345 62.931 116.036 1.00 50.01 33 ASP D CA 1
ATOM 14201 C C . ASP D 1 33 ? 81.344 64.166 115.145 1.00 63.55 33 ASP D C 1
ATOM 14202 O O . ASP D 1 33 ? 82.402 64.530 114.620 1.00 68.30 33 ASP D O 1
ATOM 14207 N N . SER D 1 34 ? 80.194 64.809 114.959 1.00 54.44 34 SER D N 1
ATOM 14208 C CA . SER D 1 34 ? 80.107 65.988 114.110 1.00 50.01 34 SER D CA 1
ATOM 14209 C C . SER D 1 34 ? 80.907 67.148 114.695 1.00 58.80 34 SER D C 1
ATOM 14210 O O . SER D 1 34 ? 81.003 67.314 115.914 1.00 63.12 34 SER D O 1
ATOM 14213 N N . TYR D 1 35 ? 81.497 67.952 113.804 1.00 51.35 35 TYR D N 1
ATOM 14214 C CA . TYR D 1 35 ? 82.174 69.168 114.245 1.00 50.77 35 TYR D CA 1
ATOM 14215 C C . TYR D 1 35 ? 81.211 70.117 114.945 1.00 45.91 35 TYR D C 1
ATOM 14216 O O . TYR D 1 35 ? 81.631 70.920 115.787 1.00 46.44 35 TYR D O 1
ATOM 14225 N N . VAL D 1 36 ? 79.923 70.050 114.599 1.00 46.38 36 VAL D N 1
ATOM 14226 C CA . VAL D 1 36 ? 78.923 70.906 115.231 1.00 45.25 36 VAL D CA 1
ATOM 14227 C C . VAL D 1 36 ? 78.864 70.647 116.731 1.00 44.93 36 VAL D C 1
ATOM 14228 O O . VAL D 1 36 ? 78.692 71.576 117.530 1.00 53.23 36 VAL D O 1
ATOM 14232 N N . LEU D 1 37 ? 79.021 69.390 117.138 1.00 44.44 37 LEU D N 1
ATOM 14233 C CA . LEU D 1 37 ? 78.840 68.993 118.526 1.00 46.79 37 LEU D CA 1
ATOM 14234 C C . LEU D 1 37 ? 80.147 68.944 119.308 1.00 52.01 37 LEU D C 1
ATOM 14235 O O . LEU D 1 37 ? 80.154 68.475 120.451 1.00 56.03 37 LEU D O 1
ATOM 14240 N N . PHE D 1 38 ? 81.246 69.413 118.725 1.00 50.99 38 PHE D N 1
ATOM 14241 C CA . PHE D 1 38 ? 82.486 69.564 119.471 1.00 45.83 38 PHE D CA 1
ATOM 14242 C C . PHE D 1 38 ? 82.389 70.790 120.368 1.00 49.53 38 PHE D C 1
ATOM 14243 O O . PHE D 1 38 ? 81.889 71.840 119.952 1.00 55.89 38 PHE D O 1
ATOM 14251 N N . ILE D 1 39 ? 82.848 70.643 121.614 1.00 62.02 39 ILE D N 1
ATOM 14252 C CA . ILE D 1 39 ? 82.729 71.724 122.593 1.00 53.48 39 ILE D CA 1
ATOM 14253 C C . ILE D 1 39 ? 83.372 73.005 122.071 1.00 53.30 39 ILE D C 1
ATOM 14254 O O . ILE D 1 39 ? 82.847 74.108 122.277 1.00 55.38 39 ILE D O 1
ATOM 14259 N N . GLY D 1 40 ? 84.496 72.880 121.360 1.00 64.77 40 GLY D N 1
ATOM 14260 C CA . GLY D 1 40 ? 85.185 74.042 120.820 1.00 50.46 40 GLY D CA 1
ATOM 14261 C C . GLY D 1 40 ? 84.358 74.863 119.854 1.00 54.87 40 GLY D C 1
ATOM 14262 O O . GLY D 1 40 ? 84.684 76.029 119.608 1.00 50.52 40 GLY D O 1
ATOM 14263 N N . ASN D 1 41 ? 83.296 74.283 119.296 1.00 48.82 41 ASN D N 1
ATOM 14264 C CA . ASN D 1 41 ? 82.412 74.987 118.375 1.00 48.85 41 ASN D CA 1
ATOM 14265 C C . ASN D 1 41 ? 81.059 75.301 119.005 1.00 54.59 41 ASN D C 1
ATOM 14266 O O . ASN D 1 41 ? 80.095 75.584 118.284 1.00 59.73 41 ASN D O 1
ATOM 14271 N N . ALA D 1 42 ? 80.981 75.276 120.341 1.00 48.21 42 ALA D N 1
ATOM 14272 C CA . ALA D 1 42 ? 79.710 75.490 121.030 1.00 47.73 42 ALA D CA 1
ATOM 14273 C C . ALA D 1 42 ? 78.984 76.728 120.515 1.00 48.19 42 ALA D C 1
ATOM 14274 O O . ALA D 1 42 ? 77.752 76.726 120.396 1.00 49.96 42 ALA D O 1
ATOM 14276 N N . ARG D 1 43 ? 79.733 77.786 120.184 1.00 52.38 43 ARG D N 1
ATOM 14277 C CA . ARG D 1 43 ? 79.126 79.031 119.720 1.00 49.72 43 ARG D CA 1
ATOM 14278 C C . ARG D 1 43 ? 78.143 78.797 118.576 1.00 49.23 43 ARG D C 1
ATOM 14279 O O . ARG D 1 43 ? 77.030 79.335 118.585 1.00 57.18 43 ARG D O 1
ATOM 14287 N N . ILE D 1 44 ? 78.533 78.007 117.571 1.00 49.85 44 ILE D N 1
ATOM 14288 C CA . ILE D 1 44 ? 77.596 77.777 116.478 1.00 49.25 44 ILE D CA 1
ATOM 14289 C C . ILE D 1 44 ? 76.482 76.840 116.930 1.00 52.81 44 ILE D C 1
ATOM 14290 O O . ILE D 1 44 ? 75.305 77.056 116.608 1.00 63.08 44 ILE D O 1
ATOM 14295 N N . TRP D 1 45 ? 76.826 75.830 117.736 1.00 54.34 45 TRP D N 1
ATOM 14296 C CA . TRP D 1 45 ? 75.829 74.893 118.242 1.00 47.81 45 TRP D CA 1
ATOM 14297 C C . TRP D 1 45 ? 74.707 75.640 118.946 1.00 49.94 45 TRP D C 1
ATOM 14298 O O . TRP D 1 45 ? 73.524 75.457 118.632 1.00 47.96 45 TRP D O 1
ATOM 14309 N N . GLU D 1 46 ? 75.075 76.545 119.857 1.00 46.57 46 GLU D N 1
ATOM 14310 C CA . GLU D 1 46 ? 74.086 77.399 120.504 1.00 46.71 46 GLU D CA 1
ATOM 14311 C C . GLU D 1 46 ? 73.248 78.133 119.469 1.00 50.46 46 GLU D C 1
ATOM 14312 O O . GLU D 1 46 ? 72.015 78.013 119.455 1.00 61.91 46 GLU D O 1
ATOM 14318 N N . GLU D 1 47 ? 73.912 78.844 118.547 1.00 49.19 47 GLU D N 1
ATOM 14319 C CA . GLU D 1 47 ? 73.187 79.589 117.523 1.00 48.46 47 GLU D CA 1
ATOM 14320 C C . GLU D 1 47 ? 72.198 78.697 116.796 1.00 50.55 47 GLU D C 1
ATOM 14321 O O . GLU D 1 47 ? 71.126 79.158 116.385 1.00 54.05 47 GLU D O 1
ATOM 14327 N N . LEU D 1 48 ? 72.533 77.417 116.633 1.00 46.49 48 LEU D N 1
ATOM 14328 C CA . LEU D 1 48 ? 71.597 76.503 115.996 1.00 45.69 48 LEU D CA 1
ATOM 14329 C C . LEU D 1 48 ? 70.375 76.285 116.882 1.00 50.42 48 LEU D C 1
ATOM 14330 O O . LEU D 1 48 ? 69.250 76.635 116.504 1.00 61.99 48 LEU D O 1
ATOM 14335 N N . TYR D 1 49 ? 70.583 75.772 118.099 1.00 45.87 49 TYR D N 1
ATOM 14336 C CA . TYR D 1 49 ? 69.432 75.316 118.872 1.00 48.17 49 TYR D CA 1
ATOM 14337 C C . TYR D 1 49 ? 68.616 76.472 119.431 1.00 50.00 49 TYR D C 1
ATOM 14338 O O . TYR D 1 49 ? 67.474 76.260 119.850 1.00 57.66 49 TYR D O 1
ATOM 14347 N N . LEU D 1 50 ? 69.168 77.684 119.444 1.00 45.47 50 LEU D N 1
ATOM 14348 C CA . LEU D 1 50 ? 68.368 78.847 119.802 1.00 46.00 50 LEU D CA 1
ATOM 14349 C C . LEU D 1 50 ? 67.469 79.300 118.658 1.00 51.88 50 LEU D C 1
ATOM 14350 O O . LEU D 1 50 ? 66.385 79.839 118.909 1.00 55.88 50 LEU D O 1
ATOM 14355 N N . ASN D 1 51 ? 67.891 79.098 117.405 1.00 56.24 51 ASN D N 1
ATOM 14356 C CA . ASN D 1 51 ? 67.190 79.690 116.274 1.00 48.55 51 ASN D CA 1
ATOM 14357 C C . ASN D 1 51 ? 66.494 78.689 115.364 1.00 53.85 51 ASN D C 1
ATOM 14358 O O . ASN D 1 51 ? 65.614 79.092 114.597 1.00 55.30 51 ASN D O 1
ATOM 14363 N N . SER D 1 52 ? 66.861 77.414 115.414 1.00 47.31 52 SER D N 1
ATOM 14364 C CA . SER D 1 52 ? 66.311 76.423 114.500 1.00 45.39 52 SER D CA 1
ATOM 14365 C C . SER D 1 52 ? 65.098 75.722 115.100 1.00 48.88 52 SER D C 1
ATOM 14366 O O . SER D 1 52 ? 65.119 75.318 116.267 1.00 57.23 52 SER D O 1
ATOM 14369 N N . LEU D 1 53 ? 64.041 75.585 114.297 1.00 44.93 53 LEU D N 1
ATOM 14370 C CA . LEU D 1 53 ? 62.994 74.607 114.571 1.00 48.15 53 LEU D CA 1
ATOM 14371 C C . LEU D 1 53 ? 63.273 73.283 113.880 1.00 52.70 53 LEU D C 1
ATOM 14372 O O . LEU D 1 53 ? 62.908 72.227 114.411 1.00 59.01 53 LEU D O 1
ATOM 14377 N N . TYR D 1 54 ? 63.881 73.329 112.690 1.00 47.67 54 TYR D N 1
ATOM 14378 C CA . TYR D 1 54 ? 64.203 72.109 111.955 1.00 52.93 54 TYR D CA 1
ATOM 14379 C C . TYR D 1 54 ? 64.991 71.137 112.825 1.00 49.74 54 TYR D C 1
ATOM 14380 O O . TYR D 1 54 ? 64.800 69.918 112.737 1.00 49.22 54 TYR D O 1
ATOM 14389 N N . LEU D 1 55 ? 65.900 71.661 113.653 1.00 44.95 55 LEU D N 1
ATOM 14390 C CA . LEU D 1 55 ? 66.666 70.815 114.564 1.00 44.46 55 LEU D CA 1
ATOM 14391 C C . LEU D 1 55 ? 65.752 69.992 115.465 1.00 47.62 55 LEU D C 1
ATOM 14392 O O . LEU D 1 55 ? 66.026 68.817 115.733 1.00 52.29 55 LEU D O 1
ATOM 14397 N N . PHE D 1 56 ? 64.660 70.590 115.938 1.00 42.60 56 PHE D N 1
ATOM 14398 C CA . PHE D 1 56 ? 63.759 69.923 116.867 1.00 40.72 56 PHE D CA 1
ATOM 14399 C C . PHE D 1 56 ? 62.685 69.101 116.168 1.00 45.99 56 PHE D C 1
ATOM 14400 O O . PHE D 1 56 ? 61.988 68.328 116.832 1.00 54.74 56 PHE D O 1
ATOM 14408 N N . SER D 1 57 ? 62.539 69.243 114.852 1.00 51.11 57 SER D N 1
ATOM 14409 C CA . SER D 1 57 ? 61.578 68.465 114.086 1.00 42.47 57 SER D CA 1
ATOM 14410 C C . SER D 1 57 ? 62.244 67.437 113.185 1.00 48.93 57 SER D C 1
ATOM 14411 O O . SER D 1 57 ? 61.548 66.748 112.430 1.00 48.04 57 SER D O 1
ATOM 14414 N N . ASP D 1 58 ? 63.568 67.317 113.243 1.00 50.77 58 ASP D N 1
ATOM 14415 C CA . ASP D 1 58 ? 64.302 66.316 112.472 1.00 54.57 58 ASP D CA 1
ATOM 14416 C C . ASP D 1 58 ? 64.408 65.068 113.339 1.00 53.36 58 ASP D C 1
ATOM 14417 O O . ASP D 1 58 ? 65.351 64.900 114.114 1.00 53.65 58 ASP D O 1
ATOM 14422 N N . ARG D 1 59 ? 63.419 64.178 113.203 1.00 43.97 59 ARG D N 1
ATOM 14423 C CA . ARG D 1 59 ? 63.394 62.960 114.009 1.00 45.35 59 ARG D CA 1
ATOM 14424 C C . ARG D 1 59 ? 64.600 62.070 113.733 1.00 41.95 59 ARG D C 1
ATOM 14425 O O . ARG D 1 59 ? 65.095 61.397 114.646 1.00 50.98 59 ARG D O 1
ATOM 14433 N N . GLY D 1 60 ? 65.123 62.099 112.505 1.00 56.09 60 GLY D N 1
ATOM 14434 C CA . GLY D 1 60 ? 66.233 61.237 112.134 1.00 44.64 60 GLY D CA 1
ATOM 14435 C C . GLY D 1 60 ? 67.506 61.472 112.923 1.00 51.04 60 GLY D C 1
ATOM 14436 O O . GLY D 1 60 ? 68.406 60.626 112.893 1.00 56.72 60 GLY D O 1
ATOM 14437 N N . ILE D 1 61 ? 67.608 62.601 113.624 1.00 43.32 61 ILE D N 1
ATOM 14438 C CA . ILE D 1 61 ? 68.761 62.907 114.458 1.00 39.74 61 ILE D CA 1
ATOM 14439 C C . ILE D 1 61 ? 68.378 63.082 115.922 1.00 44.35 61 ILE D C 1
ATOM 14440 O O . ILE D 1 61 ? 69.228 63.450 116.739 1.00 50.14 61 ILE D O 1
ATOM 14445 N N . ARG D 1 62 ? 67.120 62.794 116.277 1.00 41.75 62 ARG D N 1
ATOM 14446 C CA . ARG D 1 62 ? 66.612 63.166 117.597 1.00 38.45 62 ARG D CA 1
ATOM 14447 C C . ARG D 1 62 ? 67.484 62.603 118.715 1.00 40.63 62 ARG D C 1
ATOM 14448 O O . ARG D 1 62 ? 67.934 63.348 119.595 1.00 48.25 62 ARG D O 1
ATOM 14456 N N . GLU D 1 63 ? 67.761 61.294 118.677 1.00 40.64 63 GLU D N 1
ATOM 14457 C CA . GLU D 1 63 ? 68.570 60.676 119.725 1.00 41.47 63 GLU D CA 1
ATOM 14458 C C . GLU D 1 63 ? 69.897 61.397 119.899 1.00 44.54 63 GLU D C 1
ATOM 14459 O O . GLU D 1 63 ? 70.354 61.610 121.028 1.00 49.55 63 GLU D O 1
ATOM 14465 N N . THR D 1 64 ? 70.533 61.778 118.790 1.00 43.49 64 THR D N 1
ATOM 14466 C CA . THR D 1 64 ? 71.782 62.523 118.890 1.00 37.91 64 THR D CA 1
ATOM 14467 C C . THR D 1 64 ? 71.555 63.856 119.590 1.00 38.95 64 THR D C 1
ATOM 14468 O O . THR D 1 64 ? 72.238 64.182 120.569 1.00 47.15 64 THR D O 1
ATOM 14472 N N . VAL D 1 65 ? 70.555 64.613 119.130 1.00 42.66 65 VAL D N 1
ATOM 14473 C CA . VAL D 1 65 ? 70.335 65.961 119.648 1.00 39.04 65 VAL D CA 1
ATOM 14474 C C . VAL D 1 65 ? 70.106 65.918 121.152 1.00 42.66 65 VAL D C 1
ATOM 14475 O O . VAL D 1 65 ? 70.763 66.633 121.919 1.00 46.27 65 VAL D O 1
ATOM 14479 N N . TYR D 1 66 ? 69.192 65.049 121.599 1.00 44.01 66 TYR D N 1
ATOM 14480 C CA . TYR D 1 66 ? 68.939 64.910 123.029 1.00 40.41 66 TYR D CA 1
ATOM 14481 C C . TYR D 1 66 ? 70.218 64.582 123.788 1.00 43.93 66 TYR D C 1
ATOM 14482 O O . TYR D 1 66 ? 70.457 65.121 124.875 1.00 50.45 66 TYR D O 1
ATOM 14491 N N . THR D 1 67 ? 71.049 63.692 123.239 1.00 39.66 67 THR D N 1
ATOM 14492 C CA . THR D 1 67 ? 72.300 63.362 123.912 1.00 38.14 67 THR D CA 1
ATOM 14493 C C . THR D 1 67 ? 73.246 64.557 123.927 1.00 40.44 67 THR D C 1
ATOM 14494 O O . THR D 1 67 ? 73.970 64.772 124.906 1.00 47.51 67 THR D O 1
ATOM 14498 N N . ALA D 1 68 ? 73.245 65.351 122.852 1.00 50.77 68 ALA D N 1
ATOM 14499 C CA . ALA D 1 68 ? 74.215 66.434 122.731 1.00 40.41 68 ALA D CA 1
ATOM 14500 C C . ALA D 1 68 ? 73.958 67.549 123.737 1.00 40.85 68 ALA D C 1
ATOM 14501 O O . ALA D 1 68 ? 74.896 68.254 124.128 1.00 47.41 68 ALA D O 1
ATOM 14503 N N . PHE D 1 69 ? 72.706 67.729 124.161 1.00 43.80 69 PHE D N 1
ATOM 14504 C CA . PHE D 1 69 ? 72.353 68.815 125.069 1.00 46.80 69 PHE D CA 1
ATOM 14505 C C . PHE D 1 69 ? 73.037 68.687 126.424 1.00 47.94 69 PHE D C 1
ATOM 14506 O O . PHE D 1 69 ? 72.735 67.773 127.197 1.00 52.93 69 PHE D O 1
ATOM 14514 N N . SER D 1 70 ? 73.956 69.602 126.718 1.00 52.51 70 SER D N 1
ATOM 14515 C CA . SER D 1 70 ? 74.509 69.708 128.055 1.00 50.37 70 SER D CA 1
ATOM 14516 C C . SER D 1 70 ? 73.550 70.492 128.947 1.00 55.08 70 SER D C 1
ATOM 14517 O O . SER D 1 70 ? 72.572 71.087 128.484 1.00 58.05 70 SER D O 1
ATOM 14520 N N . GLU D 1 71 ? 73.827 70.467 130.251 1.00 44.82 71 GLU D N 1
ATOM 14521 C CA . GLU D 1 71 ? 73.022 71.245 131.186 1.00 51.46 71 GLU D CA 1
ATOM 14522 C C . GLU D 1 71 ? 73.046 72.725 130.809 1.00 58.73 71 GLU D C 1
ATOM 14523 O O . GLU D 1 71 ? 72.010 73.407 130.837 1.00 62.39 71 GLU D O 1
ATOM 14529 N N . THR D 1 72 ? 74.227 73.226 130.433 1.00 50.35 72 THR D N 1
ATOM 14530 C CA . THR D 1 72 ? 74.366 74.610 129.991 1.00 51.39 72 THR D CA 1
ATOM 14531 C C . THR D 1 72 ? 73.531 74.884 128.746 1.00 51.93 72 THR D C 1
ATOM 14532 O O . THR D 1 72 ? 72.943 75.962 128.612 1.00 56.91 72 THR D O 1
ATOM 14536 N N . ASP D 1 73 ? 73.491 73.934 127.808 1.00 44.57 73 ASP D N 1
ATOM 14537 C CA . ASP D 1 73 ? 72.684 74.116 126.603 1.00 44.08 73 ASP D CA 1
ATOM 14538 C C . ASP D 1 73 ? 71.204 74.274 126.939 1.00 50.94 73 ASP D C 1
ATOM 14539 O O . ASP D 1 73 ? 70.518 75.133 126.371 1.00 53.36 73 ASP D O 1
ATOM 14544 N N . ILE D 1 74 ? 70.690 73.442 127.848 1.00 53.68 74 ILE D N 1
ATOM 14545 C CA . ILE D 1 74 ? 69.287 73.543 128.244 1.00 51.15 74 ILE D CA 1
ATOM 14546 C C . ILE D 1 74 ? 69.027 74.869 128.949 1.00 59.35 74 ILE D C 1
ATOM 14547 O O . ILE D 1 74 ? 67.990 75.515 128.734 1.00 53.95 74 ILE D O 1
ATOM 14552 N N . ASP D 1 75 ? 69.949 75.280 129.826 1.00 59.70 75 ASP D N 1
ATOM 14553 C CA . ASP D 1 75 ? 69.823 76.587 130.464 1.00 56.87 75 ASP D CA 1
ATOM 14554 C C . ASP D 1 75 ? 69.775 77.705 129.428 1.00 54.68 75 ASP D C 1
ATOM 14555 O O . ASP D 1 75 ? 68.976 78.641 129.552 1.00 55.97 75 ASP D O 1
ATOM 14560 N N . ASN D 1 76 ? 70.634 77.630 128.407 1.00 56.71 76 ASN D N 1
ATOM 14561 C CA . ASN D 1 76 ? 70.629 78.628 127.342 1.00 55.21 76 ASN D CA 1
ATOM 14562 C C . ASN D 1 76 ? 69.301 78.636 126.598 1.00 57.00 76 ASN D C 1
ATOM 14563 O O . ASN D 1 76 ? 68.765 79.705 126.283 1.00 58.18 76 ASN D O 1
ATOM 14568 N N . LEU D 1 77 ? 68.765 77.452 126.291 1.00 47.08 77 LEU D N 1
ATOM 14569 C CA . LEU D 1 77 ? 67.449 77.361 125.665 1.00 53.32 77 LEU D CA 1
ATOM 14570 C C . LEU D 1 77 ? 66.401 78.097 126.490 1.00 56.73 77 LEU D C 1
ATOM 14571 O O . LEU D 1 77 ? 65.698 78.980 125.986 1.00 57.14 77 LEU D O 1
ATOM 14576 N N . PHE D 1 78 ? 66.281 77.732 127.768 1.00 48.74 78 PHE D N 1
ATOM 14577 C CA . PHE D 1 78 ? 65.267 78.353 128.615 1.00 44.86 78 PHE D CA 1
ATOM 14578 C C . PHE D 1 78 ? 65.470 79.862 128.733 1.00 55.32 78 PHE D C 1
ATOM 14579 O O . PHE D 1 78 ? 64.502 80.629 128.695 1.00 54.88 78 PHE D O 1
ATOM 14587 N N . ASN D 1 79 ? 66.720 80.311 128.870 1.00 55.44 79 ASN D N 1
ATOM 14588 C CA . ASN D 1 79 ? 66.968 81.725 129.132 1.00 50.34 79 ASN D CA 1
ATOM 14589 C C . ASN D 1 79 ? 66.778 82.582 127.885 1.00 56.81 79 ASN D C 1
ATOM 14590 O O . ASN D 1 79 ? 66.283 83.712 127.975 1.00 66.02 79 ASN D O 1
ATOM 14595 N N . LYS D 1 80 ? 67.163 82.073 126.715 1.00 60.79 80 LYS D N 1
ATOM 14596 C CA . LYS D 1 80 ? 67.338 82.917 125.541 1.00 56.00 80 LYS D CA 1
ATOM 14597 C C . LYS D 1 80 ? 66.373 82.637 124.398 1.00 48.55 80 LYS D C 1
ATOM 14598 O O . LYS D 1 80 ? 66.049 83.565 123.655 1.00 56.58 80 LYS D O 1
ATOM 14604 N N . SER D 1 81 ? 65.914 81.398 124.228 1.00 50.13 81 SER D N 1
ATOM 14605 C CA . SER D 1 81 ? 65.090 81.064 123.071 1.00 46.66 81 SER D CA 1
ATOM 14606 C C . SER D 1 81 ? 63.764 81.813 123.108 1.00 50.49 81 SER D C 1
ATOM 14607 O O . SER D 1 81 ? 63.036 81.769 124.104 1.00 62.96 81 SER D O 1
ATOM 14610 N N . THR D 1 82 ? 63.454 82.502 122.012 1.00 53.87 82 THR D N 1
ATOM 14611 C CA . THR D 1 82 ? 62.195 83.216 121.853 1.00 60.51 82 THR D CA 1
ATOM 14612 C C . THR D 1 82 ? 61.080 82.324 121.326 1.00 56.12 82 THR D C 1
ATOM 14613 O O . THR D 1 82 ? 59.987 82.821 121.035 1.00 66.51 82 THR D O 1
ATOM 14617 N N . LYS D 1 83 ? 61.334 81.024 121.190 1.00 48.81 83 LYS D N 1
ATOM 14618 C CA . LYS D 1 83 ? 60.345 80.098 120.656 1.00 53.14 83 LYS D CA 1
ATOM 14619 C C . LYS D 1 83 ? 60.520 78.724 121.291 1.00 59.46 83 LYS D C 1
ATOM 14620 O O . LYS D 1 83 ? 60.453 77.693 120.612 1.00 63.34 83 LYS D O 1
ATOM 14626 N N . LEU D 1 84 ? 60.756 78.702 122.606 1.00 60.29 84 LEU D N 1
ATOM 14627 C CA . LEU D 1 84 ? 60.887 77.440 123.327 1.00 47.84 84 LEU D CA 1
ATOM 14628 C C . LEU D 1 84 ? 59.640 76.578 123.174 1.00 49.38 84 LEU D C 1
ATOM 14629 O O . LEU D 1 84 ? 59.734 75.350 123.087 1.00 49.83 84 LEU D O 1
ATOM 14634 N N . GLY D 1 85 ? 58.461 77.203 123.152 1.00 49.46 85 GLY D N 1
ATOM 14635 C CA . GLY D 1 85 ? 57.231 76.437 123.013 1.00 48.01 85 GLY D CA 1
ATOM 14636 C C . GLY D 1 85 ? 57.141 75.700 121.690 1.00 51.85 85 GLY D C 1
ATOM 14637 O O . GLY D 1 85 ? 56.806 74.513 121.649 1.00 45.76 85 GLY D O 1
ATOM 14638 N N . GLU D 1 86 ? 57.414 76.403 120.588 1.00 52.58 86 GLU D N 1
ATOM 14639 C CA . GLU D 1 86 ? 57.396 75.762 119.276 1.00 43.08 86 GLU D CA 1
ATOM 14640 C C . GLU D 1 86 ? 58.414 74.632 119.206 1.00 48.14 86 GLU D C 1
ATOM 14641 O O . GLU D 1 86 ? 58.138 73.567 118.638 1.00 52.76 86 GLU D O 1
ATOM 14647 N N . GLN D 1 87 ? 59.593 74.840 119.795 1.00 51.80 87 GLN D N 1
ATOM 14648 C CA . GLN D 1 87 ? 60.639 73.825 119.746 1.00 48.45 87 GLN D CA 1
ATOM 14649 C C . GLN D 1 87 ? 60.263 72.603 120.575 1.00 48.31 87 GLN D C 1
ATOM 14650 O O . GLN D 1 87 ? 60.537 71.468 120.171 1.00 44.62 87 GLN D O 1
ATOM 14656 N N . LEU D 1 88 ? 59.644 72.813 121.739 1.00 54.84 88 LEU D N 1
ATOM 14657 C CA . LEU D 1 88 ? 59.167 71.688 122.538 1.00 44.05 88 LEU D CA 1
ATOM 14658 C C . LEU D 1 88 ? 58.052 70.936 121.823 1.00 50.24 88 LEU D C 1
ATOM 14659 O O . LEU D 1 88 ? 58.018 69.699 121.845 1.00 48.62 88 LEU D O 1
ATOM 14664 N N . ASN D 1 89 ? 57.126 71.664 121.194 1.00 43.08 89 ASN D N 1
ATOM 14665 C CA . ASN D 1 89 ? 56.044 71.015 120.459 1.00 46.75 89 ASN D CA 1
ATOM 14666 C C . ASN D 1 89 ? 56.581 70.183 119.301 1.00 48.24 89 ASN D C 1
ATOM 14667 O O . ASN D 1 89 ? 56.100 69.072 119.050 1.00 55.75 89 ASN D O 1
ATOM 14672 N N . ALA D 1 90 ? 57.574 70.706 118.578 1.00 46.34 90 ALA D N 1
ATOM 14673 C CA . ALA D 1 90 ? 58.183 69.935 117.499 1.00 45.89 90 ALA D CA 1
ATOM 14674 C C . ALA D 1 90 ? 58.955 68.738 118.040 1.00 45.84 90 ALA D C 1
ATOM 14675 O O . ALA D 1 90 ? 58.910 67.647 117.459 1.00 52.51 90 ALA D O 1
ATOM 14677 N N . PHE D 1 91 ? 59.668 68.923 119.153 1.00 49.55 91 PHE D N 1
ATOM 14678 C CA . PHE D 1 91 ? 60.518 67.866 119.689 1.00 41.10 91 PHE D CA 1
ATOM 14679 C C . PHE D 1 91 ? 59.701 66.710 120.247 1.00 47.52 91 PHE D C 1
ATOM 14680 O O . PHE D 1 91 ? 60.181 65.571 120.276 1.00 47.37 91 PHE D O 1
ATOM 14688 N N . TYR D 1 92 ? 58.474 66.975 120.692 1.00 48.73 92 TYR D N 1
ATOM 14689 C CA . TYR D 1 92 ? 57.602 65.941 121.230 1.00 39.51 92 TYR D CA 1
ATOM 14690 C C . TYR D 1 92 ? 56.378 65.690 120.362 1.00 47.97 92 TYR D C 1
ATOM 14691 O O . TYR D 1 92 ? 55.444 65.017 120.812 1.00 48.71 92 TYR D O 1
ATOM 14700 N N . ARG D 1 93 ? 56.377 66.186 119.126 1.00 45.18 93 ARG D N 1
ATOM 14701 C CA . ARG D 1 93 ? 55.305 65.948 118.163 1.00 49.29 93 ARG D CA 1
ATOM 14702 C C . ARG D 1 93 ? 53.931 66.164 118.802 1.00 48.95 93 ARG D C 1
ATOM 14703 O O . ARG D 1 93 ? 53.062 65.291 118.791 1.00 49.90 93 ARG D O 1
ATOM 14711 N N . THR D 1 94 ? 53.743 67.361 119.357 1.00 40.57 94 THR D N 1
ATOM 14712 C CA . THR D 1 94 ? 52.540 67.664 120.118 1.00 43.83 94 THR D CA 1
ATOM 14713 C C . THR D 1 94 ? 52.195 69.140 119.959 1.00 49.29 94 THR D C 1
ATOM 14714 O O . THR D 1 94 ? 52.845 69.879 119.215 1.00 53.25 94 THR D O 1
ATOM 14718 N N . ASP D 1 95 ? 51.145 69.561 120.672 1.00 51.86 95 ASP D N 1
ATOM 14719 C CA . ASP D 1 95 ? 50.709 70.952 120.670 1.00 48.13 95 ASP D CA 1
ATOM 14720 C C . ASP D 1 95 ? 50.379 71.457 122.070 1.00 55.28 95 ASP D C 1
ATOM 14721 O O . ASP D 1 95 ? 49.757 72.519 122.196 1.00 59.75 95 ASP D O 1
ATOM 14726 N N . ILE D 1 96 ? 50.775 70.734 123.119 1.00 47.05 96 ILE D N 1
ATOM 14727 C CA . ILE D 1 96 ? 50.304 71.039 124.465 1.00 44.16 96 ILE D CA 1
ATOM 14728 C C . ILE D 1 96 ? 51.026 72.221 125.096 1.00 55.25 96 ILE D C 1
ATOM 14729 O O . ILE D 1 96 ? 50.525 72.790 126.074 1.00 65.05 96 ILE D O 1
ATOM 14734 N N . PHE D 1 97 ? 52.184 72.612 124.573 1.00 49.02 97 PHE D N 1
ATOM 14735 C CA . PHE D 1 97 ? 52.952 73.704 125.152 1.00 48.53 97 PHE D CA 1
ATOM 14736 C C . PHE D 1 97 ? 52.596 75.018 124.471 1.00 58.86 97 PHE D C 1
ATOM 14737 O O . PHE D 1 97 ? 52.372 75.063 123.257 1.00 60.32 97 PHE D O 1
ATOM 14745 N N . SER D 1 98 ? 52.544 76.086 125.261 1.00 45.76 98 SER D N 1
ATOM 14746 C CA . SER D 1 98 ? 52.248 77.400 124.717 1.00 52.05 98 SER D CA 1
ATOM 14747 C C . SER D 1 98 ? 53.444 77.939 123.941 1.00 57.93 98 SER D C 1
ATOM 14748 O O . SER D 1 98 ? 54.592 77.546 124.161 1.00 59.87 98 SER D O 1
ATOM 14751 N N . LEU D 1 99 ? 53.163 78.864 123.032 1.00 55.48 99 LEU D N 1
ATOM 14752 C CA . LEU D 1 99 ? 54.177 79.375 122.127 1.00 49.11 99 LEU D CA 1
ATOM 14753 C C . LEU D 1 99 ? 54.927 80.535 122.773 1.00 53.87 99 LEU D C 1
ATOM 14754 O O . LEU D 1 99 ? 54.449 81.169 123.715 1.00 57.53 99 LEU D O 1
ATOM 14759 N N . GLY D 1 100 ? 56.112 80.811 122.247 1.00 60.23 100 GLY D N 1
ATOM 14760 C CA . GLY D 1 100 ? 56.944 81.883 122.755 1.00 60.16 100 GLY D CA 1
ATOM 14761 C C . GLY D 1 100 ? 58.064 81.405 123.658 1.00 52.94 100 GLY D C 1
ATOM 14762 O O . GLY D 1 100 ? 58.514 80.258 123.605 1.00 56.32 100 GLY D O 1
ATOM 14763 N N . ASN D 1 101 ? 58.518 82.321 124.511 1.00 47.65 101 ASN D N 1
ATOM 14764 C CA . ASN D 1 101 ? 59.685 82.091 125.347 1.00 50.91 101 ASN D CA 1
ATOM 14765 C C . ASN D 1 101 ? 59.326 81.245 126.568 1.00 51.15 101 ASN D C 1
ATOM 14766 O O . ASN D 1 101 ? 58.197 80.774 126.729 1.00 49.03 101 ASN D O 1
ATOM 14771 N N . ALA D 1 102 ? 60.320 81.048 127.441 1.00 49.90 102 ALA D N 1
ATOM 14772 C CA . ALA D 1 102 ? 60.141 80.192 128.610 1.00 48.18 102 ALA D CA 1
ATOM 14773 C C . ALA D 1 102 ? 59.040 80.697 129.533 1.00 53.43 102 ALA D C 1
ATOM 14774 O O . ALA D 1 102 ? 58.373 79.892 130.191 1.00 63.34 102 ALA D O 1
ATOM 14776 N N . ASP D 1 103 ? 58.839 82.014 129.610 1.00 51.02 103 ASP D N 1
ATOM 14777 C CA . ASP D 1 103 ? 57.800 82.542 130.490 1.00 57.66 103 ASP D CA 1
ATOM 14778 C C . ASP D 1 103 ? 56.411 82.125 130.021 1.00 64.62 103 ASP D C 1
ATOM 14779 O O . ASP D 1 103 ? 55.569 81.726 130.835 1.00 69.13 103 ASP D O 1
ATOM 14784 N N . ASN D 1 104 ? 56.156 82.205 128.712 1.00 57.53 104 ASN D N 1
ATOM 14785 C CA . ASN D 1 104 ? 54.872 81.759 128.181 1.00 55.60 104 ASN D CA 1
ATOM 14786 C C . ASN D 1 104 ? 54.658 80.270 128.426 1.00 59.13 104 ASN D C 1
ATOM 14787 O O . ASN D 1 104 ? 53.534 79.832 128.698 1.00 68.60 104 ASN D O 1
ATOM 14792 N N . VAL D 1 105 ? 55.725 79.475 128.324 1.00 51.73 105 VAL D N 1
ATOM 14793 C CA . VAL D 1 105 ? 55.609 78.036 128.541 1.00 46.49 105 VAL D CA 1
ATOM 14794 C C . VAL D 1 105 ? 55.297 77.745 130.004 1.00 55.33 105 VAL D C 1
ATOM 14795 O O . VAL D 1 105 ? 54.416 76.937 130.322 1.00 61.87 105 VAL D O 1
ATOM 14799 N N . VAL D 1 106 ? 56.019 78.401 130.915 1.00 55.05 106 VAL D N 1
ATOM 14800 C CA . VAL D 1 106 ? 55.795 78.201 132.344 1.00 61.41 106 VAL D CA 1
ATOM 14801 C C . VAL D 1 106 ? 54.391 78.647 132.733 1.00 56.35 106 VAL D C 1
ATOM 14802 O O . VAL D 1 106 ? 53.750 78.041 133.600 1.00 69.99 106 VAL D O 1
ATOM 14806 N N . LYS D 1 107 ? 53.886 79.706 132.093 1.00 50.91 107 LYS D N 1
ATOM 14807 C CA . LYS D 1 107 ? 52.575 80.228 132.468 1.00 52.44 107 LYS D CA 1
ATOM 14808 C C . LYS D 1 107 ? 51.471 79.195 132.276 1.00 62.94 107 LYS D C 1
ATOM 14809 O O . LYS D 1 107 ? 50.515 79.157 133.061 1.00 68.67 107 LYS D O 1
ATOM 14815 N N . GLU D 1 108 ? 51.588 78.332 131.269 1.00 61.25 108 GLU D N 1
ATOM 14816 C CA . GLU D 1 108 ? 50.539 77.364 130.979 1.00 53.08 108 GLU D CA 1
ATOM 14817 C C . GLU D 1 108 ? 50.937 75.937 131.331 1.00 59.83 108 GLU D C 1
ATOM 14818 O O . GLU D 1 108 ? 50.232 74.995 130.953 1.00 49.56 108 GLU D O 1
ATOM 14832 N N . THR D 1 110 ? 51.331 72.480 133.245 1.00 53.77 110 THR D N 1
ATOM 14833 C CA . THR D 1 110 ? 50.617 71.650 134.202 1.00 54.63 110 THR D CA 1
ATOM 14834 C C . THR D 1 110 ? 51.490 70.463 134.587 1.00 65.92 110 THR D C 1
ATOM 14835 O O . THR D 1 110 ? 52.519 70.191 133.962 1.00 67.90 110 THR D O 1
ATOM 14839 N N . ILE D 1 111 ? 51.066 69.753 135.635 1.00 56.96 111 ILE D N 1
ATOM 14840 C CA . ILE D 1 111 ? 51.783 68.550 136.054 1.00 52.81 111 ILE D CA 1
ATOM 14841 C C . ILE D 1 111 ? 51.748 67.508 134.944 1.00 58.78 111 ILE D C 1
ATOM 14842 O O . ILE D 1 111 ? 52.750 66.833 134.669 1.00 53.53 111 ILE D O 1
ATOM 14847 N N . GLU D 1 112 ? 50.594 67.370 134.287 1.00 54.48 112 GLU D N 1
ATOM 14848 C CA . GLU D 1 112 ? 50.460 66.450 133.162 1.00 49.31 112 GLU D CA 1
ATOM 14849 C C . GLU D 1 112 ? 51.493 66.740 132.081 1.00 61.51 112 GLU D C 1
ATOM 14850 O O . GLU D 1 112 ? 52.252 65.852 131.673 1.00 56.07 112 GLU D O 1
ATOM 14856 N N . HIS D 1 113 ? 51.535 67.986 131.606 1.00 61.57 113 HIS D N 1
ATOM 14857 C CA . HIS D 1 113 ? 52.454 68.346 130.532 1.00 54.52 113 HIS D CA 1
ATOM 14858 C C . HIS D 1 113 ? 53.905 68.273 130.991 1.00 52.77 113 HIS D C 1
ATOM 14859 O O . HIS D 1 113 ? 54.790 67.901 130.211 1.00 51.41 113 HIS D O 1
ATOM 14866 N N . TYR D 1 114 ? 54.169 68.632 132.251 1.00 60.83 114 TYR D N 1
ATOM 14867 C CA . TYR D 1 114 ? 55.526 68.532 132.782 1.00 58.11 114 TYR D CA 1
ATOM 14868 C C . TYR D 1 114 ? 56.022 67.091 132.777 1.00 50.96 114 TYR D C 1
ATOM 14869 O O . TYR D 1 114 ? 57.171 66.825 132.406 1.00 52.46 114 TYR D O 1
ATOM 14878 N N . ASN D 1 115 ? 55.171 66.148 133.188 1.00 54.74 115 ASN D N 1
ATOM 14879 C CA . ASN D 1 115 ? 55.583 64.749 133.240 1.00 54.27 115 ASN D CA 1
ATOM 14880 C C . ASN D 1 115 ? 55.820 64.151 131.859 1.00 57.66 115 ASN D C 1
ATOM 14881 O O . ASN D 1 115 ? 56.547 63.157 131.748 1.00 58.18 115 ASN D O 1
ATOM 14886 N N . SER D 1 116 ? 55.227 64.723 130.808 1.00 49.13 116 SER D N 1
ATOM 14887 C CA . SER D 1 116 ? 55.473 64.236 129.455 1.00 43.52 116 SER D CA 1
ATOM 14888 C C . SER D 1 116 ? 56.866 64.586 128.950 1.00 50.93 116 SER D C 1
ATOM 14889 O O . SER D 1 116 ? 57.283 64.055 127.915 1.00 59.26 116 SER D O 1
ATOM 14892 N N . LEU D 1 117 ? 57.590 65.454 129.650 1.00 50.98 117 LEU D N 1
ATOM 14893 C CA . LEU D 1 117 ? 58.928 65.852 129.241 1.00 37.63 117 LEU D CA 1
ATOM 14894 C C . LEU D 1 117 ? 59.957 64.801 129.640 1.00 47.93 117 LEU D C 1
ATOM 14895 O O . LEU D 1 117 ? 59.786 64.068 130.619 1.00 56.91 117 LEU D O 1
ATOM 14900 N N . GLU D 1 118 ? 61.036 64.738 128.868 1.00 40.93 118 GLU D N 1
ATOM 14901 C CA . GLU D 1 118 ? 62.162 63.892 129.220 1.00 43.81 118 GLU D CA 1
ATOM 14902 C C . GLU D 1 118 ? 62.993 64.561 130.315 1.00 55.84 118 GLU D C 1
ATOM 14903 O O . GLU D 1 118 ? 62.789 65.727 130.664 1.00 57.04 118 GLU D O 1
ATOM 14909 N N . GLU D 1 119 ? 63.938 63.793 130.867 1.00 44.17 119 GLU D N 1
ATOM 14910 C CA . GLU D 1 119 ? 64.628 64.208 132.087 1.00 50.75 119 GLU D CA 1
ATOM 14911 C C . GLU D 1 119 ? 65.313 65.560 131.928 1.00 59.49 119 GLU D C 1
ATOM 14912 O O . GLU D 1 119 ? 65.232 66.412 132.823 1.00 54.28 119 GLU D O 1
ATOM 14918 N N . LYS D 1 120 ? 66.007 65.770 130.808 1.00 52.78 120 LYS D N 1
ATOM 14919 C CA . LYS D 1 120 ? 66.786 66.995 130.647 1.00 47.74 120 LYS D CA 1
ATOM 14920 C C . LYS D 1 120 ? 65.894 68.230 130.654 1.00 49.08 120 LYS D C 1
ATOM 14921 O O . LYS D 1 120 ? 66.252 69.257 131.239 1.00 51.85 120 LYS D O 1
ATOM 14927 N N . PHE D 1 121 ? 64.705 68.139 130.057 1.00 38.63 121 PHE D N 1
ATOM 14928 C CA . PHE D 1 121 ? 63.836 69.310 130.002 1.00 38.93 121 PHE D CA 1
ATOM 14929 C C . PHE D 1 121 ? 63.072 69.526 131.303 1.00 47.65 121 PHE D C 1
ATOM 14930 O O . PHE D 1 121 ? 62.795 70.674 131.667 1.00 51.02 121 PHE D O 1
ATOM 14938 N N . LYS D 1 122 ? 62.739 68.454 132.025 1.00 46.04 122 LYS D N 1
ATOM 14939 C CA . LYS D 1 122 ? 62.235 68.617 133.385 1.00 41.70 122 LYS D CA 1
ATOM 14940 C C . LYS D 1 122 ? 63.260 69.335 134.258 1.00 45.14 122 LYS D C 1
ATOM 14941 O O . LYS D 1 122 ? 62.927 70.281 134.986 1.00 47.56 122 LYS D O 1
ATOM 14947 N N . ALA D 1 123 ? 64.517 68.886 134.202 1.00 45.62 123 ALA D N 1
ATOM 14948 C CA . ALA D 1 123 ? 65.578 69.549 134.953 1.00 40.43 123 ALA D CA 1
ATOM 14949 C C . ALA D 1 123 ? 65.752 70.997 134.509 1.00 49.12 123 ALA D C 1
ATOM 14950 O O . ALA D 1 123 ? 66.030 71.877 135.332 1.00 58.76 123 ALA D O 1
ATOM 14952 N N . GLY D 1 124 ? 65.621 71.259 133.206 1.00 53.61 124 GLY D N 1
ATOM 14953 C CA . GLY D 1 124 ? 65.688 72.630 132.722 1.00 46.90 124 GLY D CA 1
ATOM 14954 C C . GLY D 1 124 ? 64.593 73.508 133.297 1.00 48.89 124 GLY D C 1
ATOM 14955 O O . GLY D 1 124 ? 64.844 74.643 133.708 1.00 53.88 124 GLY D O 1
ATOM 14956 N N . TYR D 1 125 ? 63.357 73.000 133.311 1.00 46.86 125 TYR D N 1
ATOM 14957 C CA . TYR D 1 125 ? 62.260 73.721 133.951 1.00 46.57 125 TYR D CA 1
ATOM 14958 C C . TYR D 1 125 ? 62.583 74.018 135.410 1.00 53.30 125 TYR D C 1
ATOM 14959 O O . TYR D 1 125 ? 62.407 75.151 135.883 1.00 57.77 125 TYR D O 1
ATOM 14968 N N . ASP D 1 126 ? 63.034 72.995 136.142 1.00 51.79 126 ASP D N 1
ATOM 14969 C CA . ASP D 1 126 ? 63.389 73.175 137.548 1.00 48.31 126 ASP D CA 1
ATOM 14970 C C . ASP D 1 126 ? 64.419 74.284 137.718 1.00 52.43 126 ASP D C 1
ATOM 14971 O O . ASP D 1 126 ? 64.225 75.216 138.509 1.00 58.07 126 ASP D O 1
ATOM 14976 N N . ARG D 1 127 ? 65.525 74.199 136.977 1.00 42.77 127 ARG D N 1
ATOM 14977 C CA . ARG D 1 127 ? 66.599 75.173 137.135 1.00 46.94 127 ARG D CA 1
ATOM 14978 C C . ARG D 1 127 ? 66.145 76.574 136.743 1.00 57.70 127 ARG D C 1
ATOM 14979 O O . ARG D 1 127 ? 66.515 77.556 137.396 1.00 53.83 127 ARG D O 1
ATOM 14987 N N . TYR D 1 128 ? 65.340 76.690 135.684 1.00 49.46 128 TYR D N 1
ATOM 14988 C CA . TYR D 1 128 ? 64.880 78.005 135.250 1.00 46.67 128 TYR D CA 1
ATOM 14989 C C . TYR D 1 128 ? 63.987 78.655 136.300 1.00 53.19 128 TYR D C 1
ATOM 14990 O O . TYR D 1 128 ? 64.163 79.834 136.637 1.00 59.02 128 TYR D O 1
ATOM 14999 N N . VAL D 1 129 ? 63.016 77.903 136.827 1.00 58.94 129 VAL D N 1
ATOM 15000 C CA . VAL D 1 129 ? 62.127 78.488 137.828 1.00 52.19 129 VAL D CA 1
ATOM 15001 C C . VAL D 1 129 ? 62.890 78.801 139.112 1.00 50.30 129 VAL D C 1
ATOM 15002 O O . VAL D 1 129 ? 62.615 79.809 139.774 1.00 51.82 129 VAL D O 1
ATOM 15006 N N . THR D 1 130 ? 63.873 77.968 139.477 1.00 55.52 130 THR D N 1
ATOM 15007 C CA . THR D 1 130 ? 64.693 78.278 140.647 1.00 59.47 130 THR D CA 1
ATOM 15008 C C . THR D 1 130 ? 65.477 79.567 140.439 1.00 59.26 130 THR D C 1
ATOM 15009 O O . THR D 1 130 ? 65.548 80.413 141.336 1.00 62.87 130 THR D O 1
ATOM 15013 N N . ARG D 1 131 ? 66.096 79.724 139.265 1.00 61.85 131 ARG D N 1
ATOM 15014 C CA . ARG D 1 131 ? 66.832 80.949 138.973 1.00 57.82 131 ARG D CA 1
ATOM 15015 C C . ARG D 1 131 ? 65.924 82.169 139.066 1.00 56.40 131 ARG D C 1
ATOM 15016 O O . ARG D 1 131 ? 66.288 83.185 139.669 1.00 60.59 131 ARG D O 1
ATOM 15024 N N . GLU D 1 132 ? 64.733 82.086 138.467 1.00 55.69 132 GLU D N 1
ATOM 15025 C CA . GLU D 1 132 ? 63.841 83.242 138.460 1.00 58.31 132 GLU D CA 1
ATOM 15026 C C . GLU D 1 132 ? 63.324 83.571 139.856 1.00 56.06 132 GLU D C 1
ATOM 15027 O O . GLU D 1 132 ? 63.205 84.748 140.215 1.00 76.27 132 GLU D O 1
ATOM 15033 N N . GLN D 1 133 ? 63.012 82.551 140.659 1.00 62.46 133 GLN D N 1
ATOM 15034 C CA . GLN D 1 133 ? 62.496 82.801 142.002 1.00 59.22 133 GLN D CA 1
ATOM 15035 C C . GLN D 1 133 ? 63.587 83.278 142.956 1.00 61.07 133 GLN D C 1
ATOM 15036 O O . GLN D 1 133 ? 63.326 84.096 143.844 1.00 74.78 133 GLN D O 1
ATOM 15042 N N . GLU D 1 134 ? 64.811 82.775 142.804 1.00 54.56 134 GLU D N 1
ATOM 15043 C CA . GLU D 1 134 ? 65.882 83.150 143.719 1.00 57.10 134 GLU D CA 1
ATOM 15044 C C . GLU D 1 134 ? 66.481 84.517 143.414 1.00 63.50 134 GLU D C 1
ATOM 15045 O O . GLU D 1 134 ? 67.309 84.998 144.194 1.00 78.09 134 GLU D O 1
ATOM 15051 N N . LYS D 1 135 ? 66.088 85.152 142.314 1.00 62.35 135 LYS D N 1
ATOM 15052 C CA . LYS D 1 135 ? 66.454 86.540 142.090 1.00 59.71 135 LYS D CA 1
ATOM 15053 C C . LYS D 1 135 ? 65.629 87.452 142.996 1.00 65.26 135 LYS D C 1
ATOM 15054 O O . LYS D 1 135 ? 64.685 87.024 143.667 1.00 66.41 135 LYS D O 1
ATOM 15060 N N . SER D 1 136 ? 65.991 88.733 143.004 1.00 61.91 136 SER D N 1
ATOM 15061 C CA . SER D 1 136 ? 65.218 89.726 143.739 1.00 64.70 136 SER D CA 1
ATOM 15062 C C . SER D 1 136 ? 64.004 90.215 142.961 1.00 71.35 136 SER D C 1
ATOM 15063 O O . SER D 1 136 ? 63.288 91.096 143.448 1.00 74.50 136 SER D O 1
ATOM 15066 N N . THR D 1 137 ? 63.761 89.666 141.770 1.00 75.50 137 THR D N 1
ATOM 15067 C CA . THR D 1 137 ? 62.564 89.949 140.989 1.00 76.01 137 THR D CA 1
ATOM 15068 C C . THR D 1 137 ? 61.565 88.798 141.030 1.00 84.40 137 THR D C 1
ATOM 15069 O O . THR D 1 137 ? 60.784 88.621 140.088 1.00 76.45 137 THR D O 1
ATOM 15073 N N . ILE D 1 138 ? 61.589 88.000 142.102 1.00 83.66 138 ILE D N 1
ATOM 15074 C CA . ILE D 1 138 ? 60.679 86.861 142.216 1.00 69.28 138 ILE D CA 1
ATOM 15075 C C . ILE D 1 138 ? 59.230 87.328 142.160 1.00 74.47 138 ILE D C 1
ATOM 15076 O O . ILE D 1 138 ? 58.392 86.736 141.467 1.00 82.57 138 ILE D O 1
ATOM 15081 N N . GLY D 1 139 ? 58.912 88.394 142.895 1.00 76.65 139 GLY D N 1
ATOM 15082 C CA . GLY D 1 139 ? 57.549 88.893 142.903 1.00 81.28 139 GLY D CA 1
ATOM 15083 C C . GLY D 1 139 ? 57.099 89.360 141.534 1.00 84.24 139 GLY D C 1
ATOM 15084 O O . GLY D 1 139 ? 56.019 88.997 141.065 1.00 83.14 139 GLY D O 1
ATOM 15085 N N . ALA D 1 140 ? 57.922 90.182 140.877 1.00 76.25 140 ALA D N 1
ATOM 15086 C CA . ALA D 1 140 ? 57.585 90.654 139.538 1.00 68.91 140 ALA D CA 1
ATOM 15087 C C . ALA D 1 140 ? 57.489 89.500 138.548 1.00 78.46 140 ALA D C 1
ATOM 15088 O O . ALA D 1 140 ? 56.628 89.506 137.659 1.00 81.32 140 ALA D O 1
ATOM 15090 N N . TRP D 1 141 ? 58.361 88.497 138.686 1.00 78.62 141 TRP D N 1
ATOM 15091 C CA . TRP D 1 141 ? 58.322 87.354 137.778 1.00 72.90 141 TRP D CA 1
ATOM 15092 C C . TRP D 1 141 ? 57.021 86.578 137.932 1.00 74.15 141 TRP D C 1
ATOM 15093 O O . TRP D 1 141 ? 56.343 86.280 136.941 1.00 70.80 141 TRP D O 1
ATOM 15104 N N . PHE D 1 142 ? 56.662 86.229 139.171 1.00 67.23 142 PHE D N 1
ATOM 15105 C CA . PHE D 1 142 ? 55.370 85.596 139.421 1.00 72.53 142 PHE D CA 1
ATOM 15106 C C . PHE D 1 142 ? 54.227 86.452 138.888 1.00 72.09 142 PHE D C 1
ATOM 15107 O O . PHE D 1 142 ? 53.291 85.942 138.261 1.00 67.54 142 PHE D O 1
ATOM 15115 N N . ASN D 1 143 ? 54.287 87.761 139.140 1.00 79.72 143 ASN D N 1
ATOM 15116 C CA . ASN D 1 143 ? 53.183 88.652 138.806 1.00 77.83 143 ASN D CA 1
ATOM 15117 C C . ASN D 1 143 ? 52.946 88.700 137.301 1.00 77.79 143 ASN D C 1
ATOM 15118 O O . ASN D 1 143 ? 51.810 88.566 136.832 1.00 66.80 143 ASN D O 1
ATOM 15123 N N . SER D 1 144 ? 54.015 88.891 136.524 1.00 74.61 144 SER D N 1
ATOM 15124 C CA . SER D 1 144 ? 53.868 89.061 135.082 1.00 58.74 144 SER D CA 1
ATOM 15125 C C . SER D 1 144 ? 53.722 87.729 134.354 1.00 63.30 144 SER D C 1
ATOM 15126 O O . SER D 1 144 ? 52.955 87.632 133.389 1.00 70.23 144 SER D O 1
ATOM 15129 N N . THR D 1 145 ? 54.454 86.698 134.789 1.00 61.35 145 THR D N 1
ATOM 15130 C CA . THR D 1 145 ? 54.438 85.419 134.083 1.00 56.55 145 THR D CA 1
ATOM 15131 C C . THR D 1 145 ? 53.047 84.796 134.071 1.00 63.77 145 THR D C 1
ATOM 15132 O O . THR D 1 145 ? 52.585 84.317 133.030 1.00 70.89 145 THR D O 1
ATOM 15136 N N . PHE D 1 146 ? 52.357 84.811 135.208 1.00 63.90 146 PHE D N 1
ATOM 15137 C CA . PHE D 1 146 ? 51.053 84.175 135.341 1.00 71.55 146 PHE D CA 1
ATOM 15138 C C . PHE D 1 146 ? 49.916 85.185 135.330 1.00 80.33 146 PHE D C 1
ATOM 15139 O O . PHE D 1 146 ? 48.767 84.822 135.603 1.00 85.35 146 PHE D O 1
ATOM 15147 N N . SER D 1 147 ? 50.223 86.442 135.014 1.00 86.82 147 SER D N 1
ATOM 15148 C CA . SER D 1 147 ? 49.244 87.522 134.913 1.00 76.51 147 SER D CA 1
ATOM 15149 C C . SER D 1 147 ? 48.415 87.671 136.184 1.00 84.39 147 SER D C 1
ATOM 15150 O O . SER D 1 147 ? 47.193 87.834 136.142 1.00 84.91 147 SER D O 1
ATOM 15153 N N . LEU D 1 148 ? 49.084 87.609 137.330 1.00 91.56 148 LEU D N 1
ATOM 15154 C CA . LEU D 1 148 ? 48.432 87.952 138.583 1.00 87.96 148 LEU D CA 1
ATOM 15155 C C . LEU D 1 148 ? 48.328 89.470 138.629 1.00 101.57 148 LEU D C 1
ATOM 15156 O O . LEU D 1 148 ? 49.324 90.170 138.437 1.00 108.46 148 LEU D O 1
ATOM 15161 N N . ASP D 1 149 ? 47.123 89.982 138.846 1.00 95.03 149 ASP D N 1
ATOM 15162 C CA . ASP D 1 149 ? 46.906 91.428 138.883 1.00 95.53 149 ASP D CA 1
ATOM 15163 C C . ASP D 1 149 ? 47.078 91.965 140.308 1.00 101.00 149 ASP D C 1
ATOM 15164 O O . ASP D 1 149 ? 46.153 92.490 140.924 1.00 111.45 149 ASP D O 1
ATOM 15169 N N . ASN D 1 150 ? 48.302 91.831 140.828 1.00 86.08 150 ASN D N 1
ATOM 15170 C CA . ASN D 1 150 ? 48.616 92.164 142.218 1.00 94.95 150 ASN D CA 1
ATOM 15171 C C . ASN D 1 150 ? 49.871 93.029 142.271 1.00 101.37 150 ASN D C 1
ATOM 15172 O O . ASN D 1 150 ? 50.967 92.566 141.941 1.00 102.81 150 ASN D O 1
ATOM 15177 N N . THR D 1 151 ? 49.702 94.291 142.679 1.00 90.72 151 THR D N 1
ATOM 15178 C CA . THR D 1 151 ? 50.814 95.235 142.719 1.00 79.45 151 THR D CA 1
ATOM 15179 C C . THR D 1 151 ? 51.713 95.060 143.939 1.00 88.93 151 THR D C 1
ATOM 15180 O O . THR D 1 151 ? 52.904 95.373 143.866 1.00 89.32 151 THR D O 1
ATOM 15184 N N . ASP D 1 152 ? 51.169 94.611 145.072 1.00 85.62 152 ASP D N 1
ATOM 15185 C CA . ASP D 1 152 ? 52.019 94.293 146.217 1.00 95.41 152 ASP D CA 1
ATOM 15186 C C . ASP D 1 152 ? 53.070 93.249 145.858 1.00 97.12 152 ASP D C 1
ATOM 15187 O O . ASP D 1 152 ? 54.257 93.425 146.155 1.00 92.98 152 ASP D O 1
ATOM 15192 N N . LEU D 1 153 ? 52.646 92.142 145.237 1.00 93.45 153 LEU D N 1
ATOM 15193 C CA . LEU D 1 153 ? 53.581 91.090 144.837 1.00 86.66 153 LEU D CA 1
ATOM 15194 C C . LEU D 1 153 ? 54.719 91.643 143.983 1.00 86.00 153 LEU D C 1
ATOM 15195 O O . LEU D 1 153 ? 55.855 91.160 144.061 1.00 76.16 153 LEU D O 1
ATOM 15200 N N . GLU D 1 154 ? 54.421 92.645 143.152 1.00 84.12 154 GLU D N 1
ATOM 15201 C CA . GLU D 1 154 ? 55.402 93.233 142.242 1.00 87.18 154 GLU D CA 1
ATOM 15202 C C . GLU D 1 154 ? 56.726 93.552 142.934 1.00 85.09 154 GLU D C 1
ATOM 15203 O O . GLU D 1 154 ? 57.802 93.236 142.414 1.00 76.10 154 GLU D O 1
ATOM 15209 N N . ASN D 1 155 ? 56.669 94.179 144.110 1.00 88.17 155 ASN D N 1
ATOM 15210 C CA . ASN D 1 155 ? 57.855 94.731 144.758 1.00 82.70 155 ASN D CA 1
ATOM 15211 C C . ASN D 1 155 ? 58.468 93.809 145.808 1.00 84.74 155 ASN D C 1
ATOM 15212 O O . ASN D 1 155 ? 59.419 94.211 146.486 1.00 81.87 155 ASN D O 1
ATOM 15217 N N . LEU D 1 156 ? 57.959 92.590 145.961 1.00 79.86 156 LEU D N 1
ATOM 15218 C CA . LEU D 1 156 ? 58.516 91.662 146.936 1.00 70.85 156 LEU D CA 1
ATOM 15219 C C . LEU D 1 156 ? 59.733 90.950 146.357 1.00 76.54 156 LEU D C 1
ATOM 15220 O O . LEU D 1 156 ? 59.720 90.504 145.206 1.00 81.64 156 LEU D O 1
ATOM 15225 N N . THR D 1 157 ? 60.791 90.843 147.166 1.00 83.39 157 THR D N 1
ATOM 15226 C CA . THR D 1 157 ? 62.093 90.413 146.675 1.00 76.89 157 THR D CA 1
ATOM 15227 C C . THR D 1 157 ? 62.521 89.032 147.150 1.00 78.82 157 THR D C 1
ATOM 15228 O O . THR D 1 157 ? 63.490 88.488 146.608 1.00 72.76 157 THR D O 1
ATOM 15232 N N . THR D 1 158 ? 61.842 88.448 148.136 1.00 77.62 158 THR D N 1
ATOM 15233 C CA . THR D 1 158 ? 62.133 87.088 148.568 1.00 77.24 158 THR D CA 1
ATOM 15234 C C . THR D 1 158 ? 60.829 86.323 148.741 1.00 77.66 158 THR D C 1
ATOM 15235 O O . THR D 1 158 ? 59.747 86.909 148.832 1.00 71.78 158 THR D O 1
ATOM 15239 N N . ILE D 1 159 ? 60.947 84.993 148.775 1.00 66.82 159 ILE D N 1
ATOM 15240 C CA . ILE D 1 159 ? 59.781 84.149 149.015 1.00 74.10 159 ILE D CA 1
ATOM 15241 C C . ILE D 1 159 ? 59.217 84.398 150.409 1.00 74.08 159 ILE D C 1
ATOM 15242 O O . ILE D 1 159 ? 58.000 84.315 150.620 1.00 60.40 159 ILE D O 1
ATOM 15247 N N . GLU D 1 160 ? 60.083 84.703 151.380 1.00 82.87 160 GLU D N 1
ATOM 15248 C CA . GLU D 1 160 ? 59.612 85.006 152.728 1.00 74.67 160 GLU D CA 1
ATOM 15249 C C . GLU D 1 160 ? 58.777 86.280 152.747 1.00 77.94 160 GLU D C 1
ATOM 15250 O O . GLU D 1 160 ? 57.757 86.352 153.443 1.00 80.85 160 GLU D O 1
ATOM 15256 N N . GLU D 1 161 ? 59.204 87.305 152.003 1.00 61.50 161 GLU D N 1
ATOM 15257 C CA . GLU D 1 161 ? 58.405 88.521 151.900 1.00 75.03 161 GLU D CA 1
ATOM 15258 C C . GLU D 1 161 ? 57.050 88.243 151.266 1.00 74.40 161 GLU D C 1
ATOM 15259 O O . GLU D 1 161 ? 56.060 88.905 151.599 1.00 76.28 161 GLU D O 1
ATOM 15265 N N . ILE D 1 162 ? 56.986 87.273 150.352 1.00 70.24 162 ILE D N 1
ATOM 15266 C CA . ILE D 1 162 ? 55.708 86.919 149.746 1.00 76.36 162 ILE D CA 1
ATOM 15267 C C . ILE D 1 162 ? 54.826 86.201 150.756 1.00 78.23 162 ILE D C 1
ATOM 15268 O O . ILE D 1 162 ? 53.635 86.508 150.888 1.00 76.99 162 ILE D O 1
ATOM 15273 N N . LEU D 1 163 ? 55.400 85.260 151.510 1.00 79.74 163 LEU D N 1
ATOM 15274 C CA . LEU D 1 163 ? 54.619 84.521 152.496 1.00 81.28 163 LEU D CA 1
ATOM 15275 C C . LEU D 1 163 ? 54.194 85.386 153.674 1.00 78.03 163 LEU D C 1
ATOM 15276 O O . LEU D 1 163 ? 53.215 85.051 154.349 1.00 69.40 163 LEU D O 1
ATOM 15281 N N . ALA D 1 164 ? 54.904 86.484 153.941 1.00 74.38 164 ALA D N 1
ATOM 15282 C CA . ALA D 1 164 ? 54.455 87.435 154.951 1.00 71.08 164 ALA D CA 1
ATOM 15283 C C . ALA D 1 164 ? 53.234 88.216 154.492 1.00 83.43 164 ALA D C 1
ATOM 15284 O O . ALA D 1 164 ? 52.468 88.703 155.330 1.00 84.81 164 ALA D O 1
ATOM 15286 N N . ASN D 1 165 ? 53.038 88.342 153.187 1.00 79.18 165 ASN D N 1
ATOM 15287 C CA . ASN D 1 165 ? 51.942 89.115 152.617 1.00 75.15 165 ASN D CA 1
ATOM 15288 C C . ASN D 1 165 ? 50.815 88.166 152.236 1.00 76.75 165 ASN D C 1
ATOM 15289 O O . ASN D 1 165 ? 50.991 87.293 151.376 1.00 90.89 165 ASN D O 1
ATOM 15294 N N . VAL D 1 166 ? 49.661 88.329 152.883 1.00 75.34 166 VAL D N 1
ATOM 15295 C CA . VAL D 1 166 ? 48.544 87.420 152.633 1.00 78.84 166 VAL D CA 1
ATOM 15296 C C . VAL D 1 166 ? 47.983 87.615 151.218 1.00 82.77 166 VAL D C 1
ATOM 15297 O O . VAL D 1 166 ? 47.728 86.634 150.505 1.00 86.15 166 VAL D O 1
ATOM 15301 N N . GLU D 1 167 ? 47.819 88.866 150.775 1.00 88.54 167 GLU D N 1
ATOM 15302 C CA . GLU D 1 167 ? 47.287 89.118 149.433 1.00 91.04 167 GLU D CA 1
ATOM 15303 C C . GLU D 1 167 ? 48.127 88.459 148.333 1.00 82.17 167 GLU D C 1
ATOM 15304 O O . GLU D 1 167 ? 47.588 87.927 147.362 1.00 79.38 167 GLU D O 1
ATOM 15310 N N . ALA D 1 168 ? 49.453 88.582 148.422 1.00 79.75 168 ALA D N 1
ATOM 15311 C CA . ALA D 1 168 ? 50.333 88.047 147.392 1.00 82.90 168 ALA D CA 1
ATOM 15312 C C . ALA D 1 168 ? 50.313 86.521 147.384 1.00 79.43 168 ALA D C 1
ATOM 15313 O O . ALA D 1 168 ? 50.328 85.893 146.309 1.00 73.71 168 ALA D O 1
ATOM 15315 N N . THR D 1 169 ? 50.351 85.905 148.566 1.00 73.90 169 THR D N 1
ATOM 15316 C CA . THR D 1 169 ? 50.232 84.452 148.666 1.00 76.77 169 THR D CA 1
ATOM 15317 C C . THR D 1 169 ? 48.945 83.955 148.024 1.00 71.58 169 THR D C 1
ATOM 15318 O O . THR D 1 169 ? 48.954 82.979 147.268 1.00 72.11 169 THR D O 1
ATOM 15322 N N . ASN D 1 170 ? 47.817 84.609 148.337 1.00 73.20 170 ASN D N 1
ATOM 15323 C CA . ASN D 1 170 ? 46.536 84.168 147.793 1.00 80.94 170 ASN D CA 1
ATOM 15324 C C . ASN D 1 170 ? 46.468 84.370 146.288 1.00 79.59 170 ASN D C 1
ATOM 15325 O O . ASN D 1 170 ? 45.850 83.560 145.575 1.00 81.60 170 ASN D O 1
ATOM 15330 N N . ALA D 1 171 ? 47.054 85.465 145.799 1.00 78.04 171 ALA D N 1
ATOM 15331 C CA . ALA D 1 171 ? 47.177 85.679 144.361 1.00 75.43 171 ALA D CA 1
ATOM 15332 C C . ALA D 1 171 ? 47.946 84.551 143.685 1.00 70.31 171 ALA D C 1
ATOM 15333 O O . ALA D 1 171 ? 47.543 84.060 142.625 1.00 73.56 171 ALA D O 1
ATOM 15335 N N . ILE D 1 172 ? 49.057 84.125 144.288 1.00 72.97 172 ILE D N 1
ATOM 15336 C CA . ILE D 1 172 ? 49.856 83.067 143.680 1.00 66.50 172 ILE D CA 1
ATOM 15337 C C . ILE D 1 172 ? 49.134 81.726 143.756 1.00 65.99 172 ILE D C 1
ATOM 15338 O O . ILE D 1 172 ? 48.987 81.025 142.748 1.00 70.40 172 ILE D O 1
ATOM 15343 N N . LEU D 1 173 ? 48.660 81.357 144.947 1.00 66.51 173 LEU D N 1
ATOM 15344 C CA . LEU D 1 173 ? 48.148 80.008 145.168 1.00 57.87 173 LEU D CA 1
ATOM 15345 C C . LEU D 1 173 ? 46.902 79.715 144.342 1.00 69.58 173 LEU D C 1
ATOM 15346 O O . LEU D 1 173 ? 46.667 78.559 143.973 1.00 77.07 173 LEU D O 1
ATOM 15351 N N . ASN D 1 174 ? 46.094 80.724 144.039 1.00 66.72 174 ASN D N 1
ATOM 15352 C CA . ASN D 1 174 ? 44.899 80.481 143.241 1.00 68.77 174 ASN D CA 1
ATOM 15353 C C . ASN D 1 174 ? 45.203 80.301 141.754 1.00 62.94 174 ASN D C 1
ATOM 15354 O O . ASN D 1 174 ? 44.267 80.230 140.950 1.00 68.40 174 ASN D O 1
ATOM 15359 N N . ASN D 1 175 ? 46.478 80.233 141.373 1.00 59.79 175 ASN D N 1
ATOM 15360 C CA . ASN D 1 175 ? 46.895 79.878 140.021 1.00 61.61 175 ASN D CA 1
ATOM 15361 C C . ASN D 1 175 ? 47.607 78.530 140.070 1.00 65.66 175 ASN D C 1
ATOM 15362 O O . ASN D 1 175 ? 48.653 78.402 140.715 1.00 61.80 175 ASN D O 1
ATOM 15367 N N . SER D 1 176 ? 47.036 77.526 139.394 1.00 65.46 176 SER D N 1
ATOM 15368 C CA . SER D 1 176 ? 47.603 76.178 139.435 1.00 62.60 176 SER D CA 1
ATOM 15369 C C . SER D 1 176 ? 49.012 76.131 138.850 1.00 72.69 176 SER D C 1
ATOM 15370 O O . SER D 1 176 ? 49.887 75.422 139.367 1.00 68.10 176 SER D O 1
ATOM 15373 N N . ASN D 1 177 ? 49.265 76.911 137.795 1.00 67.01 177 ASN D N 1
ATOM 15374 C CA . ASN D 1 177 ? 50.563 76.869 137.131 1.00 60.01 177 ASN D CA 1
ATOM 15375 C C . ASN D 1 177 ? 51.608 77.610 137.950 1.00 56.62 177 ASN D C 1
ATOM 15376 O O . ASN D 1 177 ? 52.768 77.187 138.011 1.00 60.31 177 ASN D O 1
ATOM 15381 N N . ALA D 1 178 ? 51.226 78.735 138.560 1.00 60.22 178 ALA D N 1
ATOM 15382 C CA . ALA D 1 178 ? 52.135 79.393 139.489 1.00 63.55 178 ALA D CA 1
ATOM 15383 C C . ALA D 1 178 ? 52.481 78.466 140.644 1.00 63.00 178 ALA D C 1
ATOM 15384 O O . ALA D 1 178 ? 53.603 78.508 141.161 1.00 58.21 178 ALA D O 1
ATOM 15386 N N . ILE D 1 179 ? 51.533 77.621 141.059 1.00 55.84 179 ILE D N 1
ATOM 15387 C CA . ILE D 1 179 ? 51.823 76.635 142.094 1.00 58.71 179 ILE D CA 1
ATOM 15388 C C . ILE D 1 179 ? 52.830 75.613 141.585 1.00 60.93 179 ILE D C 1
ATOM 15389 O O . ILE D 1 179 ? 53.765 75.239 142.301 1.00 61.42 179 ILE D O 1
ATOM 15394 N N . VAL D 1 180 ? 52.678 75.169 140.333 1.00 59.15 180 VAL D N 1
ATOM 15395 C CA . VAL D 1 180 ? 53.664 74.256 139.752 1.00 52.71 180 VAL D CA 1
ATOM 15396 C C . VAL D 1 180 ? 55.050 74.890 139.772 1.00 58.82 180 VAL D C 1
ATOM 15397 O O . VAL D 1 180 ? 56.039 74.257 140.162 1.00 62.55 180 VAL D O 1
ATOM 15401 N N . ALA D 1 181 ? 55.139 76.149 139.341 1.00 63.62 181 ALA D N 1
ATOM 15402 C CA . ALA D 1 181 ? 56.409 76.871 139.390 1.00 57.33 181 ALA D CA 1
ATOM 15403 C C . ALA D 1 181 ? 56.959 76.930 140.811 1.00 58.70 181 ALA D C 1
ATOM 15404 O O . ALA D 1 181 ? 58.161 76.738 141.030 1.00 54.07 181 ALA D O 1
ATOM 15406 N N . LEU D 1 182 ? 56.090 77.201 141.788 1.00 56.98 182 LEU D N 1
ATOM 15407 C CA . LEU D 1 182 ? 56.525 77.318 143.177 1.00 55.70 182 LEU D CA 1
ATOM 15408 C C . LEU D 1 182 ? 57.043 75.987 143.708 1.00 55.29 182 LEU D C 1
ATOM 15409 O O . LEU D 1 182 ? 58.053 75.944 144.421 1.00 58.97 182 LEU D O 1
ATOM 15414 N N . THR D 1 183 ? 56.362 74.887 143.375 1.00 56.76 183 THR D N 1
ATOM 15415 C CA . THR D 1 183 ? 56.693 73.598 143.974 1.00 50.44 183 THR D CA 1
ATOM 15416 C C . THR D 1 183 ? 57.985 73.023 143.407 1.00 50.76 183 THR D C 1
ATOM 15417 O O . THR D 1 183 ? 58.665 72.248 144.088 1.00 47.08 183 THR D O 1
ATOM 15429 N N . CYS D 1 185 ? 60.697 74.549 142.835 1.00 56.99 185 CYS D N 1
ATOM 15430 C CA . CYS D 1 185 ? 61.832 75.342 143.294 1.00 50.64 185 CYS D CA 1
ATOM 15431 C C . CYS D 1 185 ? 62.099 74.978 144.749 1.00 58.74 185 CYS D C 1
ATOM 15432 O O . CYS D 1 185 ? 61.304 75.316 145.631 1.00 67.75 185 CYS D O 1
ATOM 15435 N N . LYS D 1 186 ? 63.210 74.275 144.989 1.00 55.33 186 LYS D N 1
ATOM 15436 C CA . LYS D 1 186 ? 63.467 73.665 146.293 1.00 43.48 186 LYS D CA 1
ATOM 15437 C C . LYS D 1 186 ? 63.390 74.686 147.425 1.00 57.08 186 LYS D C 1
ATOM 15438 O O . LYS D 1 186 ? 62.739 74.448 148.450 1.00 54.03 186 LYS D O 1
ATOM 15444 N N . SER D 1 187 ? 64.054 75.831 147.260 1.00 57.57 187 SER D N 1
ATOM 15445 C CA . SER D 1 187 ? 64.109 76.815 148.338 1.00 59.85 187 SER D CA 1
ATOM 15446 C C . SER D 1 187 ? 62.732 77.399 148.629 1.00 57.88 187 SER D C 1
ATOM 15447 O O . SER D 1 187 ? 62.297 77.437 149.787 1.00 65.87 187 SER D O 1
ATOM 15450 N N . SER D 1 188 ? 62.024 77.839 147.585 1.00 56.85 188 SER D N 1
ATOM 15451 C CA . SER D 1 188 ? 60.677 78.374 147.762 1.00 55.65 188 SER D CA 1
ATOM 15452 C C . SER D 1 188 ? 59.804 77.398 148.538 1.00 60.30 188 SER D C 1
ATOM 15453 O O . SER D 1 188 ? 59.187 77.759 149.546 1.00 64.65 188 SER D O 1
ATOM 15464 N N . ASP D 1 190 ? 60.787 75.033 150.464 1.00 61.42 190 ASP D N 1
ATOM 15465 C CA . ASP D 1 190 ? 61.278 74.970 151.837 1.00 56.52 190 ASP D CA 1
ATOM 15466 C C . ASP D 1 190 ? 60.727 76.099 152.689 1.00 60.71 190 ASP D C 1
ATOM 15467 O O . ASP D 1 190 ? 60.480 75.905 153.885 1.00 69.06 190 ASP D O 1
ATOM 15472 N N . ALA D 1 191 ? 60.529 77.279 152.102 1.00 50.05 191 ALA D N 1
ATOM 15473 C CA . ALA D 1 191 ? 59.930 78.366 152.865 1.00 57.80 191 ALA D CA 1
ATOM 15474 C C . ALA D 1 191 ? 58.488 78.038 153.213 1.00 54.86 191 ALA D C 1
ATOM 15475 O O . ALA D 1 191 ? 58.038 78.302 154.336 1.00 65.10 191 ALA D O 1
ATOM 15477 N N . VAL D 1 192 ? 57.762 77.429 152.273 1.00 60.77 192 VAL D N 1
ATOM 15478 C CA . VAL D 1 192 ? 56.357 77.113 152.506 1.00 69.93 192 VAL D CA 1
ATOM 15479 C C . VAL D 1 192 ? 56.226 76.127 153.658 1.00 66.93 192 VAL D C 1
ATOM 15480 O O . VAL D 1 192 ? 55.374 76.287 154.540 1.00 53.23 192 VAL D O 1
ATOM 15484 N N . VAL D 1 193 ? 57.067 75.089 153.667 1.00 69.56 193 VAL D N 1
ATOM 15485 C CA . VAL D 1 193 ? 57.115 74.172 154.803 1.00 65.23 193 VAL D CA 1
ATOM 15486 C C . VAL D 1 193 ? 57.504 74.912 156.077 1.00 74.69 193 VAL D C 1
ATOM 15487 O O . VAL D 1 193 ? 57.000 74.610 157.166 1.00 64.73 193 VAL D O 1
ATOM 15491 N N . ALA D 1 194 ? 58.402 75.893 155.963 1.00 77.36 194 ALA D N 1
ATOM 15492 C CA . ALA D 1 194 ? 58.892 76.638 157.119 1.00 62.77 194 ALA D CA 1
ATOM 15493 C C . ALA D 1 194 ? 57.887 77.653 157.653 1.00 57.04 194 ALA D C 1
ATOM 15494 O O . ALA D 1 194 ? 57.995 78.056 158.816 1.00 61.20 194 ALA D O 1
ATOM 15496 N N . SER D 1 195 ? 56.913 78.058 156.843 1.00 63.19 195 SER D N 1
ATOM 15497 C CA . SER D 1 195 ? 55.995 79.130 157.205 1.00 66.03 195 SER D CA 1
ATOM 15498 C C . SER D 1 195 ? 55.053 78.692 158.322 1.00 69.53 195 SER D C 1
ATOM 15499 O O . SER D 1 195 ? 54.710 77.515 158.454 1.00 67.85 195 SER D O 1
ATOM 15502 N N . SER D 1 196 ? 54.658 79.661 159.155 1.00 71.07 196 SER D N 1
ATOM 15503 C CA . SER D 1 196 ? 53.857 79.339 160.332 1.00 72.26 196 SER D CA 1
ATOM 15504 C C . SER D 1 196 ? 52.484 78.796 159.953 1.00 72.37 196 SER D C 1
ATOM 15505 O O . SER D 1 196 ? 51.973 77.880 160.609 1.00 90.65 196 SER D O 1
ATOM 15508 N N . ASN D 1 197 ? 51.863 79.342 158.910 1.00 73.37 197 ASN D N 1
ATOM 15509 C CA . ASN D 1 197 ? 50.602 78.786 158.413 1.00 77.55 197 ASN D CA 1
ATOM 15510 C C . ASN D 1 197 ? 50.829 77.729 157.338 1.00 79.35 197 ASN D C 1
ATOM 15511 O O . ASN D 1 197 ? 50.056 77.643 156.378 1.00 80.71 197 ASN D O 1
ATOM 15516 N N . ALA D 1 198 ? 51.888 76.924 157.471 1.00 71.15 198 ALA D N 1
ATOM 15517 C CA . ALA D 1 198 ? 52.229 75.938 156.449 1.00 61.58 198 ALA D CA 1
ATOM 15518 C C . ALA D 1 198 ? 51.062 75.004 156.158 1.00 63.32 198 ALA D C 1
ATOM 15519 O O . ALA D 1 198 ? 50.622 74.878 155.008 1.00 70.93 198 ALA D O 1
ATOM 15529 N N . ASP D 1 200 ? 47.745 74.981 156.550 1.00 72.58 200 ASP D N 1
ATOM 15530 C CA . ASP D 1 200 ? 46.704 75.608 155.747 1.00 71.77 200 ASP D CA 1
ATOM 15531 C C . ASP D 1 200 ? 47.099 75.653 154.277 1.00 74.69 200 ASP D C 1
ATOM 15532 O O . ASP D 1 200 ? 46.423 75.073 153.417 1.00 73.84 200 ASP D O 1
ATOM 15537 N N . LEU D 1 201 ? 48.254 76.269 153.996 1.00 73.07 201 LEU D N 1
ATOM 15538 C CA . LEU D 1 201 ? 48.709 76.409 152.618 1.00 68.57 201 LEU D CA 1
ATOM 15539 C C . LEU D 1 201 ? 48.777 75.057 151.925 1.00 67.27 201 LEU D C 1
ATOM 15540 O O . LEU D 1 201 ? 48.342 74.916 150.776 1.00 58.20 201 LEU D O 1
ATOM 15545 N N . LEU D 1 202 ? 49.326 74.049 152.605 1.00 59.85 202 LEU D N 1
ATOM 15546 C CA . LEU D 1 202 ? 49.375 72.717 152.015 1.00 58.59 202 LEU D CA 1
ATOM 15547 C C . LEU D 1 202 ? 47.976 72.134 151.853 1.00 65.67 202 LEU D C 1
ATOM 15548 O O . LEU D 1 202 ? 47.634 71.603 150.790 1.00 73.42 202 LEU D O 1
ATOM 15553 N N . GLY D 1 203 ? 47.153 72.224 152.900 1.00 61.67 203 GLY D N 1
ATOM 15554 C CA . GLY D 1 203 ? 45.818 71.647 152.826 1.00 60.66 203 GLY D CA 1
ATOM 15555 C C . GLY D 1 203 ? 44.917 72.342 151.824 1.00 81.29 203 GLY D C 1
ATOM 15556 O O . GLY D 1 203 ? 44.322 71.700 150.954 1.00 87.55 203 GLY D O 1
ATOM 15557 N N . GLN D 1 204 ? 44.812 73.667 151.927 1.00 75.52 204 GLN D N 1
ATOM 15558 C CA . GLN D 1 204 ? 43.881 74.414 151.087 1.00 69.33 204 GLN D CA 1
ATOM 15559 C C . GLN D 1 204 ? 44.322 74.532 149.630 1.00 72.99 204 GLN D C 1
ATOM 15560 O O . GLN D 1 204 ? 43.465 74.560 148.744 1.00 80.19 204 GLN D O 1
ATOM 15566 N N . TYR D 1 205 ? 45.618 74.624 149.343 1.00 68.48 205 TYR D N 1
ATOM 15567 C CA . TYR D 1 205 ? 45.971 74.870 147.948 1.00 71.91 205 TYR D CA 1
ATOM 15568 C C . TYR D 1 205 ? 46.967 73.912 147.296 1.00 66.62 205 TYR D C 1
ATOM 15569 O O . TYR D 1 205 ? 46.661 73.329 146.252 1.00 74.13 205 TYR D O 1
ATOM 15578 N N . ILE D 1 206 ? 48.151 73.750 147.890 1.00 53.55 206 ILE D N 1
ATOM 15579 C CA . ILE D 1 206 ? 49.248 73.077 147.191 1.00 54.50 206 ILE D CA 1
ATOM 15580 C C . ILE D 1 206 ? 48.951 71.602 146.946 1.00 56.44 206 ILE D C 1
ATOM 15581 O O . ILE D 1 206 ? 49.062 71.112 145.818 1.00 60.65 206 ILE D O 1
ATOM 15586 N N . LEU D 1 207 ? 48.588 70.871 147.999 1.00 62.38 207 LEU D N 1
ATOM 15587 C CA . LEU D 1 207 ? 48.378 69.431 147.866 1.00 59.21 207 LEU D CA 1
ATOM 15588 C C . LEU D 1 207 ? 47.258 69.101 146.891 1.00 67.28 207 LEU D C 1
ATOM 15589 O O . LEU D 1 207 ? 47.307 68.053 146.233 1.00 61.84 207 LEU D O 1
ATOM 15594 N N . ARG D 1 208 ? 46.241 69.958 146.782 1.00 58.94 208 ARG D N 1
ATOM 15595 C CA . ARG D 1 208 ? 45.174 69.652 145.834 1.00 62.39 208 ARG D CA 1
ATOM 15596 C C . ARG D 1 208 ? 45.696 69.649 144.405 1.00 64.26 208 ARG D C 1
ATOM 15597 O O . ARG D 1 208 ? 45.205 68.887 143.566 1.00 61.97 208 ARG D O 1
ATOM 15605 N N . VAL D 1 209 ? 46.694 70.483 144.121 1.00 61.73 209 VAL D N 1
ATOM 15606 C CA . VAL D 1 209 ? 47.222 70.621 142.774 1.00 48.95 209 VAL D CA 1
ATOM 15607 C C . VAL D 1 209 ? 48.414 69.704 142.501 1.00 52.00 209 VAL D C 1
ATOM 15608 O O . VAL D 1 209 ? 48.653 69.346 141.335 1.00 50.88 209 VAL D O 1
ATOM 15612 N N . THR D 1 210 ? 49.125 69.263 143.536 1.00 51.00 210 THR D N 1
ATOM 15613 C CA . THR D 1 210 ? 50.324 68.460 143.308 1.00 51.90 210 THR D CA 1
ATOM 15614 C C . THR D 1 210 ? 50.770 67.773 144.589 1.00 51.75 210 THR D C 1
ATOM 15615 O O . THR D 1 210 ? 50.977 68.426 145.617 1.00 56.60 210 THR D O 1
ATOM 15619 N N . THR D 1 211 ? 50.859 66.449 144.530 1.00 48.80 211 THR D N 1
ATOM 15620 C CA . THR D 1 211 ? 51.447 65.613 145.569 1.00 52.75 211 THR D CA 1
ATOM 15621 C C . THR D 1 211 ? 52.799 65.067 145.126 1.00 61.95 211 THR D C 1
ATOM 15622 O O . THR D 1 211 ? 53.322 64.141 145.752 1.00 53.60 211 THR D O 1
ATOM 15626 N N . GLU D 1 212 ? 53.355 65.613 144.043 1.00 58.11 212 GLU D N 1
ATOM 15627 C CA . GLU D 1 212 ? 54.588 65.131 143.432 1.00 50.74 212 GLU D CA 1
ATOM 15628 C C . GLU D 1 212 ? 55.762 65.084 144.410 1.00 53.39 212 GLU D C 1
ATOM 15629 O O . GLU D 1 212 ? 55.737 65.664 145.500 1.00 56.43 212 GLU D O 1
ATOM 15635 N N . SER D 1 213 ? 56.807 64.373 143.976 1.00 54.48 213 SER D N 1
ATOM 15636 C CA . SER D 1 213 ? 57.973 64.054 144.802 1.00 55.30 213 SER D CA 1
ATOM 15637 C C . SER D 1 213 ? 58.608 65.248 145.508 1.00 60.79 213 SER D C 1
ATOM 15638 O O . SER D 1 213 ? 58.867 65.142 146.717 1.00 56.62 213 SER D O 1
ATOM 15641 N N . PRO D 1 214 ? 58.906 66.377 144.844 1.00 58.02 214 PRO D N 1
ATOM 15642 C CA . PRO D 1 214 ? 59.528 67.496 145.579 1.00 53.82 214 PRO D CA 1
ATOM 15643 C C . PRO D 1 214 ? 58.710 67.966 146.769 1.00 55.05 214 PRO D C 1
ATOM 15644 O O . PRO D 1 214 ? 59.276 68.295 147.822 1.00 61.74 214 PRO D O 1
ATOM 15648 N N . VAL D 1 215 ? 57.383 67.994 146.627 1.00 46.31 215 VAL D N 1
ATOM 15649 C CA . VAL D 1 215 ? 56.520 68.461 147.708 1.00 52.38 215 VAL D CA 1
ATOM 15650 C C . VAL D 1 215 ? 56.673 67.560 148.926 1.00 57.76 215 VAL D C 1
ATOM 15651 O O . VAL D 1 215 ? 56.890 68.030 150.051 1.00 56.10 215 VAL D O 1
ATOM 15655 N N . ILE D 1 216 ? 56.579 66.245 148.712 1.00 47.48 216 ILE D N 1
ATOM 15656 C CA . ILE D 1 216 ? 56.678 65.298 149.817 1.00 48.77 216 ILE D CA 1
ATOM 15657 C C . ILE D 1 216 ? 58.070 65.339 150.432 1.00 54.45 216 ILE D C 1
ATOM 15658 O O . ILE D 1 216 ? 58.222 65.286 151.657 1.00 48.04 216 ILE D O 1
ATOM 15663 N N . ARG D 1 217 ? 59.105 65.453 149.595 1.00 52.41 217 ARG D N 1
ATOM 15664 C CA . ARG D 1 217 ? 60.472 65.527 150.103 1.00 44.95 217 ARG D CA 1
ATOM 15665 C C . ARG D 1 217 ? 60.651 66.728 151.023 1.00 47.66 217 ARG D C 1
ATOM 15666 O O . ARG D 1 217 ? 61.214 66.609 152.117 1.00 64.31 217 ARG D O 1
ATOM 15674 N N . ALA D 1 218 ? 60.179 67.900 150.592 1.00 46.34 218 ALA D N 1
ATOM 15675 C CA . ALA D 1 218 ? 60.286 69.089 151.431 1.00 59.54 218 ALA D CA 1
ATOM 15676 C C . ALA D 1 218 ? 59.464 68.955 152.708 1.00 56.56 218 ALA D C 1
ATOM 15677 O O . ALA D 1 218 ? 59.878 69.433 153.772 1.00 61.89 218 ALA D O 1
ATOM 15679 N N . ILE D 1 219 ? 58.288 68.328 152.622 1.00 57.04 219 ILE D N 1
ATOM 15680 C CA . ILE D 1 219 ? 57.474 68.115 153.818 1.00 51.14 219 ILE D CA 1
ATOM 15681 C C . ILE D 1 219 ? 58.210 67.238 154.825 1.00 53.55 219 ILE D C 1
ATOM 15682 O O . ILE D 1 219 ? 58.193 67.507 156.033 1.00 53.82 219 ILE D O 1
ATOM 15687 N N . LEU D 1 220 ? 58.881 66.189 154.345 1.00 53.78 220 LEU D N 1
ATOM 15688 C CA . LEU D 1 220 ? 59.528 65.235 155.243 1.00 48.47 220 LEU D CA 1
ATOM 15689 C C . LEU D 1 220 ? 60.719 65.824 155.986 1.00 51.72 220 LEU D C 1
ATOM 15690 O O . LEU D 1 220 ? 61.156 65.241 156.982 1.00 59.62 220 LEU D O 1
ATOM 15695 N N . LYS D 1 221 ? 61.264 66.947 155.523 1.00 61.55 221 LYS D N 1
ATOM 15696 C CA . LYS D 1 221 ? 62.396 67.564 156.202 1.00 54.38 221 LYS D CA 1
ATOM 15697 C C . LYS D 1 221 ? 62.004 68.310 157.473 1.00 49.22 221 LYS D C 1
ATOM 15698 O O . LYS D 1 221 ? 62.889 68.632 158.275 1.00 59.33 221 LYS D O 1
ATOM 15704 N N . ASN D 1 222 ? 60.717 68.585 157.674 1.00 54.66 222 ASN D N 1
ATOM 15705 C CA . ASN D 1 222 ? 60.200 69.272 158.856 1.00 43.43 222 ASN D CA 1
ATOM 15706 C C . ASN D 1 222 ? 59.384 68.276 159.671 1.00 55.75 222 ASN D C 1
ATOM 15707 O O . ASN D 1 222 ? 58.342 67.803 159.205 1.00 69.12 222 ASN D O 1
ATOM 15712 N N . ASN D 1 223 ? 59.853 67.953 160.880 1.00 56.63 223 ASN D N 1
ATOM 15713 C CA . ASN D 1 223 ? 59.199 66.913 161.672 1.00 45.73 223 ASN D CA 1
ATOM 15714 C C . ASN D 1 223 ? 57.747 67.266 161.979 1.00 54.42 223 ASN D C 1
ATOM 15715 O O . ASN D 1 223 ? 56.864 66.403 161.907 1.00 63.69 223 ASN D O 1
ATOM 15720 N N . VAL D 1 224 ? 57.480 68.526 162.327 1.00 51.88 224 VAL D N 1
ATOM 15721 C CA . VAL D 1 224 ? 56.135 68.927 162.736 1.00 58.57 224 VAL D CA 1
ATOM 15722 C C . VAL D 1 224 ? 55.169 68.836 161.561 1.00 66.10 224 VAL D C 1
ATOM 15723 O O . VAL D 1 224 ? 54.094 68.230 161.662 1.00 63.02 224 VAL D O 1
ATOM 15727 N N . ILE D 1 225 ? 55.538 69.447 160.432 1.00 58.20 225 ILE D N 1
ATOM 15728 C CA . ILE D 1 225 ? 54.682 69.417 159.251 1.00 56.80 225 ILE D CA 1
ATOM 15729 C C . ILE D 1 225 ? 54.514 67.988 158.753 1.00 59.27 225 ILE D C 1
ATOM 15730 O O . ILE D 1 225 ? 53.415 67.581 158.362 1.00 61.60 225 ILE D O 1
ATOM 15735 N N . ARG D 1 226 ? 55.600 67.211 158.739 1.00 53.18 226 ARG D N 1
ATOM 15736 C CA . ARG D 1 226 ? 55.508 65.793 158.403 1.00 47.19 226 ARG D CA 1
ATOM 15737 C C . ARG D 1 226 ? 54.469 65.076 159.256 1.00 51.27 226 ARG D C 1
ATOM 15738 O O . ARG D 1 226 ? 53.560 64.423 158.732 1.00 54.84 226 ARG D O 1
ATOM 15746 N N . ASP D 1 227 ? 54.617 65.156 160.582 1.00 52.85 227 ASP D N 1
ATOM 15747 C CA . ASP D 1 227 ? 53.725 64.422 161.474 1.00 50.12 227 ASP D CA 1
ATOM 15748 C C . ASP D 1 227 ? 52.282 64.867 161.290 1.00 51.50 227 ASP D C 1
ATOM 15749 O O . ASP D 1 227 ? 51.362 64.040 161.305 1.00 59.97 227 ASP D O 1
ATOM 15754 N N . ALA D 1 228 ? 52.061 66.174 161.127 1.00 50.50 228 ALA D N 1
ATOM 15755 C CA . ALA D 1 228 ? 50.706 66.664 160.906 1.00 52.85 228 ALA D CA 1
ATOM 15756 C C . ALA D 1 228 ? 50.131 66.131 159.598 1.00 55.18 228 ALA D C 1
ATOM 15757 O O . ALA D 1 228 ? 48.962 65.733 159.544 1.00 59.60 228 ALA D O 1
ATOM 15759 N N . ILE D 1 229 ? 50.937 66.119 158.532 1.00 62.06 229 ILE D N 1
ATOM 15760 C CA . ILE D 1 229 ? 50.463 65.660 157.229 1.00 56.77 229 ILE D CA 1
ATOM 15761 C C . ILE D 1 229 ? 50.127 64.173 157.271 1.00 53.40 229 ILE D C 1
ATOM 15762 O O . ILE D 1 229 ? 49.059 63.747 156.814 1.00 55.50 229 ILE D O 1
ATOM 15767 N N . ILE D 1 230 ? 51.037 63.363 157.816 1.00 47.33 230 ILE D N 1
ATOM 15768 C CA . ILE D 1 230 ? 50.855 61.914 157.810 1.00 43.55 230 ILE D CA 1
ATOM 15769 C C . ILE D 1 230 ? 49.650 61.518 158.656 1.00 56.83 230 ILE D C 1
ATOM 15770 O O . ILE D 1 230 ? 48.974 60.524 158.364 1.00 61.81 230 ILE D O 1
ATOM 15775 N N . ASN D 1 231 ? 49.347 62.290 159.699 1.00 52.51 231 ASN D N 1
ATOM 15776 C CA . ASN D 1 231 ? 48.225 62.011 160.581 1.00 53.35 231 ASN D CA 1
ATOM 15777 C C . ASN D 1 231 ? 46.971 62.781 160.186 1.00 62.81 231 ASN D C 1
ATOM 15778 O O . ASN D 1 231 ? 46.014 62.830 160.965 1.00 65.34 231 ASN D O 1
ATOM 15783 N N . SER D 1 232 ? 46.953 63.377 158.997 1.00 57.07 232 SER D N 1
ATOM 15784 C CA . SER D 1 232 ? 45.820 64.161 158.525 1.00 61.98 232 SER D CA 1
ATOM 15785 C C . SER D 1 232 ? 44.969 63.308 157.594 1.00 67.69 232 SER D C 1
ATOM 15786 O O . SER D 1 232 ? 45.477 62.761 156.608 1.00 65.44 232 SER D O 1
ATOM 15789 N N . ASP D 1 233 ? 43.678 63.192 157.915 1.00 57.13 233 ASP D N 1
ATOM 15790 C CA . ASP D 1 233 ? 42.767 62.449 157.052 1.00 54.35 233 ASP D CA 1
ATOM 15791 C C . ASP D 1 233 ? 42.691 63.085 155.671 1.00 60.85 233 ASP D C 1
ATOM 15792 O O . ASP D 1 233 ? 42.660 62.381 154.656 1.00 59.10 233 ASP D O 1
ATOM 15797 N N . GLU D 1 234 ? 42.649 64.418 155.612 1.00 59.42 234 GLU D N 1
ATOM 15798 C CA . GLU D 1 234 ? 42.554 65.095 154.322 1.00 59.90 234 GLU D CA 1
ATOM 15799 C C . GLU D 1 234 ? 43.806 64.847 153.488 1.00 62.10 234 GLU D C 1
ATOM 15800 O O . GLU D 1 234 ? 43.743 64.271 152.394 1.00 63.87 234 GLU D O 1
ATOM 15806 N N . ALA D 1 235 ? 44.967 65.228 154.029 1.00 64.98 235 ALA D N 1
ATOM 15807 C CA . ALA D 1 235 ? 46.213 65.187 153.269 1.00 48.75 235 ALA D CA 1
ATOM 15808 C C . ALA D 1 235 ? 46.511 63.783 152.760 1.00 47.80 235 ALA D C 1
ATOM 15809 O O . ALA D 1 235 ? 46.816 63.590 151.577 1.00 46.41 235 ALA D O 1
ATOM 15819 N N . THR D 1 237 ? 44.485 61.382 152.215 1.00 54.81 237 THR D N 1
ATOM 15820 C CA . THR D 1 237 ? 43.533 61.087 151.147 1.00 47.48 237 THR D CA 1
ATOM 15821 C C . THR D 1 237 ? 44.072 61.561 149.808 1.00 50.54 237 THR D C 1
ATOM 15822 O O . THR D 1 237 ? 43.997 60.847 148.800 1.00 60.00 237 THR D O 1
ATOM 15826 N N . GLN D 1 238 ? 44.626 62.772 149.785 1.00 47.07 238 GLN D N 1
ATOM 15827 C CA . GLN D 1 238 ? 45.273 63.258 148.577 1.00 45.72 238 GLN D CA 1
ATOM 15828 C C . GLN D 1 238 ? 46.500 62.407 148.259 1.00 40.74 238 GLN D C 1
ATOM 15829 O O . GLN D 1 238 ? 46.578 61.780 147.193 1.00 46.24 238 GLN D O 1
ATOM 15835 N N . ILE D 1 239 ? 47.411 62.272 149.231 1.00 47.08 239 ILE D N 1
ATOM 15836 C CA . ILE D 1 239 ? 48.710 61.654 148.966 1.00 44.38 239 ILE D CA 1
ATOM 15837 C C . ILE D 1 239 ? 48.541 60.204 148.535 1.00 41.44 239 ILE D C 1
ATOM 15838 O O . ILE D 1 239 ? 49.234 59.726 147.628 1.00 53.65 239 ILE D O 1
ATOM 15843 N N . SER D 1 240 ? 47.608 59.486 149.165 1.00 43.62 240 SER D N 1
ATOM 15844 C CA . SER D 1 240 ? 47.403 58.078 148.840 1.00 47.80 240 SER D CA 1
ATOM 15845 C C . SER D 1 240 ? 47.040 57.866 147.375 1.00 47.11 240 SER D C 1
ATOM 15846 O O . SER D 1 240 ? 47.314 56.793 146.824 1.00 43.94 240 SER D O 1
ATOM 15849 N N . SER D 1 241 ? 46.428 58.860 146.722 1.00 54.67 241 SER D N 1
ATOM 15850 C CA . SER D 1 241 ? 46.030 58.648 145.334 1.00 34.22 241 SER D CA 1
ATOM 15851 C C . SER D 1 241 ? 47.231 58.562 144.399 1.00 45.89 241 SER D C 1
ATOM 15852 O O . SER D 1 241 ? 47.111 57.999 143.306 1.00 50.53 241 SER D O 1
ATOM 15855 N N . ASN D 1 242 ? 48.385 59.084 144.814 1.00 52.11 242 ASN D N 1
ATOM 15856 C CA . ASN D 1 242 ? 49.610 59.077 144.021 1.00 37.28 242 ASN D CA 1
ATOM 15857 C C . ASN D 1 242 ? 50.567 58.060 144.634 1.00 42.29 242 ASN D C 1
ATOM 15858 O O . ASN D 1 242 ? 51.127 58.297 145.710 1.00 53.60 242 ASN D O 1
ATOM 15863 N N . GLU D 1 243 ? 50.749 56.925 143.951 1.00 40.07 243 GLU D N 1
ATOM 15864 C CA . GLU D 1 243 ? 51.629 55.884 144.473 1.00 40.52 243 GLU D CA 1
ATOM 15865 C C . GLU D 1 243 ? 53.074 56.357 144.567 1.00 46.89 243 GLU D C 1
ATOM 15866 O O . GLU D 1 243 ? 53.824 55.888 145.431 1.00 51.00 243 GLU D O 1
ATOM 15872 N N . ASN D 1 244 ? 53.485 57.282 143.696 1.00 49.76 244 ASN D N 1
ATOM 15873 C CA . ASN D 1 244 ? 54.867 57.750 143.728 1.00 46.17 244 ASN D CA 1
ATOM 15874 C C . ASN D 1 244 ? 55.126 58.662 144.920 1.00 48.35 244 ASN D C 1
ATOM 15875 O O . ASN D 1 244 ? 56.258 58.723 145.414 1.00 52.59 244 ASN D O 1
ATOM 15880 N N . SER D 1 245 ? 54.102 59.376 145.393 1.00 52.67 245 SER D N 1
ATOM 15881 C CA . SER D 1 245 ? 54.244 60.128 146.636 1.00 46.31 245 SER D CA 1
ATOM 15882 C C . SER D 1 245 ? 54.419 59.185 147.819 1.00 47.01 245 SER D C 1
ATOM 15883 O O . SER D 1 245 ? 55.311 59.377 148.653 1.00 52.77 245 SER D O 1
ATOM 15886 N N . VAL D 1 246 ? 53.589 58.140 147.886 1.00 44.56 246 VAL D N 1
ATOM 15887 C CA . VAL D 1 246 ? 53.712 57.148 148.950 1.00 47.22 246 VAL D CA 1
ATOM 15888 C C . VAL D 1 246 ? 55.104 56.532 148.931 1.00 44.29 246 VAL D C 1
ATOM 15889 O O . VAL D 1 246 ? 55.718 56.309 149.983 1.00 43.08 246 VAL D O 1
ATOM 15901 N N . GLU D 1 248 ? 57.832 57.942 148.224 1.00 48.33 248 GLU D N 1
ATOM 15902 C CA . GLU D 1 248 ? 58.781 58.836 148.877 1.00 50.20 248 GLU D CA 1
ATOM 15903 C C . GLU D 1 248 ? 58.693 58.744 150.394 1.00 51.72 248 GLU D C 1
ATOM 15904 O O . GLU D 1 248 ? 59.691 58.982 151.084 1.00 62.28 248 GLU D O 1
ATOM 15910 N N . ILE D 1 249 ? 57.520 58.406 150.932 1.00 44.79 249 ILE D N 1
ATOM 15911 C CA . ILE D 1 249 ? 57.397 58.268 152.378 1.00 37.60 249 ILE D CA 1
ATOM 15912 C C . ILE D 1 249 ? 58.141 57.029 152.858 1.00 46.31 249 ILE D C 1
ATOM 15913 O O . ILE D 1 249 ? 58.865 57.071 153.861 1.00 46.40 249 ILE D O 1
ATOM 15918 N N . PHE D 1 250 ? 57.989 55.910 152.146 1.00 46.40 250 PHE D N 1
ATOM 15919 C CA . PHE D 1 250 ? 58.698 54.690 152.508 1.00 42.70 250 PHE D CA 1
ATOM 15920 C C . PHE D 1 250 ? 60.184 54.759 152.188 1.00 51.19 250 PHE D C 1
ATOM 15921 O O . PHE D 1 250 ? 60.925 53.850 152.576 1.00 56.80 250 PHE D O 1
ATOM 15929 N N . ASN D 1 251 ? 60.631 55.797 151.484 1.00 48.64 251 ASN D N 1
ATOM 15930 C CA . ASN D 1 251 ? 62.050 56.035 151.258 1.00 47.40 251 ASN D CA 1
ATOM 15931 C C . ASN D 1 251 ? 62.705 56.791 152.407 1.00 51.59 251 ASN D C 1
ATOM 15932 O O . ASN D 1 251 ? 63.913 57.043 152.357 1.00 59.20 251 ASN D O 1
ATOM 15937 N N . ASP D 1 252 ? 61.940 57.148 153.438 1.00 48.28 252 ASP D N 1
ATOM 15938 C CA . ASP D 1 252 ? 62.431 57.917 154.576 1.00 36.93 252 ASP D CA 1
ATOM 15939 C C . ASP D 1 252 ? 62.036 57.185 155.850 1.00 48.26 252 ASP D C 1
ATOM 15940 O O . ASP D 1 252 ? 60.848 56.945 156.085 1.00 54.26 252 ASP D O 1
ATOM 15945 N N . LEU D 1 253 ? 63.034 56.830 156.664 1.00 50.55 253 LEU D N 1
ATOM 15946 C CA . LEU D 1 253 ? 62.800 55.949 157.807 1.00 46.50 253 LEU D CA 1
ATOM 15947 C C . LEU D 1 253 ? 61.833 56.568 158.814 1.00 49.90 253 LEU D C 1
ATOM 15948 O O . LEU D 1 253 ? 60.871 55.921 159.244 1.00 60.60 253 LEU D O 1
ATOM 15953 N N . GLU D 1 254 ? 62.079 57.818 159.212 1.00 46.21 254 GLU D N 1
ATOM 15954 C CA . GLU D 1 254 ? 61.261 58.431 160.255 1.00 57.06 254 GLU D CA 1
ATOM 15955 C C . GLU D 1 254 ? 59.830 58.651 159.779 1.00 61.15 254 GLU D C 1
ATOM 15956 O O . GLU D 1 254 ? 58.875 58.486 160.551 1.00 68.31 254 GLU D O 1
ATOM 15962 N N . ALA D 1 255 ? 59.662 59.011 158.505 1.00 52.48 255 ALA D N 1
ATOM 15963 C CA . ALA D 1 255 ? 58.321 59.151 157.951 1.00 51.06 255 ALA D CA 1
ATOM 15964 C C . ALA D 1 255 ? 57.579 57.822 157.968 1.00 50.34 255 ALA D C 1
ATOM 15965 O O . ALA D 1 255 ? 56.387 57.773 158.289 1.00 51.52 255 ALA D O 1
ATOM 15967 N N . THR D 1 256 ? 58.264 56.735 157.602 1.00 45.98 256 THR D N 1
ATOM 15968 C CA . THR D 1 256 ? 57.664 55.407 157.695 1.00 41.78 256 THR D CA 1
ATOM 15969 C C . THR D 1 256 ? 57.268 55.078 159.129 1.00 45.86 256 THR D C 1
ATOM 15970 O O . THR D 1 256 ? 56.199 54.500 159.373 1.00 45.86 256 THR D O 1
ATOM 15974 N N . LYS D 1 257 ? 58.131 55.421 160.091 1.00 49.12 257 LYS D N 1
ATOM 15975 C CA . LYS D 1 257 ? 57.833 55.145 161.492 1.00 42.62 257 LYS D CA 1
ATOM 15976 C C . LYS D 1 257 ? 56.590 55.897 161.946 1.00 46.23 257 LYS D C 1
ATOM 15977 O O . LYS D 1 257 ? 55.788 55.375 162.729 1.00 53.08 257 LYS D O 1
ATOM 15983 N N . VAL D 1 258 ? 56.416 57.130 161.466 1.00 42.13 258 VAL D N 1
ATOM 15984 C CA . VAL D 1 258 ? 55.203 57.877 161.789 1.00 44.39 258 VAL D CA 1
ATOM 15985 C C . VAL D 1 258 ? 53.991 57.250 161.106 1.00 53.98 258 VAL D C 1
ATOM 15986 O O . VAL D 1 258 ? 52.922 57.109 161.713 1.00 51.91 258 VAL D O 1
ATOM 15990 N N . LEU D 1 259 ? 54.139 56.865 159.836 1.00 62.47 259 LEU D N 1
ATOM 15991 C CA . LEU D 1 259 ? 53.017 56.343 159.060 1.00 52.51 259 LEU D CA 1
ATOM 15992 C C . LEU D 1 259 ? 52.464 55.056 159.662 1.00 43.45 259 LEU D C 1
ATOM 15993 O O . LEU D 1 259 ? 51.248 54.906 159.824 1.00 47.39 259 LEU D O 1
ATOM 15998 N N . VAL D 1 260 ? 53.343 54.114 160.001 1.00 40.79 260 VAL D N 1
ATOM 15999 C CA . VAL D 1 260 ? 52.904 52.779 160.402 1.00 46.91 260 VAL D CA 1
ATOM 16000 C C . VAL D 1 260 ? 52.302 52.778 161.805 1.00 51.89 260 VAL D C 1
ATOM 16001 O O . VAL D 1 260 ? 51.945 51.719 162.333 1.00 54.59 260 VAL D O 1
ATOM 16005 N N . GLN D 1 261 ? 52.181 53.954 162.419 1.00 50.35 261 GLN D N 1
ATOM 16006 C CA . GLN D 1 261 ? 51.525 54.087 163.713 1.00 50.11 261 GLN D CA 1
ATOM 16007 C C . GLN D 1 261 ? 50.148 54.734 163.613 1.00 59.49 261 GLN D C 1
ATOM 16008 O O . GLN D 1 261 ? 49.539 55.036 164.645 1.00 65.09 261 GLN D O 1
ATOM 16014 N N . ASN D 1 262 ? 49.643 54.954 162.400 1.00 42.95 262 ASN D N 1
ATOM 16015 C CA . ASN D 1 262 ? 48.342 55.579 162.179 1.00 39.76 262 ASN D CA 1
ATOM 16016 C C . ASN D 1 262 ? 47.474 54.619 161.374 1.00 45.75 262 ASN D C 1
ATOM 16017 O O . ASN D 1 262 ? 47.713 54.413 160.180 1.00 57.31 262 ASN D O 1
ATOM 16022 N N . GLN D 1 263 ? 46.475 54.030 162.037 1.00 41.94 263 GLN D N 1
ATOM 16023 C CA . GLN D 1 263 ? 45.558 53.099 161.381 1.00 40.81 263 GLN D CA 1
ATOM 16024 C C . GLN D 1 263 ? 44.893 53.733 160.161 1.00 45.58 263 GLN D C 1
ATOM 16025 O O . GLN D 1 263 ? 44.838 53.132 159.077 1.00 50.54 263 GLN D O 1
ATOM 16031 N N . ASN D 1 264 ? 44.379 54.954 160.331 1.00 39.85 264 ASN D N 1
ATOM 16032 C CA . ASN D 1 264 ? 43.640 55.616 159.261 1.00 38.47 264 ASN D CA 1
ATOM 16033 C C . ASN D 1 264 ? 44.512 55.830 158.031 1.00 47.31 264 ASN D C 1
ATOM 16034 O O . ASN D 1 264 ? 44.068 55.599 156.901 1.00 50.44 264 ASN D O 1
ATOM 16039 N N . SER D 1 265 ? 45.758 56.265 158.229 1.00 47.91 265 SER D N 1
ATOM 16040 C CA . SER D 1 265 ? 46.642 56.516 157.094 1.00 44.73 265 SER D CA 1
ATOM 16041 C C . SER D 1 265 ? 47.022 55.217 156.389 1.00 43.23 265 SER D C 1
ATOM 16042 O O . SER D 1 265 ? 47.176 55.192 155.161 1.00 49.93 265 SER D O 1
ATOM 16045 N N . ILE D 1 266 ? 47.193 54.134 157.151 1.00 35.70 266 ILE D N 1
ATOM 16046 C CA . ILE D 1 266 ? 47.429 52.824 156.547 1.00 40.06 266 ILE D CA 1
ATOM 16047 C C . ILE D 1 266 ? 46.264 52.441 155.642 1.00 46.38 266 ILE D C 1
ATOM 16048 O O . ILE D 1 266 ? 46.456 52.020 154.494 1.00 43.76 266 ILE D O 1
ATOM 16053 N N . ASN D 1 267 ? 45.036 52.570 156.151 1.00 39.41 267 ASN D N 1
ATOM 16054 C CA . ASN D 1 267 ? 43.872 52.280 155.315 1.00 40.73 267 ASN D CA 1
ATOM 16055 C C . ASN D 1 267 ? 43.854 53.164 154.070 1.00 43.33 267 ASN D C 1
ATOM 16056 O O . ASN D 1 267 ? 43.573 52.690 152.958 1.00 47.45 267 ASN D O 1
ATOM 16061 N N . LYS D 1 268 ? 44.170 54.450 154.240 1.00 44.01 268 LYS D N 1
ATOM 16062 C CA . LYS D 1 268 ? 44.196 55.377 153.112 1.00 38.87 268 LYS D CA 1
ATOM 16063 C C . LYS D 1 268 ? 45.155 54.902 152.028 1.00 45.96 268 LYS D C 1
ATOM 16064 O O . LYS D 1 268 ? 44.794 54.848 150.846 1.00 42.90 268 LYS D O 1
ATOM 16070 N N . ILE D 1 269 ? 46.388 54.555 152.409 1.00 46.55 269 ILE D N 1
ATOM 16071 C CA . ILE D 1 269 ? 47.341 54.113 151.393 1.00 49.33 269 ILE D CA 1
ATOM 16072 C C . ILE D 1 269 ? 46.910 52.776 150.807 1.00 38.76 269 ILE D C 1
ATOM 16073 O O . ILE D 1 269 ? 47.250 52.457 149.661 1.00 46.55 269 ILE D O 1
ATOM 16078 N N . LEU D 1 270 ? 46.157 51.975 151.564 1.00 40.17 270 LEU D N 1
ATOM 16079 C CA . LEU D 1 270 ? 45.641 50.731 151.009 1.00 42.18 270 LEU D CA 1
ATOM 16080 C C . LEU D 1 270 ? 44.450 50.938 150.084 1.00 46.15 270 LEU D C 1
ATOM 16081 O O . LEU D 1 270 ? 44.040 49.984 149.412 1.00 42.41 270 LEU D O 1
ATOM 16086 N N . THR D 1 271 ? 43.883 52.146 150.026 1.00 50.73 271 THR D N 1
ATOM 16087 C CA . THR D 1 271 ? 42.861 52.402 149.012 1.00 34.62 271 THR D CA 1
ATOM 16088 C C . THR D 1 271 ? 43.424 52.460 147.593 1.00 39.07 271 THR D C 1
ATOM 16089 O O . THR D 1 271 ? 42.638 52.476 146.640 1.00 52.90 271 THR D O 1
ATOM 16093 N N . ASN D 1 272 ? 44.746 52.490 147.425 1.00 56.54 272 ASN D N 1
ATOM 16094 C CA . ASN D 1 272 ? 45.375 52.524 146.109 1.00 39.58 272 ASN D CA 1
ATOM 16095 C C . ASN D 1 272 ? 45.809 51.110 145.743 1.00 42.01 272 ASN D C 1
ATOM 16096 O O . ASN D 1 272 ? 46.638 50.513 146.439 1.00 40.60 272 ASN D O 1
ATOM 16101 N N . ASN D 1 273 ? 45.262 50.583 144.643 1.00 39.30 273 ASN D N 1
ATOM 16102 C CA . ASN D 1 273 ? 45.544 49.196 144.285 1.00 44.96 273 ASN D CA 1
ATOM 16103 C C . ASN D 1 273 ? 46.991 49.004 143.847 1.00 43.66 273 ASN D C 1
ATOM 16104 O O . ASN D 1 273 ? 47.545 47.917 144.028 1.00 47.38 273 ASN D O 1
ATOM 16109 N N . VAL D 1 274 ? 47.620 50.031 143.270 1.00 44.22 274 VAL D N 1
ATOM 16110 C CA . VAL D 1 274 ? 49.030 49.907 142.908 1.00 35.42 274 VAL D CA 1
ATOM 16111 C C . VAL D 1 274 ? 49.886 49.769 144.161 1.00 37.40 274 VAL D C 1
ATOM 16112 O O . VAL D 1 274 ? 50.820 48.958 144.206 1.00 30.86 274 VAL D O 1
ATOM 16116 N N . THR D 1 275 ? 49.586 50.562 145.194 1.00 37.24 275 THR D N 1
ATOM 16117 C CA . THR D 1 275 ? 50.293 50.436 146.464 1.00 33.40 275 THR D CA 1
ATOM 16118 C C . THR D 1 275 ? 50.123 49.040 147.054 1.00 30.59 275 THR D C 1
ATOM 16119 O O . THR D 1 275 ? 51.091 48.438 147.534 1.00 41.86 275 THR D O 1
ATOM 16123 N N . VAL D 1 276 ? 48.896 48.512 147.027 1.00 36.32 276 VAL D N 1
ATOM 16124 C CA . VAL D 1 276 ? 48.623 47.203 147.614 1.00 34.87 276 VAL D CA 1
ATOM 16125 C C . VAL D 1 276 ? 49.312 46.094 146.825 1.00 36.44 276 VAL D C 1
ATOM 16126 O O . VAL D 1 276 ? 49.893 45.170 147.406 1.00 45.41 276 VAL D O 1
ATOM 16130 N N . GLU D 1 277 ? 49.251 46.158 145.494 1.00 37.54 277 GLU D N 1
ATOM 16131 C CA . GLU D 1 277 ? 49.702 45.050 144.658 1.00 42.04 277 GLU D CA 1
ATOM 16132 C C . GLU D 1 277 ? 51.212 45.045 144.452 1.00 50.51 277 GLU D C 1
ATOM 16133 O O . GLU D 1 277 ? 51.805 43.972 144.300 1.00 46.71 277 GLU D O 1
ATOM 16139 N N . LYS D 1 278 ? 51.848 46.215 144.429 1.00 43.58 278 LYS D N 1
ATOM 16140 C CA . LYS D 1 278 ? 53.248 46.317 144.035 1.00 36.58 278 LYS D CA 1
ATOM 16141 C C . LYS D 1 278 ? 54.146 46.836 145.146 1.00 35.59 278 LYS D C 1
ATOM 16142 O O . LYS D 1 278 ? 55.200 46.245 145.410 1.00 48.65 278 LYS D O 1
ATOM 16148 N N . ILE D 1 279 ? 53.761 47.927 145.807 1.00 36.97 279 ILE D N 1
ATOM 16149 C CA . ILE D 1 279 ? 54.661 48.598 146.739 1.00 33.45 279 ILE D CA 1
ATOM 16150 C C . ILE D 1 279 ? 54.788 47.820 148.044 1.00 36.73 279 ILE D C 1
ATOM 16151 O O . ILE D 1 279 ? 55.899 47.512 148.493 1.00 47.19 279 ILE D O 1
ATOM 16156 N N . ILE D 1 280 ? 53.657 47.510 148.683 1.00 34.80 280 ILE D N 1
ATOM 16157 C CA . ILE D 1 280 ? 53.696 46.813 149.972 1.00 31.66 280 ILE D CA 1
ATOM 16158 C C . ILE D 1 280 ? 54.365 45.444 149.873 1.00 37.71 280 ILE D C 1
ATOM 16159 O O . ILE D 1 280 ? 55.219 45.136 150.722 1.00 46.16 280 ILE D O 1
ATOM 16164 N N . PRO D 1 281 ? 54.033 44.581 148.900 1.00 41.36 281 PRO D N 1
ATOM 16165 C CA . PRO D 1 281 ? 54.740 43.289 148.826 1.00 34.99 281 PRO D CA 1
ATOM 16166 C C . PRO D 1 281 ? 56.234 43.437 148.602 1.00 40.27 281 PRO D C 1
ATOM 16167 O O . PRO D 1 281 ? 57.017 42.650 149.149 1.00 48.78 281 PRO D O 1
ATOM 16171 N N . ASN D 1 282 ? 56.655 44.423 147.805 1.00 37.49 282 ASN D N 1
ATOM 16172 C CA . ASN D 1 282 ? 58.083 44.664 147.633 1.00 36.32 282 ASN D CA 1
ATOM 16173 C C . ASN D 1 282 ? 58.728 45.098 148.942 1.00 37.81 282 ASN D C 1
ATOM 16174 O O . ASN D 1 282 ? 59.821 44.636 149.285 1.00 35.56 282 ASN D O 1
ATOM 16179 N N . LEU D 1 283 ? 58.062 45.984 149.689 1.00 35.67 283 LEU D N 1
ATOM 16180 C CA . LEU D 1 283 ? 58.582 46.382 150.993 1.00 33.89 283 LEU D CA 1
ATOM 16181 C C . LEU D 1 283 ? 58.681 45.198 151.945 1.00 36.50 283 LEU D C 1
ATOM 16182 O O . LEU D 1 283 ? 59.570 45.167 152.803 1.00 39.02 283 LEU D O 1
ATOM 16187 N N . LEU D 1 284 ? 57.784 44.217 151.816 1.00 38.30 284 LEU D N 1
ATOM 16188 C CA . LEU D 1 284 ? 57.870 43.037 152.672 1.00 35.68 284 LEU D CA 1
ATOM 16189 C C . LEU D 1 284 ? 58.923 42.055 152.167 1.00 44.25 284 LEU D C 1
ATOM 16190 O O . LEU D 1 284 ? 59.725 41.540 152.954 1.00 51.10 284 LEU D O 1
ATOM 16195 N N . GLU D 1 285 ? 58.942 41.787 150.858 1.00 41.86 285 GLU D N 1
ATOM 16196 C CA . GLU D 1 285 ? 59.918 40.858 150.292 1.00 43.96 285 GLU D CA 1
ATOM 16197 C C . GLU D 1 285 ? 61.351 41.351 150.457 1.00 46.55 285 GLU D C 1
ATOM 16198 O O . GLU D 1 285 ? 62.282 40.538 150.454 1.00 57.22 285 GLU D O 1
ATOM 16212 N N . LYS D 1 287 ? 63.500 42.745 152.771 1.00 40.86 287 LYS D N 1
ATOM 16213 C CA . LYS D 1 287 ? 64.459 42.472 153.839 1.00 35.48 287 LYS D CA 1
ATOM 16214 C C . LYS D 1 287 ? 65.286 41.223 153.553 1.00 38.07 287 LYS D C 1
ATOM 16215 O O . LYS D 1 287 ? 66.492 41.191 153.822 1.00 50.75 287 LYS D O 1
ATOM 16221 N N . TYR D 1 288 ? 64.649 40.184 153.012 1.00 43.06 288 TYR D N 1
ATOM 16222 C CA . TYR D 1 288 ? 65.352 38.944 152.696 1.00 46.54 288 TYR D CA 1
ATOM 16223 C C . TYR D 1 288 ? 66.457 39.182 151.670 1.00 42.69 288 TYR D C 1
ATOM 16224 O O . TYR D 1 288 ? 67.633 38.856 151.906 1.00 57.51 288 TYR D O 1
ATOM 16233 N N . ASN D 1 289 ? 66.096 39.775 150.528 1.00 41.22 289 ASN D N 1
ATOM 16234 C CA . ASN D 1 289 ? 67.077 40.078 149.492 1.00 53.58 289 ASN D CA 1
ATOM 16235 C C . ASN D 1 289 ? 68.161 41.011 150.015 1.00 46.61 289 ASN D C 1
ATOM 16236 O O . ASN D 1 289 ? 69.342 40.853 149.685 1.00 46.49 289 ASN D O 1
ATOM 16241 N N . LEU D 1 290 ? 67.775 41.992 150.835 1.00 41.10 290 LEU D N 1
ATOM 16242 C CA . LEU D 1 290 ? 68.750 42.938 151.367 1.00 39.47 290 LEU D CA 1
ATOM 16243 C C . LEU D 1 290 ? 69.731 42.255 152.311 1.00 44.64 290 LEU D C 1
ATOM 16244 O O . LEU D 1 290 ? 70.927 42.555 152.285 1.00 46.92 290 LEU D O 1
ATOM 16249 N N . GLN D 1 291 ? 69.245 41.350 153.163 1.00 44.33 291 GLN D N 1
ATOM 16250 C CA . GLN D 1 291 ? 70.149 40.627 154.053 1.00 40.20 291 GLN D CA 1
ATOM 16251 C C . GLN D 1 291 ? 71.112 39.740 153.267 1.00 44.73 291 GLN D C 1
ATOM 16252 O O . GLN D 1 291 ? 72.297 39.637 153.614 1.00 50.78 291 GLN D O 1
ATOM 16258 N N . THR D 1 292 ? 70.629 39.098 152.199 1.00 39.22 292 THR D N 1
ATOM 16259 C CA . THR D 1 292 ? 71.531 38.304 151.364 1.00 42.42 292 THR D CA 1
ATOM 16260 C C . THR D 1 292 ? 72.596 39.185 150.707 1.00 50.07 292 THR D C 1
ATOM 16261 O O . THR D 1 292 ? 73.794 38.854 150.705 1.00 60.60 292 THR D O 1
ATOM 16265 N N . SER D 1 293 ? 72.169 40.314 150.133 1.00 46.61 293 SER D N 1
ATOM 16266 C CA . SER D 1 293 ? 73.112 41.254 149.535 1.00 51.04 293 SER D CA 1
ATOM 16267 C C . SER D 1 293 ? 74.117 41.757 150.565 1.00 48.75 293 SER D C 1
ATOM 16268 O O . SER D 1 293 ? 75.291 41.977 150.246 1.00 53.47 293 SER D O 1
ATOM 16271 N N . LEU D 1 294 ? 73.672 41.950 151.808 1.00 46.02 294 LEU D N 1
ATOM 16272 C CA . LEU D 1 294 ? 74.571 42.399 152.866 1.00 40.35 294 LEU D CA 1
ATOM 16273 C C . LEU D 1 294 ? 75.586 41.322 153.225 1.00 43.39 294 LEU D C 1
ATOM 16274 O O . LEU D 1 294 ? 76.743 41.636 153.537 1.00 55.35 294 LEU D O 1
ATOM 16279 N N . ASN D 1 295 ? 75.176 40.052 153.176 1.00 43.12 295 ASN D N 1
ATOM 16280 C CA . ASN D 1 295 ? 76.137 38.965 153.338 1.00 42.95 295 ASN D CA 1
ATOM 16281 C C . ASN D 1 295 ? 77.205 39.021 152.253 1.00 43.39 295 ASN D C 1
ATOM 16282 O O . ASN D 1 295 ? 78.403 38.866 152.533 1.00 52.09 295 ASN D O 1
ATOM 16287 N N . TYR D 1 296 ? 76.787 39.249 151.005 1.00 44.55 296 TYR D N 1
ATOM 16288 C CA . TYR D 1 296 ? 77.769 39.380 149.928 1.00 46.19 296 TYR D CA 1
ATOM 16289 C C . TYR D 1 296 ? 78.691 40.578 150.153 1.00 52.35 296 TYR D C 1
ATOM 16290 O O . TYR D 1 296 ? 79.898 40.503 149.887 1.00 46.98 296 TYR D O 1
ATOM 16299 N N . ILE D 1 297 ? 78.140 41.690 150.644 1.00 54.90 297 ILE D N 1
ATOM 16300 C CA . ILE D 1 297 ? 78.949 42.873 150.941 1.00 42.79 297 ILE D CA 1
ATOM 16301 C C . ILE D 1 297 ? 80.010 42.550 151.988 1.00 49.43 297 ILE D C 1
ATOM 16302 O O . ILE D 1 297 ? 81.180 42.943 151.862 1.00 59.05 297 ILE D O 1
ATOM 16307 N N . ASN D 1 298 ? 79.621 41.826 153.038 1.00 49.90 298 ASN D N 1
ATOM 16308 C CA . ASN D 1 298 ? 80.573 41.530 154.103 1.00 54.26 298 ASN D CA 1
ATOM 16309 C C . ASN D 1 298 ? 81.605 40.498 153.665 1.00 46.73 298 ASN D C 1
ATOM 16310 O O . ASN D 1 298 ? 82.722 40.482 154.194 1.00 57.59 298 ASN D O 1
ATOM 16315 N N . THR D 1 299 ? 81.259 39.635 152.706 1.00 44.85 299 THR D N 1
ATOM 16316 C CA . THR D 1 299 ? 82.283 38.796 152.082 1.00 36.69 299 THR D CA 1
ATOM 16317 C C . THR D 1 299 ? 83.266 39.642 151.275 1.00 47.14 299 THR D C 1
ATOM 16318 O O . THR D 1 299 ? 84.484 39.405 151.310 1.00 49.64 299 THR D O 1
ATOM 16322 N N . ILE D 1 300 ? 82.748 40.627 150.534 1.00 52.07 300 ILE D N 1
ATOM 16323 C CA . ILE D 1 300 ? 83.606 41.516 149.754 1.00 38.27 300 ILE D CA 1
ATOM 16324 C C . ILE D 1 300 ? 84.571 42.261 150.666 1.00 48.24 300 ILE D C 1
ATOM 16325 O O . ILE D 1 300 ? 85.712 42.546 150.286 1.00 61.28 300 ILE D O 1
ATOM 16330 N N . LYS D 1 301 ? 84.121 42.610 151.872 1.00 43.59 301 LYS D N 1
ATOM 16331 C CA . LYS D 1 301 ? 85.006 43.289 152.818 1.00 39.65 301 LYS D CA 1
ATOM 16332 C C . LYS D 1 301 ? 86.254 42.454 153.104 1.00 49.48 301 LYS D C 1
ATOM 16333 O O . LYS D 1 301 ? 87.387 42.951 153.018 1.00 55.90 301 LYS D O 1
ATOM 16339 N N . SER D 1 302 ? 86.062 41.171 153.422 1.00 48.19 302 SER D N 1
ATOM 16340 C CA . SER D 1 302 ? 87.196 40.296 153.703 1.00 52.82 302 SER D CA 1
ATOM 16341 C C . SER D 1 302 ? 88.054 40.088 152.463 1.00 61.24 302 SER D C 1
ATOM 16342 O O . SER D 1 302 ? 89.287 40.026 152.557 1.00 57.58 302 SER D O 1
ATOM 16345 N N . ASN D 1 303 ? 87.421 39.965 151.293 1.00 44.34 303 ASN D N 1
ATOM 16346 C CA . ASN D 1 303 ? 88.196 39.780 150.068 1.00 42.67 303 ASN D CA 1
ATOM 16347 C C . ASN D 1 303 ? 89.061 40.998 149.764 1.00 46.74 303 ASN D C 1
ATOM 16348 O O . ASN D 1 303 ? 90.211 40.860 149.330 1.00 46.94 303 ASN D O 1
ATOM 16353 N N . ILE D 1 304 ? 88.530 42.200 149.999 1.00 45.52 304 ILE D N 1
ATOM 16354 C CA . ILE D 1 304 ? 89.315 43.417 149.810 1.00 44.17 304 ILE D CA 1
ATOM 16355 C C . ILE D 1 304 ? 90.474 43.449 150.793 1.00 46.65 304 ILE D C 1
ATOM 16356 O O . ILE D 1 304 ? 91.615 43.759 150.427 1.00 47.56 304 ILE D O 1
ATOM 16361 N N . ALA D 1 305 ? 90.197 43.122 152.060 1.00 49.72 305 ALA D N 1
ATOM 16362 C CA . ALA D 1 305 ? 91.259 43.095 153.061 1.00 43.92 305 ALA D CA 1
ATOM 16363 C C . ALA D 1 305 ? 92.381 42.149 152.650 1.00 44.50 305 ALA D C 1
ATOM 16364 O O . ALA D 1 305 ? 93.562 42.506 152.728 1.00 45.43 305 ALA D O 1
ATOM 16366 N N . SER D 1 306 ? 92.030 40.953 152.174 1.00 43.77 306 SER D N 1
ATOM 16367 C CA . SER D 1 306 ? 93.048 39.970 151.811 1.00 44.24 306 SER D CA 1
ATOM 16368 C C . SER D 1 306 ? 93.828 40.406 150.575 1.00 55.38 306 SER D C 1
ATOM 16369 O O . SER D 1 306 ? 95.069 40.379 150.567 1.00 52.73 306 SER D O 1
ATOM 16372 N N . GLY D 1 307 ? 93.116 40.787 149.508 1.00 53.74 307 GLY D N 1
ATOM 16373 C CA . GLY D 1 307 ? 93.786 41.243 148.301 1.00 45.39 307 GLY D CA 1
ATOM 16374 C C . GLY D 1 307 ? 94.714 42.416 148.548 1.00 54.88 307 GLY D C 1
ATOM 16375 O O . GLY D 1 307 ? 95.780 42.516 147.935 1.00 49.72 307 GLY D O 1
ATOM 16376 N N . LYS D 1 308 ? 94.326 43.320 149.452 1.00 47.79 308 LYS D N 1
ATOM 16377 C CA . LYS D 1 308 ? 95.207 44.428 149.803 1.00 46.54 308 LYS D CA 1
ATOM 16378 C C . LYS D 1 308 ? 96.394 43.952 150.630 1.00 54.40 308 LYS D C 1
ATOM 16379 O O . LYS D 1 308 ? 97.522 44.415 150.427 1.00 56.38 308 LYS D O 1
ATOM 16385 N N . GLY D 1 309 ? 96.158 43.029 151.568 1.00 49.96 309 GLY D N 1
ATOM 16386 C CA . GLY D 1 309 ? 97.255 42.487 152.354 1.00 48.31 309 GLY D CA 1
ATOM 16387 C C . GLY D 1 309 ? 98.323 41.838 151.497 1.00 49.79 309 GLY D C 1
ATOM 16388 O O . GLY D 1 309 ? 99.511 41.896 151.821 1.00 56.05 309 GLY D O 1
ATOM 16389 N N . GLN D 1 310 ? 97.914 41.197 150.398 1.00 48.15 310 GLN D N 1
ATOM 16390 C CA . GLN D 1 310 ? 98.895 40.651 149.463 1.00 48.66 310 GLN D CA 1
ATOM 16391 C C . GLN D 1 310 ? 99.819 41.741 148.927 1.00 49.58 310 GLN D C 1
ATOM 16392 O O . GLN D 1 310 ? 101.026 41.520 148.770 1.00 51.52 310 GLN D O 1
ATOM 16398 N N . ILE D 1 311 ? 99.271 42.922 148.640 1.00 52.03 311 ILE D N 1
ATOM 16399 C CA . ILE D 1 311 ? 100.083 44.013 148.110 1.00 50.16 311 ILE D CA 1
ATOM 16400 C C . ILE D 1 311 ? 100.939 44.637 149.207 1.00 51.29 311 ILE D C 1
ATOM 16401 O O . ILE D 1 311 ? 102.088 45.023 148.969 1.00 53.30 311 ILE D O 1
ATOM 16414 N N . ALA D 1 313 ? 102.413 43.328 151.641 1.00 57.26 313 ALA D N 1
ATOM 16415 C CA . ALA D 1 313 ? 103.535 42.502 152.072 1.00 53.82 313 ALA D CA 1
ATOM 16416 C C . ALA D 1 313 ? 104.827 42.829 151.335 1.00 54.94 313 ALA D C 1
ATOM 16417 O O . ALA D 1 313 ? 105.907 42.487 151.827 1.00 61.78 313 ALA D O 1
ATOM 16419 N N . ILE D 1 314 ? 104.748 43.478 150.176 1.00 54.74 314 ILE D N 1
ATOM 16420 C CA . ILE D 1 314 ? 105.931 43.838 149.400 1.00 55.79 314 ILE D CA 1
ATOM 16421 C C . ILE D 1 314 ? 106.325 45.252 149.817 1.00 56.59 314 ILE D C 1
ATOM 16422 O O . ILE D 1 314 ? 105.730 46.235 149.374 1.00 64.45 314 ILE D O 1
ATOM 16427 N N . THR D 1 315 ? 107.336 45.351 150.672 1.00 57.81 315 THR D N 1
ATOM 16428 C CA . THR D 1 315 ? 107.724 46.603 151.301 1.00 58.65 315 THR D CA 1
ATOM 16429 C C . THR D 1 315 ? 109.059 47.096 150.756 1.00 60.53 315 THR D C 1
ATOM 16430 O O . THR D 1 315 ? 109.799 46.372 150.085 1.00 67.80 315 THR D O 1
ATOM 16434 N N . TYR D 1 316 ? 109.355 48.359 151.062 1.00 62.90 316 TYR D N 1
ATOM 16435 C CA . TYR D 1 316 ? 110.582 49.006 150.602 1.00 62.03 316 TYR D CA 1
ATOM 16436 C C . TYR D 1 316 ? 110.857 50.167 151.548 1.00 63.79 316 TYR D C 1
ATOM 16437 O O . TYR D 1 316 ? 110.175 51.194 151.476 1.00 66.14 316 TYR D O 1
ATOM 16446 N N . ASN D 1 317 ? 111.844 49.996 152.431 1.00 72.59 317 ASN D N 1
ATOM 16447 C CA . ASN D 1 317 ? 112.125 50.951 153.505 1.00 74.03 317 ASN D CA 1
ATOM 16448 C C . ASN D 1 317 ? 110.890 51.168 154.378 1.00 70.90 317 ASN D C 1
ATOM 16449 O O . ASN D 1 317 ? 110.517 52.299 154.701 1.00 70.52 317 ASN D O 1
ATOM 16454 N N . GLU D 1 318 ? 110.248 50.062 154.751 1.00 69.46 318 GLU D N 1
ATOM 16455 C CA . GLU D 1 318 ? 109.080 50.029 155.628 1.00 74.19 318 GLU D CA 1
ATOM 16456 C C . GLU D 1 318 ? 107.885 50.777 155.053 1.00 67.40 318 GLU D C 1
ATOM 16457 O O . GLU D 1 318 ? 106.913 51.030 155.775 1.00 65.43 318 GLU D O 1
ATOM 16463 N N . GLU D 1 319 ? 107.928 51.131 153.776 1.00 64.72 319 GLU D N 1
ATOM 16464 C CA . GLU D 1 319 ? 106.802 51.719 153.070 1.00 59.66 319 GLU D CA 1
ATOM 16465 C C . GLU D 1 319 ? 106.373 50.774 151.949 1.00 58.66 319 GLU D C 1
ATOM 16466 O O . GLU D 1 319 ? 106.992 49.736 151.713 1.00 68.71 319 GLU D O 1
ATOM 16472 N N . ILE D 1 320 ? 105.290 51.134 151.261 1.00 57.56 320 ILE D N 1
ATOM 16473 C CA . ILE D 1 320 ? 104.850 50.339 150.123 1.00 56.62 320 ILE D CA 1
ATOM 16474 C C . ILE D 1 320 ? 105.868 50.454 148.997 1.00 57.37 320 ILE D C 1
ATOM 16475 O O . ILE D 1 320 ? 106.485 51.509 148.795 1.00 62.59 320 ILE D O 1
ATOM 16480 N N . PHE D 1 321 ? 106.080 49.354 148.286 1.00 60.11 321 PHE D N 1
ATOM 16481 C CA . PHE D 1 321 ? 106.919 49.365 147.098 1.00 57.66 321 PHE D CA 1
ATOM 16482 C C . PHE D 1 321 ? 106.330 50.359 146.103 1.00 57.18 321 PHE D C 1
ATOM 16483 O O . PHE D 1 321 ? 105.192 50.160 145.649 1.00 55.95 321 PHE D O 1
ATOM 16491 N N . PRO D 1 322 ? 107.042 51.441 145.763 1.00 58.12 322 PRO D N 1
ATOM 16492 C CA . PRO D 1 322 ? 106.417 52.531 144.988 1.00 57.70 322 PRO D CA 1
ATOM 16493 C C . PRO D 1 322 ? 105.672 52.074 143.745 1.00 56.63 322 PRO D C 1
ATOM 16494 O O . PRO D 1 322 ? 104.586 52.595 143.454 1.00 71.93 322 PRO D O 1
ATOM 16498 N N . ILE D 1 323 ? 106.206 51.083 143.026 1.00 57.61 323 ILE D N 1
ATOM 16499 C CA . ILE D 1 323 ? 105.569 50.581 141.814 1.00 56.28 323 ILE D CA 1
ATOM 16500 C C . ILE D 1 323 ? 104.159 50.067 142.089 1.00 54.36 323 ILE D C 1
ATOM 16501 O O . ILE D 1 323 ? 103.317 50.044 141.184 1.00 53.45 323 ILE D O 1
ATOM 16506 N N . LEU D 1 324 ? 103.856 49.719 143.339 1.00 59.63 324 LEU D N 1
ATOM 16507 C CA . LEU D 1 324 ? 102.556 49.176 143.705 1.00 56.39 324 LEU D CA 1
ATOM 16508 C C . LEU D 1 324 ? 101.681 50.181 144.442 1.00 64.06 324 LEU D C 1
ATOM 16509 O O . LEU D 1 324 ? 100.596 49.811 144.908 1.00 74.30 324 LEU D O 1
ATOM 16514 N N . LYS D 1 325 ? 102.114 51.442 144.544 1.00 58.30 325 LYS D N 1
ATOM 16515 C CA . LYS D 1 325 ? 101.377 52.421 145.343 1.00 57.25 325 LYS D CA 1
ATOM 16516 C C . LYS D 1 325 ? 99.925 52.527 144.887 1.00 68.54 325 LYS D C 1
ATOM 16517 O O . LYS D 1 325 ? 98.999 52.479 145.707 1.00 69.40 325 LYS D O 1
ATOM 16523 N N . ASN D 1 326 ? 99.707 52.611 143.571 1.00 53.59 326 ASN D N 1
ATOM 16524 C CA . ASN D 1 326 ? 98.345 52.717 143.055 1.00 50.87 326 ASN D CA 1
ATOM 16525 C C . ASN D 1 326 ? 97.515 51.509 143.460 1.00 62.05 326 ASN D C 1
ATOM 16526 O O . ASN D 1 326 ? 96.344 51.650 143.835 1.00 70.86 326 ASN D O 1
ATOM 16531 N N . ALA D 1 327 ? 98.118 50.316 143.419 1.00 56.40 327 ALA D N 1
ATOM 16532 C CA . ALA D 1 327 ? 97.399 49.108 143.804 1.00 52.10 327 ALA D CA 1
ATOM 16533 C C . ALA D 1 327 ? 96.833 49.225 145.210 1.00 58.96 327 ALA D C 1
ATOM 16534 O O . ALA D 1 327 ? 95.770 48.665 145.500 1.00 48.46 327 ALA D O 1
ATOM 16536 N N . VAL D 1 328 ? 97.519 49.950 146.096 1.00 55.12 328 VAL D N 1
ATOM 16537 C CA . VAL D 1 328 ? 96.972 50.174 147.428 1.00 49.10 328 VAL D CA 1
ATOM 16538 C C . VAL D 1 328 ? 95.785 51.126 147.357 1.00 48.44 328 VAL D C 1
ATOM 16539 O O . VAL D 1 328 ? 94.698 50.830 147.866 1.00 55.69 328 VAL D O 1
ATOM 16543 N N . LYS D 1 329 ? 95.965 52.267 146.690 1.00 48.83 329 LYS D N 1
ATOM 16544 C CA . LYS D 1 329 ? 94.899 53.261 146.628 1.00 52.26 329 LYS D CA 1
ATOM 16545 C C . LYS D 1 329 ? 93.631 52.680 146.044 1.00 47.06 329 LYS D C 1
ATOM 16546 O O . LYS D 1 329 ? 92.530 52.898 146.566 1.00 49.77 329 LYS D O 1
ATOM 16552 N N . ASN D 1 330 ? 93.769 51.969 144.926 1.00 46.72 330 ASN D N 1
ATOM 16553 C CA . ASN D 1 330 ? 92.624 51.314 144.320 1.00 45.54 330 ASN D CA 1
ATOM 16554 C C . ASN D 1 330 ? 91.898 50.461 145.348 1.00 50.85 330 ASN D C 1
ATOM 16555 O O . ASN D 1 330 ? 90.677 50.564 145.505 1.00 60.22 330 ASN D O 1
ATOM 16560 N N . TYR D 1 331 ? 92.650 49.654 146.106 1.00 55.28 331 TYR D N 1
ATOM 16561 C CA . TYR D 1 331 ? 92.016 48.796 147.101 1.00 53.51 331 TYR D CA 1
ATOM 16562 C C . TYR D 1 331 ? 91.320 49.612 148.179 1.00 50.01 331 TYR D C 1
ATOM 16563 O O . TYR D 1 331 ? 90.315 49.166 148.743 1.00 56.91 331 TYR D O 1
ATOM 16572 N N . ASP D 1 332 ? 91.833 50.807 148.478 1.00 45.58 332 ASP D N 1
ATOM 16573 C CA . ASP D 1 332 ? 91.131 51.675 149.414 1.00 45.75 332 ASP D CA 1
ATOM 16574 C C . ASP D 1 332 ? 89.869 52.245 148.780 1.00 54.87 332 ASP D C 1
ATOM 16575 O O . ASP D 1 332 ? 88.823 52.328 149.436 1.00 58.80 332 ASP D O 1
ATOM 16580 N N . GLY D 1 333 ? 89.939 52.605 147.495 1.00 52.40 333 GLY D N 1
ATOM 16581 C CA . GLY D 1 333 ? 88.757 53.110 146.816 1.00 43.92 333 GLY D CA 1
ATOM 16582 C C . GLY D 1 333 ? 87.605 52.127 146.868 1.00 48.22 333 GLY D C 1
ATOM 16583 O O . GLY D 1 333 ? 86.481 52.483 147.232 1.00 51.89 333 GLY D O 1
ATOM 16592 N N . GLU D 1 335 ? 87.174 49.925 149.040 1.00 46.35 335 GLU D N 1
ATOM 16593 C CA . GLU D 1 335 ? 86.685 49.865 150.412 1.00 50.63 335 GLU D CA 1
ATOM 16594 C C . GLU D 1 335 ? 85.779 51.046 150.727 1.00 48.77 335 GLU D C 1
ATOM 16595 O O . GLU D 1 335 ? 84.836 50.911 151.515 1.00 57.33 335 GLU D O 1
ATOM 16601 N N . THR D 1 336 ? 86.039 52.204 150.117 1.00 49.72 336 THR D N 1
ATOM 16602 C CA . THR D 1 336 ? 85.156 53.347 150.310 1.00 48.42 336 THR D CA 1
ATOM 16603 C C . THR D 1 336 ? 83.773 53.052 149.747 1.00 46.75 336 THR D C 1
ATOM 16604 O O . THR D 1 336 ? 82.779 53.016 150.484 1.00 51.78 336 THR D O 1
ATOM 16608 N N . THR D 1 337 ? 83.705 52.779 148.440 1.00 40.97 337 THR D N 1
ATOM 16609 C CA . THR D 1 337 ? 82.422 52.541 147.786 1.00 49.23 337 THR D CA 1
ATOM 16610 C C . THR D 1 337 ? 81.658 51.431 148.492 1.00 47.69 337 THR D C 1
ATOM 16611 O O . THR D 1 337 ? 80.476 51.588 148.823 1.00 57.37 337 THR D O 1
ATOM 16615 N N . ARG D 1 338 ? 82.345 50.323 148.787 1.00 44.04 338 ARG D N 1
ATOM 16616 C CA . ARG D 1 338 ? 81.708 49.212 149.487 1.00 46.77 338 ARG D CA 1
ATOM 16617 C C . ARG D 1 338 ? 81.054 49.691 150.773 1.00 43.98 338 ARG D C 1
ATOM 16618 O O . ARG D 1 338 ? 79.867 49.437 151.010 1.00 51.96 338 ARG D O 1
ATOM 16626 N N . ASN D 1 339 ? 81.805 50.440 151.589 1.00 41.12 339 ASN D N 1
ATOM 16627 C CA . ASN D 1 339 ? 81.240 50.935 152.838 1.00 40.82 339 ASN D CA 1
ATOM 16628 C C . ASN D 1 339 ? 79.973 51.726 152.567 1.00 49.41 339 ASN D C 1
ATOM 16629 O O . ASN D 1 339 ? 78.932 51.479 153.193 1.00 57.40 339 ASN D O 1
ATOM 16634 N N . ILE D 1 340 ? 80.019 52.612 151.566 1.00 46.63 340 ILE D N 1
ATOM 16635 C CA . ILE D 1 340 ? 78.831 53.366 151.179 1.00 39.16 340 ILE D CA 1
ATOM 16636 C C . ILE D 1 340 ? 77.682 52.403 150.934 1.00 44.72 340 ILE D C 1
ATOM 16637 O O . ILE D 1 340 ? 76.646 52.453 151.614 1.00 58.87 340 ILE D O 1
ATOM 16642 N N . SER D 1 341 ? 77.906 51.439 150.032 1.00 40.86 341 SER D N 1
ATOM 16643 C CA . SER D 1 341 ? 76.882 50.449 149.725 1.00 49.65 341 SER D CA 1
ATOM 16644 C C . SER D 1 341 ? 76.300 49.877 151.005 1.00 43.65 341 SER D C 1
ATOM 16645 O O . SER D 1 341 ? 75.086 49.954 151.240 1.00 53.77 341 SER D O 1
ATOM 16648 N N . GLN D 1 342 ? 77.180 49.423 151.904 1.00 44.59 342 GLN D N 1
ATOM 16649 C CA . GLN D 1 342 ? 76.718 48.749 153.109 1.00 48.69 342 GLN D CA 1
ATOM 16650 C C . GLN D 1 342 ? 75.741 49.635 153.864 1.00 48.59 342 GLN D C 1
ATOM 16651 O O . GLN D 1 342 ? 74.592 49.238 154.111 1.00 66.97 342 GLN D O 1
ATOM 16657 N N . ARG D 1 343 ? 76.148 50.879 154.144 1.00 55.60 343 ARG D N 1
ATOM 16658 C CA . ARG D 1 343 ? 75.278 51.794 154.875 1.00 55.45 343 ARG D CA 1
ATOM 16659 C C . ARG D 1 343 ? 73.905 51.859 154.226 1.00 49.43 343 ARG D C 1
ATOM 16660 O O . ARG D 1 343 ? 72.882 51.615 154.879 1.00 44.42 343 ARG D O 1
ATOM 16668 N N . ASP D 1 344 ? 73.875 52.122 152.915 1.00 40.70 344 ASP D N 1
ATOM 16669 C CA . ASP D 1 344 ? 72.601 52.262 152.222 1.00 39.18 344 ASP D CA 1
ATOM 16670 C C . ASP D 1 344 ? 71.737 51.029 152.431 1.00 48.73 344 ASP D C 1
ATOM 16671 O O . ASP D 1 344 ? 70.563 51.138 152.806 1.00 51.55 344 ASP D O 1
ATOM 16676 N N . ILE D 1 345 ? 72.315 49.840 152.237 1.00 42.95 345 ILE D N 1
ATOM 16677 C CA . ILE D 1 345 ? 71.527 48.624 152.401 1.00 38.69 345 ILE D CA 1
ATOM 16678 C C . ILE D 1 345 ? 71.031 48.525 153.835 1.00 48.32 345 ILE D C 1
ATOM 16679 O O . ILE D 1 345 ? 69.843 48.274 154.084 1.00 47.28 345 ILE D O 1
ATOM 16684 N N . GLU D 1 346 ? 71.918 48.802 154.798 1.00 43.40 346 GLU D N 1
ATOM 16685 C CA . GLU D 1 346 ? 71.527 48.750 156.200 1.00 35.36 346 GLU D CA 1
ATOM 16686 C C . GLU D 1 346 ? 70.408 49.735 156.493 1.00 43.61 346 GLU D C 1
ATOM 16687 O O . GLU D 1 346 ? 69.602 49.508 157.403 1.00 53.75 346 GLU D O 1
ATOM 16693 N N . GLU D 1 347 ? 70.340 50.833 155.736 1.00 44.48 347 GLU D N 1
ATOM 16694 C CA . GLU D 1 347 ? 69.239 51.769 155.917 1.00 47.00 347 GLU D CA 1
ATOM 16695 C C . GLU D 1 347 ? 67.925 51.144 155.472 1.00 51.24 347 GLU D C 1
ATOM 16696 O O . GLU D 1 347 ? 66.932 51.169 156.210 1.00 55.64 347 GLU D O 1
ATOM 16702 N N . LYS D 1 348 ? 67.914 50.530 154.284 1.00 44.29 348 LYS D N 1
ATOM 16703 C CA . LYS D 1 348 ? 66.662 50.014 153.743 1.00 40.81 348 LYS D CA 1
ATOM 16704 C C . LYS D 1 348 ? 66.102 48.910 154.628 1.00 41.25 348 LYS D C 1
ATOM 16705 O O . LYS D 1 348 ? 64.891 48.859 154.879 1.00 46.97 348 LYS D O 1
ATOM 16711 N N . ILE D 1 349 ? 66.979 48.044 155.145 1.00 42.13 349 ILE D N 1
ATOM 16712 C CA . ILE D 1 349 ? 66.545 47.018 156.088 1.00 49.33 349 ILE D CA 1
ATOM 16713 C C . ILE D 1 349 ? 65.817 47.659 157.259 1.00 45.09 349 ILE D C 1
ATOM 16714 O O . ILE D 1 349 ? 64.732 47.211 157.655 1.00 49.33 349 ILE D O 1
ATOM 16719 N N . LYS D 1 350 ? 66.375 48.752 157.795 1.00 39.80 350 LYS D N 1
ATOM 16720 C CA . LYS D 1 350 ? 65.726 49.449 158.899 1.00 48.89 350 LYS D CA 1
ATOM 16721 C C . LYS D 1 350 ? 64.294 49.806 158.537 1.00 50.78 350 LYS D C 1
ATOM 16722 O O . LYS D 1 350 ? 63.367 49.567 159.321 1.00 50.81 350 LYS D O 1
ATOM 16728 N N . ILE D 1 351 ? 64.091 50.310 157.315 1.00 43.13 351 ILE D N 1
ATOM 16729 C CA . ILE D 1 351 ? 62.746 50.651 156.862 1.00 35.84 351 ILE D CA 1
ATOM 16730 C C . ILE D 1 351 ? 61.845 49.427 156.941 1.00 41.95 351 ILE D C 1
ATOM 16731 O O . ILE D 1 351 ? 60.762 49.470 157.538 1.00 48.92 351 ILE D O 1
ATOM 16736 N N . SER D 1 352 ? 62.300 48.306 156.370 1.00 37.50 352 SER D N 1
ATOM 16737 C CA . SER D 1 352 ? 61.545 47.061 156.478 1.00 36.28 352 SER D CA 1
ATOM 16738 C C . SER D 1 352 ? 61.230 46.749 157.933 1.00 44.32 352 SER D C 1
ATOM 16739 O O . SER D 1 352 ? 60.085 46.435 158.283 1.00 47.06 352 SER D O 1
ATOM 16742 N N . ASP D 1 353 ? 62.233 46.875 158.806 1.00 42.20 353 ASP D N 1
ATOM 16743 C CA . ASP D 1 353 ? 62.020 46.551 160.210 1.00 33.84 353 ASP D CA 1
ATOM 16744 C C . ASP D 1 353 ? 61.007 47.490 160.845 1.00 36.31 353 ASP D C 1
ATOM 16745 O O . ASP D 1 353 ? 60.266 47.083 161.746 1.00 41.33 353 ASP D O 1
ATOM 16750 N N . ALA D 1 354 ? 60.957 48.746 160.392 1.00 38.80 354 ALA D N 1
ATOM 16751 C CA . ALA D 1 354 ? 59.950 49.665 160.910 1.00 33.64 354 ALA D CA 1
ATOM 16752 C C . ALA D 1 354 ? 58.548 49.184 160.563 1.00 42.26 354 ALA D C 1
ATOM 16753 O O . ALA D 1 354 ? 57.608 49.364 161.347 1.00 43.23 354 ALA D O 1
ATOM 16755 N N . ILE D 1 355 ? 58.392 48.568 159.391 1.00 47.24 355 ILE D N 1
ATOM 16756 C CA . ILE D 1 355 ? 57.086 48.070 158.975 1.00 38.83 355 ILE D CA 1
ATOM 16757 C C . ILE D 1 355 ? 56.748 46.772 159.699 1.00 42.02 355 ILE D C 1
ATOM 16758 O O . ILE D 1 355 ? 55.636 46.600 160.210 1.00 35.11 355 ILE D O 1
ATOM 16763 N N . LEU D 1 356 ? 57.701 45.837 159.744 1.00 34.66 356 LEU D N 1
ATOM 16764 C CA . LEU D 1 356 ? 57.449 44.535 160.356 1.00 31.18 356 LEU D CA 1
ATOM 16765 C C . LEU D 1 356 ? 57.183 44.644 161.853 1.00 37.10 356 LEU D C 1
ATOM 16766 O O . LEU D 1 356 ? 56.485 43.794 162.420 1.00 39.99 356 LEU D O 1
ATOM 16771 N N . GLU D 1 357 ? 57.727 45.665 162.511 1.00 45.31 357 GLU D N 1
ATOM 16772 C CA . GLU D 1 357 ? 57.584 45.822 163.955 1.00 46.86 357 GLU D CA 1
ATOM 16773 C C . GLU D 1 357 ? 56.330 46.589 164.357 1.00 47.91 357 GLU D C 1
ATOM 16774 O O . GLU D 1 357 ? 56.085 46.759 165.556 1.00 44.97 357 GLU D O 1
ATOM 16780 N N . SER D 1 358 ? 55.534 47.054 163.395 1.00 36.54 358 SER D N 1
ATOM 16781 C CA . SER D 1 358 ? 54.312 47.801 163.672 1.00 39.24 358 SER D CA 1
ATOM 16782 C C . SER D 1 358 ? 53.133 46.834 163.657 1.00 52.40 358 SER D C 1
ATOM 16783 O O . SER D 1 358 ? 52.762 46.315 162.599 1.00 50.30 358 SER D O 1
ATOM 16786 N N . SER D 1 359 ? 52.545 46.596 164.832 1.00 45.10 359 SER D N 1
ATOM 16787 C CA . SER D 1 359 ? 51.389 45.708 164.911 1.00 44.85 359 SER D CA 1
ATOM 16788 C C . SER D 1 359 ? 50.202 46.276 164.144 1.00 46.08 359 SER D C 1
ATOM 16789 O O . SER D 1 359 ? 49.446 45.526 163.514 1.00 51.86 359 SER D O 1
ATOM 16792 N N . ILE D 1 360 ? 50.014 47.597 164.200 1.00 51.26 360 ILE D N 1
ATOM 16793 C CA . ILE D 1 360 ? 48.944 48.239 163.439 1.00 40.17 360 ILE D CA 1
ATOM 16794 C C . ILE D 1 360 ? 49.078 47.920 161.955 1.00 41.91 360 ILE D C 1
ATOM 16795 O O . ILE D 1 360 ? 48.123 47.475 161.308 1.00 56.54 360 ILE D O 1
ATOM 16800 N N . ALA D 1 361 ? 50.270 48.142 161.396 1.00 41.51 361 ALA D N 1
ATOM 16801 C CA . ALA D 1 361 ? 50.464 47.940 159.964 1.00 42.71 361 ALA D CA 1
ATOM 16802 C C . ALA D 1 361 ? 50.406 46.464 159.597 1.00 40.54 361 ALA D C 1
ATOM 16803 O O . ALA D 1 361 ? 49.872 46.102 158.542 1.00 41.21 361 ALA D O 1
ATOM 16813 N N . ALA D 1 363 ? 48.900 43.731 161.346 1.00 35.44 363 ALA D N 1
ATOM 16814 C CA . ALA D 1 363 ? 47.547 43.204 161.499 1.00 31.28 363 ALA D CA 1
ATOM 16815 C C . ALA D 1 363 ? 46.681 43.563 160.299 1.00 45.41 363 ALA D C 1
ATOM 16816 O O . ALA D 1 363 ? 46.039 42.693 159.697 1.00 45.91 363 ALA D O 1
ATOM 16818 N N . THR D 1 364 ? 46.677 44.844 159.920 1.00 43.08 364 THR D N 1
ATOM 16819 C CA . THR D 1 364 ? 45.919 45.272 158.749 1.00 42.16 364 THR D CA 1
ATOM 16820 C C . THR D 1 364 ? 46.329 44.472 157.518 1.00 43.42 364 THR D C 1
ATOM 16821 O O . THR D 1 364 ? 45.481 43.888 156.832 1.00 46.49 364 THR D O 1
ATOM 16825 N N . PHE D 1 365 ? 47.638 44.392 157.253 1.00 41.29 365 PHE D N 1
ATOM 16826 C CA . PHE D 1 365 ? 48.105 43.628 156.100 1.00 36.29 365 PHE D CA 1
ATOM 16827 C C . PHE D 1 365 ? 47.718 42.163 156.220 1.00 37.42 365 PHE D C 1
ATOM 16828 O O . PHE D 1 365 ? 47.493 41.496 155.204 1.00 37.33 365 PHE D O 1
ATOM 16836 N N . ALA D 1 366 ? 47.626 41.649 157.450 1.00 37.57 366 ALA D N 1
ATOM 16837 C CA . ALA D 1 366 ? 47.271 40.251 157.642 1.00 35.23 366 ALA D CA 1
ATOM 16838 C C . ALA D 1 366 ? 45.820 39.972 157.278 1.00 44.90 366 ALA D C 1
ATOM 16839 O O . ALA D 1 366 ? 45.460 38.808 157.072 1.00 41.99 366 ALA D O 1
ATOM 16841 N N . ASN D 1 367 ? 44.983 41.008 157.189 1.00 41.87 367 ASN D N 1
ATOM 16842 C CA . ASN D 1 367 ? 43.582 40.839 156.824 1.00 42.46 367 ASN D CA 1
ATOM 16843 C C . ASN D 1 367 ? 43.282 41.392 155.435 1.00 37.40 367 ASN D C 1
ATOM 16844 O O . ASN D 1 367 ? 42.120 41.652 155.109 1.00 50.88 367 ASN D O 1
ATOM 16849 N N . ASN D 1 368 ? 44.312 41.575 154.615 1.00 38.51 368 ASN D N 1
ATOM 16850 C CA . ASN D 1 368 ? 44.170 41.969 153.220 1.00 28.13 368 ASN D CA 1
ATOM 16851 C C . ASN D 1 368 ? 44.495 40.757 152.359 1.00 33.69 368 ASN D C 1
ATOM 16852 O O . ASN D 1 368 ? 45.612 40.234 152.420 1.00 35.00 368 ASN D O 1
ATOM 16857 N N . SER D 1 369 ? 43.527 40.324 151.548 1.00 37.02 369 SER D N 1
ATOM 16858 C CA . SER D 1 369 ? 43.678 39.054 150.846 1.00 31.10 369 SER D CA 1
ATOM 16859 C C . SER D 1 369 ? 44.709 39.146 149.729 1.00 34.83 369 SER D C 1
ATOM 16860 O O . SER D 1 369 ? 45.396 38.159 149.441 1.00 33.71 369 SER D O 1
ATOM 16863 N N . ILE D 1 370 ? 44.840 40.314 149.098 1.00 35.05 370 ILE D N 1
ATOM 16864 C CA . ILE D 1 370 ? 45.859 40.492 148.066 1.00 34.02 370 ILE D CA 1
ATOM 16865 C C . ILE D 1 370 ? 47.251 40.330 148.665 1.00 35.96 370 ILE D C 1
ATOM 16866 O O . ILE D 1 370 ? 48.101 39.601 148.135 1.00 39.77 370 ILE D O 1
ATOM 16871 N N . ILE D 1 371 ? 47.496 40.992 149.797 1.00 28.27 371 ILE D N 1
ATOM 16872 C CA . ILE D 1 371 ? 48.812 40.929 150.424 1.00 29.52 371 ILE D CA 1
ATOM 16873 C C . ILE D 1 371 ? 49.098 39.522 150.940 1.00 34.89 371 ILE D C 1
ATOM 16874 O O . ILE D 1 371 ? 50.227 39.031 150.836 1.00 40.05 371 ILE D O 1
ATOM 16879 N N . VAL D 1 372 ? 48.090 38.849 151.499 1.00 36.74 372 VAL D N 1
ATOM 16880 C CA . VAL D 1 372 ? 48.304 37.491 151.998 1.00 30.50 372 VAL D CA 1
ATOM 16881 C C . VAL D 1 372 ? 48.574 36.528 150.844 1.00 29.30 372 VAL D C 1
ATOM 16882 O O . VAL D 1 372 ? 49.410 35.620 150.955 1.00 31.77 372 VAL D O 1
ATOM 16886 N N . ASN D 1 373 ? 47.888 36.713 149.715 1.00 30.02 373 ASN D N 1
ATOM 16887 C CA . ASN D 1 373 ? 48.182 35.892 148.545 1.00 32.53 373 ASN D CA 1
ATOM 16888 C C . ASN D 1 373 ? 49.597 36.148 148.042 1.00 46.19 373 ASN D C 1
ATOM 16889 O O . ASN D 1 373 ? 50.278 35.222 147.589 1.00 45.83 373 ASN D O 1
ATOM 16894 N N . LYS D 1 374 ? 50.057 37.401 148.111 1.00 47.86 374 LYS D N 1
ATOM 16895 C CA . LYS D 1 374 ? 51.455 37.683 147.787 1.00 38.58 374 LYS D CA 1
ATOM 16896 C C . LYS D 1 374 ? 52.401 36.969 148.746 1.00 36.94 374 LYS D C 1
ATOM 16897 O O . LYS D 1 374 ? 53.425 36.419 148.325 1.00 45.26 374 LYS D O 1
ATOM 16903 N N . VAL D 1 375 ? 52.078 36.981 150.042 1.00 34.89 375 VAL D N 1
ATOM 16904 C CA . VAL D 1 375 ? 52.878 36.256 151.029 1.00 32.37 375 VAL D CA 1
ATOM 16905 C C . VAL D 1 375 ? 52.965 34.782 150.658 1.00 37.93 375 VAL D C 1
ATOM 16906 O O . VAL D 1 375 ? 54.017 34.146 150.803 1.00 43.39 375 VAL D O 1
ATOM 16910 N N . GLY D 1 376 ? 51.862 34.220 150.165 1.00 48.15 376 GLY D N 1
ATOM 16911 C CA . GLY D 1 376 ? 51.865 32.822 149.774 1.00 42.44 376 GLY D CA 1
ATOM 16912 C C . GLY D 1 376 ? 52.617 32.552 148.485 1.00 45.40 376 GLY D C 1
ATOM 16913 O O . GLY D 1 376 ? 53.221 31.486 148.329 1.00 45.12 376 GLY D O 1
ATOM 16914 N N . ASP D 1 377 ? 52.595 33.501 147.548 1.00 38.09 377 ASP D N 1
ATOM 16915 C CA . ASP D 1 377 ? 53.125 33.268 146.208 1.00 31.88 377 ASP D CA 1
ATOM 16916 C C . ASP D 1 377 ? 54.585 33.671 146.040 1.00 44.10 377 ASP D C 1
ATOM 16917 O O . ASP D 1 377 ? 55.298 33.049 145.244 1.00 50.14 377 ASP D O 1
ATOM 16922 N N . ARG D 1 378 ? 55.053 34.688 146.760 1.00 52.74 378 ARG D N 1
ATOM 16923 C CA . ARG D 1 378 ? 56.381 35.253 146.545 1.00 42.86 378 ARG D CA 1
ATOM 16924 C C . ARG D 1 378 ? 57.374 34.669 147.543 1.00 47.61 378 ARG D C 1
ATOM 16925 O O . ARG D 1 378 ? 57.213 34.835 148.757 1.00 49.99 378 ARG D O 1
ATOM 16933 N N . VAL D 1 379 ? 58.387 33.971 147.024 1.00 59.91 379 VAL D N 1
ATOM 16934 C CA . VAL D 1 379 ? 59.530 33.585 147.843 1.00 65.12 379 VAL D CA 1
ATOM 16935 C C . VAL D 1 379 ? 60.163 34.826 148.454 1.00 57.48 379 VAL D C 1
ATOM 16936 O O . VAL D 1 379 ? 60.422 35.819 147.763 1.00 51.05 379 VAL D O 1
ATOM 16940 N N . GLY D 1 380 ? 60.413 34.777 149.765 1.00 45.98 380 GLY D N 1
ATOM 16941 C CA . GLY D 1 380 ? 61.115 35.821 150.481 1.00 41.68 380 GLY D CA 1
ATOM 16942 C C . GLY D 1 380 ? 60.239 36.613 151.433 1.00 43.44 380 GLY D C 1
ATOM 16943 O O . GLY D 1 380 ? 60.730 37.075 152.471 1.00 39.66 380 GLY D O 1
ATOM 16944 N N . ILE D 1 381 ? 58.957 36.781 151.104 1.00 46.95 381 ILE D N 1
ATOM 16945 C CA . ILE D 1 381 ? 58.074 37.567 151.961 1.00 40.44 381 ILE D CA 1
ATOM 16946 C C . ILE D 1 381 ? 57.841 36.860 153.291 1.00 41.46 381 ILE D C 1
ATOM 16947 O O . ILE D 1 381 ? 57.881 37.487 154.357 1.00 50.93 381 ILE D O 1
ATOM 16952 N N . ILE D 1 382 ? 57.591 35.548 153.254 1.00 41.17 382 ILE D N 1
ATOM 16953 C CA . ILE D 1 382 ? 57.275 34.837 154.488 1.00 39.20 382 ILE D CA 1
ATOM 16954 C C . ILE D 1 382 ? 58.498 34.737 155.395 1.00 44.95 382 ILE D C 1
ATOM 16955 O O . ILE D 1 382 ? 58.365 34.765 156.624 1.00 51.42 382 ILE D O 1
ATOM 16960 N N . GLU D 1 383 ? 59.703 34.648 154.825 1.00 45.50 383 GLU D N 1
ATOM 16961 C CA . GLU D 1 383 ? 60.912 34.696 155.645 1.00 41.35 383 GLU D CA 1
ATOM 16962 C C . GLU D 1 383 ? 61.045 36.043 156.347 1.00 40.44 383 GLU D C 1
ATOM 16963 O O . GLU D 1 383 ? 61.340 36.108 157.548 1.00 52.04 383 GLU D O 1
ATOM 16969 N N . SER D 1 384 ? 60.840 37.135 155.605 1.00 31.90 384 SER D N 1
ATOM 16970 C CA . SER D 1 384 ? 60.865 38.460 156.214 1.00 46.29 384 SER D CA 1
ATOM 16971 C C . SER D 1 384 ? 59.846 38.567 157.341 1.00 43.98 384 SER D C 1
ATOM 16972 O O . SER D 1 384 ? 60.145 39.117 158.409 1.00 46.52 384 SER D O 1
ATOM 16975 N N . ILE D 1 385 ? 58.633 38.055 157.118 1.00 43.51 385 ILE D N 1
ATOM 16976 C CA . ILE D 1 385 ? 57.604 38.090 158.155 1.00 38.59 385 ILE D CA 1
ATOM 16977 C C . ILE D 1 385 ? 58.044 37.283 159.373 1.00 45.80 385 ILE D C 1
ATOM 16978 O O . ILE D 1 385 ? 57.821 37.690 160.520 1.00 47.90 385 ILE D O 1
ATOM 16983 N N . PHE D 1 386 ? 58.688 36.135 159.145 1.00 51.51 386 PHE D N 1
ATOM 16984 C CA . PHE D 1 386 ? 59.195 35.329 160.250 1.00 46.17 386 PHE D CA 1
ATOM 16985 C C . PHE D 1 386 ? 60.346 36.002 160.985 1.00 40.27 386 PHE D C 1
ATOM 16986 O O . PHE D 1 386 ? 60.617 35.649 162.137 1.00 44.20 386 PHE D O 1
ATOM 16994 N N . SER D 1 387 ? 61.028 36.958 160.350 1.00 45.35 387 SER D N 1
ATOM 16995 C CA . SER D 1 387 ? 62.196 37.578 160.968 1.00 43.16 387 SER D CA 1
ATOM 16996 C C . SER D 1 387 ? 61.857 38.491 162.144 1.00 37.10 387 SER D C 1
ATOM 16997 O O . SER D 1 387 ? 62.780 38.947 162.827 1.00 43.42 387 SER D O 1
ATOM 17000 N N . LYS D 1 388 ? 60.579 38.770 162.403 1.00 45.11 388 LYS D N 1
ATOM 17001 C CA . LYS D 1 388 ? 60.191 39.644 163.502 1.00 33.88 388 LYS D CA 1
ATOM 17002 C C . LYS D 1 388 ? 58.997 39.061 164.244 1.00 41.07 388 LYS D C 1
ATOM 17003 O O . LYS D 1 388 ? 58.109 38.460 163.634 1.00 50.69 388 LYS D O 1
ATOM 17009 N N . THR D 1 389 ? 58.987 39.250 165.567 1.00 37.96 389 THR D N 1
ATOM 17010 C CA . THR D 1 389 ? 57.915 38.712 166.401 1.00 31.06 389 THR D CA 1
ATOM 17011 C C . THR D 1 389 ? 56.565 39.319 166.036 1.00 39.41 389 THR D C 1
ATOM 17012 O O . THR D 1 389 ? 55.569 38.601 165.886 1.00 43.93 389 THR D O 1
ATOM 17016 N N . VAL D 1 390 ? 56.510 40.648 165.917 1.00 34.29 390 VAL D N 1
ATOM 17017 C CA . VAL D 1 390 ? 55.245 41.332 165.651 1.00 46.02 390 VAL D CA 1
ATOM 17018 C C . VAL D 1 390 ? 54.636 40.848 164.339 1.00 36.84 390 VAL D C 1
ATOM 17019 O O . VAL D 1 390 ? 53.468 40.442 164.287 1.00 42.59 390 VAL D O 1
ATOM 17023 N N . SER D 1 391 ? 55.423 40.882 163.260 1.00 35.40 391 SER D N 1
ATOM 17024 C CA . SER D 1 391 ? 54.911 40.477 161.954 1.00 35.20 391 SER D CA 1
ATOM 17025 C C . SER D 1 391 ? 54.539 39.000 161.938 1.00 42.33 391 SER D C 1
ATOM 17026 O O . SER D 1 391 ? 53.555 38.608 161.300 1.00 45.96 391 SER D O 1
ATOM 17029 N N . LEU D 1 392 ? 55.321 38.165 162.625 1.00 34.31 392 LEU D N 1
ATOM 17030 C CA . LEU D 1 392 ? 55.008 36.741 162.693 1.00 33.73 392 LEU D CA 1
ATOM 17031 C C . LEU D 1 392 ? 53.664 36.508 163.371 1.00 42.16 392 LEU D C 1
ATOM 17032 O O . LEU D 1 392 ? 52.796 35.811 162.833 1.00 47.09 392 LEU D O 1
ATOM 17037 N N . ASN D 1 393 ? 53.474 37.088 164.559 1.00 40.14 393 ASN D N 1
ATOM 17038 C CA . ASN D 1 393 ? 52.227 36.880 165.290 1.00 41.73 393 ASN D CA 1
ATOM 17039 C C . ASN D 1 393 ? 51.037 37.470 164.542 1.00 43.51 393 ASN D C 1
ATOM 17040 O O . ASN D 1 393 ? 49.937 36.908 164.575 1.00 49.07 393 ASN D O 1
ATOM 17045 N N . ALA D 1 394 ? 51.235 38.606 163.869 1.00 42.19 394 ALA D N 1
ATOM 17046 C CA . ALA D 1 394 ? 50.136 39.232 163.139 1.00 35.46 394 ALA D CA 1
ATOM 17047 C C . ALA D 1 394 ? 49.573 38.307 162.066 1.00 41.41 394 ALA D C 1
ATOM 17048 O O . ALA D 1 394 ? 48.352 38.210 161.898 1.00 47.26 394 ALA D O 1
ATOM 17050 N N . PHE D 1 395 ? 50.446 37.618 161.327 1.00 38.96 395 PHE D N 1
ATOM 17051 C CA . PHE D 1 395 ? 49.980 36.773 160.233 1.00 35.64 395 PHE D CA 1
ATOM 17052 C C . PHE D 1 395 ? 49.554 35.393 160.719 1.00 40.41 395 PHE D C 1
ATOM 17053 O O . PHE D 1 395 ? 48.590 34.822 160.198 1.00 40.44 395 PHE D O 1
ATOM 17069 N N . LYS D 1 397 ? 48.286 34.574 163.604 1.00 31.78 397 LYS D N 1
ATOM 17070 C CA . LYS D 1 397 ? 47.075 34.659 164.409 1.00 33.47 397 LYS D CA 1
ATOM 17071 C C . LYS D 1 397 ? 45.910 35.292 163.661 1.00 36.72 397 LYS D C 1
ATOM 17072 O O . LYS D 1 397 ? 44.829 35.441 164.239 1.00 46.03 397 LYS D O 1
ATOM 17078 N N . SER D 1 398 ? 46.101 35.666 162.398 1.00 36.09 398 SER D N 1
ATOM 17079 C CA . SER D 1 398 ? 45.005 36.137 161.558 1.00 27.49 398 SER D CA 1
ATOM 17080 C C . SER D 1 398 ? 44.318 34.928 160.937 1.00 38.47 398 SER D C 1
ATOM 17081 O O . SER D 1 398 ? 44.915 34.217 160.121 1.00 41.23 398 SER D O 1
ATOM 17084 N N . THR D 1 399 ? 43.062 34.687 161.324 1.00 39.29 399 THR D N 1
ATOM 17085 C CA . THR D 1 399 ? 42.322 33.566 160.754 1.00 44.89 399 THR D CA 1
ATOM 17086 C C . THR D 1 399 ? 42.104 33.739 159.256 1.00 38.16 399 THR D C 1
ATOM 17087 O O . THR D 1 399 ? 42.059 32.747 158.520 1.00 39.83 399 THR D O 1
ATOM 17091 N N . THR D 1 400 ? 41.973 34.982 158.787 1.00 29.49 400 THR D N 1
ATOM 17092 C CA . THR D 1 400 ? 41.906 35.243 157.351 1.00 33.81 400 THR D CA 1
ATOM 17093 C C . THR D 1 400 ? 43.185 34.796 156.650 1.00 39.23 400 THR D C 1
ATOM 17094 O O . THR D 1 400 ? 43.147 34.078 155.637 1.00 42.05 400 THR D O 1
ATOM 17098 N N . ALA D 1 401 ? 44.334 35.228 157.175 1.00 35.76 401 ALA D N 1
ATOM 17099 C CA . ALA D 1 401 ? 45.611 34.893 156.557 1.00 32.19 401 ALA D CA 1
ATOM 17100 C C . ALA D 1 401 ? 45.830 33.388 156.529 1.00 36.31 401 ALA D C 1
ATOM 17101 O O . ALA D 1 401 ? 46.281 32.844 155.518 1.00 41.61 401 ALA D O 1
ATOM 17103 N N . ILE D 1 402 ? 45.535 32.700 157.634 1.00 35.15 402 ILE D N 1
ATOM 17104 C CA . ILE D 1 402 ? 45.683 31.246 157.668 1.00 32.03 402 ILE D CA 1
ATOM 17105 C C . ILE D 1 402 ? 44.707 30.584 156.703 1.00 33.33 402 ILE D C 1
ATOM 17106 O O . ILE D 1 402 ? 45.051 29.612 156.016 1.00 29.04 402 ILE D O 1
ATOM 17111 N N . ASN D 1 403 ? 43.476 31.101 156.631 1.00 39.19 403 ASN D N 1
ATOM 17112 C CA . ASN D 1 403 ? 42.487 30.554 155.709 1.00 36.02 403 ASN D CA 1
ATOM 17113 C C . ASN D 1 403 ? 42.962 30.647 154.267 1.00 34.35 403 ASN D C 1
ATOM 17114 O O . ASN D 1 403 ? 42.606 29.802 153.438 1.00 35.76 403 ASN D O 1
ATOM 17119 N N . ILE D 1 404 ? 43.764 31.662 153.951 1.00 37.99 404 ILE D N 1
ATOM 17120 C CA . ILE D 1 404 ? 44.338 31.729 152.608 1.00 33.37 404 ILE D CA 1
ATOM 17121 C C . ILE D 1 404 ? 45.571 30.833 152.491 1.00 37.81 404 ILE D C 1
ATOM 17122 O O . ILE D 1 404 ? 45.732 30.107 151.503 1.00 34.35 404 ILE D O 1
ATOM 17127 N N . LEU D 1 405 ? 46.451 30.861 153.495 1.00 36.52 405 LEU D N 1
ATOM 17128 C CA . LEU D 1 405 ? 47.755 30.211 153.397 1.00 36.55 405 LEU D CA 1
ATOM 17129 C C . LEU D 1 405 ? 47.684 28.692 153.471 1.00 39.73 405 LEU D C 1
ATOM 17130 O O . LEU D 1 405 ? 48.626 28.026 153.028 1.00 39.99 405 LEU D O 1
ATOM 17135 N N . VAL D 1 406 ? 46.612 28.123 154.032 1.00 39.15 406 VAL D N 1
ATOM 17136 C CA . VAL D 1 406 ? 46.520 26.666 154.103 1.00 35.26 406 VAL D CA 1
ATOM 17137 C C . VAL D 1 406 ? 46.480 26.035 152.717 1.00 38.66 406 VAL D C 1
ATOM 17138 O O . VAL D 1 406 ? 46.717 24.830 152.578 1.00 30.40 406 VAL D O 1
ATOM 17142 N N . ASN D 1 407 ? 46.187 26.821 151.682 1.00 39.42 407 ASN D N 1
ATOM 17143 C CA . ASN D 1 407 ? 46.154 26.341 150.308 1.00 31.38 407 ASN D CA 1
ATOM 17144 C C . ASN D 1 407 ? 47.454 26.599 149.553 1.00 37.54 407 ASN D C 1
ATOM 17145 O O . ASN D 1 407 ? 47.543 26.262 148.369 1.00 51.92 407 ASN D O 1
ATOM 17150 N N . LYS D 1 408 ? 48.458 27.182 150.205 1.00 35.43 408 LYS D N 1
ATOM 17151 C CA . LYS D 1 408 ? 49.746 27.512 149.592 1.00 27.95 408 LYS D CA 1
ATOM 17152 C C . LYS D 1 408 ? 50.769 26.501 150.101 1.00 42.86 408 LYS D C 1
ATOM 17153 O O . LYS D 1 408 ? 51.280 26.634 151.217 1.00 43.54 408 LYS D O 1
ATOM 17159 N N . THR D 1 409 ? 51.053 25.484 149.280 1.00 40.02 409 THR D N 1
ATOM 17160 C CA . THR D 1 409 ? 51.814 24.327 149.747 1.00 40.78 409 THR D CA 1
ATOM 17161 C C . THR D 1 409 ? 53.208 24.718 150.229 1.00 47.39 409 THR D C 1
ATOM 17162 O O . THR D 1 409 ? 53.639 24.302 151.311 1.00 43.15 409 THR D O 1
ATOM 17166 N N . THR D 1 410 ? 53.926 25.527 149.444 1.00 49.02 410 THR D N 1
ATOM 17167 C CA . THR D 1 410 ? 55.281 25.922 149.825 1.00 50.86 410 THR D CA 1
ATOM 17168 C C . THR D 1 410 ? 55.274 26.777 151.087 1.00 50.67 410 THR D C 1
ATOM 17169 O O . THR D 1 410 ? 56.016 26.505 152.040 1.00 49.27 410 THR D O 1
ATOM 17173 N N . ALA D 1 411 ? 54.453 27.832 151.100 1.00 43.84 411 ALA D N 1
ATOM 17174 C CA . ALA D 1 411 ? 54.376 28.706 152.267 1.00 45.05 411 ALA D CA 1
ATOM 17175 C C . ALA D 1 411 ? 53.941 27.946 153.515 1.00 38.02 411 ALA D C 1
ATOM 17176 O O . ALA D 1 411 ? 54.491 28.156 154.603 1.00 43.70 411 ALA D O 1
ATOM 17178 N N . PHE D 1 412 ? 52.943 27.068 153.388 1.00 33.73 412 PHE D N 1
ATOM 17179 C CA . PHE D 1 412 ? 52.482 26.350 154.571 1.00 43.72 412 PHE D CA 1
ATOM 17180 C C . PHE D 1 412 ? 53.506 25.325 155.040 1.00 38.51 412 PHE D C 1
ATOM 17181 O O . PHE D 1 412 ? 53.617 25.074 156.244 1.00 42.81 412 PHE D O 1
ATOM 17189 N N . THR D 1 413 ? 54.249 24.710 154.116 1.00 41.86 413 THR D N 1
ATOM 17190 C CA . THR D 1 413 ? 55.356 23.852 154.527 1.00 41.78 413 THR D CA 1
ATOM 17191 C C . THR D 1 413 ? 56.399 24.650 155.300 1.00 42.10 413 THR D C 1
ATOM 17192 O O . THR D 1 413 ? 56.934 24.177 156.312 1.00 42.15 413 THR D O 1
ATOM 17196 N N . LYS D 1 414 ? 56.693 25.869 154.838 1.00 40.12 414 LYS D N 1
ATOM 17197 C CA . LYS D 1 414 ? 57.617 26.733 155.567 1.00 38.20 414 LYS D CA 1
ATOM 17198 C C . LYS D 1 414 ? 57.086 27.059 156.957 1.00 41.87 414 LYS D C 1
ATOM 17199 O O . LYS D 1 414 ? 57.850 27.105 157.928 1.00 42.44 414 LYS D O 1
ATOM 17205 N N . ILE D 1 415 ? 55.777 27.299 157.068 1.00 49.34 415 ILE D N 1
ATOM 17206 C CA . ILE D 1 415 ? 55.166 27.536 158.376 1.00 35.89 415 ILE D CA 1
ATOM 17207 C C . ILE D 1 415 ? 55.337 26.314 159.271 1.00 40.91 415 ILE D C 1
ATOM 17208 O O . ILE D 1 415 ? 55.705 26.425 160.446 1.00 50.40 415 ILE D O 1
ATOM 17213 N N . ALA D 1 416 ? 55.065 25.127 158.723 1.00 35.42 416 ALA D N 1
ATOM 17214 C CA . ALA D 1 416 ? 55.156 23.900 159.507 1.00 33.30 416 ALA D CA 1
ATOM 17215 C C . ALA D 1 416 ? 56.584 23.619 159.952 1.00 42.74 416 ALA D C 1
ATOM 17216 O O . ALA D 1 416 ? 56.796 23.004 161.004 1.00 46.13 416 ALA D O 1
ATOM 17218 N N . ASN D 1 417 ? 57.575 24.054 159.171 1.00 51.12 417 ASN D N 1
ATOM 17219 C CA . ASN D 1 417 ? 58.965 23.827 159.547 1.00 47.78 417 ASN D CA 1
ATOM 17220 C C . ASN D 1 417 ? 59.495 24.868 160.526 1.00 43.63 417 ASN D C 1
ATOM 17221 O O . ASN D 1 417 ? 60.464 24.587 161.239 1.00 61.66 417 ASN D O 1
ATOM 17226 N N . ASN D 1 418 ? 58.890 26.053 160.582 1.00 44.35 418 ASN D N 1
ATOM 17227 C CA . ASN D 1 418 ? 59.270 27.076 161.551 1.00 32.49 418 ASN D CA 1
ATOM 17228 C C . ASN D 1 418 ? 58.474 26.830 162.828 1.00 37.66 418 ASN D C 1
ATOM 17229 O O . ASN D 1 418 ? 57.270 27.104 162.880 1.00 51.35 418 ASN D O 1
ATOM 17234 N N . SER D 1 419 ? 59.148 26.304 163.855 1.00 38.93 419 SER D N 1
ATOM 17235 C CA . SER D 1 419 ? 58.469 25.950 165.099 1.00 41.31 419 SER D CA 1
ATOM 17236 C C . SER D 1 419 ? 57.770 27.154 165.721 1.00 45.42 419 SER D C 1
ATOM 17237 O O . SER D 1 419 ? 56.654 27.031 166.240 1.00 48.67 419 SER D O 1
ATOM 17240 N N . THR D 1 420 ? 58.409 28.325 165.680 1.00 43.86 420 THR D N 1
ATOM 17241 C CA . THR D 1 420 ? 57.827 29.511 166.301 1.00 38.65 420 THR D CA 1
ATOM 17242 C C . THR D 1 420 ? 56.536 29.921 165.601 1.00 41.52 420 THR D C 1
ATOM 17243 O O . THR D 1 420 ? 55.515 30.168 166.254 1.00 46.39 420 THR D O 1
ATOM 17247 N N . ALA D 1 421 ? 56.563 29.993 164.268 1.00 43.92 421 ALA D N 1
ATOM 17248 C CA . ALA D 1 421 ? 55.366 30.368 163.520 1.00 46.30 421 ALA D CA 1
ATOM 17249 C C . ALA D 1 421 ? 54.260 29.336 163.693 1.00 41.81 421 ALA D C 1
ATOM 17250 O O . ALA D 1 421 ? 53.084 29.692 163.831 1.00 42.99 421 ALA D O 1
ATOM 17252 N N . PHE D 1 422 ? 54.616 28.050 163.668 1.00 36.45 422 PHE D N 1
ATOM 17253 C CA . PHE D 1 422 ? 53.633 26.990 163.872 1.00 39.65 422 PHE D CA 1
ATOM 17254 C C . PHE D 1 422 ? 52.957 27.124 165.235 1.00 34.74 422 PHE D C 1
ATOM 17255 O O . PHE D 1 422 ? 51.721 27.103 165.338 1.00 41.41 422 PHE D O 1
ATOM 17263 N N . ASN D 1 423 ? 53.758 27.267 166.296 1.00 29.29 423 ASN D N 1
ATOM 17264 C CA . ASN D 1 423 ? 53.202 27.415 167.637 1.00 35.44 423 ASN D CA 1
ATOM 17265 C C . ASN D 1 423 ? 52.336 28.663 167.745 1.00 40.41 423 ASN D C 1
ATOM 17266 O O . ASN D 1 423 ? 51.286 28.640 168.396 1.00 48.35 423 ASN D O 1
ATOM 17271 N N . ALA D 1 424 ? 52.761 29.765 167.120 1.00 37.54 424 ALA D N 1
ATOM 17272 C CA . ALA D 1 424 ? 51.942 30.973 167.123 1.00 35.99 424 ALA D CA 1
ATOM 17273 C C . ALA D 1 424 ? 50.608 30.736 166.427 1.00 44.64 424 ALA D C 1
ATOM 17274 O O . ALA D 1 424 ? 49.562 31.199 166.897 1.00 48.67 424 ALA D O 1
ATOM 17284 N N . LEU D 1 426 ? 48.981 27.918 166.122 1.00 46.27 426 LEU D N 1
ATOM 17285 C CA . LEU D 1 426 ? 48.113 27.014 166.869 1.00 44.49 426 LEU D CA 1
ATOM 17286 C C . LEU D 1 426 ? 47.517 27.635 168.127 1.00 33.41 426 LEU D C 1
ATOM 17287 O O . LEU D 1 426 ? 46.687 26.988 168.775 1.00 48.53 426 LEU D O 1
ATOM 17292 N N . THR D 1 427 ? 47.905 28.859 168.492 1.00 41.79 427 THR D N 1
ATOM 17293 C CA . THR D 1 427 ? 47.283 29.519 169.636 1.00 42.84 427 THR D CA 1
ATOM 17294 C C . THR D 1 427 ? 45.841 29.933 169.370 1.00 37.07 427 THR D C 1
ATOM 17295 O O . THR D 1 427 ? 45.122 30.252 170.323 1.00 41.84 427 THR D O 1
ATOM 17299 N N . ILE D 1 428 ? 45.405 29.941 168.113 1.00 37.07 428 ILE D N 1
ATOM 17300 C CA . ILE D 1 428 ? 44.056 30.346 167.735 1.00 29.82 428 ILE D CA 1
ATOM 17301 C C . ILE D 1 428 ? 43.266 29.095 167.368 1.00 40.49 428 ILE D C 1
ATOM 17302 O O . ILE D 1 428 ? 43.632 28.374 166.431 1.00 43.84 428 ILE D O 1
ATOM 17307 N N . SER D 1 429 ? 42.194 28.830 168.122 1.00 51.04 429 SER D N 1
ATOM 17308 C CA . SER D 1 429 ? 41.381 27.634 167.902 1.00 43.66 429 SER D CA 1
ATOM 17309 C C . SER D 1 429 ? 40.826 27.586 166.481 1.00 48.20 429 SER D C 1
ATOM 17310 O O . SER D 1 429 ? 40.874 26.542 165.812 1.00 53.19 429 SER D O 1
ATOM 17313 N N . GLU D 1 430 ? 40.251 28.700 166.018 1.00 48.56 430 GLU D N 1
ATOM 17314 C CA . GLU D 1 430 ? 39.674 28.732 164.679 1.00 40.19 430 GLU D CA 1
ATOM 17315 C C . GLU D 1 430 ? 40.700 28.360 163.618 1.00 40.87 430 GLU D C 1
ATOM 17316 O O . GLU D 1 430 ? 40.341 27.789 162.583 1.00 40.76 430 GLU D O 1
ATOM 17322 N N . ASN D 1 431 ? 41.977 28.680 163.847 1.00 41.79 431 ASN D N 1
ATOM 17323 C CA . ASN D 1 431 ? 43.021 28.220 162.938 1.00 37.79 431 ASN D CA 1
ATOM 17324 C C . ASN D 1 431 ? 43.118 26.699 162.936 1.00 37.71 431 ASN D C 1
ATOM 17325 O O . ASN D 1 431 ? 43.319 26.086 161.882 1.00 46.03 431 ASN D O 1
ATOM 17330 N N . ASN D 1 432 ? 43.002 26.073 164.112 1.00 40.41 432 ASN D N 1
ATOM 17331 C CA . ASN D 1 432 ? 42.969 24.615 164.169 1.00 36.20 432 ASN D CA 1
ATOM 17332 C C . ASN D 1 432 ? 41.806 24.065 163.356 1.00 40.43 432 ASN D C 1
ATOM 17333 O O . ASN D 1 432 ? 41.958 23.073 162.630 1.00 44.99 432 ASN D O 1
ATOM 17338 N N . VAL D 1 433 ? 40.638 24.703 163.456 1.00 37.59 433 VAL D N 1
ATOM 17339 C CA . VAL D 1 433 ? 39.482 24.251 162.682 1.00 34.50 433 VAL D CA 1
ATOM 17340 C C . VAL D 1 433 ? 39.752 24.392 161.187 1.00 36.75 433 VAL D C 1
ATOM 17341 O O . VAL D 1 433 ? 39.476 23.480 160.398 1.00 35.87 433 VAL D O 1
ATOM 17345 N N . THR D 1 434 ? 40.290 25.545 160.779 1.00 33.25 434 THR D N 1
ATOM 17346 C CA . THR D 1 434 ? 40.613 25.774 159.372 1.00 34.43 434 THR D CA 1
ATOM 17347 C C . THR D 1 434 ? 41.585 24.725 158.845 1.00 41.88 434 THR D C 1
ATOM 17348 O O . THR D 1 434 ? 41.416 24.213 157.732 1.00 38.98 434 THR D O 1
ATOM 17352 N N . ILE D 1 435 ? 42.615 24.405 159.628 1.00 33.13 435 ILE D N 1
ATOM 17353 C CA . ILE D 1 435 ? 43.599 23.416 159.201 1.00 29.12 435 ILE D CA 1
ATOM 17354 C C . ILE D 1 435 ? 42.957 22.040 159.077 1.00 36.09 435 ILE D C 1
ATOM 17355 O O . ILE D 1 435 ? 43.165 21.328 158.087 1.00 40.43 435 ILE D O 1
ATOM 17360 N N . ALA D 1 436 ? 42.178 21.641 160.088 1.00 36.02 436 ALA D N 1
ATOM 17361 C CA . ALA D 1 436 ? 41.613 20.293 160.118 1.00 37.65 436 ALA D CA 1
ATOM 17362 C C . ALA D 1 436 ? 40.807 19.981 158.862 1.00 39.16 436 ALA D C 1
ATOM 17363 O O . ALA D 1 436 ? 40.820 18.845 158.373 1.00 41.87 436 ALA D O 1
ATOM 17365 N N . ASN D 1 437 ? 40.100 20.972 158.325 1.00 33.74 437 ASN D N 1
ATOM 17366 C CA . ASN D 1 437 ? 39.232 20.775 157.171 1.00 32.20 437 ASN D CA 1
ATOM 17367 C C . ASN D 1 437 ? 39.955 20.944 155.839 1.00 32.30 437 ASN D C 1
ATOM 17368 O O . ASN D 1 437 ? 39.305 20.907 154.789 1.00 38.49 437 ASN D O 1
ATOM 17373 N N . ASN D 1 438 ? 41.271 21.129 155.853 1.00 34.41 438 ASN D N 1
ATOM 17374 C CA . ASN D 1 438 ? 42.057 21.309 154.638 1.00 37.27 438 ASN D CA 1
ATOM 17375 C C . ASN D 1 438 ? 42.922 20.074 154.417 1.00 33.30 438 ASN D C 1
ATOM 17376 O O . ASN D 1 438 ? 43.790 19.766 155.241 1.00 41.69 438 ASN D O 1
ATOM 17381 N N . THR D 1 439 ? 42.679 19.371 153.307 1.00 30.90 439 THR D N 1
ATOM 17382 C CA . THR D 1 439 ? 43.408 18.135 153.035 1.00 34.90 439 THR D CA 1
ATOM 17383 C C . THR D 1 439 ? 44.895 18.403 152.828 1.00 41.41 439 THR D C 1
ATOM 17384 O O . THR D 1 439 ? 45.743 17.651 153.325 1.00 36.34 439 THR D O 1
ATOM 17388 N N . THR D 1 440 ? 45.229 19.458 152.081 1.00 36.14 440 THR D N 1
ATOM 17389 C CA . THR D 1 440 ? 46.630 19.777 151.822 1.00 32.25 440 THR D CA 1
ATOM 17390 C C . THR D 1 440 ? 47.385 20.038 153.120 1.00 36.46 440 THR D C 1
ATOM 17391 O O . THR D 1 440 ? 48.381 19.368 153.421 1.00 46.60 440 THR D O 1
ATOM 17395 N N . ALA D 1 441 ? 46.906 21.002 153.912 1.00 30.40 441 ALA D N 1
ATOM 17396 C CA . ALA D 1 441 ? 47.587 21.367 155.152 1.00 32.76 441 ALA D CA 1
ATOM 17397 C C . ALA D 1 441 ? 47.768 20.157 156.059 1.00 36.64 441 ALA D C 1
ATOM 17398 O O . ALA D 1 441 ? 48.883 19.866 156.511 1.00 43.83 441 ALA D O 1
ATOM 17408 N N . GLY D 1 443 ? 47.822 17.147 155.250 1.00 28.83 443 GLY D N 1
ATOM 17409 C CA . GLY D 1 443 ? 48.796 16.257 154.642 1.00 32.41 443 GLY D CA 1
ATOM 17410 C C . GLY D 1 443 ? 50.221 16.661 154.965 1.00 41.71 443 GLY D C 1
ATOM 17411 O O . GLY D 1 443 ? 51.079 15.809 155.213 1.00 42.55 443 GLY D O 1
ATOM 17412 N N . ILE D 1 444 ? 50.491 17.967 154.969 1.00 44.17 444 ILE D N 1
ATOM 17413 C CA . ILE D 1 444 ? 51.823 18.457 155.310 1.00 27.60 444 ILE D CA 1
ATOM 17414 C C . ILE D 1 444 ? 52.134 18.183 156.777 1.00 38.23 444 ILE D C 1
ATOM 17415 O O . ILE D 1 444 ? 53.197 17.648 157.114 1.00 44.61 444 ILE D O 1
ATOM 17420 N N . ILE D 1 445 ? 51.212 18.551 157.668 1.00 42.93 445 ILE D N 1
ATOM 17421 C CA . ILE D 1 445 ? 51.458 18.431 159.103 1.00 34.96 445 ILE D CA 1
ATOM 17422 C C . ILE D 1 445 ? 51.609 16.971 159.512 1.00 29.84 445 ILE D C 1
ATOM 17423 O O . ILE D 1 445 ? 52.507 16.621 160.287 1.00 42.53 445 ILE D O 1
ATOM 17428 N N . ALA D 1 446 ? 50.741 16.096 158.996 1.00 29.30 446 ALA D N 1
ATOM 17429 C CA . ALA D 1 446 ? 50.747 14.703 159.434 1.00 32.46 446 ALA D CA 1
ATOM 17430 C C . ALA D 1 446 ? 52.046 13.995 159.075 1.00 30.31 446 ALA D C 1
ATOM 17431 O O . ALA D 1 446 ? 52.442 13.045 159.760 1.00 46.49 446 ALA D O 1
ATOM 17433 N N . ASN D 1 447 ? 52.725 14.438 158.017 1.00 44.40 447 ASN D N 1
ATOM 17434 C CA . ASN D 1 447 ? 53.981 13.839 157.586 1.00 51.46 447 ASN D CA 1
ATOM 17435 C C . ASN D 1 447 ? 55.189 14.689 157.970 1.00 44.03 447 ASN D C 1
ATOM 17436 O O . ASN D 1 447 ? 56.234 14.621 157.314 1.00 47.81 447 ASN D O 1
ATOM 17441 N N . ASN D 1 448 ? 55.062 15.489 159.029 1.00 39.62 448 ASN D N 1
ATOM 17442 C CA . ASN D 1 448 ? 56.143 16.331 159.533 1.00 26.79 448 ASN D CA 1
ATOM 17443 C C . ASN D 1 448 ? 56.340 15.983 161.002 1.00 44.28 448 ASN D C 1
ATOM 17444 O O . ASN D 1 448 ? 55.511 16.345 161.843 1.00 36.94 448 ASN D O 1
ATOM 17449 N N . ALA D 1 449 ? 57.434 15.277 161.303 1.00 49.95 449 ALA D N 1
ATOM 17450 C CA . ALA D 1 449 ? 57.644 14.760 162.652 1.00 30.97 449 ALA D CA 1
ATOM 17451 C C . ALA D 1 449 ? 57.696 15.881 163.682 1.00 49.21 449 ALA D C 1
ATOM 17452 O O . ALA D 1 449 ? 57.200 15.726 164.804 1.00 51.88 449 ALA D O 1
ATOM 17454 N N . GLN D 1 450 ? 58.302 17.016 163.326 1.00 38.64 450 GLN D N 1
ATOM 17455 C CA . GLN D 1 450 ? 58.363 18.139 164.256 1.00 47.81 450 GLN D CA 1
ATOM 17456 C C . GLN D 1 450 ? 56.970 18.693 164.534 1.00 50.74 450 GLN D C 1
ATOM 17457 O O . GLN D 1 450 ? 56.550 18.790 165.694 1.00 48.26 450 GLN D O 1
ATOM 17463 N N . ALA D 1 451 ? 56.229 19.030 163.475 1.00 42.08 451 ALA D N 1
ATOM 17464 C CA . ALA D 1 451 ? 54.901 19.612 163.644 1.00 35.18 451 ALA D CA 1
ATOM 17465 C C . ALA D 1 451 ? 53.982 18.676 164.418 1.00 39.28 451 ALA D C 1
ATOM 17466 O O . ALA D 1 451 ? 53.311 19.092 165.370 1.00 42.30 451 ALA D O 1
ATOM 17476 N N . SER D 1 453 ? 54.797 16.576 166.493 1.00 44.02 453 SER D N 1
ATOM 17477 C CA . SER D 1 453 ? 55.222 16.591 167.887 1.00 40.81 453 SER D CA 1
ATOM 17478 C C . SER D 1 453 ? 54.600 17.766 168.630 1.00 44.87 453 SER D C 1
ATOM 17479 O O . SER D 1 453 ? 54.151 17.619 169.773 1.00 48.37 453 SER D O 1
ATOM 17482 N N . THR D 1 454 ? 54.568 18.941 167.996 1.00 40.16 454 THR D N 1
ATOM 17483 C CA . THR D 1 454 ? 53.907 20.094 168.600 1.00 41.53 454 THR D CA 1
ATOM 17484 C C . THR D 1 454 ? 52.409 19.856 168.748 1.00 46.46 454 THR D C 1
ATOM 17485 O O . THR D 1 454 ? 51.817 20.192 169.781 1.00 59.87 454 THR D O 1
ATOM 17489 N N . VAL D 1 455 ? 51.779 19.283 167.719 1.00 41.03 455 VAL D N 1
ATOM 17490 C CA . VAL D 1 455 ? 50.336 19.053 167.749 1.00 43.00 455 VAL D CA 1
ATOM 17491 C C . VAL D 1 455 ? 49.969 18.085 168.869 1.00 40.97 455 VAL D C 1
ATOM 17492 O O . VAL D 1 455 ? 49.022 18.319 169.630 1.00 37.36 455 VAL D O 1
ATOM 17496 N N . ALA D 1 456 ? 50.710 16.979 168.980 1.00 43.89 456 ALA D N 1
ATOM 17497 C CA . ALA D 1 456 ? 50.383 15.947 169.960 1.00 35.72 456 ALA D CA 1
ATOM 17498 C C . ALA D 1 456 ? 50.443 16.459 171.394 1.00 36.95 456 ALA D C 1
ATOM 17499 O O . ALA D 1 456 ? 49.784 15.888 172.270 1.00 47.78 456 ALA D O 1
ATOM 17501 N N . ASN D 1 457 ? 51.209 17.516 171.655 1.00 41.92 457 ASN D N 1
ATOM 17502 C CA . ASN D 1 457 ? 51.319 18.091 172.989 1.00 44.72 457 ASN D CA 1
ATOM 17503 C C . ASN D 1 457 ? 50.492 19.360 173.150 1.00 40.03 457 ASN D C 1
ATOM 17504 O O . ASN D 1 457 ? 50.605 20.037 174.177 1.00 50.61 457 ASN D O 1
ATOM 17509 N N . ASN D 1 458 ? 49.665 19.695 172.162 1.00 40.30 458 ASN D N 1
ATOM 17510 C CA . ASN D 1 458 ? 48.777 20.852 172.215 1.00 41.58 458 ASN D CA 1
ATOM 17511 C C . ASN D 1 458 ? 47.352 20.321 172.313 1.00 50.32 458 ASN D C 1
ATOM 17512 O O . ASN D 1 458 ? 46.818 19.785 171.335 1.00 53.42 458 ASN D O 1
ATOM 17517 N N . ASP D 1 459 ? 46.750 20.461 173.498 1.00 48.24 459 ASP D N 1
ATOM 17518 C CA . ASP D 1 459 ? 45.430 19.891 173.759 1.00 41.40 459 ASP D CA 1
ATOM 17519 C C . ASP D 1 459 ? 44.410 20.332 172.715 1.00 49.10 459 ASP D C 1
ATOM 17520 O O . ASP D 1 459 ? 43.688 19.504 172.147 1.00 42.49 459 ASP D O 1
ATOM 17525 N N . THR D 1 460 ? 44.338 21.638 172.451 1.00 46.45 460 THR D N 1
ATOM 17526 C CA . THR D 1 460 ? 43.331 22.160 171.531 1.00 41.27 460 THR D CA 1
ATOM 17527 C C . THR D 1 460 ? 43.519 21.597 170.127 1.00 46.10 460 THR D C 1
ATOM 17528 O O . THR D 1 460 ? 42.561 21.130 169.498 1.00 49.61 460 THR D O 1
ATOM 17532 N N . SER D 1 461 ? 44.754 21.634 169.621 1.00 51.08 461 SER D N 1
ATOM 17533 C CA . SER D 1 461 ? 45.016 21.202 168.251 1.00 44.16 461 SER D CA 1
ATOM 17534 C C . SER D 1 461 ? 44.685 19.726 168.062 1.00 44.43 461 SER D C 1
ATOM 17535 O O . SER D 1 461 ? 43.963 19.355 167.128 1.00 42.48 461 SER D O 1
ATOM 17538 N N . ILE D 1 462 ? 45.201 18.867 168.943 1.00 38.50 462 ILE D N 1
ATOM 17539 C CA . ILE D 1 462 ? 44.964 17.436 168.786 1.00 40.01 462 ILE D CA 1
ATOM 17540 C C . ILE D 1 462 ? 43.497 17.101 169.029 1.00 40.50 462 ILE D C 1
ATOM 17541 O O . ILE D 1 462 ? 42.943 16.211 168.372 1.00 38.97 462 ILE D O 1
ATOM 17546 N N . SER D 1 463 ? 42.838 17.812 169.950 1.00 37.13 463 SER D N 1
ATOM 17547 C CA . SER D 1 463 ? 41.423 17.567 170.201 1.00 31.16 463 SER D CA 1
ATOM 17548 C C . SER D 1 463 ? 40.580 17.910 168.980 1.00 36.51 463 SER D C 1
ATOM 17549 O O . SER D 1 463 ? 39.645 17.176 168.636 1.00 40.93 463 SER D O 1
ATOM 17552 N N . VAL D 1 464 ? 40.889 19.026 168.316 1.00 31.26 464 VAL D N 1
ATOM 17553 C CA . VAL D 1 464 ? 40.180 19.367 167.087 1.00 25.85 464 VAL D CA 1
ATOM 17554 C C . VAL D 1 464 ? 40.483 18.347 165.995 1.00 40.74 464 VAL D C 1
ATOM 17555 O O . VAL D 1 464 ? 39.584 17.920 165.259 1.00 44.16 464 VAL D O 1
ATOM 17559 N N . PHE D 1 465 ? 41.748 17.936 165.876 1.00 39.46 465 PHE D N 1
ATOM 17560 C CA . PHE D 1 465 ? 42.149 17.065 164.774 1.00 32.36 465 PHE D CA 1
ATOM 17561 C C . PHE D 1 465 ? 41.503 15.688 164.882 1.00 32.55 465 PHE D C 1
ATOM 17562 O O . PHE D 1 465 ? 40.947 15.176 163.903 1.00 33.31 465 PHE D O 1
ATOM 17570 N N . VAL D 1 466 ? 41.567 15.066 166.063 1.00 34.07 466 VAL D N 1
ATOM 17571 C CA . VAL D 1 466 ? 41.078 13.697 166.204 1.00 32.92 466 VAL D CA 1
ATOM 17572 C C . VAL D 1 466 ? 39.560 13.599 166.175 1.00 35.19 466 VAL D C 1
ATOM 17573 O O . VAL D 1 466 ? 39.026 12.496 166.014 1.00 38.22 466 VAL D O 1
ATOM 17577 N N . ASN D 1 467 ? 38.849 14.715 166.329 1.00 33.35 467 ASN D N 1
ATOM 17578 C CA . ASN D 1 467 ? 37.395 14.729 166.245 1.00 33.51 467 ASN D CA 1
ATOM 17579 C C . ASN D 1 467 ? 36.884 15.249 164.907 1.00 32.49 467 ASN D C 1
ATOM 17580 O O . ASN D 1 467 ? 35.690 15.536 164.780 1.00 36.98 467 ASN D O 1
ATOM 17585 N N . ASN D 1 468 ? 37.756 15.372 163.908 1.00 38.13 468 ASN D N 1
ATOM 17586 C CA . ASN D 1 468 ? 37.384 15.839 162.577 1.00 28.43 468 ASN D CA 1
ATOM 17587 C C . ASN D 1 468 ? 37.636 14.711 161.587 1.00 26.74 468 ASN D C 1
ATOM 17588 O O . ASN D 1 468 ? 38.756 14.197 161.504 1.00 34.95 468 ASN D O 1
ATOM 17593 N N . THR D 1 469 ? 36.599 14.335 160.832 1.00 33.16 469 THR D N 1
ATOM 17594 C CA . THR D 1 469 ? 36.690 13.150 159.982 1.00 27.37 469 THR D CA 1
ATOM 17595 C C . THR D 1 469 ? 37.759 13.302 158.908 1.00 34.49 469 THR D C 1
ATOM 17596 O O . THR D 1 469 ? 38.383 12.311 158.510 1.00 34.05 469 THR D O 1
ATOM 17600 N N . THR D 1 470 ? 37.986 14.526 158.428 1.00 28.84 470 THR D N 1
ATOM 17601 C CA . THR D 1 470 ? 39.021 14.744 157.423 1.00 27.93 470 THR D CA 1
ATOM 17602 C C . THR D 1 470 ? 40.409 14.580 158.032 1.00 35.28 470 THR D C 1
ATOM 17603 O O . THR D 1 470 ? 41.172 13.689 157.640 1.00 38.83 470 THR D O 1
ATOM 17607 N N . ALA D 1 471 ? 40.742 15.427 159.011 1.00 30.20 471 ALA D N 1
ATOM 17608 C CA . ALA D 1 471 ? 42.058 15.372 159.641 1.00 25.05 471 ALA D CA 1
ATOM 17609 C C . ALA D 1 471 ? 42.349 13.983 160.194 1.00 30.60 471 ALA D C 1
ATOM 17610 O O . ALA D 1 471 ? 43.389 13.386 159.891 1.00 43.35 471 ALA D O 1
ATOM 17620 N N . GLY D 1 473 ? 41.081 11.300 159.338 1.00 33.40 473 GLY D N 1
ATOM 17621 C CA . GLY D 1 473 ? 41.233 10.386 158.220 1.00 28.83 473 GLY D CA 1
ATOM 17622 C C . GLY D 1 473 ? 42.648 10.379 157.676 1.00 41.04 473 GLY D C 1
ATOM 17623 O O . GLY D 1 473 ? 43.180 9.326 157.311 1.00 39.85 473 GLY D O 1
ATOM 17624 N N . ILE D 1 474 ? 43.278 11.553 157.616 1.00 33.14 474 ILE D N 1
ATOM 17625 C CA . ILE D 1 474 ? 44.646 11.641 157.119 1.00 36.11 474 ILE D CA 1
ATOM 17626 C C . ILE D 1 474 ? 45.627 11.107 158.156 1.00 38.95 474 ILE D C 1
ATOM 17627 O O . ILE D 1 474 ? 46.556 10.359 157.826 1.00 41.15 474 ILE D O 1
ATOM 17632 N N . ILE D 1 475 ? 45.431 11.479 159.426 1.00 38.22 475 ILE D N 1
ATOM 17633 C CA . ILE D 1 475 ? 46.304 11.017 160.504 1.00 31.99 475 ILE D CA 1
ATOM 17634 C C . ILE D 1 475 ? 46.382 9.496 160.527 1.00 36.49 475 ILE D C 1
ATOM 17635 O O . ILE D 1 475 ? 47.465 8.916 160.681 1.00 41.01 475 ILE D O 1
ATOM 17640 N N . ALA D 1 476 ? 45.238 8.825 160.373 1.00 36.29 476 ALA D N 1
ATOM 17641 C CA . ALA D 1 476 ? 45.213 7.367 160.406 1.00 31.18 476 ALA D CA 1
ATOM 17642 C C . ALA D 1 476 ? 46.026 6.742 159.279 1.00 38.30 476 ALA D C 1
ATOM 17643 O O . ALA D 1 476 ? 46.431 5.580 159.396 1.00 39.16 476 ALA D O 1
ATOM 17645 N N . ASN D 1 477 ? 46.274 7.478 158.197 1.00 39.84 477 ASN D N 1
ATOM 17646 C CA . ASN D 1 477 ? 47.068 6.979 157.083 1.00 33.63 477 ASN D CA 1
ATOM 17647 C C . ASN D 1 477 ? 48.512 7.456 157.123 1.00 38.55 477 ASN D C 1
ATOM 17648 O O . ASN D 1 477 ? 49.273 7.162 156.197 1.00 46.76 477 ASN D O 1
ATOM 17653 N N . SER D 1 478 ? 48.907 8.177 158.169 1.00 42.13 478 SER D N 1
ATOM 17654 C CA . SER D 1 478 ? 50.259 8.708 158.307 1.00 28.77 478 SER D CA 1
ATOM 17655 C C . SER D 1 478 ? 50.954 7.966 159.442 1.00 42.48 478 SER D C 1
ATOM 17656 O O . SER D 1 478 ? 50.556 8.086 160.605 1.00 48.99 478 SER D O 1
ATOM 17659 N N . SER D 1 479 ? 51.994 7.200 159.101 1.00 44.53 479 SER D N 1
ATOM 17660 C CA . SER D 1 479 ? 52.727 6.463 160.124 1.00 45.38 479 SER D CA 1
ATOM 17661 C C . SER D 1 479 ? 53.490 7.398 161.051 1.00 41.75 479 SER D C 1
ATOM 17662 O O . SER D 1 479 ? 53.710 7.064 162.220 1.00 40.83 479 SER D O 1
ATOM 17665 N N . THR D 1 480 ? 53.912 8.560 160.549 1.00 34.59 480 THR D N 1
ATOM 17666 C CA . THR D 1 480 ? 54.531 9.561 161.411 1.00 33.54 480 THR D CA 1
ATOM 17667 C C . THR D 1 480 ? 53.564 10.004 162.503 1.00 39.80 480 THR D C 1
ATOM 17668 O O . THR D 1 480 ? 53.799 9.766 163.696 1.00 46.83 480 THR D O 1
ATOM 17672 N N . ALA D 1 481 ? 52.433 10.590 162.098 1.00 45.02 481 ALA D N 1
ATOM 17673 C CA . ALA D 1 481 ? 51.480 11.158 163.045 1.00 37.19 481 ALA D CA 1
ATOM 17674 C C . ALA D 1 481 ? 51.080 10.136 164.099 1.00 33.16 481 ALA D C 1
ATOM 17675 O O . ALA D 1 481 ? 51.280 10.354 165.300 1.00 54.91 481 ALA D O 1
ATOM 17685 N N . THR D 1 483 ? 52.509 7.483 165.096 1.00 37.89 483 THR D N 1
ATOM 17686 C CA . THR D 1 483 ? 53.625 7.236 166.002 1.00 39.49 483 THR D CA 1
ATOM 17687 C C . THR D 1 483 ? 53.639 8.267 167.122 1.00 44.35 483 THR D C 1
ATOM 17688 O O . THR D 1 483 ? 53.493 7.924 168.302 1.00 48.43 483 THR D O 1
ATOM 17692 N N . LYS D 1 484 ? 53.736 9.548 166.752 1.00 41.66 484 LYS D N 1
ATOM 17693 C CA . LYS D 1 484 ? 53.752 10.611 167.750 1.00 39.68 484 LYS D CA 1
ATOM 17694 C C . LYS D 1 484 ? 52.566 10.468 168.692 1.00 42.73 484 LYS D C 1
ATOM 17695 O O . LYS D 1 484 ? 52.727 10.426 169.919 1.00 44.04 484 LYS D O 1
ATOM 17701 N N . ILE D 1 485 ? 51.368 10.323 168.120 1.00 35.07 485 ILE D N 1
ATOM 17702 C CA . ILE D 1 485 ? 50.160 10.260 168.934 1.00 39.29 485 ILE D CA 1
ATOM 17703 C C . ILE D 1 485 ? 50.204 9.050 169.855 1.00 43.06 485 ILE D C 1
ATOM 17704 O O . ILE D 1 485 ? 49.810 9.129 171.026 1.00 47.23 485 ILE D O 1
ATOM 17709 N N . THR D 1 486 ? 50.695 7.915 169.353 1.00 39.52 486 THR D N 1
ATOM 17710 C CA . THR D 1 486 ? 50.705 6.727 170.195 1.00 33.57 486 THR D CA 1
ATOM 17711 C C . THR D 1 486 ? 51.793 6.775 171.259 1.00 38.47 486 THR D C 1
ATOM 17712 O O . THR D 1 486 ? 51.811 5.907 172.138 1.00 36.75 486 THR D O 1
ATOM 17716 N N . LEU D 1 487 ? 52.689 7.762 171.208 1.00 44.87 487 LEU D N 1
ATOM 17717 C CA . LEU D 1 487 ? 53.727 7.912 172.217 1.00 39.72 487 LEU D CA 1
ATOM 17718 C C . LEU D 1 487 ? 53.478 9.083 173.156 1.00 46.03 487 LEU D C 1
ATOM 17719 O O . LEU D 1 487 ? 54.308 9.343 174.034 1.00 58.00 487 LEU D O 1
ATOM 17724 N N . THR D 1 488 ? 52.363 9.794 172.999 1.00 45.73 488 THR D N 1
ATOM 17725 C CA . THR D 1 488 ? 52.034 10.955 173.817 1.00 36.08 488 THR D CA 1
ATOM 17726 C C . THR D 1 488 ? 50.761 10.661 174.597 1.00 39.24 488 THR D C 1
ATOM 17727 O O . THR D 1 488 ? 49.731 10.323 174.002 1.00 49.24 488 THR D O 1
ATOM 17731 N N . GLY D 1 489 ? 50.839 10.777 175.925 1.00 39.14 489 GLY D N 1
ATOM 17732 C CA . GLY D 1 489 ? 49.674 10.509 176.758 1.00 40.25 489 GLY D CA 1
ATOM 17733 C C . GLY D 1 489 ? 48.482 11.380 176.407 1.00 39.03 489 GLY D C 1
ATOM 17734 O O . GLY D 1 489 ? 47.363 10.888 176.251 1.00 50.75 489 GLY D O 1
ATOM 17735 N N . LEU D 1 490 ? 48.707 12.692 176.301 1.00 36.71 490 LEU D N 1
ATOM 17736 C CA . LEU D 1 490 ? 47.628 13.626 175.985 1.00 35.17 490 LEU D CA 1
ATOM 17737 C C . LEU D 1 490 ? 46.945 13.269 174.669 1.00 38.12 490 LEU D C 1
ATOM 17738 O O . LEU D 1 490 ? 45.713 13.139 174.605 1.00 46.79 490 LEU D O 1
ATOM 17743 N N . ALA D 1 491 ? 47.732 13.140 173.597 1.00 33.93 491 ALA D N 1
ATOM 17744 C CA . ALA D 1 491 ? 47.165 12.881 172.279 1.00 36.53 491 ALA D CA 1
ATOM 17745 C C . ALA D 1 491 ? 46.441 11.542 172.237 1.00 36.97 491 ALA D C 1
ATOM 17746 O O . ALA D 1 491 ? 45.348 11.440 171.668 1.00 38.21 491 ALA D O 1
ATOM 17748 N N . LEU D 1 492 ? 47.041 10.500 172.818 1.00 38.05 492 LEU D N 1
ATOM 17749 C CA . LEU D 1 492 ? 46.398 9.188 172.822 1.00 43.66 492 LEU D CA 1
ATOM 17750 C C . LEU D 1 492 ? 45.097 9.217 173.613 1.00 39.37 492 LEU D C 1
ATOM 17751 O O . LEU D 1 492 ? 44.102 8.606 173.208 1.00 52.46 492 LEU D O 1
ATOM 17756 N N . ASN D 1 493 ? 45.087 9.928 174.742 1.00 39.30 493 ASN D N 1
ATOM 17757 C CA . ASN D 1 493 ? 43.862 10.130 175.509 1.00 50.76 493 ASN D CA 1
ATOM 17758 C C . ASN D 1 493 ? 42.773 10.749 174.639 1.00 44.45 493 ASN D C 1
ATOM 17759 O O . ASN D 1 493 ? 41.665 10.205 174.510 1.00 45.28 493 ASN D O 1
ATOM 17764 N N . ARG D 1 494 ? 43.080 11.900 174.033 1.00 41.93 494 ARG D N 1
ATOM 17765 C CA . ARG D 1 494 ? 42.085 12.605 173.230 1.00 30.36 494 ARG D CA 1
ATOM 17766 C C . ARG D 1 494 ? 41.604 11.756 172.059 1.00 38.95 494 ARG D C 1
ATOM 17767 O O . ARG D 1 494 ? 40.419 11.784 171.708 1.00 38.48 494 ARG D O 1
ATOM 17783 N N . VAL D 1 496 ? 41.550 8.420 171.870 1.00 34.11 496 VAL D N 1
ATOM 17784 C CA . VAL D 1 496 ? 40.734 7.324 172.381 1.00 26.57 496 VAL D CA 1
ATOM 17785 C C . VAL D 1 496 ? 39.326 7.809 172.694 1.00 35.49 496 VAL D C 1
ATOM 17786 O O . VAL D 1 496 ? 38.337 7.130 172.389 1.00 39.62 496 VAL D O 1
ATOM 17790 N N . LYS D 1 497 ? 39.210 8.994 173.296 1.00 45.84 497 LYS D N 1
ATOM 17791 C CA . LYS D 1 497 ? 37.882 9.494 173.640 1.00 32.70 497 LYS D CA 1
ATOM 17792 C C . LYS D 1 497 ? 37.068 9.854 172.399 1.00 36.80 497 LYS D C 1
ATOM 17793 O O . LYS D 1 497 ? 35.833 9.827 172.445 1.00 42.43 497 LYS D O 1
ATOM 17799 N N . SER D 1 498 ? 37.730 10.192 171.294 1.00 36.04 498 SER D N 1
ATOM 17800 C CA . SER D 1 498 ? 37.031 10.594 170.078 1.00 32.03 498 SER D CA 1
ATOM 17801 C C . SER D 1 498 ? 36.290 9.408 169.468 1.00 35.76 498 SER D C 1
ATOM 17802 O O . SER D 1 498 ? 36.891 8.363 169.196 1.00 43.17 498 SER D O 1
ATOM 17805 N N . ASN D 1 499 ? 34.981 9.571 169.251 1.00 37.59 499 ASN D N 1
ATOM 17806 C CA . ASN D 1 499 ? 34.214 8.540 168.556 1.00 37.34 499 ASN D CA 1
ATOM 17807 C C . ASN D 1 499 ? 34.572 8.481 167.075 1.00 34.69 499 ASN D C 1
ATOM 17808 O O . ASN D 1 499 ? 34.590 7.398 166.478 1.00 48.00 499 ASN D O 1
ATOM 17813 N N . THR D 1 500 ? 34.860 9.636 166.467 1.00 35.60 500 THR D N 1
ATOM 17814 C CA . THR D 1 500 ? 35.342 9.662 165.088 1.00 38.44 500 THR D CA 1
ATOM 17815 C C . THR D 1 500 ? 36.605 8.823 164.937 1.00 38.38 500 THR D C 1
ATOM 17816 O O . THR D 1 500 ? 36.709 7.979 164.034 1.00 31.34 500 THR D O 1
ATOM 17820 N N . ALA D 1 501 ? 37.575 9.044 165.827 1.00 38.44 501 ALA D N 1
ATOM 17821 C CA . ALA D 1 501 ? 38.833 8.313 165.759 1.00 27.19 501 ALA D CA 1
ATOM 17822 C C . ALA D 1 501 ? 38.623 6.828 166.013 1.00 34.47 501 ALA D C 1
ATOM 17823 O O . ALA D 1 501 ? 39.227 5.992 165.335 1.00 40.83 501 ALA D O 1
ATOM 17825 N N . LYS D 1 502 ? 37.796 6.479 167.002 1.00 33.97 502 LYS D N 1
ATOM 17826 C CA . LYS D 1 502 ? 37.514 5.070 167.260 1.00 26.37 502 LYS D CA 1
ATOM 17827 C C . LYS D 1 502 ? 36.912 4.396 166.033 1.00 24.92 502 LYS D C 1
ATOM 17828 O O . LYS D 1 502 ? 37.332 3.300 165.649 1.00 37.65 502 LYS D O 1
ATOM 17834 N N . SER D 1 503 ? 35.937 5.047 165.394 1.00 28.31 503 SER D N 1
ATOM 17835 C CA . SER D 1 503 ? 35.325 4.474 164.199 1.00 25.05 503 SER D CA 1
ATOM 17836 C C . SER D 1 503 ? 36.362 4.260 163.102 1.00 37.83 503 SER D C 1
ATOM 17837 O O . SER D 1 503 ? 36.481 3.158 162.545 1.00 42.03 503 SER D O 1
ATOM 17840 N N . ILE D 1 504 ? 37.134 5.306 162.789 1.00 40.78 504 ILE D N 1
ATOM 17841 C CA . ILE D 1 504 ? 38.123 5.205 161.717 1.00 32.24 504 ILE D CA 1
ATOM 17842 C C . ILE D 1 504 ? 39.136 4.105 162.019 1.00 31.08 504 ILE D C 1
ATOM 17843 O O . ILE D 1 504 ? 39.464 3.285 161.153 1.00 34.19 504 ILE D O 1
ATOM 17848 N N . LEU D 1 505 ? 39.643 4.067 163.254 1.00 37.23 505 LEU D N 1
ATOM 17849 C CA . LEU D 1 505 ? 40.699 3.118 163.596 1.00 29.42 505 LEU D CA 1
ATOM 17850 C C . LEU D 1 505 ? 40.191 1.680 163.630 1.00 30.74 505 LEU D C 1
ATOM 17851 O O . LEU D 1 505 ? 40.909 0.762 163.220 1.00 38.51 505 LEU D O 1
ATOM 17856 N N . ILE D 1 506 ? 38.970 1.449 164.124 1.00 28.03 506 ILE D N 1
ATOM 17857 C CA . ILE D 1 506 ? 38.467 0.078 164.124 1.00 36.75 506 ILE D CA 1
ATOM 17858 C C . ILE D 1 506 ? 38.146 -0.364 162.704 1.00 36.95 506 ILE D C 1
ATOM 17859 O O . ILE D 1 506 ? 38.217 -1.559 162.390 1.00 46.28 506 ILE D O 1
ATOM 17864 N N . SER D 1 507 ? 37.785 0.574 161.823 1.00 37.49 507 SER D N 1
ATOM 17865 C CA . SER D 1 507 ? 37.668 0.214 160.415 1.00 30.23 507 SER D CA 1
ATOM 17866 C C . SER D 1 507 ? 39.026 -0.096 159.793 1.00 37.79 507 SER D C 1
ATOM 17867 O O . SER D 1 507 ? 39.080 -0.739 158.740 1.00 42.76 507 SER D O 1
ATOM 17870 N N . LYS D 1 508 ? 40.115 0.345 160.424 1.00 30.70 508 LYS D N 1
ATOM 17871 C CA . LYS D 1 508 ? 41.473 0.046 159.983 1.00 23.55 508 LYS D CA 1
ATOM 17872 C C . LYS D 1 508 ? 42.220 -0.741 161.056 1.00 29.61 508 LYS D C 1
ATOM 17873 O O . LYS D 1 508 ? 43.277 -0.303 161.520 1.00 37.38 508 LYS D O 1
ATOM 17879 N N . ASN D 1 509 ? 41.670 -1.890 161.465 1.00 36.47 509 ASN D N 1
ATOM 17880 C CA . ASN D 1 509 ? 42.161 -2.578 162.659 1.00 31.25 509 ASN D CA 1
ATOM 17881 C C . ASN D 1 509 ? 43.648 -2.911 162.573 1.00 41.60 509 ASN D C 1
ATOM 17882 O O . ASN D 1 509 ? 44.363 -2.820 163.577 1.00 41.42 509 ASN D O 1
ATOM 17887 N N . SER D 1 510 ? 44.130 -3.326 161.398 1.00 43.08 510 SER D N 1
ATOM 17888 C CA . SER D 1 510 ? 45.544 -3.678 161.273 1.00 34.02 510 SER D CA 1
ATOM 17889 C C . SER D 1 510 ? 46.439 -2.469 161.524 1.00 35.26 510 SER D C 1
ATOM 17890 O O . SER D 1 510 ? 47.477 -2.577 162.195 1.00 37.25 510 SER D O 1
ATOM 17893 N N . THR D 1 511 ? 46.047 -1.306 160.998 1.00 32.09 511 THR D N 1
ATOM 17894 C CA . THR D 1 511 ? 46.774 -0.074 161.282 1.00 30.06 511 THR D CA 1
ATOM 17895 C C . THR D 1 511 ? 46.814 0.202 162.779 1.00 40.33 511 THR D C 1
ATOM 17896 O O . THR D 1 511 ? 47.857 0.590 163.319 1.00 45.24 511 THR D O 1
ATOM 17900 N N . LEU D 1 512 ? 45.682 0.016 163.463 1.00 34.23 512 LEU D N 1
ATOM 17901 C CA . LEU D 1 512 ? 45.642 0.184 164.913 1.00 40.35 512 LEU D CA 1
ATOM 17902 C C . LEU D 1 512 ? 46.623 -0.755 165.606 1.00 37.79 512 LEU D C 1
ATOM 17903 O O . LEU D 1 512 ? 47.447 -0.321 166.420 1.00 40.74 512 LEU D O 1
ATOM 17908 N N . GLN D 1 513 ? 46.552 -2.050 165.289 1.00 35.69 513 GLN D N 1
ATOM 17909 C CA . GLN D 1 513 ? 47.376 -3.040 165.975 1.00 28.54 513 GLN D CA 1
ATOM 17910 C C . GLN D 1 513 ? 48.858 -2.868 165.679 1.00 33.66 513 GLN D C 1
ATOM 17911 O O . GLN D 1 513 ? 49.689 -3.368 166.444 1.00 37.22 513 GLN D O 1
ATOM 17917 N N . THR D 1 514 ? 49.205 -2.197 164.575 1.00 46.23 514 THR D N 1
ATOM 17918 C CA . THR D 1 514 ? 50.606 -1.869 164.317 1.00 33.93 514 THR D CA 1
ATOM 17919 C C . THR D 1 514 ? 51.261 -1.166 165.505 1.00 37.27 514 THR D C 1
ATOM 17920 O O . THR D 1 514 ? 52.446 -1.386 165.782 1.00 47.24 514 THR D O 1
ATOM 17924 N N . TYR D 1 515 ? 50.502 -0.350 166.240 1.00 37.30 515 TYR D N 1
ATOM 17925 C CA . TYR D 1 515 ? 51.038 0.496 167.302 1.00 41.70 515 TYR D CA 1
ATOM 17926 C C . TYR D 1 515 ? 50.669 -0.012 168.695 1.00 40.61 515 TYR D C 1
ATOM 17927 O O . TYR D 1 515 ? 50.559 0.776 169.641 1.00 50.27 515 TYR D O 1
ATOM 17936 N N . LYS D 1 516 ? 50.468 -1.326 168.828 1.00 35.89 516 LYS D N 1
ATOM 17937 C CA . LYS D 1 516 ? 50.015 -1.892 170.096 1.00 39.91 516 LYS D CA 1
ATOM 17938 C C . LYS D 1 516 ? 51.027 -1.660 171.214 1.00 53.47 516 LYS D C 1
ATOM 17939 O O . LYS D 1 516 ? 50.645 -1.377 172.356 1.00 54.84 516 LYS D O 1
ATOM 17945 N N . ASN D 1 517 ? 52.323 -1.746 170.902 1.00 54.79 517 ASN D N 1
ATOM 17946 C CA . ASN D 1 517 ? 53.336 -1.580 171.940 1.00 43.47 517 ASN D CA 1
ATOM 17947 C C . ASN D 1 517 ? 53.445 -0.126 172.377 1.00 47.42 517 ASN D C 1
ATOM 17948 O O . ASN D 1 517 ? 53.541 0.161 173.578 1.00 51.29 517 ASN D O 1
ATOM 17953 N N . ASN D 1 518 ? 53.456 0.801 171.416 1.00 44.59 518 ASN D N 1
ATOM 17954 C CA . ASN D 1 518 ? 53.388 2.221 171.745 1.00 37.38 518 ASN D CA 1
ATOM 17955 C C . ASN D 1 518 ? 52.192 2.514 172.641 1.00 36.67 518 ASN D C 1
ATOM 17956 O O . ASN D 1 518 ? 52.310 3.231 173.642 1.00 43.12 518 ASN D O 1
ATOM 17961 N N . ILE D 1 519 ? 51.029 1.955 172.299 1.00 42.09 519 ILE D N 1
ATOM 17962 C CA . ILE D 1 519 ? 49.813 2.247 173.051 1.00 43.50 519 ILE D CA 1
ATOM 17963 C C . ILE D 1 519 ? 49.911 1.694 174.469 1.00 43.12 519 ILE D C 1
ATOM 17964 O O . ILE D 1 519 ? 49.588 2.385 175.443 1.00 50.58 519 ILE D O 1
ATOM 17969 N N . GLN D 1 520 ? 50.351 0.440 174.606 1.00 45.05 520 GLN D N 1
ATOM 17970 C CA . GLN D 1 520 ? 50.508 -0.158 175.930 1.00 47.89 520 GLN D CA 1
ATOM 17971 C C . GLN D 1 520 ? 51.475 0.648 176.791 1.00 48.99 520 GLN D C 1
ATOM 17972 O O . GLN D 1 520 ? 51.183 0.957 177.956 1.00 51.76 520 GLN D O 1
ATOM 17978 N N . ASN D 1 521 ? 52.638 0.997 176.231 1.00 47.49 521 ASN D N 1
ATOM 17979 C CA . ASN D 1 521 ? 53.638 1.731 176.999 1.00 44.56 521 ASN D CA 1
ATOM 17980 C C . ASN D 1 521 ? 53.128 3.108 177.400 1.00 51.52 521 ASN D C 1
ATOM 17981 O O . ASN D 1 521 ? 53.323 3.539 178.542 1.00 57.22 521 ASN D O 1
ATOM 17986 N N . THR D 1 522 ? 52.464 3.812 176.479 1.00 49.04 522 THR D N 1
ATOM 17987 C CA . THR D 1 522 ? 51.962 5.145 176.791 1.00 43.30 522 THR D CA 1
ATOM 17988 C C . THR D 1 522 ? 50.859 5.090 177.840 1.00 45.36 522 THR D C 1
ATOM 17989 O O . THR D 1 522 ? 50.795 5.951 178.727 1.00 50.94 522 THR D O 1
ATOM 17993 N N . ILE D 1 523 ? 49.984 4.085 177.762 1.00 42.23 523 ILE D N 1
ATOM 17994 C CA . ILE D 1 523 ? 48.904 3.968 178.736 1.00 35.29 523 ILE D CA 1
ATOM 17995 C C . ILE D 1 523 ? 49.466 3.671 180.120 1.00 48.14 523 ILE D C 1
ATOM 17996 O O . ILE D 1 523 ? 49.129 4.345 181.101 1.00 52.91 523 ILE D O 1
ATOM 18001 N N . GLN D 1 524 ? 50.328 2.657 180.223 1.00 57.35 524 GLN D N 1
ATOM 18002 C CA . GLN D 1 524 ? 50.851 2.280 181.532 1.00 50.21 524 GLN D CA 1
ATOM 18003 C C . GLN D 1 524 ? 51.775 3.346 182.111 1.00 55.22 524 GLN D C 1
ATOM 18004 O O . GLN D 1 524 ? 51.831 3.514 183.335 1.00 63.90 524 GLN D O 1
ATOM 18010 N N . GLY D 1 525 ? 52.500 4.073 181.263 1.00 44.24 525 GLY D N 1
ATOM 18011 C CA . GLY D 1 525 ? 53.424 5.086 181.734 1.00 44.22 525 GLY D CA 1
ATOM 18012 C C . GLY D 1 525 ? 52.772 6.384 182.167 1.00 56.77 525 GLY D C 1
ATOM 18013 O O . GLY D 1 525 ? 53.161 6.970 183.181 1.00 79.79 525 GLY D O 1
ATOM 18014 N N . SER D 1 526 ? 51.781 6.848 181.405 1.00 61.42 526 SER D N 1
ATOM 18015 C CA . SER D 1 526 ? 51.199 8.174 181.614 1.00 59.62 526 SER D CA 1
ATOM 18016 C C . SER D 1 526 ? 49.971 8.050 182.512 1.00 58.95 526 SER D C 1
ATOM 18017 O O . SER D 1 526 ? 48.825 8.006 182.059 1.00 62.60 526 SER D O 1
ATOM 18020 N N . THR D 1 527 ? 50.227 8.000 183.821 1.00 65.17 527 THR D N 1
ATOM 18021 C CA . THR D 1 527 ? 49.139 7.945 184.790 1.00 65.71 527 THR D CA 1
ATOM 18022 C C . THR D 1 527 ? 48.395 9.269 184.896 1.00 54.57 527 THR D C 1
ATOM 18023 O O . THR D 1 527 ? 47.289 9.301 185.445 1.00 52.93 527 THR D O 1
ATOM 18027 N N . ALA D 1 528 ? 48.979 10.361 184.397 1.00 52.60 528 ALA D N 1
ATOM 18028 C CA . ALA D 1 528 ? 48.265 11.632 184.356 1.00 43.02 528 ALA D CA 1
ATOM 18029 C C . ALA D 1 528 ? 47.051 11.567 183.438 1.00 53.44 528 ALA D C 1
ATOM 18030 O O . ALA D 1 528 ? 46.059 12.267 183.670 1.00 48.87 528 ALA D O 1
ATOM 18032 N N . TYR D 1 529 ? 47.110 10.742 182.391 1.00 52.40 529 TYR D N 1
ATOM 18033 C CA . TYR D 1 529 ? 46.072 10.709 181.372 1.00 43.86 529 TYR D CA 1
ATOM 18034 C C . TYR D 1 529 ? 45.324 9.387 181.279 1.00 45.89 529 TYR D C 1
ATOM 18035 O O . TYR D 1 529 ? 44.307 9.327 180.579 1.00 48.26 529 TYR D O 1
ATOM 18044 N N . PHE D 1 530 ? 45.783 8.335 181.954 1.00 46.42 530 PHE D N 1
ATOM 18045 C CA . PHE D 1 530 ? 45.105 7.048 181.920 1.00 43.78 530 PHE D CA 1
ATOM 18046 C C . PHE D 1 530 ? 45.075 6.445 183.315 1.00 42.10 530 PHE D C 1
ATOM 18047 O O . PHE D 1 530 ? 46.030 6.587 184.084 1.00 48.93 530 PHE D O 1
ATOM 18055 N N . ARG D 1 531 ? 43.974 5.767 183.632 1.00 41.43 531 ARG D N 1
ATOM 18056 C CA . ARG D 1 531 ? 43.832 5.048 184.887 1.00 41.53 531 ARG D CA 1
ATOM 18057 C C . ARG D 1 531 ? 43.458 3.602 184.596 1.00 46.20 531 ARG D C 1
ATOM 18058 O O . ARG D 1 531 ? 42.880 3.290 183.552 1.00 53.83 531 ARG D O 1
ATOM 18066 N N . THR D 1 532 ? 43.799 2.720 185.529 1.00 43.66 532 THR D N 1
ATOM 18067 C CA . THR D 1 532 ? 43.517 1.299 185.386 1.00 40.35 532 THR D CA 1
ATOM 18068 C C . THR D 1 532 ? 42.131 0.990 185.940 1.00 48.90 532 THR D C 1
ATOM 18069 O O . THR D 1 532 ? 41.840 1.288 187.103 1.00 53.28 532 THR D O 1
ATOM 18073 N N . ILE D 1 533 ? 41.282 0.395 185.106 1.00 50.93 533 ILE D N 1
ATOM 18074 C CA . ILE D 1 533 ? 40.004 -0.131 185.572 1.00 48.85 533 ILE D CA 1
ATOM 18075 C C . ILE D 1 533 ? 40.156 -1.567 186.051 1.00 56.41 533 ILE D C 1
ATOM 18076 O O . ILE D 1 533 ? 39.598 -1.948 187.083 1.00 56.02 533 ILE D O 1
ATOM 18081 N N . THR D 1 534 ? 40.921 -2.369 185.314 1.00 55.63 534 THR D N 1
ATOM 18082 C CA . THR D 1 534 ? 41.169 -3.763 185.657 1.00 51.76 534 THR D CA 1
ATOM 18083 C C . THR D 1 534 ? 42.621 -4.083 185.344 1.00 54.41 534 THR D C 1
ATOM 18084 O O . THR D 1 534 ? 43.032 -4.020 184.182 1.00 66.36 534 THR D O 1
ATOM 18088 N N . GLY D 1 535 ? 43.395 -4.410 186.375 1.00 59.52 535 GLY D N 1
ATOM 18089 C CA . GLY D 1 535 ? 44.734 -4.917 186.154 1.00 43.67 535 GLY D CA 1
ATOM 18090 C C . GLY D 1 535 ? 44.722 -6.239 185.412 1.00 50.64 535 GLY D C 1
ATOM 18091 O O . GLY D 1 535 ? 43.703 -6.928 185.329 1.00 49.11 535 GLY D O 1
ATOM 18092 N N . PHE D 1 536 ? 45.876 -6.582 184.839 1.00 46.02 536 PHE D N 1
ATOM 18093 C CA . PHE D 1 536 ? 45.996 -7.815 184.070 1.00 43.52 536 PHE D CA 1
ATOM 18094 C C . PHE D 1 536 ? 45.543 -9.012 184.895 1.00 47.82 536 PHE D C 1
ATOM 18095 O O . PHE D 1 536 ? 45.929 -9.167 186.056 1.00 44.64 536 PHE D O 1
ATOM 18103 N N . ALA D 1 537 ? 44.717 -9.857 184.283 1.00 44.76 537 ALA D N 1
ATOM 18104 C CA . ALA D 1 537 ? 44.169 -11.018 184.965 1.00 34.43 537 ALA D CA 1
ATOM 18105 C C . ALA D 1 537 ? 43.986 -12.143 183.960 1.00 52.51 537 ALA D C 1
ATOM 18106 O O . ALA D 1 537 ? 43.679 -11.903 182.789 1.00 62.56 537 ALA D O 1
ATOM 18108 N N . ASP D 1 538 ? 44.192 -13.370 184.429 1.00 50.47 538 ASP D N 1
ATOM 18109 C CA . ASP D 1 538 ? 44.015 -14.557 183.608 1.00 52.69 538 ASP D CA 1
ATOM 18110 C C . ASP D 1 538 ? 42.553 -14.984 183.616 1.00 46.08 538 ASP D C 1
ATOM 18111 O O . ASP D 1 538 ? 41.811 -14.713 184.564 1.00 55.28 538 ASP D O 1
ATOM 18116 N N . ALA D 1 539 ? 42.144 -15.663 182.547 1.00 55.92 539 ALA D N 1
ATOM 18117 C CA . ALA D 1 539 ? 40.743 -16.051 182.399 1.00 50.44 539 ALA D CA 1
ATOM 18118 C C . ALA D 1 539 ? 40.646 -17.273 181.502 1.00 53.41 539 ALA D C 1
ATOM 18119 O O . ALA D 1 539 ? 41.100 -17.239 180.352 1.00 52.86 539 ALA D O 1
ATOM 18121 N N . ASP D 1 540 ? 40.062 -18.350 182.033 1.00 60.99 540 ASP D N 1
ATOM 18122 C CA . ASP D 1 540 ? 39.757 -19.530 181.233 1.00 60.52 540 ASP D CA 1
ATOM 18123 C C . ASP D 1 540 ? 38.468 -19.328 180.445 1.00 64.26 540 ASP D C 1
ATOM 18124 O O . ASP D 1 540 ? 38.417 -19.602 179.241 1.00 67.91 540 ASP D O 1
ATOM 18129 N N . ASP D 1 541 ? 37.420 -18.852 181.109 1.00 63.41 541 ASP D N 1
ATOM 18130 C CA . ASP D 1 541 ? 36.139 -18.577 180.479 1.00 54.07 541 ASP D CA 1
ATOM 18131 C C . ASP D 1 541 ? 36.042 -17.106 180.087 1.00 58.92 541 ASP D C 1
ATOM 18132 O O . ASP D 1 541 ? 36.789 -16.257 180.579 1.00 69.42 541 ASP D O 1
ATOM 18137 N N . ASN D 1 542 ? 35.114 -16.821 179.178 1.00 60.94 542 ASN D N 1
ATOM 18138 C CA . ASN D 1 542 ? 34.927 -15.478 178.639 1.00 49.39 542 ASN D CA 1
ATOM 18139 C C . ASN D 1 542 ? 34.635 -14.463 179.739 1.00 52.49 542 ASN D C 1
ATOM 18140 O O . ASN D 1 542 ? 33.643 -14.619 180.469 1.00 54.99 542 ASN D O 1
ATOM 18145 N N . PRO D 1 543 ? 35.457 -13.430 179.901 1.00 47.62 543 PRO D N 1
ATOM 18146 C CA . PRO D 1 543 ? 35.108 -12.333 180.808 1.00 48.14 543 PRO D CA 1
ATOM 18147 C C . PRO D 1 543 ? 33.868 -11.606 180.324 1.00 48.25 543 PRO D C 1
ATOM 18148 O O . PRO D 1 543 ? 33.549 -11.635 179.126 1.00 58.94 543 PRO D O 1
ATOM 18152 N N . PRO D 1 544 ? 33.138 -10.944 181.222 1.00 44.54 544 PRO D N 1
ATOM 18153 C CA . PRO D 1 544 ? 31.961 -10.176 180.793 1.00 44.40 544 PRO D CA 1
ATOM 18154 C C . PRO D 1 544 ? 32.376 -8.946 179.998 1.00 57.54 544 PRO D C 1
ATOM 18155 O O . PRO D 1 544 ? 33.294 -8.219 180.385 1.00 54.24 544 PRO D O 1
ATOM 18159 N N . GLN D 1 545 ? 31.698 -8.724 178.873 1.00 56.93 545 GLN D N 1
ATOM 18160 C CA . GLN D 1 545 ? 31.996 -7.570 178.036 1.00 53.61 545 GLN D CA 1
ATOM 18161 C C . GLN D 1 545 ? 31.686 -6.270 178.772 1.00 47.94 545 GLN D C 1
ATOM 18162 O O . GLN D 1 545 ? 30.771 -6.194 179.596 1.00 63.61 545 GLN D O 1
ATOM 18168 N N . THR D 1 546 ? 32.485 -5.244 178.483 1.00 41.60 546 THR D N 1
ATOM 18169 C CA . THR D 1 546 ? 32.269 -3.898 178.994 1.00 52.56 546 THR D CA 1
ATOM 18170 C C . THR D 1 546 ? 32.321 -2.920 177.831 1.00 49.25 546 THR D C 1
ATOM 18171 O O . THR D 1 546 ? 33.187 -3.031 176.959 1.00 45.54 546 THR D O 1
ATOM 18175 N N . ILE D 1 547 ? 31.390 -1.970 177.814 1.00 51.41 547 ILE D N 1
ATOM 18176 C CA . ILE D 1 547 ? 31.304 -0.971 176.754 1.00 42.81 547 ILE D CA 1
ATOM 18177 C C . ILE D 1 547 ? 31.355 0.414 177.383 1.00 42.70 547 ILE D C 1
ATOM 18178 O O . ILE D 1 547 ? 30.475 0.777 178.174 1.00 59.34 547 ILE D O 1
ATOM 18183 N N . ASN D 1 548 ? 32.381 1.184 177.028 1.00 48.90 548 ASN D N 1
ATOM 18184 C CA . ASN D 1 548 ? 32.518 2.570 177.472 1.00 33.13 548 ASN D CA 1
ATOM 18185 C C . ASN D 1 548 ? 33.440 3.267 176.487 1.00 45.82 548 ASN D C 1
ATOM 18186 O O . ASN D 1 548 ? 34.572 2.818 176.281 1.00 51.42 548 ASN D O 1
ATOM 18191 N N . SER D 1 549 ? 32.972 4.369 175.898 1.00 38.04 549 SER D N 1
ATOM 18192 C CA . SER D 1 549 ? 33.694 5.012 174.805 1.00 38.15 549 SER D CA 1
ATOM 18193 C C . SER D 1 549 ? 34.990 5.681 175.245 1.00 34.05 549 SER D C 1
ATOM 18194 O O . SER D 1 549 ? 35.686 6.249 174.396 1.00 46.09 549 SER D O 1
ATOM 18197 N N . THR D 1 550 ? 35.335 5.633 176.531 1.00 40.36 550 THR D N 1
ATOM 18198 C CA . THR D 1 550 ? 36.612 6.138 177.018 1.00 45.83 550 THR D CA 1
ATOM 18199 C C . THR D 1 550 ? 37.552 5.018 177.445 1.00 47.96 550 THR D C 1
ATOM 18200 O O . THR D 1 550 ? 38.618 5.295 178.004 1.00 44.24 550 THR D O 1
ATOM 18204 N N . TYR D 1 551 ? 37.183 3.765 177.194 1.00 42.91 551 TYR D N 1
ATOM 18205 C CA . TYR D 1 551 ? 37.953 2.617 177.647 1.00 36.43 551 TYR D CA 1
ATOM 18206 C C . TYR D 1 551 ? 38.925 2.143 176.573 1.00 38.46 551 TYR D C 1
ATOM 18207 O O . TYR D 1 551 ? 38.658 2.246 175.373 1.00 41.73 551 TYR D O 1
ATOM 18216 N N . VAL D 1 552 ? 40.064 1.620 177.025 1.00 50.95 552 VAL D N 1
ATOM 18217 C CA . VAL D 1 552 ? 41.025 0.935 176.169 1.00 35.00 552 VAL D CA 1
ATOM 18218 C C . VAL D 1 552 ? 41.381 -0.383 176.833 1.00 44.38 552 VAL D C 1
ATOM 18219 O O . VAL D 1 552 ? 41.762 -0.406 178.009 1.00 50.68 552 VAL D O 1
ATOM 18223 N N . GLY D 1 553 ? 41.258 -1.475 176.088 1.00 35.73 553 GLY D N 1
ATOM 18224 C CA . GLY D 1 553 ? 41.579 -2.796 176.593 1.00 40.76 553 GLY D CA 1
ATOM 18225 C C . GLY D 1 553 ? 42.828 -3.340 175.928 1.00 46.46 553 GLY D C 1
ATOM 18226 O O . GLY D 1 553 ? 43.073 -3.095 174.746 1.00 52.43 553 GLY D O 1
ATOM 18227 N N . ILE D 1 554 ? 43.607 -4.098 176.694 1.00 51.28 554 ILE D N 1
ATOM 18228 C CA . ILE D 1 554 ? 44.771 -4.815 176.185 1.00 40.07 554 ILE D CA 1
ATOM 18229 C C . ILE D 1 554 ? 44.571 -6.282 176.527 1.00 51.54 554 ILE D C 1
ATOM 18230 O O . ILE D 1 554 ? 44.416 -6.634 177.704 1.00 56.12 554 ILE D O 1
ATOM 18235 N N . THR D 1 555 ? 44.582 -7.139 175.508 1.00 42.10 555 THR D N 1
ATOM 18236 C CA . THR D 1 555 ? 44.153 -8.521 175.695 1.00 41.85 555 THR D CA 1
ATOM 18237 C C . THR D 1 555 ? 45.123 -9.471 175.010 1.00 56.13 555 THR D C 1
ATOM 18238 O O . THR D 1 555 ? 45.307 -9.398 173.791 1.00 54.84 555 THR D O 1
ATOM 18242 N N . TYR D 1 556 ? 45.763 -10.333 175.799 1.00 57.77 556 TYR D N 1
ATOM 18243 C CA . TYR D 1 556 ? 46.498 -11.474 175.277 1.00 48.80 556 TYR D CA 1
ATOM 18244 C C . TYR D 1 556 ? 45.532 -12.630 175.069 1.00 54.33 556 TYR D C 1
ATOM 18245 O O . TYR D 1 556 ? 44.844 -13.047 176.009 1.00 57.72 556 TYR D O 1
ATOM 18254 N N . CYS D 1 557 ? 45.503 -13.161 173.851 1.00 47.59 557 CYS D N 1
ATOM 18255 C CA . CYS D 1 557 ? 44.648 -14.281 173.487 1.00 49.97 557 CYS D CA 1
ATOM 18256 C C . CYS D 1 557 ? 45.531 -15.466 173.134 1.00 48.49 557 CYS D C 1
ATOM 18257 O O . CYS D 1 557 ? 46.454 -15.330 172.324 1.00 53.34 557 CYS D O 1
ATOM 18260 N N . TYR D 1 558 ? 45.253 -16.622 173.729 1.00 50.83 558 TYR D N 1
ATOM 18261 C CA . TYR D 1 558 ? 46.038 -17.814 173.427 1.00 44.18 558 TYR D CA 1
ATOM 18262 C C . TYR D 1 558 ? 45.219 -19.038 173.815 1.00 58.32 558 TYR D C 1
ATOM 18263 O O . TYR D 1 558 ? 44.028 -18.937 174.126 1.00 52.78 558 TYR D O 1
ATOM 18272 N N . GLY D 1 559 ? 45.853 -20.206 173.769 1.00 55.85 559 GLY D N 1
ATOM 18273 C CA . GLY D 1 559 ? 45.172 -21.433 174.106 1.00 53.66 559 GLY D CA 1
ATOM 18274 C C . GLY D 1 559 ? 45.346 -21.841 175.555 1.00 59.00 559 GLY D C 1
ATOM 18275 O O . GLY D 1 559 ? 46.276 -21.416 176.238 1.00 49.18 559 GLY D O 1
ATOM 18276 N N . TYR D 1 560 ? 44.424 -22.680 176.018 1.00 62.94 560 TYR D N 1
ATOM 18277 C CA . TYR D 1 560 ? 44.537 -23.248 177.354 1.00 57.29 560 TYR D CA 1
ATOM 18278 C C . TYR D 1 560 ? 45.739 -24.179 177.429 1.00 67.35 560 TYR D C 1
ATOM 18279 O O . TYR D 1 560 ? 45.859 -25.122 176.640 1.00 66.05 560 TYR D O 1
ATOM 18288 N N . LYS D 1 561 ? 46.620 -23.915 178.396 1.00 56.00 561 LYS D N 1
ATOM 18289 C CA . LYS D 1 561 ? 47.867 -24.661 178.574 1.00 51.53 561 LYS D CA 1
ATOM 18290 C C . LYS D 1 561 ? 48.653 -24.765 177.268 1.00 63.12 561 LYS D C 1
ATOM 18291 O O . LYS D 1 561 ? 49.378 -25.735 177.035 1.00 68.92 561 LYS D O 1
ATOM 18297 N N . GLY D 1 562 ? 48.515 -23.757 176.408 1.00 55.59 562 GLY D N 1
ATOM 18298 C CA . GLY D 1 562 ? 49.239 -23.726 175.154 1.00 55.04 562 GLY D CA 1
ATOM 18299 C C . GLY D 1 562 ? 48.689 -24.593 174.047 1.00 58.92 562 GLY D C 1
ATOM 18300 O O . GLY D 1 562 ? 49.421 -24.899 173.101 1.00 53.86 562 GLY D O 1
ATOM 18301 N N . ASN D 1 563 ? 47.425 -25.006 174.128 1.00 55.18 563 ASN D N 1
ATOM 18302 C CA . ASN D 1 563 ? 46.842 -25.810 173.063 1.00 62.77 563 ASN D CA 1
ATOM 18303 C C . ASN D 1 563 ? 46.610 -24.950 171.817 1.00 61.31 563 ASN D C 1
ATOM 18304 O O . ASN D 1 563 ? 46.956 -23.766 171.765 1.00 58.39 563 ASN D O 1
ATOM 18309 N N . SER D 1 564 ? 46.008 -25.558 170.797 1.00 54.41 564 SER D N 1
ATOM 18310 C CA . SER D 1 564 ? 45.809 -24.910 169.508 1.00 56.63 564 SER D CA 1
ATOM 18311 C C . SER D 1 564 ? 44.440 -24.247 169.377 1.00 64.32 564 SER D C 1
ATOM 18312 O O . SER D 1 564 ? 44.012 -23.948 168.257 1.00 72.07 564 SER D O 1
ATOM 18315 N N . TYR D 1 565 ? 43.748 -24.007 170.485 1.00 69.71 565 TYR D N 1
ATOM 18316 C CA . TYR D 1 565 ? 42.440 -23.369 170.454 1.00 61.00 565 TYR D CA 1
ATOM 18317 C C . TYR D 1 565 ? 42.563 -21.874 170.733 1.00 59.96 565 TYR D C 1
ATOM 18318 O O . TYR D 1 565 ? 43.510 -21.411 171.374 1.00 59.32 565 TYR D O 1
ATOM 18327 N N . TYR D 1 566 ? 41.581 -21.118 170.246 1.00 51.63 566 TYR D N 1
ATOM 18328 C CA . TYR D 1 566 ? 41.715 -19.678 170.070 1.00 50.41 566 TYR D CA 1
ATOM 18329 C C . TYR D 1 566 ? 40.936 -18.882 171.108 1.00 53.07 566 TYR D C 1
ATOM 18330 O O . TYR D 1 566 ? 39.783 -19.198 171.420 1.00 52.60 566 TYR D O 1
ATOM 18339 N N . GLY D 1 567 ? 41.579 -17.840 171.627 1.00 47.85 567 GLY D N 1
ATOM 18340 C CA . GLY D 1 567 ? 40.886 -16.728 172.258 1.00 51.27 567 GLY D CA 1
ATOM 18341 C C . GLY D 1 567 ? 40.715 -15.603 171.250 1.00 56.74 567 GLY D C 1
ATOM 18342 O O . GLY D 1 567 ? 41.596 -15.363 170.422 1.00 50.61 567 GLY D O 1
ATOM 18343 N N . ILE D 1 568 ? 39.570 -14.921 171.320 1.00 54.87 568 ILE D N 1
ATOM 18344 C CA . ILE D 1 568 ? 39.198 -13.881 170.368 1.00 46.98 568 ILE D CA 1
ATOM 18345 C C . ILE D 1 568 ? 38.716 -12.661 171.141 1.00 45.07 568 ILE D C 1
ATOM 18346 O O . ILE D 1 568 ? 37.958 -12.792 172.110 1.00 44.92 568 ILE D O 1
ATOM 18351 N N . VAL D 1 569 ? 39.141 -11.475 170.707 1.00 42.00 569 VAL D N 1
ATOM 18352 C CA . VAL D 1 569 ? 38.735 -10.223 171.334 1.00 43.61 569 VAL D CA 1
ATOM 18353 C C . VAL D 1 569 ? 38.251 -9.246 170.266 1.00 39.64 569 VAL D C 1
ATOM 18354 O O . VAL D 1 569 ? 38.862 -9.113 169.194 1.00 43.10 569 VAL D O 1
ATOM 18358 N N . TYR D 1 570 ? 37.137 -8.571 170.575 1.00 35.12 570 TYR D N 1
ATOM 18359 C CA . TYR D 1 570 ? 36.455 -7.614 169.717 1.00 42.90 570 TYR D CA 1
ATOM 18360 C C . TYR D 1 570 ? 36.396 -6.262 170.419 1.00 41.89 570 TYR D C 1
ATOM 18361 O O . TYR D 1 570 ? 36.352 -6.191 171.651 1.00 47.38 570 TYR D O 1
ATOM 18370 N N . HIS D 1 571 ? 36.342 -5.194 169.625 1.00 37.49 571 HIS D N 1
ATOM 18371 C CA . HIS D 1 571 ? 36.288 -3.841 170.168 1.00 38.16 571 HIS D CA 1
ATOM 18372 C C . HIS D 1 571 ? 34.969 -3.579 170.890 1.00 40.94 571 HIS D C 1
ATOM 18373 O O . HIS D 1 571 ? 33.917 -4.110 170.527 1.00 38.24 571 HIS D O 1
ATOM 18380 N N . GLY D 1 572 ? 35.038 -2.742 171.927 1.00 46.41 572 GLY D N 1
ATOM 18381 C CA . GLY D 1 572 ? 33.830 -2.368 172.647 1.00 35.97 572 GLY D CA 1
ATOM 18382 C C . GLY D 1 572 ? 32.940 -1.418 171.866 1.00 40.07 572 GLY D C 1
ATOM 18383 O O . GLY D 1 572 ? 31.711 -1.512 171.933 1.00 45.92 572 GLY D O 1
ATOM 18384 N N . TYR D 1 573 ? 33.545 -0.484 171.127 1.00 40.70 573 TYR D N 1
ATOM 18385 C CA . TYR D 1 573 ? 32.769 0.499 170.378 1.00 37.62 573 TYR D CA 1
ATOM 18386 C C . TYR D 1 573 ? 31.963 -0.141 169.255 1.00 41.34 573 TYR D C 1
ATOM 18387 O O . TYR D 1 573 ? 30.982 0.451 168.794 1.00 37.07 573 TYR D O 1
ATOM 18396 N N . ASN D 1 574 ? 32.354 -1.337 168.813 1.00 43.06 574 ASN D N 1
ATOM 18397 C CA . ASN D 1 574 ? 31.563 -2.127 167.870 1.00 36.91 574 ASN D CA 1
ATOM 18398 C C . ASN D 1 574 ? 31.923 -3.586 168.135 1.00 45.39 574 ASN D C 1
ATOM 18399 O O . ASN D 1 574 ? 32.928 -4.084 167.618 1.00 43.05 574 ASN D O 1
ATOM 18404 N N . THR D 1 575 ? 31.093 -4.266 168.929 1.00 42.72 575 THR D N 1
ATOM 18405 C CA . THR D 1 575 ? 31.418 -5.605 169.409 1.00 43.24 575 THR D CA 1
ATOM 18406 C C . THR D 1 575 ? 31.358 -6.670 168.324 1.00 44.03 575 THR D C 1
ATOM 18407 O O . THR D 1 575 ? 31.553 -7.850 168.637 1.00 42.85 575 THR D O 1
ATOM 18411 N N . SER D 1 576 ? 31.096 -6.300 167.072 1.00 38.06 576 SER D N 1
ATOM 18412 C CA . SER D 1 576 ? 31.129 -7.248 165.968 1.00 37.46 576 SER D CA 1
ATOM 18413 C C . SER D 1 576 ? 32.438 -7.209 165.190 1.00 37.87 576 SER D C 1
ATOM 18414 O O . SER D 1 576 ? 32.657 -8.073 164.336 1.00 49.82 576 SER D O 1
ATOM 18417 N N . ILE D 1 577 ? 33.312 -6.245 165.470 1.00 35.92 577 ILE D N 1
ATOM 18418 C CA . ILE D 1 577 ? 34.582 -6.103 164.768 1.00 37.71 577 ILE D CA 1
ATOM 18419 C C . ILE D 1 577 ? 35.669 -6.757 165.608 1.00 46.50 577 ILE D C 1
ATOM 18420 O O . ILE D 1 577 ? 35.933 -6.333 166.740 1.00 42.61 577 ILE D O 1
ATOM 18425 N N . GLU D 1 578 ? 36.306 -7.784 165.050 1.00 45.05 578 GLU D N 1
ATOM 18426 C CA . GLU D 1 578 ? 37.363 -8.489 165.760 1.00 33.65 578 GLU D CA 1
ATOM 18427 C C . GLU D 1 578 ? 38.615 -7.628 165.848 1.00 42.38 578 GLU D C 1
ATOM 18428 O O . GLU D 1 578 ? 39.100 -7.111 164.837 1.00 47.97 578 GLU D O 1
ATOM 18434 N N . ALA D 1 579 ? 39.140 -7.480 167.061 1.00 42.61 579 ALA D N 1
ATOM 18435 C CA . ALA D 1 579 ? 40.445 -6.860 167.237 1.00 34.22 579 ALA D CA 1
ATOM 18436 C C . ALA D 1 579 ? 41.571 -7.868 167.068 1.00 42.68 579 ALA D C 1
ATOM 18437 O O . ALA D 1 579 ? 42.628 -7.528 166.523 1.00 38.85 579 ALA D O 1
ATOM 18439 N N . GLY D 1 580 ? 41.368 -9.104 167.509 1.00 51.28 580 GLY D N 1
ATOM 18440 C CA . GLY D 1 580 ? 42.399 -10.103 167.284 1.00 28.24 580 GLY D CA 1
ATOM 18441 C C . GLY D 1 580 ? 42.011 -11.453 167.842 1.00 39.60 580 GLY D C 1
ATOM 18442 O O . GLY D 1 580 ? 40.965 -11.616 168.478 1.00 43.88 580 GLY D O 1
ATOM 18443 N N . ARG D 1 581 ? 42.873 -12.432 167.572 1.00 37.23 581 ARG D N 1
ATOM 18444 C CA . ARG D 1 581 ? 42.712 -13.774 168.109 1.00 43.74 581 ARG D CA 1
ATOM 18445 C C . ARG D 1 581 ? 44.080 -14.430 168.225 1.00 44.24 581 ARG D C 1
ATOM 18446 O O . ARG D 1 581 ? 45.067 -13.969 167.647 1.00 38.64 581 ARG D O 1
ATOM 18454 N N . GLY D 1 582 ? 44.122 -15.524 168.979 1.00 50.59 582 GLY D N 1
ATOM 18455 C CA . GLY D 1 582 ? 45.360 -16.259 169.152 1.00 41.48 582 GLY D CA 1
ATOM 18456 C C . GLY D 1 582 ? 45.220 -17.615 169.813 1.00 52.53 582 GLY D C 1
ATOM 18457 O O . GLY D 1 582 ? 44.327 -17.825 170.641 1.00 54.63 582 GLY D O 1
ATOM 18458 N N . ASN D 1 583 ? 46.100 -18.548 169.440 1.00 49.95 583 ASN D N 1
ATOM 18459 C CA . ASN D 1 583 ? 46.213 -19.827 170.130 1.00 50.34 583 ASN D CA 1
ATOM 18460 C C . ASN D 1 583 ? 47.627 -20.027 170.663 1.00 56.26 583 ASN D C 1
ATOM 18461 O O . ASN D 1 583 ? 48.403 -19.071 170.755 1.00 53.91 583 ASN D O 1
ATOM 18466 N N . GLY D 1 584 ? 47.970 -21.265 171.011 1.00 56.73 584 GLY D N 1
ATOM 18467 C CA . GLY D 1 584 ? 49.316 -21.544 171.484 1.00 49.95 584 GLY D CA 1
ATOM 18468 C C . GLY D 1 584 ? 49.560 -20.938 172.853 1.00 59.67 584 GLY D C 1
ATOM 18469 O O . GLY D 1 584 ? 48.667 -20.880 173.705 1.00 64.44 584 GLY D O 1
ATOM 18470 N N . TYR D 1 585 ? 50.785 -20.476 173.067 1.00 55.55 585 TYR D N 1
ATOM 18471 C CA . TYR D 1 585 ? 51.197 -19.893 174.335 1.00 55.38 585 TYR D CA 1
ATOM 18472 C C . TYR D 1 585 ? 51.114 -18.372 174.288 1.00 50.13 585 TYR D C 1
ATOM 18473 O O . TYR D 1 585 ? 51.154 -17.755 173.221 1.00 53.92 585 TYR D O 1
ATOM 18482 N N . LYS D 1 586 ? 50.976 -17.777 175.475 1.00 57.54 586 LYS D N 1
ATOM 18483 C CA . LYS D 1 586 ? 50.991 -16.327 175.618 1.00 46.75 586 LYS D CA 1
ATOM 18484 C C . LYS D 1 586 ? 52.207 -15.733 174.919 1.00 43.65 586 LYS D C 1
ATOM 18485 O O . LYS D 1 586 ? 53.312 -16.277 174.989 1.00 55.78 586 LYS D O 1
ATOM 18491 N N . ASP D 1 587 ? 51.999 -14.603 174.246 1.00 50.42 587 ASP D N 1
ATOM 18492 C CA . ASP D 1 587 ? 53.005 -14.077 173.336 1.00 54.66 587 ASP D CA 1
ATOM 18493 C C . ASP D 1 587 ? 52.706 -12.613 173.050 1.00 61.40 587 ASP D C 1
ATOM 18494 O O . ASP D 1 587 ? 51.545 -12.197 173.027 1.00 65.09 587 ASP D O 1
ATOM 18499 N N . GLU D 1 588 ? 53.772 -11.839 172.835 1.00 50.10 588 GLU D N 1
ATOM 18500 C CA . GLU D 1 588 ? 53.622 -10.412 172.573 1.00 46.09 588 GLU D CA 1
ATOM 18501 C C . GLU D 1 588 ? 53.006 -10.128 171.210 1.00 52.61 588 GLU D C 1
ATOM 18502 O O . GLU D 1 588 ? 52.447 -9.044 171.013 1.00 61.37 588 GLU D O 1
ATOM 18508 N N . THR D 1 589 ? 53.093 -11.069 170.268 1.00 59.87 589 THR D N 1
ATOM 18509 C CA . THR D 1 589 ? 52.435 -10.900 168.978 1.00 67.37 589 THR D CA 1
ATOM 18510 C C . THR D 1 589 ? 50.948 -11.218 169.041 1.00 60.72 589 THR D C 1
ATOM 18511 O O . THR D 1 589 ? 50.193 -10.764 168.174 1.00 59.55 589 THR D O 1
ATOM 18515 N N . LYS D 1 590 ? 50.514 -11.976 170.040 1.00 49.68 590 LYS D N 1
ATOM 18516 C CA . LYS D 1 590 ? 49.102 -12.314 170.221 1.00 53.82 590 LYS D CA 1
ATOM 18517 C C . LYS D 1 590 ? 48.484 -11.483 171.338 1.00 53.77 590 LYS D C 1
ATOM 18518 O O . LYS D 1 590 ? 47.816 -11.984 172.241 1.00 63.74 590 LYS D O 1
ATOM 18524 N N . LYS D 1 591 ? 48.716 -10.175 171.255 1.00 56.96 591 LYS D N 1
ATOM 18525 C CA . LYS D 1 591 ? 48.207 -9.188 172.197 1.00 54.50 591 LYS D CA 1
ATOM 18526 C C . LYS D 1 591 ? 47.587 -8.061 171.388 1.00 55.54 591 LYS D C 1
ATOM 18527 O O . LYS D 1 591 ? 48.196 -7.580 170.428 1.00 59.85 591 LYS D O 1
ATOM 18533 N N . PHE D 1 592 ? 46.380 -7.645 171.763 1.00 46.35 592 PHE D N 1
ATOM 18534 C CA . PHE D 1 592 ? 45.596 -6.762 170.916 1.00 41.14 592 PHE D CA 1
ATOM 18535 C C . PHE D 1 592 ? 44.978 -5.623 171.714 1.00 42.73 592 PHE D C 1
ATOM 18536 O O . PHE D 1 592 ? 44.616 -5.775 172.887 1.00 45.50 592 PHE D O 1
ATOM 18544 N N . ILE D 1 593 ? 44.882 -4.469 171.044 1.00 40.70 593 ILE D N 1
ATOM 18545 C CA . ILE D 1 593 ? 44.245 -3.263 171.556 1.00 44.80 593 ILE D CA 1
ATOM 18546 C C . ILE D 1 593 ? 42.775 -3.271 171.161 1.00 44.18 593 ILE D C 1
ATOM 18547 O O . ILE D 1 593 ? 42.425 -3.596 170.020 1.00 39.76 593 ILE D O 1
ATOM 18552 N N . THR D 1 594 ? 41.909 -2.913 172.105 1.00 45.72 594 THR D N 1
ATOM 18553 C CA . THR D 1 594 ? 40.491 -2.719 171.839 1.00 39.23 594 THR D CA 1
ATOM 18554 C C . THR D 1 594 ? 40.082 -1.319 172.277 1.00 43.10 594 THR D C 1
ATOM 18555 O O . THR D 1 594 ? 40.486 -0.852 173.347 1.00 44.69 594 THR D O 1
ATOM 18559 N N . LEU D 1 595 ? 39.258 -0.669 171.458 1.00 38.99 595 LEU D N 1
ATOM 18560 C CA . LEU D 1 595 ? 38.813 0.696 171.696 1.00 31.49 595 LEU D CA 1
ATOM 18561 C C . LEU D 1 595 ? 37.346 0.707 172.102 1.00 35.99 595 LEU D C 1
ATOM 18562 O O . LEU D 1 595 ? 36.521 0.002 171.510 1.00 29.82 595 LEU D O 1
ATOM 18567 N N . GLY D 1 596 ? 37.027 1.512 173.113 1.00 35.32 596 GLY D N 1
ATOM 18568 C CA . GLY D 1 596 ? 35.658 1.639 173.569 1.00 27.65 596 GLY D CA 1
ATOM 18569 C C . GLY D 1 596 ? 35.156 0.484 174.401 1.00 36.68 596 GLY D C 1
ATOM 18570 O O . GLY D 1 596 ? 33.940 0.301 174.516 1.00 40.56 596 GLY D O 1
ATOM 18571 N N . GLY D 1 597 ? 36.053 -0.295 175.001 1.00 42.29 597 GLY D N 1
ATOM 18572 C CA . GLY D 1 597 ? 35.661 -1.482 175.734 1.00 47.37 597 GLY D CA 1
ATOM 18573 C C . GLY D 1 597 ? 36.189 -2.745 175.087 1.00 35.64 597 GLY D C 1
ATOM 18574 O O . GLY D 1 597 ? 37.163 -2.690 174.331 1.00 36.43 597 GLY D O 1
ATOM 18575 N N . ALA D 1 598 ? 35.558 -3.886 175.362 1.00 36.46 598 ALA D N 1
ATOM 18576 C CA . ALA D 1 598 ? 35.988 -5.142 174.763 1.00 34.80 598 ALA D CA 1
ATOM 18577 C C . ALA D 1 598 ? 34.897 -6.191 174.920 1.00 40.23 598 ALA D C 1
ATOM 18578 O O . ALA D 1 598 ? 34.096 -6.141 175.857 1.00 40.08 598 ALA D O 1
ATOM 18580 N N . ARG D 1 599 ? 34.878 -7.138 173.982 1.00 40.56 599 ARG D N 1
ATOM 18581 C CA . ARG D 1 599 ? 34.058 -8.339 174.074 1.00 35.56 599 ARG D CA 1
ATOM 18582 C C . ARG D 1 599 ? 34.942 -9.553 173.821 1.00 45.51 599 ARG D C 1
ATOM 18583 O O . ARG D 1 599 ? 35.774 -9.543 172.911 1.00 48.33 599 ARG D O 1
ATOM 18591 N N . TYR D 1 600 ? 34.771 -10.594 174.632 1.00 43.31 600 TYR D N 1
ATOM 18592 C CA . TYR D 1 600 ? 35.657 -11.750 174.613 1.00 44.27 600 TYR D CA 1
ATOM 18593 C C . TYR D 1 600 ? 34.897 -12.998 174.184 1.00 44.65 600 TYR D C 1
ATOM 18594 O O . TYR D 1 600 ? 33.740 -13.193 174.570 1.00 50.52 600 TYR D O 1
ATOM 18603 N N . ASP D 1 601 ? 35.549 -13.843 173.384 1.00 44.19 601 ASP D N 1
ATOM 18604 C CA . ASP D 1 601 ? 34.932 -15.075 172.909 1.00 48.02 601 ASP D CA 1
ATOM 18605 C C . ASP D 1 601 ? 36.016 -16.129 172.713 1.00 57.94 601 ASP D C 1
ATOM 18606 O O . ASP D 1 601 ? 37.209 -15.820 172.685 1.00 48.86 601 ASP D O 1
ATOM 18611 N N . GLN D 1 602 ? 35.595 -17.387 172.586 1.00 60.83 602 GLN D N 1
ATOM 18612 C CA . GLN D 1 602 ? 36.530 -18.490 172.411 1.00 53.58 602 GLN D CA 1
ATOM 18613 C C . GLN D 1 602 ? 36.108 -19.391 171.261 1.00 57.51 602 GLN D C 1
ATOM 18614 O O . GLN D 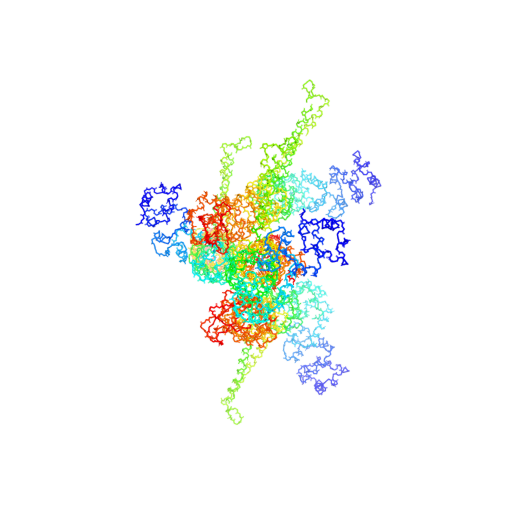1 602 ? 34.918 -19.612 171.021 1.00 56.23 602 GLN D O 1
ATOM 18620 N N . SER D 1 603 ? 37.108 -19.915 170.556 1.00 66.93 603 SER D N 1
ATOM 18621 C CA . SER D 1 603 ? 36.948 -21.032 169.630 1.00 54.17 603 SER D CA 1
ATOM 18622 C C . SER D 1 603 ? 37.672 -22.212 170.270 1.00 65.89 603 SER D C 1
ATOM 18623 O O . SER D 1 603 ? 38.904 -22.288 170.238 1.00 69.48 603 SER D O 1
ATOM 18626 N N . GLY D 1 604 ? 36.903 -23.127 170.853 1.00 63.92 604 GLY D N 1
ATOM 18627 C CA . GLY D 1 604 ? 37.473 -24.151 171.699 1.00 56.46 604 GLY D CA 1
ATOM 18628 C C . GLY D 1 604 ? 37.824 -23.591 173.065 1.00 67.42 604 GLY D C 1
ATOM 18629 O O . GLY D 1 604 ? 37.424 -22.486 173.444 1.00 72.37 604 GLY D O 1
ATOM 18630 N N . ASP D 1 605 ? 38.589 -24.376 173.819 1.00 68.65 605 ASP D N 1
ATOM 18631 C CA . ASP D 1 605 ? 39.018 -23.960 175.154 1.00 67.47 605 ASP D CA 1
ATOM 18632 C C . ASP D 1 605 ? 40.172 -22.975 175.000 1.00 70.57 605 ASP D C 1
ATOM 18633 O O . ASP D 1 605 ? 41.346 -23.348 175.001 1.00 70.09 605 ASP D O 1
ATOM 18638 N N . GLY D 1 606 ? 39.828 -21.695 174.866 1.00 72.05 606 GLY D N 1
ATOM 18639 C CA . GLY D 1 606 ? 40.810 -20.635 174.779 1.00 56.25 606 GLY D CA 1
ATOM 18640 C C . GLY D 1 606 ? 41.211 -20.110 176.145 1.00 62.51 606 GLY D C 1
ATOM 18641 O O . GLY D 1 606 ? 40.858 -20.661 177.189 1.00 68.66 606 GLY D O 1
ATOM 18642 N N . TYR D 1 607 ? 41.965 -19.012 176.128 1.00 49.34 607 TYR D N 1
ATOM 18643 C CA . TYR D 1 607 ? 42.486 -18.443 177.360 1.00 52.28 607 TYR D CA 1
ATOM 18644 C C . TYR D 1 607 ? 42.882 -16.994 177.111 1.00 59.32 607 TYR D C 1
ATOM 18645 O O . TYR D 1 607 ? 43.361 -16.641 176.025 1.00 57.80 607 TYR D O 1
ATOM 18654 N N . PHE D 1 608 ? 42.701 -16.168 178.143 1.00 59.05 608 PHE D N 1
ATOM 18655 C CA . PHE D 1 608 ? 42.950 -14.738 178.054 1.00 54.51 608 PHE D CA 1
ATOM 18656 C C . PHE D 1 608 ? 43.826 -14.276 179.207 1.00 53.04 608 PHE D C 1
ATOM 18657 O O . PHE D 1 608 ? 43.777 -14.830 180.308 1.00 48.90 608 PHE D O 1
ATOM 18665 N N . THR D 1 609 ? 44.620 -13.244 178.940 1.00 50.68 609 THR D N 1
ATOM 18666 C CA . THR D 1 609 ? 45.219 -12.413 179.983 1.00 48.37 609 THR D CA 1
ATOM 18667 C C . THR D 1 609 ? 44.930 -10.966 179.609 1.00 52.38 609 THR D C 1
ATOM 18668 O O . THR D 1 609 ? 45.473 -10.458 178.625 1.00 51.72 609 THR D O 1
ATOM 18672 N N . TYR D 1 610 ? 44.103 -10.289 180.398 1.00 53.86 610 TYR D N 1
ATOM 18673 C CA . TYR D 1 610 ? 43.484 -9.063 179.915 1.00 46.61 610 TYR D CA 1
ATOM 18674 C C . TYR D 1 610 ? 43.516 -7.972 180.974 1.00 41.93 610 TYR D C 1
ATOM 18675 O O . TYR D 1 610 ? 43.497 -8.242 182.178 1.00 51.65 610 TYR D O 1
ATOM 18684 N N . ALA D 1 611 ? 43.585 -6.729 180.494 1.00 54.24 611 ALA D N 1
ATOM 18685 C CA . ALA D 1 611 ? 43.504 -5.543 181.331 1.00 56.74 611 ALA D CA 1
ATOM 18686 C C . ALA D 1 611 ? 42.657 -4.490 180.628 1.00 49.93 611 ALA D C 1
ATOM 18687 O O . ALA D 1 611 ? 42.567 -4.463 179.396 1.00 57.65 611 ALA D O 1
ATOM 18697 N N . TYR D 1 613 ? 41.708 -0.168 180.642 1.00 51.90 613 TYR D N 1
ATOM 18698 C CA . TYR D 1 613 ? 42.124 1.163 181.056 1.00 44.09 613 TYR D CA 1
ATOM 18699 C C . TYR D 1 613 ? 41.114 2.189 180.561 1.00 44.08 613 TYR D C 1
ATOM 18700 O O . TYR D 1 613 ? 40.292 1.908 179.686 1.00 48.07 613 TYR D O 1
ATOM 18709 N N . GLN D 1 614 ? 41.183 3.389 181.134 1.00 47.57 614 GLN D N 1
ATOM 18710 C CA . GLN D 1 614 ? 40.269 4.471 180.789 1.00 45.13 614 GLN D CA 1
ATOM 18711 C C . GLN D 1 614 ? 41.049 5.759 180.583 1.00 45.31 614 GLN D C 1
ATOM 18712 O O . GLN D 1 614 ? 41.912 6.104 181.397 1.00 52.92 614 GLN D O 1
ATOM 18718 N N . ALA D 1 615 ? 40.745 6.464 179.495 1.00 43.01 615 ALA D N 1
ATOM 18719 C CA . ALA D 1 615 ? 41.289 7.799 179.279 1.00 41.88 615 ALA D CA 1
ATOM 18720 C C . ALA D 1 615 ? 40.624 8.782 180.236 1.00 46.49 615 ALA D C 1
ATOM 18721 O O . ALA D 1 615 ? 39.400 8.950 180.213 1.00 52.98 615 ALA D O 1
ATOM 18723 N N . ILE D 1 616 ? 41.426 9.427 181.078 1.00 42.73 616 ILE D N 1
ATOM 18724 C CA . ILE D 1 616 ? 40.906 10.373 182.059 1.00 51.52 616 ILE D CA 1
ATOM 18725 C C . ILE D 1 616 ? 40.390 11.630 181.364 1.00 70.58 616 ILE D C 1
ATOM 18726 O O . ILE D 1 616 ? 39.352 12.183 181.733 1.00 70.12 616 ILE D O 1
#

Sequence (2339 aa):
QGEPLNFLSYLQDIKLNGLDSYVLFIGNARIWEELYLNSLYLFSDRGIRETVYTAFSETDIDNLFNKSTKLGEQLNAFYRTDIFSLGNADNVVKETIEHYNSLEEKFKAGYDRYVTREQEKSTIGAWFNSTFSLDNTDLENLTTIEEILANVEATNAILNNSNAIVALTCKSSDAVVASSNADLLGQYILRVTTESPVIRAILKNNVIRDAIINSDEATQISSNENSVEIFNDLEATKVLVQNQNSINKILTNNVTVEKIIPNLLEKYNLQTSLNYINTIKSNIASGKGQIAITYNEEIFPILKNAVKNYDGETTRNISQRDIEEKIKISDAILESSIAATFANNSIIVNKVGDRVGIIESIFSKTVSLNAFKSTTAINILVNKTTAFTKIANNSTAFNALTISENNVTIANNTTAGIIANNAQASTVANNDTSISVFVNNTTAGIIANSSTATKITLTGLALNRVKSNTAKSILISKNSTLQTYKNNIQNTIQGSTAYFRTITGFADADDNPPQTINSTYVGITYCYGYKGNSYYGIVYHGYNTSIEAGRGNGYKDETKKFITLGGARYDQSGDGYFTYAYQAIQGEPLNFLSYLQDIKLNGLDSYVLFIGNARIWEELYLNSLYLFSDRGIRETVYTAFSETDIDNLFNKSTKLGEQLNAFYRTDIFSLGNADNVVKETIEHYNSLEEKFKAGYDRYVTREQEKSTIGAWFNSTFSLDNTDLENLTTIEEILANVEATNAILNNSNAIVALTCKSSDAVVASSNADLLGQYILRVTTESPVIRAILKNNVIRDAIINSDEATQISSNENSVEIFNDLEATKVLVQNQNSINKILTNNVTVEKIIPNLLEKYNLQTSLNYINTIKSNIASGKGQIAITYNEEIFPILKNAVKNYDGETTRNISQRDIEEKIKISDAILESSIAATFANNSIIVNKVGDRVGIIESIFSKTVSLNAFKSTTAINILVNKTTAFTKIANNSTAFNALTISENNVTIANNTTAGIIANNAQASTVANNDTSISVFVNNTTAGIIANSSTATKITLTGLALNRVKSNTAKSILISKNSTLQTYKNNIQNTIQGSTAYFRTITGFADADDNPPQTINSTYVGITYCYGYKGNSYYGIVYHGYNTSIEAGRGNGYKDETKKFITLGGARYDQSGDGYFTYAYQAIGEPLNFLSYLQDIKLNGLDSYVLFIGNARIWEELYLNSLYLFSDRGIRETVYTAFSETDIDNLFNKSTKLGEQLNAFYRTDIFSLGNADNVVKETIEHYNSLEEKFKAGYDRYVTREQEKSTIGAWFNSTFSLDNTDLENLTTIEEILANVEATNAILNNSNAIVALTCKSSDAVVASSNADLLGQYILRVTTESPVIRAILKNNVIRDAIINSDEATQISSNENSVEIFNDLEATKVLVQNQNSINKILTNNVTVEKIIPNLLEKYNLQTSLNYINTIKSNIASGKGQIAITYNEEIFPILKNAVKNYDGETTRNISQRDIEEKIKISDAILESSIAATFANNSIIVNKVGDRVGIIESIFSKTVSLNAFKSTTAINILVNKTTAFTKIANNSTAFNALTISENNVTIANNTTAGIIANNAQASTVANNDTSISVFVNNTTAGIIANSSTATKITLTGLALNRVKSNTAKSILISKNSTLQTYKNNIQNTIQGSTAYFRTITGFADADDNPPQTINSTYVGITYCYGYKGNSYYGIVYHGYNTSIEAGRGNGYKDETKKFITLGGARYDQSGDGYFTYAYQAIQGEPLNFLSYLQDIKLNGLDSYVLFIGNARIWEELYLNSLYLFSDRGIRETVYTAFSETDIDNLFNKSTKLGEQLNAFYRTDIFSLGNADNVVKETIEHYNSLEEKFKAGYDRYVTREQEKSTIGAWFNSTFSLDNTDLENLTTIEEILANVEATNAILNNSNAIVALTCKSSDAVVASSNADLLGQYILRVTTESPVIRAILKNNVIRDAIINSDEATQISSNENSVEIFNDLEATKVLVQNQNSINKILTNNVTVEKIIPNLLEKYNLQTSLNYINTIKSNIASGKGQIAITYNEEIFPILKNAVKNYDGETTRNISQRDIEEKIKISDAILESSIAATFANNSIIVNKVGDRVGIIESIFSKTVSLNAFKSTTAINILVNKTTAFTKIANNSTAFNALTISENNVTIANNTTAGIIANNAQASTVANNDTSISVFVNNTTAGIIANSSTATKITLTGLALNRVKSNTAKSILISKNSTLQTYKNNIQNTIQGSTAYFRTITGFADADDNPPQTINSTYVGITYCYGYKGNSYYGIVYHGYNTSIEAGRGNGYKDETKKFITLGGARYDQSGDGYFTYAYQAI

Nearest PDB structures (foldseek):
  7qlr-assembly1_D-2  TM=7.033E-01  e=1.591E-67  Bacteriophage sp.
  6zqe-assembly1_UJ  TM=2.205E-01  e=1.140E+00  Saccharomyces cerevisiae S288C
  7qlr-assembly1_D-2  TM=7.041E-01  e=3.809E-68  Bacteriophage sp.
  7qlr-assembly1_D-2  TM=1.001E+00  e=1.742E-76  Bacteriophage sp.
  6zqe-assembly1_UJ  TM=1.882E-01  e=1.983E+00  Saccharomyces cerevisiae S288C

Foldseek 3Di:
DPDDPVLVVQVVQCLVQQCNGPLLDPVNVVVVLVNVQPDLCVLQVPSNLVSVVVSQDLVSLLSQQPRRQFNQSSVCNNLVHNQADGTHNLSRLQRALLVLLSDDDSNVVSLLVSLVVQCVVDAVLCCLCVSNVLVDVCSNPDRDLVSQLVDLVNLVSQLVRRSSVSSCLRVVVVVCLVDLRVLSVLVSLVVCLVVVVRLLSQCSRVSSLLSCLQRLSVLSQLQDVSSCNQLVDQVSLLSNLQHLSSLVSNVVHPCCQQPVVLVLLLLQVLVVVLVVLVVVVVVLVVQLVVLVCDDPNHRDVVCPVVNVVSVCCVVSVVVNVVSVVSSSSSVSCLVRLSVLVLLQDLSSLVSCLVDPRNLVSLVVDPSSLLSVCRLNSLLNNLPRLVSLLVCLVPPVSLVNVPNLSSLLSNLPRLSNLSCLQPLVVLVQLPDLSNLLNNLQRLRVLSNLVRPSVLSQLQRLSNVQNLLHPSNQVSCLVVLVSVQVSVVSNVCSQVPCPVFKDWPWPWDKDQDWDDWDFASFDKKKKAKEADVQDAWKKWKAARSDAVRTNFMYYGDGDPVRMGMHRRTMGIDIGPRMMMTMTIGTD/DQDDPVLVVQVVQCLVQQCNGPLLDPVNVVVVLVNVLPDLCVLQVPSNLVSVVVSQDLVSLLSQQPRRQFNQSSVCNNLVHNQADGTHNLSRLQRALLVLLSDDDSNVVSLLVSLVVQCVVDAVLCCLCVSNVLVDVCSNPDRDLVSQLVDLVNLVSQLVRRSSVSSCLNVVVVVCLVDLRVLSVLVSLVVCLVVVVRLLSQCSRVSSLLSCLQRLSVLSQLQDVSSCNQLVDQVSLLSNLQHLSSLVSNVVHPCCQQPVVLVLLLLQVLVVVLVVLVVVVVVLVVQLVVLVCDDPNHRDVVCPVVNVVSVCCVVSVVVNVVSVVSSSSSVSCLVRLSVLVLLQDLSSLVSCLVDPRNLVSLVVDPSSLLSVCRLNSLLNNLPRLVSLLVCLVPPVSLVNVPNLVSLLSNLPRQSNLSCLQPLVVLVQLPDLSNLLNNLQRLRVLSNLVRPSVLSQLQRLSNVQNLLHPSNQVSCLVVLVSVQVSVVSNVCSQVPCPVWKDWPFDWDKDQDWDDWDFASFDKKKKAKEADVQDFWKKWKAARSDAVRTNFMYYGDGDPVRMGMHRRTMGIDIGPRMMMTMTIGTD/DDDPVLVVQVVQCLVQQCNGPLLPPVNVVVVLVNVQPDLCVLQVPSNLVSVVVSDDLVSLLSQQPRRQFNQSSVCNNLVHNQADGTHNLSRLLHAPVVLVSDDDSNVVSLLVVLLVCQQAQQNLCSLCVSNVLVDPCSRRGGHLVSQLVDPVSLCSQQVRLSSLVSCLNLVVLVCLVDPPVCSCQPGNLVRDLDDSVLVSQVVDPVSLLCCLQDLRVLSQLQDVNSCPQLLDQVSLLSNLQHLSSLVSNVVHVCCLQPVVLVLLLLQVLVVVLVVLVVVVVVLVVQLVVLVCDDPNHRDVVCPVVNVVSVCCVVSVVVNVSSVVSSSSSVSCLVRLSVLVLLQDLSSLVSLLPDPRNLVSLVVDDSSLLSVCRLNSLLNNLPRLVSLLVCLVPPVSLVNVPNLSSLLSCLPRLSNLSCLQRLSVLVQLPDLSNLLNLLQRLRVCSNLVRPSVLSLLQHLSNVQNLLHPSNQVSCLVVLVSVFVSVVSNVCSQVPCPVFKDWPWPWDKDQDWDDWDFASFDKKKKAKEADVFDFWKKWKAARSDAVRTNAMYYGDGDPVRMGMHRRTMGIDIGPRMMMTMTIGGD/DDDDPVLVVQVVQCLVQQCNGPLLDPVNVVVVLVNVQPDLCVLQVPSNLVSVVVSDDLVSLLSQQPRRQFNQSSVCNNLVHNQADGTHNLSRLLHAPVVLVSDDDSNVVSLLVVLLVCQQAQQNLCSLCPSNVQPDPCSRRGGHLLSQLVDPVSLVSQQVRLSSLVSCLNLVVLVCLVDPPVVSCQVGNLVRDLDDSVLVSQVVDPVSLLCCLQDLRVLSQLQDVNSCPQLVDQVSLLSNLQHLSSLVSNVVHVCCLQPVVLVLLLLQVLVVVLVVLVVVVVVLVVQLVVLVCDDPNHRDVVCVVVNVVSVCCVVSVVVNVSSVVSSSSSVSCLVRLSVLVLLQDLSSLVSCLPDPRNLVSLVVDPSSLLSVLRLNSLLNNLPRLVSLLVCLVPPVSLVNVPNLSSLLSCLPRLRNLSCLQDLSVLVQLPDLSNLLNLLQRLRVLSNLVRPSVLSQLQRLSNVQNLLHPSNQVSCLVVLVSVFVSLVSNVCSQVPCPVFKDWPWPWDKDQDWDDWDFASFDKKKKQKEADVFDFWKKWKAARSDAVRTNAMYYGDGDPSRMGMHRRTMGIDIGPRMMMTMTIGGD

Solvent-accessible surface area: 103917 Å² total

B-factor: mean 48.86, std 14.41, range [21.9, 135.26]

Radius of gyration: 58.99 Å; Cα contacts (8 Å, |Δi|>4): 3869; chains: 4; bounding box: 170×213×120 Å